Protein 9VMJ (pdb70)

Radius of gyration: 42.69 Å; Cα contacts (8 Å, |Δi|>4): 3957; chains: 2; bounding box: 99×89×119 Å

Secondary structure (DSSP, 8-state):
--TTGGGSEEEETT---SS--EESSTTS----S----EES-TTS--EEE-TTS-EEEE--STT--EE---TTSEEEEEEESSSEEEEESSPPPTT-TTTT--BPPTTSEEEEEETTEEEEEE-SSSSSEEEEEEE----TT-SSGGG--EEEEEEEEE--SSS-EEEEEEEEEE--TT-SS-SSTTPPPEE-TTS-EE------TT--TTEEEEEEE-SSEEEEEEEESS--SS--TT--EEEEEEESSSSEEEEEEEE-TTS--HHHHHHHHHHS----B---PPPPTT---EEEEEEEEEE-TT-EEEEEEEEEEE--EEE-STT-EEEBGGGGGS-SSS--HHHHHHHHHHHHHHHHHHHHHHHHHHHT-TTS-HHHHHHHHHGGGHHHHTT-EEBPP-SSSBTB-EE-BS-SSS--B--HHHHHHHTHHHHHH-HHHHHHHHHHHHHHTT--EEEEEE-GGG--S-TTTS-EEEEE-TTPPPSSS--TTS-TTTS-----SS-GGG-SSHHHHHHHHHHHHHHTTTS--HHHHHHHHHHHHHHHHHHHTT-SSSSS---B-SS--SSSTTS---BSBHHHHHHHHHHHHHHHHHHHHTT-TTHHHHHHHHHHHHHHHHHHHB-SSSB-SBSSS----EETTTTHHHHHHHHTTPPPSS-HHHHHHHHHHHIIIIITTSGGGTS--BSEE-TTS--SSTT-SGGGSEEHHHHHHHHHHHHHTT-HHHHHHHHHHHHHHHHHTT-TTS--SEE-TTSEEESSS-SGGGGHHHHHHHH---/--S-GGGSEEEETT---SS--EESSTTS----S----EES-TTS-EEEE-TTS-EEEEE-STT--EE---TTSEEEEEEESSSEEEEESSPPPTT-TTTT--BPPTTSEEEEEETTEEEEEE-SSSSSEEEEEEE----TT-SSGGG--EEEEEEEEE--SSS-EEEEEEEEEE--TT-SSBSSTT---EE-TTS-EE----B-TT--TTEEEEEEE-SSEEEEEEEESS--SS--TT--EEEEEEESSSSEEEEEEEE-TTS--HHHHHHHHHHS----B---PPPPTT---EEEEEEEEEE-TT-EEEEEEEEEEE--EEE-STT-EEEBGGGGGS-SSS--HHHHHHHHHHHHHHHHHHHHHHHHHHHT-TTS-HHHHHHHHHGGGHHHHTT-EEBPP-SSSTT--EE-BS-SSS--B--HHHHHHHTHHHHHH-HHHHHHHHHHHHHHTT--EEEEEE-GGG--S-GGGS-EEEEE-TTPPPS-S--TTS-TTTS-----SS-GGG-SSHHHHHHHHHHHHHHTTTS--HHHHHHHHHHHHHHHHHHHTT-SSSSS---B-SS--SSSTTS---BSBHHHHHHHHHHHHHHHHHHHHTT-TTHHHHHHHHHHHHHHHHHHHB-SSSB-SBSSS----EETTTTHHHHHHHHTTPPPSS-HHHHHHHHHHHIIIIITTSGGGTS---SEE-TTS--SSTT-SGGGSEEHHHHHHHHHHHHHTT-HHHHHHHHHHHHHHHHHTT-TTS--SEE-TTSEEESSS-SGGGGHHHHHHHHSTT---

InterPro domains:
  IPR006775 Glycosyl-hydrolase family 116, catalytic region [PF04685] (429-796)
  IPR008928 Six-hairpin glycosidase superfamily [SSF48208] (375-790)
  IPR012341 Six-hairpin glycosidase-like superfamily [G3DSA:1.50.10.10] (479-788)
  IPR014551 Beta-glucosidase GBA2-type [PIRSF028944] (12-799)
  IPR024462 Glycosyl-hydrolase family 116, N-terminal [PF12215] (57-380)
  IPR052566 Non-lysosomal glucosylceramidase [PTHR12654] (48-798)

Foldseek 3Di:
DPPPQLLKQKDFAPDFFPFFFAAPDPVDDDPFQFWAFWAAFFQAWIWTAGSNFFRFWGRNQFLDTGGGGLQQQFKKKWKDWPHTFIATRHDDDPVCFLVVGHHDDTRQFMWIDQPPWIKTFGHDPHQKGKMWIKGFLCFFPDLASSQFQKIKTKMKIWHQDQTKMKMKMKGKDWQQQQFRDFPQFLADWDQDPVLWTDGDGDTNPQFQFQKFKFWDDDQFKTWMKIAGPPQDVQHDQRHAMKIKIWTPDAADKAWDGWDARRHNCCQACVVCSPRNHHPHDGDGDRAHGSGITMIMMMGMDMHHNGRMDMIMMMMGIQRQWHAFGVPQTFGGLNCVVPHSRRYCNVVSNVVCNVCVVVSVVSVCVVLVLLSPPPPDDSLLSNCLRLVCSLSHSQSKRFGHADPVLHSGAIWGAQFSRNFFTDQLLQCLLLVLSCLVRPLSNLLNQLLLQLVCQQDFAQDWAAARCQDDPDRPVGHTGGQGDGLQGFRGQGGRSPHGSPRTNNIRNDDQSQALARLLSSLLSLLCSCVSVPVPPVVSLVSNLVSNVSSLVSNQVQVPPPLLAHFFDDQQRHPLRLDGAGTGFLQSLLSSLLSLQSSLVSCVVVVHDCNVVSVVSNVRSLVVQCVQADPPQAGHGHRPDPDQKQFLCSNVSQLSSVVSVTDGSDPLVRVVRSLVQQLCAQQCLQVRNQAAGFRIDHSNNHRPDNPRDRRQWHFLLSQLSSLLSCVLSPVPVSSSSRNVSNSCSCSVNSQRSFCARTDGPPSHGHRTSRSRNVSNSSNCVSPVDD/DPPPLLLKFKDFAQDFFPFFFAAPDPVFDDPFQFWDFWAFAQAQWIWTAGSNGFGFWTRNQFLDTGGGGLQQQFKKKWKDDPDTFIATRHDDDPVCFLVVGHHDDTRQFMWIDQPQKIKTFGHDPHQKTKMWIKGFLCFFPDLASSQFQKIKTKMKIAHQDQFKMKMKMKGKWWQQQQFRDFPQFPADWDQDPVLWTDGDGDTNPPWFFQKFKFWDDDQFKTWMKIAGPPQDVQHEFSHAMKTKIWTPDAADKAKAGWDARRHNNCQACVPCSPRNHHDHHGDGDGAHGNGIIMIMMMGMDMHGNGRMDMIMMMMGIQRQWRDFGVPQTFGGLNCVVPHSRRHCNVVSRVVCNVCVVVSVVSVCVQLVLLVPVPPDRSLLSRVLRQLCSQSHVQSKRFGHADPVQHSGAIWGAQFSRNFFTDFLQQCLLQCLCCLQGVLSNLLSQLLLQLVCQQDFQQDWDAASLQDDDDPVPGDTGGQGHGLQGFRGQGGRSNHGSPRTNPIRNDRQLQALARLLSSLLSQLCSCVSVPVPPVVSLVSNLVSNVSSLVSNVVQVPPPLLAHFFDDQQRHPLRLDGAGAHFLQSLLSSLLSLQSSLVSCVVVVHPCNVVSVVSNVRSLVVQCVQAQPPQAGHGHNPDPDQKLFQCSNVSQLSSVVSVTDGSHPLVRVVRRLVQQLCAQQCLLVRNQAAGFRIDHSNNHRPDNPGDRRQWDFLLSQLSSLLSCVLSVVPVSSSSRNVNNSCSCSVNSQRSFRARTDGPPSHGHRTSRSRNSSNSSSCVSVVPPSGD

Sequence (1567 aa):
VIEFANCAWTRAIGQGWETPYRVRYASNLDDGPWYGMPLGGFGAGCIGRSSAGDFNLWHVDGGEHIFGTLPACQFSLFEQGEQTQAYALGSAPKDGRLSSWQWYPAGKGTYAVRYPRSWFVYEGVFRAQITCEQFSPILPHNYQETSYPVAVFLWTFSNPTDQSLTLSLMLSWQNTVGWFCNTTPSSAIAIRDDGSPVYTYTPRWGQSDGNFNELIQTESFQGWRLRRMPHPNPPQEGDGEWAALIPTGLGEFFGCSRWQPEGDGAHLWQSFSVDGSLPFVNDPTPAAAGEQVAAAFALRFSLAPGERKQIPVVLAWDFPVTEFGKGVIYYRRYTDFCDRHGTNAVTLAAQALAAYATWQEQIRTWQAPILSHPDWPDWFKMALCNELYVLSSGGSLWSAASDRDPVGQFAVLECLDYRWYESLDVRLYGSFALLQLWPELEKSVMRAFARAIPTADPTLRIIGYFYRGDPETAYKAPRKLANAVPHDLGAPNEHPWEKTNYTAYQDCNLWKDLASDFVLLVYRDFLFTGGTDLNFARECWPAVVAALDHLKQFDQDGDGLPENGGAPDQTYDDWKLQGVSAYCGGLWLAALEAAIALGTLLQQPQVEIYRQWLSQARPRYHQLLWNGEYYRLDTGSGSDVIMADQLCGQFYAQLLGLVDIVPPDCCDRALRKIYDTCFLKFHNGQFGAANGLLPNGQPENPHATHPLEVWTGINFGLAAFLWQRGMIDEAWRLAEVVVRQIYENGLQFRTPEAITANGTFRACMYLRPMAIWALALVSGGSVIEFANCAWTRAIGQGWETPYRVRYASNLDDGPWYGMPLGGFGAGCIGRSSAGDFNLWHVDGGEHIFGTLPACQFSLFEQGEQTQAYALGSAPKDGRLSSWQWYPAGKGTYAVRYPRSWFVYEGVFRAQITCEQFSPILPHNYQETSYPVAVFLWTFSNPTDQSLTLSLMLSWQNTVGWFCNTTPSSAIAIRDDGSPVYTYTPRWGQSDGNFNELIQTESFQGWRLRRMPHPNPPQEGDGEWAALIPTGLGEFFGCSRWQPEGDGAHLWQSFSVDGSLPFVNDPTPAAAGEQVVAAAFALRFSLAPGERKQIPVVLAWDFPVTEFGKGVIYYRRYTDFCDRHGTNAVTLAAQALAAYATWQEQIRTWQAPILSHPDWPDWFKMALCNELYVLSSGGSLWSAASDRDPVGQFAVLECLDYRWYESLDVRLYGSFALLQQLWPELEKSVMRAFARAIPTADPTLRIIGYFYRGDPETAYKAPRKLANAVPHDLGAPNEHPWEKTNYTAYQDCNLWKDLASDFVLLVYRDFLFTGGTDLNFARECWPAVVAALDHLKQFDQDGDGLPENGGAPDQTYDDWKLQGVSAYCGGLWLAALEAAIALGTLLQQPQVEIYRQWLSQARPRYHQLLWNGEYYRLDTGSGSDVIMADQLCGQFYAQLLGLVDIVPPDCCDRALRKIYDTCFLKFHNGQFGAANGLLPNGQPENPHATHPLEVWTGINFGLAAFLWQRGMIDEAWRLAEVVVRQIYENGLQFRTPEAITANGTFRACMYLRPMAIWALALVSGGSRLP

Solvent-accessible surface area: 49646 Å² total; per-residue (Å²): 106,35,45,138,46,120,9,10,15,61,44,32,9,22,94,27,36,173,104,8,13,134,25,78,73,107,56,8,42,50,40,20,17,76,4,6,1,3,1,0,0,0,3,0,6,1,0,2,0,1,0,14,0,19,0,6,7,3,7,3,6,3,1,10,27,25,62,21,50,6,12,1,1,3,0,0,0,0,5,75,27,116,133,72,49,10,51,0,4,4,55,62,29,212,94,52,66,1,82,33,6,91,39,17,54,70,43,80,6,36,0,0,0,0,1,0,2,0,0,0,27,7,98,63,24,14,107,5,100,2,6,0,7,0,0,2,0,0,6,20,111,33,34,65,34,0,0,4,0,0,0,0,1,8,0,16,0,24,2,83,28,132,67,65,4,42,0,0,2,0,1,0,0,9,0,0,0,6,4,5,19,26,71,54,42,67,26,94,83,57,41,43,120,39,6,7,7,46,36,72,49,55,38,55,90,30,81,2,65,12,0,28,1,40,24,15,114,54,170,74,36,11,0,0,45,0,60,37,107,104,60,57,110,79,4,90,21,5,18,1,2,0,0,0,0,0,30,41,78,55,42,91,42,35,2,0,0,45,14,70,5,92,30,75,6,17,108,0,14,128,28,0,26,93,62,0,20,8,36,157,31,79,51,68,72,48,7,60,87,79,48,14,1,0,0,0,1,0,1,55,11,63,0,46,68,66,67,148,51,64,0,6,0,0,0,0,0,0,4,0,6,7,36,8,4,149,58,30,68,44,41,3,16,0,5,57,68,39,52,104,89,0,60,15,0,20,59,0,0,25,67,0,20,88,28,36,56,79,5,17,112,69,0,98,90,36,1,48,82,13,29,84,23,124,100,25,41,70,45,0,14,15,0,0,0,0,2,0,1,2,1,4,2,0,3,9,3,4,7,17,38,57,154,129,2,89,30,0,11,0,0,1,0,13,0,7,8,25,47,8,0,4,0,0,6,1,2,1,4,0,4,2,0,5,6,79,14,0,19,72,0,0,7,1,0,0,23,2,0,8,68,6,0,77,70,61,41,109,86,106,38,30,0,6,80,87,61,227,55,65,64,151,114,16,119,71,4,42,23,6,80,59,65,0,3,1,8,0,0,0,0,2,11,40,43,0,9,82,93,8,1,19,8,7,41,4,19,3,3,84,8,10,0,2,1,0,0,0,2,0,0,0,21,0,0,5,62,74,37,60,22,104,39,13,110,4,0,129,96,0,10,89,5,1,27,16,0,0,80,16,0,39,108,28,14,127,99,44,24,0,0,1,29,4,26,53,28,3,2,0,5,0,33,64,18,128,2,94,10,4,0,0,3,0,0,0,0,0,0,0,0,0,10,0,0,24,31,3,0,80,49,15,61,37,6,24,5,33,66,1,88,103,29,18,73,80,0,72,65,106,0,47,127,61,0,54,50,36,72,3,0,80,4,2,57,46,61,73,15,82,1,0,0,2,4,0,1,2,0,0,0,0,0,60,20,4,70,30,97,49,2,6,55,58,119,22,0,27,121,0,0,120,44,0,15,60,1,0,0,53,106,10,98,122,8,105,26,0,1,0,1,1,1,42,32,98,12,104,40,90,74,94,159,30,34,14,18,34,0,0,3,0,0,3,0,0,0,5,0,0,5,0,71,31,46,52,23,64,118,57,0,38,119,0,0,60,17,0,2,113,24,0,11,95,43,0,0,0,2,0,0,0,4,0,0,5,24,123,37,33,0,19,0,0,0,5,4,4,1,4,0,0,12,0,0,5,47,28,9,12,81,148,115,35,47,136,43,124,8,10,14,60,44,34,8,21,93,26,34,169,109,12,14,132,24,79,71,107,52,9,44,51,40,19,20,77,4,5,1,4,0,1,1,0,3,1,6,2,0,3,0,1,0,12,0,17,1,6,5,2,8,3,6,4,2,11,25,25,64,20,51,6,8,1,1,2,0,0,0,0,4,73,33,147,127,68,44,10,50,0,4,5,49,63,29,218,92,50,60,0,80,35,5,97,37,17,49,72,44,77,8,34,0,0,0,1,1,1,2,0,0,1,20,8,101,66,29,14,140,4,104,3,7,0,10,0,0,3,0,0,7,20,82,34,34,66,32,0,1,4,0,0,0,0,0,9,0,16,0,19,1,80,31,122,114,65,7,44,0,0,3,0,1,0,1,6,0,0,0,5,3,3,14,24,51,52,40,67,26,95,89,63,45,44,126,39,8,8,8,40,37,76,46,56,33,104,90,28,89,2,84,12,0,17,1,32,24,17,116,56,166,73,36,14,0,0,53,0,77,47,105,104,58,57,110,80,5,89,19,4,17,1,4,0,0,0,0,1,32,40,78,42,41,89,45,33,1,0,0,46,16,74,3,96,27,76,6,17,111,0,14,129,30,0,28,96,61,0,18,7,34,157,31,80,53,70,74,48,7,61,88,82,48,17,1,0,0,0,3,0,1,56,13,76,0,44,66,67,78,159,47,72,0,6,0,0,0,0,0,0,6,0,6,9,40,8,4,152,60,31,67,42,42,4,17,0,6,57,67,41,52,109,84,1,69,13,0,22,59,1,0,24,68,0,19,88,27,39,55,77,6,17,110,68,0,94,93,28,1,49,28,0,30,70,10,105,103,10,42,66,30,0,16,15,0,0,0,0,2,0,2,1,2,4,2,0,3,8,4,4,6,16,39,59,152,136,1,89,28,0,12,0,0,0,0,12,0,7,8,23,44,8,0,3,0,0,6,2,2,1,5,0,4,2,0,5,7,48,6,0,18,74,0,0,8,1,0,0,28,3,0,7,66,12,0,70,78,63,30,102,81,112,32,26,0,3,17,73,47,144,38,86,74,170,112,16,118,69,3,45,16,6,85,49,67,0,4,0,10,0,0,0,0,2,10,33,44,0,9,87,86,11,1,14,9,6,35,6,16,4,4,88,10,10,0,2,3,0,0,0,0,0,0,0,17,0,0,2,61,73,37,59,26,106,40,64,108,6,0,127,86,0,16,87,5,0,34,20,0,0,72,21,0,43,105,23,14,127,95,56,25,4,0,0,34,8,30,35,20,3,2,0,6,0,36,41,27,56,1,55,16,5,0,0,3,0,0,0,0,0,0,0,0,0,10,0,0,22,24,0,0,75,86,24,160,65,112,38,5,96,72,0,99,126,42,14,61,113,0,68,68,86,0,44,123,58,0,56,66,35,54,12,0,60,4,0,58,45,46,52,9,70,4,0,0,3,3,0,1,2,0,0,0,0,0,58,18,3,71,28,103,45,1,6,60,61,116,22,0,30,97,0,0,113,44,2,16,71,1,0,1,52,110,13,94,125,6,103,25,0,3,0,2,0,0,38,45,99,8,106,37,92,30,78,70,12,27,6,17,37,0,0,3,0,0,2,1,0,0,6,0,0,6,0,70,31,45,55,22,63,116,52,0,36,117,2,0,55,29,0,3,100,25,0,8,98,46,0,0,0,2,0,0,0,4,0,0,8,26,125,36,32,0,21,0,0,0,6,4,4,1,3,0,0,4,0,0,3,50,26,10,8,70,119,91,43,136

Nearest PDB structures (foldseek):
  8i5u-assembly1_A  TM=9.487E-01  e=1.335E-91  Thermoanaerobacterium xylanolyticum LX-11
  8jbo-assembly1_A  TM=9.460E-01  e=1.195E-91  Thermoanaerobacterium xylanolyticum LX-11
  7w2t-assembly2_B  TM=9.471E-01  e=1.689E-90  Thermoanaerobacterium xylanolyticum LX-11
  5ost-assembly1_A  TM=9.474E-01  e=1.043E-89  Thermoanaerobacterium xylanolyticum LX-11
  8i5q-assembly1_A  TM=9.484E-01  e=5.771E-89  Thermoanaerobacterium xylanolyticum LX-11

B-factor: mean 24.24, std 9.88, range [8.7, 105.25]

Organism: Thermosynechococcus vestitus (strain NIES-2133 / IAM M-273 / BP-1) (NCBI:txid197221)

Structure (mmCIF, N/CA/C/O backbone):
data_9VMJ
#
_entry.id   9VMJ
#
_cell.length_a   266.847
_cell.length_b   55.299
_cell.length_c   175.918
_cell.angle_alpha   90.000
_cell.angle_beta   129.724
_cell.angle_gamma   90.000
#
_symmetry.space_group_name_H-M   'C 1 2 1'
#
loop_
_entity.id
_entity.type
_entity.pdbx_description
1 polymer 'Tlr0193 protein'
2 non-polymer GLYCEROL
3 non-polymer 'CALCIUM ION'
4 non-polymer 'L(+)-TARTARIC ACID'
5 water water
#
loop_
_atom_site.group_PDB
_atom_site.id
_atom_site.type_symbol
_atom_site.label_atom_id
_atom_site.label_alt_id
_atom_site.label_comp_id
_atom_site.label_asym_id
_atom_site.label_entity_id
_atom_site.label_seq_id
_atom_site.pdbx_PDB_ins_code
_atom_site.Cartn_x
_atom_site.Cartn_y
_atom_site.Cartn_z
_atom_site.occupancy
_atom_site.B_iso_or_equiv
_atom_site.auth_seq_id
_atom_site.auth_comp_id
_atom_site.auth_asym_id
_atom_site.auth_atom_id
_atom_site.pdbx_PDB_model_num
ATOM 1 N N . VAL A 1 25 ? 10.798 -9.661 44.012 1.000 45.195 26 VAL A N 1
ATOM 2 C CA . VAL A 1 25 ? 10.521 -9.303 45.432 1.000 45.017 26 VAL A CA 1
ATOM 3 C C . VAL A 1 25 ? 9.017 -9.104 45.708 1.000 38.012 26 VAL A C 1
ATOM 4 O O . VAL A 1 25 ? 8.629 -9.268 46.872 1.000 39.408 26 VAL A O 1
ATOM 8 N N . ILE A 1 26 ? 8.156 -8.780 44.711 1.000 37.413 27 ILE A N 1
ATOM 9 C CA . ILE A 1 26 ? 6.697 -8.854 44.928 1.000 35.138 27 ILE A CA 1
ATOM 10 C C . ILE A 1 26 ? 6.344 -10.310 45.220 1.000 35.957 27 ILE A C 1
ATOM 11 O O . ILE A 1 26 ? 6.635 -11.145 44.388 1.000 39.467 27 ILE A O 1
ATOM 16 N N . GLU A 1 27 ? 5.723 -10.613 46.364 1.000 35.117 28 GLU A N 1
ATOM 17 C CA . GLU A 1 27 ? 5.376 -11.981 46.712 1.000 35.166 28 GLU A CA 1
ATOM 18 C C . GLU A 1 27 ? 4.002 -12.332 46.125 1.000 33.602 28 GLU A C 1
ATOM 19 O O . GLU A 1 27 ? 2.994 -11.705 46.483 1.000 26.622 28 GLU A O 1
ATOM 25 N N . PHE A 1 28 ? 3.990 -13.357 45.244 1.000 31.919 29 PHE A N 1
ATOM 26 C CA . PHE A 1 28 ? 2.799 -13.917 44.611 1.000 34.642 29 PHE A CA 1
ATOM 27 C C . PHE A 1 28 ? 2.077 -12.814 43.829 1.000 33.919 29 PHE A C 1
ATOM 28 O O . PHE A 1 28 ? 0.890 -12.498 44.056 1.000 34.287 29 PHE A O 1
ATOM 36 N N . ALA A 1 29 ? 2.814 -12.257 42.863 1.000 29.805 30 ALA A N 1
ATOM 37 C CA . ALA A 1 29 ? 2.295 -11.227 41.975 1.000 30.106 30 ALA A CA 1
ATOM 38 C C . ALA A 1 29 ? 0.959 -11.597 41.358 1.000 25.972 30 ALA A C 1
ATOM 39 O O . ALA A 1 29 ? 0.182 -10.709 40.975 1.000 27.068 30 ALA A O 1
ATOM 41 N N . ASN A 1 30 ? 0.717 -12.895 41.176 1.000 28.052 31 ASN A N 1
ATOM 42 C CA . ASN A 1 30 ? -0.483 -13.340 40.472 1.000 32.076 31 ASN A CA 1
ATOM 43 C C . ASN A 1 30 ? -1.727 -13.248 41.347 1.000 27.050 31 ASN A C 1
ATOM 44 O O . ASN A 1 30 ? -2.816 -13.369 40.817 1.000 26.063 31 ASN A O 1
ATOM 49 N N . CYS A 1 31 ? -1.538 -13.175 42.683 1.000 24.285 32 CYS A N 1
ATOM 50 C CA . CYS A 1 31 ? -2.591 -12.879 43.644 1.000 25.869 32 CYS A CA 1
ATOM 51 C C . CYS A 1 31 ? -2.440 -11.442 44.180 1.000 23.499 32 CYS A C 1
ATOM 52 O O . CYS A 1 31 ? -2.497 -11.201 45.389 1.000 25.827 32 CYS A O 1
ATOM 55 N N . ALA A 1 32 ? -2.199 -10.501 43.269 1.000 18.591 33 ALA A N 1
ATOM 56 C CA . ALA A 1 32 ? -1.971 -9.107 43.583 1.000 20.381 33 ALA A CA 1
ATOM 57 C C . ALA A 1 32 ? -2.535 -8.366 42.394 1.000 25.341 33 ALA A C 1
ATOM 58 O O . ALA A 1 32 ? -2.482 -8.961 41.311 1.000 27.284 33 ALA A O 1
ATOM 60 N N . TRP A 1 33 ? -3.101 -7.160 42.636 1.000 22.541 34 TRP A N 1
ATOM 61 C CA . TRP A 1 33 ? -3.474 -6.254 41.568 1.000 21.929 34 TRP A CA 1
ATOM 62 C C . TRP A 1 33 ? -2.208 -5.513 41.169 1.000 23.159 34 TRP A C 1
ATOM 63 O O . TRP A 1 33 ? -1.573 -4.928 42.048 1.000 21.532 34 TRP A O 1
ATOM 74 N N . THR A 1 34 ? -1.917 -5.533 39.859 1.000 22.358 35 THR A N 1
ATOM 75 C CA . THR A 1 34 ? -0.749 -4.911 39.266 1.000 24.496 35 THR A CA 1
ATOM 76 C C . THR A 1 34 ? -1.182 -3.977 38.135 1.000 25.808 35 THR A C 1
ATOM 77 O O . THR A 1 34 ? -2.162 -4.237 37.422 1.000 21.578 35 THR A O 1
ATOM 81 N N . ARG A 1 35 ? -0.396 -2.900 37.986 1.000 25.759 36 ARG A N 1
ATOM 82 C CA . ARG A 1 35 ? -0.500 -1.946 36.896 1.000 23.886 36 ARG A CA 1
ATOM 83 C C . ARG A 1 35 ? 0.871 -1.288 36.739 1.000 22.686 36 ARG A C 1
ATOM 84 O O . ARG A 1 35 ? 1.595 -1.109 37.703 1.000 24.275 36 ARG A O 1
ATOM 92 N N . ALA A 1 36 ? 1.250 -0.983 35.510 1.000 21.793 37 ALA A N 1
ATOM 93 C CA . ALA A 1 36 ? 2.508 -0.318 35.256 1.000 22.319 37 ALA A CA 1
ATOM 94 C C . ALA A 1 36 ? 2.397 1.010 35.999 1.000 22.889 37 ALA A C 1
ATOM 95 O O . ALA A 1 36 ? 1.337 1.607 35.994 1.000 20.802 37 ALA A O 1
ATOM 97 N N . ILE A 1 37 ? 3.497 1.486 36.591 1.000 26.914 38 ILE A N 1
ATOM 98 C CA . ILE A 1 37 ? 3.527 2.737 37.331 1.000 26.230 38 ILE A CA 1
ATOM 99 C C . ILE A 1 37 ? 3.147 3.888 36.408 1.000 27.825 38 ILE A C 1
ATOM 100 O O . ILE A 1 37 ? 3.723 4.036 35.344 1.000 28.565 38 ILE A O 1
ATOM 105 N N . GLY A 1 38 ? 2.162 4.698 36.813 1.000 30.185 39 GLY A N 1
ATOM 106 C CA . GLY A 1 38 ? 1.800 5.871 36.028 1.000 28.732 39 GLY A CA 1
ATOM 107 C C . GLY A 1 38 ? 1.106 5.532 34.712 1.000 25.809 39 GLY A C 1
ATOM 108 O O . GLY A 1 38 ? 0.940 6.425 33.895 1.000 28.548 39 GLY A O 1
ATOM 109 N N . GLN A 1 39 ? 0.650 4.288 34.516 1.000 27.338 40 GLN A N 1
ATOM 110 C CA . GLN A 1 39 ? -0.240 3.972 33.397 1.000 29.685 40 GLN A CA 1
ATOM 111 C C . GLN A 1 39 ? -1.711 4.171 33.826 1.000 29.321 40 GLN A C 1
ATOM 112 O O . GLN A 1 39 ? -2.167 3.598 34.834 1.000 24.841 40 GLN A O 1
ATOM 118 N N . GLY A 1 40 ? -2.403 5.009 33.044 1.000 26.040 41 GLY A N 1
ATOM 119 C CA . GLY A 1 40 ? -3.744 5.533 33.313 1.000 25.045 41 GLY A CA 1
ATOM 120 C C . GLY A 1 40 ? -4.781 4.657 32.636 1.000 21.112 41 GLY A C 1
ATOM 121 O O . GLY A 1 40 ? -4.471 3.504 32.341 1.000 21.469 41 GLY A O 1
ATOM 122 N N . TRP A 1 41 ? -5.994 5.182 32.470 1.000 21.141 42 TRP A N 1
ATOM 123 C CA . TRP A 1 41 ? -7.128 4.426 31.910 1.000 23.172 42 TRP A CA 1
ATOM 124 C C . TRP A 1 41 ? -7.676 5.176 30.701 1.000 25.185 42 TRP A C 1
ATOM 125 O O . TRP A 1 41 ? -7.928 6.366 30.831 1.000 22.078 42 TRP A O 1
ATOM 136 N N . GLU A 1 42 ? -7.797 4.479 29.559 1.000 27.901 43 GLU A N 1
ATOM 137 C CA . GLU A 1 42 ? -8.479 4.989 28.385 1.000 35.233 43 GLU A CA 1
ATOM 138 C C . GLU A 1 42 ? -9.913 5.383 28.770 1.000 31.138 43 GLU A C 1
ATOM 139 O O . GLU A 1 42 ? -10.291 6.510 28.566 1.000 30.549 43 GLU A O 1
ATOM 145 N N . THR A 1 43 ? -10.722 4.468 29.330 1.000 33.438 44 THR A N 1
ATOM 146 C CA . THR A 1 43 ? -12.146 4.700 29.606 1.000 35.309 44 THR A CA 1
ATOM 147 C C . THR A 1 43 ? -12.544 4.127 30.986 1.000 30.837 44 THR A C 1
ATOM 148 O O . THR A 1 43 ? -13.255 3.130 31.121 1.000 27.603 44 THR A O 1
ATOM 152 N N . PRO A 1 44 ? -12.165 4.768 32.104 1.000 25.657 45 PRO A N 1
ATOM 153 C CA . PRO A 1 44 ? -12.607 4.300 33.409 1.000 22.293 45 PRO A CA 1
ATOM 154 C C . PRO A 1 44 ? -14.130 4.431 33.567 1.000 21.715 45 PRO A C 1
ATOM 155 O O . PRO A 1 44 ? -14.753 5.297 32.965 1.000 19.648 45 PRO A O 1
ATOM 159 N N . TYR A 1 45 ? -14.735 3.626 34.432 1.000 21.630 46 TYR A N 1
ATOM 160 C CA . TYR A 1 45 ? -16.071 3.927 34.902 1.000 23.846 46 TYR A CA 1
ATOM 161 C C . TYR A 1 45 ? -16.095 5.371 35.425 1.000 22.658 46 TYR A C 1
ATOM 162 O O . TYR A 1 45 ? -15.113 5.833 35.998 1.000 20.877 46 TYR A O 1
ATOM 171 N N . ARG A 1 46 ? -17.246 6.036 35.280 1.000 23.990 47 ARG A N 1
ATOM 172 C CA . ARG A 1 46 ? -17.527 7.393 35.738 1.000 27.165 47 ARG A CA 1
ATOM 173 C C . ARG A 1 46 ? -18.858 7.398 36.491 1.000 23.524 47 ARG A C 1
ATOM 174 O O . ARG A 1 46 ? -19.684 6.544 36.223 1.000 19.891 47 ARG A O 1
ATOM 182 N N . VAL A 1 47 ? -19.033 8.354 37.419 1.000 21.128 48 VAL A N 1
ATOM 183 C CA . VAL A 1 47 ? -20.176 8.394 38.305 1.000 21.786 48 VAL A CA 1
ATOM 184 C C . VAL A 1 47 ? -21.426 8.714 37.492 1.000 22.672 48 VAL A C 1
ATOM 185 O O . VAL A 1 47 ? -21.393 9.517 36.576 1.000 26.410 48 VAL A O 1
ATOM 189 N N . ARG A 1 48 ? -22.543 8.072 37.824 1.000 25.312 49 ARG A N 1
ATOM 190 C CA . ARG A 1 48 ? -23.749 8.170 37.007 1.000 26.936 49 ARG A CA 1
ATOM 191 C C . ARG A 1 48 ? -24.473 9.497 37.246 1.000 27.049 49 ARG A C 1
ATOM 192 O O . ARG A 1 48 ? -25.084 9.991 36.316 1.000 31.751 49 ARG A O 1
ATOM 200 N N . TYR A 1 49 ? -24.342 10.125 38.437 1.000 29.244 50 TYR A N 1
ATOM 201 C CA . TYR A 1 49 ? -24.930 11.432 38.696 1.000 29.023 50 TYR A CA 1
ATOM 202 C C . TYR A 1 49 ? -23.845 12.453 39.032 1.000 32.381 50 TYR A C 1
ATOM 203 O O . TYR A 1 49 ? -23.057 12.225 39.932 1.000 32.123 50 TYR A O 1
ATOM 212 N N . ALA A 1 50 ? -23.831 13.590 38.325 1.000 28.048 51 ALA A N 1
ATOM 213 C CA . ALA A 1 50 ? -22.762 14.580 38.418 1.000 30.145 51 ALA A CA 1
ATOM 214 C C . ALA A 1 50 ? -22.587 15.169 39.822 1.000 28.486 51 ALA A C 1
ATOM 215 O O . ALA A 1 50 ? -21.482 15.558 40.183 1.000 30.341 51 ALA A O 1
ATOM 217 N N . SER A 1 51 ? -23.656 15.291 40.603 1.000 24.210 52 SER A N 1
ATOM 218 C CA . SER A 1 51 ? -23.558 15.803 41.961 1.000 25.510 52 SER A CA 1
ATOM 219 C C . SER A 1 51 ? -22.817 14.854 42.911 1.000 24.362 52 SER A C 1
ATOM 220 O O . SER A 1 51 ? -22.486 15.288 43.996 1.000 30.822 52 SER A O 1
ATOM 223 N N . ASN A 1 52 ? -22.702 13.550 42.590 1.000 23.514 53 ASN A N 1
ATOM 224 C CA . ASN A 1 52 ? -22.025 12.527 43.402 1.000 25.577 53 ASN A CA 1
ATOM 225 C C . ASN A 1 52 ? -20.504 12.520 43.132 1.000 22.933 53 ASN A C 1
ATOM 226 O O . ASN A 1 52 ? -20.022 13.157 42.200 1.000 21.133 53 ASN A O 1
ATOM 231 N N . LEU A 1 53 ? -19.751 11.913 44.045 1.000 20.787 54 LEU A N 1
ATOM 232 C CA . LEU A 1 53 ? -18.288 11.975 44.074 1.000 18.875 54 LEU A CA 1
ATOM 233 C C . LEU A 1 53 ? -17.688 11.165 42.920 1.000 19.795 54 LEU A C 1
ATOM 234 O O . LEU A 1 53 ? -18.071 10.025 42.664 1.000 20.763 54 LEU A O 1
ATOM 239 N N . ASP A 1 54 ? -16.713 11.732 42.225 1.000 21.312 55 ASP A N 1
ATOM 240 C CA . ASP A 1 54 ? -15.890 10.995 41.271 1.000 21.212 55 ASP A CA 1
ATOM 241 C C . ASP A 1 54 ? -14.522 11.704 41.213 1.000 20.034 55 ASP A C 1
ATOM 242 O O . ASP A 1 54 ? -14.388 12.732 40.591 1.000 19.610 55 ASP A O 1
ATOM 247 N N . ASP A 1 55 ? -13.520 11.190 41.909 1.000 19.549 56 ASP A N 1
ATOM 248 C CA . ASP A 1 55 ? -12.171 11.752 41.908 1.000 18.032 56 ASP A CA 1
ATOM 249 C C . ASP A 1 55 ? -11.377 11.222 40.721 1.000 16.112 56 ASP A C 1
ATOM 250 O O . ASP A 1 55 ? -10.239 11.586 40.580 1.000 19.918 56 ASP A O 1
ATOM 255 N N . GLY A 1 56 ? -11.973 10.320 39.931 1.000 16.117 57 GLY A N 1
ATOM 256 C CA . GLY A 1 56 ? -11.335 9.586 38.867 1.000 15.147 57 GLY A CA 1
ATOM 257 C C . GLY A 1 56 ? -10.632 8.364 39.443 1.000 16.450 57 GLY A C 1
ATOM 258 O O . GLY A 1 56 ? -10.732 8.020 40.621 1.000 15.310 57 GLY A O 1
ATOM 259 N N . PRO A 1 57 ? -9.973 7.610 38.565 1.000 17.199 58 PRO A N 1
ATOM 260 C CA . PRO A 1 57 ? -9.509 6.268 38.882 1.000 18.814 58 PRO A CA 1
ATOM 261 C C . PRO A 1 57 ? -8.166 6.119 39.608 1.000 20.681 58 PRO A C 1
ATOM 262 O O . PRO A 1 57 ? -7.770 4.988 39.892 1.000 19.362 58 PRO A O 1
ATOM 266 N N . TRP A 1 58 ? -7.473 7.218 39.927 1.000 20.335 59 TRP A N 1
ATOM 267 C CA . TRP A 1 58 ? -6.133 7.108 40.510 1.000 22.044 59 TRP A CA 1
ATOM 268 C C . TRP A 1 58 ? -6.182 6.925 42.028 1.000 20.327 59 TRP A C 1
ATOM 269 O O . TRP A 1 58 ? -5.563 7.694 42.738 1.000 22.314 59 TRP A O 1
ATOM 280 N N . TYR A 1 59 ? -6.943 5.950 42.541 1.000 19.113 60 TYR A N 1
ATOM 281 C CA . TYR A 1 59 ? -6.797 5.535 43.939 1.000 18.776 60 TYR A CA 1
ATOM 282 C C . TYR A 1 59 ? -5.767 4.396 43.985 1.000 21.098 60 TYR A C 1
ATOM 283 O O . TYR A 1 59 ? -5.756 3.501 43.119 1.000 19.855 60 TYR A O 1
ATOM 292 N N . GLY A 1 60 ? -4.857 4.439 44.952 1.000 19.273 61 GLY A N 1
ATOM 293 C CA . GLY A 1 60 ? -4.019 3.293 45.261 1.000 18.641 61 GLY A CA 1
ATOM 294 C C . GLY A 1 60 ? -4.343 2.799 46.669 1.000 17.693 61 GLY A C 1
ATOM 295 O O . GLY A 1 60 ? -5.388 3.175 47.220 1.000 17.059 61 GLY A O 1
ATOM 296 N N . MET A 1 61 ? -3.510 1.877 47.181 1.000 15.582 62 MET A N 1
ATOM 297 C CA . MET A 1 61 ? -3.752 1.269 48.471 1.000 16.995 62 MET A CA 1
ATOM 298 C C . MET A 1 61 ? -3.674 2.344 49.556 1.000 16.459 62 MET A C 1
ATOM 299 O O . MET A 1 61 ? -2.722 3.133 49.595 1.000 19.762 62 MET A O 1
ATOM 304 N N . PRO A 1 62 ? -4.682 2.480 50.420 1.000 16.691 63 PRO A N 1
ATOM 305 C CA . PRO A 1 62 ? -4.563 3.357 51.572 1.000 17.783 63 PRO A CA 1
ATOM 306 C C . PRO A 1 62 ? -3.606 2.795 52.607 1.000 17.071 63 PRO A C 1
ATOM 307 O O . PRO A 1 62 ? -3.576 1.589 52.792 1.000 20.670 63 PRO A O 1
ATOM 311 N N . LEU A 1 63 ? -2.844 3.680 53.256 1.000 17.271 64 LEU A N 1
ATOM 312 C CA . LEU A 1 63 ? -1.953 3.349 54.351 1.000 18.230 64 LEU A CA 1
ATOM 313 C C . LEU A 1 63 ? -2.499 3.931 55.650 1.000 16.590 64 LEU A C 1
ATOM 314 O O . LEU A 1 63 ? -3.080 5.013 55.656 1.000 18.506 64 LEU A O 1
ATOM 319 N N . GLY A 1 64 ? -2.266 3.220 56.746 1.000 16.715 65 GLY A N 1
ATOM 320 C CA . GLY A 1 64 ? -2.700 3.610 58.070 1.000 15.712 65 GLY A CA 1
ATOM 321 C C . GLY A 1 64 ? -3.673 2.556 58.579 1.000 16.036 65 GLY A C 1
ATOM 322 O O . GLY A 1 64 ? -4.306 1.873 57.778 1.000 15.868 65 GLY A O 1
ATOM 323 N N . GLY A 1 65 ? -3.705 2.391 59.887 1.000 14.347 66 GLY A N 1
ATOM 324 C CA . GLY A 1 65 ? -4.617 1.499 60.536 1.000 16.984 66 GLY A CA 1
ATOM 325 C C . GLY A 1 65 ? -6.079 2.002 60.450 1.000 20.244 66 GLY A C 1
ATOM 326 O O . GLY A 1 65 ? -6.356 3.122 60.055 1.000 21.430 66 GLY A O 1
ATOM 327 N N . PHE A 1 66 ? -7.005 1.140 60.853 1.000 16.477 67 PHE A N 1
ATOM 328 C CA . PHE A 1 66 ? -8.405 1.472 60.863 1.000 15.115 67 PHE A CA 1
ATOM 329 C C . PHE A 1 66 ? -8.577 2.531 61.946 1.000 15.086 67 PHE A C 1
ATOM 330 O O . PHE A 1 66 ? -8.168 2.309 63.078 1.000 15.443 67 PHE A O 1
ATOM 338 N N . GLY A 1 67 ? -9.297 3.618 61.661 1.000 16.669 68 GLY A N 1
ATOM 339 C CA . GLY A 1 67 ? -9.591 4.624 62.670 1.000 15.120 68 GLY A CA 1
ATOM 340 C C . GLY A 1 67 ? -8.371 5.409 63.138 1.000 15.396 68 GLY A C 1
ATOM 341 O O . GLY A 1 67 ? -8.441 6.061 64.195 1.000 19.168 68 GLY A O 1
ATOM 342 N N . ALA A 1 68 ? -7.278 5.327 62.370 1.000 15.193 69 ALA A N 1
ATOM 343 C CA . ALA A 1 68 ? -5.987 5.965 62.658 1.000 18.270 69 ALA A CA 1
ATOM 344 C C . ALA A 1 68 ? -5.875 7.314 61.923 1.000 18.571 69 ALA A C 1
ATOM 345 O O . ALA A 1 68 ? -4.999 8.093 62.197 1.000 17.069 69 ALA A O 1
ATOM 347 N N . GLY A 1 69 ? -6.752 7.533 60.954 1.000 20.650 70 GLY A N 1
ATOM 348 C CA . GLY A 1 69 ? -6.541 8.467 59.884 1.000 21.883 70 GLY A CA 1
ATOM 349 C C . GLY A 1 69 ? -5.650 7.806 58.868 1.000 23.207 70 GLY A C 1
ATOM 350 O O . GLY A 1 69 ? -4.761 7.057 59.253 1.000 33.234 70 GLY A O 1
ATOM 351 N N . CYS A 1 70 ? -5.968 7.953 57.601 1.000 21.753 71 CYS A N 1
ATOM 352 C CA . CYS A 1 70 ? -5.236 7.231 56.584 1.000 24.342 71 CYS A CA 1
ATOM 353 C C . CYS A 1 70 ? -4.870 8.163 55.433 1.000 22.976 71 CYS A C 1
ATOM 354 O O . CYS A 1 70 ? -5.480 9.221 55.268 1.000 21.691 71 CYS A O 1
ATOM 357 N N . ILE A 1 71 ? -3.806 7.775 54.731 1.000 21.410 72 ILE A N 1
ATOM 358 C CA . ILE A 1 71 ? -3.352 8.474 53.552 1.000 21.869 72 ILE A CA 1
ATOM 359 C C . ILE A 1 71 ? -3.282 7.430 52.437 1.000 18.249 72 ILE A C 1
ATOM 360 O O . ILE A 1 71 ? -2.958 6.275 52.676 1.000 21.892 72 ILE A O 1
ATOM 365 N N . GLY A 1 72 ? -3.553 7.833 51.224 1.000 16.668 73 GLY A N 1
ATOM 366 C CA . GLY A 1 72 ? -3.481 6.930 50.103 1.000 19.466 73 GLY A CA 1
ATOM 367 C C . GLY A 1 72 ? -2.451 7.454 49.141 1.000 19.046 73 GLY A C 1
ATOM 368 O O . GLY A 1 72 ? -2.242 8.653 49.069 1.000 20.226 73 GLY A O 1
ATOM 369 N N . ARG A 1 73 ? -1.880 6.557 48.370 1.000 16.633 74 ARG A N 1
ATOM 370 C CA . ARG A 1 73 ? -0.957 6.950 47.328 1.000 17.153 74 ARG A CA 1
ATOM 371 C C . ARG A 1 73 ? -1.343 6.176 46.072 1.000 17.187 74 ARG A C 1
ATOM 372 O O . ARG A 1 73 ? -1.458 4.945 46.151 1.000 18.514 74 ARG A O 1
ATOM 380 N N . SER A 1 74 ? -1.487 6.897 44.947 1.000 15.537 75 SER A N 1
ATOM 381 C CA . SER A 1 74 ? -1.889 6.360 43.661 1.000 16.780 75 SER A CA 1
ATOM 382 C C . SER A 1 74 ? -0.855 5.403 43.074 1.000 18.321 75 SER A C 1
ATOM 383 O O . SER A 1 74 ? 0.311 5.413 43.466 1.000 19.095 75 SER A O 1
ATOM 386 N N . SER A 1 75 ? -1.256 4.645 42.043 1.000 20.257 76 SER A N 1
ATOM 387 C CA . SER A 1 75 ? -0.309 3.826 41.278 1.000 20.128 76 SER A CA 1
ATOM 388 C C . SER A 1 75 ? 0.679 4.666 40.452 1.000 21.922 76 SER A C 1
ATOM 389 O O . SER A 1 75 ? 1.521 4.097 39.745 1.000 22.314 76 SER A O 1
ATOM 392 N N . ALA A 1 76 ? 0.559 6.010 40.483 1.000 24.896 77 ALA A N 1
ATOM 393 C CA . ALA A 1 76 ? 1.564 6.907 39.891 1.000 24.390 77 ALA A CA 1
ATOM 394 C C . ALA A 1 76 ? 2.554 7.450 40.931 1.000 23.667 77 ALA A C 1
ATOM 395 O O . ALA A 1 76 ? 3.540 8.103 40.596 1.000 22.467 77 ALA A O 1
ATOM 397 N N . GLY A 1 77 ? 2.273 7.228 42.213 1.000 22.494 78 GLY A N 1
ATOM 398 C CA . GLY A 1 77 ? 3.228 7.586 43.245 1.000 21.357 78 GLY A CA 1
ATOM 399 C C . GLY A 1 77 ? 2.791 8.807 44.060 1.000 21.425 78 GLY A C 1
ATOM 400 O O . GLY A 1 77 ? 3.502 9.182 44.980 1.000 24.302 78 GLY A O 1
ATOM 401 N N . ASP A 1 78 ? 1.621 9.391 43.732 1.000 20.966 79 ASP A N 1
ATOM 402 C CA . ASP A 1 78 ? 1.144 10.618 44.342 1.000 20.772 79 ASP A CA 1
ATOM 403 C C . ASP A 1 78 ? 0.379 10.323 45.620 1.000 19.649 79 ASP A C 1
ATOM 404 O O . ASP A 1 78 ? -0.516 9.520 45.604 1.000 19.798 79 ASP A O 1
ATOM 409 N N . PHE A 1 79 ? 0.715 11.013 46.694 1.000 19.524 80 PHE A N 1
ATOM 410 C CA . PHE A 1 79 ? -0.037 10.978 47.939 1.000 19.827 80 PHE A CA 1
ATOM 411 C C . PHE A 1 79 ? -1.223 11.910 47.775 1.000 21.245 80 PHE A C 1
ATOM 412 O O . PHE A 1 79 ? -1.070 13.114 47.892 1.000 24.055 80 PHE A O 1
ATOM 420 N N . ASN A 1 80 ? -2.375 11.331 47.410 1.000 21.451 81 ASN A N 1
ATOM 421 C CA . ASN A 1 80 ? -3.514 12.086 46.914 1.000 19.395 81 ASN A CA 1
ATOM 422 C C . ASN A 1 80 ? -4.785 11.884 47.742 1.000 18.215 81 ASN A C 1
ATOM 423 O O . ASN A 1 80 ? -5.810 12.496 47.443 1.000 19.039 81 ASN A O 1
ATOM 428 N N . LEU A 1 81 ? -4.750 11.031 48.767 1.000 18.374 82 LEU A N 1
ATOM 429 C CA . LEU A 1 81 ? -5.939 10.810 49.556 1.000 20.163 82 LEU A CA 1
ATOM 430 C C . LEU A 1 81 ? -5.593 11.136 51.001 1.000 18.385 82 LEU A C 1
ATOM 431 O O . LEU A 1 81 ? -4.680 10.531 51.517 1.000 19.962 82 LEU A O 1
ATOM 436 N N . TRP A 1 82 ? -6.314 12.075 51.629 1.000 17.644 83 TRP A N 1
ATOM 437 C CA . TRP A 1 82 ? -6.031 12.560 52.992 1.000 18.428 83 TRP A CA 1
ATOM 438 C C . TRP A 1 82 ? -7.269 12.392 53.881 1.000 16.699 83 TRP A C 1
ATOM 439 O O . TRP A 1 82 ? -8.235 13.149 53.734 1.000 17.910 83 TRP A O 1
ATOM 450 N N . HIS A 1 83 ? -7.248 11.386 54.755 1.000 17.535 84 HIS A N 1
ATOM 451 C CA . HIS A 1 83 ? -8.338 10.995 55.628 1.000 20.042 84 HIS A CA 1
ATOM 452 C C . HIS A 1 83 ? -7.941 11.130 57.101 1.000 22.407 84 HIS A C 1
ATOM 453 O O . HIS A 1 83 ? -8.452 10.427 57.974 1.000 26.697 84 HIS A O 1
ATOM 460 N N . VAL A 1 84 ? -7.100 12.115 57.389 1.000 22.950 85 VAL A N 1
ATOM 461 C CA . VAL A 1 84 ? -6.543 12.312 58.710 1.000 20.504 85 VAL A CA 1
ATOM 462 C C . VAL A 1 84 ? -7.645 12.826 59.627 1.000 20.467 85 VAL A C 1
ATOM 463 O O . VAL A 1 84 ? -7.636 12.503 60.825 1.000 20.799 85 VAL A O 1
ATOM 467 N N . ASP A 1 85 ? -8.568 13.624 59.068 1.000 20.003 86 ASP A N 1
ATOM 468 C CA . ASP A 1 85 ? -9.783 14.041 59.758 1.000 20.945 86 ASP A CA 1
ATOM 469 C C . ASP A 1 85 ? -10.805 12.906 59.637 1.000 19.223 86 ASP A C 1
ATOM 470 O O . ASP A 1 85 ? -11.195 12.531 58.529 1.000 22.371 86 ASP A O 1
ATOM 475 N N . GLY A 1 86 ? -11.087 12.277 60.782 1.000 18.832 87 GLY A N 1
ATOM 476 C CA . GLY A 1 86 ? -11.945 11.112 60.891 1.000 20.417 87 GLY A CA 1
ATOM 477 C C . GLY A 1 86 ? -13.353 11.308 60.294 1.000 20.952 87 GLY A C 1
ATOM 478 O O . GLY A 1 86 ? -14.189 12.037 60.827 1.000 20.360 87 GLY A O 1
ATOM 479 N N . GLY A 1 87 ? -13.606 10.519 59.243 1.000 21.319 88 GLY A N 1
ATOM 480 C CA . GLY A 1 87 ? -14.879 10.503 58.547 1.000 22.739 88 GLY A CA 1
ATOM 481 C C . GLY A 1 87 ? -14.935 11.519 57.411 1.000 19.885 88 GLY A C 1
ATOM 482 O O . GLY A 1 87 ? -15.993 11.637 56.774 1.000 18.507 88 GLY A O 1
ATOM 483 N N . GLU A 1 88 ? -13.863 12.308 57.245 1.000 17.368 89 GLU A N 1
ATOM 484 C CA . GLU A 1 88 ? -13.868 13.303 56.191 1.000 19.188 89 GLU A CA 1
ATOM 485 C C . GLU A 1 88 ? -13.036 12.780 55.024 1.000 20.671 89 GLU A C 1
ATOM 486 O O . GLU A 1 88 ? -12.226 11.885 55.207 1.000 25.784 89 GLU A O 1
ATOM 492 N N . HIS A 1 89 ? -13.231 13.374 53.843 1.000 21.458 90 HIS A N 1
ATOM 493 C CA . HIS A 1 89 ? -12.533 13.008 52.625 1.000 20.318 90 HIS A CA 1
ATOM 494 C C . HIS A 1 89 ? -11.909 14.229 51.969 1.000 21.808 90 HIS A C 1
ATOM 495 O O . HIS A 1 89 ? -12.651 15.163 51.663 1.000 19.995 90 HIS A O 1
ATOM 502 N N . ILE A 1 90 ? -10.578 14.162 51.685 1.000 19.967 91 ILE A N 1
ATOM 503 C CA . ILE A 1 90 ? -9.919 15.090 50.783 1.000 20.142 91 ILE A CA 1
ATOM 504 C C . ILE A 1 90 ? -9.114 14.329 49.745 1.000 22.345 91 ILE A C 1
ATOM 505 O O . ILE A 1 90 ? -8.377 13.403 50.092 1.000 24.093 91 ILE A O 1
ATOM 510 N N . PHE A 1 91 ? -9.277 14.739 48.487 1.000 19.481 92 PHE A N 1
ATOM 511 C CA . PHE A 1 91 ? -8.565 14.156 47.366 1.000 20.092 92 PHE A CA 1
ATOM 512 C C . PHE A 1 91 ? -7.737 15.288 46.774 1.000 18.770 92 PHE A C 1
ATOM 513 O O . PHE A 1 91 ? -8.308 16.291 46.431 1.000 18.815 92 PHE A O 1
ATOM 521 N N . GLY A 1 92 ? -6.414 15.131 46.735 1.000 17.378 93 GLY A N 1
ATOM 522 C CA . GLY A 1 92 ? -5.527 16.116 46.126 1.000 19.736 93 GLY A CA 1
ATOM 523 C C . GLY A 1 92 ? -4.085 15.831 46.525 1.000 21.316 93 GLY A C 1
ATOM 524 O O . GLY A 1 92 ? -3.837 15.361 47.641 1.000 22.889 93 GLY A O 1
ATOM 525 N N . THR A 1 93 ? -3.152 15.992 45.593 1.000 21.281 94 THR A N 1
ATOM 526 C CA . THR A 1 93 ? -1.735 15.744 45.838 1.000 22.104 94 THR A CA 1
ATOM 527 C C . THR A 1 93 ? -1.052 16.926 46.523 1.000 23.962 94 THR A C 1
ATOM 528 O O . THR A 1 93 ? -1.223 18.052 46.157 1.000 24.281 94 THR A O 1
ATOM 532 N N . LEU A 1 94 ? -0.222 16.661 47.527 1.000 26.755 95 LEU A N 1
ATOM 533 C CA . LEU A 1 94 ? 0.807 17.603 47.938 1.000 25.652 95 LEU A CA 1
ATOM 534 C C . LEU A 1 94 ? 2.151 17.134 47.383 1.000 22.963 95 LEU A C 1
ATOM 535 O O . LEU A 1 94 ? 2.776 16.203 47.896 1.000 22.869 95 LEU A O 1
ATOM 540 N N . PRO A 1 95 ? 2.624 17.747 46.291 1.000 25.516 96 PRO A N 1
ATOM 541 C CA . PRO A 1 95 ? 3.756 17.208 45.531 1.000 27.312 96 PRO A CA 1
ATOM 542 C C . PRO A 1 95 ? 5.024 16.997 46.355 1.000 22.448 96 PRO A C 1
ATOM 543 O O . PRO A 1 95 ? 5.807 16.161 46.014 1.000 21.270 96 PRO A O 1
ATOM 547 N N . ALA A 1 96 ? 5.193 17.750 47.435 1.000 21.984 97 ALA A N 1
ATOM 548 C CA . ALA A 1 96 ? 6.393 17.709 48.281 1.000 25.232 97 ALA A CA 1
ATOM 549 C C . ALA A 1 96 ? 6.433 16.526 49.258 1.000 22.536 97 ALA A C 1
ATOM 550 O O . ALA A 1 96 ? 7.524 16.146 49.693 1.000 20.471 97 ALA A O 1
ATOM 552 N N . CYS A 1 97 ? 5.266 15.911 49.506 1.000 19.291 98 CYS A N 1
ATOM 553 C CA . CYS A 1 97 ? 5.148 14.620 50.171 1.000 17.771 98 CYS A CA 1
ATOM 554 C C . CYS A 1 97 ? 5.491 13.469 49.225 1.000 18.490 98 CYS A C 1
ATOM 555 O O . CYS A 1 97 ? 4.615 12.959 48.493 1.000 18.520 98 CYS A O 1
ATOM 558 N N . GLN A 1 98 ? 6.761 13.031 49.230 1.000 15.933 99 GLN A N 1
ATOM 559 C CA . GLN A 1 98 ? 7.242 12.176 48.171 1.000 15.310 99 GLN A CA 1
ATOM 560 C C . GLN A 1 98 ? 8.635 11.635 48.498 1.000 19.300 99 GLN A C 1
ATOM 561 O O . GLN A 1 98 ? 9.368 12.176 49.334 1.000 15.066 99 GLN A O 1
ATOM 567 N N . PHE A 1 99 ? 8.938 10.486 47.876 1.000 20.474 100 PHE A N 1
ATOM 568 C CA . PHE A 1 99 ? 10.243 9.846 47.887 1.000 20.619 100 PHE A CA 1
ATOM 569 C C . PHE A 1 99 ? 10.969 10.223 46.600 1.000 21.422 100 PHE A C 1
ATOM 570 O O . PHE A 1 99 ? 10.321 10.315 45.548 1.000 20.295 100 PHE A O 1
ATOM 578 N N . SER A 1 100 ? 12.283 10.489 46.723 1.000 18.470 101 SER A N 1
ATOM 579 C CA . SER A 1 100 ? 13.087 10.760 45.550 1.000 21.187 101 SER A CA 1
ATOM 580 C C . SER A 1 100 ? 14.328 9.857 45.589 1.000 23.636 101 SER A C 1
ATOM 581 O O . SER A 1 100 ? 14.774 9.457 46.669 1.000 21.338 101 SER A O 1
ATOM 584 N N . LEU A 1 101 ? 14.858 9.505 44.402 1.000 22.958 102 LEU A N 1
ATOM 585 C CA . LEU A 1 101 ? 16.022 8.637 44.293 1.000 25.872 102 LEU A CA 1
ATOM 586 C C . LEU A 1 101 ? 17.123 9.285 43.455 1.000 26.050 102 LEU A C 1
ATOM 587 O O . LEU A 1 101 ? 16.867 9.792 42.362 1.000 27.578 102 LEU A O 1
ATOM 592 N N . PHE A 1 102 ? 18.356 9.130 43.944 1.000 28.684 103 PHE A N 1
ATOM 593 C CA . PHE A 1 102 ? 19.564 9.535 43.247 1.000 26.645 103 PHE A CA 1
ATOM 594 C C . PHE A 1 102 ? 20.427 8.296 43.078 1.000 28.633 103 PHE A C 1
ATOM 595 O O . PHE A 1 102 ? 20.558 7.524 44.021 1.000 27.475 103 PHE A O 1
ATOM 603 N N . GLU A 1 103 ? 20.983 8.118 41.876 1.000 27.006 104 GLU A N 1
ATOM 604 C CA . GLU A 1 103 ? 21.928 7.049 41.616 1.000 30.703 104 GLU A CA 1
ATOM 605 C C . GLU A 1 103 ? 23.079 7.532 40.744 1.000 28.308 104 GLU A C 1
ATOM 606 O O . GLU A 1 103 ? 22.841 8.181 39.729 1.000 27.800 104 GLU A O 1
ATOM 612 N N . GLN A 1 104 ? 24.288 7.107 41.099 1.000 28.600 105 GLN A N 1
ATOM 613 C CA . GLN A 1 104 ? 25.453 7.406 40.296 1.000 34.153 105 GLN A CA 1
ATOM 614 C C . GLN A 1 104 ? 26.317 6.165 40.155 1.000 31.458 105 GLN A C 1
ATOM 615 O O . GLN A 1 104 ? 26.703 5.539 41.146 1.000 26.717 105 GLN A O 1
ATOM 621 N N . GLY A 1 105 ? 26.540 5.816 38.887 1.000 39.687 106 GLY A N 1
ATOM 622 C CA . GLY A 1 105 ? 27.491 4.796 38.466 1.000 49.583 106 GLY A CA 1
ATOM 623 C C . GLY A 1 105 ? 28.201 5.307 37.218 1.000 52.740 106 GLY A C 1
ATOM 624 O O . GLY A 1 105 ? 28.916 6.293 37.312 1.000 50.025 106 GLY A O 1
ATOM 625 N N . GLU A 1 106 ? 27.928 4.680 36.067 1.000 57.433 107 GLU A N 1
ATOM 626 C CA . GLU A 1 106 ? 28.360 5.203 34.788 1.000 64.894 107 GLU A CA 1
ATOM 627 C C . GLU A 1 106 ? 27.816 6.627 34.704 1.000 60.081 107 GLU A C 1
ATOM 628 O O . GLU A 1 106 ? 28.584 7.561 34.547 1.000 60.446 107 GLU A O 1
ATOM 634 N N . GLN A 1 107 ? 26.494 6.777 34.871 1.000 61.067 108 GLN A N 1
ATOM 635 C CA . GLN A 1 107 ? 25.789 8.049 34.727 1.000 51.040 108 GLN A CA 1
ATOM 636 C C . GLN A 1 107 ? 25.291 8.541 36.094 1.000 41.559 108 GLN A C 1
ATOM 637 O O . GLN A 1 107 ? 25.341 7.806 37.081 1.000 40.520 108 GLN A O 1
ATOM 643 N N . THR A 1 108 ? 24.808 9.790 36.132 1.000 39.956 109 THR A N 1
ATOM 644 C CA . THR A 1 108 ? 24.129 10.399 37.281 1.000 38.142 109 THR A CA 1
ATOM 645 C C . THR A 1 108 ? 22.630 10.600 36.981 1.000 32.968 109 THR A C 1
ATOM 646 O O . THR A 1 108 ? 22.300 11.206 35.973 1.000 26.754 109 THR A O 1
ATOM 650 N N . GLN A 1 109 ? 21.726 10.092 37.848 1.000 30.849 110 GLN A N 1
ATOM 651 C CA . GLN A 1 109 ? 20.273 10.209 37.657 1.000 29.301 110 GLN A CA 1
ATOM 652 C C . GLN A 1 109 ? 19.581 10.420 38.999 1.000 25.056 110 GLN A C 1
ATOM 653 O O . GLN A 1 109 ? 20.000 9.888 40.012 1.000 24.065 110 GLN A O 1
ATOM 659 N N . ALA A 1 110 ? 18.508 11.203 38.975 1.000 26.666 111 ALA A N 1
ATOM 660 C CA . ALA A 1 110 ? 17.730 11.548 40.149 1.000 26.539 111 ALA A CA 1
ATOM 661 C C . ALA A 1 110 ? 16.301 11.823 39.700 1.000 25.829 111 ALA A C 1
ATOM 662 O O . ALA A 1 110 ? 16.117 12.585 38.769 1.000 23.754 111 ALA A O 1
ATOM 664 N N . TYR A 1 111 ? 15.326 11.218 40.401 1.000 26.518 112 TYR A N 1
ATOM 665 C CA . TYR A 1 111 ? 13.908 11.369 40.101 1.000 26.277 112 TYR A CA 1
ATOM 666 C C . TYR A 1 111 ? 13.099 11.360 41.403 1.000 24.801 112 TYR A C 1
ATOM 667 O O . TYR A 1 111 ? 13.362 10.550 42.329 1.000 19.506 112 TYR A O 1
ATOM 676 N N . ALA A 1 112 ? 12.126 12.288 41.446 1.000 23.640 113 ALA A N 1
ATOM 677 C CA . ALA A 1 112 ? 11.022 12.244 42.402 1.000 25.374 113 ALA A CA 1
ATOM 678 C C . ALA A 1 112 ? 10.015 11.200 41.900 1.000 21.359 113 ALA A C 1
ATOM 679 O O . ALA A 1 112 ? 9.679 11.182 40.712 1.000 18.712 113 ALA A O 1
ATOM 681 N N . LEU A 1 113 ? 9.577 10.304 42.803 1.000 22.270 114 LEU A N 1
ATOM 682 C CA . LEU A 1 113 ? 8.767 9.144 42.438 1.000 20.969 114 LEU A CA 1
ATOM 683 C C . LEU A 1 113 ? 7.264 9.436 42.497 1.000 21.988 114 LEU A C 1
ATOM 684 O O . LEU A 1 113 ? 6.539 8.626 43.066 1.000 25.350 114 LEU A O 1
ATOM 689 N N . GLY A 1 114 ? 6.819 10.477 41.782 1.000 23.579 115 GLY A N 1
ATOM 690 C CA . GLY A 1 114 ? 5.419 10.863 41.566 1.000 23.106 115 GLY A CA 1
ATOM 691 C C . GLY A 1 114 ? 5.190 11.443 40.152 1.000 22.908 115 GLY A C 1
ATOM 692 O O . GLY A 1 114 ? 6.047 11.337 39.295 1.000 25.140 115 GLY A O 1
ATOM 693 N N . SER A 1 115 ? 4.015 12.029 39.868 1.000 24.585 116 SER A N 1
ATOM 694 C CA . SER A 1 115 ? 3.786 12.720 38.598 1.000 27.538 116 SER A CA 1
ATOM 695 C C . SER A 1 115 ? 4.214 14.177 38.712 1.000 24.946 116 SER A C 1
ATOM 696 O O . SER A 1 115 ? 4.085 14.762 39.787 1.000 19.760 116 SER A O 1
ATOM 699 N N . ALA A 1 116 ? 4.582 14.746 37.564 1.000 25.311 117 ALA A N 1
ATOM 700 C CA . ALA A 1 116 ? 4.944 16.158 37.428 1.000 27.809 117 ALA A CA 1
ATOM 701 C C . ALA A 1 116 ? 3.764 17.018 37.844 1.000 25.643 117 ALA A C 1
ATOM 702 O O . ALA A 1 116 ? 2.676 16.811 37.354 1.000 28.810 117 ALA A O 1
ATOM 704 N N . PRO A 1 117 ? 3.903 17.974 38.769 1.000 26.878 118 PRO A N 1
ATOM 705 C CA . PRO A 1 117 ? 2.790 18.859 39.103 1.000 27.422 118 PRO A CA 1
ATOM 706 C C . PRO A 1 117 ? 2.294 19.638 37.900 1.000 32.431 118 PRO A C 1
ATOM 707 O O . PRO A 1 117 ? 3.111 20.063 37.113 1.000 33.388 118 PRO A O 1
ATOM 711 N N . LYS A 1 118 ? 0.969 19.817 37.777 1.000 46.853 119 LYS A N 1
ATOM 712 C CA . LYS A 1 118 ? 0.350 20.462 36.620 1.000 54.249 119 LYS A CA 1
ATOM 713 C C . LYS A 1 118 ? 0.389 21.986 36.783 1.000 53.020 119 LYS A C 1
ATOM 714 O O . LYS A 1 118 ? 0.286 22.698 35.800 1.000 60.159 119 LYS A O 1
ATOM 720 N N . ASP A 1 119 ? 0.558 22.475 38.019 1.000 47.964 120 ASP A N 1
ATOM 721 C CA . ASP A 1 119 ? 0.445 23.886 38.345 1.000 44.964 120 ASP A CA 1
ATOM 722 C C . ASP A 1 119 ? 1.823 24.517 38.495 1.000 39.621 120 ASP A C 1
ATOM 723 O O . ASP A 1 119 ? 1.925 25.639 38.931 1.000 48.684 120 ASP A O 1
ATOM 728 N N . GLY A 1 120 ? 2.904 23.798 38.200 1.000 41.666 121 GLY A N 1
ATOM 729 C CA . GLY A 1 120 ? 4.205 24.438 38.074 1.000 40.298 121 GLY A CA 1
ATOM 730 C C . GLY A 1 120 ? 5.027 24.528 39.364 1.000 41.914 121 GLY A C 1
ATOM 731 O O . GLY A 1 120 ? 6.138 25.036 39.316 1.000 38.283 121 GLY A O 1
ATOM 732 N N . ARG A 1 121 ? 4.548 23.983 40.493 1.000 39.953 122 ARG A N 1
ATOM 733 C CA . ARG A 1 121 ? 5.360 23.893 41.698 1.000 34.972 122 ARG A CA 1
ATOM 734 C C . ARG A 1 121 ? 6.472 22.841 41.525 1.000 33.425 122 ARG A C 1
ATOM 735 O O . ARG A 1 121 ? 6.364 21.924 40.721 1.000 30.210 122 ARG A O 1
ATOM 743 N N . LEU A 1 122 ? 7.587 23.029 42.251 1.000 31.225 123 LEU A N 1
ATOM 744 C CA . LEU A 1 122 ? 8.764 22.175 42.222 1.000 28.745 123 LEU A CA 1
ATOM 745 C C . LEU A 1 122 ? 9.280 22.000 40.788 1.000 24.649 123 LEU A C 1
ATOM 746 O O . LEU A 1 122 ? 9.653 20.901 40.379 1.000 22.052 123 LEU A O 1
ATOM 751 N N . SER A 1 123 ? 9.364 23.107 40.048 1.000 26.357 124 SER A N 1
ATOM 752 C CA . SER A 1 123 ? 9.763 23.133 38.633 1.000 24.981 124 SER A CA 1
ATOM 753 C C . SER A 1 123 ? 11.188 22.609 38.423 1.000 25.714 124 SER A C 1
ATOM 754 O O . SER A 1 123 ? 11.433 22.001 37.371 1.000 29.579 124 SER A O 1
ATOM 757 N N . SER A 1 124 ? 12.066 22.696 39.448 1.000 23.402 125 SER A N 1
ATOM 758 C CA . SER A 1 124 ? 13.429 22.170 39.316 1.000 27.095 125 SER A CA 1
ATOM 759 C C . SER A 1 124 ? 13.521 20.640 39.431 1.000 29.174 125 SER A C 1
ATOM 760 O O . SER A 1 124 ? 14.533 20.066 39.037 1.000 27.506 125 SER A O 1
ATOM 763 N N . TRP A 1 125 ? 12.496 19.980 40.016 1.000 32.602 126 TRP A N 1
ATOM 764 C CA . TRP A 1 125 ? 12.514 18.533 40.248 1.000 29.257 126 TRP A CA 1
ATOM 765 C C . TRP A 1 125 ? 12.295 17.843 38.920 1.000 25.166 126 TRP A C 1
ATOM 766 O O . TRP A 1 125 ? 11.707 18.455 38.045 1.000 24.861 126 TRP A O 1
ATOM 777 N N . GLN A 1 126 ? 12.831 16.629 38.792 1.000 27.341 127 GLN A N 1
ATOM 778 C CA . GLN A 1 126 ? 12.548 15.740 37.667 1.000 26.446 127 GLN A CA 1
ATOM 779 C C . GLN A 1 126 ? 11.733 14.560 38.207 1.000 25.197 127 GLN A C 1
ATOM 780 O O . GLN A 1 126 ? 11.968 14.095 39.332 1.000 25.483 127 GLN A O 1
ATOM 786 N N . TRP A 1 127 ? 10.781 14.088 37.396 1.000 25.912 128 TRP A N 1
ATOM 787 C CA . TRP A 1 127 ? 9.775 13.120 37.805 1.000 25.282 128 TRP A CA 1
ATOM 788 C C . TRP A 1 127 ? 9.997 11.786 37.080 1.000 24.868 128 TRP A C 1
ATOM 789 O O . TRP A 1 127 ? 10.260 11.753 35.889 1.000 23.082 128 TRP A O 1
ATOM 800 N N . TYR A 1 128 ? 9.906 10.686 37.840 1.000 26.570 129 TYR A N 1
ATOM 801 C CA . TYR A 1 128 ? 10.155 9.337 37.348 1.000 24.882 129 TYR A CA 1
ATOM 802 C C . TYR A 1 128 ? 9.319 9.072 36.096 1.000 27.285 129 TYR A C 1
ATOM 803 O O . TYR A 1 128 ? 8.121 9.373 36.075 1.000 28.535 129 TYR A O 1
ATOM 812 N N . PRO A 1 129 ? 9.935 8.630 34.972 1.000 28.015 130 PRO A N 1
ATOM 813 C CA . PRO A 1 129 ? 9.167 8.429 33.735 1.000 28.653 130 PRO A CA 1
ATOM 814 C C . PRO A 1 129 ? 8.165 7.298 33.906 1.000 24.834 130 PRO A C 1
ATOM 815 O O . PRO A 1 129 ? 8.485 6.263 34.501 1.000 27.180 130 PRO A O 1
ATOM 819 N N . ALA A 1 130 ? 6.938 7.553 33.450 1.000 24.187 131 ALA A N 1
ATOM 820 C CA . ALA A 1 130 ? 5.834 6.612 33.569 1.000 23.148 131 ALA A CA 1
ATOM 821 C C . ALA A 1 130 ? 6.108 5.357 32.749 1.000 26.044 131 ALA A C 1
ATOM 822 O O . ALA A 1 130 ? 6.735 5.440 31.710 1.000 33.284 131 ALA A O 1
ATOM 824 N N . GLY A 1 131 ? 5.634 4.195 33.219 1.000 29.190 132 GLY A N 1
ATOM 825 C CA . GLY A 1 131 ? 5.708 2.919 32.521 1.000 29.475 132 GLY A CA 1
ATOM 826 C C . GLY A 1 131 ? 7.002 2.171 32.828 1.000 32.265 132 GLY A C 1
ATOM 827 O O . GLY A 1 131 ? 7.276 1.163 32.214 1.000 40.595 132 GLY A O 1
ATOM 828 N N . LYS A 1 132 ? 7.793 2.655 33.789 1.000 30.610 133 LYS A N 1
ATOM 829 C CA . LYS A 1 132 ? 9.122 2.124 34.056 1.000 30.538 133 LYS A CA 1
ATOM 830 C C . LYS A 1 132 ? 9.127 1.405 35.403 1.000 28.312 133 LYS A C 1
ATOM 831 O O . LYS A 1 132 ? 9.950 1.696 36.299 1.000 29.425 133 LYS A O 1
ATOM 837 N N . GLY A 1 133 ? 8.226 0.428 35.481 1.000 24.988 134 GLY A N 1
ATOM 838 C CA . GLY A 1 133 ? 8.064 -0.424 36.648 1.000 24.106 134 GLY A CA 1
ATOM 839 C C . GLY A 1 133 ? 6.594 -0.820 36.891 1.000 23.017 134 GLY A C 1
ATOM 840 O O . GLY A 1 133 ? 5.726 -0.453 36.115 1.000 20.671 134 GLY A O 1
ATOM 841 N N . THR A 1 134 ? 6.341 -1.526 38.011 1.000 24.097 135 THR A N 1
ATOM 842 C CA . THR A 1 134 ? 5.058 -2.132 38.330 1.000 25.406 135 THR A CA 1
ATOM 843 C C . THR A 1 134 ? 4.650 -1.711 39.738 1.000 23.701 135 THR A C 1
ATOM 844 O O . THR A 1 134 ? 5.466 -1.771 40.649 1.000 23.143 135 THR A O 1
ATOM 848 N N . TYR A 1 135 ? 3.389 -1.265 39.861 1.000 22.438 136 TYR A N 1
ATOM 849 C CA . TYR A 1 135 ? 2.702 -1.091 41.135 1.000 21.900 136 TYR A CA 1
ATOM 850 C C . TYR A 1 135 ? 1.936 -2.375 41.390 1.000 20.146 136 TYR A C 1
ATOM 851 O O . TYR A 1 135 ? 1.243 -2.793 40.490 1.000 19.611 136 TYR A O 1
ATOM 860 N N . ALA A 1 136 ? 2.004 -2.926 42.616 1.000 19.335 137 ALA A N 1
ATOM 861 C CA . ALA A 1 136 ? 1.277 -4.142 42.969 1.000 18.954 137 ALA A CA 1
ATOM 862 C C . ALA A 1 136 ? 0.655 -3.985 44.346 1.000 19.738 137 ALA A C 1
ATOM 863 O O . ALA A 1 136 ? 1.312 -3.462 45.253 1.000 18.024 137 ALA A O 1
ATOM 865 N N . VAL A 1 137 ? -0.577 -4.535 44.490 1.000 21.665 138 VAL A N 1
ATOM 866 C CA . VAL A 1 137 ? -1.287 -4.537 45.761 1.000 21.983 138 VAL A CA 1
ATOM 867 C C . VAL A 1 137 ? -1.940 -5.888 46.069 1.000 20.175 138 VAL A C 1
ATOM 868 O O . VAL A 1 137 ? -2.768 -6.366 45.307 1.000 20.499 138 VAL A O 1
ATOM 872 N N . ARG A 1 138 ? -1.650 -6.411 47.276 1.000 23.510 139 ARG A N 1
ATOM 873 C CA . ARG A 1 138 ? -2.522 -7.304 48.042 1.000 20.544 139 ARG A CA 1
ATOM 874 C C . ARG A 1 138 ? -2.638 -6.784 49.477 1.000 18.359 139 ARG A C 1
ATOM 875 O O . ARG A 1 138 ? -1.806 -7.088 50.315 1.000 18.830 139 ARG A O 1
ATOM 883 N N . TYR A 1 139 ? -3.734 -6.068 49.765 1.000 17.496 140 TYR A N 1
ATOM 884 C CA . TYR A 1 139 ? -3.849 -5.284 50.982 1.000 17.413 140 TYR A CA 1
ATOM 885 C C . TYR A 1 139 ? -3.542 -6.163 52.162 1.000 19.840 140 TYR A C 1
ATOM 886 O O . TYR A 1 139 ? -4.076 -7.265 52.205 1.000 21.200 140 TYR A O 1
ATOM 895 N N . PRO A 1 140 ? -2.786 -5.737 53.204 1.000 21.393 141 PRO A N 1
ATOM 896 C CA . PRO A 1 140 ? -2.312 -4.378 53.388 1.000 21.778 141 PRO A CA 1
ATOM 897 C C . PRO A 1 140 ? -0.900 -4.066 52.902 1.000 22.453 141 PRO A C 1
ATOM 898 O O . PRO A 1 140 ? -0.307 -3.110 53.369 1.000 19.462 141 PRO A O 1
ATOM 902 N N . ARG A 1 141 ? -0.390 -4.888 51.978 1.000 20.976 142 ARG A N 1
ATOM 903 C CA . ARG A 1 141 ? 0.907 -4.709 51.359 1.000 24.046 142 ARG A CA 1
ATOM 904 C C . ARG A 1 141 ? 0.761 -4.218 49.917 1.000 21.750 142 ARG A C 1
ATOM 905 O O . ARG A 1 141 ? -0.132 -4.644 49.186 1.000 20.029 142 ARG A O 1
ATOM 913 N N . SER A 1 142 ? 1.669 -3.327 49.537 1.000 20.761 143 SER A N 1
ATOM 914 C CA . SER A 1 142 ? 1.826 -2.895 48.163 1.000 21.992 143 SER A CA 1
ATOM 915 C C . SER A 1 142 ? 3.309 -2.683 47.869 1.000 20.988 143 SER A C 1
ATOM 916 O O . SER A 1 142 ? 4.124 -2.671 48.794 1.000 20.150 143 SER A O 1
ATOM 919 N N . TRP A 1 143 ? 3.615 -2.628 46.562 1.000 22.908 144 TRP A N 1
ATOM 920 C CA . TRP A 1 143 ? 4.968 -2.589 46.045 1.000 20.763 144 TRP A CA 1
ATOM 921 C C . TRP A 1 143 ? 4.997 -1.618 44.872 1.000 22.137 144 TRP A C 1
ATOM 922 O O . TRP A 1 143 ? 4.091 -1.658 44.029 1.000 22.874 144 TRP A O 1
ATOM 933 N N . PHE A 1 144 ? 6.066 -0.786 44.853 1.000 23.209 145 PHE A N 1
ATOM 934 C CA . PHE A 1 144 ? 6.572 -0.186 43.626 1.000 22.377 145 PHE A CA 1
ATOM 935 C C . PHE A 1 144 ? 7.867 -0.905 43.252 1.000 25.083 145 PHE A C 1
ATOM 936 O O . PHE A 1 144 ? 8.833 -0.909 44.019 1.000 24.978 145 PHE A O 1
ATOM 944 N N . VAL A 1 145 ? 7.863 -1.548 42.088 1.000 25.931 146 VAL A N 1
ATOM 945 C CA . VAL A 1 145 ? 9.063 -2.148 41.532 1.000 25.935 146 VAL A CA 1
ATOM 946 C C . VAL A 1 145 ? 9.506 -1.233 40.391 1.000 25.090 146 VAL A C 1
ATOM 947 O O . VAL A 1 145 ? 8.871 -1.169 39.353 1.000 26.283 146 VAL A O 1
ATOM 951 N N . TYR A 1 146 ? 10.624 -0.547 40.598 1.000 25.690 147 TYR A N 1
ATOM 952 C CA . TYR A 1 146 ? 11.183 0.368 39.621 1.000 28.107 147 TYR A CA 1
ATOM 953 C C . TYR A 1 146 ? 12.162 -0.408 38.736 1.000 27.040 147 TYR A C 1
ATOM 954 O O . TYR A 1 146 ? 13.079 -1.025 39.270 1.000 26.678 147 TYR A O 1
ATOM 963 N N . GLU A 1 147 ? 11.945 -0.370 37.409 1.000 28.358 148 GLU A N 1
ATOM 964 C CA . GLU A 1 147 ? 12.806 -1.078 36.475 1.000 32.689 148 GLU A CA 1
ATOM 965 C C . GLU A 1 147 ? 12.950 -0.297 35.173 1.000 31.548 148 GLU A C 1
ATOM 966 O O . GLU A 1 147 ? 11.984 0.271 34.678 1.000 30.381 148 GLU A O 1
ATOM 972 N N . GLY A 1 148 ? 14.207 -0.190 34.708 1.000 33.017 149 GLY A N 1
ATOM 973 C CA . GLY A 1 148 ? 14.548 0.260 33.371 1.000 31.738 149 GLY A CA 1
ATOM 974 C C . GLY A 1 148 ? 15.022 1.716 33.309 1.000 34.773 149 GLY A C 1
ATOM 975 O O . GLY A 1 148 ? 15.112 2.271 32.206 1.000 32.941 149 GLY A O 1
ATOM 976 N N . VAL A 1 149 ? 15.251 2.349 34.478 1.000 33.687 150 VAL A N 1
ATOM 977 C CA . VAL A 1 149 ? 15.765 3.723 34.554 1.000 34.250 150 VAL A CA 1
ATOM 978 C C . VAL A 1 149 ? 17.087 3.686 35.332 1.000 32.370 150 VAL A C 1
ATOM 979 O O . VAL A 1 149 ? 18.133 3.981 34.795 1.000 30.358 150 VAL A O 1
ATOM 983 N N . PHE A 1 150 ? 17.020 3.323 36.617 1.000 30.806 151 PHE A N 1
ATOM 984 C CA . PHE A 1 150 ? 18.194 3.159 37.434 1.000 32.120 151 PHE A CA 1
ATOM 985 C C . PHE A 1 150 ? 18.836 1.811 37.084 1.000 32.525 151 PHE A C 1
ATOM 986 O O . PHE A 1 150 ? 18.155 0.877 36.701 1.000 38.465 151 PHE A O 1
ATOM 994 N N . ARG A 1 151 ? 20.157 1.711 37.231 1.000 30.240 152 ARG A N 1
ATOM 995 C CA . ARG A 1 151 ? 20.893 0.467 37.054 1.000 33.155 152 ARG A CA 1
ATOM 996 C C . ARG A 1 151 ? 20.661 -0.492 38.235 1.000 33.642 152 ARG A C 1
ATOM 997 O O . ARG A 1 151 ? 20.768 -1.719 38.081 1.000 35.253 152 ARG A O 1
ATOM 1005 N N . ALA A 1 152 ? 20.393 0.054 39.441 1.000 31.515 153 ALA A N 1
ATOM 1006 C CA . ALA A 1 152 ? 20.007 -0.737 40.604 1.000 26.646 153 ALA A CA 1
ATOM 1007 C C . ALA A 1 152 ? 18.574 -1.249 40.410 1.000 25.613 153 ALA A C 1
ATOM 1008 O O . ALA A 1 152 ? 17.764 -0.623 39.731 1.000 22.117 153 ALA A O 1
ATOM 1010 N N . GLN A 1 153 ? 18.327 -2.455 40.927 1.000 28.095 154 GLN A N 1
ATOM 1011 C CA . GLN A 1 153 ? 16.991 -2.990 41.116 1.000 31.570 154 GLN A CA 1
ATOM 1012 C C . GLN A 1 153 ? 16.505 -2.455 42.463 1.000 29.216 154 GLN A C 1
ATOM 1013 O O . GLN A 1 153 ? 17.141 -2.661 43.476 1.000 26.161 154 GLN A O 1
ATOM 1019 N N . ILE A 1 154 ? 15.386 -1.742 42.424 1.000 31.568 155 ILE A N 1
ATOM 1020 C CA . ILE A 1 154 ? 14.844 -1.007 43.554 1.000 29.963 155 ILE A CA 1
ATOM 1021 C C . ILE A 1 154 ? 13.372 -1.379 43.680 1.000 26.771 155 ILE A C 1
ATOM 1022 O O . ILE A 1 154 ? 12.632 -1.323 42.701 1.000 25.736 155 ILE A O 1
ATOM 1027 N N . THR A 1 155 ? 13.011 -1.784 44.897 1.000 24.165 156 THR A N 1
ATOM 1028 C CA . THR A 1 155 ? 11.643 -2.054 45.284 1.000 25.031 156 THR A CA 1
ATOM 1029 C C . THR A 1 155 ? 11.346 -1.307 46.589 1.000 22.785 156 THR A C 1
ATOM 1030 O O . THR A 1 155 ? 12.186 -1.276 47.505 1.000 21.504 156 THR A O 1
ATOM 1034 N N . CYS A 1 156 ? 10.134 -0.736 46.644 1.000 20.996 157 CYS A N 1
ATOM 1035 C CA . CYS A 1 156 ? 9.523 -0.167 47.832 1.000 21.921 157 CYS A CA 1
ATOM 1036 C C . CYS A 1 156 ? 8.231 -0.923 48.169 1.000 23.079 157 CYS A C 1
ATOM 1037 O O . CYS A 1 156 ? 7.242 -0.847 47.433 1.000 22.076 157 CYS A O 1
ATOM 1040 N N . GLU A 1 157 ? 8.255 -1.604 49.313 1.000 22.543 158 GLU A N 1
ATOM 1041 C CA . GLU A 1 157 ? 7.102 -2.288 49.850 1.000 23.059 158 GLU A CA 1
ATOM 1042 C C . GLU A 1 157 ? 6.473 -1.380 50.905 1.000 21.638 158 GLU A C 1
ATOM 1043 O O . GLU A 1 157 ? 7.114 -1.103 51.907 1.000 18.357 158 GLU A O 1
ATOM 1049 N N . GLN A 1 158 ? 5.192 -1.033 50.712 1.000 20.684 159 GLN A N 1
ATOM 1050 C CA . GLN A 1 158 ? 4.506 -0.109 51.588 1.000 21.308 159 GLN A CA 1
ATOM 1051 C C . GLN A 1 158 ? 3.492 -0.927 52.354 1.000 18.849 159 GLN A C 1
ATOM 1052 O O . GLN A 1 158 ? 2.723 -1.618 51.731 1.000 21.266 159 GLN A O 1
ATOM 1058 N N . PHE A 1 159 ? 3.463 -0.854 53.686 1.000 18.065 160 PHE A N 1
ATOM 1059 C CA . PHE A 1 159 ? 2.402 -1.542 54.397 1.000 18.760 160 PHE A CA 1
ATOM 1060 C C . PHE A 1 159 ? 2.163 -0.929 55.778 1.000 18.615 160 PHE A C 1
ATOM 1061 O O . PHE A 1 159 ? 3.039 -0.301 56.381 1.000 17.709 160 PHE A O 1
ATOM 1069 N N . SER A 1 160 ? 0.981 -1.226 56.314 1.000 16.286 161 SER A N 1
ATOM 1070 C CA . SER A 1 160 ? 0.631 -0.948 57.698 1.000 15.682 161 SER A CA 1
ATOM 1071 C C . SER A 1 160 ? 0.348 -2.274 58.367 1.000 15.188 161 SER A C 1
ATOM 1072 O O . SER A 1 160 ? -0.074 -3.218 57.703 1.000 15.774 161 SER A O 1
ATOM 1075 N N . PRO A 1 161 ? 0.533 -2.380 59.691 1.000 13.603 162 PRO A N 1
ATOM 1076 C CA . PRO A 1 161 ? 0.311 -3.621 60.390 1.000 15.975 162 PRO A CA 1
ATOM 1077 C C . PRO A 1 161 ? -1.170 -3.940 60.625 1.000 16.413 162 PRO A C 1
ATOM 1078 O O . PRO A 1 161 ? -1.648 -3.916 61.769 1.000 14.802 162 PRO A O 1
ATOM 1082 N N . ILE A 1 162 ? -1.852 -4.272 59.531 1.000 16.275 163 ILE A N 1
ATOM 1083 C CA . ILE A 1 162 ? -3.236 -4.716 59.590 1.000 16.477 163 ILE A CA 1
ATOM 1084 C C . ILE A 1 162 ? -3.256 -6.219 59.876 1.000 14.037 163 ILE A C 1
ATOM 1085 O O . ILE A 1 162 ? -2.969 -7.011 58.984 1.000 15.031 163 ILE A O 1
ATOM 1090 N N . LEU A 1 163 ? -3.632 -6.561 61.088 1.000 13.372 164 LEU A N 1
ATOM 1091 C CA . LEU A 1 163 ? -3.527 -7.903 61.636 1.000 16.143 164 LEU A CA 1
ATOM 1092 C C . LEU A 1 163 ? -4.881 -8.384 62.216 1.000 17.174 164 LEU A C 1
ATOM 1093 O O . LEU A 1 163 ? -5.341 -7.915 63.266 1.000 14.949 164 LEU A O 1
ATOM 1098 N N . PRO A 1 164 ? -5.512 -9.407 61.595 1.000 16.445 165 PRO A N 1
ATOM 1099 C CA . PRO A 1 164 ? -6.678 -10.058 62.174 1.000 16.826 165 PRO A CA 1
ATOM 1100 C C . PRO A 1 164 ? -6.468 -10.492 63.600 1.000 18.415 165 PRO A C 1
ATOM 1101 O O . PRO A 1 164 ? -5.426 -11.013 63.948 1.000 20.352 165 PRO A O 1
ATOM 1105 N N . HIS A 1 165 ? -7.501 -10.360 64.423 1.000 19.912 166 HIS A N 1
ATOM 1106 C CA . HIS A 1 165 ? -7.452 -10.862 65.796 1.000 21.845 166 HIS A CA 1
ATOM 1107 C C . HIS A 1 165 ? -6.475 -10.048 66.613 1.000 19.356 166 HIS A C 1
ATOM 1108 O O . HIS A 1 165 ? -6.223 -10.399 67.737 1.000 20.936 166 HIS A O 1
ATOM 1115 N N . ASN A 1 166 ? -6.087 -8.893 66.080 1.000 18.490 167 ASN A N 1
ATOM 1116 C CA . ASN A 1 166 ? -5.207 -7.967 66.747 1.000 16.548 167 ASN A CA 1
ATOM 1117 C C . ASN A 1 166 ? -5.898 -6.619 66.791 1.000 13.473 167 ASN A C 1
ATOM 1118 O O . ASN A 1 166 ? -6.154 -6.069 65.750 1.000 15.754 167 ASN A O 1
ATOM 1123 N N . TYR A 1 167 ? -6.111 -6.106 68.002 1.000 13.882 168 TYR A N 1
ATOM 1124 C CA . TYR A 1 167 ? -6.861 -4.892 68.296 1.000 15.491 168 TYR A CA 1
ATOM 1125 C C . TYR A 1 167 ? -5.919 -3.789 68.804 1.000 15.996 168 TYR A C 1
ATOM 1126 O O . TYR A 1 167 ? -6.332 -2.863 69.552 1.000 15.489 168 TYR A O 1
ATOM 1135 N N . GLN A 1 168 ? -4.645 -3.899 68.383 1.000 15.706 169 GLN A N 1
ATOM 1136 C CA . GLN A 1 168 ? -3.615 -2.950 68.762 1.000 16.283 169 GLN A CA 1
ATOM 1137 C C . GLN A 1 168 ? -2.974 -2.344 67.511 1.000 16.656 169 GLN A C 1
ATOM 1138 O O . GLN A 1 168 ? -3.348 -1.269 67.083 1.000 14.399 169 GLN A O 1
ATOM 1144 N N . GLU A 1 169 ? -2.029 -3.041 66.898 1.000 16.602 170 GLU A N 1
ATOM 1145 C CA . GLU A 1 169 ? -1.332 -2.491 65.760 1.000 18.110 170 GLU A CA 1
ATOM 1146 C C . GLU A 1 169 ? -2.251 -2.121 64.598 1.000 17.808 170 GLU A C 1
ATOM 1147 O O . GLU A 1 169 ? -1.915 -1.232 63.799 1.000 15.166 170 GLU A O 1
ATOM 1153 N N . THR A 1 170 ? -3.381 -2.838 64.462 1.000 16.904 171 THR A N 1
ATOM 1154 C CA . THR A 1 170 ? -4.321 -2.639 63.356 1.000 15.854 171 THR A CA 1
ATOM 1155 C C . THR A 1 170 ? -4.876 -1.211 63.412 1.000 14.344 171 THR A C 1
ATOM 1156 O O . THR A 1 170 ? -5.301 -0.701 62.388 1.000 15.016 171 THR A O 1
ATOM 1160 N N . SER A 1 171 ? -4.870 -0.588 64.594 1.000 14.433 172 SER A N 1
ATOM 1161 C CA . SER A 1 171 ? -5.325 0.794 64.820 1.000 15.842 172 SER A CA 1
ATOM 1162 C C . SER A 1 171 ? -4.253 1.880 64.614 1.000 17.569 172 SER A C 1
ATOM 1163 O O . SER A 1 171 ? -4.519 3.055 64.838 1.000 17.118 172 SER A O 1
ATOM 1166 N N . TYR A 1 172 ? -2.989 1.508 64.336 1.000 18.020 173 TYR A N 1
ATOM 1167 C CA . TYR A 1 172 ? -1.858 2.433 64.397 1.000 15.727 173 TYR A CA 1
ATOM 1168 C C . TYR A 1 172 ? -1.737 3.327 63.173 1.000 14.852 173 TYR A C 1
ATOM 1169 O O . TYR A 1 172 ? -1.817 2.872 62.038 1.000 14.549 173 TYR A O 1
ATOM 1178 N N . PRO A 1 173 ? -1.525 4.641 63.367 1.000 16.225 174 PRO A N 1
ATOM 1179 C CA . PRO A 1 173 ? -1.279 5.549 62.251 1.000 15.326 174 PRO A CA 1
ATOM 1180 C C . PRO A 1 173 ? 0.184 5.542 61.829 1.000 16.565 174 PRO A C 1
ATOM 1181 O O . PRO A 1 173 ? 0.891 6.518 62.075 1.000 17.872 174 PRO A O 1
ATOM 1185 N N . VAL A 1 174 ? 0.631 4.423 61.257 1.000 16.574 175 VAL A N 1
ATOM 1186 C CA . VAL A 1 174 ? 1.995 4.240 60.759 1.000 17.168 175 VAL A CA 1
ATOM 1187 C C . VAL A 1 174 ? 1.884 3.548 59.390 1.000 17.648 175 VAL A C 1
ATOM 1188 O O . VAL A 1 174 ? 0.910 2.789 59.125 1.000 17.307 175 VAL A O 1
ATOM 1192 N N . ALA A 1 175 ? 2.851 3.911 58.532 1.000 14.999 176 ALA A N 1
ATOM 1193 C CA . ALA A 1 175 ? 3.147 3.297 57.244 1.000 16.376 176 ALA A CA 1
ATOM 1194 C C . ALA A 1 175 ? 4.656 2.962 57.231 1.000 19.082 176 ALA A C 1
ATOM 1195 O O . ALA A 1 175 ? 5.492 3.789 57.653 1.000 17.589 176 ALA A O 1
ATOM 1197 N N . VAL A 1 176 ? 4.970 1.702 56.875 1.000 18.368 177 VAL A N 1
ATOM 1198 C CA . VAL A 1 176 ? 6.323 1.236 56.641 1.000 18.159 177 VAL A CA 1
ATOM 1199 C C . VAL A 1 176 ? 6.617 1.232 55.145 1.000 18.970 177 VAL A C 1
ATOM 1200 O O . VAL A 1 176 ? 5.838 0.714 54.355 1.000 16.793 177 VAL A O 1
ATOM 1204 N N . PHE A 1 177 ? 7.725 1.871 54.773 1.000 18.671 178 PHE A N 1
ATOM 1205 C CA . PHE A 1 177 ? 8.249 1.833 53.427 1.000 17.272 178 PHE A CA 1
ATOM 1206 C C . PHE A 1 177 ? 9.582 1.099 53.513 1.000 18.472 178 PHE A C 1
ATOM 1207 O O . PHE A 1 177 ? 10.625 1.663 53.834 1.000 20.837 178 PHE A O 1
ATOM 1215 N N . LEU A 1 178 ? 9.533 -0.170 53.140 1.000 20.800 179 LEU A N 1
ATOM 1216 C CA . LEU A 1 178 ? 10.654 -1.069 53.212 1.000 18.282 179 LEU A CA 1
ATOM 1217 C C . LEU A 1 178 ? 11.234 -1.125 51.809 1.000 21.130 179 LEU A C 1
ATOM 1218 O O . LEU A 1 178 ? 10.637 -1.680 50.875 1.000 21.626 179 LEU A O 1
ATOM 1223 N N . TRP A 1 179 ? 12.410 -0.493 51.687 1.000 20.341 180 TRP A N 1
ATOM 1224 C CA . TRP A 1 179 ? 13.164 -0.449 50.456 1.000 21.498 180 TRP A CA 1
ATOM 1225 C C . TRP A 1 179 ? 14.191 -1.592 50.397 1.000 24.994 180 TRP A C 1
ATOM 1226 O O . TRP A 1 179 ? 14.891 -1.860 51.352 1.000 25.253 180 TRP A O 1
ATOM 1237 N N . THR A 1 180 ? 14.278 -2.249 49.244 1.000 27.629 181 THR A N 1
ATOM 1238 C CA . THR A 1 180 ? 15.307 -3.225 48.932 1.000 28.735 181 THR A CA 1
ATOM 1239 C C . THR A 1 180 ? 16.046 -2.697 47.708 1.000 27.667 181 THR A C 1
ATOM 1240 O O . THR A 1 180 ? 15.378 -2.339 46.743 1.000 24.214 181 THR A O 1
ATOM 1244 N N . PHE A 1 181 ? 17.387 -2.611 47.794 1.000 26.889 182 PHE A N 1
ATOM 1245 C CA . PHE A 1 181 ? 18.230 -2.250 46.675 1.000 27.107 182 PHE A CA 1
ATOM 1246 C C . PHE A 1 181 ? 19.200 -3.406 46.392 1.000 29.612 182 PHE A C 1
ATOM 1247 O O . PHE A 1 181 ? 19.756 -3.959 47.332 1.000 27.559 182 PHE A O 1
ATOM 1255 N N . SER A 1 182 ? 19.407 -3.767 45.118 1.000 26.743 183 SER A N 1
ATOM 1256 C CA . SER A 1 182 ? 20.488 -4.673 44.750 1.000 34.011 183 SER A CA 1
ATOM 1257 C C . SER A 1 182 ? 21.141 -4.206 43.451 1.000 32.963 183 SER A C 1
ATOM 1258 O O . SER A 1 182 ? 20.472 -3.624 42.593 1.000 27.898 183 SER A O 1
ATOM 1261 N N . ASN A 1 183 ? 22.459 -4.453 43.371 1.000 29.942 184 ASN A N 1
ATOM 1262 C CA . ASN A 1 183 ? 23.282 -4.045 42.243 1.000 30.903 184 ASN A CA 1
ATOM 1263 C C . ASN A 1 183 ? 23.558 -5.270 41.372 1.000 32.707 184 ASN A C 1
ATOM 1264 O O . ASN A 1 183 ? 24.301 -6.173 41.766 1.000 32.573 184 ASN A O 1
ATOM 1269 N N . PRO A 1 184 ? 22.937 -5.397 40.194 1.000 34.555 185 PRO A N 1
ATOM 1270 C CA . PRO A 1 184 ? 23.199 -6.525 39.330 1.000 39.917 185 PRO A CA 1
ATOM 1271 C C . PRO A 1 184 ? 24.327 -6.277 38.315 1.000 39.716 185 PRO A C 1
ATOM 1272 O O . PRO A 1 184 ? 24.549 -7.124 37.462 1.000 43.539 185 PRO A O 1
ATOM 1276 N N . THR A 1 185 ? 24.995 -5.122 38.387 1.000 38.018 186 THR A N 1
ATOM 1277 C CA . THR A 1 185 ? 25.985 -4.683 37.402 1.000 41.285 186 THR A CA 1
ATOM 1278 C C . THR A 1 185 ? 27.400 -5.009 37.892 1.000 38.349 186 THR A C 1
ATOM 1279 O O . THR A 1 185 ? 27.580 -5.419 39.050 1.000 40.267 186 THR A O 1
ATOM 1283 N N . ASP A 1 186 ? 28.399 -4.750 37.023 1.000 45.966 187 ASP A N 1
ATOM 1284 C CA . ASP A 1 186 ? 29.815 -4.996 37.325 1.000 56.024 187 ASP A CA 1
ATOM 1285 C C . ASP A 1 186 ? 30.460 -3.819 38.082 1.000 53.749 187 ASP A C 1
ATOM 1286 O O . ASP A 1 186 ? 31.606 -3.908 38.536 1.000 55.142 187 ASP A O 1
ATOM 1291 N N . GLN A 1 187 ? 29.710 -2.721 38.239 1.000 54.101 188 GLN A N 1
ATOM 1292 C CA . GLN A 1 187 ? 30.195 -1.447 38.752 1.000 55.585 188 GLN A CA 1
ATOM 1293 C C . GLN A 1 187 ? 29.479 -1.045 40.042 1.000 52.297 188 GLN A C 1
ATOM 1294 O O . GLN A 1 187 ? 28.250 -1.083 40.117 1.000 57.669 188 GLN A O 1
ATOM 1300 N N . SER A 1 188 ? 30.251 -0.573 41.016 1.000 44.700 189 SER A N 1
ATOM 1301 C CA . SER A 1 188 ? 29.756 -0.012 42.261 1.000 46.484 189 SER A CA 1
ATOM 1302 C C . SER A 1 188 ? 28.874 1.223 42.011 1.000 43.809 189 SER A C 1
ATOM 1303 O O . SER A 1 188 ? 29.111 1.998 41.070 1.000 42.629 189 SER A O 1
ATOM 1306 N N . LEU A 1 189 ? 27.788 1.339 42.802 1.000 37.040 190 LEU A N 1
ATOM 1307 C CA . LEU A 1 189 ? 26.805 2.421 42.652 1.000 36.328 190 LEU A CA 1
ATOM 1308 C C . LEU A 1 189 ? 26.756 3.265 43.928 1.000 30.845 190 LEU A C 1
ATOM 1309 O O . LEU A 1 189 ? 26.978 2.736 45.026 1.000 32.141 190 LEU A O 1
ATOM 1314 N N . THR A 1 190 ? 26.537 4.583 43.762 1.000 32.796 191 THR A N 1
ATOM 1315 C CA . THR A 1 190 ? 26.164 5.457 44.870 1.000 34.428 191 THR A CA 1
ATOM 1316 C C . THR A 1 190 ? 24.672 5.783 44.732 1.000 31.128 191 THR A C 1
ATOM 1317 O O . THR A 1 190 ? 24.263 6.277 43.688 1.000 30.127 191 THR A O 1
ATOM 1321 N N . LEU A 1 191 ? 23.883 5.499 45.787 1.000 29.228 192 LEU A N 1
ATOM 1322 C CA . LEU A 1 191 ? 22.451 5.801 45.827 1.000 26.993 192 LEU A CA 1
ATOM 1323 C C . LEU A 1 191 ? 22.132 6.700 47.002 1.000 29.117 192 LEU A C 1
ATOM 1324 O O . LEU A 1 191 ? 22.800 6.629 48.044 1.000 29.313 192 LEU A O 1
ATOM 1329 N N . SER A 1 192 ? 21.141 7.564 46.787 1.000 23.883 193 SER A N 1
ATOM 1330 C CA . SER A 1 192 ? 20.538 8.317 47.863 1.000 24.157 193 SER A CA 1
ATOM 1331 C C . SER A 1 192 ? 19.017 8.221 47.759 1.000 22.754 193 SER A C 1
ATOM 1332 O O . SER A 1 192 ? 18.459 8.459 46.679 1.000 22.212 193 SER A O 1
ATOM 1335 N N . LEU A 1 193 ? 18.389 7.937 48.905 1.000 24.994 194 LEU A N 1
ATOM 1336 C CA . LEU A 1 193 ? 16.928 7.867 49.058 1.000 25.497 194 LEU A CA 1
ATOM 1337 C C . LEU A 1 193 ? 16.487 9.061 49.897 1.000 22.403 194 LEU A C 1
ATOM 1338 O O . LEU A 1 193 ? 16.937 9.173 51.040 1.000 22.845 194 LEU A O 1
ATOM 1343 N N . MET A 1 194 ? 15.640 9.931 49.341 1.000 21.275 195 MET A N 1
ATOM 1344 C CA . MET A 1 194 ? 15.093 11.073 50.078 1.000 21.564 195 MET A CA 1
ATOM 1345 C C . MET A 1 194 ? 13.597 10.895 50.366 1.000 19.720 195 MET A C 1
ATOM 1346 O O . MET A 1 194 ? 12.861 10.410 49.505 1.000 18.028 195 MET A O 1
ATOM 1351 N N . LEU A 1 195 ? 13.174 11.286 51.587 1.000 18.085 196 LEU A N 1
ATOM 1352 C CA . LEU A 1 195 ? 11.783 11.549 51.891 1.000 17.346 196 LEU A CA 1
ATOM 1353 C C . LEU A 1 195 ? 11.622 13.018 52.290 1.000 18.495 196 LEU A C 1
ATOM 1354 O O . LEU A 1 195 ? 12.148 13.390 53.324 1.000 19.825 196 LEU A O 1
ATOM 1359 N N . SER A 1 196 ? 10.852 13.800 51.495 1.000 17.679 197 SER A N 1
ATOM 1360 C CA . SER A 1 196 ? 10.325 15.120 51.832 1.000 16.988 197 SER A CA 1
ATOM 1361 C C . SER A 1 196 ? 8.849 14.998 52.210 1.000 18.067 197 SER A C 1
ATOM 1362 O O . SER A 1 196 ? 8.198 14.097 51.749 1.000 18.822 197 SER A O 1
ATOM 1365 N N . TRP A 1 197 ? 8.353 15.867 53.101 1.000 19.530 198 TRP A N 1
ATOM 1366 C CA . TRP A 1 197 ? 6.951 15.923 53.491 1.000 20.412 198 TRP A CA 1
ATOM 1367 C C . TRP A 1 197 ? 6.620 17.374 53.864 1.000 20.095 198 TRP A C 1
ATOM 1368 O O . TRP A 1 197 ? 7.439 18.015 54.528 1.000 19.763 198 TRP A O 1
ATOM 1379 N N . GLN A 1 198 ? 5.431 17.862 53.461 1.000 20.248 199 GLN A N 1
ATOM 1380 C CA . GLN A 1 198 ? 4.905 19.173 53.857 1.000 17.187 199 GLN A CA 1
ATOM 1381 C C . GLN A 1 198 ? 4.233 19.050 55.205 1.000 17.768 199 GLN A C 1
ATOM 1382 O O . GLN A 1 198 ? 3.570 18.064 55.475 1.000 20.203 199 GLN A O 1
ATOM 1388 N N . ASN A 1 199 ? 4.520 20.004 56.112 1.000 16.841 200 ASN A N 1
ATOM 1389 C CA . ASN A 1 199 ? 3.900 20.067 57.414 1.000 14.820 200 ASN A CA 1
ATOM 1390 C C . ASN A 1 199 ? 2.440 20.528 57.272 1.000 17.569 200 ASN A C 1
ATOM 1391 O O . ASN A 1 199 ? 2.181 21.699 56.939 1.000 19.342 200 ASN A O 1
ATOM 1396 N N . THR A 1 200 ? 1.490 19.609 57.543 1.000 17.149 201 THR A N 1
ATOM 1397 C CA . THR A 1 200 ? 0.060 19.869 57.456 1.000 17.551 201 THR A CA 1
ATOM 1398 C C . THR A 1 200 ? -0.609 19.897 58.842 1.000 17.548 201 THR A C 1
ATOM 1399 O O . THR A 1 200 ? -1.840 19.758 58.967 1.000 17.984 201 THR A O 1
ATOM 1403 N N . VAL A 1 201 ? 0.167 20.030 59.908 1.000 17.156 202 VAL A N 1
ATOM 1404 C CA . VAL A 1 201 ? -0.456 20.116 61.220 1.000 18.197 202 VAL A CA 1
ATOM 1405 C C . VAL A 1 201 ? -1.454 21.264 61.189 1.000 21.175 202 VAL A C 1
ATOM 1406 O O . VAL A 1 201 ? -1.218 22.239 60.450 1.000 19.248 202 VAL A O 1
ATOM 1410 N N . GLY A 1 202 ? -2.629 21.044 61.821 1.000 20.123 203 GLY A N 1
ATOM 1411 C CA . GLY A 1 202 ? -3.688 22.056 61.899 1.000 18.624 203 GLY A CA 1
ATOM 1412 C C . GLY A 1 202 ? -4.610 22.154 60.681 1.000 18.261 203 GLY A C 1
ATOM 1413 O O . GLY A 1 202 ? -5.640 22.819 60.756 1.000 19.685 203 GLY A O 1
ATOM 1414 N N . TRP A 1 203 ? -4.295 21.466 59.578 1.000 17.349 204 TRP A N 1
ATOM 1415 C CA . TRP A 1 203 ? -5.086 21.516 58.363 1.000 17.319 204 TRP A CA 1
ATOM 1416 C C . TRP A 1 203 ? -6.378 20.700 58.481 1.000 20.629 204 TRP A C 1
ATOM 1417 O O . TRP A 1 203 ? -7.395 21.113 57.889 1.000 21.899 204 TRP A O 1
ATOM 1428 N N . PHE A 1 204 ? -6.328 19.549 59.191 1.000 18.872 205 PHE A N 1
ATOM 1429 C CA . PHE A 1 204 ? -7.369 18.534 59.061 1.000 21.516 205 PHE A CA 1
ATOM 1430 C C . PHE A 1 204 ? -8.398 18.673 60.178 1.000 21.038 205 PHE A C 1
ATOM 1431 O O . PHE A 1 204 ? -8.365 17.931 61.177 1.000 28.627 205 PHE A O 1
ATOM 1439 N N . CYS A 1 205 ? -9.283 19.664 59.999 1.000 21.577 206 CYS A N 1
ATOM 1440 C CA . CYS A 1 205 ? -10.365 19.980 60.926 1.000 23.984 206 CYS A CA 1
ATOM 1441 C C . CYS A 1 205 ? -11.420 20.739 60.128 1.000 24.565 206 CYS A C 1
ATOM 1442 O O . CYS A 1 205 ? -11.075 21.246 59.061 1.000 31.199 206 CYS A O 1
ATOM 1445 N N . ASN A 1 206 ? -12.672 20.809 60.634 1.000 23.486 207 ASN A N 1
ATOM 1446 C CA . ASN A 1 206 ? -13.755 21.527 59.981 1.000 23.176 207 ASN A CA 1
ATOM 1447 C C . ASN A 1 206 ? -13.910 22.915 60.607 1.000 28.548 207 ASN A C 1
ATOM 1448 O O . ASN A 1 206 ? -14.262 23.018 61.786 1.000 27.405 207 ASN A O 1
ATOM 1453 N N . THR A 1 207 ? -13.715 23.968 59.809 1.000 29.004 208 THR A N 1
ATOM 1454 C CA . THR A 1 207 ? -14.037 25.317 60.258 1.000 38.425 208 THR A CA 1
ATOM 1455 C C . THR A 1 207 ? -15.561 25.551 60.248 1.000 42.601 208 THR A C 1
ATOM 1456 O O . THR A 1 207 ? -15.976 26.455 60.954 1.000 41.941 208 THR A O 1
ATOM 1460 N N . THR A 1 208 ? -16.396 24.700 59.586 1.000 41.828 209 THR A N 1
ATOM 1461 C CA . THR A 1 208 ? -17.871 24.790 59.635 1.000 36.249 209 THR A CA 1
ATOM 1462 C C . THR A 1 208 ? -18.524 23.505 60.179 1.000 32.223 209 THR A C 1
ATOM 1463 O O . THR A 1 208 ? -19.191 22.779 59.441 1.000 34.397 209 THR A O 1
ATOM 1467 N N . PRO A 1 209 ? -18.357 23.160 61.478 1.000 35.338 210 PRO A N 1
ATOM 1468 C CA . PRO A 1 209 ? -18.913 21.921 62.023 1.000 37.238 210 PRO A CA 1
ATOM 1469 C C . PRO A 1 209 ? -20.383 22.114 62.358 1.000 43.389 210 PRO A C 1
ATOM 1470 O O . PRO A 1 209 ? -20.763 23.271 62.507 1.000 40.081 210 PRO A O 1
ATOM 1474 N N . SER A 1 210 ? -21.183 21.027 62.485 1.000 45.739 211 SER A N 1
ATOM 1475 C CA . SER A 1 210 ? -22.612 21.104 62.816 1.000 49.074 211 SER A CA 1
ATOM 1476 C C . SER A 1 210 ? -23.360 22.118 61.935 1.000 63.173 211 SER A C 1
ATOM 1477 O O . SER A 1 210 ? -24.343 22.733 62.404 1.000 51.676 211 SER A O 1
ATOM 1480 N N . SER A 1 211 ? -22.907 22.230 60.660 1.000 65.703 212 SER A N 1
ATOM 1481 C CA . SER A 1 211 ? -23.481 23.113 59.643 1.000 65.979 212 SER A CA 1
ATOM 1482 C C . SER A 1 211 ? -24.916 22.674 59.280 1.000 66.080 212 SER A C 1
ATOM 1483 O O . SER A 1 211 ? -25.323 21.529 59.547 1.000 50.431 212 SER A O 1
ATOM 1486 N N . ALA A 1 212 ? -25.683 23.607 58.679 1.000 61.878 213 ALA A N 1
ATOM 1487 C CA . ALA A 1 212 ? -26.986 23.331 58.078 1.000 58.644 213 ALA A CA 1
ATOM 1488 C C . ALA A 1 212 ? -26.878 22.072 57.204 1.000 58.471 213 ALA A C 1
ATOM 1489 O O . ALA A 1 212 ? -25.827 21.856 56.565 1.000 49.013 213 ALA A O 1
ATOM 1491 N N . ILE A 1 213 ? -27.947 21.240 57.250 1.000 54.822 214 ILE A N 1
ATOM 1492 C CA . ILE A 1 213 ? -28.090 20.022 56.449 1.000 52.572 214 ILE A CA 1
ATOM 1493 C C . ILE A 1 213 ? -28.890 20.391 55.204 1.000 49.797 214 ILE A C 1
ATOM 1494 O O . ILE A 1 213 ? -30.032 20.827 55.342 1.000 61.733 214 ILE A O 1
ATOM 1499 N N . ALA A 1 214 ? -28.284 20.226 54.014 1.000 46.746 215 ALA A N 1
ATOM 1500 C CA . ALA A 1 214 ? -28.928 20.405 52.708 1.000 44.852 215 ALA A CA 1
ATOM 1501 C C . ALA A 1 214 ? -29.432 19.049 52.169 1.000 45.669 215 ALA A C 1
ATOM 1502 O O . ALA A 1 214 ? -28.873 17.986 52.446 1.000 43.336 215 ALA A O 1
ATOM 1504 N N . ILE A 1 215 ? -30.503 19.069 51.373 1.000 39.160 216 ILE A N 1
ATOM 1505 C CA . ILE A 1 215 ? -30.934 17.861 50.677 1.000 44.484 216 ILE A CA 1
ATOM 1506 C C . ILE A 1 215 ? -30.352 17.921 49.258 1.000 42.853 216 ILE A C 1
ATOM 1507 O O . ILE A 1 215 ? -30.669 18.825 48.488 1.000 50.904 216 ILE A O 1
ATOM 1512 N N . ARG A 1 216 ? -29.449 16.986 48.936 1.000 43.790 217 ARG A N 1
ATOM 1513 C CA . ARG A 1 216 ? -28.867 16.859 47.604 1.000 45.176 217 ARG A CA 1
ATOM 1514 C C . ARG A 1 216 ? -29.933 16.318 46.626 1.000 44.331 217 ARG A C 1
ATOM 1515 O O . ARG A 1 216 ? -30.996 15.835 47.049 1.000 41.551 217 ARG A O 1
ATOM 1523 N N . ASP A 1 217 ? -29.664 16.440 45.310 1.000 41.420 218 ASP A N 1
ATOM 1524 C CA . ASP A 1 217 ? -30.603 16.147 44.226 1.000 50.162 218 ASP A CA 1
ATOM 1525 C C . ASP A 1 217 ? -31.034 14.666 44.185 1.000 48.208 218 ASP A C 1
ATOM 1526 O O . ASP A 1 217 ? -32.055 14.365 43.584 1.000 45.130 218 ASP A O 1
ATOM 1531 N N . ASP A 1 218 ? -30.245 13.753 44.792 1.000 46.667 219 ASP A N 1
ATOM 1532 C CA . ASP A 1 218 ? -30.523 12.319 44.880 1.000 49.574 219 ASP A CA 1
ATOM 1533 C C . ASP A 1 218 ? -31.332 11.988 46.151 1.000 43.708 219 ASP A C 1
ATOM 1534 O O . ASP A 1 218 ? -31.631 10.815 46.374 1.000 43.366 219 ASP A O 1
ATOM 1539 N N . GLY A 1 219 ? -31.622 13.027 46.978 1.000 36.281 220 GLY A N 1
ATOM 1540 C CA . GLY A 1 219 ? -32.446 12.988 48.197 1.000 36.306 220 GLY A CA 1
ATOM 1541 C C . GLY A 1 219 ? -31.668 12.817 49.522 1.000 38.968 220 GLY A C 1
ATOM 1542 O O . GLY A 1 219 ? -32.248 12.839 50.618 1.000 37.713 220 GLY A O 1
ATOM 1543 N N . SER A 1 220 ? -30.330 12.656 49.451 1.000 40.488 221 SER A N 1
ATOM 1544 C CA . SER A 1 220 ? -29.507 12.418 50.638 1.000 42.604 221 SER A CA 1
ATOM 1545 C C . SER A 1 220 ? -29.215 13.723 51.394 1.000 39.451 221 SER A C 1
ATOM 1546 O O . SER A 1 220 ? -28.936 14.766 50.781 1.000 37.943 221 SER A O 1
ATOM 1549 N N . PRO A 1 221 ? -29.223 13.708 52.757 1.000 43.052 222 PRO A N 1
ATOM 1550 C CA . PRO A 1 221 ? -28.693 14.853 53.503 1.000 38.383 222 PRO A CA 1
ATOM 1551 C C . PRO A 1 221 ? -27.156 14.939 53.356 1.000 41.607 222 PRO A C 1
ATOM 1552 O O . PRO A 1 221 ? -26.492 13.871 53.337 1.000 38.038 222 PRO A O 1
ATOM 1556 N N . VAL A 1 222 ? -26.632 16.181 53.150 1.000 37.137 223 VAL A N 1
ATOM 1557 C CA . VAL A 1 222 ? -25.198 16.527 53.059 1.000 44.064 223 VAL A CA 1
ATOM 1558 C C . VAL A 1 222 ? -24.908 17.715 54.000 1.000 42.971 223 VAL A C 1
ATOM 1559 O O . VAL A 1 222 ? -25.838 18.431 54.367 1.000 39.747 223 VAL A O 1
ATOM 1563 N N . TYR A 1 223 ? -23.648 17.835 54.478 1.000 36.917 224 TYR A N 1
ATOM 1564 C CA . TYR A 1 223 ? -23.166 18.930 55.340 1.000 35.800 224 TYR A CA 1
ATOM 1565 C C . TYR A 1 223 ? -21.995 19.640 54.624 1.000 30.318 224 TYR A C 1
ATOM 1566 O O . TYR A 1 223 ? -21.508 19.195 53.588 1.000 33.345 224 TYR A O 1
ATOM 1575 N N . THR A 1 224 ? -21.514 20.735 55.203 1.000 29.760 225 THR A N 1
ATOM 1576 C CA . THR A 1 224 ? -20.388 21.488 54.649 1.000 33.088 225 THR A CA 1
ATOM 1577 C C . THR A 1 224 ? -19.117 21.162 55.422 1.000 28.772 225 THR A C 1
ATOM 1578 O O . THR A 1 224 ? -19.091 21.262 56.652 1.000 31.014 225 THR A O 1
ATOM 1582 N N . TYR A 1 225 ? -18.088 20.769 54.661 1.000 32.968 226 TYR A N 1
ATOM 1583 C CA . TYR A 1 225 ? -16.750 20.497 55.175 1.000 31.435 226 TYR A CA 1
ATOM 1584 C C . TYR A 1 225 ? -15.796 21.593 54.696 1.000 27.181 226 TYR A C 1
ATOM 1585 O O . TYR A 1 225 ? -15.541 21.712 53.513 1.000 27.195 226 TYR A O 1
ATOM 1594 N N . THR A 1 226 ? -15.245 22.365 55.621 1.000 26.075 227 THR A N 1
ATOM 1595 C CA . THR A 1 226 ? -14.357 23.460 55.240 1.000 32.109 227 THR A CA 1
ATOM 1596 C C . THR A 1 226 ? -13.038 23.272 55.987 1.000 25.182 227 THR A C 1
ATOM 1597 O O . THR A 1 226 ? -12.857 23.780 57.080 1.000 25.426 227 THR A O 1
ATOM 1601 N N . PRO A 1 227 ? -12.109 22.438 55.485 1.000 27.366 228 PRO A N 1
ATOM 1602 C CA . PRO A 1 227 ? -10.873 22.177 56.220 1.000 28.143 228 PRO A CA 1
ATOM 1603 C C . PRO A 1 227 ? -9.962 23.385 56.190 1.000 25.128 228 PRO A C 1
ATOM 1604 O O . PRO A 1 227 ? -10.192 24.252 55.392 1.000 27.544 228 PRO A O 1
ATOM 1608 N N . ARG A 1 228 ? -8.865 23.387 56.933 1.000 26.941 229 ARG A N 1
ATOM 1609 C CA . ARG A 1 228 ? -7.919 24.488 56.931 1.000 27.099 229 ARG A CA 1
ATOM 1610 C C . ARG A 1 228 ? -6.728 24.149 56.045 1.000 25.181 229 ARG A C 1
ATOM 1611 O O . ARG A 1 228 ? -5.573 24.349 56.366 1.000 25.281 229 ARG A O 1
ATOM 1619 N N . TRP A 1 229 ? -7.007 23.601 54.886 1.000 29.450 230 TRP A N 1
ATOM 1620 C CA . TRP A 1 229 ? -5.982 23.246 53.931 1.000 24.893 230 TRP A CA 1
ATOM 1621 C C . TRP A 1 229 ? -5.132 24.463 53.572 1.000 24.662 230 TRP A C 1
ATOM 1622 O O . TRP A 1 229 ? -5.643 25.506 53.234 1.000 22.894 230 TRP A O 1
ATOM 1633 N N . GLY A 1 230 ? -3.807 24.356 53.695 1.000 26.268 231 GLY A N 1
ATOM 1634 C CA . GLY A 1 230 ? -2.912 25.443 53.324 1.000 24.284 231 GLY A CA 1
ATOM 1635 C C . GLY A 1 230 ? -2.768 26.482 54.423 1.000 25.670 231 GLY A C 1
ATOM 1636 O O . GLY A 1 230 ? -2.115 27.441 54.176 1.000 26.599 231 GLY A O 1
ATOM 1637 N N . GLN A 1 231 ? -3.289 26.243 55.624 1.000 24.854 232 GLN A N 1
ATOM 1638 C CA . GLN A 1 231 ? -3.185 27.122 56.775 1.000 30.094 232 GLN A CA 1
ATOM 1639 C C . GLN A 1 231 ? -2.132 26.583 57.755 1.000 25.641 232 GLN A C 1
ATOM 1640 O O . GLN A 1 231 ? -2.480 25.885 58.694 1.000 26.930 232 GLN A O 1
ATOM 1646 N N . SER A 1 232 ? -0.894 27.090 57.626 1.000 23.808 233 SER A N 1
ATOM 1647 C CA . SER A 1 232 ? 0.300 26.534 58.221 1.000 22.484 233 SER A CA 1
ATOM 1648 C C . SER A 1 232 ? 0.960 27.438 59.270 1.000 23.601 233 SER A C 1
ATOM 1649 O O . SER A 1 232 ? 2.118 27.187 59.653 1.000 28.256 233 SER A O 1
ATOM 1652 N N . ASP A 1 233 ? 0.259 28.489 59.717 1.000 23.287 234 ASP A N 1
ATOM 1653 C CA . ASP A 1 233 ? 0.769 29.503 60.643 1.000 23.771 234 ASP A CA 1
ATOM 1654 C C . ASP A 1 233 ? 1.181 28.825 61.946 1.000 22.169 234 ASP A C 1
ATOM 1655 O O . ASP A 1 233 ? 0.351 28.172 62.546 1.000 19.861 234 ASP A O 1
ATOM 1660 N N . GLY A 1 234 ? 2.464 28.933 62.343 1.000 18.209 235 GLY A N 1
ATOM 1661 C CA . GLY A 1 234 ? 2.942 28.334 63.577 1.000 19.086 235 GLY A CA 1
ATOM 1662 C C . GLY A 1 234 ? 3.576 26.959 63.367 1.000 17.786 235 GLY A C 1
ATOM 1663 O O . GLY A 1 234 ? 4.032 26.340 64.330 1.000 18.661 235 GLY A O 1
ATOM 1664 N N . ASN A 1 235 ? 3.494 26.429 62.151 1.000 17.372 236 ASN A N 1
ATOM 1665 C CA . ASN A 1 235 ? 4.011 25.100 61.871 1.000 16.320 236 ASN A CA 1
ATOM 1666 C C . ASN A 1 235 ? 5.533 25.162 61.769 1.000 18.195 236 ASN A C 1
ATOM 1667 O O . ASN A 1 235 ? 6.073 26.047 61.137 1.000 17.702 236 ASN A O 1
ATOM 1672 N N . PHE A 1 236 ? 6.222 24.193 62.384 1.000 19.331 237 PHE A N 1
ATOM 1673 C CA . PHE A 1 236 ? 7.673 24.086 62.327 1.000 19.688 237 PHE A CA 1
ATOM 1674 C C . PHE A 1 236 ? 8.082 22.610 62.305 1.000 18.654 237 PHE A C 1
ATOM 1675 O O . PHE A 1 236 ? 7.336 21.743 62.734 1.000 18.154 237 PHE A O 1
ATOM 1683 N N . ASN A 1 237 ? 9.291 22.383 61.813 1.000 17.727 238 ASN A N 1
ATOM 1684 C CA . ASN A 1 237 ? 9.910 21.083 61.678 1.000 17.857 238 ASN A CA 1
ATOM 1685 C C . ASN A 1 237 ? 11.283 21.085 62.354 1.000 21.453 238 ASN A C 1
ATOM 1686 O O . ASN A 1 237 ? 12.023 22.083 62.252 1.000 23.607 238 ASN A O 1
ATOM 1691 N N . GLU A 1 238 ? 11.626 19.927 62.937 1.000 22.159 239 GLU A N 1
ATOM 1692 C CA . GLU A 1 238 ? 12.925 19.650 63.542 1.000 23.671 239 GLU A CA 1
ATOM 1693 C C . GLU A 1 238 ? 13.446 18.318 63.034 1.000 21.375 239 GLU A C 1
ATOM 1694 O O . GLU A 1 238 ? 12.656 17.414 62.705 1.000 19.781 239 GLU A O 1
ATOM 1700 N N . LEU A 1 239 ? 14.781 18.230 62.914 1.000 21.705 240 LEU A N 1
ATOM 1701 C CA . LEU A 1 239 ? 15.503 16.969 62.745 1.000 19.012 240 LEU A CA 1
ATOM 1702 C C . LEU A 1 239 ? 15.468 16.152 64.024 1.000 18.471 240 LEU A C 1
ATOM 1703 O O . LEU A 1 239 ? 15.382 16.696 65.093 1.000 14.077 240 LEU A O 1
ATOM 1708 N N . ILE A 1 240 ? 15.448 14.822 63.897 1.000 20.165 241 ILE A N 1
ATOM 1709 C CA . ILE A 1 240 ? 15.494 13.905 65.028 1.000 18.981 241 ILE A CA 1
ATOM 1710 C C . ILE A 1 240 ? 16.796 13.112 64.851 1.000 20.493 241 ILE A C 1
ATOM 1711 O O . ILE A 1 240 ? 17.068 12.643 63.736 1.000 20.734 241 ILE A O 1
ATOM 1716 N N . GLN A 1 241 ? 17.547 12.938 65.925 1.000 22.657 242 GLN A N 1
ATOM 1717 C CA . GLN A 1 241 ? 18.822 12.218 65.917 1.000 30.074 242 GLN A CA 1
ATOM 1718 C C . GLN A 1 241 ? 18.985 11.558 67.279 1.000 26.821 242 GLN A C 1
ATOM 1719 O O . GLN A 1 241 ? 18.988 12.277 68.265 1.000 28.987 242 GLN A O 1
ATOM 1725 N N . THR A 1 242 ? 18.946 10.215 67.317 1.000 26.081 243 THR A N 1
ATOM 1726 C CA . THR A 1 242 ? 19.352 9.444 68.483 1.000 29.840 243 THR A CA 1
ATOM 1727 C C . THR A 1 242 ? 20.408 8.402 68.046 1.000 27.647 243 THR A C 1
ATOM 1728 O O . THR A 1 242 ? 20.737 8.306 66.863 1.000 23.025 243 THR A O 1
ATOM 1732 N N . GLU A 1 243 ? 20.897 7.571 68.990 1.000 29.127 244 GLU A N 1
ATOM 1733 C CA . GLU A 1 243 ? 21.810 6.480 68.634 1.000 33.614 244 GLU A CA 1
ATOM 1734 C C . GLU A 1 243 ? 21.136 5.451 67.722 1.000 30.270 244 GLU A C 1
ATOM 1735 O O . GLU A 1 243 ? 21.807 4.924 66.848 1.000 26.138 244 GLU A O 1
ATOM 1741 N N . SER A 1 244 ? 19.807 5.242 67.903 1.000 25.326 245 SER A N 1
ATOM 1742 C CA . SER A 1 244 ? 19.046 4.215 67.217 1.000 23.411 245 SER A CA 1
ATOM 1743 C C . SER A 1 244 ? 18.430 4.679 65.903 1.000 24.213 245 SER A C 1
ATOM 1744 O O . SER A 1 244 ? 18.349 3.862 64.993 1.000 24.370 245 SER A O 1
ATOM 1747 N N . PHE A 1 245 ? 17.986 5.954 65.788 1.000 21.422 246 PHE A N 1
ATOM 1748 C CA . PHE A 1 245 ? 17.168 6.357 64.634 1.000 22.152 246 PHE A CA 1
ATOM 1749 C C . PHE A 1 245 ? 17.393 7.850 64.352 1.000 20.954 246 PHE A C 1
ATOM 1750 O O . PHE A 1 245 ? 17.788 8.616 65.245 1.000 22.200 246 PHE A O 1
ATOM 1758 N N . GLN A 1 246 ? 17.101 8.251 63.107 1.000 20.452 247 GLN A N 1
ATOM 1759 C CA . GLN A 1 246 ? 17.165 9.645 62.703 1.000 23.263 247 GLN A CA 1
ATOM 1760 C C . GLN A 1 246 ? 16.082 9.952 61.665 1.000 22.115 247 GLN A C 1
ATOM 1761 O O . GLN A 1 246 ? 15.618 9.060 60.967 1.000 21.010 247 GLN A O 1
ATOM 1767 N N . GLY A 1 247 ? 15.604 11.205 61.675 1.000 21.947 248 GLY A N 1
ATOM 1768 C CA . GLY A 1 247 ? 14.751 11.745 60.632 1.000 21.533 248 GLY A CA 1
ATOM 1769 C C . GLY A 1 247 ? 14.278 13.149 60.965 1.000 20.226 248 GLY A C 1
ATOM 1770 O O . GLY A 1 247 ? 15.111 14.051 61.196 1.000 20.286 248 GLY A O 1
ATOM 1771 N N . TRP A 1 248 ? 12.942 13.322 60.930 1.000 19.821 249 TRP A N 1
ATOM 1772 C CA . TRP A 1 248 ? 12.294 14.613 61.167 1.000 18.122 249 TRP A CA 1
ATOM 1773 C C . TRP A 1 248 ? 10.923 14.437 61.828 1.000 18.308 249 TRP A C 1
ATOM 1774 O O . TRP A 1 248 ? 10.421 13.320 61.900 1.000 18.679 249 TRP A O 1
ATOM 1785 N N . ARG A 1 249 ? 10.454 15.531 62.447 1.000 17.966 250 ARG A N 1
ATOM 1786 C CA . ARG A 1 249 ? 9.210 15.658 63.160 1.000 17.094 250 ARG A CA 1
ATOM 1787 C C . ARG A 1 249 ? 8.623 17.021 62.774 1.000 16.527 250 ARG A C 1
ATOM 1788 O O . ARG A 1 249 ? 9.368 18.011 62.790 1.000 17.906 250 ARG A O 1
ATOM 1796 N N . LEU A 1 250 ? 7.306 17.052 62.510 1.000 15.208 251 LEU A N 1
ATOM 1797 C CA . LEU A 1 250 ? 6.572 18.190 62.015 1.000 16.775 251 LEU A CA 1
ATOM 1798 C C . LEU A 1 250 ? 5.540 18.518 63.070 1.000 18.047 251 LEU A C 1
ATOM 1799 O O . LEU A 1 250 ? 4.717 17.660 63.363 1.000 19.346 251 LEU A O 1
ATOM 1804 N N . ARG A 1 251 ? 5.603 19.743 63.602 1.000 17.446 252 ARG A N 1
ATOM 1805 C CA . ARG A 1 251 ? 4.789 20.169 64.724 1.000 19.062 252 ARG A CA 1
ATOM 1806 C C . ARG A 1 251 ? 4.183 21.546 64.421 1.000 18.230 252 ARG A C 1
ATOM 1807 O O . ARG A 1 251 ? 4.366 22.101 63.331 1.000 16.325 252 ARG A O 1
ATOM 1815 N N . ARG A 1 252 ? 3.516 22.082 65.430 1.000 18.487 253 ARG A N 1
ATOM 1816 C CA . ARG A 1 252 ? 2.921 23.400 65.400 1.000 24.244 253 ARG A CA 1
ATOM 1817 C C . ARG A 1 252 ? 3.137 24.036 66.770 1.000 23.876 253 ARG A C 1
ATOM 1818 O O . ARG A 1 252 ? 3.027 23.362 67.786 1.000 21.163 253 ARG A O 1
ATOM 1826 N N . MET A 1 253 ? 3.436 25.335 66.757 1.000 23.105 254 MET A N 1
ATOM 1827 C CA . MET A 1 253 ? 3.528 26.109 67.988 1.000 26.843 254 MET A CA 1
ATOM 1828 C C . MET A 1 253 ? 2.377 27.106 68.033 1.000 28.949 254 MET A C 1
ATOM 1829 O O . MET A 1 253 ? 2.096 27.763 67.031 1.000 30.914 254 MET A O 1
ATOM 1834 N N . PRO A 1 254 ? 1.634 27.231 69.155 1.000 29.088 255 PRO A N 1
ATOM 1835 C CA . PRO A 1 254 ? 1.755 26.312 70.287 1.000 28.389 255 PRO A CA 1
ATOM 1836 C C . PRO A 1 254 ? 0.950 25.038 70.026 1.000 26.775 255 PRO A C 1
ATOM 1837 O O . PRO A 1 254 ? 0.214 24.995 69.085 1.000 25.117 255 PRO A O 1
ATOM 1841 N N . HIS A 1 255 ? 1.201 23.985 70.774 1.000 31.454 256 HIS A N 1
ATOM 1842 C CA . HIS A 1 255 ? 0.431 22.759 70.759 1.000 29.679 256 HIS A CA 1
ATOM 1843 C C . HIS A 1 255 ? -0.412 22.791 72.024 1.000 27.578 256 HIS A C 1
ATOM 1844 O O . HIS A 1 255 ? 0.153 22.632 73.092 1.000 27.560 256 HIS A O 1
ATOM 1851 N N . PRO A 1 256 ? -1.754 22.970 71.966 1.000 26.280 257 PRO A N 1
ATOM 1852 C CA . PRO A 1 256 ? -2.540 23.043 73.189 1.000 25.978 257 PRO A CA 1
ATOM 1853 C C . PRO A 1 256 ? -2.670 21.699 73.878 1.000 29.538 257 PRO A C 1
ATOM 1854 O O . PRO A 1 256 ? -2.506 20.648 73.232 1.000 24.529 257 PRO A O 1
ATOM 1858 N N . ASN A 1 257 ? -2.977 21.797 75.170 1.000 26.906 258 ASN A N 1
ATOM 1859 C CA . ASN A 1 257 ? -3.308 20.672 75.999 1.000 32.334 258 ASN A CA 1
ATOM 1860 C C . ASN A 1 257 ? -4.665 20.901 76.671 1.000 33.213 258 ASN A C 1
ATOM 1861 O O . ASN A 1 257 ? -4.802 21.832 77.426 1.000 38.613 258 ASN A O 1
ATOM 1866 N N . PRO A 1 258 ? -5.748 20.133 76.427 1.000 31.153 259 PRO A N 1
ATOM 1867 C CA . PRO A 1 258 ? -5.744 18.977 75.548 1.000 27.668 259 PRO A CA 1
ATOM 1868 C C . PRO A 1 258 ? -5.618 19.402 74.090 1.000 24.852 259 PRO A C 1
ATOM 1869 O O . PRO A 1 258 ? -5.936 20.524 73.744 1.000 21.494 259 PRO A O 1
ATOM 1873 N N . PRO A 1 259 ? -5.170 18.527 73.172 1.000 24.236 260 PRO A N 1
ATOM 1874 C CA . PRO A 1 259 ? -5.193 18.868 71.753 1.000 23.280 260 PRO A CA 1
ATOM 1875 C C . PRO A 1 259 ? -6.625 18.959 71.232 1.000 22.656 260 PRO A C 1
ATOM 1876 O O . PRO A 1 259 ? -7.506 18.336 71.784 1.000 19.798 260 PRO A O 1
ATOM 1880 N N . GLN A 1 260 ? -6.839 19.766 70.194 1.000 23.332 261 GLN A N 1
ATOM 1881 C CA . GLN A 1 260 ? -8.106 19.848 69.503 1.000 26.434 261 GLN A CA 1
ATOM 1882 C C . GLN A 1 260 ? -7.955 19.094 68.184 1.000 23.899 261 GLN A C 1
ATOM 1883 O O . GLN A 1 260 ? -6.852 18.720 67.786 1.000 19.794 261 GLN A O 1
ATOM 1889 N N . GLU A 1 261 ? -9.074 18.850 67.524 1.000 20.645 262 GLU A N 1
ATOM 1890 C CA . GLU A 1 261 ? -9.007 18.250 66.205 1.000 19.840 262 GLU A CA 1
ATOM 1891 C C . GLU A 1 261 ? -8.051 19.064 65.345 1.000 18.940 262 GLU A C 1
ATOM 1892 O O . GLU A 1 261 ? -8.222 20.275 65.207 1.000 20.848 262 GLU A O 1
ATOM 1898 N N . GLY A 1 262 ? -7.104 18.378 64.723 1.000 16.932 263 GLY A N 1
ATOM 1899 C CA . GLY A 1 262 ? -6.188 19.006 63.799 1.000 17.399 263 GLY A CA 1
ATOM 1900 C C . GLY A 1 262 ? -4.802 19.136 64.414 1.000 16.410 263 GLY A C 1
ATOM 1901 O O . GLY A 1 262 ? -3.826 19.311 63.699 1.000 18.573 263 GLY A O 1
ATOM 1902 N N . ASP A 1 263 ? -4.752 19.075 65.749 1.000 18.666 264 ASP A N 1
ATOM 1903 C CA . ASP A 1 263 ? -3.523 19.223 66.529 1.000 19.378 264 ASP A CA 1
ATOM 1904 C C . ASP A 1 263 ? -2.812 17.878 66.637 1.000 21.367 264 ASP A C 1
ATOM 1905 O O . ASP A 1 263 ? -3.442 16.867 66.991 1.000 22.935 264 ASP A O 1
ATOM 1910 N N . GLY A 1 264 ? -1.495 17.898 66.393 1.000 19.561 265 GLY A N 1
ATOM 1911 C CA . GLY A 1 264 ? -0.670 16.720 66.485 1.000 19.470 265 GLY A CA 1
ATOM 1912 C C . GLY A 1 264 ? 0.631 16.945 65.737 1.000 20.698 265 GLY A C 1
ATOM 1913 O O . GLY A 1 264 ? 1.069 18.110 65.616 1.000 17.595 265 GLY A O 1
ATOM 1914 N N . GLU A 1 265 ? 1.217 15.814 65.263 1.000 20.091 266 GLU A N 1
ATOM 1915 C CA . GLU A 1 265 ? 2.527 15.824 64.650 1.000 20.163 266 GLU A CA 1
ATOM 1916 C C . GLU A 1 265 ? 2.735 14.649 63.713 1.000 19.494 266 GLU A C 1
ATOM 1917 O O . GLU A 1 265 ? 2.079 13.626 63.823 1.000 19.692 266 GLU A O 1
ATOM 1923 N N . TRP A 1 266 ? 3.641 14.861 62.772 1.000 18.369 267 TRP A N 1
ATOM 1924 C CA . TRP A 1 266 ? 4.144 13.841 61.865 1.000 20.989 267 TRP A CA 1
ATOM 1925 C C . TRP A 1 266 ? 5.548 13.519 62.341 1.000 19.190 267 TRP A C 1
ATOM 1926 O O . TRP A 1 266 ? 6.216 14.432 62.823 1.000 18.267 267 TRP A O 1
ATOM 1937 N N . ALA A 1 267 ? 6.023 12.289 62.049 1.000 18.336 268 ALA A N 1
ATOM 1938 C CA . ALA A 1 267 ? 7.462 11.993 62.089 1.000 15.536 268 ALA A CA 1
ATOM 1939 C C . ALA A 1 267 ? 7.783 10.942 61.059 1.000 16.648 268 ALA A C 1
ATOM 1940 O O . ALA A 1 267 ? 6.943 10.117 60.732 1.000 17.995 268 ALA A O 1
ATOM 1942 N N . ALA A 1 268 ? 9.036 10.916 60.657 1.000 17.793 269 ALA A N 1
ATOM 1943 C CA . ALA A 1 268 ? 9.565 9.902 59.784 1.000 18.932 269 ALA A CA 1
ATOM 1944 C C . ALA A 1 268 ? 10.973 9.589 60.269 1.000 22.368 269 ALA A C 1
ATOM 1945 O O . ALA A 1 268 ? 11.715 10.484 60.685 1.000 23.446 269 ALA A O 1
ATOM 1947 N N . LEU A 1 269 ? 11.334 8.315 60.192 1.000 19.645 270 LEU A N 1
ATOM 1948 C CA . LEU A 1 269 ? 12.539 7.818 60.805 1.000 19.464 270 LEU A CA 1
ATOM 1949 C C . LEU A 1 269 ? 13.102 6.735 59.896 1.000 20.116 270 LEU A C 1
ATOM 1950 O O . LEU A 1 269 ? 12.322 6.028 59.255 1.000 19.676 270 LEU A O 1
ATOM 1955 N N . ILE A 1 270 ? 14.445 6.632 59.927 1.000 21.472 271 ILE A N 1
ATOM 1956 C CA . ILE A 1 270 ? 15.233 5.477 59.525 1.000 20.756 271 ILE A CA 1
ATOM 1957 C C . ILE A 1 270 ? 16.115 5.030 60.682 1.000 20.882 271 ILE A C 1
ATOM 1958 O O . ILE A 1 270 ? 16.332 5.772 61.640 1.000 22.572 271 ILE A O 1
ATOM 1963 N N . PRO A 1 271 ? 16.593 3.759 60.686 1.000 20.279 272 PRO A N 1
ATOM 1964 C CA . PRO A 1 271 ? 17.571 3.349 61.682 1.000 20.716 272 PRO A CA 1
ATOM 1965 C C . PRO A 1 271 ? 18.886 4.058 61.403 1.000 18.151 272 PRO A C 1
ATOM 1966 O O . PRO A 1 271 ? 19.110 4.457 60.244 1.000 18.252 272 PRO A O 1
ATOM 1970 N N . THR A 1 272 ? 19.725 4.223 62.439 1.000 20.500 273 THR A N 1
ATOM 1971 C CA . THR A 1 272 ? 21.142 4.629 62.237 1.000 19.924 273 THR A CA 1
ATOM 1972 C C . THR A 1 272 ? 21.953 3.467 61.671 1.000 22.478 273 THR A C 1
ATOM 1973 O O . THR A 1 272 ? 21.485 2.333 61.685 1.000 23.324 273 THR A O 1
ATOM 1977 N N . GLY A 1 273 ? 23.162 3.767 61.171 1.000 23.942 274 GLY A N 1
ATOM 1978 C CA . GLY A 1 273 ? 24.155 2.783 60.811 1.000 22.357 274 GLY A CA 1
ATOM 1979 C C . GLY A 1 273 ? 24.050 2.371 59.338 1.000 27.005 274 GLY A C 1
ATOM 1980 O O . GLY A 1 273 ? 24.693 1.432 58.951 1.000 29.662 274 GLY A O 1
ATOM 1981 N N . LEU A 1 274 ? 23.259 3.035 58.487 1.000 30.345 275 LEU A N 1
ATOM 1982 C CA . LEU A 1 274 ? 22.972 2.491 57.164 1.000 27.118 275 LEU A CA 1
ATOM 1983 C C . LEU A 1 274 ? 23.579 3.348 56.077 1.000 26.903 275 LEU A C 1
ATOM 1984 O O . LEU A 1 274 ? 23.565 2.948 54.933 1.000 28.007 275 LEU A O 1
ATOM 1989 N N . GLY A 1 275 ? 24.134 4.521 56.410 1.000 28.271 276 GLY A N 1
ATOM 1990 C CA . GLY A 1 275 ? 24.846 5.304 55.421 1.000 24.033 276 GLY A CA 1
ATOM 1991 C C . GLY A 1 275 ? 24.971 6.718 55.916 1.000 23.819 276 GLY A C 1
ATOM 1992 O O . GLY A 1 275 ? 24.916 6.897 57.094 1.000 25.524 276 GLY A O 1
ATOM 1993 N N . GLU A 1 276 ? 25.051 7.705 55.023 1.000 28.647 277 GLU A N 1
ATOM 1994 C CA . GLU A 1 276 ? 25.231 9.085 55.454 1.000 31.698 277 GLU A CA 1
ATOM 1995 C C . GLU A 1 276 ? 23.882 9.803 55.427 1.000 24.813 277 GLU A C 1
ATOM 1996 O O . GLU A 1 276 ? 23.278 9.912 54.379 1.000 22.507 277 GLU A O 1
ATOM 2002 N N . PHE A 1 277 ? 23.478 10.306 56.591 1.000 25.009 278 PHE A N 1
ATOM 2003 C CA . PHE A 1 277 ? 22.236 11.028 56.818 1.000 24.264 278 PHE A CA 1
ATOM 2004 C C . PHE A 1 277 ? 22.371 12.542 56.545 1.000 26.200 278 PHE A C 1
ATOM 2005 O O . PHE A 1 277 ? 23.180 13.240 57.140 1.000 30.216 278 PHE A O 1
ATOM 2013 N N . PHE A 1 278 ? 21.580 13.056 55.603 1.000 26.170 279 PHE A N 1
ATOM 2014 C CA . PHE A 1 278 ? 21.463 14.473 55.312 1.000 25.763 279 PHE A CA 1
ATOM 2015 C C . PHE A 1 278 ? 20.067 14.936 55.746 1.000 26.774 279 PHE A C 1
ATOM 2016 O O . PHE A 1 278 ? 19.079 14.437 55.239 1.000 26.038 279 PHE A O 1
ATOM 2024 N N . GLY A 1 279 ? 19.997 15.893 56.683 1.000 28.941 280 GLY A N 1
ATOM 2025 C CA . GLY A 1 279 ? 18.744 16.479 57.141 1.000 31.191 280 GLY A CA 1
ATOM 2026 C C . GLY A 1 279 ? 18.578 17.954 56.756 1.000 28.880 280 GLY A C 1
ATOM 2027 O O . GLY A 1 279 ? 19.469 18.756 56.958 1.000 27.990 280 GLY A O 1
ATOM 2028 N N . CYS A 1 280 ? 17.386 18.298 56.253 1.000 28.273 281 CYS A N 1
ATOM 2029 C CA . CYS A 1 280 ? 16.943 19.649 55.959 1.000 25.686 281 CYS A CA 1
ATOM 2030 C C . CYS A 1 280 ? 15.501 19.859 56.472 1.000 24.120 281 CYS A C 1
ATOM 2031 O O . CYS A 1 280 ? 14.555 19.498 55.810 1.000 23.841 281 CYS A O 1
ATOM 2034 N N . SER A 1 281 ? 15.352 20.495 57.638 1.000 21.833 282 SER A N 1
ATOM 2035 C CA . SER A 1 281 ? 14.110 20.524 58.358 1.000 23.328 282 SER A CA 1
ATOM 2036 C C . SER A 1 281 ? 13.148 21.557 57.809 1.000 22.195 282 SER A C 1
ATOM 2037 O O . SER A 1 281 ? 11.987 21.505 58.203 1.000 24.302 282 SER A O 1
ATOM 2040 N N . ARG A 1 282 ? 13.626 22.532 57.025 1.000 22.397 283 ARG A N 1
ATOM 2041 C CA . ARG A 1 282 ? 12.796 23.673 56.648 1.000 23.665 283 ARG A CA 1
ATOM 2042 C C . ARG A 1 282 ? 13.125 24.141 55.230 1.000 22.886 283 ARG A C 1
ATOM 2043 O O . ARG A 1 282 ? 14.188 24.646 54.970 1.000 26.432 283 ARG A O 1
ATOM 2051 N N . TRP A 1 283 ? 12.246 23.855 54.302 1.000 22.728 284 TRP A N 1
ATOM 2052 C CA . TRP A 1 283 ? 12.338 24.250 52.911 1.000 21.039 284 TRP A CA 1
ATOM 2053 C C . TRP A 1 283 ? 10.920 24.612 52.464 1.000 21.784 284 TRP A C 1
ATOM 2054 O O . TRP A 1 283 ? 9.966 24.380 53.223 1.000 22.040 284 TRP A O 1
ATOM 2065 N N . GLN A 1 284 ? 10.819 25.308 51.324 1.000 26.356 285 GLN A N 1
ATOM 2066 C CA . GLN A 1 284 ? 9.599 25.911 50.812 1.000 25.168 285 GLN A CA 1
ATOM 2067 C C . GLN A 1 284 ? 8.942 25.041 49.729 1.000 26.775 285 GLN A C 1
ATOM 2068 O O . GLN A 1 284 ? 9.369 25.078 48.564 1.000 26.507 285 GLN A O 1
ATOM 2074 N N . PRO A 1 285 ? 7.851 24.283 50.073 1.000 23.571 286 PRO A N 1
ATOM 2075 C CA . PRO A 1 285 ? 7.192 23.394 49.129 1.000 27.450 286 PRO A CA 1
ATOM 2076 C C . PRO A 1 285 ? 6.475 24.106 47.984 1.000 27.383 286 PRO A C 1
ATOM 2077 O O . PRO A 1 285 ? 6.168 23.449 47.022 1.000 24.540 286 PRO A O 1
ATOM 2081 N N . GLU A 1 286 ? 6.225 25.426 48.094 1.000 30.347 287 GLU A N 1
ATOM 2082 C CA . GLU A 1 286 ? 5.536 26.169 47.042 1.000 33.966 287 GLU A CA 1
ATOM 2083 C C . GLU A 1 286 ? 6.540 26.709 46.021 1.000 28.959 287 GLU A C 1
ATOM 2084 O O . GLU A 1 286 ? 6.179 27.036 44.926 1.000 33.980 287 GLU A O 1
ATOM 2090 N N . GLY A 1 287 ? 7.825 26.769 46.360 1.000 31.423 288 GLY A N 1
ATOM 2091 C CA . GLY A 1 287 ? 8.841 27.249 45.446 1.000 26.342 288 GLY A CA 1
ATOM 2092 C C . GLY A 1 287 ? 9.230 26.184 44.421 1.000 28.513 288 GLY A C 1
ATOM 2093 O O . GLY A 1 287 ? 8.528 25.169 44.251 1.000 27.495 288 GLY A O 1
ATOM 2094 N N . ASP A 1 288 ? 10.411 26.405 43.813 1.000 26.085 289 ASP A N 1
ATOM 2095 C CA . ASP A 1 288 ? 10.926 25.585 42.724 1.000 28.743 289 ASP A CA 1
ATOM 2096 C C . ASP A 1 288 ? 11.619 24.326 43.271 1.000 25.892 289 ASP A C 1
ATOM 2097 O O . ASP A 1 288 ? 12.031 23.461 42.511 1.000 26.340 289 ASP A O 1
ATOM 2102 N N . GLY A 1 289 ? 11.812 24.245 44.594 1.000 27.009 290 GLY A N 1
ATOM 2103 C CA . GLY A 1 289 ? 12.484 23.117 45.218 1.000 29.123 290 GLY A CA 1
ATOM 2104 C C . GLY A 1 289 ? 13.981 22.957 44.886 1.000 29.753 290 GLY A C 1
ATOM 2105 O O . GLY A 1 289 ? 14.523 21.856 45.081 1.000 26.892 290 GLY A O 1
ATOM 2106 N N . ALA A 1 290 ? 14.650 24.033 44.444 1.000 28.475 291 ALA A N 1
ATOM 2107 C CA . ALA A 1 290 ? 16.031 24.001 43.949 1.000 28.434 291 ALA A CA 1
ATOM 2108 C C . ALA A 1 290 ? 17.042 23.895 45.084 1.000 26.570 291 ALA A C 1
ATOM 2109 O O . ALA A 1 290 ? 18.099 23.339 44.891 1.000 28.610 291 ALA A O 1
ATOM 2111 N N . HIS A 1 291 ? 16.697 24.377 46.278 1.000 30.103 292 HIS A N 1
ATOM 2112 C CA . HIS A 1 291 ? 17.544 24.336 47.457 1.000 29.347 292 HIS A CA 1
ATOM 2113 C C . HIS A 1 291 ? 17.898 22.890 47.755 1.000 28.381 292 HIS A C 1
ATOM 2114 O O . HIS A 1 291 ? 19.048 22.581 48.038 1.000 31.799 292 HIS A O 1
ATOM 2121 N N . LEU A 1 292 ? 16.901 22.021 47.682 1.000 25.560 293 LEU A N 1
ATOM 2122 C CA . LEU A 1 292 ? 17.033 20.572 47.775 1.000 26.292 293 LEU A CA 1
ATOM 2123 C C . LEU A 1 292 ? 17.671 19.949 46.524 1.000 24.179 293 LEU A C 1
ATOM 2124 O O . LEU A 1 292 ? 18.678 19.222 46.636 1.000 23.059 293 LEU A O 1
ATOM 2129 N N . TRP A 1 293 ? 17.098 20.211 45.343 1.000 24.370 294 TRP A N 1
ATOM 2130 C CA . TRP A 1 293 ? 17.451 19.455 44.132 1.000 24.918 294 TRP A CA 1
ATOM 2131 C C . TRP A 1 293 ? 18.880 19.707 43.633 1.000 27.177 294 TRP A C 1
ATOM 2132 O O . TRP A 1 293 ? 19.497 18.822 43.066 1.000 30.637 294 TRP A O 1
ATOM 2143 N N . GLN A 1 294 ? 19.436 20.889 43.891 1.000 27.646 295 GLN A N 1
ATOM 2144 C CA . GLN A 1 294 ? 20.769 21.256 43.427 1.000 31.694 295 GLN A CA 1
ATOM 2145 C C . GLN A 1 294 ? 21.855 20.452 44.103 1.000 29.016 295 GLN A C 1
ATOM 2146 O O . GLN A 1 294 ? 22.866 20.216 43.471 1.000 33.491 295 GLN A O 1
ATOM 2152 N N . SER A 1 295 ? 21.622 20.046 45.364 1.000 32.856 296 SER A N 1
ATOM 2153 C CA . SER A 1 295 ? 22.461 19.072 46.068 1.000 31.870 296 SER A CA 1
ATOM 2154 C C . SER A 1 295 ? 22.137 17.620 45.683 1.000 32.742 296 SER A C 1
ATOM 2155 O O . SER A 1 295 ? 23.034 16.842 45.316 1.000 31.161 296 SER A O 1
ATOM 2158 N N . PHE A 1 296 ? 20.849 17.262 45.832 1.000 29.369 297 PHE A N 1
ATOM 2159 C CA . PHE A 1 296 ? 20.366 15.881 45.751 1.000 27.530 297 PHE A CA 1
ATOM 2160 C C . PHE A 1 296 ? 20.633 15.273 44.367 1.000 22.559 297 PHE A C 1
ATOM 2161 O O . PHE A 1 296 ? 21.109 14.147 44.289 1.000 21.846 297 PHE A O 1
ATOM 2169 N N . SER A 1 297 ? 20.304 16.019 43.297 1.000 22.851 298 SER A N 1
ATOM 2170 C CA . SER A 1 297 ? 20.461 15.526 41.931 1.000 26.917 298 SER A CA 1
ATOM 2171 C C . SER A 1 297 ? 21.927 15.461 41.512 1.000 28.590 298 SER A C 1
ATOM 2172 O O . SER A 1 297 ? 22.223 14.743 40.578 1.000 37.539 298 SER A O 1
ATOM 2175 N N . VAL A 1 298 ? 22.835 16.154 42.218 1.000 28.197 299 VAL A N 1
ATOM 2176 C CA . VAL A 1 298 ? 24.241 16.147 41.867 1.000 28.047 299 VAL A CA 1
ATOM 2177 C C . VAL A 1 298 ? 25.009 15.037 42.588 1.000 29.777 299 VAL A C 1
ATOM 2178 O O . VAL A 1 298 ? 25.697 14.297 41.893 1.000 29.819 299 VAL A O 1
ATOM 2182 N N . ASP A 1 299 ? 24.914 14.912 43.936 1.000 26.908 300 ASP A N 1
ATOM 2183 C CA . ASP A 1 299 ? 25.710 13.934 44.694 1.000 26.678 300 ASP A CA 1
ATOM 2184 C C . ASP A 1 299 ? 24.903 13.221 45.789 1.000 25.358 300 ASP A C 1
ATOM 2185 O O . ASP A 1 299 ? 25.498 12.563 46.652 1.000 26.406 300 ASP A O 1
ATOM 2190 N N . GLY A 1 300 ? 23.569 13.432 45.822 1.000 25.844 301 GLY A N 1
ATOM 2191 C CA . GLY A 1 300 ? 22.681 12.710 46.737 1.000 23.610 301 GLY A CA 1
ATOM 2192 C C . GLY A 1 300 ? 22.658 13.254 48.159 1.000 24.417 301 GLY A C 1
ATOM 2193 O O . GLY A 1 300 ? 22.070 12.621 49.027 1.000 23.324 301 GLY A O 1
ATOM 2194 N N . SER A 1 301 ? 23.244 14.452 48.365 1.000 23.116 302 SER A N 1
ATOM 2195 C CA . SER A 1 301 ? 23.186 15.153 49.639 1.000 22.438 302 SER A CA 1
ATOM 2196 C C . SER A 1 301 ? 22.019 16.159 49.696 1.000 20.345 302 SER A C 1
ATOM 2197 O O . SER A 1 301 ? 21.373 16.458 48.702 1.000 19.664 302 SER A O 1
ATOM 2200 N N . LEU A 1 302 ? 21.827 16.718 50.888 1.000 21.301 303 LEU A N 1
ATOM 2201 C CA . LEU A 1 302 ? 21.033 17.895 51.110 1.000 23.807 303 LEU A CA 1
ATOM 2202 C C . LEU A 1 302 ? 21.821 18.936 51.909 1.000 24.712 303 LEU A C 1
ATOM 2203 O O . LEU A 1 302 ? 22.534 18.568 52.822 1.000 23.462 303 LEU A O 1
ATOM 2208 N N . PRO A 1 303 ? 21.574 20.267 51.735 1.000 26.064 304 PRO A N 1
ATOM 2209 C CA . PRO A 1 303 ? 22.117 21.274 52.646 1.000 26.519 304 PRO A CA 1
ATOM 2210 C C . PRO A 1 303 ? 21.567 21.092 54.067 1.000 26.559 304 PRO A C 1
ATOM 2211 O O . PRO A 1 303 ? 20.370 20.795 54.251 1.000 26.137 304 PRO A O 1
ATOM 2215 N N . PHE A 1 304 ? 22.473 21.124 55.047 1.000 22.906 305 PHE A N 1
ATOM 2216 C CA . PHE A 1 304 ? 22.126 20.911 56.450 1.000 25.809 305 PHE A CA 1
ATOM 2217 C C . PHE A 1 304 ? 21.262 22.054 57.010 1.000 26.563 305 PHE A C 1
ATOM 2218 O O . PHE A 1 304 ? 21.715 23.197 57.062 1.000 32.433 305 PHE A O 1
ATOM 2226 N N . VAL A 1 305 ? 20.023 21.761 57.434 1.000 25.907 306 VAL A N 1
ATOM 2227 C CA . VAL A 1 305 ? 19.156 22.743 58.089 1.000 22.852 306 VAL A CA 1
ATOM 2228 C C . VAL A 1 305 ? 18.411 22.088 59.252 1.000 21.657 306 VAL A C 1
ATOM 2229 O O . VAL A 1 305 ? 17.686 21.088 59.080 1.000 19.502 306 VAL A O 1
ATOM 2233 N N . ASN A 1 306 ? 18.630 22.654 60.445 1.000 18.584 307 ASN A N 1
ATOM 2234 C CA . ASN A 1 306 ? 17.862 22.317 61.609 1.000 18.481 307 ASN A CA 1
ATOM 2235 C C . ASN A 1 306 ? 17.329 23.644 62.116 1.000 21.370 307 ASN A C 1
ATOM 2236 O O . ASN A 1 306 ? 17.913 24.204 63.019 1.000 24.623 307 ASN A O 1
ATOM 2241 N N . ASP A 1 307 ? 16.135 24.042 61.609 1.000 21.917 308 ASP A N 1
ATOM 2242 C CA . ASP A 1 307 ? 15.547 25.353 61.841 1.000 20.891 308 ASP A CA 1
ATOM 2243 C C . ASP A 1 307 ? 14.065 25.210 62.179 1.000 20.322 308 ASP A C 1
ATOM 2244 O O . ASP A 1 307 ? 13.257 25.096 61.277 1.000 17.526 308 ASP A O 1
ATOM 2249 N N . PRO A 1 308 ? 13.705 25.261 63.485 1.000 18.296 309 PRO A N 1
ATOM 2250 C CA . PRO A 1 308 ? 12.332 25.148 63.916 1.000 18.761 309 PRO A CA 1
ATOM 2251 C C . PRO A 1 308 ? 11.556 26.460 63.967 1.000 20.313 309 PRO A C 1
ATOM 2252 O O . PRO A 1 308 ? 10.691 26.615 64.803 1.000 20.696 309 PRO A O 1
ATOM 2256 N N . THR A 1 309 ? 11.888 27.432 63.117 1.000 23.745 310 THR A N 1
ATOM 2257 C CA . THR A 1 309 ? 11.187 28.709 63.091 1.000 21.729 310 THR A CA 1
ATOM 2258 C C . THR A 1 309 ? 9.730 28.434 62.704 1.000 20.904 310 THR A C 1
ATOM 2259 O O . THR A 1 309 ? 9.495 27.926 61.630 1.000 23.427 310 THR A O 1
ATOM 2263 N N . PRO A 1 310 ? 8.716 28.826 63.522 1.000 24.069 311 PRO A N 1
ATOM 2264 C CA . PRO A 1 310 ? 7.327 28.656 63.149 1.000 23.988 311 PRO A CA 1
ATOM 2265 C C . PRO A 1 310 ? 7.025 29.370 61.849 1.000 27.081 311 PRO A C 1
ATOM 2266 O O . PRO A 1 310 ? 7.604 30.409 61.612 1.000 26.484 311 PRO A O 1
ATOM 2270 N N . ALA A 1 311 ? 6.165 28.818 60.999 1.000 24.804 312 ALA A N 1
ATOM 2271 C CA . ALA A 1 311 ? 5.943 29.421 59.697 1.000 25.464 312 ALA A CA 1
ATOM 2272 C C . ALA A 1 311 ? 5.167 30.742 59.883 1.000 25.594 312 ALA A C 1
ATOM 2273 O O . ALA A 1 311 ? 4.317 30.874 60.769 1.000 19.625 312 ALA A O 1
ATOM 2275 N N . ALA A 1 312 ? 5.491 31.732 59.034 1.000 28.169 313 ALA A N 1
ATOM 2276 C CA . ALA A 1 312 ? 4.832 33.037 59.058 1.000 26.684 313 ALA A CA 1
ATOM 2277 C C . ALA A 1 312 ? 3.485 32.915 58.361 1.000 27.227 313 ALA A C 1
ATOM 2278 O O . ALA A 1 312 ? 3.193 31.892 57.719 1.000 30.797 313 ALA A O 1
ATOM 2280 N N . ALA A 1 313 ? 2.665 33.942 58.580 1.000 24.484 314 ALA A N 1
ATOM 2281 C CA . ALA A 1 313 ? 1.401 34.144 57.907 1.000 25.398 314 ALA A CA 1
ATOM 2282 C C . ALA A 1 313 ? 1.671 33.987 56.398 1.000 25.556 314 ALA A C 1
ATOM 2283 O O . ALA A 1 313 ? 2.651 34.534 55.905 1.000 24.268 314 ALA A O 1
ATOM 2285 N N . GLY A 1 314 ? 0.879 33.120 55.724 1.000 26.175 315 GLY A N 1
ATOM 2286 C CA . GLY A 1 314 ? 1.002 32.888 54.291 1.000 28.714 315 GLY A CA 1
ATOM 2287 C C . GLY A 1 314 ? 2.099 31.898 53.873 1.000 27.148 315 GLY A C 1
ATOM 2288 O O . GLY A 1 314 ? 2.296 31.685 52.680 1.000 29.669 315 GLY A O 1
ATOM 2289 N N . GLU A 1 315 ? 2.899 31.394 54.811 1.000 24.299 316 GLU A N 1
ATOM 2290 C CA . GLU A 1 315 ? 4.092 30.616 54.494 1.000 24.767 316 GLU A CA 1
ATOM 2291 C C . GLU A 1 315 ? 3.795 29.117 54.746 1.000 25.500 316 GLU A C 1
ATOM 2292 O O . GLU A 1 315 ? 3.218 28.728 55.764 1.000 23.084 316 GLU A O 1
ATOM 2298 N N . GLN A 1 316 ? 4.141 28.273 53.767 1.000 23.820 317 GLN A N 1
ATOM 2299 C CA . GLN A 1 316 ? 4.157 26.831 53.881 1.000 20.337 317 GLN A CA 1
ATOM 2300 C C . GLN A 1 316 ? 5.591 26.397 54.241 1.000 23.643 317 GLN A C 1
ATOM 2301 O O . GLN A 1 316 ? 6.537 27.081 53.870 1.000 21.523 317 GLN A O 1
ATOM 2307 N N . VAL A 1 317 ? 5.735 25.245 54.957 1.000 23.176 318 VAL A N 1
ATOM 2308 C CA . VAL A 1 317 ? 7.006 24.635 55.288 1.000 21.880 318 VAL A CA 1
ATOM 2309 C C . VAL A 1 317 ? 6.927 23.110 55.126 1.000 20.762 318 VAL A C 1
ATOM 2310 O O . VAL A 1 317 ? 5.883 22.477 55.325 1.000 20.541 318 VAL A O 1
ATOM 2314 N N . ALA A 1 318 ? 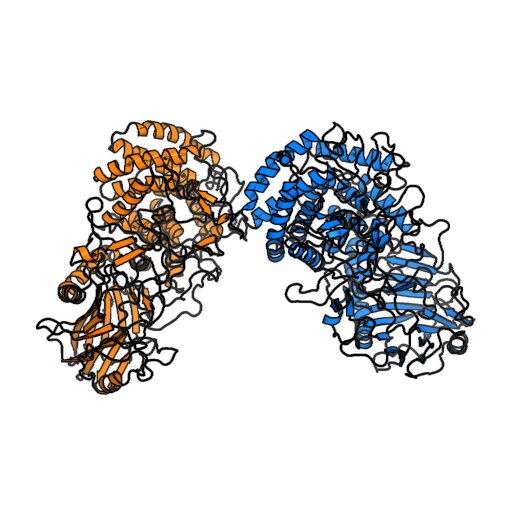8.099 22.526 54.892 1.000 17.130 319 ALA A N 1
ATOM 2315 C CA . ALA A 1 318 ? 8.295 21.112 54.653 1.000 17.052 319 ALA A CA 1
ATOM 2316 C C . ALA A 1 318 ? 9.674 20.744 55.179 1.000 18.866 319 ALA A C 1
ATOM 2317 O O . ALA A 1 318 ? 10.511 21.635 55.386 1.000 20.933 319 ALA A O 1
ATOM 2319 N N . ALA A 1 319 ? 9.903 19.447 55.359 1.000 16.245 320 ALA A N 1
ATOM 2320 C CA . ALA A 1 319 ? 11.171 18.891 55.770 1.000 14.163 320 ALA A CA 1
ATOM 2321 C C . ALA A 1 319 ? 11.578 17.803 54.772 1.000 17.408 320 ALA A C 1
ATOM 2322 O O . ALA A 1 319 ? 10.766 17.412 53.916 1.000 19.164 320 ALA A O 1
ATOM 2324 N N . ALA A 1 320 ? 12.843 17.346 54.869 1.000 17.183 321 ALA A N 1
ATOM 2325 C CA . ALA A 1 320 ? 13.403 16.281 54.074 1.000 19.252 321 ALA A CA 1
ATOM 2326 C C . ALA A 1 320 ? 14.593 15.700 54.817 1.000 20.119 321 ALA A C 1
ATOM 2327 O O . ALA A 1 320 ? 15.212 16.404 55.614 1.000 21.039 321 ALA A O 1
ATOM 2329 N N . PHE A 1 321 ? 14.859 14.417 54.567 1.000 20.975 322 PHE A N 1
ATOM 2330 C CA . PHE A 1 321 ? 16.126 13.765 54.862 1.000 21.076 322 PHE A CA 1
ATOM 2331 C C . PHE A 1 321 ? 16.445 12.899 53.639 1.000 19.314 322 PHE A C 1
ATOM 2332 O O . PHE A 1 321 ? 15.570 12.599 52.860 1.000 18.773 322 PHE A O 1
ATOM 2340 N N . ALA A 1 322 ? 17.746 12.637 53.435 1.000 22.470 323 ALA A N 1
ATOM 2341 C CA . ALA A 1 322 ? 18.281 11.710 52.457 1.000 23.571 323 ALA A CA 1
ATOM 2342 C C . ALA A 1 322 ? 19.293 10.807 53.148 1.000 23.798 323 ALA A C 1
ATOM 2343 O O . ALA A 1 322 ? 19.961 11.194 54.097 1.000 23.804 323 ALA A O 1
ATOM 2345 N N . LEU A 1 323 ? 19.299 9.550 52.732 1.000 27.455 324 LEU A N 1
ATOM 2346 C CA . LEU A 1 323 ? 20.279 8.597 53.185 1.000 28.129 324 LEU A CA 1
ATOM 2347 C C . LEU A 1 323 ? 21.092 8.154 51.971 1.000 25.011 324 LEU A C 1
ATOM 2348 O O . LEU A 1 323 ? 20.523 7.539 51.080 1.000 25.650 324 LEU A O 1
ATOM 2353 N N . ARG A 1 324 ? 22.407 8.446 51.999 1.000 25.635 325 ARG A N 1
ATOM 2354 C CA . ARG A 1 324 ? 23.364 8.073 50.958 1.000 26.934 325 ARG A CA 1
ATOM 2355 C C . ARG A 1 324 ? 24.223 6.891 51.404 1.000 25.204 325 ARG A C 1
ATOM 2356 O O . ARG A 1 324 ? 24.687 6.839 52.556 1.000 21.848 325 ARG A O 1
ATOM 2364 N N . PHE A 1 325 ? 24.381 5.942 50.463 1.000 26.930 326 PHE A N 1
ATOM 2365 C CA . PHE A 1 325 ? 25.007 4.632 50.665 1.000 25.993 326 PHE A CA 1
ATOM 2366 C C . PHE A 1 325 ? 25.616 4.193 49.324 1.000 27.701 326 PHE A C 1
ATOM 2367 O O . PHE A 1 325 ? 25.284 4.701 48.218 1.000 25.285 326 PHE A O 1
ATOM 2375 N N . SER A 1 326 ? 26.584 3.279 49.395 1.000 32.810 327 SER A N 1
ATOM 2376 C CA . SER A 1 326 ? 27.062 2.681 48.153 1.000 35.511 327 SER A CA 1
ATOM 2377 C C . SER A 1 326 ? 26.649 1.219 48.159 1.000 30.218 327 SER A C 1
ATOM 2378 O O . SER A 1 326 ? 26.406 0.637 49.201 1.000 34.719 327 SER A O 1
ATOM 2381 N N . LEU A 1 327 ? 26.508 0.680 46.963 1.000 32.825 328 LEU A N 1
ATOM 2382 C CA . LEU A 1 327 ? 26.090 -0.687 46.739 1.000 34.565 328 LEU A CA 1
ATOM 2383 C C . LEU A 1 327 ? 27.107 -1.315 45.793 1.000 34.959 328 LEU A C 1
ATOM 2384 O O . LEU A 1 327 ? 27.141 -0.914 44.622 1.000 35.694 328 LEU A O 1
ATOM 2389 N N . ALA A 1 328 ? 27.957 -2.218 46.341 1.000 38.060 329 ALA A N 1
ATOM 2390 C CA . ALA A 1 328 ? 29.008 -2.910 45.592 1.000 43.819 329 ALA A CA 1
ATOM 2391 C C . ALA A 1 328 ? 28.339 -3.899 44.617 1.000 42.384 329 ALA A C 1
ATOM 2392 O O . ALA A 1 328 ? 27.162 -4.216 44.780 1.000 38.122 329 ALA A O 1
ATOM 2394 N N . PRO A 1 329 ? 29.015 -4.329 43.522 1.000 43.629 330 PRO A N 1
ATOM 2395 C CA . PRO A 1 329 ? 28.402 -5.229 42.538 1.000 39.662 330 PRO A CA 1
ATOM 2396 C C . PRO A 1 329 ? 27.858 -6.488 43.174 1.000 36.966 330 PRO A C 1
ATOM 2397 O O . PRO A 1 329 ? 28.558 -7.074 43.980 1.000 36.930 330 PRO A O 1
ATOM 2401 N N . GLY A 1 330 ? 26.586 -6.826 42.935 1.000 35.883 331 GLY A N 1
ATOM 2402 C CA . GLY A 1 330 ? 25.989 -7.980 43.595 1.000 34.623 331 GLY A CA 1
ATOM 2403 C C . GLY A 1 330 ? 25.578 -7.780 45.066 1.000 39.645 331 GLY A C 1
ATOM 2404 O O . GLY A 1 330 ? 25.029 -8.694 45.677 1.000 40.416 331 GLY A O 1
ATOM 2405 N N . GLU A 1 331 ? 25.730 -6.593 45.660 1.000 38.419 332 GLU A N 1
ATOM 2406 C CA . GLU A 1 331 ? 25.262 -6.379 47.034 1.000 37.363 332 GLU A CA 1
ATOM 2407 C C . GLU A 1 331 ? 23.758 -6.012 47.046 1.000 36.848 332 GLU A C 1
ATOM 2408 O O . GLU A 1 331 ? 23.238 -5.437 46.087 1.000 33.799 332 GLU A O 1
ATOM 2414 N N . ARG A 1 332 ? 23.060 -6.392 48.130 1.000 37.697 333 ARG A N 1
ATOM 2415 C CA . ARG A 1 332 ? 21.657 -6.087 48.375 1.000 38.510 333 ARG A CA 1
ATOM 2416 C C . ARG A 1 332 ? 21.540 -5.389 49.730 1.000 36.752 333 ARG A C 1
ATOM 2417 O O . ARG A 1 332 ? 22.003 -5.915 50.721 1.000 35.717 333 ARG A O 1
ATOM 2425 N N . LYS A 1 333 ? 20.909 -4.211 49.784 1.000 37.089 334 LYS A N 1
ATOM 2426 C CA . LYS A 1 333 ? 20.678 -3.485 51.034 1.000 36.359 334 LYS A CA 1
ATOM 2427 C C . LYS A 1 333 ? 19.175 -3.244 51.218 1.000 33.955 334 LYS A C 1
ATOM 2428 O O . LYS A 1 333 ? 18.460 -3.033 50.239 1.000 31.271 334 LYS A O 1
ATOM 2434 N N . GLN A 1 334 ? 18.733 -3.202 52.478 1.000 31.639 335 GLN A N 1
ATOM 2435 C CA . GLN A 1 334 ? 17.360 -2.888 52.813 1.000 33.335 335 GLN A CA 1
ATOM 2436 C C . GLN A 1 334 ? 17.370 -1.655 53.696 1.000 32.180 335 GLN A C 1
ATOM 2437 O O . GLN A 1 334 ? 18.161 -1.611 54.626 1.000 30.209 335 GLN A O 1
ATOM 2443 N N . ILE A 1 335 ? 16.451 -0.701 53.416 1.000 30.396 336 ILE A N 1
ATOM 2444 C CA . ILE A 1 335 ? 16.234 0.448 54.275 1.000 25.270 336 ILE A CA 1
ATOM 2445 C C . ILE A 1 335 ? 14.769 0.564 54.641 1.000 23.003 336 ILE A C 1
ATOM 2446 O O . ILE A 1 335 ? 13.929 0.833 53.785 1.000 21.645 336 ILE A O 1
ATOM 2451 N N . PRO A 1 336 ? 14.436 0.400 55.945 1.000 20.001 337 PRO A N 1
ATOM 2452 C CA . PRO A 1 336 ? 13.102 0.685 56.405 1.000 20.037 337 PRO A CA 1
ATOM 2453 C C . PRO A 1 336 ? 12.926 2.180 56.686 1.000 21.192 337 PRO A C 1
ATOM 2454 O O . PRO A 1 336 ? 13.643 2.741 57.497 1.000 22.418 337 PRO A O 1
ATOM 2458 N N . VAL A 1 337 ? 11.923 2.795 56.065 1.000 19.376 338 VAL A N 1
ATOM 2459 C CA . VAL A 1 337 ? 11.484 4.128 56.391 1.000 19.741 338 VAL A CA 1
ATOM 2460 C C . VAL A 1 337 ? 10.080 4.056 56.992 1.000 20.588 338 VAL A C 1
ATOM 2461 O O . VAL A 1 337 ? 9.204 3.443 56.411 1.000 19.030 338 VAL A O 1
ATOM 2465 N N . VAL A 1 338 ? 9.864 4.735 58.136 1.000 18.421 339 VAL A N 1
ATOM 2466 C CA . VAL A 1 338 ? 8.558 4.736 58.750 1.000 19.376 339 VAL A CA 1
ATOM 2467 C C . VAL A 1 338 ? 8.086 6.179 58.892 1.000 19.465 339 VAL A C 1
ATOM 2468 O O . VAL A 1 338 ? 8.880 7.062 59.175 1.000 18.224 339 VAL A O 1
ATOM 2472 N N . LEU A 1 339 ? 6.822 6.389 58.523 1.000 18.322 340 LEU A N 1
ATOM 2473 C CA . LEU A 1 339 ? 6.022 7.600 58.736 1.000 18.165 340 LEU A CA 1
ATOM 2474 C C . LEU A 1 339 ? 4.926 7.290 59.760 1.000 17.638 340 LEU A C 1
ATOM 2475 O O . LEU A 1 339 ? 4.286 6.249 59.645 1.000 17.329 340 LEU A O 1
ATOM 2480 N N . ALA A 1 340 ? 4.766 8.174 60.736 1.000 16.889 341 ALA A N 1
ATOM 2481 C CA . ALA A 1 340 ? 3.780 8.128 61.773 1.000 16.509 341 ALA A CA 1
ATOM 2482 C C . ALA A 1 340 ? 3.156 9.525 61.925 1.000 17.668 341 ALA A C 1
ATOM 2483 O O . ALA A 1 340 ? 3.797 10.541 61.672 1.000 16.549 341 ALA A O 1
ATOM 2485 N N . TRP A 1 341 ? 1.868 9.546 62.297 1.000 17.042 342 TRP A N 1
ATOM 2486 C CA . TRP A 1 341 ? 1.101 10.770 62.434 1.000 17.606 342 TRP A CA 1
ATOM 2487 C C . TRP A 1 341 ? 0.208 10.620 63.648 1.000 18.601 342 TRP A C 1
ATOM 2488 O O . TRP A 1 341 ? -0.526 9.645 63.719 1.000 22.123 342 TRP A O 1
ATOM 2499 N N . ASP A 1 342 ? 0.325 11.538 64.599 1.000 16.993 343 ASP A N 1
ATOM 2500 C CA . ASP A 1 342 ? -0.344 11.442 65.889 1.000 15.794 343 ASP A CA 1
ATOM 2501 C C . ASP A 1 342 ? -1.375 12.566 65.873 1.000 16.588 343 ASP A C 1
ATOM 2502 O O . ASP A 1 342 ? -1.043 13.698 66.232 1.000 16.240 343 ASP A O 1
ATOM 2507 N N . PHE A 1 343 ? -2.595 12.273 65.382 1.000 16.201 344 PHE A N 1
ATOM 2508 C CA . PHE A 1 343 ? -3.739 13.191 65.455 1.000 14.384 344 PHE A CA 1
ATOM 2509 C C . PHE A 1 343 ? -4.793 12.537 66.310 1.000 13.865 344 PHE A C 1
ATOM 2510 O O . PHE A 1 343 ? -5.677 11.895 65.794 1.000 13.693 344 PHE A O 1
ATOM 2518 N N . PRO A 1 344 ? -4.719 12.657 67.653 1.000 13.366 345 PRO A N 1
ATOM 2519 C CA . PRO A 1 344 ? -5.516 11.852 68.543 1.000 13.318 345 PRO A CA 1
ATOM 2520 C C . PRO A 1 344 ? -7.017 12.152 68.571 1.000 15.824 345 PRO A C 1
ATOM 2521 O O . PRO A 1 344 ? -7.808 11.314 69.020 1.000 18.649 345 PRO A O 1
ATOM 2525 N N . VAL A 1 345 ? -7.449 13.349 68.182 1.000 16.643 346 VAL A N 1
ATOM 2526 C CA . VAL A 1 345 ? -8.841 13.743 68.367 1.000 15.973 346 VAL A CA 1
ATOM 2527 C C . VAL A 1 345 ? -9.602 13.543 67.073 1.000 16.995 346 VAL A C 1
ATOM 2528 O O . VAL A 1 345 ? -9.174 14.041 66.029 1.000 13.878 346 VAL A O 1
ATOM 2532 N N . THR A 1 346 ? -10.743 12.850 67.199 1.000 17.039 347 THR A N 1
ATOM 2533 C CA . THR A 1 346 ? -11.802 12.887 66.201 1.000 21.176 347 THR A CA 1
ATOM 2534 C C . THR A 1 346 ? -12.966 13.678 66.798 1.000 19.391 347 THR A C 1
ATOM 2535 O O . THR A 1 346 ? -13.632 13.190 67.709 1.000 17.606 347 THR A O 1
ATOM 2539 N N . GLU A 1 347 ? -13.217 14.862 66.226 1.000 18.381 348 GLU A N 1
ATOM 2540 C CA . GLU A 1 347 ? -14.363 15.654 66.622 1.000 18.920 348 GLU A CA 1
ATOM 2541 C C . GLU A 1 347 ? -15.390 15.427 65.537 1.000 17.245 348 GLU A C 1
ATOM 2542 O O . GLU A 1 347 ? -15.032 15.510 64.382 1.000 17.450 348 GLU A O 1
ATOM 2548 N N . PHE A 1 348 ? -16.648 15.278 65.941 1.000 15.385 349 PHE A N 1
ATOM 2549 C CA . PHE A 1 348 ? -17.725 15.005 65.014 1.000 17.305 349 PHE A CA 1
ATOM 2550 C C . PHE A 1 348 ? -18.558 16.263 64.968 1.000 16.081 349 PHE A C 1
ATOM 2551 O O . PHE A 1 348 ? -18.089 17.223 64.427 1.000 17.787 349 PHE A O 1
ATOM 2559 N N . GLY A 1 349 ? -19.779 16.253 65.484 1.000 18.982 350 GLY A N 1
ATOM 2560 C CA . GLY A 1 349 ? -20.487 17.515 65.719 1.000 21.868 350 GLY A CA 1
ATOM 2561 C C . GLY A 1 349 ? -19.699 18.372 66.712 1.000 21.439 350 GLY A C 1
ATOM 2562 O O . GLY A 1 349 ? -18.750 17.893 67.358 1.000 20.493 350 GLY A O 1
ATOM 2563 N N . LYS A 1 350 ? -19.991 19.669 66.731 1.000 21.712 351 LYS A N 1
ATOM 2564 C CA . LYS A 1 350 ? -19.280 20.628 67.568 1.000 22.692 351 LYS A CA 1
ATOM 2565 C C . LYS A 1 350 ? -19.324 20.159 69.014 1.000 18.250 351 LYS A C 1
ATOM 2566 O O . LYS A 1 350 ? -20.377 19.844 69.535 1.000 15.028 351 LYS A O 1
ATOM 2572 N N . GLY A 1 351 ? -18.152 20.020 69.618 1.000 18.209 352 GLY A N 1
ATOM 2573 C CA . GLY A 1 351 ? -18.050 19.604 71.012 1.000 20.192 352 GLY A CA 1
ATOM 2574 C C . GLY A 1 351 ? -18.232 18.093 71.201 1.000 19.598 352 GLY A C 1
ATOM 2575 O O . GLY A 1 351 ? -18.191 17.631 72.334 1.000 15.767 352 GLY A O 1
ATOM 2576 N N . VAL A 1 352 ? -18.380 17.312 70.099 1.000 19.231 353 VAL A N 1
ATOM 2577 C CA . VAL A 1 352 ? -18.443 15.858 70.249 1.000 19.890 353 VAL A CA 1
ATOM 2578 C C . VAL A 1 352 ? -17.040 15.302 69.989 1.000 16.404 353 VAL A C 1
ATOM 2579 O O . VAL A 1 352 ? -16.634 15.230 68.849 1.000 16.447 353 VAL A O 1
ATOM 2583 N N . ILE A 1 353 ? -16.360 14.864 71.046 1.000 18.276 354 ILE A N 1
ATOM 2584 C CA . ILE A 1 353 ? -14.913 14.607 71.099 1.000 21.473 354 ILE A CA 1
ATOM 2585 C C . ILE A 1 353 ? -14.659 13.149 71.467 1.000 18.828 354 ILE A C 1
ATOM 2586 O O . ILE A 1 353 ? -15.043 12.751 72.552 1.000 17.460 354 ILE A O 1
ATOM 2591 N N . TYR A 1 354 ? -14.062 12.375 70.539 1.000 16.483 355 TYR A N 1
ATOM 2592 C CA . TYR A 1 354 ? -13.566 11.043 70.869 1.000 16.860 355 TYR A CA 1
ATOM 2593 C C . TYR A 1 354 ? -12.039 11.003 70.644 1.000 17.490 355 TYR A C 1
ATOM 2594 O O . TYR A 1 354 ? -11.489 11.791 69.879 1.000 14.929 355 TYR A O 1
ATOM 2603 N N . TYR A 1 355 ? -11.350 10.083 71.323 1.000 17.377 356 TYR A N 1
ATOM 2604 C CA . TYR A 1 355 ? -9.946 9.814 71.025 1.000 18.262 356 TYR A CA 1
ATOM 2605 C C . TYR A 1 355 ? -9.839 8.543 70.177 1.000 18.749 356 TYR A C 1
ATOM 2606 O O . TYR A 1 355 ? -10.716 7.673 70.207 1.000 16.653 356 TYR A O 1
ATOM 2615 N N . ARG A 1 356 ? -8.771 8.488 69.380 1.000 16.709 357 ARG A N 1
ATOM 2616 C CA . ARG A 1 356 ? -8.516 7.361 68.498 1.000 16.379 357 ARG A CA 1
ATOM 2617 C C . ARG A 1 356 ? -7.949 6.245 69.348 1.000 15.360 357 ARG A C 1
ATOM 2618 O O . ARG A 1 356 ? -7.245 6.540 70.320 1.000 15.915 357 ARG A O 1
ATOM 2626 N N . ARG A 1 357 ? -8.248 5.010 68.935 1.000 13.431 358 ARG A N 1
ATOM 2627 C CA . ARG A 1 357 ? -7.877 3.797 69.635 1.000 12.992 358 ARG A CA 1
ATOM 2628 C C . ARG A 1 357 ? -6.356 3.695 69.847 1.000 12.137 358 ARG A C 1
ATOM 2629 O O . ARG A 1 357 ? -5.909 3.166 70.860 1.000 12.785 358 ARG A O 1
ATOM 2637 N N . TYR A 1 358 ? -5.563 4.116 68.891 1.000 12.893 359 TYR A N 1
ATOM 2638 C CA . TYR A 1 358 ? -4.113 3.939 69.035 1.000 15.781 359 TYR A CA 1
ATOM 2639 C C . TYR A 1 358 ? -3.597 4.636 70.278 1.000 16.632 359 TYR A C 1
ATOM 2640 O O . TYR A 1 358 ? -2.600 4.178 70.774 1.000 19.719 359 TYR A O 1
ATOM 2649 N N . THR A 1 359 ? -4.259 5.727 70.745 1.000 17.648 360 THR A N 1
ATOM 2650 C CA . THR A 1 359 ? -3.882 6.498 71.935 1.000 15.797 360 THR A CA 1
ATOM 2651 C C . THR A 1 359 ? -3.847 5.613 73.157 1.000 16.711 360 THR A C 1
ATOM 2652 O O . THR A 1 359 ? -3.287 6.032 74.154 1.000 18.124 360 THR A O 1
ATOM 2656 N N . ASP A 1 360 ? -4.532 4.475 73.156 1.000 17.988 361 ASP A N 1
ATOM 2657 C CA . ASP A 1 360 ? -4.471 3.591 74.317 1.000 18.592 361 ASP A CA 1
ATOM 2658 C C . ASP A 1 360 ? -3.062 2.962 74.439 1.000 17.802 361 ASP A C 1
ATOM 2659 O O . ASP A 1 360 ? -2.694 2.440 75.470 1.000 18.133 361 ASP A O 1
ATOM 2664 N N . PHE A 1 361 ? -2.278 2.937 73.382 1.000 18.015 362 PHE A N 1
ATOM 2665 C CA . PHE A 1 361 ? -0.952 2.315 73.400 1.000 20.549 362 PHE A CA 1
ATOM 2666 C C . PHE A 1 361 ? 0.129 3.396 73.496 1.000 21.440 362 PHE A C 1
ATOM 2667 O O . PHE A 1 361 ? 1.281 3.045 73.420 1.000 23.607 362 PHE A O 1
ATOM 2675 N N . CYS A 1 362 ? -0.240 4.695 73.615 1.000 23.210 363 CYS A N 1
ATOM 2676 C CA . CYS A 1 362 ? 0.690 5.796 73.855 1.000 21.663 363 CYS A CA 1
ATOM 2677 C C . CYS A 1 362 ? 0.008 6.761 74.823 1.000 20.856 363 CYS A C 1
ATOM 2678 O O . CYS A 1 362 ? -0.108 6.451 76.000 1.000 23.457 363 CYS A O 1
ATOM 2681 N N . ASP A 1 363 ? -0.436 7.938 74.391 1.000 21.882 364 ASP A N 1
ATOM 2682 C CA . ASP A 1 363 ? -1.302 8.763 75.226 1.000 22.697 364 ASP A CA 1
ATOM 2683 C C . ASP A 1 363 ? -2.118 9.689 74.308 1.000 20.590 364 ASP A C 1
ATOM 2684 O O . ASP A 1 363 ? -1.965 9.657 73.067 1.000 17.873 364 ASP A O 1
ATOM 2689 N N . ARG A 1 364 ? -2.892 10.574 74.938 1.000 17.894 365 ARG A N 1
ATOM 2690 C CA . ARG A 1 364 ? -3.819 11.436 74.223 1.000 19.318 365 ARG A CA 1
ATOM 2691 C C . ARG A 1 364 ? -3.283 12.845 73.995 1.000 18.877 365 ARG A C 1
ATOM 2692 O O . ARG A 1 364 ? -4.054 13.714 73.581 1.000 19.554 365 ARG A O 1
ATOM 2700 N N . HIS A 1 365 ? -1.968 13.059 74.146 1.000 17.907 366 HIS A N 1
ATOM 2701 C CA . HIS A 1 365 ? -1.438 14.424 74.141 1.000 20.321 366 HIS A CA 1
ATOM 2702 C C . HIS A 1 365 ? -1.111 14.892 72.738 1.000 16.344 366 HIS A C 1
ATOM 2703 O O . HIS A 1 365 ? -0.926 16.078 72.557 1.000 19.956 366 HIS A O 1
ATOM 2710 N N . GLY A 1 366 ? -0.938 13.977 71.788 1.000 14.114 367 GLY A N 1
ATOM 2711 C CA . GLY A 1 366 ? -0.596 14.332 70.426 1.000 14.655 367 GLY A CA 1
ATOM 2712 C C . GLY A 1 366 ? 0.883 14.714 70.267 1.000 15.879 367 GLY A C 1
ATOM 2713 O O . GLY A 1 366 ? 1.191 15.515 69.359 1.000 16.423 367 GLY A O 1
ATOM 2714 N N . THR A 1 367 ? 1.768 14.082 71.080 1.000 16.960 368 THR A N 1
ATOM 2715 C CA . THR A 1 367 ? 3.219 14.373 71.065 1.000 19.967 368 THR A CA 1
ATOM 2716 C C . THR A 1 367 ? 4.049 13.092 70.911 1.000 23.057 368 THR A C 1
ATOM 2717 O O . THR A 1 367 ? 5.188 13.070 71.369 1.000 25.765 368 THR A O 1
ATOM 2721 N N . ASN A 1 368 ? 3.494 12.077 70.210 1.000 20.899 369 ASN A N 1
ATOM 2722 C CA . ASN A 1 368 ? 3.991 10.716 70.217 1.000 20.062 369 ASN A CA 1
ATOM 2723 C C . ASN A 1 368 ? 4.429 10.236 68.842 1.000 18.778 369 ASN A C 1
ATOM 2724 O O . ASN A 1 368 ? 4.693 9.042 68.701 1.000 19.319 369 ASN A O 1
ATOM 2729 N N . ALA A 1 369 ? 4.513 11.080 67.815 1.000 14.266 370 ALA A N 1
ATOM 2730 C CA . ALA A 1 369 ? 4.797 10.533 66.497 1.000 15.191 370 ALA A CA 1
ATOM 2731 C C . ALA A 1 369 ? 6.154 9.790 66.440 1.000 18.938 370 ALA A C 1
ATOM 2732 O O . ALA A 1 369 ? 6.249 8.751 65.754 1.000 16.926 370 ALA A O 1
ATOM 2734 N N . VAL A 1 370 ? 7.203 10.327 67.113 1.000 16.850 371 VAL A N 1
ATOM 2735 C CA . VAL A 1 370 ? 8.528 9.722 67.081 1.000 19.483 371 VAL A CA 1
ATOM 2736 C C . VAL A 1 370 ? 8.491 8.355 67.766 1.000 22.519 371 VAL A C 1
ATOM 2737 O O . VAL A 1 370 ? 8.997 7.387 67.195 1.000 20.694 371 VAL A O 1
ATOM 2741 N N . THR A 1 371 ? 7.863 8.263 68.948 1.000 22.210 372 THR A N 1
ATOM 2742 C CA . THR A 1 371 ? 7.795 6.998 69.672 1.000 24.392 372 THR A CA 1
ATOM 2743 C C . THR A 1 371 ? 7.002 5.944 68.867 1.000 23.409 372 THR A C 1
ATOM 2744 O O . THR A 1 371 ? 7.432 4.803 68.776 1.000 22.246 372 THR A O 1
ATOM 2748 N N . LEU A 1 372 ? 5.949 6.327 68.144 1.000 22.187 373 LEU A N 1
ATOM 2749 C CA . LEU A 1 372 ? 5.235 5.417 67.271 1.000 20.752 373 LEU A CA 1
ATOM 2750 C C . LEU A 1 372 ? 6.127 4.985 66.105 1.000 17.878 373 LEU A C 1
ATOM 2751 O O . LEU A 1 372 ? 6.115 3.837 65.712 1.000 18.012 373 LEU A O 1
ATOM 2756 N N . ALA A 1 373 ? 6.789 5.923 65.461 1.000 18.299 374 ALA A N 1
ATOM 2757 C CA . ALA A 1 373 ? 7.731 5.607 64.384 1.000 22.157 374 ALA A CA 1
ATOM 2758 C C . ALA A 1 373 ? 8.847 4.656 64.862 1.000 20.531 374 ALA A C 1
ATOM 2759 O O . ALA A 1 373 ? 9.252 3.754 64.151 1.000 18.547 374 ALA A O 1
ATOM 2761 N N . ALA A 1 374 ? 9.327 4.880 66.075 1.000 20.117 375 ALA A N 1
ATOM 2762 C CA . ALA A 1 374 ? 10.398 4.103 66.679 1.000 23.305 375 ALA A CA 1
ATOM 2763 C C . ALA A 1 374 ? 9.959 2.654 66.896 1.000 21.003 375 ALA A C 1
ATOM 2764 O O . ALA A 1 374 ? 10.742 1.722 66.632 1.000 22.424 375 ALA A O 1
ATOM 2766 N N . GLN A 1 375 ? 8.734 2.490 67.404 1.000 18.739 376 GLN A N 1
ATOM 2767 C CA . GLN A 1 375 ? 8.104 1.185 67.552 1.000 17.016 376 GLN A CA 1
ATOM 2768 C C . GLN A 1 375 ? 7.981 0.442 66.241 1.000 16.918 376 GLN A C 1
ATOM 2769 O O . GLN A 1 375 ? 8.264 -0.766 66.184 1.000 19.847 376 GLN A O 1
ATOM 2775 N N . ALA A 1 376 ? 7.616 1.169 65.185 1.000 16.256 377 ALA A N 1
ATOM 2776 C CA . ALA A 1 376 ? 7.536 0.603 63.852 1.000 14.701 377 ALA A CA 1
ATOM 2777 C C . ALA A 1 376 ? 8.902 0.121 63.393 1.000 18.152 377 ALA A C 1
ATOM 2778 O O . ALA A 1 376 ? 8.991 -0.956 62.793 1.000 22.128 377 ALA A O 1
ATOM 2780 N N . LEU A 1 377 ? 9.963 0.938 63.575 1.000 18.395 378 LEU A N 1
ATOM 2781 C CA . LEU A 1 377 ? 11.310 0.539 63.146 1.000 19.057 378 LEU A CA 1
ATOM 2782 C C . LEU A 1 377 ? 11.770 -0.737 63.826 1.000 19.458 378 LEU A C 1
ATOM 2783 O O . LEU A 1 377 ? 12.385 -1.566 63.180 1.000 24.169 378 LEU A O 1
ATOM 2788 N N . ALA A 1 378 ? 11.453 -0.842 65.121 1.000 18.249 379 ALA A N 1
ATOM 2789 C CA . ALA A 1 378 ? 11.692 -2.028 65.923 1.000 18.224 379 ALA A CA 1
ATOM 2790 C C . ALA A 1 378 ? 10.906 -3.215 65.430 1.000 18.410 379 ALA A C 1
ATOM 2791 O O . ALA A 1 378 ? 11.507 -4.250 65.225 1.000 17.890 379 ALA A O 1
ATOM 2793 N N . ALA A 1 379 ? 9.592 -3.049 65.166 1.000 20.489 380 ALA A N 1
ATOM 2794 C CA . ALA A 1 379 ? 8.696 -4.180 64.919 1.000 17.402 380 ALA A CA 1
ATOM 2795 C C . ALA A 1 379 ? 8.391 -4.426 63.449 1.000 15.109 380 ALA A C 1
ATOM 2796 O O . ALA A 1 379 ? 7.699 -5.386 63.156 1.000 19.372 380 ALA A O 1
ATOM 2798 N N . TYR A 1 380 ? 8.867 -3.648 62.492 1.000 15.413 381 TYR A N 1
ATOM 2799 C CA . TYR A 1 380 ? 8.304 -3.761 61.137 1.000 16.814 381 TYR A CA 1
ATOM 2800 C C . TYR A 1 380 ? 8.417 -5.183 60.574 1.000 18.619 381 TYR A C 1
ATOM 2801 O O . TYR A 1 380 ? 7.545 -5.643 59.824 1.000 18.727 381 TYR A O 1
ATOM 2810 N N . ALA A 1 381 ? 9.564 -5.846 60.817 1.000 18.496 382 ALA A N 1
ATOM 2811 C CA . ALA A 1 381 ? 9.835 -7.153 60.259 1.000 17.873 382 ALA A CA 1
ATOM 2812 C C . ALA A 1 381 ? 8.917 -8.225 60.860 1.000 14.749 382 ALA A C 1
ATOM 2813 O O . ALA A 1 381 ? 8.564 -9.158 60.155 1.000 16.040 382 ALA A O 1
ATOM 2815 N N . THR A 1 382 ? 8.602 -8.124 62.151 1.000 14.769 383 THR A N 1
ATOM 2816 C CA . THR A 1 382 ? 7.626 -8.949 62.835 1.000 17.454 383 THR A CA 1
ATOM 2817 C C . THR A 1 382 ? 6.255 -8.757 62.174 1.000 18.936 383 THR A C 1
ATOM 2818 O O . THR A 1 382 ? 5.613 -9.736 61.764 1.000 19.985 383 THR A O 1
ATOM 2822 N N . TRP A 1 383 ? 5.888 -7.491 61.972 1.000 18.790 384 TRP A N 1
ATOM 2823 C CA . TRP A 1 383 ? 4.594 -7.164 61.376 1.000 17.200 384 TRP A CA 1
ATOM 2824 C C . TRP A 1 383 ? 4.548 -7.772 60.001 1.000 18.428 384 TRP A C 1
ATOM 2825 O O . TRP A 1 383 ? 3.518 -8.307 59.615 1.000 18.436 384 TRP A O 1
ATOM 2836 N N . GLN A 1 384 ? 5.667 -7.684 59.273 1.000 20.085 385 GLN A N 1
ATOM 2837 C CA . GLN A 1 384 ? 5.691 -8.220 57.919 1.000 22.245 385 GLN A CA 1
ATOM 2838 C C . GLN A 1 384 ? 5.473 -9.742 57.962 1.000 20.463 385 GLN A C 1
ATOM 2839 O O . GLN A 1 384 ? 4.702 -10.255 57.151 1.000 19.210 385 GLN A O 1
ATOM 2845 N N . GLU A 1 385 ? 6.116 -10.426 58.917 1.000 21.186 386 GLU A N 1
ATOM 2846 C CA . GLU A 1 385 ? 5.952 -11.877 59.088 1.000 24.140 386 GLU A CA 1
ATOM 2847 C C . GLU A 1 385 ? 4.482 -12.240 59.368 1.000 20.916 386 GLU A C 1
ATOM 2848 O O . GLU A 1 385 ? 3.942 -13.150 58.737 1.000 18.888 386 GLU A O 1
ATOM 2854 N N . GLN A 1 386 ? 3.845 -11.479 60.272 1.000 20.655 387 GLN A N 1
ATOM 2855 C CA . GLN A 1 386 ? 2.461 -11.691 60.715 1.000 23.297 387 GLN A CA 1
ATOM 2856 C C . GLN A 1 386 ? 1.500 -11.518 59.543 1.000 19.961 387 GLN A C 1
ATOM 2857 O O . GLN A 1 386 ? 0.546 -12.253 59.415 1.000 16.748 387 GLN A O 1
ATOM 2863 N N . ILE A 1 387 ? 1.775 -10.543 58.662 1.000 18.549 388 ILE A N 1
ATOM 2864 C CA . ILE A 1 387 ? 0.929 -10.364 57.501 1.000 19.056 388 ILE A CA 1
ATOM 2865 C C . ILE A 1 387 ? 1.051 -11.597 56.588 1.000 18.846 388 ILE A C 1
ATOM 2866 O O . ILE A 1 387 ? 0.026 -12.089 56.108 1.000 16.428 388 ILE A O 1
ATOM 2871 N N . ARG A 1 388 ? 2.280 -12.064 56.323 1.000 19.937 389 ARG A N 1
ATOM 2872 C CA . ARG A 1 388 ? 2.489 -13.256 55.499 1.000 21.226 389 ARG A CA 1
ATOM 2873 C C . ARG A 1 388 ? 1.791 -14.487 56.093 1.000 20.280 389 ARG A C 1
ATOM 2874 O O . ARG A 1 388 ? 1.215 -15.265 55.339 1.000 18.394 389 ARG A O 1
ATOM 2882 N N . THR A 1 389 ? 1.790 -14.590 57.429 1.000 19.467 390 THR A N 1
ATOM 2883 C CA . THR A 1 389 ? 1.206 -15.702 58.164 1.000 19.916 390 THR A CA 1
ATOM 2884 C C . THR A 1 389 ? -0.318 -15.710 58.027 1.000 23.885 390 THR A C 1
ATOM 2885 O O . THR A 1 389 ? -0.895 -16.766 57.749 1.000 24.631 390 THR A O 1
ATOM 2889 N N . TRP A 1 390 ? -1.007 -14.564 58.236 1.000 22.540 391 TRP A N 1
ATOM 2890 C CA . TRP A 1 390 ? -2.460 -14.582 58.118 1.000 20.094 391 TRP A CA 1
ATOM 2891 C C . TRP A 1 390 ? -2.894 -14.692 56.666 1.000 16.993 391 TRP A C 1
ATOM 2892 O O . TRP A 1 390 ? -3.908 -15.301 56.427 1.000 16.495 391 TRP A O 1
ATOM 2903 N N . GLN A 1 391 ? -2.112 -14.215 55.692 1.000 16.579 392 GLN A N 1
ATOM 2904 C CA . GLN A 1 391 ? -2.513 -14.348 54.302 1.000 18.080 392 GLN A CA 1
ATOM 2905 C C . GLN A 1 391 ? -2.202 -15.731 53.708 1.000 20.438 392 GLN A C 1
ATOM 2906 O O . GLN A 1 391 ? -2.710 -16.072 52.641 1.000 23.146 392 GLN A O 1
ATOM 2912 N N . ALA A 1 392 ? -1.329 -16.504 54.356 1.000 21.583 393 ALA A N 1
ATOM 2913 C CA . ALA A 1 392 ? -0.793 -17.760 53.811 1.000 22.966 393 ALA A CA 1
ATOM 2914 C C . ALA A 1 392 ? -1.913 -18.787 53.574 1.000 21.665 393 ALA A C 1
ATOM 2915 O O . ALA A 1 392 ? -2.065 -19.313 52.463 1.000 20.783 393 ALA A O 1
ATOM 2917 N N . PRO A 1 393 ? -2.839 -18.994 54.525 1.000 21.969 394 PRO A N 1
ATOM 2918 C CA . PRO A 1 393 ? -3.998 -19.847 54.262 1.000 22.028 394 PRO A CA 1
ATOM 2919 C C . PRO A 1 393 ? -4.794 -19.443 53.040 1.000 21.873 394 PRO A C 1
ATOM 2920 O O . PRO A 1 393 ? -5.318 -20.299 52.378 1.000 22.441 394 PRO A O 1
ATOM 2924 N N . ILE A 1 394 ? -4.893 -18.137 52.734 1.000 22.417 395 ILE A N 1
ATOM 2925 C CA . ILE A 1 394 ? -5.670 -17.682 51.594 1.000 22.006 395 ILE A CA 1
ATOM 2926 C C . ILE A 1 394 ? -4.935 -18.033 50.305 1.000 22.514 395 ILE A C 1
ATOM 2927 O O . ILE A 1 394 ? -5.531 -18.464 49.323 1.000 23.343 395 ILE A O 1
ATOM 2932 N N . LEU A 1 395 ? -3.642 -17.692 50.269 1.000 25.324 396 LEU A N 1
ATOM 2933 C CA . LEU A 1 395 ? -2.811 -17.829 49.078 1.000 24.325 396 LEU A CA 1
ATOM 2934 C C . LEU A 1 395 ? -2.556 -19.285 48.708 1.000 21.256 396 LEU A C 1
ATOM 2935 O O . LEU A 1 395 ? -2.489 -19.596 47.527 1.000 21.263 396 LEU A O 1
ATOM 2940 N N . SER A 1 396 ? -2.502 -20.165 49.701 1.000 21.977 397 SER A N 1
ATOM 2941 C CA . SER A 1 396 ? -2.280 -21.583 49.471 1.000 26.504 397 SER A CA 1
ATOM 2942 C C . SER A 1 396 ? -3.582 -22.367 49.328 1.000 28.566 397 SER A C 1
ATOM 2943 O O . SER A 1 396 ? -3.510 -23.581 49.216 1.000 30.401 397 SER A O 1
ATOM 2946 N N . HIS A 1 397 ? -4.765 -21.721 49.361 1.000 26.545 398 HIS A N 1
ATOM 2947 C CA . HIS A 1 397 ? -6.014 -22.465 49.245 1.000 23.849 398 HIS A CA 1
ATOM 2948 C C . HIS A 1 397 ? -6.032 -23.200 47.894 1.000 26.533 398 HIS A C 1
ATOM 2949 O O . HIS A 1 397 ? -5.997 -22.588 46.838 1.000 21.450 398 HIS A O 1
ATOM 2956 N N . PRO A 1 398 ? -6.169 -24.542 47.852 1.000 27.495 399 PRO A N 1
ATOM 2957 C CA . PRO A 1 398 ? -6.185 -25.238 46.560 1.000 30.940 399 PRO A CA 1
ATOM 2958 C C . PRO A 1 398 ? -7.411 -24.978 45.667 1.000 30.482 399 PRO A C 1
ATOM 2959 O O . PRO A 1 398 ? -7.275 -25.187 44.488 1.000 29.633 399 PRO A O 1
ATOM 2963 N N . ASP A 1 399 ? -8.588 -24.561 46.181 1.000 31.941 400 ASP A N 1
ATOM 2964 C CA . ASP A 1 399 ? -9.808 -24.412 45.376 1.000 33.773 400 ASP A CA 1
ATOM 2965 C C . ASP A 1 399 ? -10.236 -22.950 45.153 1.000 36.431 400 ASP A C 1
ATOM 2966 O O . ASP A 1 399 ? -11.390 -22.665 44.847 1.000 36.266 400 ASP A O 1
ATOM 2971 N N . TRP A 1 400 ? -9.324 -21.994 45.339 1.000 29.367 401 TRP A N 1
ATOM 2972 C CA . TRP A 1 400 ? -9.655 -20.595 45.158 1.000 24.429 401 TRP A CA 1
ATOM 2973 C C . TRP A 1 400 ? -8.841 -20.122 43.969 1.000 22.283 401 TRP A C 1
ATOM 2974 O O . TRP A 1 400 ? -7.625 -20.359 43.871 1.000 23.501 401 TRP A O 1
ATOM 2985 N N . PRO A 1 401 ? -9.494 -19.466 43.010 1.000 20.821 402 PRO A N 1
ATOM 2986 C CA . PRO A 1 401 ? -8.772 -18.870 41.899 1.000 22.650 402 PRO A CA 1
ATOM 2987 C C . PRO A 1 401 ? -7.882 -17.711 42.327 1.000 24.826 402 PRO A C 1
ATOM 2988 O O . PRO A 1 401 ? -8.139 -17.099 43.359 1.000 23.532 402 PRO A O 1
ATOM 2992 N N . ASP A 1 402 ? -6.893 -17.366 41.486 1.000 27.686 403 ASP A N 1
ATOM 2993 C CA . ASP A 1 402 ? -5.947 -16.270 41.758 1.000 28.126 403 ASP A CA 1
ATOM 2994 C C . ASP A 1 402 ? -6.648 -14.912 41.988 1.000 23.410 403 ASP A C 1
ATOM 2995 O O . ASP A 1 402 ? -6.361 -14.193 42.955 1.000 21.884 403 ASP A O 1
ATOM 3000 N N . TRP A 1 403 ? -7.592 -14.572 41.110 1.000 23.150 404 TRP A N 1
ATOM 3001 C CA . TRP A 1 403 ? -8.335 -13.320 41.185 1.000 23.647 404 TRP A CA 1
ATOM 3002 C C . TRP A 1 403 ? -9.076 -13.161 42.523 1.000 21.639 404 TRP A C 1
ATOM 3003 O O . TRP A 1 403 ? -9.243 -12.053 43.008 1.000 22.388 404 TRP A O 1
ATOM 3014 N N . PHE A 1 404 ? -9.450 -14.270 43.134 1.000 20.476 405 PHE A N 1
ATOM 3015 C CA . PHE A 1 404 ? -10.262 -14.285 44.340 1.000 21.564 405 PHE A CA 1
ATOM 3016 C C . PHE A 1 404 ? -9.418 -14.049 45.583 1.000 20.113 405 PHE A C 1
ATOM 3017 O O . PHE A 1 404 ? -9.750 -13.256 46.465 1.000 19.441 405 PHE A O 1
ATOM 3025 N N . LYS A 1 405 ? -8.293 -14.740 45.619 1.000 19.932 406 LYS A N 1
ATOM 3026 C CA . LYS A 1 405 ? -7.272 -14.470 46.609 1.000 20.456 406 LYS A CA 1
ATOM 3027 C C . LYS A 1 405 ? -6.900 -12.977 46.654 1.000 20.371 406 LYS A C 1
ATOM 3028 O O . LYS A 1 405 ? -6.847 -12.364 47.724 1.000 20.512 406 LYS A O 1
ATOM 3034 N N . MET A 1 406 ? -6.680 -12.401 45.487 1.000 18.936 407 MET A N 1
ATOM 3035 C CA . MET A 1 406 ? -6.409 -10.987 45.315 1.000 22.574 407 MET A CA 1
ATOM 3036 C C . MET A 1 406 ? -7.564 -10.161 45.904 1.000 22.164 407 MET A C 1
ATOM 3037 O O . MET A 1 406 ? -7.309 -9.284 46.701 1.000 21.846 407 MET A O 1
ATOM 3042 N N . ALA A 1 407 ? -8.822 -10.414 45.501 1.000 22.525 408 ALA A N 1
ATOM 3043 C CA . ALA A 1 407 ? -9.939 -9.512 45.782 1.000 20.719 408 ALA A CA 1
ATOM 3044 C C . ALA A 1 407 ? -10.327 -9.592 47.248 1.000 20.103 408 ALA A C 1
ATOM 3045 O O . ALA A 1 407 ? -10.662 -8.608 47.864 1.000 21.434 408 ALA A O 1
ATOM 3047 N N . LEU A 1 408 ? -10.166 -10.761 47.824 1.000 19.920 409 LEU A N 1
ATOM 3048 C CA . LEU A 1 408 ? -10.469 -11.032 49.203 1.000 20.742 409 LEU A CA 1
ATOM 3049 C C . LEU A 1 408 ? -9.642 -10.114 50.077 1.000 21.857 409 LEU A C 1
ATOM 3050 O O . LEU A 1 408 ? -10.145 -9.578 51.047 1.000 22.295 409 LEU A O 1
ATOM 3055 N N . CYS A 1 409 ? -8.348 -9.993 49.772 1.000 20.197 410 CYS A N 1
ATOM 3056 C CA . CYS A 1 409 ? -7.507 -9.073 50.517 1.000 20.966 410 CYS A CA 1
ATOM 3057 C C . CYS A 1 409 ? -7.802 -7.610 50.148 1.000 18.099 410 CYS A C 1
ATOM 3058 O O . CYS A 1 409 ? -7.884 -6.760 51.039 1.000 15.045 410 CYS A O 1
ATOM 3061 N N . ASN A 1 410 ? -7.888 -7.323 48.835 1.000 15.167 411 ASN A N 1
ATOM 3062 C CA . ASN A 1 410 ? -7.962 -5.961 48.356 1.000 16.480 411 ASN A CA 1
ATOM 3063 C C . ASN A 1 410 ? -9.243 -5.299 48.838 1.000 16.704 411 ASN A C 1
ATOM 3064 O O . ASN A 1 410 ? -9.194 -4.117 49.171 1.000 19.945 411 ASN A O 1
ATOM 3069 N N . GLU A 1 411 ? -10.340 -6.040 48.974 1.000 16.472 412 GLU A N 1
ATOM 3070 C CA . GLU A 1 411 ? -11.606 -5.455 49.434 1.000 18.471 412 GLU A CA 1
ATOM 3071 C C . GLU A 1 411 ? -11.552 -5.020 50.912 1.000 18.848 412 GLU A C 1
ATOM 3072 O O . GLU A 1 411 ? -12.404 -4.241 51.349 1.000 17.423 412 GLU A O 1
ATOM 3078 N N . LEU A 1 412 ? -10.511 -5.433 51.664 1.000 17.220 413 LEU A N 1
ATOM 3079 C CA . LEU A 1 412 ? -10.379 -4.994 53.041 1.000 16.409 413 LEU A CA 1
ATOM 3080 C C . LEU A 1 412 ? -9.985 -3.521 53.135 1.000 14.629 413 LEU A C 1
ATOM 3081 O O . LEU A 1 412 ? -10.106 -2.941 54.236 1.000 14.136 413 LEU A O 1
ATOM 3086 N N . TYR A 1 413 ? -9.584 -2.916 51.990 1.000 13.797 414 TYR A N 1
ATOM 3087 C CA . TYR A 1 413 ? -9.032 -1.554 51.961 1.000 15.442 414 TYR A CA 1
ATOM 3088 C C . TYR A 1 413 ? -10.023 -0.558 52.618 1.000 17.277 414 TYR A C 1
ATOM 3089 O O . TYR A 1 413 ? -9.593 0.411 53.270 1.000 16.466 414 TYR A O 1
ATOM 3098 N N . VAL A 1 414 ? -11.348 -0.788 52.466 1.000 15.341 415 VAL A N 1
ATOM 3099 C CA . VAL A 1 414 ? -12.363 0.166 52.913 1.000 16.164 415 VAL A CA 1
ATOM 3100 C C . VAL A 1 414 ? -12.394 0.313 54.441 1.000 17.049 415 VAL A C 1
ATOM 3101 O O . VAL A 1 414 ? -12.898 1.331 54.976 1.000 15.677 415 VAL A O 1
ATOM 3105 N N . LEU A 1 415 ? -11.891 -0.703 55.156 1.000 15.647 416 LEU A N 1
ATOM 3106 C CA . LEU A 1 415 ? -11.856 -0.716 56.618 1.000 16.161 416 LEU A CA 1
ATOM 3107 C C . LEU A 1 415 ? -10.892 0.352 57.097 1.000 17.418 416 LEU A C 1
ATOM 3108 O O . LEU A 1 415 ? -11.025 0.821 58.237 1.000 15.278 416 LEU A O 1
ATOM 3113 N N . SER A 1 416 ? -9.965 0.730 56.201 1.000 15.914 417 SER A N 1
ATOM 3114 C CA . SER A 1 416 ? -9.096 1.857 56.449 1.000 19.581 417 SER A CA 1
ATOM 3115 C C . SER A 1 416 ? -9.675 3.162 55.867 1.000 17.156 417 SER A C 1
ATOM 3116 O O . SER A 1 416 ? -9.900 4.111 56.624 1.000 18.632 417 SER A O 1
ATOM 3119 N N . SER A 1 417 ? -9.957 3.207 54.560 1.000 14.168 418 SER A N 1
ATOM 3120 C CA . SER A 1 417 ? -10.264 4.456 53.884 1.000 16.529 418 SER A CA 1
ATOM 3121 C C . SER A 1 417 ? -11.773 4.820 53.930 1.000 16.493 418 SER A C 1
ATOM 3122 O O . SER A 1 417 ? -12.155 5.939 53.580 1.000 18.323 418 SER A O 1
ATOM 3125 N N . GLY A 1 418 ? -12.655 3.951 54.421 1.000 16.094 419 GLY A N 1
ATOM 3126 C CA . GLY A 1 418 ? -14.084 4.269 54.434 1.000 15.738 419 GLY A CA 1
ATOM 3127 C C . GLY A 1 418 ? -14.436 5.177 55.628 1.000 17.259 419 GLY A C 1
ATOM 3128 O O . GLY A 1 418 ? -15.379 4.897 56.356 1.000 18.796 419 GLY A O 1
ATOM 3129 N N . GLY A 1 419 ? -13.683 6.255 55.878 1.000 16.229 420 GLY A N 1
ATOM 3130 C CA . GLY A 1 419 ? -14.064 7.154 56.963 1.000 15.853 420 GLY A CA 1
ATOM 3131 C C . GLY A 1 419 ? -14.087 6.428 58.304 1.000 14.235 420 GLY A C 1
ATOM 3132 O O . GLY A 1 419 ? -14.820 6.798 59.209 1.000 14.291 420 GLY A O 1
ATOM 3133 N N . SER A 1 420 ? -13.186 5.458 58.458 1.000 14.292 421 SER A N 1
ATOM 3134 C CA . SER A 1 420 ? -13.244 4.501 59.539 1.000 13.942 421 SER A CA 1
ATOM 3135 C C . SER A 1 420 ? -12.935 5.222 60.857 1.000 14.580 421 SER A C 1
ATOM 3136 O O . SER A 1 420 ? -12.068 6.117 60.883 1.000 14.751 421 SER A O 1
ATOM 3139 N N . LEU A 1 421 ? -13.658 4.804 61.916 1.000 13.078 422 LEU A N 1
ATOM 3140 C CA . LEU A 1 421 ? -13.559 5.263 63.292 1.000 12.507 422 LEU A CA 1
ATOM 3141 C C . LEU A 1 421 ? -13.247 4.078 64.167 1.000 13.492 422 LEU A C 1
ATOM 3142 O O . LEU A 1 421 ? -13.814 2.989 64.027 1.000 15.408 422 LEU A O 1
ATOM 3147 N N . TRP A 1 422 ? -12.269 4.283 65.042 1.000 14.910 423 TRP A N 1
ATOM 3148 C CA . TRP A 1 422 ? -11.954 3.318 66.069 1.000 14.051 423 TRP A CA 1
ATOM 3149 C C . TRP A 1 422 ? -11.525 4.124 67.309 1.000 14.358 423 TRP A C 1
ATOM 3150 O O . TRP A 1 422 ? -10.480 4.732 67.332 1.000 14.304 423 TRP A O 1
ATOM 3161 N N . SER A 1 423 ? -12.405 4.172 68.295 1.000 14.961 424 SER A N 1
ATOM 3162 C CA . SER A 1 423 ? -12.252 4.960 69.504 1.000 16.599 424 SER A CA 1
ATOM 3163 C C . SER A 1 423 ? -11.489 4.218 70.609 1.000 16.292 424 SER A C 1
ATOM 3164 O O . SER A 1 423 ? -11.309 3.011 70.559 1.000 17.258 424 SER A O 1
ATOM 3167 N N . ALA A 1 424 ? -11.075 4.974 71.633 1.000 17.762 425 ALA A N 1
ATOM 3168 C CA . ALA A 1 424 ? -10.404 4.531 72.834 1.000 19.081 425 ALA A CA 1
ATOM 3169 C C . ALA A 1 424 ? -11.318 3.627 73.661 1.000 19.001 425 ALA A C 1
ATOM 3170 O O . ALA A 1 424 ? -12.533 3.828 73.710 1.000 17.389 425 ALA A O 1
ATOM 3172 N N . ALA A 1 425 ? -10.695 2.664 74.359 1.000 18.381 426 ALA A N 1
ATOM 3173 C CA . ALA A 1 425 ? -11.411 1.663 75.122 1.000 18.606 426 ALA A CA 1
ATOM 3174 C C . ALA A 1 425 ? -12.157 2.350 76.251 1.000 19.463 426 ALA A C 1
ATOM 3175 O O . ALA A 1 425 ? -11.736 3.410 76.689 1.000 17.867 426 ALA A O 1
ATOM 3177 N N . SER A 1 426 ? -13.237 1.693 76.688 1.000 20.526 427 SER A N 1
ATOM 3178 C CA . SER A 1 426 ? -14.032 2.068 77.840 1.000 21.354 427 SER A CA 1
ATOM 3179 C C . SER A 1 426 ? -14.397 0.747 78.504 1.000 21.292 427 SER A C 1
ATOM 3180 O O . SER A 1 426 ? -14.200 -0.308 77.892 1.000 22.705 427 SER A O 1
ATOM 3183 N N . ASP A 1 427 ? -14.958 0.793 79.700 1.000 23.250 428 ASP A N 1
ATOM 3184 C CA . ASP A 1 427 ? -15.429 -0.412 80.389 1.000 28.063 428 ASP A CA 1
ATOM 3185 C C . ASP A 1 427 ? -16.393 -1.237 79.539 1.000 27.277 428 ASP A C 1
ATOM 3186 O O . ASP A 1 427 ? -16.228 -2.442 79.472 1.000 31.142 428 ASP A O 1
ATOM 3191 N N . ARG A 1 428 ? -17.392 -0.622 78.904 1.000 25.972 429 ARG A N 1
ATOM 3192 C CA . ARG A 1 428 ? -18.419 -1.373 78.197 1.000 28.523 429 ARG A CA 1
ATOM 3193 C C . ARG A 1 428 ? -17.959 -1.723 76.764 1.000 26.875 429 ARG A C 1
ATOM 3194 O O . ARG A 1 428 ? -18.524 -2.648 76.168 1.000 28.107 429 ARG A O 1
ATOM 3202 N N . ASP A 1 429 ? -16.889 -1.053 76.251 1.000 26.281 430 ASP A N 1
ATOM 3203 C CA . ASP A 1 429 ? -16.269 -1.341 74.945 1.000 21.769 430 ASP A CA 1
ATOM 3204 C C . ASP A 1 429 ? -14.762 -1.526 75.119 1.000 21.854 430 ASP A C 1
ATOM 3205 O O . ASP A 1 429 ? -13.963 -0.610 74.884 1.000 19.207 430 ASP A O 1
ATOM 3210 N N . PRO A 1 430 ? -14.333 -2.730 75.544 1.000 20.511 431 PRO A N 1
ATOM 3211 C CA . PRO A 1 430 ? -12.950 -2.925 75.953 1.000 18.558 431 PRO A CA 1
ATOM 3212 C C . PRO A 1 430 ? -11.894 -2.805 74.887 1.000 17.556 431 PRO A C 1
ATOM 3213 O O . PRO A 1 430 ? -10.767 -2.671 75.299 1.000 17.894 431 PRO A O 1
ATOM 3217 N N . VAL A 1 431 ? -12.216 -2.902 73.573 1.000 19.049 432 VAL A N 1
ATOM 3218 C CA . VAL A 1 431 ? -11.240 -2.657 72.517 1.000 16.184 432 VAL A CA 1
ATOM 3219 C C . VAL A 1 431 ? -11.622 -1.427 71.714 1.000 17.574 432 VAL A C 1
ATOM 3220 O O . VAL A 1 431 ? -11.104 -1.215 70.617 1.000 15.577 432 VAL A O 1
ATOM 3224 N N . GLY A 1 432 ? -12.518 -0.599 72.276 1.000 15.181 433 GLY A N 1
ATOM 3225 C CA . GLY A 1 432 ? -13.021 0.535 71.531 1.000 16.005 433 GLY A CA 1
ATOM 3226 C C . GLY A 1 432 ? -14.303 0.192 70.758 1.000 17.620 433 GLY A C 1
ATOM 3227 O O . GLY A 1 432 ? -14.717 -0.991 70.758 1.000 16.662 433 GLY A O 1
ATOM 3228 N N . GLN A 1 433 ? -14.964 1.269 70.273 1.000 16.506 434 GLN A N 1
ATOM 3229 C CA . GLN A 1 433 ? -16.087 1.203 69.346 1.000 17.270 434 GLN A CA 1
ATOM 3230 C C . GLN A 1 433 ? -15.517 1.454 67.962 1.000 17.106 434 GLN A C 1
ATOM 3231 O O . GLN A 1 433 ? -14.444 2.027 67.815 1.000 17.994 434 GLN A O 1
ATOM 3237 N N . PHE A 1 434 ? -16.206 0.941 66.971 1.000 16.984 435 PHE A N 1
ATOM 3238 C CA . PHE A 1 434 ? -15.704 0.844 65.604 1.000 16.194 435 PHE A CA 1
ATOM 3239 C C . PHE A 1 434 ? -16.849 1.257 64.686 1.000 15.255 435 PHE A C 1
ATOM 3240 O O . PHE A 1 434 ? -18.011 0.959 64.976 1.000 15.272 435 PHE A O 1
ATOM 3248 N N . ALA A 1 435 ? -16.520 1.876 63.558 1.000 14.522 436 ALA A N 1
ATOM 3249 C CA . ALA A 1 435 ? -17.522 2.103 62.543 1.000 15.530 436 ALA A CA 1
ATOM 3250 C C . ALA A 1 435 ? -16.834 2.392 61.214 1.000 14.601 436 ALA A C 1
ATOM 3251 O O . ALA A 1 435 ? -15.899 3.173 61.226 1.000 15.482 436 ALA A O 1
ATOM 3253 N N . VAL A 1 436 ? -17.342 1.850 60.102 1.000 13.496 437 VAL A N 1
ATOM 3254 C CA . VAL A 1 436 ? -16.997 2.275 58.746 1.000 13.644 437 VAL A CA 1
ATOM 3255 C C . VAL A 1 436 ? -18.213 2.929 58.098 1.000 15.354 437 VAL A C 1
ATOM 3256 O O . VAL A 1 436 ? -19.343 2.519 58.373 1.000 13.800 437 VAL A O 1
ATOM 3260 N N . LEU A 1 437 ? -17.988 3.969 57.258 1.000 17.064 438 LEU A N 1
ATOM 3261 C CA . LEU A 1 437 ? -19.062 4.607 56.509 1.000 17.464 438 LEU A CA 1
ATOM 3262 C C . LEU A 1 437 ? -19.698 3.625 55.532 1.000 18.766 438 LEU A C 1
ATOM 3263 O O . LEU A 1 437 ? -18.998 2.820 54.919 1.000 17.099 438 LEU A O 1
ATOM 3268 N N . GLU A 1 438 ? -21.004 3.805 55.282 1.000 17.913 439 GLU A N 1
ATOM 3269 C CA . GLU A 1 438 ? -21.650 3.187 54.137 1.000 16.807 439 GLU A CA 1
ATOM 3270 C C . GLU A 1 438 ? -20.894 3.588 52.872 1.000 16.794 439 GLU A C 1
ATOM 3271 O O . GLU A 1 438 ? -20.585 2.749 52.050 1.000 16.549 439 GLU A O 1
ATOM 3277 N N . CYS A 1 439 ? -20.656 4.883 52.694 1.000 16.594 440 CYS A N 1
ATOM 3278 C CA . CYS A 1 439 ? -19.723 5.369 51.690 1.000 19.257 440 CYS A CA 1
ATOM 3279 C C . CYS A 1 439 ? -19.527 6.867 51.853 1.000 18.976 440 CYS A C 1
ATOM 3280 O O . CYS A 1 439 ? -19.939 7.424 52.872 1.000 17.935 440 CYS A O 1
ATOM 3283 N N . LEU A 1 440 ? -18.843 7.491 50.877 1.000 20.165 441 LEU A N 1
ATOM 3284 C CA . LEU A 1 440 ? -18.505 8.904 50.997 1.000 22.044 441 LEU A CA 1
ATOM 3285 C C . LEU A 1 440 ? -19.710 9.748 50.599 1.000 22.232 441 LEU A C 1
ATOM 3286 O O . LEU A 1 440 ? -19.946 10.765 51.247 1.000 25.162 441 LEU A O 1
ATOM 3291 N N . ASP A 1 441 ? -20.507 9.301 49.617 1.000 19.903 442 ASP A N 1
ATOM 3292 C CA . ASP A 1 441 ? -21.702 10.052 49.200 1.000 20.974 442 ASP A CA 1
ATOM 3293 C C . ASP A 1 441 ? -22.770 9.995 50.277 1.000 16.649 442 ASP A C 1
ATOM 3294 O O . ASP A 1 441 ? -23.556 10.937 50.349 1.000 16.644 442 ASP A O 1
ATOM 3299 N N . TYR A 1 442 ? -22.831 8.840 50.996 1.000 17.076 443 TYR A N 1
ATOM 3300 C CA . TYR A 1 442 ? -23.901 8.483 51.920 1.000 17.206 443 TYR A CA 1
ATOM 3301 C C . TYR A 1 442 ? -23.238 8.383 53.291 1.000 17.435 443 TYR A C 1
ATOM 3302 O O . TYR A 1 442 ? -22.912 7.301 53.779 1.000 17.239 443 TYR A O 1
ATOM 3311 N N . ARG A 1 443 ? -23.032 9.538 53.886 1.000 16.000 444 ARG A N 1
ATOM 3312 C CA . ARG A 1 443 ? -22.057 9.725 54.935 1.000 18.832 444 ARG A CA 1
ATOM 3313 C C . ARG A 1 443 ? -22.669 9.447 56.314 1.000 17.784 444 ARG A C 1
ATOM 3314 O O . ARG A 1 443 ? -22.811 10.362 57.172 1.000 19.131 444 ARG A O 1
ATOM 3322 N N . TRP A 1 444 ? -22.886 8.149 56.564 1.000 14.831 445 TRP A N 1
ATOM 3323 C CA . TRP A 1 444 ? -23.263 7.659 57.880 1.000 16.279 445 TRP A CA 1
ATOM 3324 C C . TRP A 1 444 ? -22.746 6.227 58.018 1.000 16.167 445 TRP A C 1
ATOM 3325 O O . TRP A 1 444 ? -22.382 5.607 57.011 1.000 15.619 445 TRP A O 1
ATOM 3336 N N . TYR A 1 445 ? -22.827 5.688 59.244 1.000 14.015 446 TYR A N 1
ATOM 3337 C CA . TYR A 1 445 ? -21.983 4.585 59.672 1.000 14.539 446 TYR A CA 1
ATOM 3338 C C . TYR A 1 445 ? -22.737 3.259 59.780 1.000 14.090 446 TYR A C 1
ATOM 3339 O O . TYR A 1 445 ? -23.841 3.270 60.261 1.000 12.818 446 TYR A O 1
ATOM 3348 N N . GLU A 1 446 ? -22.134 2.165 59.252 1.000 15.466 447 GLU A N 1
ATOM 3349 C CA . GLU A 1 446 ? -22.520 0.778 59.524 1.000 16.709 447 GLU A CA 1
ATOM 3350 C C . GLU A 1 446 ? -24.007 0.510 59.202 1.000 17.611 447 GLU A C 1
ATOM 3351 O O . GLU A 1 446 ? -24.684 -0.228 59.900 1.000 18.058 447 GLU A O 1
ATOM 3357 N N . SER A 1 447 ? -24.548 1.172 58.181 1.000 17.715 448 SER A N 1
ATOM 3358 C CA . SER A 1 447 ? -25.854 0.876 57.658 1.000 18.453 448 SER A CA 1
ATOM 3359 C C . SER A 1 447 ? -26.146 -0.633 57.751 1.000 17.849 448 SER A C 1
ATOM 3360 O O . SER A 1 447 ? -25.417 -1.422 57.189 1.000 19.063 448 SER A O 1
ATOM 3363 N N . LEU A 1 448 ? -27.238 -0.988 58.430 1.000 19.028 449 LEU A N 1
ATOM 3364 C CA . LEU A 1 448 ? -27.577 -2.330 58.894 1.000 18.169 449 LEU A CA 1
ATOM 3365 C C . LEU A 1 448 ? -27.923 -3.244 57.717 1.000 17.921 449 LEU A C 1
ATOM 3366 O O . LEU A 1 448 ? -27.425 -4.379 57.645 1.000 16.957 449 LEU A O 1
ATOM 3371 N N . ASP A 1 449 ? -28.787 -2.756 56.836 1.000 18.500 450 ASP A N 1
ATOM 3372 C CA . ASP A 1 449 ? -29.087 -3.440 55.575 1.000 19.163 450 ASP A CA 1
ATOM 3373 C C . ASP A 1 449 ? -27.798 -3.703 54.791 1.000 18.654 450 ASP A C 1
ATOM 3374 O O . ASP A 1 449 ? -27.617 -4.760 54.183 1.000 15.626 450 ASP A O 1
ATOM 3379 N N . VAL A 1 450 ? -26.858 -2.766 54.844 1.000 18.479 451 VAL A N 1
ATOM 3380 C CA . VAL A 1 450 ? -25.673 -2.847 53.984 1.000 19.856 451 VAL A CA 1
ATOM 3381 C C . VAL A 1 450 ? -24.687 -3.871 54.550 1.000 18.368 451 VAL A C 1
ATOM 3382 O O . VAL A 1 450 ? -24.075 -4.622 53.795 1.000 18.541 451 VAL A O 1
ATOM 3386 N N . ARG A 1 451 ? -24.603 -3.914 55.897 1.000 18.329 452 ARG A N 1
ATOM 3387 C CA . ARG A 1 451 ? -23.658 -4.714 56.640 1.000 16.920 452 ARG A CA 1
ATOM 3388 C C . ARG A 1 451 ? -24.122 -6.160 56.731 1.000 16.602 452 ARG A C 1
ATOM 3389 O O . ARG A 1 451 ? -23.302 -7.038 57.019 1.000 15.165 452 ARG A O 1
ATOM 3397 N N . LEU A 1 452 ? -25.411 -6.395 56.450 1.000 15.899 453 LEU A N 1
ATOM 3398 C CA . LEU A 1 452 ? -25.931 -7.754 56.372 1.000 18.858 453 LEU A CA 1
ATOM 3399 C C . LEU A 1 452 ? -25.004 -8.645 55.527 1.000 18.098 453 LEU A C 1
ATOM 3400 O O . LEU A 1 452 ? -24.692 -9.759 55.931 1.000 17.571 453 LEU A O 1
ATOM 3405 N N . TYR A 1 453 ? -24.683 -8.155 54.329 1.000 15.658 454 TYR A N 1
ATOM 3406 C CA . TYR A 1 453 ? -23.688 -8.713 53.430 1.000 21.130 454 TYR A CA 1
ATOM 3407 C C . TYR A 1 453 ? -22.280 -8.141 53.702 1.000 18.086 454 TYR A C 1
ATOM 3408 O O . TYR A 1 453 ? -21.309 -8.875 53.701 1.000 16.642 454 TYR A O 1
ATOM 3417 N N . GLY A 1 454 ? -22.149 -6.843 53.940 1.000 18.402 455 GLY A N 1
ATOM 3418 C CA . GLY A 1 454 ? -20.827 -6.263 53.983 1.000 21.271 455 GLY A CA 1
ATOM 3419 C C . GLY A 1 454 ? -19.982 -6.583 55.227 1.000 20.239 455 GLY A C 1
ATOM 3420 O O . GLY A 1 454 ? -18.804 -6.242 55.252 1.000 23.783 455 GLY A O 1
ATOM 3421 N N . SER A 1 455 ? -20.534 -7.211 56.265 1.000 18.784 456 SER A N 1
ATOM 3422 C CA . SER A 1 455 ? -19.825 -7.348 57.537 1.000 17.141 456 SER A CA 1
ATOM 3423 C C . SER A 1 455 ? -19.129 -8.699 57.665 1.000 17.912 456 SER A C 1
ATOM 3424 O O . SER A 1 455 ? -18.547 -8.936 58.725 1.000 14.896 456 SER A O 1
ATOM 3427 N N . PHE A 1 456 ? -19.062 -9.505 56.579 1.000 15.256 457 PHE A N 1
ATOM 3428 C CA . PHE A 1 456 ? -18.468 -10.844 56.656 1.000 15.420 457 PHE A CA 1
ATOM 3429 C C . PHE A 1 456 ? -16.945 -10.816 56.892 1.000 16.924 457 PHE A C 1
ATOM 3430 O O . PHE A 1 456 ? -16.417 -11.677 57.610 1.000 17.610 457 PHE A O 1
ATOM 3438 N N . ALA A 1 457 ? -16.223 -9.829 56.345 1.000 15.721 458 ALA A N 1
ATOM 3439 C CA . ALA A 1 457 ? -14.788 -9.693 56.622 1.000 17.745 458 ALA A CA 1
ATOM 3440 C C . ALA A 1 457 ? -14.566 -9.331 58.095 1.000 17.262 458 ALA A C 1
ATOM 3441 O O . ALA A 1 457 ? -13.766 -9.944 58.770 1.000 17.828 458 ALA A O 1
ATOM 3443 N N . LEU A 1 458 ? -15.316 -8.365 58.625 1.000 16.432 459 LEU A N 1
ATOM 3444 C CA . LEU A 1 458 ? -15.106 -7.939 60.001 1.000 16.826 459 LEU A CA 1
ATOM 3445 C C . LEU A 1 458 ? -15.397 -9.089 60.965 1.000 17.064 459 LEU A C 1
ATOM 3446 O O . LEU A 1 458 ? -14.709 -9.260 61.960 1.000 19.061 459 LEU A O 1
ATOM 3451 N N . LEU A 1 459 ? -16.454 -9.864 60.702 1.000 19.505 460 LEU A N 1
ATOM 3452 C CA . LEU A 1 459 ? -16.821 -11.007 61.526 1.000 18.914 460 LEU A CA 1
ATOM 3453 C C . LEU A 1 459 ? -15.664 -12.005 61.609 1.000 18.662 460 LEU A C 1
ATOM 3454 O O . LEU A 1 459 ? -15.361 -12.523 62.679 1.000 15.806 460 LEU A O 1
ATOM 3459 N N . GLN A 1 460 ? -15.054 -12.302 60.470 1.000 17.860 461 GLN A N 1
ATOM 3460 C CA . GLN A 1 460 ? -14.055 -13.361 60.371 1.000 20.627 461 GLN A CA 1
ATOM 3461 C C . GLN A 1 460 ? -12.680 -12.912 60.930 1.000 20.619 461 GLN A C 1
ATOM 3462 O O . GLN A 1 460 ? -12.032 -13.698 61.598 1.000 20.212 461 GLN A O 1
ATOM 3468 N N . LEU A 1 461 ? -12.283 -11.636 60.752 1.000 18.382 462 LEU A N 1
ATOM 3469 C CA . LEU A 1 461 ? -10.929 -11.174 61.020 1.000 18.131 462 LEU A CA 1
ATOM 3470 C C . LEU A 1 461 ? -10.866 -10.286 62.259 1.000 19.189 462 LEU A C 1
ATOM 3471 O O . LEU A 1 461 ? -9.806 -10.287 62.879 1.000 17.594 462 LEU A O 1
ATOM 3476 N N . TRP A 1 462 ? -11.939 -9.511 62.586 1.000 15.578 463 TRP A N 1
ATOM 3477 C CA . TRP A 1 462 ? -11.943 -8.677 63.792 1.000 15.844 463 TRP A CA 1
ATOM 3478 C C . TRP A 1 462 ? -13.291 -8.797 64.523 1.000 16.934 463 TRP A C 1
ATOM 3479 O O . TRP A 1 462 ? -14.049 -7.828 64.631 1.000 14.871 463 TRP A O 1
ATOM 3490 N N . PRO A 1 463 ? -13.618 -9.996 65.054 1.000 18.061 464 PRO A N 1
ATOM 3491 C CA . PRO A 1 463 ? -14.924 -10.257 65.624 1.000 17.691 464 PRO A CA 1
ATOM 3492 C C . PRO A 1 463 ? -15.223 -9.401 66.836 1.000 18.799 464 PRO A C 1
ATOM 3493 O O . PRO A 1 463 ? -16.412 -9.141 67.092 1.000 19.421 464 PRO A O 1
ATOM 3497 N N . GLU A 1 464 ? -14.186 -8.900 67.536 1.000 18.133 465 GLU A N 1
ATOM 3498 C CA . GLU A 1 464 ? -14.447 -7.983 68.664 1.000 18.606 465 GLU A CA 1
ATOM 3499 C C . GLU A 1 464 ? -14.954 -6.611 68.196 1.000 16.146 465 GLU A C 1
ATOM 3500 O O . GLU A 1 464 ? -15.723 -5.947 68.880 1.000 16.446 465 GLU A O 1
ATOM 3506 N N . LEU A 1 465 ? -14.565 -6.207 66.995 1.000 14.656 466 LEU A N 1
ATOM 3507 C CA . LEU A 1 465 ? -15.056 -4.958 66.432 1.000 14.278 466 LEU A CA 1
ATOM 3508 C C . LEU A 1 465 ? -16.472 -5.167 65.892 1.000 17.280 466 LEU A C 1
ATOM 3509 O O . LEU A 1 465 ? -17.354 -4.330 66.168 1.000 17.974 466 LEU A O 1
ATOM 3514 N N . GLU A 1 466 ? -16.668 -6.332 65.237 1.000 18.751 467 GLU A N 1
ATOM 3515 C CA . GLU A 1 466 ? -17.967 -6.763 64.781 1.000 18.917 467 GLU A CA 1
ATOM 3516 C C . GLU A 1 466 ? -18.939 -6.721 65.944 1.000 17.206 467 GLU A C 1
ATOM 3517 O O . GLU A 1 466 ? -20.001 -6.163 65.799 1.000 15.437 467 GLU A O 1
ATOM 3523 N N . LYS A 1 467 ? -18.561 -7.285 67.101 1.000 17.005 468 LYS A N 1
ATOM 3524 C CA . LYS A 1 467 ? -19.468 -7.311 68.223 1.000 17.187 468 LYS A CA 1
ATOM 3525 C C . LYS A 1 467 ? -19.738 -5.909 68.762 1.000 17.226 468 LYS A C 1
ATOM 3526 O O . LYS A 1 467 ? -20.853 -5.661 69.235 1.000 18.422 468 LYS A O 1
ATOM 3532 N N . SER A 1 468 ? -18.734 -5.021 68.767 1.000 16.635 469 SER A N 1
ATOM 3533 C CA . SER A 1 468 ? -18.994 -3.692 69.308 1.000 17.776 469 SER A CA 1
ATOM 3534 C C . SER A 1 468 ? -20.041 -2.963 68.458 1.000 16.011 469 SER A C 1
ATOM 3535 O O . SER A 1 468 ? -20.783 -2.159 69.011 1.000 15.417 469 SER A O 1
ATOM 3538 N N . VAL A 1 469 ? -19.987 -3.129 67.103 1.000 15.827 470 VAL A N 1
ATOM 3539 C CA . VAL A 1 469 ? -20.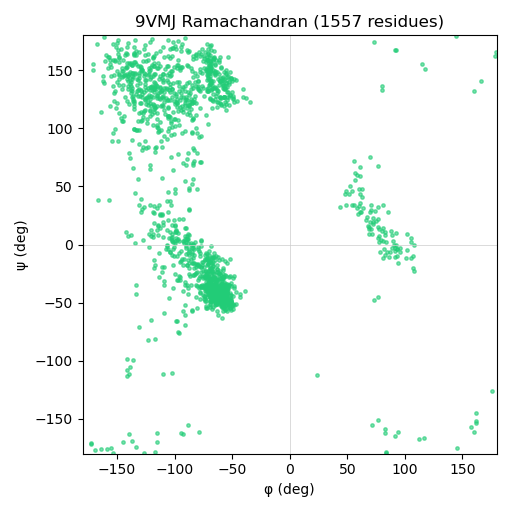931 -2.471 66.214 1.000 15.351 470 VAL A CA 1
ATOM 3540 C C . VAL A 1 469 ? -22.348 -2.982 66.551 1.000 13.319 470 VAL A C 1
ATOM 3541 O O . VAL A 1 469 ? -23.255 -2.191 66.731 1.000 13.821 470 VAL A O 1
ATOM 3545 N N . MET A 1 470 ? -22.512 -4.294 66.699 1.000 12.630 471 MET A N 1
ATOM 3546 C CA . MET A 1 470 ? -23.815 -4.883 66.963 1.000 14.842 471 MET A CA 1
ATOM 3547 C C . MET A 1 470 ? -24.312 -4.501 68.365 1.000 16.457 471 MET A C 1
ATOM 3548 O O . MET A 1 470 ? -25.527 -4.293 68.550 1.000 15.589 471 MET A O 1
ATOM 3553 N N . ARG A 1 471 ? -23.389 -4.407 69.335 1.000 15.975 472 ARG A N 1
ATOM 3554 C CA . ARG A 1 471 ? -23.747 -3.857 70.653 1.000 18.128 472 ARG A CA 1
ATOM 3555 C C . ARG A 1 471 ? -24.252 -2.407 70.533 1.000 18.987 472 ARG A C 1
ATOM 3556 O O . ARG A 1 471 ? -25.175 -2.060 71.259 1.000 17.703 472 ARG A O 1
ATOM 3564 N N . ALA A 1 472 ? -23.685 -1.597 69.589 1.000 16.811 473 ALA A N 1
ATOM 3565 C CA . ALA A 1 472 ? -24.110 -0.219 69.420 1.000 16.169 473 ALA A CA 1
ATOM 3566 C C . ALA A 1 472 ? -25.545 -0.205 68.889 1.000 13.990 473 ALA A C 1
ATOM 3567 O O . ALA A 1 472 ? -26.343 0.609 69.317 1.000 12.370 473 ALA A O 1
ATOM 3569 N N . PHE A 1 473 ? -25.833 -1.112 67.973 1.000 13.189 474 PHE A N 1
ATOM 3570 C CA . PHE A 1 473 ? -27.190 -1.277 67.456 1.000 14.846 474 PHE A CA 1
ATOM 3571 C C . PHE A 1 473 ? -28.134 -1.646 68.596 1.000 14.472 474 PHE A C 1
ATOM 3572 O O . PHE A 1 473 ? -29.209 -1.066 68.735 1.000 15.255 474 PHE A O 1
ATOM 3580 N N . ALA A 1 474 ? -27.776 -2.669 69.360 1.000 14.826 475 ALA A N 1
ATOM 3581 C CA . ALA A 1 474 ? -28.571 -3.167 70.491 1.000 16.301 475 ALA A CA 1
ATOM 3582 C C . ALA A 1 474 ? -28.965 -2.061 71.492 1.000 16.754 475 ALA A C 1
ATOM 3583 O O . ALA A 1 474 ? -30.167 -1.920 71.821 1.000 16.552 475 ALA A O 1
ATOM 3585 N N . ARG A 1 475 ? -28.017 -1.175 71.828 1.000 14.783 476 ARG A N 1
ATOM 3586 C CA . ARG A 1 475 ? -28.264 -0.086 72.771 1.000 16.369 476 ARG A CA 1
ATOM 3587 C C . ARG A 1 475 ? -29.205 0.984 72.217 1.000 16.225 476 ARG A C 1
ATOM 3588 O O . ARG A 1 475 ? -29.903 1.631 72.989 1.000 16.748 476 ARG A O 1
ATOM 3596 N N . ALA A 1 476 ? -29.181 1.190 70.887 1.000 15.485 477 ALA A N 1
ATOM 3597 C CA . ALA A 1 476 ? -29.915 2.237 70.207 1.000 14.393 477 ALA A CA 1
ATOM 3598 C C . ALA A 1 476 ? -31.363 1.821 69.922 1.000 16.045 477 ALA A C 1
ATOM 3599 O O . ALA A 1 476 ? -32.234 2.655 69.764 1.000 16.675 477 ALA A O 1
ATOM 3601 N N . ILE A 1 477 ? -31.625 0.523 69.809 1.000 14.680 478 ILE A N 1
ATOM 3602 C CA . ILE A 1 477 ? -32.953 0.046 69.501 1.000 15.145 478 ILE A CA 1
ATOM 3603 C C . ILE A 1 477 ? -33.989 0.627 70.464 1.000 15.167 478 ILE A C 1
ATOM 3604 O O . ILE A 1 477 ? -34.973 1.158 69.986 1.000 14.425 478 ILE A O 1
ATOM 3609 N N . PRO A 1 478 ? -33.825 0.591 71.806 1.000 17.249 479 PRO A N 1
ATOM 3610 C CA . PRO A 1 478 ? -34.788 1.205 72.721 1.000 18.500 479 PRO A CA 1
ATOM 3611 C C . PRO A 1 478 ? -34.871 2.730 72.758 1.000 19.962 479 PRO A C 1
ATOM 3612 O O . PRO A 1 478 ? -35.864 3.238 73.240 1.000 23.068 479 PRO A O 1
ATOM 3616 N N . THR A 1 479 ? -33.902 3.465 72.212 1.000 20.444 480 THR A N 1
ATOM 3617 C CA . THR A 1 479 ? -33.899 4.926 72.277 1.000 19.947 480 THR A CA 1
ATOM 3618 C C . THR A 1 479 ? -34.896 5.521 71.279 1.000 20.740 480 THR A C 1
ATOM 3619 O O . THR A 1 479 ? -35.344 4.855 70.359 1.000 18.790 480 THR A O 1
ATOM 3623 N N . ALA A 1 480 ? -35.142 6.830 71.423 1.000 17.428 481 ALA A N 1
ATOM 3624 C CA . ALA A 1 480 ? -36.076 7.567 70.610 1.000 16.789 481 ALA A CA 1
ATOM 3625 C C . ALA A 1 480 ? -35.555 8.986 70.485 1.000 16.642 481 ALA A C 1
ATOM 3626 O O . ALA A 1 480 ? -35.034 9.517 71.444 1.000 14.987 481 ALA A O 1
ATOM 3628 N N . ASP A 1 481 ? -35.801 9.575 69.317 1.000 18.780 482 ASP A N 1
ATOM 3629 C CA . ASP A 1 481 ? -35.730 11.001 69.071 1.000 20.277 482 ASP A CA 1
ATOM 3630 C C . ASP A 1 481 ? -37.001 11.444 68.328 1.000 19.465 482 ASP A C 1
ATOM 3631 O O . ASP A 1 481 ? -37.139 11.208 67.119 1.000 18.204 482 ASP A O 1
ATOM 3636 N N . PRO A 1 482 ? -37.938 12.138 69.014 1.000 21.692 483 PRO A N 1
ATOM 3637 C CA . PRO A 1 482 ? -39.226 12.509 68.424 1.000 21.821 483 PRO A CA 1
ATOM 3638 C C . PRO A 1 482 ? -39.148 13.705 67.477 1.000 22.704 483 PRO A C 1
ATOM 3639 O O . PRO A 1 482 ? -40.145 14.061 66.866 1.000 23.975 483 PRO A O 1
ATOM 3643 N N . THR A 1 483 ? -37.981 14.358 67.415 1.000 22.203 484 THR A N 1
ATOM 3644 C CA . THR A 1 483 ? -37.741 15.502 66.559 1.000 23.626 484 THR A CA 1
ATOM 3645 C C . THR A 1 483 ? -38.065 15.180 65.101 1.000 21.930 484 THR A C 1
ATOM 3646 O O . THR A 1 483 ? -37.564 14.206 64.534 1.000 20.181 484 THR A O 1
ATOM 3650 N N . LEU A 1 484 ? -38.749 16.120 64.465 1.000 21.490 485 LEU A N 1
ATOM 3651 C CA . LEU A 1 484 ? -39.330 15.931 63.151 1.000 23.390 485 LEU A CA 1
ATOM 3652 C C . LEU A 1 484 ? -38.221 16.332 62.209 1.000 22.091 485 LEU A C 1
ATOM 3653 O O . LEU A 1 484 ? -37.578 17.312 62.505 1.000 22.281 485 LEU A O 1
ATOM 3658 N N . ARG A 1 485 ? -37.924 15.516 61.196 1.000 17.794 486 ARG A N 1
ATOM 3659 C CA . ARG A 1 485 ? -36.898 15.894 60.240 1.000 15.866 486 ARG A CA 1
ATOM 3660 C C . ARG A 1 485 ? -37.400 15.550 58.854 1.000 16.910 486 ARG A C 1
ATOM 3661 O O . ARG A 1 485 ? -38.203 14.641 58.674 1.000 17.984 486 ARG A O 1
ATOM 3669 N N . ILE A 1 486 ? -36.864 16.271 57.870 1.000 18.853 487 ILE A N 1
ATOM 3670 C CA . ILE A 1 486 ? -37.263 16.152 56.486 1.000 20.128 487 ILE A CA 1
ATOM 3671 C C . ILE A 1 486 ? -36.933 14.772 55.920 1.000 20.744 487 ILE A C 1
ATOM 3672 O O . ILE A 1 486 ? -35.818 14.256 56.104 1.000 18.465 487 ILE A O 1
ATOM 3677 N N . ILE A 1 487 ? -37.909 14.208 55.194 1.000 17.240 488 ILE A N 1
ATOM 3678 C CA . ILE A 1 487 ? -37.672 12.962 54.486 1.000 18.487 488 ILE A CA 1
ATOM 3679 C C . ILE A 1 487 ? -37.422 13.271 52.996 1.000 17.314 488 ILE A C 1
ATOM 3680 O O . ILE A 1 487 ? -38.265 13.821 52.321 1.000 17.471 488 ILE A O 1
ATOM 3685 N N . GLY A 1 488 ? -36.191 13.008 52.534 1.000 16.265 489 GLY A N 1
ATOM 3686 C CA . GLY A 1 488 ? -35.716 13.415 51.223 1.000 18.108 489 GLY A CA 1
ATOM 3687 C C . GLY A 1 488 ? -36.544 12.884 50.054 1.000 18.298 489 GLY A C 1
ATOM 3688 O O . GLY A 1 488 ? -36.819 13.641 49.161 1.000 19.821 489 GLY A O 1
ATOM 3689 N N . TYR A 1 489 ? -36.969 11.629 50.053 1.000 19.637 490 TYR A N 1
ATOM 3690 C CA . TYR A 1 489 ? -37.816 11.065 49.006 1.000 20.352 490 TYR A CA 1
ATOM 3691 C C . TYR A 1 489 ? -38.926 12.055 48.645 1.000 20.888 490 TYR A C 1
ATOM 3692 O O . TYR A 1 489 ? -39.249 12.169 47.480 1.000 22.510 490 TYR A O 1
ATOM 3701 N N . PHE A 1 490 ? -39.531 12.691 49.657 1.000 20.121 491 PHE A N 1
ATOM 3702 C CA . PHE A 1 490 ? -40.688 13.571 49.503 1.000 21.600 491 PHE A CA 1
ATOM 3703 C C . PHE A 1 490 ? -40.356 15.074 49.376 1.000 22.115 491 PHE A C 1
ATOM 3704 O O . PHE A 1 490 ? -41.293 15.863 49.189 1.000 21.693 491 PHE A O 1
ATOM 3712 N N . TYR A 1 491 ? -39.080 15.488 49.527 1.000 20.686 492 TYR A N 1
ATOM 3713 C CA . TYR A 1 491 ? -38.701 16.902 49.595 1.000 25.159 492 TYR A CA 1
ATOM 3714 C C . TYR A 1 491 ? -38.949 17.569 48.239 1.000 25.007 492 TYR A C 1
ATOM 3715 O O . TYR A 1 491 ? -38.672 16.984 47.191 1.000 26.105 492 TYR A O 1
ATOM 3724 N N . ARG A 1 492 ? -39.505 18.784 48.266 1.000 29.613 493 ARG A N 1
ATOM 3725 C CA . ARG A 1 492 ? -39.893 19.525 47.063 1.000 32.672 493 ARG A CA 1
ATOM 3726 C C . ARG A 1 492 ? -39.290 20.926 47.169 1.000 31.920 493 ARG A C 1
ATOM 3727 O O . ARG A 1 492 ? -39.842 21.877 46.658 1.000 35.376 493 ARG A O 1
ATOM 3735 N N . GLY A 1 493 ? -38.165 21.062 47.877 1.000 35.518 494 GLY A N 1
ATOM 3736 C CA . GLY A 1 493 ? -37.356 22.278 47.822 1.000 37.487 494 GLY A CA 1
ATOM 3737 C C . GLY A 1 493 ? -37.691 23.344 48.874 1.000 36.904 494 GLY A C 1
ATOM 3738 O O . GLY A 1 493 ? -37.028 24.378 48.878 1.000 39.536 494 GLY A O 1
ATOM 3739 N N . ASP A 1 494 ? -38.750 23.165 49.688 1.000 36.340 495 ASP A N 1
ATOM 3740 C CA . ASP A 1 494 ? -39.074 24.101 50.762 1.000 36.385 495 ASP A CA 1
ATOM 3741 C C . ASP A 1 494 ? -38.938 23.426 52.143 1.000 35.759 495 ASP A C 1
ATOM 3742 O O . ASP A 1 494 ? -39.809 22.675 52.555 1.000 37.187 495 ASP A O 1
ATOM 3747 N N . PRO A 1 495 ? -37.926 23.734 52.973 1.000 37.244 496 PRO A N 1
ATOM 3748 C CA . PRO A 1 495 ? -37.826 23.130 54.299 1.000 39.602 496 PRO A CA 1
ATOM 3749 C C . PRO A 1 495 ? -39.059 23.243 55.189 1.000 37.642 496 PRO A C 1
ATOM 3750 O O . PRO A 1 495 ? -39.360 22.310 55.926 1.000 38.642 496 PRO A O 1
ATOM 3754 N N . GLU A 1 496 ? -39.806 24.334 55.113 1.000 42.517 497 GLU A N 1
ATOM 3755 C CA . GLU A 1 496 ? -40.838 24.585 56.114 1.000 47.790 497 GLU A CA 1
ATOM 3756 C C . GLU A 1 496 ? -42.108 23.785 55.837 1.000 37.360 497 GLU A C 1
ATOM 3757 O O . GLU A 1 496 ? -42.829 23.458 56.766 1.000 40.773 497 GLU A O 1
ATOM 3763 N N . THR A 1 497 ? -42.418 23.507 54.572 1.000 31.965 498 THR A N 1
ATOM 3764 C CA . THR A 1 497 ? -43.673 22.857 54.194 1.000 31.758 498 THR A CA 1
ATOM 3765 C C . THR A 1 497 ? -43.447 21.369 53.930 1.000 27.366 498 THR A C 1
ATOM 3766 O O . THR A 1 497 ? -44.392 20.618 53.773 1.000 29.740 498 THR A O 1
ATOM 3770 N N . ALA A 1 498 ? -42.185 20.977 53.875 1.000 24.399 499 ALA A N 1
ATOM 3771 C CA . ALA A 1 498 ? -41.728 19.624 53.618 1.000 23.273 499 ALA A CA 1
ATOM 3772 C C . ALA A 1 498 ? -42.289 18.593 54.618 1.000 22.908 499 ALA A C 1
ATOM 3773 O O . ALA A 1 498 ? -42.362 18.844 55.840 1.000 20.559 499 ALA A O 1
ATOM 3775 N N . TYR A 1 499 ? -42.590 17.405 54.084 1.000 20.290 500 TYR A N 1
ATOM 3776 C CA . TYR A 1 499 ? -42.974 16.274 54.892 1.000 20.436 500 TYR A CA 1
ATOM 3777 C C . TYR A 1 499 ? -41.806 15.888 55.807 1.000 18.762 500 TYR A C 1
ATOM 3778 O O . TYR A 1 499 ? -40.661 15.758 55.387 1.000 18.388 500 TYR A O 1
ATOM 3787 N N . LYS A 1 500 ? -42.122 15.738 57.081 1.000 20.128 501 LYS A N 1
ATOM 3788 C CA . LYS A 1 500 ? -41.165 15.408 58.125 1.000 21.892 501 LYS A CA 1
ATOM 3789 C C . LYS A 1 500 ? -41.693 14.225 58.939 1.000 21.127 501 LYS A C 1
ATOM 3790 O O . LYS A 1 500 ? -42.917 14.052 59.064 1.000 21.601 501 LYS A O 1
ATOM 3796 N N . ALA A 1 501 ? -40.763 13.408 59.458 1.000 18.970 502 ALA A N 1
ATOM 3797 C CA . ALA A 1 501 ? -41.106 12.261 60.304 1.000 19.124 502 ALA A CA 1
ATOM 3798 C C . ALA A 1 501 ? -40.167 12.234 61.500 1.000 16.283 502 ALA A C 1
ATOM 3799 O O . ALA A 1 501 ? -39.108 12.843 61.476 1.000 16.442 502 ALA A O 1
ATOM 3801 N N . PRO A 1 502 ? -40.566 11.597 62.608 1.000 16.760 503 PRO A N 1
ATOM 3802 C CA . PRO A 1 502 ? -39.700 11.503 63.790 1.000 16.122 503 PRO A CA 1
ATOM 3803 C C . PRO A 1 502 ? -38.367 10.828 63.497 1.000 15.996 503 PRO A C 1
ATOM 3804 O O . PRO A 1 502 ? -38.341 9.849 62.737 1.000 17.461 503 PRO A O 1
ATOM 3808 N N . ARG A 1 503 ? -37.272 11.390 64.011 1.000 15.297 504 ARG A N 1
ATOM 3809 C CA . ARG A 1 503 ? -35.924 10.895 63.753 1.000 16.011 504 ARG A CA 1
ATOM 3810 C C . ARG A 1 503 ? -35.870 9.419 64.132 1.000 16.676 504 ARG A C 1
ATOM 3811 O O . ARG A 1 503 ? -35.453 8.591 63.333 1.000 16.765 504 ARG A O 1
ATOM 3819 N N . LYS A 1 504 ? -36.328 9.075 65.338 1.000 17.007 505 LYS A N 1
ATOM 3820 C CA . LYS A 1 504 ? -36.323 7.672 65.712 1.000 17.619 505 LYS A CA 1
ATOM 3821 C C . LYS A 1 504 ? -37.418 7.351 66.726 1.000 17.604 505 LYS A C 1
ATOM 3822 O O . LYS A 1 504 ? -37.496 8.037 67.753 1.000 16.126 505 LYS A O 1
ATOM 3828 N N . LEU A 1 505 ? -38.190 6.292 66.418 1.000 17.118 506 LEU A N 1
ATOM 3829 C CA . LEU A 1 505 ? -39.207 5.717 67.279 1.000 20.181 506 LEU A CA 1
ATOM 3830 C C . LEU A 1 505 ? -38.580 4.719 68.249 1.000 20.786 506 LEU A C 1
ATOM 3831 O O . LEU A 1 505 ? -37.721 3.963 67.851 1.000 16.706 506 LEU A O 1
ATOM 3836 N N . ALA A 1 506 ? -38.990 4.751 69.527 1.000 20.036 507 ALA A N 1
ATOM 3837 C CA . ALA A 1 506 ? -38.521 3.775 70.511 1.000 19.014 507 ALA A CA 1
ATOM 3838 C C . ALA A 1 506 ? -38.810 2.387 69.972 1.000 18.482 507 ALA A C 1
ATOM 3839 O O . ALA A 1 506 ? -39.900 2.186 69.473 1.000 19.616 507 ALA A O 1
ATOM 3841 N N . ASN A 1 507 ? -37.798 1.502 70.020 1.000 16.858 508 ASN A N 1
ATOM 3842 C CA . ASN A 1 507 ? -37.859 0.109 69.640 1.000 15.866 508 ASN A CA 1
ATOM 3843 C C . ASN A 1 507 ? -37.806 -0.131 68.132 1.000 15.196 508 ASN A C 1
ATOM 3844 O O . ASN A 1 507 ? -37.813 -1.274 67.704 1.000 18.364 508 ASN A O 1
ATOM 3849 N N . ALA A 1 508 ? -37.841 0.891 67.307 1.000 14.040 509 ALA A N 1
ATOM 3850 C CA . ALA A 1 508 ? -37.491 0.723 65.898 1.000 16.530 509 ALA A CA 1
ATOM 3851 C C . ALA A 1 508 ? -35.988 0.434 65.813 1.000 18.100 509 ALA A C 1
ATOM 3852 O O . ALA A 1 508 ? -35.209 0.801 66.706 1.000 14.583 509 ALA A O 1
ATOM 3854 N N . VAL A 1 509 ? -35.590 -0.219 64.716 1.000 17.232 510 VAL A N 1
ATOM 3855 C CA . VAL A 1 509 ? -34.209 -0.566 64.515 1.000 16.951 510 VAL A CA 1
ATOM 3856 C C . VAL A 1 509 ? -33.627 0.538 63.670 1.000 15.716 510 VAL A C 1
ATOM 3857 O O . VAL A 1 509 ? -34.165 0.764 62.595 1.000 16.374 510 VAL A O 1
ATOM 3861 N N . PRO A 1 510 ? -32.535 1.212 64.115 1.000 15.884 511 PRO A N 1
ATOM 3862 C CA . PRO A 1 510 ? -31.962 2.315 63.367 1.000 14.824 511 PRO A CA 1
ATOM 3863 C C . PRO A 1 510 ? -31.320 1.783 62.104 1.000 14.610 511 PRO A C 1
ATOM 3864 O O . PRO A 1 510 ? -30.885 0.653 62.134 1.000 14.704 511 PRO A O 1
ATOM 3868 N N . HIS A 1 511 ? -31.314 2.591 61.034 1.000 12.478 512 HIS A N 1
ATOM 3869 C CA . HIS A 1 511 ? -30.674 2.251 59.788 1.000 14.595 512 HIS A CA 1
ATOM 3870 C C . HIS A 1 511 ? -29.144 2.251 59.939 1.000 14.975 512 HIS A C 1
ATOM 3871 O O . HIS A 1 511 ? -28.467 1.456 59.293 1.000 15.112 512 HIS A O 1
ATOM 3878 N N . ASP A 1 512 ? -28.615 3.124 60.802 1.000 14.459 513 ASP A N 1
ATOM 3879 C CA . ASP A 1 512 ? -27.179 3.408 60.855 1.000 14.657 513 ASP A CA 1
ATOM 3880 C C . ASP A 1 512 ? -26.807 3.873 62.256 1.000 14.059 513 ASP A C 1
ATOM 3881 O O . ASP A 1 512 ? -27.708 4.140 63.052 1.000 14.151 513 ASP A O 1
ATOM 3886 N N . LEU A 1 513 ? -25.493 4.025 62.514 1.000 15.432 514 LEU A N 1
ATOM 3887 C CA . LEU A 1 513 ? -24.975 4.479 63.803 1.000 16.225 514 LEU A CA 1
ATOM 3888 C C . LEU A 1 513 ? -24.458 5.915 63.711 1.000 16.154 514 LEU A C 1
ATOM 3889 O O . LEU A 1 513 ? -23.418 6.224 64.282 1.000 19.657 514 LEU A O 1
ATOM 3894 N N . GLY A 1 514 ? -25.144 6.753 62.938 1.000 17.219 515 GLY A N 1
ATOM 3895 C CA . GLY A 1 514 ? -24.923 8.183 62.963 1.000 15.359 515 GLY A CA 1
ATOM 3896 C C . GLY A 1 514 ? -23.897 8.602 61.934 1.000 15.846 515 GLY A C 1
ATOM 3897 O O . GLY A 1 514 ? -23.619 7.818 61.024 1.000 15.925 515 GLY A O 1
ATOM 3898 N N . ALA A 1 515 ? -23.400 9.847 62.100 1.000 13.168 516 ALA A N 1
ATOM 3899 C CA . ALA A 1 515 ? -22.662 10.518 61.044 1.000 14.900 516 ALA A CA 1
ATOM 3900 C C . ALA A 1 515 ? -21.483 11.309 61.634 1.000 13.944 516 ALA A C 1
ATOM 3901 O O . ALA A 1 515 ? -21.522 11.739 62.789 1.000 14.184 516 ALA A O 1
ATOM 3903 N N . PRO A 1 516 ? -20.407 11.513 60.859 1.000 15.150 517 PRO A N 1
ATOM 3904 C CA . PRO A 1 516 ? -19.192 12.224 61.344 1.000 16.917 517 PRO A CA 1
ATOM 3905 C C . PRO A 1 516 ? -19.365 13.730 61.567 1.000 16.693 517 PRO A C 1
ATOM 3906 O O . PRO A 1 516 ? -18.509 14.377 62.137 1.000 20.379 517 PRO A O 1
ATOM 3910 N N . ASN A 1 517 ? -20.535 14.263 61.193 1.000 17.724 518 ASN A N 1
ATOM 3911 C CA . ASN A 1 517 ? -20.891 15.649 61.432 1.000 17.291 518 ASN A CA 1
ATOM 3912 C C . ASN A 1 517 ? -21.843 15.766 62.620 1.000 15.873 518 ASN A C 1
ATOM 3913 O O . ASN A 1 517 ? -22.266 16.879 62.911 1.000 17.657 518 ASN A O 1
ATOM 3918 N N . GLU A 1 518 ? -22.078 14.682 63.383 1.000 15.636 519 GLU A N 1
ATOM 3919 C CA . GLU A 1 518 ? -23.029 14.669 64.489 1.000 16.646 519 GLU A CA 1
ATOM 3920 C C . GLU A 1 518 ? -22.450 13.888 65.671 1.000 16.918 519 GLU A C 1
ATOM 3921 O O . GLU A 1 518 ? -21.555 14.393 66.319 1.000 16.282 519 GLU A O 1
ATOM 3927 N N . HIS A 1 519 ? -22.931 12.668 65.923 1.000 16.240 520 HIS A N 1
ATOM 3928 C CA . HIS A 1 519 ? -22.479 11.857 67.038 1.000 17.387 520 HIS A CA 1
ATOM 3929 C C . HIS A 1 519 ? -22.571 10.360 66.694 1.000 17.746 520 HIS A C 1
ATOM 3930 O O . HIS A 1 519 ? -23.573 9.716 66.974 1.000 16.682 520 HIS A O 1
ATOM 3937 N N . PRO A 1 520 ? -21.506 9.749 66.105 1.000 18.609 521 PRO A N 1
ATOM 3938 C CA . PRO A 1 520 ? -21.484 8.319 65.815 1.000 17.566 521 PRO A CA 1
ATOM 3939 C C . PRO A 1 520 ? -21.751 7.476 67.052 1.000 16.045 521 PRO A C 1
ATOM 3940 O O . PRO A 1 520 ? -21.409 7.884 68.175 1.000 14.108 521 PRO A O 1
ATOM 3944 N N . TRP A 1 521 ? -22.403 6.317 66.842 1.000 16.456 522 TRP A N 1
ATOM 3945 C CA . TRP A 1 521 ? -22.745 5.368 67.915 1.000 16.433 522 TRP A CA 1
ATOM 3946 C C . TRP A 1 521 ? -23.945 5.797 68.774 1.000 17.048 522 TRP A C 1
ATOM 3947 O O . TRP A 1 521 ? -24.788 4.946 69.082 1.000 14.461 522 TRP A O 1
ATOM 3958 N N . GLU A 1 522 ? -23.977 7.074 69.176 1.000 16.431 523 GLU A N 1
ATOM 3959 C CA . GLU A 1 522 ? -24.904 7.557 70.196 1.000 18.699 523 GLU A CA 1
ATOM 3960 C C . GLU A 1 522 ? -26.155 8.198 69.576 1.000 18.309 523 GLU A C 1
ATOM 3961 O O . GLU A 1 522 ? -27.192 8.132 70.197 1.000 18.129 523 GLU A O 1
ATOM 3967 N N . LYS A 1 523 ? -26.041 8.816 68.378 1.000 18.431 524 LYS A N 1
ATOM 3968 C CA . LYS A 1 523 ? -27.140 9.401 67.672 1.000 17.394 524 LYS A CA 1
ATOM 3969 C C . LYS A 1 523 ? -27.322 8.610 66.373 1.000 17.623 524 LYS A C 1
ATOM 3970 O O . LYS A 1 523 ? -26.680 8.912 65.367 1.000 18.263 524 LYS A O 1
ATOM 3976 N N . THR A 1 524 ? -28.318 7.703 66.369 1.000 18.951 525 THR A N 1
ATOM 3977 C CA . THR A 1 524 ? -28.489 6.714 65.318 1.000 17.807 525 THR A CA 1
ATOM 3978 C C . THR A 1 524 ? -29.602 7.131 64.355 1.000 18.241 525 THR A C 1
ATOM 3979 O O . THR A 1 524 ? -30.285 8.126 64.557 1.000 18.384 525 THR A O 1
ATOM 3983 N N . ASN A 1 525 ? -29.689 6.401 63.226 1.000 19.310 526 ASN A N 1
ATOM 3984 C CA . ASN A 1 525 ? -30.731 6.653 62.228 1.000 19.389 526 ASN A CA 1
ATOM 3985 C C . ASN A 1 525 ? -30.596 8.057 61.637 1.000 16.309 526 ASN A C 1
ATOM 3986 O O . ASN A 1 525 ? -31.559 8.756 61.457 1.000 16.004 526 ASN A O 1
ATOM 3991 N N . TYR A 1 526 ? -29.390 8.415 61.245 1.000 15.150 527 TYR A N 1
ATOM 3992 C CA . TYR A 1 526 ? -29.124 9.739 60.700 1.000 15.690 527 TYR A CA 1
ATOM 3993 C C . TYR A 1 526 ? -29.698 9.840 59.291 1.000 14.556 527 TYR A C 1
ATOM 3994 O O . TYR A 1 526 ? -30.156 10.903 58.906 1.000 14.567 527 TYR A O 1
ATOM 4003 N N . THR A 1 527 ? -29.629 8.765 58.503 1.000 16.075 528 THR A N 1
ATOM 4004 C CA . THR A 1 527 ? -30.094 8.803 57.119 1.000 18.008 528 THR A CA 1
ATOM 4005 C C . THR A 1 527 ? -31.543 9.328 57.108 1.000 22.850 528 THR A C 1
ATOM 4006 O O . THR A 1 527 ? -32.335 9.053 58.022 1.000 17.405 528 THR A O 1
ATOM 4010 N N . ALA A 1 528 ? -31.864 10.094 56.052 1.000 24.235 529 ALA A N 1
ATOM 4011 C CA . ALA A 1 528 ? -33.147 10.752 55.961 1.000 20.832 529 ALA A CA 1
ATOM 4012 C C . ALA A 1 528 ? -33.791 10.602 54.580 1.000 16.548 529 ALA A C 1
ATOM 4013 O O . ALA A 1 528 ? -34.882 11.137 54.422 1.000 19.810 529 ALA A O 1
ATOM 4015 N N . TYR A 1 529 ? -33.182 9.899 53.605 1.000 17.418 530 TYR A N 1
ATOM 4016 C CA . TYR A 1 529 ? -33.783 9.768 52.280 1.000 16.956 530 TYR A CA 1
ATOM 4017 C C . TYR A 1 529 ? -35.153 9.080 52.399 1.000 16.938 530 TYR A C 1
ATOM 4018 O O . TYR A 1 529 ? -36.160 9.574 51.903 1.000 18.077 530 TYR A O 1
ATOM 4027 N N . GLN A 1 530 ? -35.230 7.981 53.148 1.000 16.855 531 GLN A N 1
ATOM 4028 C CA . GLN A 1 530 ? -36.477 7.381 53.605 1.000 17.062 531 GLN A CA 1
ATOM 4029 C C . GLN A 1 530 ? -36.530 7.444 55.125 1.000 19.035 531 GLN A C 1
ATOM 4030 O O . GLN A 1 530 ? -35.482 7.697 55.766 1.000 16.187 531 GLN A O 1
ATOM 4036 N N . ASP A 1 531 ? -37.746 7.227 55.644 1.000 17.921 532 ASP A N 1
ATOM 4037 C CA . ASP A 1 531 ? -38.022 7.038 57.060 1.000 19.402 532 ASP A CA 1
ATOM 4038 C C . ASP A 1 531 ? -37.817 5.560 57.445 1.000 19.209 532 ASP A C 1
ATOM 4039 O O . ASP A 1 531 ? -38.710 4.731 57.274 1.000 16.484 532 ASP A O 1
ATOM 4044 N N . CYS A 1 532 ? -36.622 5.251 57.956 1.000 18.216 533 CYS A N 1
ATOM 4045 C CA . CYS A 1 532 ? -36.187 3.894 58.197 1.000 19.350 533 CYS A CA 1
ATOM 4046 C C . CYS A 1 532 ? -36.929 3.288 59.396 1.000 17.593 533 CYS A C 1
ATOM 4047 O O . CYS A 1 532 ? -36.806 2.092 59.682 1.000 17.503 533 CYS A O 1
ATOM 4050 N N . ASN A 1 533 ? -37.701 4.105 60.113 1.000 18.682 534 ASN A N 1
ATOM 4051 C CA . ASN A 1 533 ? -38.574 3.593 61.158 1.000 19.341 534 ASN A CA 1
ATOM 4052 C C . ASN A 1 533 ? -39.659 2.701 60.546 1.000 18.267 534 ASN A C 1
ATOM 4053 O O . ASN A 1 533 ? -40.248 1.931 61.292 1.000 17.951 534 ASN A O 1
ATOM 4058 N N . LEU A 1 534 ? -39.831 2.748 59.202 1.000 19.419 535 LEU A N 1
ATOM 4059 C CA . LEU A 1 534 ? -40.883 2.007 58.504 1.000 18.296 535 LEU A CA 1
ATOM 4060 C C . LEU A 1 534 ? -40.316 0.811 57.759 1.000 17.878 535 LEU A C 1
ATOM 4061 O O . LEU A 1 534 ? -41.083 0.061 57.168 1.000 19.242 535 LEU A O 1
ATOM 4066 N N . TRP A 1 535 ? -38.989 0.621 57.752 1.000 15.755 536 TRP A N 1
ATOM 4067 C CA . TRP A 1 535 ? -38.373 -0.412 56.945 1.000 14.920 536 TRP A CA 1
ATOM 4068 C C . TRP A 1 535 ? -38.686 -1.795 57.505 1.000 16.105 536 TRP A C 1
ATOM 4069 O O . TRP A 1 535 ? -38.849 -1.968 58.735 1.000 14.130 536 TRP A O 1
ATOM 4080 N N . LYS A 1 536 ? -38.807 -2.756 56.560 1.000 15.875 537 LYS A N 1
ATOM 4081 C CA . LYS A 1 536 ? -39.293 -4.103 56.850 1.000 16.437 537 LYS A CA 1
ATOM 4082 C C . LYS A 1 536 ? -38.164 -5.109 56.885 1.000 16.830 537 LYS A C 1
ATOM 4083 O O . LYS A 1 536 ? -38.402 -6.234 57.322 1.000 22.947 537 LYS A O 1
ATOM 4089 N N . ASP A 1 537 ? -36.945 -4.701 56.533 1.000 17.457 538 ASP A N 1
ATOM 4090 C CA . ASP A 1 537 ? -35.785 -5.605 56.507 1.000 18.710 538 ASP A CA 1
ATOM 4091 C C . ASP A 1 537 ? -34.899 -5.423 57.729 1.000 18.989 538 ASP A C 1
ATOM 4092 O O . ASP A 1 537 ? -34.355 -6.414 58.222 1.000 19.564 538 ASP A O 1
ATOM 4097 N N . LEU A 1 538 ? -34.742 -4.165 58.203 1.000 18.074 539 LEU A N 1
ATOM 4098 C CA . LEU A 1 538 ? -33.767 -3.827 59.250 1.000 18.602 539 LEU A CA 1
ATOM 4099 C C . LEU A 1 538 ? -33.858 -4.699 60.523 1.000 19.733 539 LEU A C 1
ATOM 4100 O O . LEU A 1 538 ? -32.800 -5.164 61.019 1.000 16.062 539 LEU A O 1
ATOM 4105 N N . ALA A 1 539 ? -35.077 -4.901 61.062 1.000 17.670 540 ALA A N 1
ATOM 4106 C CA . ALA A 1 539 ? -35.263 -5.702 62.269 1.000 18.873 540 ALA A CA 1
ATOM 4107 C C . ALA A 1 539 ? -34.774 -7.135 62.109 1.000 18.399 540 ALA A C 1
ATOM 4108 O O . ALA A 1 539 ? -34.066 -7.687 62.961 1.000 18.585 540 ALA A O 1
ATOM 4110 N N . SER A 1 540 ? -35.104 -7.738 60.966 1.000 19.628 541 SER A N 1
ATOM 4111 C CA . SER A 1 540 ? -34.642 -9.079 60.657 1.000 14.936 541 SER A CA 1
ATOM 4112 C C . SER A 1 540 ? -33.108 -9.056 60.535 1.000 14.889 541 SER A C 1
ATOM 4113 O O . SER A 1 540 ? -32.439 -9.953 61.062 1.000 15.146 541 SER A O 1
ATOM 4116 N N . ASP A 1 541 ? -32.561 -8.057 59.831 1.000 14.755 542 ASP A N 1
ATOM 4117 C CA . ASP A 1 541 ? -31.122 -7.922 59.633 1.000 15.783 542 ASP A CA 1
ATOM 4118 C C . ASP A 1 541 ? -30.437 -7.955 60.992 1.000 15.295 542 ASP A C 1
ATOM 4119 O O . ASP A 1 541 ? -29.466 -8.706 61.186 1.000 15.480 542 ASP A O 1
ATOM 4124 N N . PHE A 1 542 ? -30.955 -7.144 61.915 1.000 12.601 543 PHE A N 1
ATOM 4125 C CA . PHE A 1 542 ? -30.387 -7.057 63.245 1.000 13.537 543 PHE A CA 1
ATOM 4126 C C . PHE A 1 542 ? -30.301 -8.430 63.928 1.000 14.907 543 PHE A C 1
ATOM 4127 O O . PHE A 1 542 ? -29.216 -8.830 64.376 1.000 12.945 543 PHE A O 1
ATOM 4135 N N . VAL A 1 543 ? -31.437 -9.155 63.965 1.000 16.399 544 VAL A N 1
ATOM 4136 C CA . VAL A 1 543 ? -31.498 -10.469 64.592 1.000 14.937 544 VAL A CA 1
ATOM 4137 C C . VAL A 1 543 ? -30.521 -11.434 63.930 1.000 15.059 544 VAL A C 1
ATOM 4138 O O . VAL A 1 543 ? -29.833 -12.190 64.662 1.000 13.816 544 VAL A O 1
ATOM 4142 N N . LEU A 1 544 ? -30.495 -11.444 62.565 1.000 13.289 545 LEU A N 1
ATOM 4143 C CA . LEU A 1 544 ? -29.675 -12.405 61.829 1.000 14.386 545 LEU A CA 1
ATOM 4144 C C . LEU A 1 544 ? -28.194 -12.159 62.113 1.000 14.005 545 LEU A C 1
ATOM 4145 O O . LEU A 1 544 ? -27.420 -13.089 62.251 1.000 16.761 545 LEU A O 1
ATOM 4150 N N . LEU A 1 545 ? -27.810 -10.893 62.166 1.000 13.297 546 LEU A N 1
ATOM 4151 C CA . LEU A 1 545 ? -26.445 -10.490 62.453 1.000 15.787 546 LEU A CA 1
ATOM 4152 C C . LEU A 1 545 ? -26.060 -10.883 63.871 1.000 15.395 546 LEU A C 1
ATOM 4153 O O . LEU A 1 545 ? -24.948 -11.396 64.054 1.000 15.708 546 LEU A O 1
ATOM 4158 N N . VAL A 1 546 ? -26.947 -10.642 64.839 1.000 14.047 547 VAL A N 1
ATOM 4159 C CA . VAL A 1 546 ? -26.650 -11.021 66.238 1.000 14.622 547 VAL A CA 1
ATOM 4160 C C . VAL A 1 546 ? -26.395 -12.534 66.338 1.000 15.489 547 VAL A C 1
ATOM 4161 O O . VAL A 1 546 ? -25.310 -12.966 66.709 1.000 14.845 547 VAL A O 1
ATOM 4165 N N . TYR A 1 547 ? -27.327 -13.324 65.852 1.000 13.332 548 TYR A N 1
ATOM 4166 C CA . TYR A 1 547 ? -27.150 -14.756 65.834 1.000 15.315 548 TYR A CA 1
ATOM 4167 C C . TYR A 1 547 ? -25.879 -15.197 65.082 1.000 16.607 548 TYR A C 1
ATOM 4168 O O . TYR A 1 547 ? -25.173 -16.060 65.563 1.000 15.373 548 TYR A O 1
ATOM 4177 N N . ARG A 1 548 ? -25.594 -14.652 63.902 1.000 17.277 549 ARG A N 1
ATOM 4178 C CA . ARG A 1 548 ? -24.443 -15.036 63.109 1.000 17.666 549 ARG A CA 1
ATOM 4179 C C . ARG A 1 548 ? -23.155 -14.754 63.885 1.000 17.976 549 ARG A C 1
ATOM 4180 O O . ARG A 1 548 ? -22.249 -15.579 63.930 1.000 14.824 549 ARG A O 1
ATOM 4188 N N . ASP A 1 549 ? -23.108 -13.581 64.518 1.000 17.398 550 ASP A N 1
ATOM 4189 C CA . ASP A 1 549 ? -21.940 -13.144 65.264 1.000 17.744 550 ASP A CA 1
ATOM 4190 C C . ASP A 1 549 ? -21.725 -14.062 66.475 1.000 19.273 550 ASP A C 1
ATOM 4191 O O . ASP A 1 549 ? -20.554 -14.369 66.831 1.000 16.859 550 ASP A O 1
ATOM 4196 N N . PHE A 1 550 ? -22.835 -14.516 67.083 1.000 16.255 551 PHE A N 1
ATOM 4197 C CA . PHE A 1 550 ? -22.727 -15.418 68.227 1.000 18.115 551 PHE A CA 1
ATOM 4198 C C . PHE A 1 550 ? -22.263 -16.807 67.788 1.000 20.741 551 PHE A C 1
ATOM 4199 O O . PHE A 1 550 ? -21.338 -17.391 68.369 1.000 20.443 551 PHE A O 1
ATOM 4207 N N . LEU A 1 551 ? -22.869 -17.298 66.712 1.000 20.199 552 LEU A N 1
ATOM 4208 C CA . LEU A 1 551 ? -22.593 -18.629 66.215 1.000 23.195 552 LEU A CA 1
ATOM 4209 C C . LEU A 1 551 ? -21.184 -18.750 65.627 1.000 22.015 552 LEU A C 1
ATOM 4210 O O . LEU A 1 551 ? -20.494 -19.714 65.934 1.000 20.398 552 LEU A O 1
ATOM 4215 N N . PHE A 1 552 ? -20.786 -17.823 64.758 1.000 22.226 553 PHE A N 1
ATOM 4216 C CA . PHE A 1 552 ? -19.507 -17.879 64.059 1.000 22.998 553 PHE A CA 1
ATOM 4217 C C . PHE A 1 552 ? -18.348 -17.456 64.970 1.000 21.359 553 PHE A C 1
ATOM 4218 O O . PHE A 1 552 ? -17.232 -17.491 64.530 1.000 23.778 553 PHE A O 1
ATOM 4226 N N . THR A 1 553 ? -18.569 -17.150 66.260 1.000 24.455 554 THR A N 1
ATOM 4227 C CA . THR A 1 553 ? -17.466 -16.960 67.207 1.000 21.580 554 THR A CA 1
ATOM 4228 C C . THR A 1 553 ? -17.462 -18.067 68.254 1.000 22.510 554 THR A C 1
ATOM 4229 O O . THR A 1 553 ? -16.945 -17.870 69.336 1.000 24.934 554 THR A O 1
ATOM 4233 N N . GLY A 1 554 ? -18.011 -19.243 67.912 1.000 25.595 555 GLY A N 1
ATOM 4234 C CA . GLY A 1 554 ? -17.898 -20.460 68.708 1.000 23.939 555 GLY A CA 1
ATOM 4235 C C . GLY A 1 554 ? -19.154 -20.769 69.526 1.000 29.189 555 GLY A C 1
ATOM 4236 O O . GLY A 1 554 ? -19.231 -21.764 70.223 1.000 34.550 555 GLY A O 1
ATOM 4237 N N . GLY A 1 555 ? -20.146 -19.890 69.503 1.000 30.473 556 GLY A N 1
ATOM 4238 C CA . GLY A 1 555 ? -21.367 -20.099 70.270 1.000 30.858 556 GLY A CA 1
ATOM 4239 C C . GLY A 1 555 ? -21.120 -20.119 71.781 1.000 29.517 556 GLY A C 1
ATOM 4240 O O . GLY A 1 555 ? -21.862 -20.784 72.482 1.000 27.930 556 GLY A O 1
ATOM 4241 N N . THR A 1 556 ? -20.119 -19.365 72.258 1.000 27.634 557 THR A N 1
ATOM 4242 C CA . THR A 1 556 ? -19.714 -19.335 73.662 1.000 29.199 557 THR A CA 1
ATOM 4243 C C . THR A 1 556 ? -19.914 -17.944 74.304 1.000 33.154 557 THR A C 1
ATOM 4244 O O . THR A 1 556 ? -19.893 -17.836 75.548 1.000 32.187 557 THR A O 1
ATOM 4248 N N . ASP A 1 557 ? -20.073 -16.865 73.496 1.000 25.284 558 ASP A N 1
ATOM 4249 C CA . ASP A 1 557 ? -20.124 -15.525 74.056 1.000 23.999 558 ASP A CA 1
ATOM 4250 C C . ASP A 1 557 ? -21.541 -15.219 74.523 1.000 23.605 558 ASP A C 1
ATOM 4251 O O . ASP A 1 557 ? -22.283 -14.564 73.810 1.000 22.787 558 ASP A O 1
ATOM 4256 N N . LEU A 1 558 ? -21.882 -15.675 75.736 1.000 26.501 559 LEU A N 1
ATOM 4257 C CA . LEU A 1 558 ? -23.192 -15.484 76.337 1.000 28.065 559 LEU A CA 1
ATOM 4258 C C . LEU A 1 558 ? -23.419 -14.041 76.749 1.000 27.558 559 LEU A C 1
ATOM 4259 O O . LEU A 1 558 ? -24.578 -13.591 76.824 1.000 26.969 559 LEU A O 1
ATOM 4264 N N . ASN A 1 559 ? -22.323 -13.309 77.041 1.000 28.400 560 ASN A N 1
ATOM 4265 C CA . ASN A 1 559 ? -22.440 -11.894 77.394 1.000 25.109 560 ASN A CA 1
ATOM 4266 C C . ASN A 1 559 ? -23.004 -11.118 76.192 1.000 23.707 560 ASN A C 1
ATOM 4267 O O . ASN A 1 559 ? -23.963 -10.352 76.314 1.000 23.025 560 ASN A O 1
ATOM 4272 N N . PHE A 1 560 ? -22.444 -11.374 75.002 1.000 20.288 561 PHE A N 1
ATOM 4273 C CA . PHE A 1 560 ? -22.914 -10.715 73.784 1.000 18.321 561 PHE A CA 1
ATOM 4274 C C . PHE A 1 560 ? -24.383 -11.073 73.557 1.000 19.894 561 PHE A C 1
ATOM 4275 O O . PHE A 1 560 ? -25.200 -10.200 73.290 1.000 19.055 561 PHE A O 1
ATOM 4283 N N . ALA A 1 561 ? -24.746 -12.362 73.732 1.000 20.160 562 ALA A N 1
ATOM 4284 C CA . ALA A 1 561 ? -26.096 -12.810 73.406 1.000 21.835 562 ALA A CA 1
ATOM 4285 C C . ALA A 1 561 ? -27.115 -12.233 74.367 1.000 21.784 562 ALA A C 1
ATOM 4286 O O . ALA A 1 561 ? -28.096 -11.669 73.928 1.000 22.325 562 ALA A O 1
ATOM 4288 N N . ARG A 1 562 ? -26.797 -12.271 75.668 1.000 23.038 563 ARG A N 1
ATOM 4289 C CA . ARG A 1 562 ? -27.657 -11.701 76.687 1.000 22.848 563 ARG A CA 1
ATOM 4290 C C . ARG A 1 562 ? -27.835 -10.195 76.525 1.000 22.927 563 ARG A C 1
ATOM 4291 O O . ARG A 1 562 ? -28.948 -9.677 76.684 1.000 26.197 563 ARG A O 1
ATOM 4299 N N . GLU A 1 563 ? -26.738 -9.480 76.256 1.000 22.422 564 GLU A N 1
ATOM 4300 C CA . GLU A 1 563 ? -26.798 -8.051 75.976 1.000 24.958 564 GLU A CA 1
ATOM 4301 C C . GLU A 1 563 ? -27.709 -7.718 74.783 1.000 20.428 564 GLU A C 1
ATOM 4302 O O . GLU A 1 563 ? -28.288 -6.648 74.769 1.000 24.434 564 GLU A O 1
ATOM 4308 N N . CYS A 1 564 ? -27.677 -8.519 73.703 1.000 17.087 565 CYS A N 1
ATOM 4309 C CA . CYS A 1 564 ? -28.447 -8.244 72.491 1.000 18.161 565 CYS A CA 1
ATOM 4310 C C . CYS A 1 564 ? -29.889 -8.788 72.551 1.000 17.237 565 CYS A C 1
ATOM 4311 O O . CYS A 1 564 ? -30.696 -8.353 71.744 1.000 14.898 565 CYS A O 1
ATOM 4314 N N . TRP A 1 565 ? -30.229 -9.649 73.536 1.000 17.083 566 TRP A N 1
ATOM 4315 C CA . TRP A 1 565 ? -31.483 -10.375 73.513 1.000 17.557 566 TRP A CA 1
ATOM 4316 C C . TRP A 1 565 ? -32.658 -9.400 73.681 1.000 20.256 566 TRP A C 1
ATOM 4317 O O . TRP A 1 565 ? -33.607 -9.450 72.894 1.000 19.317 566 TRP A O 1
ATOM 4328 N N . PRO A 1 566 ? -32.646 -8.455 74.662 1.000 20.586 567 PRO A N 1
ATOM 4329 C CA . PRO A 1 566 ? -33.753 -7.494 74.770 1.000 20.183 567 PRO A CA 1
ATOM 4330 C C . PRO A 1 566 ? -34.021 -6.754 73.456 1.000 16.790 567 PRO A C 1
ATOM 4331 O O . PRO A 1 566 ? -35.166 -6.529 73.078 1.000 18.785 567 PRO A O 1
ATOM 4335 N N . ALA A 1 567 ? -32.960 -6.419 72.757 1.000 15.730 568 ALA A N 1
ATOM 4336 C CA . ALA A 1 567 ? -33.065 -5.725 71.462 1.000 17.770 568 ALA A CA 1
ATOM 4337 C C . ALA A 1 567 ? -33.621 -6.640 70.371 1.000 14.513 568 ALA A C 1
ATOM 4338 O O . ALA A 1 567 ? -34.312 -6.157 69.484 1.000 14.280 568 ALA A O 1
ATOM 4340 N N . VAL A 1 568 ? -33.334 -7.946 70.442 1.000 14.847 569 VAL A N 1
ATOM 4341 C CA . VAL A 1 568 ? -33.901 -8.905 69.510 1.000 14.973 569 VAL A CA 1
ATOM 4342 C C . VAL A 1 568 ? -35.431 -8.926 69.687 1.000 16.984 569 VAL A C 1
ATOM 4343 O O . VAL A 1 568 ? -36.171 -8.859 68.709 1.000 16.680 569 VAL A O 1
ATOM 4347 N N . VAL A 1 569 ? -35.891 -8.945 70.942 1.000 15.822 570 VAL A N 1
ATOM 4348 C CA . VAL A 1 569 ? -37.307 -8.974 71.281 1.000 19.917 570 VAL A CA 1
ATOM 4349 C C . VAL A 1 569 ? -38.000 -7.707 70.776 1.000 19.300 570 VAL A C 1
ATOM 4350 O O . VAL A 1 569 ? -39.100 -7.787 70.235 1.000 20.327 570 VAL A O 1
ATOM 4354 N N . ALA A 1 570 ? -37.367 -6.553 71.020 1.000 16.770 571 ALA A N 1
ATOM 4355 C CA . ALA A 1 570 ? -37.933 -5.275 70.628 1.000 15.920 571 ALA A CA 1
ATOM 4356 C C . ALA A 1 570 ? -37.984 -5.184 69.114 1.000 16.710 571 ALA A C 1
ATOM 4357 O O . ALA A 1 570 ? -39.009 -4.802 68.555 1.000 20.415 571 ALA A O 1
ATOM 4359 N N . ALA A 1 571 ? -36.923 -5.615 68.426 1.000 17.025 572 ALA A N 1
ATOM 4360 C CA . ALA A 1 571 ? -36.878 -5.618 66.960 1.000 17.996 572 ALA A CA 1
ATOM 4361 C C . ALA A 1 571 ? -38.035 -6.411 66.345 1.000 18.287 572 ALA A C 1
ATOM 4362 O O . ALA A 1 571 ? -38.642 -5.960 65.394 1.000 21.546 572 ALA A O 1
ATOM 4364 N N . LEU A 1 572 ? -38.257 -7.630 66.793 1.000 16.181 573 LEU A N 1
ATOM 4365 C CA . LEU A 1 572 ? -39.236 -8.511 66.199 1.000 16.958 573 LEU A CA 1
ATOM 4366 C C . LEU A 1 572 ? -40.671 -8.006 66.463 1.000 16.735 573 LEU A C 1
ATOM 4367 O O . LEU A 1 572 ? -41.491 -8.026 65.570 1.000 18.163 573 LEU A O 1
ATOM 4372 N N . ASP A 1 573 ? -40.949 -7.496 67.655 1.000 17.533 574 ASP A N 1
ATOM 4373 C CA . ASP A 1 573 ? -42.201 -6.854 67.997 1.000 21.551 574 ASP A CA 1
ATOM 4374 C C . ASP A 1 573 ? -42.475 -5.633 67.116 1.000 21.245 574 ASP A C 1
ATOM 4375 O O . ASP A 1 573 ? -43.607 -5.374 66.767 1.000 21.636 574 ASP A O 1
ATOM 4380 N N . HIS A 1 574 ? -41.431 -4.880 66.786 1.000 20.743 575 HIS A N 1
ATOM 4381 C CA . HIS A 1 574 ? -41.524 -3.711 65.936 1.000 21.769 575 HIS A CA 1
ATOM 4382 C C . HIS A 1 574 ? -41.910 -4.106 64.515 1.000 19.942 575 HIS A C 1
ATOM 4383 O O . HIS A 1 574 ? -42.718 -3.411 63.861 1.000 21.836 575 HIS A O 1
ATOM 4390 N N . LEU A 1 575 ? -41.298 -5.186 64.020 1.000 18.205 576 LEU A N 1
ATOM 4391 C CA . LEU A 1 575 ? -41.581 -5.633 62.659 1.000 18.211 576 LEU A CA 1
ATOM 4392 C C . LEU A 1 575 ? -42.943 -6.372 62.572 1.000 19.109 576 LEU A C 1
ATOM 4393 O O . LEU A 1 575 ? -43.608 -6.346 61.545 1.000 19.505 576 LEU A O 1
ATOM 4398 N N . LYS A 1 576 ? -43.426 -6.934 63.670 1.000 18.279 577 LYS A N 1
ATOM 4399 C CA . LYS A 1 576 ? -44.658 -7.707 63.698 1.000 19.617 577 LYS A CA 1
ATOM 4400 C C . LYS A 1 576 ? -45.903 -6.807 63.567 1.000 20.610 577 LYS A C 1
ATOM 4401 O O . LYS A 1 576 ? -46.952 -7.289 63.124 1.000 21.750 577 LYS A O 1
ATOM 4407 N N . GLN A 1 577 ? -45.789 -5.534 63.973 1.000 20.604 578 GLN A N 1
ATOM 4408 C CA . GLN A 1 577 ? -46.851 -4.558 63.814 1.000 21.961 578 GLN A CA 1
ATOM 4409 C C . GLN A 1 577 ? -47.188 -4.368 62.330 1.000 21.494 578 GLN A C 1
ATOM 4410 O O . GLN A 1 577 ? -48.269 -3.940 62.011 1.000 22.927 578 GLN A O 1
ATOM 4416 N N . PHE A 1 578 ? -46.273 -4.673 61.408 1.000 20.725 579 PHE A N 1
ATOM 4417 C CA . PHE A 1 578 ? -46.515 -4.465 59.990 1.000 19.898 579 PHE A CA 1
ATOM 4418 C C . PHE A 1 578 ? -47.158 -5.692 59.347 1.000 21.887 579 PHE A C 1
ATOM 4419 O O . PHE A 1 578 ? -47.352 -5.681 58.120 1.000 21.576 579 PHE A O 1
ATOM 4427 N N . ASP A 1 579 ? -47.496 -6.704 60.167 1.000 21.145 580 ASP A N 1
ATOM 4428 C CA . ASP A 1 579 ? -48.388 -7.772 59.733 1.000 24.429 580 ASP A CA 1
ATOM 4429 C C . ASP A 1 579 ? -49.844 -7.303 59.956 1.000 26.815 580 ASP A C 1
ATOM 4430 O O . ASP A 1 579 ? -50.361 -7.393 61.067 1.000 26.563 580 ASP A O 1
ATOM 4435 N N . GLN A 1 580 ? -50.478 -6.790 58.906 1.000 27.160 581 GLN A N 1
ATOM 4436 C CA . GLN A 1 580 ? -51.772 -6.103 58.987 1.000 36.956 581 GLN A CA 1
ATOM 4437 C C . GLN A 1 580 ? -52.917 -7.115 59.122 1.000 33.488 581 GLN A C 1
ATOM 4438 O O . GLN A 1 580 ? -53.786 -6.955 59.959 1.000 36.406 581 GLN A O 1
ATOM 4444 N N . ASP A 1 581 ? -52.815 -8.200 58.348 1.000 32.973 582 ASP A N 1
ATOM 4445 C CA . ASP A 1 581 ? -53.837 -9.214 58.229 1.000 33.816 582 ASP A CA 1
ATOM 4446 C C . ASP A 1 581 ? -53.662 -10.325 59.251 1.000 30.301 582 ASP A C 1
ATOM 4447 O O . ASP A 1 581 ? -54.560 -11.138 59.313 1.000 31.109 582 ASP A O 1
ATOM 4452 N N . GLY A 1 582 ? -52.563 -10.388 60.028 1.000 26.312 583 GLY A N 1
ATOM 4453 C CA . GLY A 1 582 ? -52.441 -11.434 61.055 1.000 21.530 583 GLY A CA 1
ATOM 4454 C C . GLY A 1 582 ? -52.070 -12.852 60.571 1.000 22.837 583 GLY A C 1
ATOM 4455 O O . GLY A 1 582 ? -52.082 -13.790 61.357 1.000 26.189 583 GLY A O 1
ATOM 4456 N N . ASP A 1 583 ? -51.613 -13.022 59.327 1.000 22.984 584 ASP A N 1
ATOM 4457 C CA . ASP A 1 583 ? -51.149 -14.301 58.791 1.000 23.624 584 ASP A CA 1
ATOM 4458 C C . ASP A 1 583 ? -49.724 -14.709 59.267 1.000 25.870 584 ASP A C 1
ATOM 4459 O O . ASP A 1 583 ? -49.188 -15.755 58.838 1.000 25.127 584 ASP A O 1
ATOM 4464 N N . GLY A 1 584 ? -49.060 -13.858 60.076 1.000 20.184 585 GLY A N 1
ATOM 4465 C CA . GLY A 1 584 ? -47.710 -14.123 60.536 1.000 19.496 585 GLY A CA 1
ATOM 4466 C C . GLY A 1 584 ? -46.579 -13.402 59.816 1.000 20.119 585 GLY A C 1
ATOM 4467 O O . GLY A 1 584 ? -45.437 -13.464 60.302 1.000 19.679 585 GLY A O 1
ATOM 4468 N N . LEU A 1 585 ? -46.904 -12.778 58.661 1.000 18.771 586 LEU A N 1
ATOM 4469 C CA . LEU A 1 585 ? -45.955 -12.190 57.747 1.000 18.881 586 LEU A CA 1
ATOM 4470 C C . LEU A 1 585 ? -46.127 -10.669 57.700 1.000 18.681 586 LEU A C 1
ATOM 4471 O O . LEU A 1 585 ? -47.215 -10.169 57.415 1.000 19.866 586 LEU A O 1
ATOM 4476 N N . PRO A 1 586 ? -45.046 -9.879 57.927 1.000 21.890 587 PRO A N 1
ATOM 4477 C CA . PRO A 1 586 ? -45.087 -8.419 57.748 1.000 20.694 587 PRO A CA 1
ATOM 4478 C C . PRO A 1 586 ? -45.234 -8.030 56.287 1.000 19.910 587 PRO A C 1
ATOM 4479 O O . PRO A 1 586 ? -44.761 -8.739 55.391 1.000 18.448 587 PRO A O 1
ATOM 4483 N N . GLU A 1 587 ? -45.912 -6.911 56.042 1.000 22.137 588 GLU A N 1
ATOM 4484 C CA . GLU A 1 587 ? -46.246 -6.515 54.682 1.000 22.710 588 GLU A CA 1
ATOM 4485 C C . GLU A 1 587 ? -45.558 -5.187 54.396 1.000 20.228 588 GLU A C 1
ATOM 4486 O O . GLU A 1 587 ? -45.617 -4.307 55.250 1.000 22.687 588 GLU A O 1
ATOM 4492 N N . ASN A 1 588 ? -44.914 -5.091 53.215 1.000 17.750 589 ASN A N 1
ATOM 4493 C CA . ASN A 1 588 ? -44.352 -3.856 52.682 1.000 20.102 589 ASN A CA 1
ATOM 4494 C C . ASN A 1 588 ? -45.493 -2.931 52.223 1.000 20.937 589 ASN A C 1
ATOM 4495 O O . ASN A 1 588 ? -46.588 -3.378 51.913 1.000 19.917 589 ASN A O 1
ATOM 4500 N N . GLY A 1 589 ? -45.213 -1.629 52.127 1.000 23.022 590 GLY A N 1
ATOM 4501 C CA . GLY A 1 589 ? -46.186 -0.613 51.733 1.000 20.894 590 GLY A CA 1
ATOM 4502 C C . GLY A 1 589 ? -45.546 0.763 51.778 1.000 21.362 590 GLY A C 1
ATOM 4503 O O . GLY A 1 589 ? -44.506 0.928 52.406 1.000 19.809 590 GLY A O 1
ATOM 4504 N N . GLY A 1 590 ? -46.181 1.733 51.107 1.000 22.293 591 GLY A N 1
ATOM 4505 C CA . GLY A 1 590 ? -45.812 3.123 51.223 1.000 22.169 591 GLY A CA 1
ATOM 4506 C C . GLY A 1 590 ? -44.557 3.378 50.410 1.000 21.139 591 GLY A C 1
ATOM 4507 O O . GLY A 1 590 ? -44.364 2.672 49.422 1.000 18.014 591 GLY A O 1
ATOM 4508 N N . ALA A 1 591 ? -43.755 4.369 50.850 1.000 18.817 592 ALA A N 1
ATOM 4509 C CA . ALA A 1 591 ? -42.470 4.631 50.245 1.000 20.590 592 ALA A CA 1
ATOM 4510 C C . ALA A 1 591 ? -41.565 3.406 50.359 1.000 20.283 592 ALA A C 1
ATOM 4511 O O . ALA A 1 591 ? -41.654 2.661 51.333 1.000 19.061 592 ALA A O 1
ATOM 4513 N N . PRO A 1 592 ? -40.593 3.216 49.429 1.000 20.926 593 PRO A N 1
ATOM 4514 C CA . PRO A 1 592 ? -39.633 2.127 49.541 1.000 19.368 593 PRO A CA 1
ATOM 4515 C C . PRO A 1 592 ? -39.151 1.924 50.983 1.000 18.520 593 PRO A C 1
ATOM 4516 O O . PRO A 1 592 ? -38.780 2.892 51.626 1.000 17.587 593 PRO A O 1
ATOM 4520 N N . ASP A 1 593 ? -39.258 0.678 51.482 1.000 17.559 594 ASP A N 1
ATOM 4521 C CA . ASP A 1 593 ? -39.168 0.340 52.890 1.000 16.346 594 ASP A CA 1
ATOM 4522 C C . ASP A 1 593 ? -38.199 -0.813 53.119 1.000 16.768 594 ASP A C 1
ATOM 4523 O O . ASP A 1 593 ? -38.408 -1.636 53.986 1.000 15.889 594 ASP A O 1
ATOM 4528 N N . GLN A 1 594 ? -37.136 -0.872 52.318 1.000 17.294 595 GLN A N 1
ATOM 4529 C CA . GLN A 1 594 ? -36.044 -1.808 52.522 1.000 15.680 595 GLN A CA 1
ATOM 4530 C C . GLN A 1 594 ? -34.856 -1.340 51.706 1.000 15.155 595 GLN A C 1
ATOM 4531 O O . GLN A 1 594 ? -34.971 -0.282 51.052 1.000 15.284 595 GLN A O 1
ATOM 4537 N N . THR A 1 595 ? -33.776 -2.147 51.715 1.000 14.158 596 THR A N 1
ATOM 4538 C CA . THR A 1 595 ? -32.464 -1.771 51.203 1.000 14.791 596 THR A CA 1
ATOM 4539 C C . THR A 1 595 ? -32.522 -1.349 49.721 1.000 17.177 596 THR A C 1
ATOM 4540 O O . THR A 1 595 ? -31.686 -0.551 49.325 1.000 18.756 596 THR A O 1
ATOM 4544 N N . TYR A 1 596 ? -33.466 -1.847 48.893 1.000 16.308 597 TYR A N 1
ATOM 4545 C CA . TYR A 1 596 ? -33.617 -1.384 47.512 1.000 16.206 597 TYR A CA 1
ATOM 4546 C C . TYR A 1 596 ? -34.559 -0.196 47.573 1.000 15.231 597 TYR A C 1
ATOM 4547 O O . TYR A 1 596 ? -35.779 -0.325 47.342 1.000 19.423 597 TYR A O 1
ATOM 4556 N N . ASP A 1 597 ? -34.023 0.954 47.972 1.000 18.354 598 ASP A N 1
ATOM 4557 C CA . ASP A 1 597 ? -34.830 2.054 48.515 1.000 21.827 598 ASP A CA 1
ATOM 4558 C C . ASP A 1 597 ? -35.277 3.031 47.424 1.000 20.375 598 ASP A C 1
ATOM 4559 O O . ASP A 1 597 ? -35.761 4.100 47.791 1.000 18.670 598 ASP A O 1
ATOM 4564 N N . ASP A 1 598 ? -35.147 2.637 46.131 1.000 21.964 599 ASP A N 1
ATOM 4565 C CA . ASP A 1 598 ? -35.903 3.265 45.064 1.000 25.464 599 ASP A CA 1
ATOM 4566 C C . ASP A 1 598 ? -36.930 2.296 44.455 1.000 28.034 599 ASP A C 1
ATOM 4567 O O . ASP A 1 598 ? -37.496 2.595 43.402 1.000 29.471 599 ASP A O 1
ATOM 4572 N N . TRP A 1 599 ? -37.196 1.171 45.127 1.000 18.948 600 TRP A N 1
ATOM 4573 C CA . TRP A 1 599 ? -38.049 0.108 44.625 1.000 22.831 600 TRP A CA 1
ATOM 4574 C C . TRP A 1 599 ? -39.188 -0.095 45.614 1.000 22.369 600 TRP A C 1
ATOM 4575 O O . TRP A 1 599 ? -38.940 -0.614 46.710 1.000 24.174 600 TRP A O 1
ATOM 4586 N N . LYS A 1 600 ? -40.407 0.279 45.207 1.000 23.142 601 LYS A N 1
ATOM 4587 C CA . LYS A 1 600 ? -41.613 0.097 46.028 1.000 26.211 601 LYS A CA 1
ATOM 4588 C C . LYS A 1 600 ? -42.078 -1.363 46.042 1.000 24.467 601 LYS A C 1
ATOM 4589 O O . LYS A 1 600 ? -42.126 -1.986 44.992 1.000 20.848 601 LYS A O 1
ATOM 4595 N N . LEU A 1 601 ? -42.412 -1.874 47.242 1.000 24.029 602 LEU A N 1
ATOM 4596 C CA . LEU A 1 601 ? -42.932 -3.223 47.449 1.000 21.414 602 LEU A CA 1
ATOM 4597 C C . LEU A 1 601 ? -44.300 -3.103 48.104 1.000 21.583 602 LEU A C 1
ATOM 4598 O O . LEU A 1 601 ? -44.495 -2.185 48.911 1.000 24.943 602 LEU A O 1
ATOM 4603 N N . GLN A 1 602 ? -45.244 -3.984 47.755 1.000 21.780 603 GLN A N 1
ATOM 4604 C CA . GLN A 1 602 ? -46.624 -3.925 48.252 1.000 24.148 603 GLN A CA 1
ATOM 4605 C C . GLN A 1 602 ? -47.056 -5.327 48.666 1.000 21.580 603 GLN A C 1
ATOM 4606 O O . GLN A 1 602 ? -46.987 -6.270 47.856 1.000 23.945 603 GLN A O 1
ATOM 4612 N N . GLY A 1 603 ? -47.390 -5.473 49.959 1.000 17.895 604 GLY A N 1
ATOM 4613 C CA . GLY A 1 603 ? -47.715 -6.752 50.591 1.000 17.072 604 GLY A CA 1
ATOM 4614 C C . GLY A 1 603 ? -46.458 -7.523 51.024 1.000 17.816 604 GLY A C 1
ATOM 4615 O O . GLY A 1 603 ? -45.359 -6.976 51.116 1.000 15.968 604 GLY A O 1
ATOM 4616 N N . VAL A 1 604 ? -46.611 -8.821 51.270 1.000 18.739 605 VAL A N 1
ATOM 4617 C CA . VAL A 1 604 ? -45.487 -9.642 51.658 1.000 17.569 605 VAL A CA 1
ATOM 4618 C C . VAL A 1 604 ? -44.518 -9.670 50.477 1.000 19.270 605 VAL A C 1
ATOM 4619 O O . VAL A 1 604 ? -44.956 -10.024 49.370 1.000 18.807 605 VAL A O 1
ATOM 4623 N N . SER A 1 605 ? -43.233 -9.301 50.706 1.000 16.188 606 SER A N 1
ATOM 4624 C CA . SER A 1 605 ? -42.215 -9.489 49.671 1.000 18.194 606 SER A CA 1
ATOM 4625 C C . SER A 1 605 ? -41.404 -10.775 49.898 1.000 16.513 606 SER A C 1
ATOM 4626 O O . SER A 1 605 ? -41.253 -11.260 51.009 1.000 16.379 606 SER A O 1
ATOM 4629 N N . ALA A 1 606 ? -40.901 -11.344 48.827 1.000 16.730 607 ALA A N 1
ATOM 4630 C CA . ALA A 1 606 ? -39.927 -12.412 48.930 1.000 18.713 607 ALA A CA 1
ATOM 4631 C C . ALA A 1 606 ? -38.756 -11.979 49.815 1.000 16.777 607 ALA A C 1
ATOM 4632 O O . ALA A 1 606 ? -38.371 -12.710 50.772 1.000 14.890 607 ALA A O 1
ATOM 4634 N N . TYR A 1 607 ? -38.214 -10.785 49.517 1.000 16.833 608 TYR A N 1
ATOM 4635 C CA . TYR A 1 607 ? -37.003 -10.282 50.184 1.000 17.724 608 TYR A CA 1
ATOM 4636 C C . TYR A 1 607 ? -37.202 -10.177 51.710 1.000 17.754 608 TYR A C 1
ATOM 4637 O O . TYR A 1 607 ? -36.550 -10.884 52.456 1.000 14.472 608 TYR A O 1
ATOM 4646 N N . CYS A 1 608 ? -38.120 -9.328 52.168 1.000 18.255 609 CYS A N 1
ATOM 4647 C CA . CYS A 1 608 ? -38.344 -9.062 53.579 1.000 17.827 609 CYS A CA 1
ATOM 4648 C C . CYS A 1 608 ? -39.020 -10.244 54.283 1.000 20.048 609 CYS A C 1
ATOM 4649 O O . CYS A 1 608 ? -38.630 -10.566 55.421 1.000 17.261 609 CYS A O 1
ATOM 4652 N N . GLY A 1 609 ? -40.007 -10.897 53.604 1.000 19.225 610 GLY A N 1
ATOM 4653 C CA . GLY A 1 609 ? -40.653 -12.114 54.106 1.000 16.889 610 GLY A CA 1
ATOM 4654 C C . GLY A 1 609 ? -39.632 -13.193 54.442 1.000 16.110 610 GLY A C 1
ATOM 4655 O O . GLY A 1 609 ? -39.668 -13.837 55.480 1.000 15.441 610 GLY A O 1
ATOM 4656 N N . GLY A 1 610 ? -38.682 -13.355 53.531 1.000 16.586 611 GLY A N 1
ATOM 4657 C CA . GLY A 1 610 ? -37.637 -14.347 53.684 1.000 16.647 611 GLY A CA 1
ATOM 4658 C C . GLY A 1 610 ? -36.749 -14.049 54.892 1.000 16.870 611 GLY A C 1
ATOM 4659 O O . GLY A 1 610 ? -36.403 -14.980 55.660 1.000 14.829 611 GLY A O 1
ATOM 4660 N N . LEU A 1 611 ? -36.267 -12.790 54.947 1.000 14.706 612 LEU A N 1
ATOM 4661 C CA . LEU A 1 611 ? -35.447 -12.363 56.061 1.000 14.819 612 LEU A CA 1
ATOM 4662 C C . LEU A 1 611 ? -36.176 -12.580 57.392 1.000 14.211 612 LEU A C 1
ATOM 4663 O O . LEU A 1 611 ? -35.566 -12.988 58.377 1.000 12.677 612 LEU A O 1
ATOM 4668 N N . TRP A 1 612 ? -37.488 -12.281 57.398 1.000 14.002 613 TRP A N 1
ATOM 4669 C CA . TRP A 1 612 ? -38.317 -12.420 58.585 1.000 15.674 613 TRP A CA 1
ATOM 4670 C C . TRP A 1 612 ? -38.354 -13.882 59.072 1.000 16.012 613 TRP A C 1
ATOM 4671 O O . TRP A 1 612 ? -38.259 -14.134 60.276 1.000 14.896 613 TRP A O 1
ATOM 4682 N N . LEU A 1 613 ? -38.504 -14.835 58.134 1.000 15.430 614 LEU A N 1
ATOM 4683 C CA . LEU A 1 613 ? -38.612 -16.239 58.494 1.000 16.163 614 LEU A CA 1
ATOM 4684 C C . LEU A 1 613 ? -37.273 -16.701 59.054 1.000 15.090 614 LEU A C 1
ATOM 4685 O O . LEU A 1 613 ? -37.234 -17.336 60.131 1.000 16.018 614 LEU A O 1
ATOM 4690 N N . ALA A 1 614 ? -36.183 -16.286 58.378 1.000 13.712 615 ALA A N 1
ATOM 4691 C CA . ALA A 1 614 ? -34.817 -16.618 58.841 1.000 14.082 615 ALA A CA 1
ATOM 4692 C C . ALA A 1 614 ? -34.538 -15.984 60.206 1.000 14.635 615 ALA A C 1
ATOM 4693 O O . ALA A 1 614 ? -34.075 -16.663 61.092 1.000 14.119 615 ALA A O 1
ATOM 4695 N N . ALA A 1 615 ? -34.992 -14.723 60.422 1.000 14.281 616 ALA A N 1
ATOM 4696 C CA . ALA A 1 615 ? -34.887 -14.066 61.705 1.000 13.349 616 ALA A CA 1
ATOM 4697 C C . ALA A 1 615 ? -35.612 -14.817 62.814 1.000 15.021 616 ALA A C 1
ATOM 4698 O O . ALA A 1 615 ? -35.108 -14.898 63.941 1.000 14.898 616 ALA A O 1
ATOM 4700 N N . LEU A 1 616 ? -36.849 -15.288 62.536 1.000 15.903 617 LEU A N 1
ATOM 4701 C CA . LEU A 1 616 ? -37.644 -15.946 63.555 1.000 14.975 617 LEU A CA 1
ATOM 4702 C C . LEU A 1 616 ? -36.904 -17.223 63.945 1.000 15.422 617 LEU A C 1
ATOM 4703 O O . LEU A 1 616 ? -36.780 -17.524 65.099 1.000 15.407 617 LEU A O 1
ATOM 4708 N N . GLU A 1 617 ? -36.437 -17.975 62.962 1.000 17.232 618 GLU A N 1
ATOM 4709 C CA . GLU A 1 617 ? -35.668 -19.187 63.203 1.000 18.178 618 GLU A CA 1
ATOM 4710 C C . GLU A 1 617 ? -34.447 -18.930 64.089 1.000 17.793 618 GLU A C 1
ATOM 4711 O O . GLU A 1 617 ? -34.179 -19.734 64.994 1.000 17.421 618 GLU A O 1
ATOM 4717 N N . ALA A 1 618 ? -33.721 -17.835 63.791 1.000 16.691 619 ALA A N 1
ATOM 4718 C CA . ALA A 1 618 ? -32.528 -17.432 64.516 1.000 16.873 619 ALA A CA 1
ATOM 4719 C C . ALA A 1 618 ? -32.877 -17.101 65.980 1.000 17.527 619 ALA A C 1
ATOM 4720 O O . ALA A 1 618 ? -32.203 -17.576 66.897 1.000 14.698 619 ALA A O 1
ATOM 4722 N N . ALA A 1 619 ? -34.002 -16.394 66.187 1.000 15.682 620 ALA A N 1
ATOM 4723 C CA . ALA A 1 619 ? -34.387 -15.958 67.517 1.000 17.208 620 ALA A CA 1
ATOM 4724 C C . ALA A 1 619 ? -34.864 -17.144 68.334 1.000 19.298 620 ALA A C 1
ATOM 4725 O O . ALA A 1 619 ? -34.621 -17.176 69.521 1.000 20.769 620 ALA A O 1
ATOM 4727 N N . ILE A 1 620 ? -35.541 -18.106 67.689 1.000 18.538 621 ILE A N 1
ATOM 4728 C CA . ILE A 1 620 ? -35.912 -19.359 68.314 1.000 18.212 621 ILE A CA 1
ATOM 4729 C C . ILE A 1 620 ? -34.667 -20.126 68.783 1.000 18.864 621 ILE A C 1
ATOM 4730 O O . ILE A 1 620 ? -34.599 -20.517 69.956 1.000 21.100 621 ILE A O 1
ATOM 4735 N N . ALA A 1 621 ? -33.673 -20.302 67.911 1.000 20.328 622 ALA A N 1
ATOM 4736 C CA . ALA A 1 621 ? -32.410 -20.971 68.270 1.000 20.487 622 ALA A CA 1
ATOM 4737 C C . ALA A 1 621 ? -31.760 -20.255 69.448 1.000 18.432 622 ALA A C 1
ATOM 4738 O O . ALA A 1 621 ? -31.380 -20.882 70.419 1.000 18.191 622 ALA A O 1
ATOM 4740 N N . LEU A 1 622 ? -31.625 -18.936 69.375 1.000 18.472 623 LEU A N 1
ATOM 4741 C CA . LEU A 1 622 ? -30.819 -18.248 70.381 1.000 19.363 623 LEU A CA 1
ATOM 4742 C C . LEU A 1 622 ? -31.584 -18.195 71.700 1.000 19.787 623 LEU A C 1
ATOM 4743 O O . LEU A 1 622 ? -30.993 -18.358 72.750 1.000 19.508 623 LEU A O 1
ATOM 4748 N N . GLY A 1 623 ? -32.903 -17.956 71.597 1.000 19.032 624 GLY A N 1
ATOM 4749 C CA . GLY A 1 623 ? -33.813 -17.848 72.719 1.000 17.776 624 GLY A CA 1
ATOM 4750 C C . GLY A 1 623 ? -33.926 -19.145 73.508 1.000 16.727 624 GLY A C 1
ATOM 4751 O O . GLY A 1 623 ? -34.037 -19.105 74.740 1.000 18.978 624 GLY A O 1
ATOM 4752 N N . THR A 1 624 ? -33.947 -20.279 72.815 1.000 17.237 625 THR A N 1
ATOM 4753 C CA . THR A 1 624 ? -33.873 -21.608 73.435 1.000 19.317 625 THR A CA 1
ATOM 4754 C C . THR A 1 624 ? -32.550 -21.772 74.198 1.000 21.438 625 THR A C 1
ATOM 4755 O O . THR A 1 624 ? -32.588 -22.150 75.355 1.000 23.383 625 THR A O 1
ATOM 4759 N N . LEU A 1 625 ? -31.394 -21.426 73.599 1.000 20.609 626 LEU A N 1
ATOM 4760 C CA . LEU A 1 625 ? -30.128 -21.514 74.285 1.000 22.450 626 LEU A CA 1
ATOM 4761 C C . LEU A 1 625 ? -30.213 -20.670 75.559 1.000 25.787 626 LEU A C 1
ATOM 4762 O O . LEU A 1 625 ? -29.852 -21.131 76.653 1.000 22.032 626 LEU A O 1
ATOM 4767 N N . LEU A 1 626 ? -30.744 -19.442 75.432 1.000 25.466 627 LEU A N 1
ATOM 4768 C CA . LEU A 1 626 ? -30.810 -18.531 76.575 1.000 24.586 627 LEU A CA 1
ATOM 4769 C C . LEU A 1 626 ? -31.961 -18.844 77.521 1.000 22.086 627 LEU A C 1
ATOM 4770 O O . LEU A 1 626 ? -32.101 -18.190 78.542 1.000 21.661 627 LEU A O 1
ATOM 4775 N N . GLN A 1 627 ? -32.838 -19.793 77.174 1.000 27.370 628 GLN A N 1
ATOM 4776 C CA . GLN A 1 627 ? -33.998 -20.101 78.009 1.000 29.869 628 GLN A CA 1
ATOM 4777 C C . GLN A 1 627 ? -34.951 -18.911 78.177 1.000 26.157 628 GLN A C 1
ATOM 4778 O O . GLN A 1 627 ? -35.513 -18.716 79.256 1.000 24.124 628 GLN A O 1
ATOM 4784 N N . GLN A 1 628 ? -35.242 -18.184 77.089 1.000 22.524 629 GLN A N 1
ATOM 4785 C CA . GLN A 1 628 ? -36.096 -17.008 77.193 1.000 22.467 629 GLN A CA 1
ATOM 4786 C C . GLN A 1 628 ? -37.569 -17.338 76.892 1.000 21.570 629 GLN A C 1
ATOM 4787 O O . GLN A 1 628 ? -37.892 -18.241 76.109 1.000 22.928 629 GLN A O 1
ATOM 4793 N N . PRO A 1 629 ? -38.523 -16.565 77.474 1.000 22.423 630 PRO A N 1
ATOM 4794 C CA . PRO A 1 629 ? -39.961 -16.852 77.361 1.000 22.428 630 PRO A CA 1
ATOM 4795 C C . PRO A 1 629 ? -40.681 -16.562 76.042 1.000 23.071 630 PRO A C 1
ATOM 4796 O O . PRO A 1 629 ? -41.772 -17.082 75.822 1.000 26.419 630 PRO A O 1
ATOM 4800 N N . GLN A 1 630 ? -40.078 -15.717 75.199 1.000 21.688 631 GLN A N 1
ATOM 4801 C CA . GLN A 1 630 ? -40.609 -15.292 73.911 1.000 21.449 631 GLN A CA 1
ATOM 4802 C C . GLN A 1 630 ? -40.517 -16.406 72.876 1.000 20.798 631 GLN A C 1
ATOM 4803 O O . GLN A 1 630 ? -41.154 -16.313 71.839 1.000 22.815 631 GLN A O 1
ATOM 4809 N N . VAL A 1 631 ? -39.753 -17.459 73.168 1.000 23.133 632 VAL A N 1
ATOM 4810 C CA . VAL A 1 631 ? -39.552 -18.515 72.196 1.000 24.994 632 VAL A CA 1
ATOM 4811 C C . VAL A 1 631 ? -40.895 -19.090 71.742 1.000 27.029 632 VAL A C 1
ATOM 4812 O O . VAL A 1 631 ? -41.030 -19.362 70.544 1.000 23.302 632 VAL A O 1
ATOM 4816 N N . GLU A 1 632 ? -41.857 -19.300 72.675 1.000 28.136 633 GLU A N 1
ATOM 4817 C CA . GLU A 1 632 ? -43.138 -19.915 72.311 1.000 30.081 633 GLU A CA 1
ATOM 4818 C C . GLU A 1 632 ? -43.899 -19.091 71.279 1.000 22.448 633 GLU A C 1
ATOM 4819 O O . GLU A 1 632 ? -44.434 -19.686 70.329 1.000 20.466 633 GLU A O 1
ATOM 4825 N N . ILE A 1 633 ? -43.945 -17.768 71.459 1.000 19.808 634 ILE A N 1
ATOM 4826 C CA . ILE A 1 633 ? -44.691 -16.937 70.516 1.000 25.316 634 ILE A CA 1
ATOM 4827 C C . ILE A 1 633 ? -43.994 -16.914 69.135 1.000 23.707 634 ILE A C 1
ATOM 4828 O O . ILE A 1 633 ? -44.690 -16.994 68.129 1.000 25.300 634 ILE A O 1
ATOM 4833 N N . TYR A 1 634 ? -42.641 -16.994 69.064 1.000 19.891 635 TYR A N 1
ATOM 4834 C CA . TYR A 1 634 ? -41.913 -16.979 67.808 1.000 19.385 635 TYR A CA 1
ATOM 4835 C C . TYR A 1 634 ? -42.163 -18.274 67.048 1.000 21.386 635 TYR A C 1
ATOM 4836 O O . TYR A 1 634 ? -42.392 -18.232 65.839 1.000 21.653 635 TYR A O 1
ATOM 4845 N N . ARG A 1 635 ? -42.196 -19.410 67.757 1.000 19.299 636 ARG A N 1
ATOM 4846 C CA . ARG A 1 635 ? -42.593 -20.667 67.137 1.000 21.648 636 ARG A CA 1
ATOM 4847 C C . ARG A 1 635 ? -44.029 -20.656 66.570 1.000 18.821 636 ARG A C 1
ATOM 4848 O O . ARG A 1 635 ? -44.261 -21.160 65.468 1.000 19.901 636 ARG A O 1
ATOM 4856 N N . GLN A 1 636 ? -44.986 -20.070 67.279 1.000 20.078 637 GLN A N 1
ATOM 4857 C CA . GLN A 1 636 ? -46.351 -19.887 66.761 1.000 24.049 637 GLN A CA 1
ATOM 4858 C C . GLN A 1 636 ? -46.332 -19.029 65.493 1.000 21.683 637 GLN A C 1
ATOM 4859 O O . GLN A 1 636 ? -46.907 -19.419 64.479 1.000 20.993 637 GLN A O 1
ATOM 4865 N N . TRP A 1 637 ? -45.564 -17.926 65.497 1.000 20.814 638 TRP A N 1
ATOM 4866 C CA . TRP A 1 637 ? -45.544 -17.045 64.329 1.000 19.473 638 TRP A CA 1
ATOM 4867 C C . TRP A 1 637 ? -44.989 -17.764 63.119 1.000 17.873 638 TRP A C 1
ATOM 4868 O O . TRP A 1 637 ? -45.564 -17.699 62.040 1.000 16.954 638 TRP A O 1
ATOM 4879 N N . LEU A 1 638 ? -43.893 -18.501 63.350 1.000 18.518 639 LEU A N 1
ATOM 4880 C CA . LEU A 1 638 ? -43.148 -19.180 62.305 1.000 18.305 639 LEU A CA 1
ATOM 4881 C C . LEU A 1 638 ? -44.006 -20.325 61.750 1.000 19.040 639 LEU A C 1
ATOM 4882 O O . LEU A 1 638 ? -44.085 -20.517 60.544 1.000 16.812 639 LEU A O 1
ATOM 4887 N N . SER A 1 639 ? -44.693 -21.051 62.641 1.000 19.308 640 SER A N 1
ATOM 4888 C CA . SER A 1 639 ? -45.582 -22.118 62.180 1.000 24.791 640 SER A CA 1
ATOM 4889 C C . SER A 1 639 ? -46.654 -21.568 61.249 1.000 22.939 640 SER A C 1
ATOM 4890 O O . SER A 1 639 ? -47.018 -22.302 60.357 1.000 25.162 640 SER A O 1
ATOM 4893 N N . GLN A 1 640 ? -47.150 -20.333 61.462 1.000 19.426 641 GLN A N 1
ATOM 4894 C CA . GLN A 1 640 ? -48.117 -19.774 60.549 1.000 22.642 641 GLN A CA 1
ATOM 4895 C C . GLN A 1 640 ? -47.390 -19.271 59.302 1.000 20.593 641 GLN A C 1
ATOM 4896 O O . GLN A 1 640 ? -47.804 -19.526 58.201 1.000 20.270 641 GLN A O 1
ATOM 4902 N N . ALA A 1 641 ? -46.283 -18.531 59.501 1.000 19.442 642 ALA A N 1
ATOM 4903 C CA . ALA A 1 641 ? -45.697 -17.676 58.490 1.000 19.672 642 ALA A CA 1
ATOM 4904 C C . ALA A 1 641 ? -44.962 -18.463 57.419 1.000 19.598 642 ALA A C 1
ATOM 4905 O O . ALA A 1 641 ? -44.978 -18.084 56.230 1.000 17.633 642 ALA A O 1
ATOM 4907 N N . ARG A 1 642 ? -44.289 -19.536 57.841 1.000 17.755 643 ARG A N 1
ATOM 4908 C CA . ARG A 1 642 ? -43.364 -20.200 56.930 1.000 19.882 643 ARG A CA 1
ATOM 4909 C C . ARG A 1 642 ? -44.138 -20.894 55.800 1.000 17.770 643 ARG A C 1
ATOM 4910 O O . ARG A 1 642 ? -43.877 -20.683 54.614 1.000 17.030 643 ARG A O 1
ATOM 4918 N N . PRO A 1 643 ? -45.121 -21.760 56.090 1.000 20.552 644 PRO A N 1
ATOM 4919 C CA . PRO A 1 643 ? -45.893 -22.321 54.987 1.000 22.169 644 PRO A CA 1
ATOM 4920 C C . PRO A 1 643 ? -46.554 -21.241 54.152 1.000 17.545 644 PRO A C 1
ATOM 4921 O O . PRO A 1 643 ? -46.538 -21.310 52.929 1.000 17.635 644 PRO A O 1
ATOM 4925 N N . ARG A 1 644 ? -47.041 -20.194 54.814 1.000 18.614 645 ARG A N 1
ATOM 4926 C CA . ARG A 1 644 ? -47.777 -19.138 54.146 1.000 19.552 645 ARG A CA 1
ATOM 4927 C C . ARG A 1 644 ? -46.958 -18.440 53.052 1.000 20.700 645 ARG A C 1
ATOM 4928 O O . ARG A 1 644 ? -47.484 -18.205 51.963 1.000 19.576 645 ARG A O 1
ATOM 4936 N N . TYR A 1 645 ? -45.654 -18.181 53.318 1.000 16.909 646 TYR A N 1
ATOM 4937 C CA . TYR A 1 645 ? -44.804 -17.474 52.390 1.000 16.096 646 TYR A CA 1
ATOM 4938 C C . TYR A 1 645 ? -44.719 -18.210 51.060 1.000 16.708 646 TYR A C 1
ATOM 4939 O O . TYR A 1 645 ? -44.810 -17.591 50.016 1.000 18.428 646 TYR A O 1
ATOM 4948 N N . HIS A 1 646 ? -44.482 -19.521 51.084 1.000 18.653 647 HIS A N 1
ATOM 4949 C CA . HIS A 1 646 ? -44.482 -20.353 49.876 1.000 20.002 647 HIS A CA 1
ATOM 4950 C C . HIS A 1 646 ? -45.861 -20.308 49.204 1.000 18.607 647 HIS A C 1
ATOM 4951 O O . HIS A 1 646 ? -45.994 -20.147 47.978 1.000 17.351 647 HIS A O 1
ATOM 4958 N N . GLN A 1 647 ? -46.880 -20.399 50.043 1.000 18.305 648 GLN A N 1
ATOM 4959 C CA . GLN A 1 647 ? -48.234 -20.496 49.531 1.000 19.517 648 GLN A CA 1
ATOM 4960 C C . GLN A 1 647 ? -48.629 -19.254 48.776 1.000 21.104 648 GLN A C 1
ATOM 4961 O O . GLN A 1 647 ? -49.464 -19.355 47.886 1.000 19.080 648 GLN A O 1
ATOM 4967 N N . LEU A 1 648 ? -48.058 -18.107 49.193 1.000 19.815 649 LEU A N 1
ATOM 4968 C CA . LEU A 1 648 ? -48.412 -16.819 48.630 1.000 18.200 649 LEU A CA 1
ATOM 4969 C C . LEU A 1 648 ? -47.562 -16.474 47.406 1.000 15.706 649 LEU A C 1
ATOM 4970 O O . LEU A 1 648 ? -48.063 -15.777 46.525 1.000 16.673 649 LEU A O 1
ATOM 4975 N N . LEU A 1 649 ? -46.263 -16.827 47.413 1.000 17.393 650 LEU A N 1
ATOM 4976 C CA . LEU A 1 649 ? -45.271 -16.216 46.526 1.000 16.996 650 LEU A CA 1
ATOM 4977 C C . LEU A 1 649 ? -44.760 -17.178 45.461 1.000 18.133 650 LEU A C 1
ATOM 4978 O O . LEU A 1 649 ? -44.250 -16.703 44.466 1.000 17.498 650 LEU A O 1
ATOM 4983 N N . TRP A 1 650 ? -44.898 -18.506 45.616 1.000 18.161 651 TRP A N 1
ATOM 4984 C CA . TRP A 1 650 ? -44.385 -19.384 44.571 1.000 19.307 651 TRP A CA 1
ATOM 4985 C C . TRP A 1 650 ? -45.169 -19.213 43.283 1.000 19.435 651 TRP A C 1
ATOM 4986 O O . TRP A 1 650 ? -46.384 -19.355 43.303 1.000 24.579 651 TRP A O 1
ATOM 4997 N N . ASN A 1 651 ? -44.521 -18.882 42.152 1.000 22.986 652 ASN A N 1
ATOM 4998 C CA . ASN A 1 651 ? -45.232 -18.821 40.862 1.000 23.408 652 ASN A CA 1
ATOM 4999 C C . ASN A 1 651 ? -44.999 -20.029 39.955 1.000 22.256 652 ASN A C 1
ATOM 5000 O O . ASN A 1 651 ? -45.440 -20.017 38.825 1.000 22.648 652 ASN A O 1
ATOM 5005 N N . GLY A 1 652 ? -44.269 -21.051 40.394 1.000 25.946 653 GLY A N 1
ATOM 5006 C CA . GLY A 1 652 ? -43.964 -22.182 39.534 1.000 23.285 653 GLY A CA 1
ATOM 5007 C C . GLY A 1 652 ? -42.506 -22.227 39.068 1.000 27.087 653 GLY A C 1
ATOM 5008 O O . GLY A 1 652 ? -42.001 -23.313 38.759 1.000 22.769 653 GLY A O 1
ATOM 5009 N N . GLU A 1 653 ? -41.816 -21.065 39.072 1.000 27.192 654 GLU A N 1
ATOM 5010 C CA . GLU A 1 653 ? -40.444 -20.976 38.600 1.000 30.651 654 GLU A CA 1
ATOM 5011 C C . GLU A 1 653 ? -39.560 -20.187 39.577 1.000 28.356 654 GLU A C 1
ATOM 5012 O O . GLU A 1 653 ? -38.374 -20.463 39.693 1.000 30.926 654 GLU A O 1
ATOM 5018 N N . TYR A 1 654 ? -40.106 -19.157 40.229 1.000 24.125 655 TYR A N 1
ATOM 5019 C CA . TYR A 1 654 ? -39.396 -18.382 41.251 1.000 23.065 655 TYR A CA 1
ATOM 5020 C C . TYR A 1 654 ? -40.389 -17.760 42.222 1.000 21.080 655 TYR A C 1
ATOM 5021 O O . TYR A 1 654 ? -41.602 -17.962 42.113 1.000 20.385 655 TYR A O 1
ATOM 5030 N N . TYR A 1 655 ? -39.871 -17.017 43.204 1.000 21.676 656 TYR A N 1
ATOM 5031 C CA . TYR A 1 655 ? -40.712 -16.317 44.154 1.000 18.597 656 TYR A CA 1
ATOM 5032 C C . TYR A 1 655 ? -40.994 -14.941 43.599 1.000 19.926 656 TYR A C 1
ATOM 5033 O O . TYR A 1 655 ? -40.112 -14.239 43.151 1.000 20.656 656 TYR A O 1
ATOM 5042 N N . ARG A 1 656 ? -42.285 -14.679 43.512 1.000 18.380 657 ARG A N 1
ATOM 5043 C CA . ARG A 1 656 ? -42.883 -13.411 43.160 1.000 24.713 657 ARG A CA 1
ATOM 5044 C C . ARG A 1 656 ? -42.250 -12.289 43.983 1.000 23.889 657 ARG A C 1
ATOM 5045 O O . ARG A 1 656 ? -42.056 -12.463 45.187 1.000 19.332 657 ARG A O 1
ATOM 5053 N N . LEU A 1 657 ? -42.050 -11.107 43.363 1.000 23.281 658 LEU A N 1
ATOM 5054 C CA . LEU A 1 657 ? -41.492 -9.959 44.073 1.000 21.499 658 LEU A CA 1
ATOM 5055 C C . LEU A 1 657 ? -42.223 -9.701 45.401 1.000 20.855 658 LEU A C 1
ATOM 5056 O O . LEU A 1 657 ? -41.572 -9.459 46.432 1.000 17.456 658 LEU A O 1
ATOM 5061 N N . ASP A 1 658 ? -43.572 -9.628 45.313 1.000 17.971 659 ASP A N 1
ATOM 5062 C CA . ASP A 1 658 ? -44.454 -9.330 46.427 1.000 20.110 659 ASP A CA 1
ATOM 5063 C C . ASP A 1 658 ? -45.897 -9.767 46.110 1.000 18.484 659 ASP A C 1
ATOM 5064 O O . ASP A 1 658 ? -46.169 -10.230 45.014 1.000 18.313 659 ASP A O 1
ATOM 5069 N N . THR A 1 659 ? -46.828 -9.592 47.049 1.000 18.418 660 THR A N 1
ATOM 5070 C CA . THR A 1 659 ? -48.160 -10.136 46.885 1.000 20.912 660 THR A CA 1
ATOM 5071 C C . THR A 1 659 ? -49.094 -9.116 46.299 1.000 22.648 660 THR A C 1
ATOM 5072 O O . THR A 1 659 ? -50.171 -9.516 45.897 1.000 25.908 660 THR A O 1
ATOM 5076 N N . GLY A 1 660 ? -48.713 -7.835 46.288 1.000 23.692 661 GLY A N 1
ATOM 5077 C CA . GLY A 1 660 ? -49.664 -6.765 46.034 1.000 22.548 661 GLY A CA 1
ATOM 5078 C C . GLY A 1 660 ? -49.473 -6.086 44.674 1.000 24.512 661 GLY A C 1
ATOM 5079 O O . GLY A 1 660 ? -50.395 -5.453 44.213 1.000 28.493 661 GLY A O 1
ATOM 5080 N N . SER A 1 661 ? -48.326 -6.186 44.008 1.000 23.149 662 SER A N 1
ATOM 5081 C CA . SER A 1 661 ? -48.050 -5.278 42.894 1.000 25.306 662 SER A CA 1
ATOM 5082 C C . SER A 1 661 ? -48.407 -5.887 41.554 1.000 27.277 662 SER A C 1
ATOM 5083 O O . SER A 1 661 ? -48.552 -5.158 40.581 1.000 27.578 662 SER A O 1
ATOM 5086 N N . GLY A 1 662 ? -48.366 -7.217 41.494 1.000 26.513 663 GLY A N 1
ATOM 5087 C CA . GLY A 1 662 ? -48.610 -7.929 40.268 1.000 24.293 663 GLY A CA 1
ATOM 5088 C C . GLY A 1 662 ? -47.426 -7.889 39.327 1.000 24.130 663 GLY A C 1
ATOM 5089 O O . GLY A 1 662 ? -47.574 -8.276 38.188 1.000 26.004 663 GLY A O 1
ATOM 5090 N N . SER A 1 663 ? -46.247 -7.498 39.820 1.000 25.222 664 SER A N 1
ATOM 5091 C CA . SER A 1 663 ? -45.035 -7.453 39.026 1.000 22.391 664 SER A CA 1
ATOM 5092 C C . SER A 1 663 ? -44.603 -8.860 38.685 1.000 22.559 664 SER A C 1
ATOM 5093 O O . SER A 1 663 ? -44.586 -9.702 39.584 1.000 21.635 664 SER A O 1
ATOM 5096 N N . ASP A 1 664 ? -44.162 -9.094 37.440 1.000 20.819 665 ASP A N 1
ATOM 5097 C CA . ASP A 1 664 ? -43.585 -10.391 37.098 1.000 26.834 665 ASP A CA 1
ATOM 5098 C C . ASP A 1 664 ? -42.053 -10.421 37.266 1.000 23.353 665 ASP A C 1
ATOM 5099 O O . ASP A 1 664 ? -41.401 -11.427 36.943 1.000 24.598 665 ASP A O 1
ATOM 5104 N N . VAL A 1 665 ? -41.441 -9.330 37.747 1.000 23.075 666 VAL A N 1
ATOM 5105 C CA . VAL A 1 665 ? -39.972 -9.213 37.815 1.000 23.728 666 VAL A CA 1
ATOM 5106 C C . VAL A 1 665 ? -39.367 -10.306 38.712 1.000 20.608 666 VAL A C 1
ATOM 5107 O O . VAL A 1 665 ? -39.908 -10.665 39.748 1.000 17.727 666 VAL A O 1
ATOM 5111 N N . ILE A 1 666 ? -38.230 -10.840 38.294 1.000 22.250 667 ILE A N 1
ATOM 5112 C CA . ILE A 1 666 ? -37.364 -11.708 39.080 1.000 25.094 667 ILE A CA 1
ATOM 5113 C C . ILE A 1 666 ? -36.408 -10.823 39.889 1.000 23.975 667 ILE A C 1
ATOM 5114 O O . ILE A 1 666 ? -35.504 -10.214 39.281 1.000 27.042 667 ILE A O 1
ATOM 5119 N N . MET A 1 667 ? -36.568 -10.784 41.226 1.000 20.551 668 MET A N 1
ATOM 5120 C CA . MET A 1 667 ? -35.605 -10.104 42.088 1.000 20.594 668 MET A CA 1
ATOM 5121 C C . MET A 1 667 ? -34.442 -11.047 42.411 1.000 18.777 668 MET A C 1
ATOM 5122 O O . MET A 1 667 ? -34.656 -12.132 42.949 1.000 20.316 668 MET A O 1
ATOM 5127 N N . ALA A 1 668 ? -33.198 -10.658 42.072 1.000 18.627 669 ALA A N 1
ATOM 5128 C CA . ALA A 1 668 ? -32.052 -11.548 42.203 1.000 19.462 669 ALA A CA 1
ATOM 5129 C C . ALA A 1 668 ? -31.887 -11.967 43.655 1.000 20.161 669 ALA A C 1
ATOM 5130 O O . ALA A 1 668 ? -31.460 -13.100 43.926 1.000 18.472 669 ALA A O 1
ATOM 5132 N N . ASP A 1 669 ? -32.231 -11.044 44.596 1.000 21.208 670 ASP A N 1
ATOM 5133 C CA . ASP A 1 669 ? -31.901 -11.253 46.004 1.000 20.759 670 ASP A CA 1
ATOM 5134 C C . ASP A 1 669 ? -33.112 -11.742 46.779 1.000 18.700 670 ASP A C 1
ATOM 5135 O O . ASP A 1 669 ? -33.141 -11.677 48.011 1.000 19.928 670 ASP A O 1
ATOM 5140 N N . GLN A 1 670 ? -34.094 -12.305 46.066 1.000 19.653 671 GLN A N 1
ATOM 5141 C CA . GLN A 1 670 ? -35.357 -12.738 46.659 1.000 18.141 671 GLN A CA 1
ATOM 5142 C C . GLN A 1 670 ? -35.157 -13.714 47.840 1.000 19.527 671 GLN A C 1
ATOM 5143 O O . GLN A 1 670 ? -35.916 -13.658 48.804 1.000 18.953 671 GLN A O 1
ATOM 5149 N N . LEU A 1 671 ? -34.178 -14.638 47.752 1.000 20.585 672 LEU A N 1
ATOM 5150 C CA . LEU A 1 671 ? -34.047 -15.700 48.734 1.000 21.973 672 LEU A CA 1
ATOM 5151 C C . LEU A 1 671 ? -32.873 -15.479 49.687 1.000 20.173 672 LEU A C 1
ATOM 5152 O O . LEU A 1 671 ? -32.376 -16.434 50.263 1.000 20.363 672 LEU A O 1
ATOM 5157 N N . CYS A 1 672 ? -32.509 -14.209 49.913 1.000 20.149 673 CYS A N 1
ATOM 5158 C CA . CYS A 1 672 ? -31.541 -13.811 50.923 1.000 19.117 673 CYS A CA 1
ATOM 5159 C C . CYS A 1 672 ? -31.771 -14.480 52.277 1.000 16.244 673 CYS A C 1
ATOM 5160 O O . CYS A 1 672 ? -30.814 -14.908 52.918 1.000 15.108 673 CYS A O 1
ATOM 5163 N N . GLY A 1 673 ? -33.034 -14.599 52.694 1.000 14.586 674 GLY A N 1
ATOM 5164 C CA . GLY A 1 673 ? -33.396 -15.291 53.909 1.000 14.400 674 GLY A CA 1
ATOM 5165 C C . GLY A 1 673 ? -32.974 -16.760 53.916 1.000 16.140 674 GLY A C 1
ATOM 5166 O O . GLY A 1 673 ? -32.624 -17.318 54.986 1.000 15.225 674 GLY A O 1
ATOM 5167 N N . GLN A 1 674 ? -33.029 -17.421 52.730 1.000 15.893 675 GLN A N 1
ATOM 5168 C CA . GLN A 1 674 ? -32.730 -18.852 52.649 1.000 14.554 675 GLN A CA 1
ATOM 5169 C C . GLN A 1 674 ? -31.207 -18.997 52.681 1.000 15.802 675 GLN A C 1
ATOM 5170 O O . GLN A 1 674 ? -30.639 -19.900 53.314 1.000 17.886 675 GLN A O 1
ATOM 5176 N N . PHE A 1 675 ? -30.501 -18.084 52.038 1.000 15.947 676 PHE A N 1
ATOM 5177 C CA . PHE A 1 675 ? -29.031 -18.045 52.162 1.000 17.450 676 PHE A CA 1
ATOM 5178 C C . PHE A 1 675 ? -28.633 -18.023 53.647 1.000 17.106 676 PHE A C 1
ATOM 5179 O O . PHE A 1 675 ? -27.833 -18.836 54.153 1.000 16.149 676 PHE A O 1
ATOM 5187 N N . TYR A 1 676 ? -29.196 -17.045 54.353 1.000 16.916 677 TYR A N 1
ATOM 5188 C CA . TYR A 1 676 ? -28.870 -16.805 55.751 1.000 18.240 677 TYR A CA 1
ATOM 5189 C C . TYR A 1 676 ? -29.316 -17.969 56.630 1.000 16.619 677 TYR A C 1
ATOM 5190 O O . TYR A 1 676 ? -28.539 -18.406 57.479 1.000 17.503 677 TYR A O 1
ATOM 5199 N N . ALA A 1 677 ? -30.555 -18.469 56.462 1.000 18.424 678 ALA A N 1
ATOM 5200 C CA . ALA A 1 677 ? -31.008 -19.566 57.292 1.000 15.318 678 ALA A CA 1
ATOM 5201 C C . ALA A 1 677 ? -30.012 -20.712 57.221 1.000 15.183 678 ALA A C 1
ATOM 5202 O O . ALA A 1 677 ? -29.645 -21.275 58.248 1.000 15.460 678 ALA A O 1
ATOM 5204 N N . GLN A 1 678 ? -29.657 -21.124 56.018 1.000 14.197 679 GLN A N 1
ATOM 5205 C CA . GLN A 1 678 ? -28.797 -22.265 55.855 1.000 18.516 679 GLN A CA 1
ATOM 5206 C C . GLN A 1 678 ? -27.383 -21.928 56.369 1.000 20.553 679 GLN A C 1
ATOM 5207 O O . GLN A 1 678 ? -26.780 -22.686 57.119 1.000 19.976 679 GLN A O 1
ATOM 5213 N N . LEU A 1 679 ? -26.904 -20.722 56.092 1.000 19.792 680 LEU A N 1
ATOM 5214 C CA . LEU A 1 679 ? -25.587 -20.325 56.564 1.000 19.117 680 LEU A CA 1
ATOM 5215 C C . LEU A 1 679 ? -25.528 -20.521 58.071 1.000 20.016 680 LEU A C 1
ATOM 5216 O O . LEU A 1 679 ? -24.495 -20.998 58.552 1.000 19.093 680 LEU A O 1
ATOM 5221 N N . LEU A 1 680 ? -26.662 -20.240 58.753 1.000 17.175 681 LEU A N 1
ATOM 5222 C CA . LEU A 1 680 ? -26.758 -20.254 60.214 1.000 17.101 681 LEU A CA 1
ATOM 5223 C C . LEU A 1 680 ? -27.135 -21.627 60.777 1.000 16.909 681 LEU A C 1
ATOM 5224 O O . LEU A 1 680 ? -27.411 -21.745 61.969 1.000 16.353 681 LEU A O 1
ATOM 5229 N N . GLY A 1 681 ? -27.229 -22.643 59.915 1.000 16.649 682 GLY A N 1
ATOM 5230 C CA . GLY A 1 681 ? -27.539 -23.984 60.364 1.000 17.834 682 GLY A CA 1
ATOM 5231 C C . GLY A 1 681 ? -29.008 -24.165 60.731 1.000 20.323 682 GLY A C 1
ATOM 5232 O O . GLY A 1 681 ? -29.303 -25.047 61.493 1.000 22.906 682 GLY A O 1
ATOM 5233 N N . LEU A 1 682 ? -29.918 -23.300 60.257 1.000 20.834 683 LEU A N 1
ATOM 5234 C CA . LEU A 1 682 ? -31.336 -23.321 60.631 1.000 18.932 683 LEU A CA 1
ATOM 5235 C C . LEU A 1 682 ? -32.117 -24.025 59.531 1.000 21.608 683 LEU A C 1
ATOM 5236 O O . LEU A 1 682 ? -31.591 -24.229 58.441 1.000 19.493 683 LEU A O 1
ATOM 5241 N N . VAL A 1 683 ? -33.405 -24.304 59.783 1.000 22.613 684 VAL A N 1
ATOM 5242 C CA . VAL A 1 683 ? -34.217 -25.052 58.830 1.000 21.710 684 VAL A CA 1
ATOM 5243 C C . VAL A 1 683 ? -34.462 -24.201 57.590 1.000 19.965 684 VAL A C 1
ATOM 5244 O O . VAL A 1 683 ? -34.551 -22.971 57.700 1.000 17.799 684 VAL A O 1
ATOM 5248 N N . ASP A 1 684 ? -34.611 -24.851 56.434 1.000 17.666 685 ASP A N 1
ATOM 5249 C CA . ASP A 1 684 ? -34.950 -24.148 55.203 1.000 19.978 685 ASP A CA 1
ATOM 5250 C C . ASP A 1 684 ? -36.271 -23.379 55.392 1.000 22.970 685 ASP A C 1
ATOM 5251 O O . ASP A 1 684 ? -37.149 -23.825 56.150 1.000 23.544 685 ASP A O 1
ATOM 5256 N N . ILE A 1 685 ? -36.333 -22.152 54.809 1.000 24.361 686 ILE A N 1
ATOM 5257 C CA . ILE A 1 685 ? -37.475 -21.256 54.933 1.000 21.434 686 ILE A CA 1
ATOM 5258 C C . ILE A 1 685 ? -38.411 -21.502 53.760 1.000 18.365 686 ILE A C 1
ATOM 5259 O O . ILE A 1 685 ? -39.540 -21.025 53.782 1.000 15.898 686 ILE A O 1
ATOM 5264 N N . VAL A 1 686 ? -37.857 -22.158 52.720 1.000 17.718 687 VAL A N 1
ATOM 5265 C CA . VAL A 1 686 ? -38.626 -22.580 51.560 1.000 18.761 687 VAL A CA 1
ATOM 5266 C C . VAL A 1 686 ? -38.244 -24.017 51.200 1.000 17.946 687 VAL A C 1
ATOM 5267 O O . VAL A 1 686 ? -37.198 -24.457 51.657 1.000 19.720 687 VAL A O 1
ATOM 5271 N N . PRO A 1 687 ? -39.026 -24.752 50.361 1.000 17.791 688 PRO A N 1
ATOM 5272 C CA . PRO A 1 687 ? -38.629 -26.071 49.878 1.000 17.186 688 PRO A CA 1
ATOM 5273 C C . PRO A 1 687 ? -37.348 -25.950 49.102 1.000 17.027 688 PRO A C 1
ATOM 5274 O O . PRO A 1 687 ? -37.252 -25.132 48.185 1.000 19.343 688 PRO A O 1
ATOM 5278 N N . PRO A 1 688 ? -36.325 -26.749 49.466 1.000 19.040 689 PRO A N 1
ATOM 5279 C CA . PRO A 1 688 ? -35.018 -26.661 48.817 1.000 19.611 689 PRO A CA 1
ATOM 5280 C C . PRO A 1 688 ? -35.033 -26.875 47.306 1.000 24.008 689 PRO A C 1
ATOM 5281 O O . PRO A 1 688 ? -34.190 -26.332 46.597 1.000 28.540 689 PRO A O 1
ATOM 5285 N N . ASP A 1 689 ? -35.992 -27.631 46.793 1.000 22.264 690 ASP A N 1
ATOM 5286 C CA . ASP A 1 689 ? -36.142 -27.809 45.360 1.000 25.548 690 ASP A CA 1
ATOM 5287 C C . ASP A 1 689 ? -36.607 -26.510 44.726 1.000 25.658 690 ASP A C 1
ATOM 5288 O O . ASP A 1 689 ? -36.122 -26.147 43.655 1.000 26.423 690 ASP A O 1
ATOM 5293 N N . CYS A 1 690 ? -37.542 -25.809 45.401 1.000 24.802 691 CYS A N 1
ATOM 5294 C CA . CYS A 1 690 ? -38.009 -24.500 44.939 1.000 23.595 691 CYS A CA 1
ATOM 5295 C C . CYS A 1 690 ? -36.894 -23.452 45.008 1.000 20.313 691 CYS A C 1
ATOM 5296 O O . CYS A 1 690 ? -36.744 -22.608 44.094 1.000 20.336 691 CYS A O 1
ATOM 5299 N N . CYS A 1 691 ? -36.128 -23.513 46.077 1.000 20.707 692 CYS A N 1
ATOM 5300 C CA . CYS A 1 691 ? -34.968 -22.640 46.250 1.000 22.636 692 CYS A CA 1
ATOM 5301 C C . CYS A 1 691 ? -34.049 -22.758 45.032 1.000 22.138 692 CYS A C 1
ATOM 5302 O O . CYS A 1 691 ? -33.776 -21.760 44.347 1.000 24.262 692 CYS A O 1
ATOM 5305 N N . ASP A 1 692 ? -33.685 -24.004 44.730 1.000 21.225 693 ASP A N 1
ATOM 5306 C CA . ASP A 1 692 ? -32.747 -24.366 43.681 1.000 24.069 693 ASP A CA 1
ATOM 5307 C C . ASP A 1 692 ? -33.248 -23.954 42.308 1.000 23.804 693 ASP A C 1
ATOM 5308 O O . ASP A 1 692 ? -32.445 -23.440 41.508 1.000 23.586 693 ASP A O 1
ATOM 5313 N N . ARG A 1 693 ? -34.552 -24.110 42.081 1.000 20.682 694 ARG A N 1
ATOM 5314 C CA . ARG A 1 693 ? -35.146 -23.724 40.819 1.000 24.662 694 ARG A CA 1
ATOM 5315 C C . ARG A 1 693 ? -35.189 -22.196 40.660 1.000 21.672 694 ARG A C 1
ATOM 5316 O O . ARG A 1 693 ? -34.896 -21.626 39.608 1.000 19.239 694 ARG A O 1
ATOM 5324 N N . ALA A 1 694 ? -35.565 -21.523 41.745 1.000 20.437 695 ALA A N 1
ATOM 5325 C CA . ALA A 1 694 ? -35.531 -20.070 41.780 1.000 20.911 695 ALA A CA 1
ATOM 5326 C C . ALA A 1 694 ? -34.123 -19.580 41.488 1.000 20.955 695 ALA A C 1
ATOM 5327 O O . ALA A 1 694 ? -33.945 -18.695 40.646 1.000 25.118 695 ALA A O 1
ATOM 5329 N N . LEU A 1 695 ? -33.143 -20.138 42.204 1.000 20.794 696 LEU A N 1
ATOM 5330 C CA . LEU A 1 695 ? -31.767 -19.677 42.069 1.000 22.727 696 LEU A CA 1
ATOM 5331 C C . LEU A 1 695 ? -31.256 -19.894 40.636 1.000 25.883 696 LEU A C 1
ATOM 5332 O O . LEU A 1 695 ? -30.552 -19.007 40.113 1.000 22.712 696 LEU A O 1
ATOM 5337 N N . ARG A 1 696 ? -31.583 -21.073 40.031 1.000 26.648 697 ARG A N 1
ATOM 5338 C CA . ARG A 1 696 ? -31.182 -21.375 38.650 1.000 27.607 697 ARG A CA 1
ATOM 5339 C C . ARG A 1 696 ? -31.735 -20.291 37.719 1.000 24.490 697 ARG A C 1
ATOM 5340 O O . ARG A 1 696 ? -31.036 -19.770 36.857 1.000 25.595 697 ARG A O 1
ATOM 5348 N N . LYS A 1 697 ? -32.997 -19.906 37.932 1.000 21.820 698 LYS A N 1
ATOM 5349 C CA . LYS A 1 697 ? -33.646 -18.921 37.100 1.000 20.963 698 LYS A CA 1
ATOM 5350 C C . LYS A 1 697 ? -33.018 -17.545 37.278 1.000 21.245 698 LYS A C 1
ATOM 5351 O O . LYS A 1 697 ? -32.816 -16.827 36.280 1.000 20.674 698 LYS A O 1
ATOM 5357 N N . ILE A 1 698 ? -32.774 -17.143 38.555 1.000 20.438 699 ILE A N 1
ATOM 5358 C CA . ILE A 1 698 ? -32.096 -15.871 38.836 1.000 20.800 699 ILE A CA 1
ATOM 5359 C C . ILE A 1 698 ? -30.761 -15.797 38.077 1.000 16.958 699 ILE A C 1
ATOM 5360 O O . ILE A 1 698 ? -30.476 -14.812 37.426 1.000 18.641 699 ILE A O 1
ATOM 5365 N N . TYR A 1 699 ? -29.946 -16.840 38.188 1.000 18.432 700 TYR A N 1
ATOM 5366 C CA . TYR A 1 699 ? -28.659 -16.924 37.504 1.000 22.305 700 TYR A CA 1
ATOM 5367 C C . TYR A 1 699 ? -28.828 -16.847 35.972 1.000 23.066 700 TYR A C 1
ATOM 5368 O O . TYR A 1 699 ? -28.130 -16.079 35.296 1.000 23.938 700 TYR A O 1
ATOM 5377 N N . ASP A 1 700 ? -29.796 -17.587 35.429 1.000 25.355 701 ASP A N 1
ATOM 5378 C CA . ASP A 1 700 ? -29.972 -17.723 33.988 1.000 27.803 701 ASP A CA 1
ATOM 5379 C C . ASP A 1 700 ? -30.535 -16.414 33.436 1.000 26.778 701 ASP A C 1
ATOM 5380 O O . ASP A 1 700 ? -30.375 -16.160 32.257 1.000 30.038 701 ASP A O 1
ATOM 5385 N N . THR A 1 701 ? -31.199 -15.588 34.256 1.000 24.092 702 THR A N 1
ATOM 5386 C CA . THR A 1 701 ? -31.863 -14.398 33.744 1.000 27.052 702 THR A CA 1
ATOM 5387 C C . THR A 1 701 ? -31.150 -13.109 34.173 1.000 25.699 702 THR A C 1
ATOM 5388 O O . THR A 1 701 ? -30.870 -12.258 33.319 1.000 22.340 702 THR A O 1
ATOM 5392 N N . CYS A 1 702 ? -31.035 -12.909 35.506 1.000 23.962 703 CYS A N 1
ATOM 5393 C CA . CYS A 1 702 ? -30.506 -11.679 36.092 1.000 26.373 703 CYS A CA 1
ATOM 5394 C C . CYS A 1 702 ? -29.034 -11.491 35.706 1.000 22.831 703 CYS A C 1
ATOM 5395 O O . CYS A 1 702 ? -28.603 -10.356 35.523 1.000 20.945 703 CYS A O 1
ATOM 5398 N N . PHE A 1 703 ? -28.280 -12.608 35.631 1.000 20.920 704 PHE A N 1
ATOM 5399 C CA . PHE A 1 703 ? -26.898 -12.626 35.147 1.000 20.305 704 PHE A CA 1
ATOM 5400 C C . PHE A 1 703 ? -26.837 -12.894 33.622 1.000 21.865 704 PHE A C 1
ATOM 5401 O O . PHE A 1 703 ? -26.617 -11.950 32.834 1.000 21.686 704 PHE A O 1
ATOM 5409 N N . LEU A 1 704 ? -27.178 -14.130 33.191 1.000 24.596 705 LEU A N 1
ATOM 5410 C CA . LEU A 1 704 ? -26.882 -14.618 31.847 1.000 25.269 705 LEU A CA 1
ATOM 5411 C C . LEU A 1 704 ? -27.644 -13.892 30.728 1.000 25.608 705 LEU A C 1
ATOM 5412 O O . LEU A 1 704 ? -27.060 -13.684 29.682 1.000 33.713 705 LEU A O 1
ATOM 5417 N N . LYS A 1 705 ? -28.803 -13.288 30.991 1.000 28.554 706 LYS A N 1
ATOM 5418 C CA . LYS A 1 705 ? -29.553 -12.534 29.989 1.000 25.172 706 LYS A CA 1
ATOM 5419 C C . LYS A 1 705 ? -29.491 -11.030 30.188 1.000 27.005 706 LYS A C 1
ATOM 5420 O O . LYS A 1 705 ? -30.333 -10.307 29.664 1.000 27.156 706 LYS A O 1
ATOM 5426 N N . PHE A 1 706 ? -28.572 -10.578 31.061 1.000 28.721 707 PHE A N 1
ATOM 5427 C CA . PHE A 1 706 ? -28.264 -9.173 31.230 1.000 25.510 707 PHE A CA 1
ATOM 5428 C C . PHE A 1 706 ? -26.981 -8.923 30.449 1.000 24.298 707 PHE A C 1
ATOM 5429 O O . PHE A 1 706 ? -25.891 -9.259 30.917 1.000 22.270 707 PHE A O 1
ATOM 5437 N N . HIS A 1 707 ? -27.143 -8.466 29.206 1.000 24.067 708 HIS A N 1
ATOM 5438 C CA . HIS A 1 707 ? -26.041 -8.189 28.310 1.000 22.758 708 HIS A CA 1
ATOM 5439 C C . HIS A 1 707 ? -25.059 -9.344 28.280 1.000 23.937 708 HIS A C 1
ATOM 5440 O O . HIS A 1 707 ? -23.838 -9.098 28.322 1.000 27.337 708 HIS A O 1
ATOM 5447 N N . ASN A 1 708 ? -25.586 -10.586 28.212 1.000 29.400 709 ASN A N 1
ATOM 5448 C CA . ASN A 1 708 ? -24.807 -11.830 28.145 1.000 31.777 709 ASN A CA 1
ATOM 5449 C C . ASN A 1 708 ? -23.836 -12.095 29.291 1.000 30.142 709 ASN A C 1
ATOM 5450 O O . ASN A 1 708 ? -22.820 -12.763 29.074 1.000 28.012 709 ASN A O 1
ATOM 5455 N N . GLY A 1 709 ? -24.136 -11.649 30.515 1.000 28.344 710 GLY A N 1
ATOM 5456 C CA . GLY A 1 709 ? -23.292 -12.027 31.635 1.000 24.835 710 GLY A CA 1
ATOM 5457 C C . GLY A 1 709 ? -21.976 -11.264 31.584 1.000 23.746 710 GLY A C 1
ATOM 5458 O O . GLY A 1 709 ? -20.984 -11.762 32.047 1.000 26.426 710 GLY A O 1
ATOM 5459 N N . GLN A 1 710 ? -21.987 -10.057 31.006 1.000 25.870 711 GLN A N 1
ATOM 5460 C CA . GLN A 1 710 ? -20.802 -9.215 30.944 1.000 28.751 711 GLN A CA 1
ATOM 5461 C C . GLN A 1 710 ? -20.545 -8.380 32.207 1.000 25.933 711 GLN A C 1
ATOM 5462 O O . GLN A 1 710 ? -19.390 -8.009 32.417 1.000 19.593 711 GLN A O 1
ATOM 5468 N N . PHE A 1 711 ? -21.617 -8.056 32.974 1.000 21.593 712 PHE A N 1
ATOM 5469 C CA . PHE A 1 711 ? -21.555 -7.117 34.096 1.000 23.245 712 PHE A CA 1
ATOM 5470 C C . PHE A 1 711 ? -21.748 -7.813 35.459 1.000 25.255 712 PHE A C 1
ATOM 5471 O O . PHE A 1 711 ? -21.361 -7.262 36.508 1.000 25.937 712 PHE A O 1
ATOM 5479 N N . GLY A 1 712 ? -22.405 -8.977 35.472 1.000 20.373 713 GLY A N 1
ATOM 5480 C CA . GLY A 1 712 ? -22.940 -9.516 36.700 1.000 21.698 713 GLY A CA 1
ATOM 5481 C C . GLY A 1 712 ? -24.463 -9.526 36.708 1.000 21.996 713 GLY A C 1
ATOM 5482 O O . GLY A 1 712 ? -25.116 -9.435 35.660 1.000 19.809 713 GLY A O 1
ATOM 5483 N N . ALA A 1 713 ? -25.016 -9.765 37.913 1.000 20.204 714 ALA A N 1
ATOM 5484 C CA . ALA A 1 713 ? -26.432 -9.947 38.113 1.000 18.561 714 ALA A CA 1
ATOM 5485 C C . ALA A 1 713 ? -27.094 -8.602 38.384 1.000 20.092 714 ALA A C 1
ATOM 5486 O O . ALA A 1 713 ? -26.796 -7.893 39.348 1.000 21.246 714 ALA A O 1
ATOM 5488 N N . ALA A 1 714 ? -28.000 -8.233 37.489 1.000 21.526 715 ALA A N 1
ATOM 5489 C CA . ALA A 1 714 ? -28.925 -7.129 37.678 1.000 22.724 715 ALA A CA 1
ATOM 5490 C C . ALA A 1 714 ? -29.869 -7.454 38.827 1.000 20.899 715 ALA A C 1
ATOM 5491 O O . ALA A 1 714 ? -30.209 -8.597 39.013 1.000 23.502 715 ALA A O 1
ATOM 5493 N N . ASN A 1 715 ? -30.336 -6.446 39.571 1.000 20.749 716 ASN A N 1
ATOM 5494 C CA . ASN A 1 715 ? -31.152 -6.717 40.740 1.000 21.587 716 ASN A CA 1
ATOM 5495 C C . ASN A 1 715 ? -32.552 -7.254 40.377 1.000 23.446 716 ASN A C 1
ATOM 5496 O O . ASN A 1 715 ? -33.128 -8.027 41.148 1.000 27.435 716 ASN A O 1
ATOM 5501 N N . GLY A 1 716 ? -33.100 -6.879 39.227 1.000 20.727 717 GLY A N 1
ATOM 5502 C CA . GLY A 1 716 ? -34.434 -7.320 38.799 1.000 24.433 717 GLY A CA 1
ATOM 5503 C C . GLY A 1 716 ? -34.597 -7.254 37.266 1.000 24.049 717 GLY A C 1
ATOM 5504 O O . GLY A 1 716 ? -34.453 -6.199 36.670 1.000 24.597 717 GLY A O 1
ATOM 5505 N N . LEU A 1 717 ? -34.862 -8.396 36.630 1.000 25.185 718 LEU A N 1
ATOM 5506 C CA . LEU A 1 717 ? -35.302 -8.450 35.233 1.000 27.281 718 LEU A CA 1
ATOM 5507 C C . LEU A 1 717 ? -36.612 -9.241 35.089 1.000 29.066 718 LEU A C 1
ATOM 5508 O O . LEU A 1 717 ? -36.979 -9.997 35.993 1.000 29.412 718 LEU A O 1
ATOM 5513 N N . LEU A 1 718 ? -37.301 -9.068 33.948 1.000 29.156 719 LEU A N 1
ATOM 5514 C CA . LEU A 1 718 ? -38.389 -9.944 33.541 1.000 26.500 719 LEU A CA 1
ATOM 5515 C C . LEU A 1 718 ? -37.761 -11.276 33.163 1.000 26.829 719 LEU A C 1
ATOM 5516 O O . LEU A 1 718 ? -36.540 -11.347 32.918 1.000 22.720 719 LEU A O 1
ATOM 5521 N N . PRO A 1 719 ? -38.561 -12.375 33.235 1.000 25.973 720 PRO A N 1
ATOM 5522 C CA . PRO A 1 719 ? -38.115 -13.706 32.820 1.000 28.021 720 PRO A CA 1
ATOM 5523 C C . PRO A 1 719 ? -37.442 -13.800 31.452 1.000 28.996 720 PRO A C 1
ATOM 5524 O O . PRO A 1 719 ? -36.587 -14.661 31.330 1.000 33.030 720 PRO A O 1
ATOM 5528 N N . ASN A 1 720 ? -37.771 -12.892 30.503 1.000 31.161 721 ASN A N 1
ATOM 5529 C CA . ASN A 1 720 ? -37.216 -12.827 29.148 1.000 36.452 721 ASN A CA 1
ATOM 5530 C C . ASN A 1 720 ? -35.941 -11.976 29.065 1.000 36.158 721 ASN A C 1
ATOM 5531 O O . ASN A 1 720 ? -35.439 -11.721 27.969 1.000 34.592 721 ASN A O 1
ATOM 5536 N N . GLY A 1 721 ? -35.465 -11.423 30.188 1.000 34.379 722 GLY A N 1
ATOM 5537 C CA . GLY A 1 721 ? -34.201 -10.699 30.190 1.000 33.026 722 GLY A CA 1
ATOM 5538 C C . GLY A 1 721 ? -34.380 -9.203 29.921 1.000 33.509 722 GLY A C 1
ATOM 5539 O O . GLY A 1 721 ? -33.416 -8.442 29.958 1.000 39.057 722 GLY A O 1
ATOM 5540 N N . GLN A 1 722 ? -35.616 -8.767 29.672 1.000 36.180 723 GLN A N 1
ATOM 5541 C CA . GLN A 1 722 ? -35.945 -7.357 29.478 1.000 34.592 723 GLN A CA 1
ATOM 5542 C C . GLN A 1 722 ? -36.195 -6.681 30.821 1.000 33.831 723 GLN A C 1
ATOM 5543 O O . GLN A 1 722 ? -36.688 -7.329 31.733 1.000 28.881 723 GLN A O 1
ATOM 5549 N N . PRO A 1 723 ? -35.955 -5.353 30.953 1.000 33.516 724 PRO A N 1
ATOM 5550 C CA . PRO A 1 723 ? -36.455 -4.601 32.089 1.000 34.171 724 PRO A CA 1
ATOM 5551 C C . PRO A 1 723 ? -37.983 -4.517 32.155 1.000 34.201 724 PRO A C 1
ATOM 5552 O O . PRO A 1 723 ? -38.654 -4.374 31.140 1.000 35.049 724 PRO A O 1
ATOM 5556 N N . GLU A 1 724 ? -38.512 -4.519 33.377 1.000 31.597 725 GLU A N 1
ATOM 5557 C CA . GLU A 1 724 ? -39.912 -4.259 33.588 1.000 36.243 725 GLU A CA 1
ATOM 5558 C C . GLU A 1 724 ? -40.190 -2.837 33.140 1.000 38.890 725 GLU A C 1
ATOM 5559 O O . GLU A 1 724 ? -41.196 -2.596 32.540 1.000 38.060 725 GLU A O 1
ATOM 5565 N N . ASN A 1 725 ? -39.321 -1.896 33.512 1.000 47.475 726 ASN A N 1
ATOM 5566 C CA . ASN A 1 725 ? -39.441 -0.473 33.203 1.000 47.723 726 ASN A CA 1
ATOM 5567 C C . ASN A 1 725 ? -38.059 0.013 32.748 1.000 55.129 726 ASN A C 1
ATOM 5568 O O . ASN A 1 725 ? -37.111 -0.036 33.549 1.000 51.637 726 ASN A O 1
ATOM 5573 N N . PRO A 1 726 ? -37.870 0.475 31.474 1.000 57.985 727 PRO A N 1
ATOM 5574 C CA . PRO A 1 726 ? -36.512 0.672 30.929 1.000 56.044 727 PRO A CA 1
ATOM 5575 C C . PRO A 1 726 ? -35.720 1.789 31.620 1.000 47.870 727 PRO A C 1
ATOM 5576 O O . PRO A 1 726 ? -34.501 1.851 31.431 1.000 38.168 727 PRO A O 1
ATOM 5580 N N . HIS A 1 727 ? -36.440 2.580 32.454 1.000 46.404 728 HIS A N 1
ATOM 5581 C CA . HIS A 1 727 ? -35.952 3.783 33.125 1.000 60.694 728 HIS A CA 1
ATOM 5582 C C . HIS A 1 727 ? -35.755 3.536 34.638 1.000 52.541 728 HIS A C 1
ATOM 5583 O O . HIS A 1 727 ? -35.332 4.422 35.381 1.000 50.028 728 HIS A O 1
ATOM 5590 N N . ALA A 1 728 ? -36.111 2.358 35.148 1.000 41.671 729 ALA A N 1
ATOM 5591 C CA . ALA A 1 728 ? -35.973 2.116 36.580 1.000 38.126 729 ALA A CA 1
ATOM 5592 C C . ALA A 1 728 ? -34.488 2.246 36.953 1.000 30.480 729 ALA A C 1
ATOM 5593 O O . ALA A 1 728 ? -33.621 2.130 36.103 1.000 27.459 729 ALA A O 1
ATOM 5595 N N . THR A 1 729 ? -34.177 2.488 38.226 1.000 26.860 730 THR A N 1
ATOM 5596 C CA . THR A 1 729 ? -32.791 2.626 38.644 1.000 27.144 730 THR A CA 1
ATOM 5597 C C . THR A 1 729 ? -32.280 1.291 39.182 1.000 25.141 730 THR A C 1
ATOM 5598 O O . THR A 1 729 ? -31.509 0.604 38.508 1.000 26.396 730 THR A O 1
ATOM 5602 N N . HIS A 1 730 ? -32.682 0.944 40.414 1.000 23.434 731 HIS A N 1
ATOM 5603 C CA . HIS A 1 730 ? -32.162 -0.184 41.168 1.000 23.368 731 HIS A CA 1
ATOM 5604 C C . HIS A 1 730 ? -32.222 -1.509 40.387 1.000 20.178 731 HIS A C 1
ATOM 5605 O O . HIS A 1 730 ? -31.219 -2.243 40.362 1.000 20.284 731 HIS A O 1
ATOM 5612 N N . PRO A 1 731 ? -33.388 -1.897 39.810 1.000 19.294 732 PRO A N 1
ATOM 5613 C CA . PRO A 1 731 ? -33.472 -3.133 39.034 1.000 20.886 732 PRO A CA 1
ATOM 5614 C C . PRO A 1 731 ? -32.361 -3.322 37.994 1.000 20.313 732 PRO A C 1
ATOM 5615 O O . PRO A 1 731 ? -31.886 -4.454 37.837 1.000 21.809 732 PRO A O 1
ATOM 5619 N N . LEU A 1 732 ? -31.896 -2.226 37.351 1.000 22.466 733 LEU A N 1
ATOM 5620 C CA . LEU A 1 732 ? -30.987 -2.280 36.192 1.000 25.613 733 LEU A CA 1
ATOM 5621 C C . LEU A 1 732 ? -29.512 -2.026 36.542 1.000 26.200 733 LEU A C 1
ATOM 5622 O O . LEU A 1 732 ? -28.693 -1.848 35.630 1.000 25.590 733 LEU A O 1
ATOM 5627 N N . GLU A 1 733 ? -29.218 -2.016 37.856 1.000 22.378 734 GLU A N 1
ATOM 5628 C CA . GLU A 1 733 ? -27.887 -1.814 38.394 1.000 19.514 734 GLU A CA 1
ATOM 5629 C C . GLU A 1 733 ? -27.413 -3.189 38.810 1.000 18.505 734 GLU A C 1
ATOM 5630 O O . GLU A 1 733 ? -28.272 -4.022 39.181 1.000 20.996 734 GLU A O 1
ATOM 5636 N N . VAL A 1 734 ? -26.107 -3.436 38.671 1.000 16.542 735 VAL A N 1
ATOM 5637 C CA . VAL A 1 734 ? -25.446 -4.566 39.310 1.000 18.906 735 VAL A CA 1
ATOM 5638 C C . VAL A 1 734 ? -24.850 -4.082 40.649 1.000 21.073 735 VAL A C 1
ATOM 5639 O O . VAL A 1 734 ? -23.903 -3.259 40.609 1.000 21.415 735 VAL A O 1
ATOM 5643 N N . TRP A 1 735 ? -25.350 -4.617 41.800 1.000 19.132 736 TRP A N 1
ATOM 5644 C CA . TRP A 1 735 ? -24.787 -4.318 43.119 1.000 18.298 736 TRP A CA 1
ATOM 5645 C C . TRP A 1 735 ? -23.684 -5.300 43.475 1.000 18.528 736 TRP A C 1
ATOM 5646 O O . TRP A 1 735 ? -23.936 -6.509 43.606 1.000 17.236 736 TRP A O 1
ATOM 5657 N N . THR A 1 736 ? -22.451 -4.759 43.531 1.000 15.957 737 THR A N 1
ATOM 5658 C CA . THR A 1 736 ? -21.279 -5.585 43.715 1.000 16.659 737 THR A CA 1
ATOM 5659 C C . THR A 1 736 ? -21.465 -6.496 44.930 1.000 16.592 737 THR A C 1
ATOM 5660 O O . THR A 1 736 ? -21.242 -7.699 44.873 1.000 16.410 737 THR A O 1
ATOM 5664 N N . GLY A 1 737 ? -21.944 -5.938 46.050 1.000 17.627 738 GLY A N 1
ATOM 5665 C CA . GLY A 1 737 ? -22.037 -6.723 47.267 1.000 16.786 738 GLY A CA 1
ATOM 5666 C C . GLY A 1 737 ? -23.174 -7.739 47.224 1.000 17.326 738 GLY A C 1
ATOM 5667 O O . GLY A 1 737 ? -23.036 -8.789 47.832 1.000 14.937 738 GLY A O 1
ATOM 5668 N N . ILE A 1 738 ? -24.295 -7.363 46.583 1.000 16.263 739 ILE A N 1
ATOM 5669 C CA . ILE A 1 738 ? -25.379 -8.298 46.336 1.000 19.311 739 ILE A CA 1
ATOM 5670 C C . ILE A 1 738 ? -24.895 -9.479 45.485 1.000 17.879 739 ILE A C 1
ATOM 5671 O O . ILE A 1 738 ? -25.158 -10.651 45.805 1.000 17.941 739 ILE A O 1
ATOM 5676 N N . ASN A 1 739 ? -24.048 -9.183 44.513 1.000 19.553 740 ASN A N 1
ATOM 5677 C CA . ASN A 1 739 ? -23.501 -10.231 43.644 1.000 20.469 740 ASN A CA 1
ATOM 5678 C C . ASN A 1 739 ? -22.602 -11.190 44.426 1.000 19.655 740 ASN A C 1
ATOM 5679 O O . ASN A 1 739 ? -22.584 -12.407 44.164 1.000 19.924 740 ASN A O 1
ATOM 5684 N N . PHE A 1 740 ? -21.832 -10.654 45.374 1.000 19.771 741 PHE A N 1
ATOM 5685 C CA . PHE A 1 740 ? -20.987 -11.531 46.183 1.000 21.986 741 PHE A CA 1
ATOM 5686 C C . PHE A 1 740 ? -21.817 -12.414 47.115 1.000 20.196 741 PHE A C 1
ATOM 5687 O O . PHE A 1 740 ? -21.507 -13.612 47.292 1.000 18.197 741 PHE A O 1
ATOM 5695 N N . GLY A 1 741 ? -22.849 -11.825 47.726 1.000 20.314 742 GLY A N 1
ATOM 5696 C CA . GLY A 1 741 ? -23.814 -12.615 48.484 1.000 20.190 742 GLY A CA 1
ATOM 5697 C C . GLY A 1 741 ? -24.433 -13.730 47.633 1.000 18.715 742 GLY A C 1
ATOM 5698 O O . GLY A 1 741 ? -24.607 -14.836 48.093 1.000 18.088 742 GLY A O 1
ATOM 5699 N N . LEU A 1 742 ? -24.755 -13.425 46.380 1.000 20.215 743 LEU A N 1
ATOM 5700 C CA . LEU A 1 742 ? -25.415 -14.358 45.491 1.000 21.492 743 LEU A CA 1
ATOM 5701 C C . LEU A 1 742 ? -24.455 -15.499 45.150 1.000 21.657 743 LEU A C 1
ATOM 5702 O O . LEU A 1 742 ? -24.838 -16.675 45.132 1.000 21.476 743 LEU A O 1
ATOM 5707 N N . ALA A 1 743 ? -23.184 -15.151 44.913 1.000 18.946 744 ALA A N 1
ATOM 5708 C CA . ALA A 1 743 ? -22.147 -16.136 44.639 1.000 16.641 744 ALA A CA 1
ATOM 5709 C C . ALA A 1 743 ? -22.030 -17.106 45.789 1.000 15.152 744 ALA A C 1
ATOM 5710 O O . ALA A 1 743 ? -21.954 -18.317 45.599 1.000 18.684 744 ALA A O 1
ATOM 5712 N N . ALA A 1 744 ? -21.963 -16.562 46.997 1.000 14.409 745 ALA A N 1
ATOM 5713 C CA . ALA A 1 744 ? -21.916 -17.377 48.197 1.000 14.295 745 ALA A CA 1
ATOM 5714 C C . ALA A 1 744 ? -23.135 -18.292 48.283 1.000 13.831 745 ALA A C 1
ATOM 5715 O O . ALA A 1 744 ? -22.996 -19.450 48.675 1.000 14.629 745 ALA A O 1
ATOM 5717 N N . PHE A 1 745 ? -24.329 -17.762 47.983 1.000 16.331 746 PHE A N 1
ATOM 5718 C CA . PHE A 1 745 ? -25.568 -18.557 47.943 1.000 15.336 746 PHE A CA 1
ATOM 5719 C C . PHE A 1 745 ? -25.467 -19.705 46.914 1.000 16.305 746 PHE A C 1
ATOM 5720 O O . PHE A 1 745 ? -25.651 -20.906 47.228 1.000 16.125 746 PHE A O 1
ATOM 5728 N N . LEU A 1 746 ? -25.121 -19.353 45.676 1.000 17.389 747 LEU A N 1
ATOM 5729 C CA . LEU A 1 746 ? -24.887 -20.345 44.643 1.000 19.363 747 LEU A CA 1
ATOM 5730 C C . LEU A 1 746 ? -23.969 -21.472 45.128 1.000 22.085 747 LEU A C 1
ATOM 5731 O O . LEU A 1 746 ? -24.293 -22.648 44.942 1.000 21.744 747 LEU A O 1
ATOM 5736 N N . TRP A 1 747 ? -22.799 -21.114 45.691 1.000 21.664 748 TRP A N 1
ATOM 5737 C CA . TRP A 1 747 ? -21.825 -22.088 46.167 1.000 19.951 748 TRP A CA 1
ATOM 5738 C C . TRP A 1 747 ? -22.419 -22.969 47.253 1.000 20.504 748 TRP A C 1
ATOM 5739 O O . TRP A 1 747 ? -22.240 -24.186 47.274 1.000 19.235 748 TRP A O 1
ATOM 5750 N N . GLN A 1 748 ? -23.121 -22.353 48.186 1.000 22.945 749 GLN A N 1
ATOM 5751 C CA . GLN A 1 748 ? -23.729 -23.106 49.279 1.000 24.214 749 GLN A CA 1
ATOM 5752 C C . GLN A 1 748 ? -24.770 -24.083 48.745 1.000 21.289 749 GLN A C 1
ATOM 5753 O O . GLN A 1 748 ? -25.007 -25.078 49.354 1.000 17.789 749 GLN A O 1
ATOM 5759 N N . ARG A 1 749 ? -25.427 -23.778 47.637 1.000 19.822 750 ARG A N 1
ATOM 5760 C CA . ARG A 1 749 ? -26.437 -24.672 47.095 1.000 22.277 750 ARG A CA 1
ATOM 5761 C C . ARG A 1 749 ? -25.808 -25.646 46.089 1.000 25.186 750 ARG A C 1
ATOM 5762 O O . ARG A 1 749 ? -26.537 -26.299 45.349 1.000 24.516 750 ARG A O 1
ATOM 5770 N N . GLY A 1 750 ? -24.472 -25.657 45.956 1.000 20.276 751 GLY A N 1
ATOM 5771 C CA . GLY A 1 750 ? -23.823 -26.665 45.154 1.000 20.383 751 GLY A CA 1
ATOM 5772 C C . GLY A 1 750 ? -23.601 -26.212 43.718 1.000 23.563 751 GLY A C 1
ATOM 5773 O O . GLY A 1 750 ? -22.973 -26.936 42.964 1.000 27.598 751 GLY A O 1
ATOM 5774 N N . MET A 1 751 ? -24.076 -25.020 43.345 1.000 22.019 752 MET A N 1
ATOM 5775 C CA . MET A 1 751 ? -23.776 -24.480 42.035 1.000 21.168 752 MET A CA 1
ATOM 5776 C C . MET A 1 751 ? -22.413 -23.769 42.081 1.000 20.198 752 MET A C 1
ATOM 5777 O O . MET A 1 751 ? -22.310 -22.560 41.996 1.000 20.853 752 MET A O 1
ATOM 5782 N N . ILE A 1 752 ? -21.357 -24.562 42.207 1.000 24.401 753 ILE A N 1
ATOM 5783 C CA . ILE A 1 752 ? -19.970 -24.144 42.372 1.000 23.780 753 ILE A CA 1
ATOM 5784 C C . ILE A 1 752 ? -19.453 -23.366 41.179 1.000 21.891 753 ILE A C 1
ATOM 5785 O O . ILE A 1 752 ? -19.002 -22.239 41.363 1.000 23.785 753 ILE A O 1
ATOM 5790 N N . ASP A 1 753 ? -19.493 -23.949 39.976 1.000 20.699 754 ASP A N 1
ATOM 5791 C CA . ASP A 1 753 ? -18.977 -23.308 38.782 1.000 22.555 754 ASP A CA 1
ATOM 5792 C C . ASP A 1 753 ? -19.623 -21.937 38.628 1.000 24.350 754 ASP A C 1
ATOM 5793 O O . ASP A 1 753 ? -18.963 -20.980 38.183 1.000 21.993 754 ASP A O 1
ATOM 5798 N N . GLU A 1 754 ? -20.928 -21.900 38.935 1.000 22.777 755 GLU A N 1
ATOM 5799 C CA . GLU A 1 754 ? -21.749 -20.719 38.736 1.000 23.131 755 GLU A CA 1
ATOM 5800 C C . GLU A 1 754 ? -21.286 -19.596 39.675 1.000 19.274 755 GLU A C 1
ATOM 5801 O O . GLU A 1 754 ? -21.141 -18.471 39.245 1.000 20.623 755 GLU A O 1
ATOM 5807 N N . ALA A 1 755 ? -21.095 -19.928 40.946 1.000 18.047 756 ALA A N 1
ATOM 5808 C CA . ALA A 1 755 ? -20.582 -18.980 41.919 1.000 23.182 756 ALA A CA 1
ATOM 5809 C C . ALA A 1 755 ? -19.288 -18.352 41.383 1.000 23.764 756 ALA A C 1
ATOM 5810 O O . ALA A 1 755 ? -19.182 -17.117 41.427 1.000 23.739 756 ALA A O 1
ATOM 5812 N N . TRP A 1 756 ? -18.316 -19.176 40.928 1.000 21.657 757 TRP A N 1
ATOM 5813 C CA . TRP A 1 756 ? -16.993 -18.664 40.556 1.000 21.594 757 TRP A CA 1
ATOM 5814 C C . TRP A 1 756 ? -17.129 -17.775 39.332 1.000 25.218 757 TRP A C 1
ATOM 5815 O O . TRP A 1 756 ? -16.437 -16.767 39.235 1.000 22.642 757 TRP A O 1
ATOM 5826 N N . ARG A 1 757 ? -18.088 -18.079 38.441 1.000 27.202 758 ARG A N 1
ATOM 5827 C CA . ARG A 1 757 ? -18.173 -17.334 37.199 1.000 25.477 758 ARG A CA 1
ATOM 5828 C C . ARG A 1 757 ? -18.760 -15.948 37.503 1.000 25.284 758 ARG A C 1
ATOM 5829 O O . ARG A 1 757 ? -18.319 -14.920 36.962 1.000 23.393 758 ARG A O 1
ATOM 5837 N N . LEU A 1 758 ? -19.848 -15.926 38.284 1.000 24.402 759 LEU A N 1
ATOM 5838 C CA . LEU A 1 758 ? -20.483 -14.663 38.656 1.000 22.557 759 LEU A CA 1
ATOM 5839 C C . LEU A 1 758 ? -19.500 -13.772 39.428 1.000 20.871 759 LEU A C 1
ATOM 5840 O O . LEU A 1 758 ? -19.353 -12.607 39.090 1.000 20.457 759 LEU A O 1
ATOM 5845 N N . ALA A 1 759 ? -18.804 -14.333 40.430 1.000 23.493 760 ALA A N 1
ATOM 5846 C CA . ALA A 1 759 ? -17.921 -13.537 41.278 1.000 26.068 760 ALA A CA 1
ATOM 5847 C C . ALA A 1 759 ? -16.757 -12.964 40.454 1.000 26.249 760 ALA A C 1
ATOM 5848 O O . ALA A 1 759 ? -16.402 -11.791 40.643 1.000 22.988 760 ALA A O 1
ATOM 5850 N N . GLU A 1 760 ? -16.249 -13.758 39.488 1.000 26.892 761 GLU A N 1
ATOM 5851 C CA . GLU A 1 760 ? -15.155 -13.360 38.610 1.000 28.430 761 GLU A CA 1
ATOM 5852 C C . GLU A 1 760 ? -15.542 -12.127 37.788 1.000 23.892 761 GLU A C 1
ATOM 5853 O O . GLU A 1 760 ? -14.746 -11.188 37.645 1.000 21.507 761 GLU A O 1
ATOM 5859 N N . VAL A 1 761 ? -16.722 -12.165 37.175 1.000 22.105 762 VAL A N 1
ATOM 5860 C CA . VAL A 1 761 ? -17.172 -11.056 36.352 1.000 23.101 762 VAL A CA 1
ATOM 5861 C C . VAL A 1 761 ? -17.149 -9.758 37.169 1.000 21.997 762 VAL A C 1
ATOM 5862 O O . VAL A 1 761 ? -16.700 -8.723 36.668 1.000 20.297 762 VAL A O 1
ATOM 5866 N N . VAL A 1 762 ? -17.631 -9.805 38.424 1.000 22.278 763 VAL A N 1
ATOM 5867 C CA . VAL A 1 762 ? -17.739 -8.580 39.227 1.000 21.800 763 VAL A CA 1
ATOM 5868 C C . VAL A 1 762 ? -16.338 -8.062 39.589 1.000 18.615 763 VAL A C 1
ATOM 5869 O O . VAL A 1 762 ? -16.026 -6.879 39.408 1.000 19.105 763 VAL A O 1
ATOM 5873 N N . VAL A 1 763 ? -15.479 -8.946 40.073 1.000 19.622 764 VAL A N 1
ATOM 5874 C CA . VAL A 1 763 ? -14.087 -8.587 40.332 1.000 20.274 764 VAL A CA 1
ATOM 5875 C C . VAL A 1 763 ? -13.436 -7.970 39.099 1.000 19.471 764 VAL A C 1
ATOM 5876 O O . VAL A 1 763 ? -12.884 -6.880 39.181 1.000 19.870 764 VAL A O 1
ATOM 5880 N N . ARG A 1 764 ? -13.566 -8.599 37.929 1.000 22.826 765 ARG A N 1
ATOM 5881 C CA . ARG A 1 764 ? -12.967 -8.040 36.716 1.000 25.787 765 ARG A CA 1
ATOM 5882 C C . ARG A 1 764 ? -13.481 -6.638 36.417 1.000 21.833 765 ARG A C 1
ATOM 5883 O O . ARG A 1 764 ? -12.667 -5.790 36.123 1.000 20.384 765 ARG A O 1
ATOM 5891 N N . GLN A 1 765 ? -14.794 -6.395 36.490 1.000 19.889 766 GLN A N 1
ATOM 5892 C CA . GLN A 1 765 ? -15.367 -5.077 36.275 1.000 22.186 766 GLN A CA 1
ATOM 5893 C C . GLN A 1 765 ? -14.720 -4.018 37.187 1.000 22.471 766 GLN A C 1
ATOM 5894 O O . GLN A 1 765 ? -14.457 -2.913 36.746 1.000 21.193 766 GLN A O 1
ATOM 5900 N N . ILE A 1 766 ? -14.482 -4.363 38.458 1.000 22.548 767 ILE A N 1
ATOM 5901 C CA . ILE A 1 766 ? -13.916 -3.431 39.425 1.000 23.687 767 ILE A CA 1
ATOM 5902 C C . ILE A 1 766 ? -12.440 -3.189 39.115 1.000 20.845 767 ILE A C 1
ATOM 5903 O O . ILE A 1 766 ? -12.032 -2.048 38.941 1.000 22.083 767 ILE A O 1
ATOM 5908 N N . TYR A 1 767 ? -11.657 -4.257 39.038 1.000 18.629 768 TYR A N 1
ATOM 5909 C CA . TYR A 1 767 ? -10.222 -4.125 39.026 1.000 19.175 768 TYR A CA 1
ATOM 5910 C C . TYR A 1 767 ? -9.637 -3.857 37.654 1.000 22.045 768 TYR A C 1
ATOM 5911 O O . TYR A 1 767 ? -8.471 -3.469 37.646 1.000 22.839 768 TYR A O 1
ATOM 5920 N N . GLU A 1 768 ? -10.445 -3.923 36.575 1.000 23.626 769 GLU A N 1
ATOM 5921 C CA . GLU A 1 768 ? -9.962 -3.581 35.245 1.000 25.629 769 GLU A CA 1
ATOM 5922 C C . GLU A 1 768 ? -10.353 -2.179 34.839 1.000 23.047 769 GLU A C 1
ATOM 5923 O O . GLU A 1 768 ? -9.660 -1.614 34.008 1.000 23.724 769 GLU A O 1
ATOM 5929 N N . ASN A 1 769 ? -11.437 -1.639 35.395 1.000 22.798 770 ASN A N 1
ATOM 5930 C CA . ASN A 1 769 ? -12.054 -0.441 34.838 1.000 21.983 770 ASN A CA 1
ATOM 5931 C C . ASN A 1 769 ? -11.943 0.810 35.730 1.000 22.229 770 ASN A C 1
ATOM 5932 O O . ASN A 1 769 ? -12.754 1.720 35.641 1.000 25.374 770 ASN A O 1
ATOM 5937 N N . GLY A 1 770 ? -10.947 0.868 36.591 1.000 21.228 771 GLY A N 1
ATOM 5938 C CA . GLY A 1 770 ? -10.663 2.083 37.333 1.000 25.703 771 GLY A CA 1
ATOM 5939 C C . GLY A 1 770 ? -11.461 2.272 38.635 1.000 21.991 771 GLY A C 1
ATOM 5940 O O . GLY A 1 770 ? -11.585 3.407 39.083 1.000 22.027 771 GLY A O 1
ATOM 5941 N N . LEU A 1 771 ? -11.891 1.184 39.296 1.000 21.136 772 LEU A N 1
ATOM 5942 C CA . LEU A 1 771 ? -12.609 1.274 40.556 1.000 19.180 772 LEU A CA 1
ATOM 5943 C C . LEU A 1 771 ? -11.849 0.685 41.741 1.000 20.412 772 LEU A C 1
ATOM 5944 O O . LEU A 1 771 ? -12.414 0.638 42.837 1.000 19.045 772 LEU A O 1
ATOM 5949 N N . GLN A 1 772 ? -10.565 0.301 41.551 1.000 19.329 773 GLN A N 1
ATOM 5950 C CA . GLN A 1 772 ? -9.768 -0.294 42.587 1.000 16.762 773 GLN A CA 1
ATOM 5951 C C . GLN A 1 772 ? -9.585 0.723 43.699 1.000 17.324 773 GLN A C 1
ATOM 5952 O O . GLN A 1 772 ? -9.399 1.890 43.394 1.000 20.089 773 GLN A O 1
ATOM 5958 N N . PHE A 1 773 ? -9.755 0.263 44.938 1.000 15.647 774 PHE A N 1
ATOM 5959 C CA . PHE A 1 773 ? -9.687 1.032 46.178 1.000 17.514 774 PHE A CA 1
ATOM 5960 C C . PHE A 1 773 ? -10.735 2.125 46.240 1.000 16.727 774 PHE A C 1
ATOM 5961 O O . PHE A 1 773 ? -10.583 3.061 46.997 1.000 18.568 774 PHE A O 1
ATOM 5969 N N . ARG A 1 774 ? -11.866 1.921 45.554 1.000 18.862 775 ARG A N 1
ATOM 5970 C CA . ARG A 1 774 ? -13.055 2.752 45.723 1.000 17.413 775 ARG A CA 1
ATOM 5971 C C . ARG A 1 774 ? -14.257 1.936 45.268 1.000 15.787 775 ARG A C 1
ATOM 5972 O O . ARG A 1 774 ? -15.181 2.503 44.704 1.000 15.488 775 ARG A O 1
ATOM 5980 N N . THR A 1 775 ? -14.256 0.620 45.571 1.000 15.672 776 THR A N 1
ATOM 5981 C CA . THR A 1 775 ? -15.280 -0.269 45.053 1.000 16.898 776 THR A CA 1
ATOM 5982 C C . THR A 1 775 ? -16.699 0.317 45.274 1.000 16.866 776 THR A C 1
ATOM 5983 O O . THR A 1 775 ? -17.091 0.680 46.379 1.000 14.541 776 THR A O 1
ATOM 5987 N N . PRO A 1 776 ? -17.549 0.450 44.241 1.000 17.184 777 PRO A N 1
ATOM 5988 C CA . PRO A 1 776 ? -18.848 1.084 44.451 1.000 18.765 777 PRO A CA 1
ATOM 5989 C C . PRO A 1 776 ? -19.964 0.128 44.863 1.000 15.651 777 PRO A C 1
ATOM 5990 O O . PRO A 1 776 ? -19.855 -1.077 44.684 1.000 19.831 777 PRO A O 1
ATOM 5994 N N . GLU A 1 777 ? -21.089 0.666 45.318 1.000 15.099 778 GLU A N 1
ATOM 5995 C CA . GLU A 1 777 ? -22.336 -0.087 45.400 1.000 15.306 778 GLU A CA 1
ATOM 5996 C C . GLU A 1 777 ? -22.667 -0.766 44.065 1.000 17.594 778 GLU A C 1
ATOM 5997 O O . GLU A 1 777 ? -22.858 -1.978 44.017 1.000 15.901 778 GLU A O 1
ATOM 6003 N N . ALA A 1 778 ? -22.710 0.049 42.992 1.000 19.417 779 ALA A N 1
ATOM 6004 C CA . ALA A 1 778 ? -23.459 -0.228 41.772 1.000 19.939 779 ALA A CA 1
ATOM 6005 C C . ALA A 1 778 ? -22.587 0.027 40.548 1.000 20.172 779 ALA A C 1
ATOM 6006 O O . ALA A 1 778 ? -21.890 1.056 40.502 1.000 17.143 779 ALA A O 1
ATOM 6008 N N . ILE A 1 779 ? -22.668 -0.896 39.559 1.000 21.400 780 ILE A N 1
ATOM 6009 C CA . ILE A 1 779 ? -22.322 -0.546 38.178 1.000 21.029 780 ILE A CA 1
ATOM 6010 C C . ILE A 1 779 ? -23.541 -0.712 37.263 1.000 22.642 780 ILE A C 1
ATOM 6011 O O . ILE A 1 779 ? -24.456 -1.483 37.590 1.000 19.004 780 ILE A O 1
ATOM 6016 N N . THR A 1 780 ? -23.546 0.067 36.157 1.000 22.068 781 THR A N 1
ATOM 6017 C CA . THR A 1 780 ? -24.561 -0.010 35.123 1.000 24.920 781 THR A CA 1
ATOM 6018 C C . THR A 1 780 ? -23.923 -0.708 33.923 1.000 27.012 781 THR A C 1
ATOM 6019 O O . THR A 1 780 ? -22.722 -0.930 33.907 1.000 31.512 781 THR A O 1
ATOM 6023 N N . ALA A 1 781 ? -24.715 -0.943 32.891 1.000 26.327 782 ALA A N 1
ATOM 6024 C CA . ALA A 1 781 ? -24.222 -1.485 31.633 1.000 29.861 782 ALA A CA 1
ATOM 6025 C C . ALA A 1 781 ? -23.623 -0.406 30.734 1.000 24.927 782 ALA A C 1
ATOM 6026 O O . ALA A 1 781 ? -23.199 -0.708 29.614 1.000 26.684 782 ALA A O 1
ATOM 6028 N N . ASN A 1 782 ? -23.583 0.828 31.202 1.000 24.689 783 ASN A N 1
ATOM 6029 C CA . ASN A 1 782 ? -23.180 1.968 30.376 1.000 26.476 783 ASN A CA 1
ATOM 6030 C C . ASN A 1 782 ? -21.885 2.645 30.852 1.000 26.940 783 ASN A C 1
ATOM 6031 O O . ASN A 1 782 ? -21.733 3.842 30.681 1.000 28.666 783 ASN A O 1
ATOM 6036 N N . GLY A 1 783 ? -20.937 1.913 31.445 1.000 28.710 784 GLY A N 1
ATOM 6037 C CA . GLY A 1 783 ? -19.683 2.522 31.884 1.000 25.102 784 GLY A CA 1
ATOM 6038 C C . GLY A 1 783 ? -19.840 3.484 33.081 1.000 24.685 784 GLY A C 1
ATOM 6039 O O . GLY A 1 783 ? -18.950 4.312 33.320 1.000 24.091 784 GLY A O 1
ATOM 6040 N N . THR A 1 784 ? -20.941 3.402 33.851 1.000 21.570 785 THR A N 1
ATOM 6041 C CA . THR A 1 784 ? -21.145 4.308 34.981 1.000 21.006 785 THR A CA 1
ATOM 6042 C C . THR A 1 784 ? -21.224 3.506 36.289 1.000 21.291 785 THR A C 1
ATOM 6043 O O . THR A 1 784 ? -21.468 2.293 36.282 1.000 21.264 785 THR A O 1
ATOM 6047 N N . PHE A 1 785 ? -21.023 4.202 37.411 1.000 19.956 786 PHE A N 1
ATOM 6048 C CA . PHE A 1 785 ? -21.059 3.609 38.752 1.000 19.552 786 PHE A CA 1
ATOM 6049 C C . PHE A 1 785 ? -21.868 4.519 39.659 1.000 17.252 786 PHE A C 1
ATOM 6050 O O . PHE A 1 785 ? -22.089 5.668 39.337 1.000 16.878 786 PHE A O 1
ATOM 6058 N N . ARG A 1 786 ? -22.288 4.004 40.814 1.000 18.813 787 ARG A N 1
ATOM 6059 C CA . ARG A 1 786 ? -22.895 4.833 41.847 1.000 17.444 787 ARG A CA 1
ATOM 6060 C C . ARG A 1 786 ? -22.320 4.407 43.187 1.000 18.907 787 ARG A C 1
ATOM 6061 O O . ARG A 1 786 ? -22.289 3.226 43.475 1.000 17.084 787 ARG A O 1
ATOM 6069 N N . ALA A 1 787 ? -21.896 5.411 43.979 1.000 21.418 788 ALA A N 1
ATOM 6070 C CA . ALA A 1 787 ? -21.591 5.316 45.390 1.000 19.038 788 ALA A CA 1
ATOM 6071 C C . ALA A 1 787 ? -20.241 4.638 45.557 1.000 17.892 788 ALA A C 1
ATOM 6072 O O . ALA A 1 787 ? -20.153 3.501 46.064 1.000 18.107 788 ALA A O 1
ATOM 6074 N N . CYS A 1 788 ? -19.191 5.333 45.130 1.000 16.260 789 CYS A N 1
ATOM 6075 C CA . CYS A 1 788 ? -17.842 4.780 45.280 1.000 19.900 789 CYS A CA 1
ATOM 6076 C C . CYS A 1 788 ? -17.458 4.616 46.760 1.000 18.583 789 CYS A C 1
ATOM 6077 O O . CYS A 1 788 ? -18.035 5.231 47.664 1.000 19.767 789 CYS A O 1
ATOM 6080 N N . MET A 1 789 ? -16.479 3.755 47.007 1.000 21.086 790 MET A N 1
ATOM 6081 C CA . MET A 1 789 ? -15.936 3.472 48.335 1.000 22.317 790 MET A CA 1
ATOM 6082 C C . MET A 1 789 ? -16.992 2.907 49.298 1.000 17.929 790 MET A C 1
ATOM 6083 O O . MET A 1 789 ? -17.263 3.500 50.338 1.000 15.718 790 MET A O 1
ATOM 6088 N N . TYR A 1 790 ? -17.581 1.758 48.911 1.000 16.011 791 TYR A N 1
ATOM 6089 C CA . TYR A 1 790 ? -18.845 1.307 49.471 1.000 15.667 791 TYR A CA 1
ATOM 6090 C C . TYR A 1 790 ? -18.554 0.142 50.410 1.000 15.323 791 TYR A C 1
ATOM 6091 O O . TYR A 1 790 ? -17.631 -0.590 50.137 1.000 15.722 791 TYR A O 1
ATOM 6100 N N . LEU A 1 791 ? -19.320 0.030 51.493 1.000 17.500 792 LEU A N 1
ATOM 6101 C CA . LEU A 1 791 ? -19.276 -1.002 52.520 1.000 18.104 792 LEU A CA 1
ATOM 6102 C C . LEU A 1 791 ? -19.717 -2.387 52.043 1.000 19.360 792 LEU A C 1
ATOM 6103 O O . LEU A 1 791 ? -19.104 -3.369 52.444 1.000 23.525 792 LEU A O 1
ATOM 6108 N N . ARG A 1 792 ? -20.756 -2.506 51.215 1.000 19.586 793 ARG A N 1
ATOM 6109 C CA . ARG A 1 792 ? -21.335 -3.806 50.833 1.000 21.631 793 ARG A CA 1
ATOM 6110 C C . ARG A 1 792 ? -20.308 -4.788 50.217 1.000 21.567 793 ARG A C 1
ATOM 6111 O O . ARG A 1 792 ? -20.378 -5.977 50.486 1.000 20.083 793 ARG A O 1
ATOM 6119 N N . PRO A 1 793 ? -19.417 -4.350 49.299 1.000 21.684 794 PRO A N 1
ATOM 6120 C CA . PRO A 1 793 ? -18.518 -5.240 48.571 1.000 23.787 794 PRO A CA 1
ATOM 6121 C C . PRO A 1 793 ? -17.629 -6.161 49.396 1.000 19.410 794 PRO A C 1
ATOM 6122 O O . PRO A 1 793 ? -17.107 -7.139 48.876 1.000 18.839 794 PRO A O 1
ATOM 6126 N N . MET A 1 794 ? -17.483 -5.886 50.670 1.000 17.409 795 MET A N 1
ATOM 6127 C CA . MET A 1 794 ? -16.792 -6.824 51.563 1.000 17.388 795 MET A CA 1
ATOM 6128 C C . MET A 1 794 ? -17.535 -8.149 51.675 1.000 17.543 795 MET A C 1
ATOM 6129 O O . MET A 1 794 ? -16.961 -9.124 52.178 1.000 20.614 795 MET A O 1
ATOM 6134 N N . ALA A 1 795 ? -18.771 -8.195 51.144 1.000 17.693 796 ALA A N 1
ATOM 6135 C CA . ALA A 1 795 ? -19.541 -9.427 50.946 1.000 18.386 796 ALA A CA 1
ATOM 6136 C C . ALA A 1 795 ? -18.774 -10.517 50.191 1.000 19.529 796 ALA A C 1
ATOM 6137 O O . ALA A 1 795 ? -19.148 -11.696 50.240 1.000 18.686 796 ALA A O 1
ATOM 6139 N N . ILE A 1 796 ? -17.619 -10.179 49.578 1.000 21.056 797 ILE A N 1
ATOM 6140 C CA . ILE A 1 796 ? -16.795 -11.216 48.966 1.000 19.379 797 ILE A CA 1
ATOM 6141 C C . ILE A 1 796 ? -16.370 -12.247 50.020 1.000 16.990 797 ILE A C 1
ATOM 6142 O O . ILE A 1 796 ? -16.216 -13.425 49.722 1.000 15.018 797 ILE A O 1
ATOM 6147 N N . TRP A 1 797 ? -16.262 -11.809 51.286 1.000 15.844 798 TRP A N 1
ATOM 6148 C CA . TRP A 1 797 ? -15.925 -12.677 52.401 1.000 14.610 798 TRP A CA 1
ATOM 6149 C C . TRP A 1 797 ? -17.001 -13.729 52.685 1.000 15.828 798 TRP A C 1
ATOM 6150 O O . TRP A 1 797 ? -16.678 -14.749 53.287 1.000 17.546 798 TRP A O 1
ATOM 6161 N N . ALA A 1 798 ? -18.277 -13.483 52.316 1.000 16.098 799 ALA A N 1
ATOM 6162 C CA . ALA A 1 798 ? -19.289 -14.509 52.500 1.000 17.278 799 ALA A CA 1
ATOM 6163 C C . ALA A 1 798 ? -18.950 -15.713 51.615 1.000 15.715 799 ALA A C 1
ATOM 6164 O O . ALA A 1 798 ? -19.046 -16.861 52.044 1.000 14.134 799 ALA A O 1
ATOM 6166 N N . LEU A 1 799 ? -18.535 -15.459 50.372 1.000 16.544 800 LEU A N 1
ATOM 6167 C CA . LEU A 1 799 ? -18.106 -16.556 49.509 1.000 18.147 800 LEU A CA 1
ATOM 6168 C C . LEU A 1 799 ? -16.913 -17.313 50.132 1.000 22.578 800 LEU A C 1
ATOM 6169 O O . LEU A 1 799 ? -16.848 -18.577 50.104 1.000 22.058 800 LEU A O 1
ATOM 6174 N N . ALA A 1 800 ? -15.948 -16.557 50.724 1.000 23.976 801 ALA A N 1
ATOM 6175 C CA . ALA A 1 800 ? -14.786 -17.197 51.339 1.000 22.793 801 ALA A CA 1
ATOM 6176 C C . ALA A 1 800 ? -15.274 -18.108 52.446 1.000 23.742 801 ALA A C 1
ATOM 6177 O O . ALA A 1 800 ? -14.737 -19.207 52.615 1.000 20.948 801 ALA A O 1
ATOM 6179 N N . LEU A 1 801 ? -16.196 -17.577 53.266 1.000 21.312 802 LEU A N 1
ATOM 6180 C CA . LEU A 1 801 ? -16.648 -18.312 54.433 1.000 22.863 802 LEU A CA 1
ATOM 6181 C C . LEU A 1 801 ? -17.270 -19.646 53.977 1.000 22.494 802 LEU A C 1
ATOM 6182 O O . LEU A 1 801 ? -16.922 -20.678 54.499 1.000 18.967 802 LEU A O 1
ATOM 6187 N N . VAL A 1 802 ? -18.177 -19.641 53.009 1.000 24.951 803 VAL A N 1
ATOM 6188 C CA . VAL A 1 802 ? -18.925 -20.865 52.703 1.000 26.196 803 VAL A CA 1
ATOM 6189 C C . VAL A 1 802 ? -18.011 -21.882 52.001 1.000 28.151 803 VAL A C 1
ATOM 6190 O O . VAL A 1 802 ? -18.270 -23.076 52.122 1.000 35.080 803 VAL A O 1
ATOM 6194 N N . SER A 1 803 ? -16.943 -21.425 51.318 1.000 26.585 804 SER A N 1
ATOM 6195 C CA . SER A 1 803 ? -16.082 -22.250 50.464 1.000 25.094 804 SER A CA 1
ATOM 6196 C C . SER A 1 803 ? -14.739 -22.556 51.104 1.000 28.013 804 SER A C 1
ATOM 6197 O O . SER A 1 803 ? -13.865 -23.115 50.436 1.000 31.157 804 SER A O 1
ATOM 6200 N N . GLY A 1 804 ? -14.529 -22.178 52.354 1.000 30.308 805 GLY A N 1
ATOM 6201 C CA . GLY A 1 804 ? -13.175 -22.113 52.864 1.000 38.242 805 GLY A CA 1
ATOM 6202 C C . GLY A 1 804 ? -12.770 -23.253 53.794 1.000 45.563 805 GLY A C 1
ATOM 6203 O O . GLY A 1 804 ? -11.727 -23.105 54.434 1.000 49.425 805 GLY A O 1
ATOM 6204 N N . GLY A 1 805 ? -13.580 -24.333 53.898 1.000 44.849 806 GLY A N 1
ATOM 6205 C CA . GLY A 1 805 ? -13.391 -25.431 54.861 1.000 45.232 806 GLY A CA 1
ATOM 6206 C C . GLY A 1 805 ? -12.580 -25.085 56.121 1.000 51.396 806 GLY A C 1
ATOM 6207 O O . GLY A 1 805 ? -13.011 -24.317 56.990 1.000 56.564 806 GLY A O 1
ATOM 6208 N N . SER A 1 806 ? -11.380 -25.686 56.214 1.000 61.766 807 SER A N 1
ATOM 6209 C CA . SER A 1 806 ? -10.275 -25.186 57.034 1.000 63.787 807 SER A CA 1
ATOM 6210 C C . SER A 1 806 ? -10.826 -24.505 58.295 1.000 64.379 807 SER A C 1
ATOM 6211 O O . SER A 1 806 ? -10.179 -23.529 58.662 1.000 61.508 807 SER A O 1
ATOM 6214 N N . VAL B 1 25 ? -23.096 -36.417 128.752 1.000 44.663 26 VAL B N 1
ATOM 6215 C CA . VAL B 1 25 ? -24.393 -35.688 128.931 1.000 47.983 26 VAL B CA 1
ATOM 6216 C C . VAL B 1 25 ? -25.155 -35.455 127.602 1.000 42.214 26 VAL B C 1
ATOM 6217 O O . VAL B 1 25 ? -26.369 -35.626 127.606 1.000 44.530 26 VAL B O 1
ATOM 6221 N N . ILE B 1 26 ? -24.501 -35.095 126.473 1.000 36.034 27 ILE B N 1
ATOM 6222 C CA . ILE B 1 26 ? -25.118 -35.241 125.148 1.000 34.678 27 ILE B CA 1
ATOM 6223 C C . ILE B 1 26 ? -25.523 -36.717 124.993 1.000 35.915 27 ILE B C 1
ATOM 6224 O O . ILE B 1 26 ? -24.671 -37.577 125.092 1.000 31.844 27 ILE B O 1
ATOM 6229 N N . GLU B 1 27 ? -26.795 -37.053 124.735 1.000 34.918 28 GLU B N 1
ATOM 6230 C CA . GLU B 1 27 ? -27.158 -38.445 124.489 1.000 34.030 28 GLU B CA 1
ATOM 6231 C C . GLU B 1 27 ? -26.969 -38.808 123.009 1.000 32.032 28 GLU B C 1
ATOM 6232 O O . GLU B 1 27 ? -27.629 -38.232 122.126 1.000 28.402 28 GLU B O 1
ATOM 6238 N N . PHE B 1 28 ? -26.051 -39.754 122.756 1.000 29.474 29 PHE B N 1
ATOM 6239 C CA . PHE B 1 28 ? -25.757 -40.314 121.430 1.000 28.836 29 PHE B CA 1
ATOM 6240 C C . PHE B 1 28 ? -25.258 -39.206 120.487 1.000 29.396 29 PHE B C 1
ATOM 6241 O O . PHE B 1 28 ? -25.938 -38.891 119.490 1.000 25.288 29 PHE B O 1
ATOM 6249 N N . ALA B 1 29 ? -24.058 -38.657 120.797 1.000 23.821 30 ALA B N 1
ATOM 6250 C CA . ALA B 1 29 ? -23.454 -37.564 120.051 1.000 26.284 30 ALA B CA 1
ATOM 6251 C C . ALA B 1 29 ? -23.142 -37.965 118.615 1.000 25.050 30 ALA B C 1
ATOM 6252 O O . ALA B 1 29 ? -23.039 -37.096 117.713 1.000 30.500 30 ALA B O 1
ATOM 6254 N N . ASN B 1 30 ? -23.035 -39.278 118.384 1.000 29.522 31 ASN B N 1
ATOM 6255 C CA . ASN B 1 30 ? -22.760 -39.791 117.047 1.000 27.514 31 ASN B CA 1
ATOM 6256 C C . ASN B 1 30 ? -23.974 -39.624 116.139 1.000 25.149 31 ASN B C 1
ATOM 6257 O O . ASN B 1 30 ? -23.812 -39.612 114.917 1.000 29.475 31 ASN B O 1
ATOM 6262 N N . CYS B 1 31 ? -25.174 -39.549 116.743 1.000 21.822 32 CYS B N 1
ATOM 6263 C CA . CYS B 1 31 ? -26.423 -39.277 116.047 1.000 22.036 32 CYS B CA 1
ATOM 6264 C C . CYS B 1 31 ? -26.919 -37.852 116.257 1.000 20.937 32 CYS B C 1
ATOM 6265 O O . CYS B 1 31 ? -28.133 -37.611 116.314 1.000 20.402 32 CYS B O 1
ATOM 6268 N N . ALA B 1 32 ? -25.962 -36.923 116.295 1.000 20.550 33 ALA B N 1
ATOM 6269 C CA . ALA B 1 32 ? -26.238 -35.501 116.412 1.000 20.076 33 ALA B CA 1
ATOM 6270 C C . ALA B 1 32 ? -25.253 -34.743 115.536 1.000 20.086 33 ALA B C 1
ATOM 6271 O O . ALA B 1 32 ? -24.146 -35.218 115.357 1.000 19.415 33 ALA B O 1
ATOM 6273 N N . TRP B 1 33 ? -25.613 -33.521 115.117 1.000 19.198 34 TRP B N 1
ATOM 6274 C CA . TRP B 1 33 ? -24.696 -32.621 114.430 1.000 20.095 34 TRP B CA 1
ATOM 6275 C C . TRP B 1 33 ? -23.908 -31.851 115.478 1.000 21.676 34 TRP B C 1
ATOM 6276 O O . TRP B 1 33 ? -24.524 -31.243 116.376 1.000 22.327 34 TRP B O 1
ATOM 6287 N N . THR B 1 34 ? -22.567 -31.936 115.359 1.000 22.084 35 THR B N 1
ATOM 6288 C CA . THR B 1 34 ? -21.655 -31.357 116.337 1.000 22.255 35 THR B CA 1
ATOM 6289 C C . THR B 1 34 ? -20.683 -30.425 115.652 1.000 21.614 35 THR B C 1
ATOM 6290 O O . THR B 1 34 ? -20.304 -30.636 114.503 1.000 19.338 35 THR B O 1
ATOM 6294 N N . ARG B 1 35 ? -20.397 -29.329 116.350 1.000 22.206 36 ARG B N 1
ATOM 6295 C CA . ARG B 1 35 ? -19.365 -28.398 115.946 1.000 22.927 36 ARG B CA 1
ATOM 6296 C C . ARG B 1 35 ? -18.854 -27.720 117.215 1.000 24.395 36 ARG B C 1
ATOM 6297 O O . ARG B 1 35 ? -19.642 -27.460 118.133 1.000 24.979 36 ARG B O 1
ATOM 6305 N N . ALA B 1 36 ? -17.548 -27.409 117.245 1.000 21.499 37 ALA B N 1
ATOM 6306 C CA . ALA B 1 36 ? -16.994 -26.652 118.345 1.000 20.428 37 ALA B CA 1
ATOM 6307 C C . ALA B 1 36 ? -17.753 -25.322 118.435 1.000 20.082 37 ALA B C 1
ATOM 6308 O O . ALA B 1 36 ? -18.029 -24.711 117.395 1.000 18.720 37 ALA B O 1
ATOM 6310 N N . ILE B 1 37 ? -18.101 -24.908 119.678 1.000 21.033 38 ILE B N 1
ATOM 6311 C CA . ILE B 1 37 ? -18.689 -23.606 120.011 1.000 22.857 38 ILE B CA 1
ATOM 6312 C C . ILE B 1 37 ? -17.894 -22.476 119.360 1.000 22.527 38 ILE B C 1
ATOM 6313 O O . ILE B 1 37 ? -16.695 -22.328 119.569 1.000 26.034 38 ILE B O 1
ATOM 6318 N N . GLY B 1 38 ? -18.556 -21.672 118.556 1.000 20.609 39 GLY B N 1
ATOM 6319 C CA . GLY B 1 38 ? -17.870 -20.529 118.019 1.000 21.296 39 GLY B CA 1
ATOM 6320 C C . GLY B 1 38 ? -16.912 -20.832 116.871 1.000 20.894 39 GLY B C 1
ATOM 6321 O O . GLY B 1 38 ? -16.324 -19.883 116.360 1.000 22.217 39 GLY B O 1
ATOM 6322 N N . GLN B 1 39 ? -16.882 -22.064 116.351 1.000 23.107 40 GLN B N 1
ATOM 6323 C CA . GLN B 1 39 ? -16.078 -22.337 115.166 1.000 24.447 40 GLN B CA 1
ATOM 6324 C C . GLN B 1 39 ? -16.896 -22.140 113.875 1.000 22.408 40 GLN B C 1
ATOM 6325 O O . GLN B 1 39 ? -17.967 -22.747 113.682 1.000 22.765 40 GLN B O 1
ATOM 6331 N N . GLY B 1 40 ? -16.397 -21.241 113.016 1.000 22.676 41 GLY B N 1
ATOM 6332 C CA . GLY B 1 40 ? -17.023 -20.876 111.744 1.000 23.811 41 GLY B CA 1
ATOM 6333 C C . GLY B 1 40 ? -16.569 -21.776 110.592 1.000 22.568 41 GLY B C 1
ATOM 6334 O O . GLY B 1 40 ? -16.146 -22.882 110.808 1.000 23.507 41 GLY B O 1
ATOM 6335 N N . TRP B 1 41 ? -16.635 -21.279 109.369 1.000 22.253 42 TRP B N 1
ATOM 6336 C CA . TRP B 1 41 ? -16.509 -22.042 108.136 1.000 22.392 42 TRP B CA 1
ATOM 6337 C C . TRP B 1 41 ? -15.530 -21.293 107.255 1.000 22.081 42 TRP B C 1
ATOM 6338 O O . TRP B 1 41 ? -15.728 -20.103 107.000 1.000 20.924 42 TRP B O 1
ATOM 6349 N N . GLU B 1 42 ? -14.518 -21.984 106.773 1.000 27.349 43 GLU B N 1
ATOM 6350 C CA . GLU B 1 42 ? -13.577 -21.374 105.841 1.000 33.512 43 GLU B CA 1
ATOM 6351 C C . GLU B 1 42 ? -14.332 -20.987 104.564 1.000 32.952 43 GLU B C 1
ATOM 6352 O O . GLU B 1 42 ? -14.221 -19.859 104.092 1.000 32.971 43 GLU B O 1
ATOM 6358 N N . THR B 1 43 ? -15.099 -21.913 103.967 1.000 29.978 44 THR B N 1
ATOM 6359 C CA . THR B 1 43 ? -15.773 -21.623 102.704 1.000 31.814 44 THR B CA 1
ATOM 6360 C C . THR B 1 43 ? -17.180 -22.230 102.747 1.000 27.076 44 THR B C 1
ATOM 6361 O O . THR B 1 43 ? -17.436 -23.241 102.141 1.000 23.811 44 THR B O 1
ATOM 6365 N N . PRO B 1 44 ? -18.179 -21.619 103.416 1.000 27.661 45 PRO B N 1
ATOM 6366 C CA . PRO B 1 44 ? -19.525 -22.191 103.404 1.000 23.943 45 PRO B CA 1
ATOM 6367 C C . PRO B 1 44 ? -20.133 -22.059 102.025 1.000 22.661 45 PRO B C 1
ATOM 6368 O O . PRO B 1 44 ? -19.717 -21.193 101.287 1.000 22.567 45 PRO B O 1
ATOM 6372 N N . TYR B 1 45 ? -21.183 -22.807 101.737 1.000 24.424 46 TYR B N 1
ATOM 6373 C CA . TYR B 1 45 ? -22.031 -22.531 100.585 1.000 24.128 46 TYR B CA 1
ATOM 6374 C C . TYR B 1 45 ? -22.523 -21.081 100.636 1.000 21.510 46 TYR B C 1
ATOM 6375 O O . TYR B 1 45 ? -22.896 -20.570 101.711 1.000 17.746 46 TYR B O 1
ATOM 6384 N N . ARG B 1 46 ? -22.633 -20.464 99.440 1.000 21.351 47 ARG B N 1
ATOM 6385 C CA . ARG B 1 46 ? -23.194 -19.120 99.309 1.000 22.289 47 ARG B CA 1
ATOM 6386 C C . ARG B 1 46 ? -24.341 -19.142 98.302 1.000 21.069 47 ARG B C 1
ATOM 6387 O O . ARG B 1 46 ? -24.296 -19.976 97.388 1.000 17.503 47 ARG B O 1
ATOM 6395 N N . VAL B 1 47 ? -25.254 -18.144 98.383 1.000 19.381 48 VAL B N 1
ATOM 6396 C CA . VAL B 1 47 ? -26.434 -18.066 97.529 1.000 20.932 48 VAL B CA 1
ATOM 6397 C C . VAL B 1 47 ? -25.988 -17.771 96.082 1.000 22.293 48 VAL B C 1
ATOM 6398 O O . VAL B 1 47 ? -25.018 -17.072 95.885 1.000 24.192 48 VAL B O 1
ATOM 6402 N N . ARG B 1 48 ? -26.601 -18.420 95.093 1.000 22.018 49 ARG B N 1
ATOM 6403 C CA . ARG B 1 48 ? -26.105 -18.366 93.728 1.000 27.626 49 ARG B CA 1
ATOM 6404 C C . ARG B 1 48 ? -26.515 -17.047 93.067 1.000 25.975 49 ARG B C 1
ATOM 6405 O O . ARG B 1 48 ? -25.799 -16.609 92.180 1.000 31.376 49 ARG B O 1
ATOM 6413 N N . TYR B 1 49 ? -27.655 -16.458 93.493 1.000 26.936 50 TYR B N 1
ATOM 6414 C CA . TYR B 1 49 ? -28.161 -15.166 93.005 1.000 27.181 50 TYR B CA 1
ATOM 6415 C C . TYR B 1 49 ? -28.160 -14.127 94.154 1.000 28.646 50 TYR B C 1
ATOM 6416 O O . TYR B 1 49 ? -28.715 -14.363 95.255 1.000 26.216 50 TYR B O 1
ATOM 6425 N N . ALA B 1 50 ? -27.511 -12.969 93.894 1.000 29.222 51 ALA B N 1
ATOM 6426 C CA . ALA B 1 50 ? -27.200 -11.960 94.903 1.000 29.424 51 ALA B CA 1
ATOM 6427 C C . ALA B 1 50 ? -28.499 -11.381 95.463 1.000 30.249 51 ALA B C 1
ATOM 6428 O O . ALA B 1 50 ? -28.562 -11.138 96.655 1.000 32.252 51 ALA B O 1
ATOM 6430 N N . SER B 1 51 ? -29.579 -11.295 94.684 1.000 27.152 52 SER B N 1
ATOM 6431 C CA . SER B 1 51 ? -30.829 -10.759 95.250 1.000 28.241 52 SER B CA 1
ATOM 6432 C C . SER B 1 51 ? -31.511 -11.684 96.273 1.000 29.384 52 SER B C 1
ATOM 6433 O O . SER B 1 51 ? -32.496 -11.270 96.876 1.000 28.854 52 SER B O 1
ATOM 6436 N N . ASN B 1 52 ? -31.112 -12.968 96.359 1.000 27.367 53 ASN B N 1
ATOM 6437 C CA . ASN B 1 52 ? -31.797 -13.942 97.199 1.000 27.129 53 ASN B CA 1
ATOM 6438 C C . ASN B 1 52 ? -31.184 -13.891 98.601 1.000 24.685 53 ASN B C 1
ATOM 6439 O O . ASN B 1 52 ? -30.047 -13.436 98.772 1.000 26.864 53 ASN B O 1
ATOM 6444 N N . LEU B 1 53 ? -31.879 -14.491 99.559 1.000 20.831 54 LEU B N 1
ATOM 6445 C CA . LEU B 1 53 ? -31.428 -14.519 100.948 1.000 19.338 54 LEU B CA 1
ATOM 6446 C C . LEU B 1 53 ? -30.154 -15.365 101.175 1.000 20.437 54 LEU B C 1
ATOM 6447 O O . LEU B 1 53 ? -30.005 -16.496 100.713 1.000 21.142 54 LEU B O 1
ATOM 6452 N N . ASP B 1 54 ? -29.220 -14.789 101.919 1.000 20.213 55 ASP B N 1
ATOM 6453 C CA . ASP B 1 54 ? -28.065 -15.482 102.474 1.000 19.768 55 ASP B CA 1
ATOM 6454 C C . ASP B 1 54 ? -27.653 -14.730 103.725 1.000 16.630 55 ASP B C 1
ATOM 6455 O O . ASP B 1 54 ? -26.884 -13.807 103.587 1.000 17.360 55 ASP B O 1
ATOM 6460 N N . ASP B 1 55 ? -28.107 -15.184 104.903 1.000 17.421 56 ASP B N 1
ATOM 6461 C CA . ASP B 1 55 ? -27.694 -14.678 106.213 1.000 18.475 56 ASP B CA 1
ATOM 6462 C C . ASP B 1 55 ? -26.355 -15.252 106.627 1.000 18.627 56 ASP B C 1
ATOM 6463 O O . ASP B 1 55 ? -25.854 -14.854 107.668 1.000 19.045 56 ASP B O 1
ATOM 6468 N N . GLY B 1 56 ? -25.786 -16.136 105.790 1.000 20.503 57 GLY B N 1
ATOM 6469 C CA . GLY B 1 56 ? -24.540 -16.812 106.088 1.000 19.802 57 GLY B CA 1
ATOM 6470 C C . GLY B 1 56 ? -24.817 -18.035 106.957 1.000 19.166 57 GLY B C 1
ATOM 6471 O O . GLY B 1 56 ? -25.963 -18.345 107.275 1.000 22.145 57 GLY B O 1
ATOM 6472 N N . PRO B 1 57 ? -23.782 -18.781 107.346 1.000 16.959 58 PRO B N 1
ATOM 6473 C CA . PRO B 1 57 ? -23.945 -20.114 107.911 1.000 16.462 58 PRO B CA 1
ATOM 6474 C C . PRO B 1 57 ? -24.247 -20.226 109.410 1.000 18.480 58 PRO B C 1
ATOM 6475 O O . PRO B 1 57 ? -24.381 -21.331 109.925 1.000 19.613 58 PRO B O 1
ATOM 6479 N N . TRP B 1 58 ? -24.342 -19.128 110.159 1.000 18.754 59 TRP B N 1
ATOM 6480 C CA . TRP B 1 58 ? -24.501 -19.258 111.607 1.000 17.721 59 TRP B CA 1
ATOM 6481 C C . TRP B 1 58 ? -25.970 -19.465 111.968 1.000 19.051 59 TRP B C 1
ATOM 6482 O O . TRP B 1 58 ? -26.517 -18.697 112.756 1.000 20.934 59 TRP B O 1
ATOM 6493 N N . TYR B 1 59 ? -26.651 -20.485 111.418 1.000 18.480 60 TYR B N 1
ATOM 6494 C CA . TYR B 1 59 ? -27.948 -20.884 111.949 1.000 17.616 60 TYR B CA 1
ATOM 6495 C C . TYR B 1 59 ? -27.658 -22.039 112.900 1.000 17.145 60 TYR B C 1
ATOM 6496 O O . TYR B 1 59 ? -26.819 -22.872 112.594 1.000 19.266 60 TYR B O 1
ATOM 6505 N N . GLY B 1 60 ? -28.289 -22.042 114.075 1.000 17.461 61 GLY B N 1
ATOM 6506 C CA . GLY B 1 60 ? -28.358 -23.232 114.926 1.000 16.936 61 GLY B CA 1
ATOM 6507 C C . GLY B 1 60 ? -29.814 -23.699 115.039 1.000 16.624 61 GLY B C 1
ATOM 6508 O O . GLY B 1 60 ? -30.703 -23.250 114.291 1.000 17.472 61 GLY B O 1
ATOM 6509 N N . MET B 1 61 ? -30.088 -24.506 116.032 1.000 15.372 62 MET B N 1
ATOM 6510 C CA . MET B 1 61 ? -31.393 -25.115 116.130 1.000 17.423 62 MET B CA 1
ATOM 6511 C C . MET B 1 61 ? -32.412 -24.052 116.502 1.000 18.315 62 MET B C 1
ATOM 6512 O O . MET B 1 61 ? -32.225 -23.323 117.481 1.000 22.048 62 MET B O 1
ATOM 6517 N N . PRO B 1 62 ? -33.560 -23.986 115.807 1.000 18.149 63 PRO B N 1
ATOM 6518 C CA . PRO B 1 62 ? -34.646 -23.129 116.231 1.000 17.500 63 PRO B CA 1
ATOM 6519 C C . PRO B 1 62 ? -35.329 -23.659 117.480 1.000 18.455 63 PRO B C 1
ATOM 6520 O O . PRO B 1 62 ? -35.568 -24.874 117.550 1.000 18.334 63 PRO B O 1
ATOM 6524 N N . LEU B 1 63 ? -35.712 -22.736 118.391 1.000 17.981 64 LEU B N 1
ATOM 6525 C CA . LEU B 1 63 ? -36.506 -23.052 119.586 1.000 18.015 64 LEU B CA 1
ATOM 6526 C C . LEU B 1 63 ? -37.929 -22.486 119.477 1.000 16.863 64 LEU B C 1
ATOM 6527 O O . LEU B 1 63 ? -38.119 -21.427 118.899 1.000 20.605 64 LEU B O 1
ATOM 6532 N N . GLY B 1 64 ? -38.918 -23.176 120.035 1.000 15.465 65 GLY B N 1
ATOM 6533 C CA . GLY B 1 64 ? -40.329 -22.829 119.973 1.000 14.465 65 GLY B CA 1
ATOM 6534 C C . GLY B 1 64 ? -41.133 -23.884 119.199 1.000 15.927 65 GLY B C 1
ATOM 6535 O O . GLY B 1 64 ? -40.594 -24.561 118.310 1.000 16.992 65 GLY B O 1
ATOM 6536 N N . GLY B 1 65 ? -42.445 -23.949 119.503 1.000 15.378 66 GLY B N 1
ATOM 6537 C CA . GLY B 1 65 ? -43.369 -24.831 118.854 1.000 14.748 66 GLY B CA 1
ATOM 6538 C C . GLY B 1 65 ? -43.588 -24.407 117.410 1.000 15.913 66 GLY B C 1
ATOM 6539 O O . GLY B 1 65 ? -43.285 -23.278 117.040 1.000 17.426 66 GLY B O 1
ATOM 6540 N N . PHE B 1 66 ? -44.214 -25.304 116.638 1.000 15.598 67 PHE B N 1
ATOM 6541 C CA . PHE B 1 66 ? -44.702 -24.990 115.309 1.000 15.151 67 PHE B CA 1
ATOM 6542 C C . PHE B 1 66 ? -45.839 -23.965 115.435 1.000 17.465 67 PHE B C 1
ATOM 6543 O O . PHE B 1 66 ? -46.720 -24.103 116.302 1.000 16.441 67 PHE B O 1
ATOM 6551 N N . GLY B 1 67 ? -45.723 -22.871 114.648 1.000 17.002 68 GLY B N 1
ATOM 6552 C CA . GLY B 1 67 ? -46.750 -21.858 114.613 1.000 16.700 68 GLY B CA 1
ATOM 6553 C C . GLY B 1 67 ? -46.799 -21.008 115.890 1.000 16.756 68 GLY B C 1
ATOM 6554 O O . GLY B 1 67 ? -47.823 -20.337 116.100 1.000 18.055 68 GLY B O 1
ATOM 6555 N N . ALA B 1 68 ? -45.719 -21.028 116.704 1.000 17.310 69 ALA B N 1
ATOM 6556 C CA . ALA B 1 68 ? -45.698 -20.335 118.002 1.000 18.358 69 ALA B CA 1
ATOM 6557 C C . ALA B 1 68 ? -44.890 -19.051 117.934 1.000 18.351 69 ALA B C 1
ATOM 6558 O O . ALA B 1 68 ? -44.890 -18.287 118.898 1.000 19.856 69 ALA B O 1
ATOM 6560 N N . GLY B 1 69 ? -44.238 -18.832 116.805 1.000 15.068 70 GLY B N 1
ATOM 6561 C CA . GLY B 1 69 ? -43.141 -17.904 116.721 1.000 18.533 70 GLY B CA 1
ATOM 6562 C C . GLY B 1 69 ? -41.896 -18.572 117.251 1.000 19.376 70 GLY B C 1
ATOM 6563 O O . GLY B 1 69 ? -41.914 -19.317 118.217 1.000 26.671 70 GLY B O 1
ATOM 6564 N N . CYS B 1 70 ? -40.822 -18.466 116.555 1.000 19.996 71 CYS B N 1
ATOM 6565 C CA . CYS B 1 70 ? -39.680 -19.195 117.057 1.000 24.016 71 CYS B CA 1
ATOM 6566 C C . CYS B 1 70 ? -38.482 -18.264 117.100 1.000 17.497 71 CYS B C 1
ATOM 6567 O O . CYS B 1 70 ? -38.490 -17.183 116.495 1.000 17.945 71 CYS B O 1
ATOM 6570 N N . ILE B 1 71 ? -37.459 -18.704 117.801 1.000 16.489 72 ILE B N 1
ATOM 6571 C CA . ILE B 1 71 ? -36.239 -17.929 117.914 1.000 20.412 72 ILE B CA 1
ATOM 6572 C C . ILE B 1 71 ? -35.123 -18.920 117.728 1.000 19.183 72 ILE B C 1
ATOM 6573 O O . ILE B 1 71 ? -35.249 -20.047 118.219 1.000 21.324 72 ILE B O 1
ATOM 6578 N N . GLY B 1 72 ? -34.056 -18.481 117.072 1.000 19.201 73 GLY B N 1
ATOM 6579 C CA . GLY B 1 72 ? -32.919 -19.351 116.832 1.000 19.271 73 GLY B CA 1
ATOM 6580 C C . GLY B 1 72 ? -31.682 -18.867 117.561 1.000 18.682 73 GLY B C 1
ATOM 6581 O O . GLY B 1 72 ? -31.504 -17.681 117.767 1.000 19.101 73 GLY B O 1
ATOM 6582 N N . ARG B 1 73 ? -30.797 -19.804 117.899 1.000 18.920 74 ARG B N 1
ATOM 6583 C CA . ARG B 1 73 ? -29.515 -19.457 118.502 1.000 18.676 74 ARG B CA 1
ATOM 6584 C C . ARG B 1 73 ? -28.407 -20.219 117.784 1.000 15.978 74 ARG B C 1
ATOM 6585 O O . ARG B 1 73 ? -28.523 -21.418 117.594 1.000 15.115 74 ARG B O 1
ATOM 6593 N N . SER B 1 74 ? -27.366 -19.494 117.425 1.000 15.413 75 SER B N 1
ATOM 6594 C CA . SER B 1 74 ? -26.251 -19.970 116.658 1.000 17.922 75 SER B CA 1
ATOM 6595 C C . SER B 1 74 ? -25.373 -20.905 117.488 1.000 17.925 75 SER B C 1
ATOM 6596 O O . SER B 1 74 ? -25.463 -20.957 118.728 1.000 18.312 75 SER B O 1
ATOM 6599 N N . SER B 1 75 ? -24.548 -21.698 116.785 1.000 18.517 76 SER B N 1
ATOM 6600 C CA . SER B 1 75 ? -23.514 -22.522 117.439 1.000 19.777 76 SER B CA 1
ATOM 6601 C C . SER B 1 75 ? -22.420 -21.676 118.122 1.000 19.074 76 SER B C 1
ATOM 6602 O O . SER B 1 75 ? -21.553 -22.266 118.742 1.000 19.025 76 SER B O 1
ATOM 6605 N N . ALA B 1 76 ? -22.417 -20.334 117.929 1.000 19.474 77 ALA B N 1
ATOM 6606 C CA . ALA B 1 76 ? -21.597 -19.385 118.697 1.000 19.264 77 ALA B CA 1
ATOM 6607 C C . ALA B 1 76 ? -22.290 -18.895 119.966 1.000 19.018 77 ALA B C 1
ATOM 6608 O O . ALA B 1 76 ? -21.645 -18.275 120.822 1.000 20.538 77 ALA B O 1
ATOM 6610 N N . GLY B 1 77 ? -23.594 -19.148 120.070 1.000 19.571 78 GLY B N 1
ATOM 6611 C CA . GLY B 1 77 ? -24.363 -18.829 121.263 1.000 20.577 78 GLY B CA 1
ATOM 6612 C C . GLY B 1 77 ? -25.260 -17.604 121.088 1.000 20.459 78 GLY B C 1
ATOM 6613 O O . GLY B 1 77 ? -25.858 -17.165 122.069 1.000 20.648 78 GLY B O 1
ATOM 6614 N N . ASP B 1 78 ? -25.329 -17.037 119.869 1.000 20.454 79 ASP B N 1
ATOM 6615 C CA . ASP B 1 78 ? -26.038 -15.773 119.643 1.000 19.138 79 ASP B CA 1
ATOM 6616 C C . ASP B 1 78 ? -27.505 -16.030 119.264 1.000 18.186 79 ASP B C 1
ATOM 6617 O O . ASP B 1 78 ? -27.770 -16.814 118.367 1.000 18.472 79 ASP B O 1
ATOM 6622 N N . PHE B 1 79 ? -28.446 -15.341 119.895 1.000 15.587 80 PHE B N 1
ATOM 6623 C CA . PHE B 1 79 ? -29.850 -15.419 119.528 1.000 16.473 80 PHE B CA 1
ATOM 6624 C C . PHE B 1 79 ? -30.068 -14.506 118.332 1.000 16.952 80 PHE B C 1
ATOM 6625 O O . PHE B 1 79 ? -30.111 -13.286 118.503 1.000 17.653 80 PHE B O 1
ATOM 6633 N N . ASN B 1 80 ? -30.124 -15.094 117.123 1.000 17.592 81 ASN B N 1
ATOM 6634 C CA . ASN B 1 80 ? -29.969 -14.310 115.912 1.000 17.346 81 ASN B CA 1
ATOM 6635 C C . ASN B 1 80 ? -31.075 -14.515 114.925 1.000 16.452 81 ASN B C 1
ATOM 6636 O O . ASN B 1 80 ? -30.965 -13.970 113.831 1.000 19.427 81 ASN B O 1
ATOM 6641 N N . LEU B 1 81 ? -32.076 -15.297 115.290 1.000 17.263 82 LEU B N 1
ATOM 6642 C CA . LEU B 1 81 ? -33.167 -15.523 114.356 1.000 20.702 82 LEU B CA 1
ATOM 6643 C C . LEU B 1 81 ? -34.454 -15.274 115.107 1.000 17.474 82 LEU B C 1
ATOM 6644 O O . LEU B 1 81 ? -34.635 -15.952 116.109 1.000 17.360 82 LEU B O 1
ATOM 6649 N N . TRP B 1 82 ? -35.264 -14.322 114.618 1.000 16.044 83 TRP B N 1
ATOM 6650 C CA . TRP B 1 82 ? -36.474 -13.868 115.270 1.000 16.857 83 TRP B CA 1
ATOM 6651 C C . TRP B 1 82 ? -37.646 -14.014 114.322 1.000 15.506 83 TRP B C 1
ATOM 6652 O O . TRP B 1 82 ? -37.777 -13.254 113.364 1.000 17.964 83 TRP B O 1
ATOM 6663 N N . HIS B 1 83 ? -38.481 -14.989 114.627 1.000 17.371 84 HIS B N 1
ATOM 6664 C CA . HIS B 1 83 ? -39.627 -15.404 113.834 1.000 18.417 84 HIS B CA 1
ATOM 6665 C C . HIS B 1 83 ? -40.877 -15.277 114.686 1.000 19.465 84 HIS B C 1
ATOM 6666 O O . HIS B 1 83 ? -41.835 -15.990 114.488 1.000 23.365 84 HIS B O 1
ATOM 6673 N N . VAL B 1 84 ? -40.920 -14.289 115.571 1.000 18.501 85 VAL B N 1
ATOM 6674 C CA . VAL B 1 84 ? -42.069 -14.070 116.432 1.000 20.576 85 VAL B CA 1
ATOM 6675 C C . VAL B 1 84 ? -43.293 -13.579 115.657 1.000 19.836 85 VAL B C 1
ATOM 6676 O O . VAL B 1 84 ? -44.387 -13.806 116.128 1.000 23.311 85 VAL B O 1
ATOM 6680 N N . ASP B 1 85 ? -43.076 -12.842 114.569 1.000 19.467 86 ASP B N 1
ATOM 6681 C CA . ASP B 1 85 ? -44.086 -12.384 113.627 1.000 19.517 86 ASP B CA 1
ATOM 6682 C C . ASP B 1 85 ? -44.235 -13.513 112.600 1.000 19.905 86 ASP B C 1
ATOM 6683 O O . ASP B 1 85 ? -43.269 -13.839 111.892 1.000 19.585 86 ASP B O 1
ATOM 6688 N N . GLY B 1 86 ? -45.421 -14.142 112.583 1.000 18.282 87 GLY B N 1
ATOM 6689 C CA . GLY B 1 86 ? -45.613 -15.391 111.887 1.000 17.777 87 GLY B CA 1
ATOM 6690 C C . GLY B 1 86 ? -45.489 -15.160 110.384 1.000 19.669 87 GLY B C 1
ATOM 6691 O O . GLY B 1 86 ? -46.159 -14.284 109.818 1.000 19.562 87 GLY B O 1
ATOM 6692 N N . GLY B 1 87 ? -44.577 -15.912 109.781 1.000 17.305 88 GLY B N 1
ATOM 6693 C CA . GLY B 1 87 ? -44.370 -15.890 108.341 1.000 17.765 88 GLY B CA 1
ATOM 6694 C C . GLY B 1 87 ? -43.288 -14.907 107.946 1.000 17.694 88 GLY B C 1
ATOM 6695 O O . GLY B 1 87 ? -42.970 -14.869 106.769 1.000 18.153 88 GLY B O 1
ATOM 6696 N N . GLU B 1 88 ? -42.757 -14.158 108.943 1.000 15.518 89 GLU B N 1
ATOM 6697 C CA . GLU B 1 88 ? -41.728 -13.163 108.718 1.000 16.105 89 GLU B CA 1
ATOM 6698 C C . GLU B 1 88 ? -40.369 -13.664 109.179 1.000 16.274 89 GLU B C 1
ATOM 6699 O O . GLU B 1 88 ? -40.239 -14.476 110.075 1.000 20.849 89 GLU B O 1
ATOM 6705 N N . HIS B 1 89 ? -39.328 -13.036 108.675 1.000 18.338 90 HIS B N 1
ATOM 6706 C CA . HIS B 1 89 ? -37.949 -13.444 108.952 1.000 19.909 90 HIS B CA 1
ATOM 6707 C C . HIS B 1 89 ? -37.109 -12.200 109.256 1.000 21.509 90 HIS B C 1
ATOM 6708 O O . HIS B 1 89 ? -37.096 -11.252 108.485 1.000 21.579 90 HIS B O 1
ATOM 6715 N N . ILE B 1 90 ? -36.502 -12.193 110.451 1.000 23.449 91 ILE B N 1
ATOM 6716 C CA . ILE B 1 90 ? -35.476 -11.247 110.799 1.000 22.470 91 ILE B CA 1
ATOM 6717 C C . ILE B 1 90 ? -34.278 -12.042 111.276 1.000 19.616 91 ILE B C 1
ATOM 6718 O O . ILE B 1 90 ? -34.421 -12.898 112.129 1.000 21.926 91 ILE B O 1
ATOM 6723 N N . PHE B 1 91 ? -33.109 -11.702 110.747 1.000 20.026 92 PHE B N 1
ATOM 6724 C CA . PHE B 1 91 ? -31.840 -12.259 111.174 1.000 20.708 92 PHE B CA 1
ATOM 6725 C C . PHE B 1 91 ? -31.025 -11.135 111.780 1.000 22.630 92 PHE B C 1
ATOM 6726 O O . PHE B 1 91 ? -30.873 -10.079 111.180 1.000 19.939 92 PHE B O 1
ATOM 6734 N N . GLY B 1 92 ? -30.514 -11.363 112.993 1.000 23.989 93 GLY B N 1
ATOM 6735 C CA . GLY B 1 92 ? -29.902 -10.268 113.739 1.000 26.059 93 GLY B CA 1
ATOM 6736 C C . GLY B 1 92 ? -29.825 -10.591 115.222 1.000 24.208 93 GLY B C 1
ATOM 6737 O O . GLY B 1 92 ? -30.820 -11.060 115.802 1.000 17.855 93 GLY B O 1
ATOM 6738 N N . THR B 1 93 ? -28.633 -10.349 115.787 1.000 22.806 94 THR B N 1
ATOM 6739 C CA . THR B 1 93 ? -28.377 -10.695 117.179 1.000 23.786 94 THR B CA 1
ATOM 6740 C C . THR B 1 93 ? -28.799 -9.535 118.057 1.000 22.599 94 THR B C 1
ATOM 6741 O O . THR B 1 93 ? -28.457 -8.428 117.721 1.000 20.242 94 THR B O 1
ATOM 6745 N N . LEU B 1 94 ? -29.417 -9.806 119.218 1.000 26.960 95 LEU B N 1
ATOM 6746 C CA . LEU B 1 94 ? -29.642 -8.782 120.254 1.000 24.376 95 LEU B CA 1
ATOM 6747 C C . LEU B 1 94 ? -28.795 -9.238 121.417 1.000 21.518 95 LEU B C 1
ATOM 6748 O O . LEU B 1 94 ? -29.176 -10.163 122.123 1.000 18.602 95 LEU B O 1
ATOM 6753 N N . PRO B 1 95 ? -27.580 -8.712 121.588 1.000 20.342 96 PRO B N 1
ATOM 6754 C CA . PRO B 1 95 ? -26.599 -9.396 122.406 1.000 23.877 96 PRO B CA 1
ATOM 6755 C C . PRO B 1 95 ? -26.949 -9.412 123.901 1.000 22.821 96 PRO B C 1
ATOM 6756 O O . PRO B 1 95 ? -26.497 -10.293 124.613 1.000 18.005 96 PRO B O 1
ATOM 6760 N N . ALA B 1 96 ? -27.884 -8.562 124.312 1.000 20.454 97 ALA B N 1
ATOM 6761 C CA . ALA B 1 96 ? -28.375 -8.576 125.678 1.000 22.891 97 ALA B CA 1
ATOM 6762 C C . ALA B 1 96 ? -29.265 -9.790 125.978 1.000 20.439 97 ALA B C 1
ATOM 6763 O O . ALA B 1 96 ? -29.557 -10.057 127.154 1.000 19.431 97 ALA B O 1
ATOM 6765 N N . CYS B 1 97 ? -29.698 -10.505 124.942 1.000 19.440 98 CYS B N 1
ATOM 6766 C CA . CYS B 1 97 ? -30.490 -11.720 125.120 1.000 19.966 98 CYS B CA 1
ATOM 6767 C C . CYS B 1 97 ? -29.516 -12.891 125.182 1.000 20.524 98 CYS B C 1
ATOM 6768 O O . CYS B 1 97 ? -28.976 -13.322 124.156 1.000 21.462 98 CYS B O 1
ATOM 6771 N N . GLN B 1 98 ? -29.196 -13.320 126.394 1.000 18.587 99 GLN B N 1
ATOM 6772 C CA . GLN B 1 98 ? -27.974 -14.088 126.573 1.000 19.203 99 GLN B CA 1
ATOM 6773 C C . GLN B 1 98 ? -27.872 -14.681 127.989 1.000 18.023 99 GLN B C 1
ATOM 6774 O O . GLN B 1 98 ? -28.439 -14.131 128.922 1.000 18.526 99 GLN B O 1
ATOM 6780 N N . PHE B 1 99 ? -27.203 -15.840 128.092 1.000 19.586 100 PHE B N 1
ATOM 6781 C CA . PHE B 1 99 ? -26.825 -16.477 129.352 1.000 18.323 100 PHE B CA 1
ATOM 6782 C C . PHE B 1 99 ? -25.389 -16.077 129.682 1.000 20.306 100 PHE B C 1
ATOM 6783 O O . PHE B 1 99 ? -24.602 -15.859 128.751 1.000 19.140 100 PHE B O 1
ATOM 6791 N N . SER B 1 100 ? -25.126 -15.811 130.978 1.000 20.586 101 SER B N 1
ATOM 6792 C CA . SER B 1 100 ? -23.773 -15.613 131.457 1.000 20.250 101 SER B CA 1
ATOM 6793 C C . SER B 1 100 ? -23.548 -16.505 132.675 1.000 23.920 101 SER B C 1
ATOM 6794 O O . SER B 1 100 ? -24.490 -16.848 133.395 1.000 23.957 101 SER B O 1
ATOM 6797 N N . LEU B 1 101 ? -22.273 -16.865 132.861 1.000 23.983 102 LEU B N 1
ATOM 6798 C CA . LEU B 1 101 ? -21.805 -17.772 133.904 1.000 25.904 102 LEU B CA 1
ATOM 6799 C C . LEU B 1 101 ? -20.721 -17.071 134.704 1.000 24.506 102 LEU B C 1
ATOM 6800 O O . LEU B 1 101 ? -19.816 -16.523 134.107 1.000 24.520 102 LEU B O 1
ATOM 6805 N N . PHE B 1 102 ? -20.822 -17.131 136.030 1.000 25.122 103 PHE B N 1
ATOM 6806 C CA . PHE B 1 102 ? -19.738 -16.751 136.915 1.000 24.118 103 PHE B CA 1
ATOM 6807 C C . PHE B 1 102 ? -19.346 -17.987 137.712 1.000 25.163 103 PHE B C 1
ATOM 6808 O O . PHE B 1 102 ? -20.227 -18.722 138.159 1.000 24.532 103 PHE B O 1
ATOM 6816 N N . GLU B 1 103 ? -18.033 -18.164 137.901 1.000 24.674 104 GLU B N 1
ATOM 6817 C CA . GLU B 1 103 ? -17.491 -19.264 138.703 1.000 34.257 104 GLU B CA 1
ATOM 6818 C C . GLU B 1 103 ? -16.341 -18.746 139.583 1.000 30.567 104 GLU B C 1
ATOM 6819 O O . GLU B 1 103 ? -15.413 -18.093 139.084 1.000 29.567 104 GLU B O 1
ATOM 6825 N N . GLN B 1 104 ? -16.379 -19.120 140.879 1.000 31.508 105 GLN B N 1
ATOM 6826 C CA . GLN B 1 104 ? -15.276 -18.894 141.799 1.000 34.750 105 GLN B CA 1
ATOM 6827 C C . GLN B 1 104 ? -14.821 -20.176 142.508 1.000 31.117 105 GLN B C 1
ATOM 6828 O O . GLN B 1 104 ? -15.579 -20.850 143.189 1.000 27.129 105 GLN B O 1
ATOM 6834 N N . GLY B 1 105 ? -13.530 -20.471 142.370 1.000 38.161 106 GLY B N 1
ATOM 6835 C CA . GLY B 1 105 ? -12.790 -21.354 143.266 1.000 41.148 106 GLY B CA 1
ATOM 6836 C C . GLY B 1 105 ? -11.403 -20.768 143.462 1.000 38.539 106 GLY B C 1
ATOM 6837 O O . GLY B 1 105 ? -11.306 -19.667 143.965 1.000 39.940 106 GLY B O 1
ATOM 6838 N N . GLU B 1 106 ? -10.368 -21.452 142.966 1.000 48.647 107 GLU B N 1
ATOM 6839 C CA . GLU B 1 106 ? -9.008 -20.914 142.933 1.000 56.179 107 GLU B CA 1
ATOM 6840 C C . GLU B 1 106 ? -9.043 -19.550 142.251 1.000 56.839 107 GLU B C 1
ATOM 6841 O O . GLU B 1 106 ? -8.500 -18.579 142.770 1.000 52.445 107 GLU B O 1
ATOM 6847 N N . GLN B 1 107 ? -9.696 -19.522 141.080 1.000 55.292 108 GLN B N 1
ATOM 6848 C CA . GLN B 1 107 ? -9.835 -18.352 140.226 1.000 50.241 108 GLN B CA 1
ATOM 6849 C C . GLN B 1 107 ? -11.285 -17.834 140.251 1.000 43.394 108 GLN B C 1
ATOM 6850 O O . GLN B 1 107 ? -12.206 -18.558 140.662 1.000 38.128 108 GLN B O 1
ATOM 6856 N N . THR B 1 108 ? -11.454 -16.566 139.827 1.000 35.196 109 THR B N 1
ATOM 6857 C CA . THR B 1 108 ? -12.736 -15.929 139.559 1.000 33.891 109 THR B CA 1
ATOM 6858 C C . THR B 1 108 ? -12.849 -15.702 138.055 1.000 31.141 109 THR B C 1
ATOM 6859 O O . THR B 1 108 ? -11.946 -15.111 137.504 1.000 26.276 109 THR B O 1
ATOM 6863 N N . GLN B 1 109 ? -13.952 -16.162 137.420 1.000 30.335 110 GLN B N 1
ATOM 6864 C CA . GLN B 1 109 ? -14.153 -16.060 135.975 1.000 29.024 110 GLN B CA 1
ATOM 6865 C C . GLN B 1 109 ? -15.625 -15.811 135.687 1.000 26.230 110 GLN B C 1
ATOM 6866 O O . GLN B 1 109 ? -16.471 -16.325 136.401 1.000 26.513 110 GLN B O 1
ATOM 6872 N N . ALA B 1 110 ? -15.903 -15.041 134.636 1.000 26.397 111 ALA B N 1
ATOM 6873 C CA . ALA B 1 110 ? -17.253 -14.667 134.257 1.000 23.605 111 ALA B CA 1
ATOM 6874 C C . ALA B 1 110 ? -17.267 -14.417 132.750 1.000 24.143 111 ALA B C 1
ATOM 6875 O O . ALA B 1 110 ? -16.446 -13.658 132.221 1.000 26.479 111 ALA B O 1
ATOM 6877 N N . TYR B 1 111 ? -18.145 -15.143 132.027 1.000 25.673 112 TYR B N 1
ATOM 6878 C CA . TYR B 1 111 ? -18.369 -14.889 130.610 1.000 23.616 112 TYR B CA 1
ATOM 6879 C C . TYR B 1 111 ? -19.869 -14.936 130.261 1.000 22.414 112 TYR B C 1
ATOM 6880 O O . TYR B 1 111 ? -20.656 -15.724 130.845 1.000 20.550 112 TYR B O 1
ATOM 6889 N N . ALA B 1 112 ? -20.226 -14.057 129.298 1.000 19.861 113 ALA B N 1
ATOM 6890 C CA . ALA B 1 112 ? -21.455 -14.134 128.535 1.000 20.506 113 ALA B CA 1
ATOM 6891 C C . ALA B 1 112 ? -21.237 -15.131 127.383 1.000 20.835 113 ALA B C 1
ATOM 6892 O O . ALA B 1 112 ? -20.160 -15.152 126.753 1.000 17.345 113 ALA B O 1
ATOM 6894 N N . LEU B 1 113 ? -22.260 -15.961 127.100 1.000 19.360 114 LEU B N 1
ATOM 6895 C CA . LEU B 1 113 ? -22.047 -17.166 126.316 1.000 18.765 114 LEU B CA 1
ATOM 6896 C C . LEU B 1 113 ? -22.456 -16.992 124.861 1.000 17.775 114 LEU B C 1
ATOM 6897 O O . LEU B 1 113 ? -23.134 -17.861 124.319 1.000 20.203 114 LEU B O 1
ATOM 6902 N N . GLY B 1 114 ? -22.011 -15.899 124.262 1.000 18.141 115 GLY B N 1
ATOM 6903 C CA . GLY B 1 114 ? -22.146 -15.571 122.862 1.000 19.735 115 GLY B CA 1
ATOM 6904 C C . GLY B 1 114 ? -20.863 -14.927 122.295 1.000 21.830 115 GLY B C 1
ATOM 6905 O O . GLY B 1 114 ? -19.802 -15.035 122.913 1.000 20.758 115 GLY B O 1
ATOM 6906 N N . SER B 1 115 ? -20.994 -14.259 121.119 1.000 23.492 116 SER B N 1
ATOM 6907 C CA . SER B 1 115 ? -19.958 -13.532 120.408 1.000 24.346 116 SER B CA 1
ATOM 6908 C C . SER B 1 115 ? -19.867 -12.137 120.986 1.000 25.504 116 SER B C 1
ATOM 6909 O O . SER B 1 115 ? -20.923 -11.483 121.165 1.000 24.316 116 SER B O 1
ATOM 6912 N N . ALA B 1 116 ? -18.632 -11.645 121.038 1.000 25.772 117 ALA B N 1
ATOM 6913 C CA . ALA B 1 116 ? -18.360 -10.238 121.262 1.000 30.940 117 ALA B CA 1
ATOM 6914 C C . ALA B 1 116 ? -19.112 -9.419 120.209 1.000 28.315 117 ALA B C 1
ATOM 6915 O O . ALA B 1 116 ? -18.912 -9.634 119.030 1.000 31.349 117 ALA B O 1
ATOM 6917 N N . PRO B 1 117 ? -20.016 -8.491 120.580 1.000 27.932 118 PRO B N 1
ATOM 6918 C CA . PRO B 1 117 ? -20.635 -7.595 119.615 1.000 30.451 118 PRO B CA 1
ATOM 6919 C C . PRO B 1 117 ? -19.615 -6.805 118.801 1.000 32.359 118 PRO B C 1
ATOM 6920 O O . PRO B 1 117 ? -18.671 -6.286 119.362 1.000 32.927 118 PRO B O 1
ATOM 6924 N N . LYS B 1 118 ? -19.853 -6.643 117.497 1.000 45.335 119 LYS B N 1
ATOM 6925 C CA . LYS B 1 118 ? -18.904 -5.975 116.611 1.000 52.350 119 LYS B CA 1
ATOM 6926 C C . LYS B 1 118 ? -18.988 -4.448 116.733 1.000 54.935 119 LYS B C 1
ATOM 6927 O O . LYS B 1 118 ? -18.024 -3.761 116.384 1.000 54.501 119 LYS B O 1
ATOM 6933 N N . ASP B 1 119 ? -20.093 -3.932 117.292 1.000 46.421 120 ASP B N 1
ATOM 6934 C CA . ASP B 1 119 ? -20.337 -2.500 117.379 1.000 51.801 120 ASP B CA 1
ATOM 6935 C C . ASP B 1 119 ? -19.982 -1.932 118.748 1.000 48.216 120 ASP B C 1
ATOM 6936 O O . ASP B 1 119 ? -20.332 -0.789 119.029 1.000 60.153 120 ASP B O 1
ATOM 6941 N N . GLY B 1 120 ? -19.403 -2.727 119.648 1.000 47.610 121 GLY B N 1
ATOM 6942 C CA . GLY B 1 120 ? -18.999 -2.228 120.961 1.000 46.475 121 GLY B CA 1
ATOM 6943 C C . GLY B 1 120 ? -20.140 -1.935 121.953 1.000 44.824 121 GLY B C 1
ATOM 6944 O O . GLY B 1 120 ? -19.929 -1.280 122.958 1.000 46.139 121 GLY B O 1
ATOM 6945 N N . ARG B 1 121 ? -21.341 -2.478 121.759 1.000 41.602 122 ARG B N 1
ATOM 6946 C CA . ARG B 1 121 ? -22.328 -2.532 122.836 1.000 38.592 122 ARG B CA 1
ATOM 6947 C C . ARG B 1 121 ? -21.883 -3.537 123.903 1.000 32.191 122 ARG B C 1
ATOM 6948 O O . ARG B 1 121 ? -21.114 -4.456 123.631 1.000 36.390 122 ARG B O 1
ATOM 6956 N N . LEU B 1 122 ? -22.327 -3.352 125.140 1.000 28.309 123 LEU B N 1
ATOM 6957 C CA . LEU B 1 122 ? -21.938 -4.221 126.248 1.000 28.868 123 LEU B CA 1
ATOM 6958 C C . LEU B 1 122 ? -20.419 -4.370 126.333 1.000 28.534 123 LEU B C 1
ATOM 6959 O O . LEU B 1 122 ? -19.951 -5.472 126.655 1.000 29.371 123 LEU B O 1
ATOM 6964 N N . SER B 1 123 ? -19.678 -3.251 126.178 1.000 28.308 124 SER B N 1
ATOM 6965 C CA . SER B 1 123 ? -18.210 -3.243 126.154 1.000 29.796 124 SER B CA 1
ATOM 6966 C C . SER B 1 123 ? -17.572 -3.812 127.440 1.000 27.050 124 SER B C 1
ATOM 6967 O O . SER B 1 123 ? -16.514 -4.409 127.383 1.000 27.857 124 SER B O 1
ATOM 6970 N N . SER B 1 124 ? -18.211 -3.659 128.601 1.000 27.838 125 SER B N 1
ATOM 6971 C CA . SER B 1 124 ? -17.698 -4.195 129.866 1.000 27.904 125 SER B CA 1
ATOM 6972 C C . SER B 1 124 ? -17.775 -5.726 129.993 1.000 29.473 125 SER B C 1
ATOM 6973 O O . SER B 1 124 ? -17.092 -6.315 130.831 1.000 29.668 125 SER B O 1
ATOM 6976 N N . TRP B 1 125 ? -18.676 -6.384 129.239 1.000 30.188 126 TRP B N 1
ATOM 6977 C CA . TRP B 1 125 ? -18.884 -7.817 129.378 1.000 27.640 126 TRP B CA 1
ATOM 6978 C C . TRP B 1 125 ? -17.675 -8.518 128.763 1.000 23.929 126 TRP B C 1
ATOM 6979 O O . TRP B 1 125 ? -17.056 -7.956 127.877 1.000 19.802 126 TRP B O 1
ATOM 6990 N N . GLN B 1 126 ? -17.349 -9.714 129.269 1.000 24.646 127 GLN B N 1
ATOM 6991 C CA . GLN B 1 126 ? -16.392 -10.626 128.657 1.000 28.650 127 GLN B CA 1
ATOM 6992 C C . GLN B 1 126 ? -17.158 -11.798 128.012 1.000 23.248 127 GLN B C 1
ATOM 6993 O O . GLN B 1 126 ? -18.083 -12.369 128.566 1.000 24.946 127 GLN B O 1
ATOM 6999 N N . TRP B 1 127 ? -16.716 -12.210 126.845 1.000 25.020 128 TRP B N 1
ATOM 7000 C CA . TRP B 1 127 ? -17.402 -13.184 126.017 1.000 24.669 128 TRP B CA 1
ATOM 7001 C C . TRP B 1 127 ? -16.651 -14.508 125.998 1.000 22.124 128 TRP B C 1
ATOM 7002 O O . TRP B 1 127 ? -15.448 -14.533 125.854 1.000 23.873 128 TRP B O 1
ATOM 7013 N N . TYR B 1 128 ? -17.378 -15.599 126.159 1.000 22.892 129 TYR B N 1
ATOM 7014 C CA . TYR B 1 128 ? -16.796 -16.920 126.321 1.000 23.757 129 TYR B CA 1
ATOM 7015 C C . TYR B 1 128 ? -15.882 -17.224 125.139 1.000 27.428 129 TYR B C 1
ATOM 7016 O O . TYR B 1 128 ? -16.246 -16.927 124.011 1.000 23.546 129 TYR B O 1
ATOM 7025 N N . PRO B 1 129 ? -14.660 -17.772 125.376 1.000 27.862 130 PRO B N 1
ATOM 7026 C CA . PRO B 1 129 ? -13.698 -17.991 124.301 1.000 27.755 130 PRO B CA 1
ATOM 7027 C C . PRO B 1 129 ? -14.155 -19.064 123.300 1.000 23.640 130 PRO B C 1
ATOM 7028 O O . PRO B 1 129 ? -14.600 -20.102 123.720 1.000 22.061 130 PRO B O 1
ATOM 7032 N N . ALA B 1 130 ? -14.015 -18.792 122.002 1.000 22.030 131 ALA B N 1
ATOM 7033 C CA . ALA B 1 130 ? -14.387 -19.707 120.929 1.000 24.427 131 ALA B CA 1
ATOM 7034 C C . ALA B 1 130 ? -13.564 -20.990 121.026 1.000 30.950 131 ALA B C 1
ATOM 7035 O O . ALA B 1 130 ? -12.425 -20.955 121.486 1.000 33.306 131 ALA B O 1
ATOM 7037 N N . GLY B 1 131 ? -14.161 -22.136 120.644 1.000 32.925 132 GLY B N 1
ATOM 7038 C CA . GLY B 1 131 ? -13.463 -23.411 120.604 1.000 30.206 132 GLY B CA 1
ATOM 7039 C C . GLY B 1 131 ? -13.452 -24.212 121.916 1.000 31.397 132 GLY B C 1
ATOM 7040 O O . GLY B 1 131 ? -13.071 -25.367 121.900 1.000 41.804 132 GLY B O 1
ATOM 7041 N N . LYS B 1 132 ? -13.951 -23.675 123.031 1.000 30.734 133 LYS B N 1
ATOM 7042 C CA . LYS B 1 132 ? -13.849 -24.324 124.338 1.000 28.780 133 LYS B CA 1
ATOM 7043 C C . LYS B 1 132 ? -15.174 -25.000 124.689 1.000 27.192 133 LYS B C 1
ATOM 7044 O O . LYS B 1 132 ? -15.854 -24.618 125.654 1.000 25.760 133 LYS B O 1
ATOM 7050 N N . GLY B 1 133 ? -15.526 -26.004 123.882 1.000 28.739 134 GLY B N 1
ATOM 7051 C CA . GLY B 1 133 ? -16.750 -26.799 124.060 1.000 25.932 134 GLY B CA 1
ATOM 7052 C C . GLY B 1 133 ? -17.387 -27.208 122.721 1.000 22.714 134 GLY B C 1
ATOM 7053 O O . GLY B 1 133 ? -16.941 -26.780 121.653 1.000 19.399 134 GLY B O 1
ATOM 7054 N N . THR B 1 134 ? -18.505 -27.943 122.820 1.000 21.385 135 THR B N 1
ATOM 7055 C CA . THR B 1 134 ? -19.255 -28.423 121.685 1.000 21.929 135 THR B CA 1
ATOM 7056 C C . THR B 1 134 ? -20.684 -27.918 121.740 1.000 22.454 135 THR B C 1
ATOM 7057 O O . THR B 1 134 ? -21.355 -27.973 122.802 1.000 18.058 135 THR B O 1
ATOM 7061 N N . TYR B 1 135 ? -21.156 -27.602 120.520 1.000 21.995 136 TYR B N 1
ATOM 7062 C CA . TYR B 1 135 ? -22.580 -27.444 120.224 1.000 20.265 136 TYR B CA 1
ATOM 7063 C C . TYR B 1 135 ? -23.024 -28.716 119.515 1.000 19.102 136 TYR B C 1
ATOM 7064 O O . TYR B 1 135 ? -22.355 -29.159 118.578 1.000 18.820 136 TYR B O 1
ATOM 7073 N N . ALA B 1 136 ? -24.164 -29.275 119.935 1.000 18.279 137 ALA B N 1
ATOM 7074 C CA . ALA B 1 136 ? -24.696 -30.499 119.323 1.000 17.270 137 ALA B CA 1
ATOM 7075 C C . ALA B 1 136 ? -26.199 -30.361 119.148 1.000 17.998 137 ALA B C 1
ATOM 7076 O O . ALA B 1 136 ? -26.867 -29.876 120.063 1.000 18.357 137 ALA B O 1
ATOM 7078 N N . VAL B 1 137 ? -26.719 -30.852 118.004 1.000 19.017 138 VAL B N 1
ATOM 7079 C CA . VAL B 1 137 ? -28.155 -30.866 117.773 1.000 19.249 138 VAL B CA 1
ATOM 7080 C C . VAL B 1 137 ? -28.676 -32.227 117.291 1.000 18.280 138 VAL B C 1
ATOM 7081 O O . VAL B 1 137 ? -28.160 -32.813 116.329 1.000 16.712 138 VAL B O 1
ATOM 7085 N N . ARG B 1 138 ? -29.775 -32.671 117.915 1.000 17.088 139 ARG B N 1
ATOM 7086 C CA . ARG B 1 138 ? -30.679 -33.639 117.309 1.000 18.998 139 ARG B CA 1
ATOM 7087 C C . ARG B 1 138 ? -32.088 -33.156 117.593 1.000 15.696 139 ARG B C 1
ATOM 7088 O O . ARG B 1 138 ? -32.639 -33.457 118.644 1.000 16.545 139 ARG B O 1
ATOM 7096 N N . TYR B 1 139 ? -32.608 -32.345 116.678 1.000 17.287 140 TYR B N 1
ATOM 7097 C CA . TYR B 1 139 ? -33.901 -31.688 116.842 1.000 16.801 140 TYR B CA 1
ATOM 7098 C C . TYR B 1 139 ? -34.890 -32.673 117.476 1.000 18.958 140 TYR B C 1
ATOM 7099 O O . TYR B 1 139 ? -35.043 -33.774 116.956 1.000 20.335 140 TYR B O 1
ATOM 7108 N N . PRO B 1 140 ? -35.680 -32.285 118.504 1.000 19.351 141 PRO B N 1
ATOM 7109 C CA . PRO B 1 140 ? -35.774 -30.896 118.980 1.000 19.246 141 PRO B CA 1
ATOM 7110 C C . PRO B 1 140 ? -34.828 -30.540 120.110 1.000 19.116 141 PRO B C 1
ATOM 7111 O O . PRO B 1 140 ? -35.075 -29.582 120.846 1.000 18.199 141 PRO B O 1
ATOM 7115 N N . ARG B 1 141 ? -33.752 -31.313 120.238 1.000 18.114 142 ARG B N 1
ATOM 7116 C CA . ARG B 1 141 ? -32.854 -31.124 121.357 1.000 22.298 142 ARG B CA 1
ATOM 7117 C C . ARG B 1 141 ? -31.506 -30.629 120.869 1.000 17.659 142 ARG B C 1
ATOM 7118 O O . ARG B 1 141 ? -31.019 -31.070 119.847 1.000 16.690 142 ARG B O 1
ATOM 7126 N N . SER B 1 142 ? -30.905 -29.743 121.647 1.000 17.184 143 SER B N 1
ATOM 7127 C CA . SER B 1 142 ? -29.537 -29.248 121.421 1.000 17.502 143 SER B CA 1
ATOM 7128 C C . SER B 1 142 ? -28.843 -29.077 122.765 1.000 17.189 143 SER B C 1
ATOM 7129 O O . SER B 1 142 ? -29.488 -29.028 123.818 1.000 18.747 143 SER B O 1
ATOM 7132 N N . TRP B 1 143 ? -27.524 -28.939 122.695 1.000 18.081 144 TRP B N 1
ATOM 7133 C CA . TRP B 1 143 ? -26.667 -28.917 123.854 1.000 17.735 144 TRP B CA 1
ATOM 7134 C C . TRP B 1 143 ? -25.476 -28.036 123.582 1.000 17.244 144 TRP B C 1
ATOM 7135 O O . TRP B 1 143 ? -24.908 -28.090 122.496 1.000 17.945 144 TRP B O 1
ATOM 7146 N N . PHE B 1 144 ? -25.145 -27.234 124.594 1.000 17.886 145 PHE B N 1
ATOM 7147 C CA . PHE B 1 144 ? -23.884 -26.524 124.672 1.000 17.785 145 PHE B CA 1
ATOM 7148 C C . PHE B 1 144 ? -23.129 -27.171 125.826 1.000 19.772 145 PHE B C 1
ATOM 7149 O O . PHE B 1 144 ? -23.672 -27.234 126.921 1.000 22.672 145 PHE B O 1
ATOM 7157 N N . VAL B 1 145 ? -21.963 -27.753 125.527 1.000 17.944 146 VAL B N 1
ATOM 7158 C CA . VAL B 1 145 ? -21.109 -28.427 126.490 1.000 22.057 146 VAL B CA 1
ATOM 7159 C C . VAL B 1 145 ? -19.854 -27.558 126.598 1.000 21.607 146 VAL B C 1
ATOM 7160 O O . VAL B 1 145 ? -19.101 -27.474 125.624 1.000 24.547 146 VAL B O 1
ATOM 7164 N N . TYR B 1 146 ? -19.719 -26.816 127.711 1.000 22.584 147 TYR B N 1
ATOM 7165 C CA . TYR B 1 146 ? -18.607 -25.881 127.913 1.000 22.761 147 TYR B CA 1
ATOM 7166 C C . TYR B 1 146 ? -17.448 -26.618 128.592 1.000 23.379 147 TYR B C 1
ATOM 7167 O O . TYR B 1 146 ? -17.676 -27.345 129.577 1.000 25.844 147 TYR B O 1
ATOM 7176 N N . GLU B 1 147 ? -16.242 -26.542 128.015 1.000 26.037 148 GLU B N 1
ATOM 7177 C CA . GLU B 1 147 ? -15.102 -27.288 128.574 1.000 33.491 148 GLU B CA 1
ATOM 7178 C C . GLU B 1 147 ? -13.787 -26.525 128.416 1.000 32.243 148 GLU B C 1
ATOM 7179 O O . GLU B 1 147 ? -13.578 -25.861 127.408 1.000 38.723 148 GLU B O 1
ATOM 7185 N N . GLY B 1 148 ? -12.885 -26.642 129.407 1.000 33.410 149 GLY B N 1
ATOM 7186 C CA . GLY B 1 148 ? -11.511 -26.147 129.265 1.000 34.517 149 GLY B CA 1
ATOM 7187 C C . GLY B 1 148 ? -11.318 -24.673 129.670 1.000 34.830 149 GLY B C 1
ATOM 7188 O O . GLY B 1 148 ? -10.264 -24.113 129.413 1.000 35.788 149 GLY B O 1
ATOM 7189 N N . VAL B 1 149 ? -12.315 -24.059 130.319 1.000 33.035 150 VAL B N 1
ATOM 7190 C CA . VAL B 1 149 ? -12.248 -22.667 130.762 1.000 34.060 150 VAL B CA 1
ATOM 7191 C C . VAL B 1 149 ? -12.678 -22.656 132.237 1.000 31.386 150 VAL B C 1
ATOM 7192 O O . VAL B 1 149 ? -11.878 -22.461 133.131 1.000 30.615 150 VAL B O 1
ATOM 7196 N N . PHE B 1 150 ? -13.962 -22.885 132.485 1.000 27.953 151 PHE B N 1
ATOM 7197 C CA . PHE B 1 150 ? -14.473 -23.082 133.822 1.000 29.366 151 PHE B CA 1
ATOM 7198 C C . PHE B 1 150 ? -13.960 -24.413 134.365 1.000 30.512 151 PHE B C 1
ATOM 7199 O O . PHE B 1 150 ? -13.752 -25.338 133.578 1.000 37.287 151 PHE B O 1
ATOM 7207 N N . ARG B 1 151 ? -13.947 -24.543 135.700 1.000 27.615 152 ARG B N 1
ATOM 7208 C CA . ARG B 1 151 ? -13.467 -25.741 136.388 1.000 32.009 152 ARG B CA 1
ATOM 7209 C C . ARG B 1 151 ? -14.589 -26.776 136.516 1.000 28.648 152 ARG B C 1
ATOM 7210 O O . ARG B 1 151 ? -14.336 -27.967 136.460 1.000 30.728 152 ARG B O 1
ATOM 7218 N N . ALA B 1 152 ? -15.836 -26.316 136.697 1.000 27.662 153 ALA B N 1
ATOM 7219 C CA . ALA B 1 152 ? -17.027 -27.168 136.645 1.000 23.082 153 ALA B CA 1
ATOM 7220 C C . ALA B 1 152 ? -17.313 -27.629 135.218 1.000 24.182 153 ALA B C 1
ATOM 7221 O O . ALA B 1 152 ? -16.993 -26.971 134.216 1.000 23.963 153 ALA B O 1
ATOM 7223 N N . GLN B 1 153 ? -17.916 -28.806 135.195 1.000 24.430 154 GLN B N 1
ATOM 7224 C CA . GLN B 1 153 ? -18.549 -29.393 134.033 1.000 28.140 154 GLN B CA 1
ATOM 7225 C C . GLN B 1 153 ? -19.947 -28.791 133.942 1.000 28.100 154 GLN B C 1
ATOM 7226 O O . GLN B 1 153 ? -20.724 -28.859 134.899 1.000 27.013 154 GLN B O 1
ATOM 7232 N N . ILE B 1 154 ? -20.208 -28.168 132.788 1.000 26.906 155 ILE B N 1
ATOM 7233 C CA . ILE B 1 154 ? -21.423 -27.411 132.555 1.000 27.174 155 ILE B CA 1
ATOM 7234 C C . ILE B 1 154 ? -21.955 -27.785 131.181 1.000 27.117 155 ILE B C 1
ATOM 7235 O O . ILE B 1 154 ? -21.270 -27.562 130.158 1.000 27.957 155 ILE B O 1
ATOM 7240 N N . THR B 1 155 ? -23.213 -28.246 131.185 1.000 23.760 156 THR B N 1
ATOM 7241 C CA . THR B 1 155 ? -23.955 -28.422 129.954 1.000 24.199 156 THR B CA 1
ATOM 7242 C C . THR B 1 155 ? -25.286 -27.672 130.052 1.000 22.448 156 THR B C 1
ATOM 7243 O O . THR B 1 155 ? -25.927 -27.691 131.103 1.000 22.404 156 THR B O 1
ATOM 7247 N N . CYS B 1 156 ? -25.691 -27.065 128.926 1.000 21.091 157 CYS B N 1
ATOM 7248 C CA . CYS B 1 156 ? -27.025 -26.485 128.728 1.000 23.864 157 CYS B CA 1
ATOM 7249 C C . CYS B 1 156 ? -27.716 -27.290 127.626 1.000 21.447 157 CYS B C 1
ATOM 7250 O O . CYS B 1 156 ? -27.237 -27.273 126.506 1.000 19.923 157 CYS B O 1
ATOM 7253 N N . GLU B 1 157 ? -28.779 -28.034 127.966 1.000 20.262 158 GLU B N 1
ATOM 7254 C CA . GLU B 1 157 ? -29.631 -28.664 126.980 1.000 20.113 158 GLU B CA 1
ATOM 7255 C C . GLU B 1 157 ? -30.790 -27.711 126.702 1.000 21.306 158 GLU B C 1
ATOM 7256 O O . GLU B 1 157 ? -31.557 -27.416 127.625 1.000 19.921 158 GLU B O 1
ATOM 7262 N N . GLN B 1 158 ? -30.922 -27.265 125.427 1.000 19.906 159 GLN B N 1
ATOM 7263 C CA . GLN B 1 158 ? -32.040 -26.437 124.994 1.000 19.577 159 GLN B CA 1
ATOM 7264 C C . GLN B 1 158 ? -33.041 -27.321 124.236 1.000 20.649 159 GLN B C 1
ATOM 7265 O O . GLN B 1 158 ? -32.642 -28.059 123.354 1.000 21.311 159 GLN B O 1
ATOM 7271 N N . PHE B 1 159 ? -34.340 -27.209 124.518 1.000 17.626 160 PHE B N 1
ATOM 7272 C CA . PHE B 1 159 ? -35.322 -27.929 123.731 1.000 17.439 160 PHE B CA 1
ATOM 7273 C C . PHE B 1 159 ? -36.698 -27.272 123.919 1.000 17.159 160 PHE B C 1
ATOM 7274 O O . PHE B 1 159 ? -36.949 -26.576 124.904 1.000 15.200 160 PHE B O 1
ATOM 7282 N N . SER B 1 160 ? -37.575 -27.522 122.939 1.000 15.630 161 SER B N 1
ATOM 7283 C CA . SER B 1 160 ? -38.998 -27.275 123.029 1.000 16.205 161 SER B CA 1
ATOM 7284 C C . SER B 1 160 ? -39.710 -28.612 122.984 1.000 14.797 161 SER B C 1
ATOM 7285 O O . SER B 1 160 ? -39.186 -29.595 122.428 1.000 15.209 161 SER B O 1
ATOM 7288 N N . PRO B 1 161 ? -40.940 -28.713 123.516 1.000 15.292 162 PRO B N 1
ATOM 7289 C CA . PRO B 1 161 ? -41.662 -29.982 123.520 1.000 15.966 162 PRO B CA 1
ATOM 7290 C C . PRO B 1 161 ? -42.299 -30.333 122.172 1.000 15.902 162 PRO B C 1
ATOM 7291 O O . PRO B 1 161 ? -43.538 -30.276 122.044 1.000 15.956 162 PRO B O 1
ATOM 7295 N N . ILE B 1 162 ? -41.456 -30.671 121.190 1.000 15.084 163 ILE B N 1
ATOM 7296 C CA . ILE B 1 162 ? -41.908 -31.123 119.862 1.000 15.062 163 ILE B CA 1
ATOM 7297 C C . ILE B 1 162 ? -42.205 -32.616 119.962 1.000 14.745 163 ILE B C 1
ATOM 7298 O O . ILE B 1 162 ? -41.275 -33.411 120.055 1.000 13.544 163 ILE B O 1
ATOM 7303 N N . LEU B 1 163 ? -43.494 -32.968 119.928 1.000 13.792 164 LEU B N 1
ATOM 7304 C CA . LEU B 1 163 ? -43.971 -34.307 120.187 1.000 15.183 164 LEU B CA 1
ATOM 7305 C C . LEU B 1 163 ? -44.906 -34.804 119.085 1.000 15.472 164 LEU B C 1
ATOM 7306 O O . LEU B 1 163 ? -46.064 -34.369 118.990 1.000 17.607 164 LEU B O 1
ATOM 7311 N N . PRO B 1 164 ? -44.489 -35.833 118.324 1.000 17.033 165 PRO B N 1
ATOM 7312 C CA . PRO B 1 164 ? -45.378 -36.487 117.380 1.000 16.230 165 PRO B CA 1
ATOM 7313 C C . PRO B 1 164 ? -46.702 -36.878 118.005 1.000 15.920 165 PRO B C 1
ATOM 7314 O O . PRO B 1 164 ? -46.723 -37.284 119.166 1.000 16.605 165 PRO B O 1
ATOM 7318 N N . HIS B 1 165 ? -47.791 -36.710 117.239 1.000 14.420 166 HIS B N 1
ATOM 7319 C CA . HIS B 1 165 ? -49.122 -37.185 117.655 1.000 17.411 166 HIS B CA 1
ATOM 7320 C C . HIS B 1 165 ? -49.618 -36.364 118.821 1.000 16.649 166 HIS B C 1
ATOM 7321 O O . HIS B 1 165 ? -50.624 -36.714 119.417 1.000 16.952 166 HIS B O 1
ATOM 7328 N N . ASN B 1 166 ? -48.938 -35.243 119.068 1.000 16.863 167 ASN B N 1
ATOM 7329 C CA . ASN B 1 166 ? -49.344 -34.320 120.109 1.000 16.234 167 ASN B CA 1
ATOM 7330 C C . ASN B 1 166 ? -49.601 -32.982 119.423 1.000 14.024 167 ASN B C 1
ATOM 7331 O O . ASN B 1 166 ? -48.680 -32.476 118.830 1.000 14.143 167 ASN B O 1
ATOM 7336 N N . TYR B 1 167 ? -50.860 -32.483 119.527 1.000 13.482 168 TYR B N 1
ATOM 7337 C CA . TYR B 1 167 ? -51.343 -31.278 118.905 1.000 15.187 168 TYR B CA 1
ATOM 7338 C C . TYR B 1 167 ? -51.499 -30.162 119.942 1.000 14.552 168 TYR B C 1
ATOM 7339 O O . TYR B 1 167 ? -52.250 -29.197 119.725 1.000 15.559 168 TYR B O 1
ATOM 7348 N N . GLN B 1 168 ? -50.797 -30.288 121.065 1.000 15.739 169 GLN B N 1
ATOM 7349 C CA . GLN B 1 168 ? -50.857 -29.312 122.161 1.000 16.609 169 GLN B CA 1
ATOM 7350 C C . GLN B 1 168 ? -49.475 -28.688 122.337 1.000 16.029 169 GLN B C 1
ATOM 7351 O O . GLN B 1 168 ? -49.237 -27.561 121.883 1.000 15.307 169 GLN B O 1
ATOM 7357 N N . GLU B 1 169 ? -48.577 -29.388 123.046 1.000 15.995 170 GLU B N 1
ATOM 7358 C CA . GLU B 1 169 ? -47.306 -28.805 123.459 1.000 16.314 170 GLU B CA 1
ATOM 7359 C C . GLU B 1 169 ? -46.441 -28.450 122.250 1.000 16.533 170 GLU B C 1
ATOM 7360 O O . GLU B 1 169 ? -45.585 -27.543 122.306 1.000 17.324 170 GLU B O 1
ATOM 7366 N N . THR B 1 170 ? -46.605 -29.231 121.158 1.000 14.648 171 THR B N 1
ATOM 7367 C CA . THR B 1 170 ? -45.866 -29.027 119.911 1.000 12.908 171 THR B CA 1
ATOM 7368 C C . THR B 1 170 ? -46.123 -27.600 119.371 1.000 12.893 171 THR B C 1
ATOM 7369 O O . THR B 1 170 ? -45.288 -27.032 118.676 1.000 14.842 171 THR B O 1
ATOM 7373 N N . SER B 1 171 ? -47.264 -26.994 119.721 1.000 13.015 172 SER B N 1
ATOM 7374 C CA . SER B 1 171 ? -47.646 -25.634 119.355 1.000 13.621 172 SER B CA 1
ATOM 7375 C C . SER B 1 171 ? -47.153 -24.527 120.303 1.000 14.988 172 SER B C 1
ATOM 7376 O O . SER B 1 171 ? -47.288 -23.318 119.985 1.000 14.632 172 SER B O 1
ATOM 7379 N N . TYR B 1 172 ? -46.520 -24.894 121.437 1.000 15.909 173 TYR B N 1
ATOM 7380 C CA . TYR B 1 172 ? -46.234 -23.927 122.500 1.000 17.477 173 TYR B CA 1
ATOM 7381 C C . TYR B 1 172 ? -44.998 -23.042 122.237 1.000 15.647 173 TYR B C 1
ATOM 7382 O O . TYR B 1 172 ? -43.946 -23.490 121.788 1.000 13.886 173 TYR B O 1
ATOM 7391 N N . PRO B 1 173 ? -45.114 -21.729 122.503 1.000 15.755 174 PRO B N 1
ATOM 7392 C CA . PRO B 1 173 ? -43.972 -20.829 122.446 1.000 16.368 174 PRO B CA 1
ATOM 7393 C C . PRO B 1 173 ? -43.137 -20.837 123.718 1.000 16.219 174 PRO B C 1
ATOM 7394 O O . PRO B 1 173 ? -43.193 -19.886 124.457 1.000 16.505 174 PRO B O 1
ATOM 7398 N N . VAL B 1 174 ? -42.397 -21.931 123.954 1.000 16.917 175 VAL B N 1
ATOM 7399 C CA . VAL B 1 174 ? -41.611 -22.166 125.158 1.000 17.942 175 VAL B CA 1
ATOM 7400 C C . VAL B 1 174 ? -40.292 -22.784 124.705 1.000 17.336 175 VAL B C 1
ATOM 7401 O O . VAL B 1 174 ? -40.282 -23.518 123.723 1.000 17.783 175 VAL B O 1
ATOM 7405 N N . ALA B 1 175 ? -39.201 -22.380 125.368 1.000 15.479 176 ALA B N 1
ATOM 7406 C CA . ALA B 1 175 ? -37.889 -23.018 125.270 1.000 16.604 176 ALA B CA 1
ATOM 7407 C C . ALA B 1 175 ? -37.407 -23.394 126.692 1.000 18.146 176 ALA B C 1
ATOM 7408 O O . ALA B 1 175 ? -37.441 -22.562 127.626 1.000 14.536 176 ALA B O 1
ATOM 7410 N N . VAL B 1 176 ? -37.077 -24.686 126.882 1.000 16.267 177 VAL B N 1
ATOM 7411 C CA . VAL B 1 176 ? -36.473 -25.163 128.111 1.000 17.116 177 VAL B CA 1
ATOM 7412 C C . VAL B 1 176 ? -34.956 -25.140 127.973 1.000 17.278 177 VAL B C 1
ATOM 7413 O O . VAL B 1 176 ? -34.433 -25.671 127.007 1.000 17.144 177 VAL B O 1
ATOM 7417 N N . PHE B 1 177 ? -34.258 -24.490 128.924 1.000 17.435 178 PHE B N 1
ATOM 7418 C CA . PHE B 1 177 ? -32.788 -24.491 128.989 1.000 16.577 178 PHE B CA 1
ATOM 7419 C C . PHE B 1 177 ? -32.481 -25.222 130.285 1.000 18.232 178 PHE B C 1
ATOM 7420 O O . PHE B 1 177 ? -32.648 -24.606 131.365 1.000 19.018 178 PHE B O 1
ATOM 7428 N N . LEU B 1 178 ? -32.070 -26.510 130.150 1.000 17.390 179 LEU B N 1
ATOM 7429 C CA . LEU B 1 178 ? -31.763 -27.383 131.274 1.000 19.077 179 LEU B CA 1
ATOM 7430 C C . LEU B 1 178 ? -30.252 -27.479 131.489 1.000 21.287 179 LEU B C 1
ATOM 7431 O O . LEU B 1 178 ? -29.523 -28.071 130.684 1.000 21.118 179 LEU B O 1
ATOM 7436 N N . TRP B 1 179 ? -29.802 -26.834 132.579 1.000 18.430 180 TRP B N 1
ATOM 7437 C CA . TRP B 1 179 ? -28.396 -26.685 132.899 1.000 18.632 180 TRP B CA 1
ATOM 7438 C C . TRP B 1 179 ? -27.970 -27.786 133.879 1.000 20.624 180 TRP B C 1
ATOM 7439 O O . TRP B 1 179 ? -28.677 -28.063 134.819 1.000 21.752 180 TRP B O 1
ATOM 7450 N N . THR B 1 180 ? -26.849 -28.440 133.590 1.000 21.479 181 THR B N 1
ATOM 7451 C CA . THR B 1 180 ? -26.274 -29.445 134.458 1.000 23.729 181 THR B CA 1
ATOM 7452 C C . THR B 1 180 ? -24.860 -29.001 134.769 1.000 21.028 181 THR B C 1
ATOM 7453 O O . THR B 1 180 ? -24.111 -28.657 133.872 1.000 17.785 181 THR B O 1
ATOM 7457 N N . PHE B 1 181 ? -24.627 -28.820 136.071 1.000 24.797 182 PHE B N 1
ATOM 7458 C CA . PHE B 1 181 ? -23.347 -28.462 136.655 1.000 24.765 182 PHE B CA 1
ATOM 7459 C C . PHE B 1 181 ? -22.878 -29.620 137.541 1.000 24.881 182 PHE B C 1
ATOM 7460 O O . PHE B 1 181 ? -23.668 -30.128 138.346 1.000 21.777 182 PHE B O 1
ATOM 7468 N N . SER B 1 182 ? -21.587 -29.974 137.443 1.000 26.848 183 SER B N 1
ATOM 7469 C CA . SER B 1 182 ? -20.951 -30.830 138.449 1.000 29.324 183 SER B CA 1
ATOM 7470 C C . SER B 1 182 ? -19.512 -30.385 138.701 1.000 30.027 183 SER B C 1
ATOM 7471 O O . SER B 1 182 ? -18.857 -29.783 137.829 1.000 28.437 183 SER B O 1
ATOM 7474 N N . ASN B 1 183 ? -19.051 -30.684 139.929 1.000 32.614 184 ASN B N 1
ATOM 7475 C CA . ASN B 1 183 ? -17.730 -30.280 140.408 1.000 35.848 184 ASN B CA 1
ATOM 7476 C C . ASN B 1 183 ? -16.769 -31.473 140.408 1.000 29.034 184 ASN B C 1
ATOM 7477 O O . ASN B 1 183 ? -16.822 -32.298 141.312 1.000 31.028 184 ASN B O 1
ATOM 7482 N N . PRO B 1 184 ? -15.884 -31.628 139.406 1.000 28.277 185 PRO B N 1
ATOM 7483 C CA . PRO B 1 184 ? -14.926 -32.733 139.394 1.000 34.513 185 PRO B CA 1
ATOM 7484 C C . PRO B 1 184 ? -13.627 -32.453 140.183 1.000 35.920 185 PRO B C 1
ATOM 7485 O O . PRO B 1 184 ? -12.726 -33.281 140.208 1.000 35.100 185 PRO B O 1
ATOM 7489 N N . THR B 1 185 ? -13.510 -31.250 140.778 1.000 38.690 186 THR B N 1
ATOM 7490 C CA . THR B 1 185 ? -12.336 -30.816 141.536 1.000 38.456 186 THR B CA 1
ATOM 7491 C C . THR B 1 185 ? -12.492 -31.164 143.027 1.000 42.914 186 THR B C 1
ATOM 7492 O O . THR B 1 185 ? -13.547 -31.651 143.449 1.000 44.234 186 THR B O 1
ATOM 7496 N N . ASP B 1 186 ? -11.431 -30.853 143.804 1.000 46.095 187 ASP B N 1
ATOM 7497 C CA . ASP B 1 186 ? -11.262 -31.227 145.213 1.000 55.730 187 ASP B CA 1
ATOM 7498 C C . ASP B 1 186 ? -11.805 -30.116 146.119 1.000 51.870 187 ASP B C 1
ATOM 7499 O O . ASP B 1 186 ? -12.028 -30.327 147.311 1.000 46.204 187 ASP B O 1
ATOM 7504 N N . GLN B 1 187 ? -12.074 -28.934 145.538 1.000 52.425 188 GLN B N 1
ATOM 7505 C CA . GLN B 1 187 ? -12.594 -27.824 146.318 1.000 53.730 188 GLN B CA 1
ATOM 7506 C C . GLN B 1 187 ? -13.956 -27.347 145.816 1.000 46.445 188 GLN B C 1
ATOM 7507 O O . GLN B 1 187 ? -14.263 -27.450 144.622 1.000 39.905 188 GLN B O 1
ATOM 7513 N N . SER B 1 188 ? -14.716 -26.772 146.766 1.000 45.441 189 SER B N 1
ATOM 7514 C CA . SER B 1 188 ? -15.982 -26.079 146.525 1.000 48.297 189 SER B CA 1
ATOM 7515 C C . SER B 1 188 ? -15.877 -25.025 145.423 1.000 39.289 189 SER B C 1
ATOM 7516 O O . SER B 1 188 ? -14.833 -24.384 145.273 1.000 35.508 189 SER B O 1
ATOM 7519 N N . LEU B 1 189 ? -16.956 -24.914 144.625 1.000 35.812 190 LEU B N 1
ATOM 7520 C CA . LEU B 1 189 ? -17.081 -23.839 143.639 1.000 35.439 190 LEU B CA 1
ATOM 7521 C C . LEU B 1 189 ? -18.293 -23.001 144.017 1.000 29.935 190 LEU B C 1
ATOM 7522 O O . LEU B 1 189 ? -19.240 -23.564 144.560 1.000 33.532 190 LEU B O 1
ATOM 7527 N N . THR B 1 190 ? -18.236 -21.681 143.760 1.000 29.641 191 THR B N 1
ATOM 7528 C CA . THR B 1 190 ? -19.419 -20.830 143.754 1.000 29.436 191 THR B CA 1
ATOM 7529 C C . THR B 1 190 ? -19.709 -20.478 142.285 1.000 29.031 191 THR B C 1
ATOM 7530 O O . THR B 1 190 ? -18.800 -20.034 141.559 1.000 27.151 191 THR B O 1
ATOM 7534 N N . LEU B 1 191 ? -20.963 -20.764 141.867 1.000 26.500 192 LEU B N 1
ATOM 7535 C CA . LEU B 1 191 ? -21.469 -20.502 140.523 1.000 27.541 192 LEU B CA 1
ATOM 7536 C C . LEU B 1 191 ? -22.687 -19.576 140.563 1.000 24.863 192 LEU B C 1
ATOM 7537 O O . LEU B 1 191 ? -23.487 -19.590 141.522 1.000 25.128 192 LEU B O 1
ATOM 7542 N N . SER B 1 192 ? -22.841 -18.799 139.487 1.000 23.183 193 SER B N 1
ATOM 7543 C CA . SER B 1 192 ? -24.041 -18.011 139.260 1.000 21.150 193 SER B CA 1
ATOM 7544 C C . SER B 1 192 ? -24.357 -18.079 137.761 1.000 23.981 193 SER B C 1
ATOM 7545 O O . SER B 1 192 ? -23.471 -17.909 136.904 1.000 24.606 193 SER B O 1
ATOM 7548 N N . LEU B 1 193 ? -25.635 -18.331 137.471 1.000 24.380 194 LEU B N 1
ATOM 7549 C CA . LEU B 1 193 ? -26.161 -18.390 136.124 1.000 24.026 194 LEU B CA 1
ATOM 7550 C C . LEU B 1 193 ? -27.037 -17.154 135.952 1.000 24.713 194 LEU B C 1
ATOM 7551 O O . LEU B 1 193 ? -27.979 -16.963 136.726 1.000 22.596 194 LEU B O 1
ATOM 7556 N N . MET B 1 194 ? -26.727 -16.331 134.945 1.000 23.468 195 MET B N 1
ATOM 7557 C CA . MET B 1 194 ? -27.561 -15.198 134.608 1.000 21.174 195 MET B CA 1
ATOM 7558 C C . MET B 1 194 ? -28.261 -15.433 133.277 1.000 19.623 195 MET B C 1
ATOM 7559 O O . MET B 1 194 ? -27.629 -15.956 132.336 1.000 18.027 195 MET B O 1
ATOM 7564 N N . LEU B 1 195 ? -29.531 -14.991 133.216 1.000 18.451 196 LEU B N 1
ATOM 7565 C CA . LEU B 1 195 ? -30.264 -14.797 131.965 1.000 18.518 196 LEU B CA 1
ATOM 7566 C C . LEU B 1 195 ? -30.687 -13.320 131.909 1.000 18.261 196 LEU B C 1
ATOM 7567 O O . LEU B 1 195 ? -31.378 -12.822 132.793 1.000 15.408 196 LEU B O 1
ATOM 7572 N N . SER B 1 196 ? -30.248 -12.620 130.852 1.000 19.856 197 SER B N 1
ATOM 7573 C CA . SER B 1 196 ? -30.648 -11.260 130.550 1.000 18.031 197 SER B CA 1
ATOM 7574 C C . SER B 1 196 ? -31.414 -11.325 129.240 1.000 16.858 197 SER B C 1
ATOM 7575 O O . SER B 1 196 ? -31.176 -12.235 128.447 1.000 16.050 197 SER B O 1
ATOM 7578 N N . TRP B 1 197 ? -32.339 -10.387 129.048 1.000 17.616 198 TRP B N 1
ATOM 7579 C CA . TRP B 1 197 ? -33.156 -10.349 127.845 1.000 18.825 198 TRP B CA 1
ATOM 7580 C C . TRP B 1 197 ? -33.611 -8.914 127.573 1.000 17.893 198 TRP B C 1
ATOM 7581 O O . TRP B 1 197 ? -34.107 -8.257 128.521 1.000 15.177 198 TRP B O 1
ATOM 7592 N N . GLN B 1 198 ? -33.529 -8.486 126.274 1.000 17.515 199 GLN B N 1
ATOM 7593 C CA . GLN B 1 198 ? -34.144 -7.228 125.835 1.000 17.137 199 GLN B CA 1
ATOM 7594 C C . GLN B 1 198 ? -35.669 -7.340 125.620 1.000 15.665 199 GLN B C 1
ATOM 7595 O O . GLN B 1 198 ? -36.162 -8.264 125.032 1.000 17.550 199 GLN B O 1
ATOM 7601 N N . ASN B 1 199 ? -36.436 -6.383 126.147 1.000 16.009 200 ASN B N 1
ATOM 7602 C CA . ASN B 1 199 ? -37.874 -6.239 125.935 1.000 14.704 200 ASN B CA 1
ATOM 7603 C C . ASN B 1 199 ? -38.097 -5.781 124.492 1.000 17.884 200 ASN B C 1
ATOM 7604 O O . ASN B 1 199 ? -37.936 -4.602 124.166 1.000 15.838 200 ASN B O 1
ATOM 7609 N N . THR B 1 200 ? -38.530 -6.751 123.661 1.000 16.863 201 THR B N 1
ATOM 7610 C CA . THR B 1 200 ? -38.892 -6.538 122.269 1.000 17.714 201 THR B CA 1
ATOM 7611 C C . THR B 1 200 ? -40.411 -6.488 122.101 1.000 15.105 201 THR B C 1
ATOM 7612 O O . THR B 1 200 ? -40.893 -6.671 120.990 1.000 18.723 201 THR B O 1
ATOM 7616 N N . VAL B 1 201 ? -41.186 -6.293 123.159 1.000 13.296 202 VAL B N 1
ATOM 7617 C CA . VAL B 1 201 ? -42.652 -6.222 122.972 1.000 15.160 202 VAL B CA 1
ATOM 7618 C C . VAL B 1 201 ? -42.963 -5.071 121.998 1.000 16.633 202 VAL B C 1
ATOM 7619 O O . VAL B 1 201 ? -42.263 -4.072 121.992 1.000 15.409 202 VAL B O 1
ATOM 7623 N N . GLY B 1 202 ? -43.901 -5.287 121.084 1.000 18.590 203 GLY B N 1
ATOM 7624 C CA . GLY B 1 202 ? -44.271 -4.313 120.077 1.000 18.607 203 GLY B CA 1
ATOM 7625 C C . GLY B 1 202 ? -43.437 -4.313 118.806 1.000 18.275 203 GLY B C 1
ATOM 7626 O O . GLY B 1 202 ? -43.797 -3.584 117.886 1.000 21.968 203 GLY B O 1
ATOM 7627 N N . TRP B 1 203 ? -42.311 -5.022 118.768 1.000 17.657 204 TRP B N 1
ATOM 7628 C CA . TRP B 1 203 ? -41.368 -4.915 117.662 1.000 18.673 204 TRP B CA 1
ATOM 7629 C C . TRP B 1 203 ? -41.841 -5.654 116.404 1.000 21.760 204 TRP B C 1
ATOM 7630 O O . TRP B 1 203 ? -41.532 -5.211 115.287 1.000 19.372 204 TRP B O 1
ATOM 7641 N N . PHE B 1 204 ? -42.538 -6.795 116.621 1.000 22.323 205 PHE B N 1
ATOM 7642 C CA . PHE B 1 204 ? -42.676 -7.890 115.648 1.000 23.059 205 PHE B CA 1
ATOM 7643 C C . PHE B 1 204 ? -44.055 -7.822 115.011 1.000 21.048 205 PHE B C 1
ATOM 7644 O O . PHE B 1 204 ? -44.990 -8.581 115.372 1.000 20.865 205 PHE B O 1
ATOM 7652 N N . CYS B 1 205 ? -44.147 -6.833 114.112 1.000 21.182 206 CYS B N 1
ATOM 7653 C CA . CYS B 1 205 ? -45.312 -6.501 113.294 1.000 22.650 206 CYS B CA 1
ATOM 7654 C C . CYS B 1 205 ? -44.828 -5.680 112.097 1.000 23.734 206 CYS B C 1
ATOM 7655 O O . CYS B 1 205 ? -43.699 -5.203 112.113 1.000 23.366 206 CYS B O 1
ATOM 7658 N N . ASN B 1 206 ? -45.661 -5.568 111.057 1.000 26.422 207 ASN B N 1
ATOM 7659 C CA . ASN B 1 206 ? -45.277 -4.882 109.830 1.000 30.374 207 ASN B CA 1
ATOM 7660 C C . ASN B 1 206 ? -45.902 -3.476 109.868 1.000 29.564 207 ASN B C 1
ATOM 7661 O O . ASN B 1 206 ? -47.128 -3.335 109.968 1.000 28.692 207 ASN B O 1
ATOM 7666 N N . THR B 1 207 ? -45.052 -2.451 109.737 1.000 29.944 208 THR B N 1
ATOM 7667 C CA . THR B 1 207 ? -45.548 -1.084 109.570 1.000 37.645 208 THR B CA 1
ATOM 7668 C C . THR B 1 207 ? -46.058 -0.862 108.145 1.000 36.463 208 THR B C 1
ATOM 7669 O O . THR B 1 207 ? -46.853 0.039 107.982 1.000 37.515 208 THR B O 1
ATOM 7673 N N . THR B 1 208 ? -45.677 -1.723 107.178 1.000 37.116 209 THR B N 1
ATOM 7674 C CA . THR B 1 208 ? -46.095 -1.653 105.774 1.000 34.028 209 THR B CA 1
ATOM 7675 C C . THR B 1 208 ? -46.805 -2.927 105.318 1.000 31.794 209 THR B C 1
ATOM 7676 O O . THR B 1 208 ? -46.321 -3.561 104.371 1.000 35.978 209 THR B O 1
ATOM 7680 N N . PRO B 1 209 ? -48.003 -3.284 105.866 1.000 33.662 210 PRO B N 1
ATOM 7681 C CA . PRO B 1 209 ? -48.733 -4.512 105.463 1.000 34.178 210 PRO B CA 1
ATOM 7682 C C . PRO B 1 209 ? -49.486 -4.378 104.140 1.000 35.655 210 PRO B C 1
ATOM 7683 O O . PRO B 1 209 ? -49.775 -3.258 103.762 1.000 40.425 210 PRO B O 1
ATOM 7687 N N . SER B 1 210 ? -49.882 -5.490 103.474 1.000 41.961 211 SER B N 1
ATOM 7688 C CA . SER B 1 210 ? -50.620 -5.457 102.194 1.000 43.919 211 SER B CA 1
ATOM 7689 C C . SER B 1 210 ? -50.039 -4.425 101.219 1.000 54.003 211 SER B C 1
ATOM 7690 O O . SER B 1 210 ? -50.794 -3.881 100.388 1.000 48.828 211 SER B O 1
ATOM 7693 N N . SER B 1 211 ? -48.693 -4.238 101.321 1.000 63.528 212 SER B N 1
ATOM 7694 C CA . SER B 1 211 ? -47.857 -3.353 100.501 1.000 61.768 212 SER B CA 1
ATOM 7695 C C . SER B 1 211 ? -47.818 -3.831 99.041 1.000 63.215 212 SER B C 1
ATOM 7696 O O . SER B 1 211 ? -48.132 -5.012 98.767 1.000 53.664 212 SER B O 1
ATOM 7699 N N . ALA B 1 212 ? -47.415 -2.915 98.120 1.000 57.092 213 ALA B N 1
ATOM 7700 C CA . ALA B 1 212 ? -47.231 -3.245 96.705 1.000 54.567 213 ALA B CA 1
ATOM 7701 C C . ALA B 1 212 ? -46.331 -4.484 96.560 1.000 59.615 213 ALA B C 1
ATOM 7702 O O . ALA B 1 212 ? -45.384 -4.716 97.351 1.000 44.116 213 ALA B O 1
ATOM 7704 N N . ILE B 1 213 ? -46.689 -5.303 95.555 1.000 54.323 214 ILE B N 1
ATOM 7705 C CA . ILE B 1 213 ? -46.018 -6.562 95.270 1.000 54.929 214 ILE B CA 1
ATOM 7706 C C . ILE B 1 213 ? -45.181 -6.293 94.020 1.000 56.695 214 ILE B C 1
ATOM 7707 O O . ILE B 1 213 ? -45.766 -6.034 92.964 1.000 56.495 214 ILE B O 1
ATOM 7712 N N . ALA B 1 214 ? -43.830 -6.266 94.161 1.000 54.708 215 ALA B N 1
ATOM 7713 C CA . ALA B 1 214 ? -42.887 -6.150 93.036 1.000 55.420 215 ALA B CA 1
ATOM 7714 C C . ALA B 1 214 ? -42.514 -7.542 92.485 1.000 57.264 215 ALA B C 1
ATOM 7715 O O . ALA B 1 214 ? -42.596 -8.557 93.181 1.000 52.842 215 ALA B O 1
ATOM 7717 N N . ILE B 1 215 ? -42.115 -7.621 91.210 1.000 58.104 216 ILE B N 1
ATOM 7718 C CA . ILE B 1 215 ? -41.564 -8.851 90.636 1.000 53.918 216 ILE B CA 1
ATOM 7719 C C . ILE B 1 215 ? -40.026 -8.822 90.781 1.000 51.758 216 ILE B C 1
ATOM 7720 O O . ILE B 1 215 ? -39.353 -7.980 90.188 1.000 47.655 216 ILE B O 1
ATOM 7725 N N . ARG B 1 216 ? -39.442 -9.729 91.594 1.000 51.527 217 ARG B N 1
ATOM 7726 C CA . ARG B 1 216 ? -37.994 -9.769 91.818 1.000 49.899 217 ARG B CA 1
ATOM 7727 C C . ARG B 1 216 ? -37.323 -10.267 90.532 1.000 49.301 217 ARG B C 1
ATOM 7728 O O . ARG B 1 216 ? -38.057 -10.770 89.657 1.000 40.451 217 ARG B O 1
ATOM 7736 N N . ASP B 1 217 ? -35.965 -10.137 90.440 1.000 44.661 218 ASP B N 1
ATOM 7737 C CA . ASP B 1 217 ? -35.178 -10.385 89.219 1.000 49.343 218 ASP B CA 1
ATOM 7738 C C . ASP B 1 217 ? -35.197 -11.863 88.796 1.000 45.730 218 ASP B C 1
ATOM 7739 O O . ASP B 1 217 ? -34.908 -12.157 87.632 1.000 47.123 218 ASP B O 1
ATOM 7744 N N . ASP B 1 218 ? -35.567 -12.775 89.722 1.000 43.798 219 ASP B N 1
ATOM 7745 C CA . ASP B 1 218 ? -35.764 -14.212 89.448 1.000 46.842 219 ASP B CA 1
ATOM 7746 C C . ASP B 1 218 ? -37.204 -14.559 88.974 1.000 44.198 219 ASP B C 1
ATOM 7747 O O . ASP B 1 218 ? -37.474 -15.718 88.618 1.000 44.536 219 ASP B O 1
ATOM 7752 N N . GLY B 1 219 ? -38.131 -13.573 89.047 1.000 36.745 220 GLY B N 1
ATOM 7753 C CA . GLY B 1 219 ? -39.510 -13.637 88.565 1.000 42.399 220 GLY B CA 1
ATOM 7754 C C . GLY B 1 219 ? -40.597 -13.751 89.653 1.000 46.426 220 GLY B C 1
ATOM 7755 O O . GLY B 1 219 ? -41.808 -13.666 89.357 1.000 48.903 220 GLY B O 1
ATOM 7756 N N . SER B 1 220 ? -40.156 -13.991 90.900 1.000 40.086 221 SER B N 1
ATOM 7757 C CA . SER B 1 220 ? -41.026 -14.269 92.032 1.000 39.208 221 SER B CA 1
ATOM 7758 C C . SER B 1 220 ? -41.613 -12.963 92.571 1.000 39.660 221 SER B C 1
ATOM 7759 O O . SER B 1 220 ? -40.916 -11.940 92.612 1.000 33.404 221 SER B O 1
ATOM 7762 N N . PRO B 1 221 ? -42.915 -12.952 92.978 1.000 43.934 222 PRO B N 1
ATOM 7763 C CA . PRO B 1 221 ? -43.476 -11.831 93.734 1.000 44.246 222 PRO B CA 1
ATOM 7764 C C . PRO B 1 221 ? -42.911 -11.693 95.164 1.000 47.375 222 PRO B C 1
ATOM 7765 O O . PRO B 1 221 ? -42.670 -12.707 95.844 1.000 56.294 222 PRO B O 1
ATOM 7769 N N . VAL B 1 222 ? -42.686 -10.424 95.596 1.000 42.280 223 VAL B N 1
ATOM 7770 C CA . VAL B 1 222 ? -42.090 -10.052 96.887 1.000 46.798 223 VAL B CA 1
ATOM 7771 C C . VAL B 1 222 ? -42.856 -8.842 97.467 1.000 43.573 223 VAL B C 1
ATOM 7772 O O . VAL B 1 222 ? -43.387 -8.034 96.705 1.000 41.692 223 VAL B O 1
ATOM 7776 N N . TYR B 1 223 ? -42.949 -8.730 98.811 1.000 35.819 224 TYR B N 1
ATOM 7777 C CA . TYR B 1 223 ? -43.538 -7.563 99.475 1.000 32.712 224 TYR B CA 1
ATOM 7778 C C . TYR B 1 223 ? -42.501 -6.880 100.384 1.000 32.280 224 TYR B C 1
ATOM 7779 O O . TYR B 1 223 ? -41.401 -7.385 100.564 1.000 28.657 224 TYR B O 1
ATOM 7788 N N . THR B 1 224 ? -42.880 -5.756 101.015 1.000 29.923 225 THR B N 1
ATOM 7789 C CA . THR B 1 224 ? -42.005 -5.044 101.932 1.000 31.582 225 THR B CA 1
ATOM 7790 C C . THR B 1 224 ? -42.448 -5.336 103.368 1.000 28.814 225 THR B C 1
ATOM 7791 O O . THR B 1 224 ? -43.625 -5.108 103.726 1.000 30.067 225 THR B O 1
ATOM 7795 N N . TYR B 1 225 ? -41.478 -5.844 104.146 1.000 26.829 226 TYR B N 1
ATOM 7796 C CA . TYR B 1 225 ? -41.577 -6.020 105.595 1.000 27.503 226 TYR B CA 1
ATOM 7797 C C . TYR B 1 225 ? -40.731 -4.955 106.314 1.000 28.086 226 TYR B C 1
ATOM 7798 O O . TYR B 1 225 ? -39.507 -4.928 106.174 1.000 26.330 226 TYR B O 1
ATOM 7807 N N . THR B 1 226 ? -41.419 -4.106 107.097 1.000 27.064 227 THR B N 1
ATOM 7808 C CA . THR B 1 226 ? -40.813 -3.017 107.879 1.000 31.125 227 THR B CA 1
ATOM 7809 C C . THR B 1 226 ? -41.175 -3.201 109.361 1.000 24.986 227 THR B C 1
ATOM 7810 O O . THR B 1 226 ? -42.198 -2.698 109.819 1.000 26.331 227 THR B O 1
ATOM 7814 N N . PRO B 1 227 ? -40.454 -4.019 110.144 1.000 22.046 228 PRO B N 1
ATOM 7815 C CA . PRO B 1 227 ? -40.851 -4.293 111.530 1.000 25.130 228 PRO B CA 1
ATOM 7816 C C . PRO B 1 227 ? -40.627 -3.064 112.411 1.000 28.358 228 PRO B C 1
ATOM 7817 O O . PRO B 1 227 ? -39.940 -2.174 111.962 1.000 28.084 228 PRO B O 1
ATOM 7821 N N . ARG B 1 228 ? -41.220 -2.993 113.606 1.000 27.134 229 ARG B N 1
ATOM 7822 C CA . ARG B 1 228 ? -40.935 -1.913 114.539 1.000 26.346 229 ARG B CA 1
ATOM 7823 C C . ARG B 1 228 ? -39.730 -2.324 115.377 1.000 26.681 229 ARG B C 1
ATOM 7824 O O . ARG B 1 228 ? -39.773 -2.255 116.585 1.000 31.894 229 ARG B O 1
ATOM 7832 N N . TRP B 1 229 ? -38.669 -2.831 114.739 1.000 29.621 230 TRP B N 1
ATOM 7833 C CA . TRP B 1 229 ? -37.416 -3.165 115.415 1.000 29.586 230 TRP B CA 1
ATOM 7834 C C . TRP B 1 229 ? -36.846 -1.945 116.122 1.000 28.714 230 TRP B C 1
ATOM 7835 O O . TRP B 1 229 ? -36.709 -0.909 115.502 1.000 25.337 230 TRP B O 1
ATOM 7846 N N . GLY B 1 230 ? -36.548 -2.101 117.427 1.000 25.689 231 GLY B N 1
ATOM 7847 C CA . GLY B 1 230 ? -35.918 -1.079 118.244 1.000 22.038 231 GLY B CA 1
ATOM 7848 C C . GLY B 1 230 ? -36.905 -0.055 118.782 1.000 22.091 231 GLY B C 1
ATOM 7849 O O . GLY B 1 230 ? -36.486 0.941 119.300 1.000 26.404 231 GLY B O 1
ATOM 7850 N N . GLN B 1 231 ? -38.205 -0.269 118.664 1.000 23.891 232 GLN B N 1
ATOM 7851 C CA . GLN B 1 231 ? -39.202 0.724 119.026 1.000 26.368 232 GLN B CA 1
ATOM 7852 C C . GLN B 1 231 ? -39.949 0.199 120.254 1.000 26.473 232 GLN B C 1
ATOM 7853 O O . GLN B 1 231 ? -40.907 -0.554 120.113 1.000 27.561 232 GLN B O 1
ATOM 7859 N N . SER B 1 232 ? -39.539 0.692 121.430 1.000 22.283 233 SER B N 1
ATOM 7860 C CA . SER B 1 232 ? -39.783 0.092 122.723 1.000 20.885 233 SER B CA 1
ATOM 7861 C C . SER B 1 232 ? -40.564 1.019 123.653 1.000 23.583 233 SER B C 1
ATOM 7862 O O . SER B 1 232 ? -40.559 0.792 124.859 1.000 27.786 233 SER B O 1
ATOM 7865 N N . ASP B 1 233 ? -41.139 2.100 123.138 1.000 24.856 234 ASP B N 1
ATOM 7866 C CA . ASP B 1 233 ? -41.862 3.085 123.937 1.000 27.296 234 ASP B CA 1
ATOM 7867 C C . ASP B 1 233 ? -42.987 2.399 124.704 1.000 22.221 234 ASP B C 1
ATOM 7868 O O . ASP B 1 233 ? -43.782 1.726 124.084 1.000 18.557 234 ASP B O 1
ATOM 7873 N N . GLY B 1 234 ? -43.067 2.582 126.033 1.000 19.743 235 GLY B N 1
ATOM 7874 C CA . GLY B 1 234 ? -44.100 1.911 126.822 1.000 19.693 235 GLY B CA 1
ATOM 7875 C C . GLY B 1 234 ? -43.678 0.537 127.392 1.000 18.725 235 GLY B C 1
ATOM 7876 O O . GLY B 1 234 ? -44.411 -0.035 128.203 1.000 19.863 235 GLY B O 1
ATOM 7877 N N . ASN B 1 235 ? -42.536 -0.023 126.948 1.000 19.409 236 ASN B N 1
ATOM 7878 C CA . ASN B 1 235 ? -42.059 -1.350 127.358 1.000 17.132 236 ASN B CA 1
ATOM 7879 C C . ASN B 1 235 ? -41.566 -1.258 128.808 1.000 18.077 236 ASN B C 1
ATOM 7880 O O . ASN B 1 235 ? -40.777 -0.378 129.151 1.000 19.739 236 ASN B O 1
ATOM 7885 N N . PHE B 1 236 ? -41.999 -2.196 129.652 1.000 16.735 237 PHE B N 1
ATOM 7886 C CA . PHE B 1 236 ? -41.541 -2.310 131.026 1.000 16.853 237 PHE B CA 1
ATOM 7887 C C . PHE B 1 236 ? -41.336 -3.790 131.386 1.000 17.896 237 PHE B C 1
ATOM 7888 O O . PHE B 1 236 ? -41.935 -4.691 130.806 1.000 13.278 237 PHE B O 1
ATOM 7896 N N . ASN B 1 237 ? -40.478 -3.991 132.387 1.000 17.568 238 ASN B N 1
ATOM 7897 C CA . ASN B 1 237 ? -40.167 -5.283 132.954 1.000 18.888 238 ASN B CA 1
ATOM 7898 C C . ASN B 1 237 ? -40.472 -5.290 134.451 1.000 21.633 238 ASN B C 1
ATOM 7899 O O . ASN B 1 237 ? -40.431 -4.246 135.106 1.000 22.755 238 ASN B O 1
ATOM 7904 N N . GLU B 1 238 ? -40.796 -6.476 134.975 1.000 20.919 239 GLU B N 1
ATOM 7905 C CA . GLU B 1 238 ? -41.107 -6.680 136.387 1.000 20.494 239 GLU B CA 1
ATOM 7906 C C . GLU B 1 238 ? -40.493 -7.998 136.821 1.000 21.700 239 GLU B C 1
ATOM 7907 O O . GLU B 1 238 ? -40.385 -8.910 136.003 1.000 21.560 239 GLU B O 1
ATOM 7913 N N . LEU B 1 239 ? -40.022 -8.062 138.077 1.000 20.542 240 LEU B N 1
ATOM 7914 C CA . LEU B 1 239 ? -39.613 -9.325 138.677 1.000 18.827 240 LEU B CA 1
ATOM 7915 C C . LEU B 1 239 ? -40.839 -10.185 138.967 1.000 18.187 240 LEU B C 1
ATOM 7916 O O . LEU B 1 239 ? -41.928 -9.688 139.175 1.000 16.273 240 LEU B O 1
ATOM 7921 N N . ILE B 1 240 ? -40.677 -11.508 138.907 1.000 19.642 241 ILE B N 1
ATOM 7922 C CA . ILE B 1 240 ? -41.746 -12.424 139.267 1.000 20.384 241 ILE B CA 1
ATOM 7923 C C . ILE B 1 240 ? -41.231 -13.185 140.492 1.000 19.849 241 ILE B C 1
ATOM 7924 O O . ILE B 1 240 ? -40.097 -13.697 140.443 1.000 18.781 241 ILE B O 1
ATOM 7929 N N . GLN B 1 241 ? -42.113 -13.364 141.487 1.000 21.980 242 GLN B N 1
ATOM 7930 C CA . GLN B 1 241 ? -41.779 -14.066 142.732 1.000 31.021 242 GLN B CA 1
ATOM 7931 C C . GLN B 1 241 ? -43.013 -14.731 143.335 1.000 29.992 242 GLN B C 1
ATOM 7932 O O . GLN B 1 241 ? -43.987 -14.057 143.587 1.000 33.130 242 GLN B O 1
ATOM 7938 N N . THR B 1 242 ? -42.992 -16.072 143.435 1.000 28.412 243 THR B N 1
ATOM 7939 C CA . THR B 1 242 ? -44.000 -16.873 144.108 1.000 25.800 243 THR B CA 1
ATOM 7940 C C . THR B 1 242 ? -43.245 -17.894 144.967 1.000 26.881 243 THR B C 1
ATOM 7941 O O . THR B 1 242 ? -42.009 -18.020 144.846 1.000 22.349 243 THR B O 1
ATOM 7945 N N . GLU B 1 243 ? -44.001 -18.696 145.743 1.000 29.544 244 GLU B N 1
ATOM 7946 C CA . GLU B 1 243 ? -43.451 -19.842 146.479 1.000 33.834 244 GLU B CA 1
ATOM 7947 C C . GLU B 1 243 ? -42.712 -20.820 145.546 1.000 30.537 244 GLU B C 1
ATOM 7948 O O . GLU B 1 243 ? -41.644 -21.337 145.910 1.000 28.869 244 GLU B O 1
ATOM 7954 N N . SER B 1 244 ? -43.226 -20.997 144.321 1.000 23.039 245 SER B N 1
ATOM 7955 C CA . SER B 1 244 ? -42.804 -22.087 143.437 1.000 23.879 245 SER B CA 1
ATOM 7956 C C . SER B 1 244 ? -41.759 -21.652 142.416 1.000 21.354 245 SER B C 1
ATOM 7957 O O . SER B 1 244 ? -40.929 -22.449 142.038 1.000 21.276 245 SER B O 1
ATOM 7960 N N . PHE B 1 245 ? -41.769 -20.378 141.971 1.000 22.126 246 PHE B N 1
ATOM 7961 C CA . PHE B 1 245 ? -40.938 -19.936 140.857 1.000 18.874 246 PHE B CA 1
ATOM 7962 C C . PHE B 1 245 ? -40.657 -18.447 140.985 1.000 19.689 246 PHE B C 1
ATOM 7963 O O . PHE B 1 245 ? -41.397 -17.674 141.625 1.000 19.132 246 PHE B O 1
ATOM 7971 N N . GLN B 1 246 ? -39.580 -18.065 140.302 1.000 21.090 247 GLN B N 1
ATOM 7972 C CA . GLN B 1 246 ? -39.154 -16.684 140.235 1.000 19.750 247 GLN B CA 1
ATOM 7973 C C . GLN B 1 246 ? -38.485 -16.433 138.887 1.000 17.823 247 GLN B C 1
ATOM 7974 O O . GLN B 1 246 ? -38.056 -17.367 138.215 1.000 18.260 247 GLN B O 1
ATOM 7980 N N . GLY B 1 247 ? -38.401 -15.150 138.530 1.000 18.927 248 GLY B N 1
ATOM 7981 C CA . GLY B 1 247 ? -37.827 -14.687 137.267 1.000 17.870 248 GLY B CA 1
ATOM 7982 C C . GLY B 1 247 ? -38.261 -13.258 136.947 1.000 17.733 248 GLY B C 1
ATOM 7983 O O . GLY B 1 247 ? -38.315 -12.401 137.853 1.000 14.891 248 GLY B O 1
ATOM 7984 N N . TRP B 1 248 ? -38.452 -13.007 135.636 1.000 17.367 249 TRP B N 1
ATOM 7985 C CA . TRP B 1 248 ? -38.949 -11.742 135.158 1.000 17.394 249 TRP B CA 1
ATOM 7986 C C . TRP B 1 248 ? -40.028 -11.927 134.084 1.000 18.335 249 TRP B C 1
ATOM 7987 O O . TRP B 1 248 ? -40.336 -13.063 133.669 1.000 16.552 249 TRP B O 1
ATOM 7998 N N . ARG B 1 249 ? -40.675 -10.793 133.769 1.000 16.740 250 ARG B N 1
ATOM 7999 C CA . ARG B 1 249 ? -41.765 -10.704 132.812 1.000 16.514 250 ARG B CA 1
ATOM 8000 C C . ARG B 1 249 ? -41.616 -9.374 132.075 1.000 18.263 250 ARG B C 1
ATOM 8001 O O . ARG B 1 249 ? -41.521 -8.353 132.753 1.000 18.738 250 ARG B O 1
ATOM 8009 N N . LEU B 1 250 ? -41.606 -9.416 130.720 1.000 18.639 251 LEU B N 1
ATOM 8010 C CA . LEU B 1 250 ? -41.462 -8.262 129.840 1.000 16.634 251 LEU B CA 1
ATOM 8011 C C . LEU B 1 250 ? -42.825 -7.962 129.197 1.000 18.731 251 LEU B C 1
ATOM 8012 O O . LEU B 1 250 ? -43.424 -8.823 128.532 1.000 16.165 251 LEU B O 1
ATOM 8017 N N . ARG B 1 251 ? -43.307 -6.717 129.369 1.000 17.931 252 ARG B N 1
ATOM 8018 C CA . ARG B 1 251 ? -44.610 -6.276 128.883 1.000 17.975 252 ARG B CA 1
ATOM 8019 C C . ARG B 1 251 ? -44.494 -4.888 128.251 1.000 17.097 252 ARG B C 1
ATOM 8020 O O . ARG B 1 251 ? -43.404 -4.341 128.053 1.000 12.775 252 ARG B O 1
ATOM 8028 N N . ARG B 1 252 ? -45.653 -4.299 127.986 1.000 16.047 253 ARG B N 1
ATOM 8029 C CA . ARG B 1 252 ? -45.712 -2.968 127.471 1.000 19.017 253 ARG B CA 1
ATOM 8030 C C . ARG B 1 252 ? -46.998 -2.372 128.018 1.000 20.209 253 ARG B C 1
ATOM 8031 O O . ARG B 1 252 ? -48.047 -3.072 128.027 1.000 18.067 253 ARG B O 1
ATOM 8039 N N . MET B 1 253 ? -46.904 -1.076 128.352 1.000 21.914 254 MET B N 1
ATOM 8040 C CA . MET B 1 253 ? -48.061 -0.292 128.784 1.000 31.973 254 MET B CA 1
ATOM 8041 C C . MET B 1 253 ? -48.336 0.799 127.760 1.000 32.257 254 MET B C 1
ATOM 8042 O O . MET B 1 253 ? -47.401 1.520 127.412 1.000 33.832 254 MET B O 1
ATOM 8047 N N . PRO B 1 254 ? -49.572 0.930 127.233 1.000 28.128 255 PRO B N 1
ATOM 8048 C CA . PRO B 1 254 ? -50.674 0.039 127.590 1.000 32.506 255 PRO B CA 1
ATOM 8049 C C . PRO B 1 254 ? -50.658 -1.247 126.758 1.000 28.003 255 PRO B C 1
ATOM 8050 O O . PRO B 1 254 ? -50.026 -1.243 125.707 1.000 32.046 255 PRO B O 1
ATOM 8054 N N . HIS B 1 255 ? -51.325 -2.296 127.263 1.000 27.319 256 HIS B N 1
ATOM 8055 C CA . HIS B 1 255 ? -51.619 -3.547 126.568 1.000 28.120 256 HIS B CA 1
ATOM 8056 C C . HIS B 1 255 ? -53.083 -3.581 126.176 1.000 23.886 256 HIS B C 1
ATOM 8057 O O . HIS B 1 255 ? -53.946 -3.780 127.012 1.000 27.271 256 HIS B O 1
ATOM 8064 N N . PRO B 1 256 ? -53.408 -3.454 124.883 1.000 27.969 257 PRO B N 1
ATOM 8065 C CA . PRO B 1 256 ? -54.807 -3.400 124.467 1.000 26.921 257 PRO B CA 1
ATOM 8066 C C . PRO B 1 256 ? -55.529 -4.736 124.494 1.000 25.676 257 PRO B C 1
ATOM 8067 O O . PRO B 1 256 ? -54.909 -5.791 124.477 1.000 21.887 257 PRO B O 1
ATOM 8071 N N . ASN B 1 257 ? -56.851 -4.630 124.567 1.000 27.555 258 ASN B N 1
ATOM 8072 C CA . ASN B 1 257 ? -57.767 -5.738 124.500 1.000 33.398 258 ASN B CA 1
ATOM 8073 C C . ASN B 1 257 ? -58.809 -5.452 123.424 1.000 30.185 258 ASN B C 1
ATOM 8074 O O . ASN B 1 257 ? -59.612 -4.574 123.579 1.000 31.362 258 ASN B O 1
ATOM 8079 N N . PRO B 1 258 ? -58.846 -6.131 122.269 1.000 29.448 259 PRO B N 1
ATOM 8080 C CA . PRO B 1 258 ? -57.982 -7.270 121.985 1.000 24.498 259 PRO B CA 1
ATOM 8081 C C . PRO B 1 258 ? -56.536 -6.865 121.724 1.000 24.141 259 PRO B C 1
ATOM 8082 O O . PRO B 1 258 ? -56.267 -5.736 121.307 1.000 22.120 259 PRO B O 1
ATOM 8086 N N . PRO B 1 259 ? -55.538 -7.767 121.901 1.000 22.734 260 PRO B N 1
ATOM 8087 C CA . PRO B 1 259 ? -54.178 -7.472 121.469 1.000 20.175 260 PRO B CA 1
ATOM 8088 C C . PRO B 1 259 ? -54.109 -7.419 119.929 1.000 19.484 260 PRO B C 1
ATOM 8089 O O . PRO B 1 259 ? -54.911 -8.030 119.291 1.000 17.447 260 PRO B O 1
ATOM 8093 N N . GLN B 1 260 ? -53.232 -6.612 119.365 1.000 20.297 261 GLN B N 1
ATOM 8094 C CA . GLN B 1 260 ? -52.951 -6.566 117.946 1.000 24.880 261 GLN B CA 1
ATOM 8095 C C . GLN B 1 260 ? -51.640 -7.343 117.784 1.000 26.908 261 GLN B C 1
ATOM 8096 O O . GLN B 1 260 ? -51.007 -7.711 118.800 1.000 21.737 261 GLN B O 1
ATOM 8102 N N . GLU B 1 261 ? -51.237 -7.534 116.520 1.000 19.106 262 GLU B N 1
ATOM 8103 C CA . GLU B 1 261 ? -49.979 -8.151 116.235 1.000 20.346 262 GLU B CA 1
ATOM 8104 C C . GLU B 1 261 ? -48.863 -7.359 116.928 1.000 19.311 262 GLU B C 1
ATOM 8105 O O . GLU B 1 261 ? -48.864 -6.136 116.851 1.000 19.646 262 GLU B O 1
ATOM 8111 N N . GLY B 1 262 ? -47.933 -8.083 117.551 1.000 15.827 263 GLY B N 1
ATOM 8112 C CA . GLY B 1 262 ? -46.727 -7.578 118.165 1.000 16.229 263 GLY B CA 1
ATOM 8113 C C . GLY B 1 262 ? -46.953 -7.314 119.674 1.000 16.232 263 GLY B C 1
ATOM 8114 O O . GLY B 1 262 ? -45.981 -7.101 120.374 1.000 15.397 263 GLY B O 1
ATOM 8115 N N . ASP B 1 263 ? -48.222 -7.256 120.105 1.000 14.592 264 ASP B N 1
ATOM 8116 C CA . ASP B 1 263 ? -48.640 -7.102 121.486 1.000 16.437 264 ASP B CA 1
ATOM 8117 C C . ASP B 1 263 ? -48.564 -8.442 122.218 1.000 19.526 264 ASP B C 1
ATOM 8118 O O . ASP B 1 263 ? -48.996 -9.500 121.708 1.000 23.109 264 ASP B O 1
ATOM 8123 N N . GLY B 1 264 ? -48.003 -8.426 123.423 1.000 21.069 265 GLY B N 1
ATOM 8124 C CA . GLY B 1 264 ? -47.799 -9.640 124.199 1.000 19.341 265 GLY B CA 1
ATOM 8125 C C . GLY B 1 264 ? -46.697 -9.457 125.237 1.000 18.512 265 GLY B C 1
ATOM 8126 O O . GLY B 1 264 ? -46.446 -8.329 125.645 1.000 16.139 265 GLY B O 1
ATOM 8127 N N . GLU B 1 265 ? -46.083 -10.575 125.668 1.000 18.227 266 GLU B N 1
ATOM 8128 C CA . GLU B 1 265 ? -45.168 -10.558 126.789 1.000 18.110 266 GLU B CA 1
ATOM 8129 C C . GLU B 1 265 ? -44.191 -11.709 126.694 1.000 16.747 266 GLU B C 1
ATOM 8130 O O . GLU B 1 265 ? -44.474 -12.690 126.018 1.000 16.014 266 GLU B O 1
ATOM 8136 N N . TRP B 1 266 ? -43.004 -11.491 127.283 1.000 15.215 267 TRP B N 1
ATOM 8137 C CA . TRP B 1 266 ? -42.020 -12.530 127.562 1.000 15.210 267 TRP B CA 1
ATOM 8138 C C . TRP B 1 266 ? -41.996 -12.847 129.075 1.000 15.756 267 TRP B C 1
ATOM 8139 O O . TRP B 1 266 ? -42.330 -11.992 129.902 1.000 17.350 267 TRP B O 1
ATOM 8150 N N . ALA B 1 267 ? -41.596 -14.055 129.440 1.000 12.798 268 ALA B N 1
ATOM 8151 C CA . ALA B 1 267 ? -41.280 -14.394 130.816 1.000 15.186 268 ALA B CA 1
ATOM 8152 C C . ALA B 1 267 ? -40.212 -15.483 130.795 1.000 17.930 268 ALA B C 1
ATOM 8153 O O . ALA B 1 267 ? -40.152 -16.310 129.857 1.000 21.736 268 ALA B O 1
ATOM 8155 N N . ALA B 1 268 ? -39.376 -15.464 131.828 1.000 16.739 269 ALA B N 1
ATOM 8156 C CA . ALA B 1 268 ? -38.369 -16.474 132.098 1.000 16.178 269 ALA B CA 1
ATOM 8157 C C . ALA B 1 268 ? -38.420 -16.773 133.605 1.000 19.309 269 ALA B C 1
ATOM 8158 O O . ALA B 1 268 ? -38.578 -15.856 134.421 1.000 18.906 269 ALA B O 1
ATOM 8160 N N . LEU B 1 269 ? -38.400 -18.069 133.956 1.000 18.280 270 LEU B N 1
ATOM 8161 C CA . LEU B 1 269 ? -38.583 -18.554 135.322 1.000 17.263 270 LEU B CA 1
ATOM 8162 C C . LEU B 1 269 ? -37.558 -19.669 135.572 1.000 17.908 270 LEU B C 1
ATOM 8163 O O . LEU B 1 269 ? -37.074 -20.337 134.629 1.000 13.754 270 LEU B O 1
ATOM 8168 N N . ILE B 1 270 ? -37.290 -19.823 136.871 1.000 16.507 271 ILE B N 1
ATOM 8169 C CA . ILE B 1 270 ? -36.634 -20.957 137.480 1.000 19.410 271 ILE B CA 1
ATOM 8170 C C . ILE B 1 270 ? -37.436 -21.338 138.726 1.000 20.683 271 ILE B C 1
ATOM 8171 O O . ILE B 1 270 ? -38.173 -20.514 139.288 1.000 18.330 271 ILE B O 1
ATOM 8176 N N . PRO B 1 271 ? -37.324 -22.607 139.195 1.000 21.093 272 PRO B N 1
ATOM 8177 C CA . PRO B 1 271 ? -37.985 -23.006 140.445 1.000 21.860 272 PRO B CA 1
ATOM 8178 C C . PRO B 1 271 ? -37.356 -22.290 141.614 1.000 17.586 272 PRO B C 1
ATOM 8179 O O . PRO B 1 271 ? -36.180 -21.937 141.514 1.000 18.097 272 PRO B O 1
ATOM 8183 N N . THR B 1 272 ? -38.122 -22.018 142.683 1.000 19.261 273 THR B N 1
ATOM 8184 C CA . THR B 1 272 ? -37.455 -21.600 143.939 1.000 19.705 273 THR B CA 1
ATOM 8185 C C . THR B 1 272 ? -36.673 -22.772 144.524 1.000 22.065 273 THR B C 1
ATOM 8186 O O . THR B 1 272 ? -36.915 -23.910 144.164 1.000 20.533 273 THR B O 1
ATOM 8190 N N . GLY B 1 273 ? -35.877 -22.495 145.557 1.000 26.298 274 GLY B N 1
ATOM 8191 C CA . GLY B 1 273 ? -35.278 -23.528 146.379 1.000 23.758 274 GLY B CA 1
ATOM 8192 C C . GLY B 1 273 ? -33.895 -23.938 145.892 1.000 27.417 274 GLY B C 1
ATOM 8193 O O . GLY B 1 273 ? -33.273 -24.725 146.581 1.000 29.746 274 GLY B O 1
ATOM 8194 N N . LEU B 1 274 ? -33.376 -23.341 144.801 1.000 24.810 275 LEU B N 1
ATOM 8195 C CA . LEU B 1 274 ? -32.155 -23.830 144.178 1.000 23.033 275 LEU B CA 1
ATOM 8196 C C . LEU B 1 274 ? -30.911 -23.014 144.493 1.000 22.224 275 LEU B C 1
ATOM 8197 O O . LEU B 1 274 ? -29.824 -23.397 144.106 1.000 22.724 275 LEU B O 1
ATOM 8202 N N . GLY B 1 275 ? -31.034 -21.857 145.135 1.000 24.980 276 GLY B N 1
ATOM 8203 C CA . GLY B 1 275 ? -29.868 -21.019 145.378 1.000 22.445 276 GLY B CA 1
ATOM 8204 C C . GLY B 1 275 ? -30.342 -19.608 145.656 1.000 21.864 276 GLY B C 1
ATOM 8205 O O . GLY B 1 275 ? -31.490 -19.443 145.993 1.000 21.020 276 GLY B O 1
ATOM 8206 N N . GLU B 1 276 ? -29.468 -18.621 145.528 1.000 22.978 277 GLU B N 1
ATOM 8207 C CA . GLU B 1 276 ? -29.826 -17.266 145.880 1.000 27.751 277 GLU B CA 1
ATOM 8208 C C . GLU B 1 276 ? -30.203 -16.536 144.601 1.000 24.794 277 GLU B C 1
ATOM 8209 O O . GLU B 1 276 ? -29.374 -16.435 143.698 1.000 24.078 277 GLU B O 1
ATOM 8215 N N . PHE B 1 277 ? -31.441 -16.030 144.584 1.000 24.496 278 PHE B N 1
ATOM 8216 C CA . PHE B 1 277 ? -31.999 -15.293 143.464 1.000 25.134 278 PHE B CA 1
ATO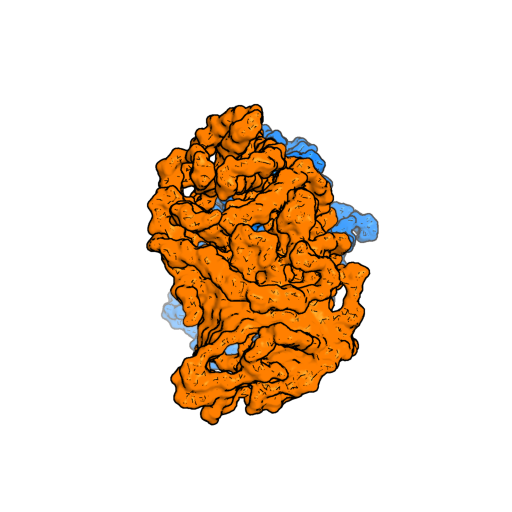M 8217 C C . PHE B 1 277 ? -31.671 -13.801 143.542 1.000 24.504 278 PHE B C 1
ATOM 8218 O O . PHE B 1 277 ? -31.937 -13.140 144.528 1.000 26.619 278 PHE B O 1
ATOM 8226 N N . PHE B 1 278 ? -31.134 -13.275 142.452 1.000 23.248 279 PHE B N 1
ATOM 8227 C CA . PHE B 1 278 ? -30.895 -11.858 142.236 1.000 22.586 279 PHE B CA 1
ATOM 8228 C C . PHE B 1 278 ? -31.610 -11.384 140.975 1.000 22.143 279 PHE B C 1
ATOM 8229 O O . PHE B 1 278 ? -31.416 -11.955 139.914 1.000 26.021 279 PHE B O 1
ATOM 8237 N N . GLY B 1 279 ? -32.406 -10.334 141.083 1.000 22.911 280 GLY B N 1
ATOM 8238 C CA . GLY B 1 279 ? -33.204 -9.857 139.972 1.000 27.295 280 GLY B CA 1
ATOM 8239 C C . GLY B 1 279 ? -32.939 -8.370 139.712 1.000 24.688 280 GLY B C 1
ATOM 8240 O O . GLY B 1 279 ? -32.961 -7.564 140.632 1.000 25.840 280 GLY B O 1
ATOM 8241 N N . CYS B 1 280 ? -32.778 -8.030 138.435 1.000 23.375 281 CYS B N 1
ATOM 8242 C CA . CYS B 1 280 ? -32.638 -6.661 138.006 1.000 24.016 281 CYS B CA 1
ATOM 8243 C C . CYS B 1 280 ? -33.563 -6.418 136.823 1.000 24.337 281 CYS B C 1
ATOM 8244 O O . CYS B 1 280 ? -33.192 -6.690 135.681 1.000 22.933 281 CYS B O 1
ATOM 8247 N N . SER B 1 281 ? -34.742 -5.839 137.092 1.000 21.220 282 SER B N 1
ATOM 8248 C CA . SER B 1 281 ? -35.795 -5.794 136.097 1.000 21.381 282 SER B CA 1
ATOM 8249 C C . SER B 1 281 ? -35.552 -4.748 135.013 1.000 20.585 282 SER B C 1
ATOM 8250 O O . SER B 1 281 ? -36.236 -4.766 134.015 1.000 20.144 282 SER B O 1
ATOM 8253 N N . ARG B 1 282 ? -34.645 -3.802 135.198 1.000 22.171 283 ARG B N 1
ATOM 8254 C CA . ARG B 1 282 ? -34.567 -2.660 134.292 1.000 23.372 283 ARG B CA 1
ATOM 8255 C C . ARG B 1 282 ? -33.105 -2.247 134.165 1.000 23.278 283 ARG B C 1
ATOM 8256 O O . ARG B 1 282 ? -32.530 -1.698 135.104 1.000 23.112 283 ARG B O 1
ATOM 8264 N N . TRP B 1 283 ? -32.524 -2.511 133.000 1.000 20.518 284 TRP B N 1
ATOM 8265 C CA . TRP B 1 283 ? -31.167 -2.111 132.705 1.000 20.724 284 TRP B CA 1
ATOM 8266 C C . TRP B 1 283 ? -31.084 -1.781 131.227 1.000 22.277 284 TRP B C 1
ATOM 8267 O O . TRP B 1 283 ? -32.068 -1.989 130.516 1.000 19.532 284 TRP B O 1
ATOM 8278 N N . GLN B 1 284 ? -29.971 -1.156 130.822 1.000 23.375 285 GLN B N 1
ATOM 8279 C CA . GLN B 1 284 ? -29.915 -0.442 129.552 1.000 23.174 285 GLN B CA 1
ATOM 8280 C C . GLN B 1 284 ? -29.106 -1.245 128.543 1.000 19.745 285 GLN B C 1
ATOM 8281 O O . GLN B 1 284 ? -27.889 -1.216 128.557 1.000 22.668 285 GLN B O 1
ATOM 8287 N N . PRO B 1 285 ? -29.746 -2.023 127.662 1.000 20.437 286 PRO B N 1
ATOM 8288 C CA . PRO B 1 285 ? -29.031 -2.931 126.745 1.000 23.113 286 PRO B CA 1
ATOM 8289 C C . PRO B 1 285 ? -28.169 -2.272 125.667 1.000 23.434 286 PRO B C 1
ATOM 8290 O O . PRO B 1 285 ? -27.334 -2.931 125.115 1.000 22.581 286 PRO B O 1
ATOM 8294 N N . GLU B 1 286 ? -28.332 -0.972 125.397 1.000 28.192 287 GLU B N 1
ATOM 8295 C CA . GLU B 1 286 ? -27.500 -0.285 124.426 1.000 38.186 287 GLU B CA 1
ATOM 8296 C C . GLU B 1 286 ? -26.263 0.298 125.110 1.000 34.925 287 GLU B C 1
ATOM 8297 O O . GLU B 1 286 ? -25.358 0.761 124.448 1.000 37.099 287 GLU B O 1
ATOM 8303 N N . GLY B 1 287 ? -26.161 0.164 126.422 1.000 31.926 288 GLY B N 1
ATOM 8304 C CA . GLY B 1 287 ? -25.056 0.767 127.147 1.000 28.469 288 GLY B CA 1
ATOM 8305 C C . GLY B 1 287 ? -23.885 -0.197 127.299 1.000 27.494 288 GLY B C 1
ATOM 8306 O O . GLY B 1 287 ? -23.825 -1.203 126.602 1.000 29.083 288 GLY B O 1
ATOM 8307 N N . ASP B 1 288 ? -22.969 0.109 128.221 1.000 26.397 289 ASP B N 1
ATOM 8308 C CA . ASP B 1 288 ? -21.767 -0.693 128.415 1.000 31.300 289 ASP B CA 1
ATOM 8309 C C . ASP B 1 288 ? -22.058 -1.969 129.213 1.000 24.178 289 ASP B C 1
ATOM 8310 O O . ASP B 1 288 ? -21.183 -2.823 129.324 1.000 24.931 289 ASP B O 1
ATOM 8315 N N . GLY B 1 289 ? -23.251 -2.079 129.785 1.000 24.296 290 GLY B N 1
ATOM 8316 C CA . GLY B 1 289 ? -23.592 -3.245 130.602 1.000 25.011 290 GLY B CA 1
ATOM 8317 C C . GLY B 1 289 ? -22.904 -3.354 131.978 1.000 27.246 290 GLY B C 1
ATOM 8318 O O . GLY B 1 289 ? -23.101 -4.340 132.712 1.000 26.966 290 GLY B O 1
ATOM 8319 N N . ALA B 1 290 ? -22.203 -2.305 132.419 1.000 28.907 291 ALA B N 1
ATOM 8320 C CA . ALA B 1 290 ? -21.433 -2.346 133.657 1.000 30.372 291 ALA B CA 1
ATOM 8321 C C . ALA B 1 290 ? -22.304 -2.394 134.901 1.000 30.119 291 ALA B C 1
ATOM 8322 O O . ALA B 1 290 ? -21.880 -2.930 135.916 1.000 33.509 291 ALA B O 1
ATOM 8324 N N . HIS B 1 291 ? -23.525 -1.864 134.876 1.000 31.382 292 HIS B N 1
ATOM 8325 C CA . HIS B 1 291 ? -24.344 -1.939 136.082 1.000 31.807 292 HIS B CA 1
ATOM 8326 C C . HIS B 1 291 ? -24.473 -3.402 136.513 1.000 30.428 292 HIS B C 1
ATOM 8327 O O . HIS B 1 291 ? -24.552 -3.698 137.697 1.000 38.093 292 HIS B O 1
ATOM 8334 N N . LEU B 1 292 ? -24.562 -4.315 135.537 1.000 28.224 293 LEU B N 1
ATOM 8335 C CA . LEU B 1 292 ? -24.734 -5.735 135.805 1.000 27.206 293 LEU B CA 1
ATOM 8336 C C . LEU B 1 292 ? -23.369 -6.359 136.044 1.000 23.448 293 LEU B C 1
ATOM 8337 O O . LEU B 1 292 ? -23.137 -6.979 137.069 1.000 21.760 293 LEU B O 1
ATOM 8342 N N . TRP B 1 293 ? -22.485 -6.209 135.058 1.000 23.267 294 TRP B N 1
ATOM 8343 C CA . TRP B 1 293 ? -21.191 -6.874 135.050 1.000 25.054 294 TRP B CA 1
ATOM 8344 C C . TRP B 1 293 ? -20.337 -6.594 136.295 1.000 28.953 294 TRP B C 1
ATOM 8345 O O . TRP B 1 293 ? -19.656 -7.519 136.765 1.000 30.549 294 TRP B O 1
ATOM 8356 N N . GLN B 1 294 ? -20.407 -5.370 136.857 1.000 30.880 295 GLN B N 1
ATOM 8357 C CA . GLN B 1 294 ? -19.577 -4.931 137.993 1.000 31.338 295 GLN B CA 1
ATOM 8358 C C . GLN B 1 294 ? -19.933 -5.710 139.261 1.000 30.972 295 GLN B C 1
ATOM 8359 O O . GLN B 1 294 ? -19.055 -5.942 140.064 1.000 39.125 295 GLN B O 1
ATOM 8365 N N . SER B 1 295 ? -21.185 -6.186 139.373 1.000 26.509 296 SER B N 1
ATOM 8366 C CA . SER B 1 295 ? -21.604 -7.140 140.373 1.000 26.129 296 SER B CA 1
ATOM 8367 C C . SER B 1 295 ? -21.322 -8.583 139.928 1.000 27.616 296 SER B C 1
ATOM 8368 O O . SER B 1 295 ? -20.691 -9.354 140.650 1.000 28.066 296 SER B O 1
ATOM 8371 N N . PHE B 1 296 ? -21.852 -8.985 138.762 1.000 24.476 297 PHE B N 1
ATOM 8372 C CA . PHE B 1 296 ? -21.863 -10.377 138.321 1.000 22.318 297 PHE B CA 1
ATOM 8373 C C . PHE B 1 296 ? -20.453 -10.966 138.187 1.000 21.668 297 PHE B C 1
ATOM 8374 O O . PHE B 1 296 ? -20.193 -12.078 138.660 1.000 21.481 297 PHE B O 1
ATOM 8382 N N . SER B 1 297 ? -19.549 -10.239 137.531 1.000 23.701 298 SER B N 1
ATOM 8383 C CA . SER B 1 297 ? -18.186 -10.719 137.316 1.000 26.219 298 SER B CA 1
ATOM 8384 C C . SER B 1 297 ? -17.384 -10.811 138.622 1.000 27.517 298 SER B C 1
ATOM 8385 O O . SER B 1 297 ? -16.302 -11.400 138.655 1.000 32.841 298 SER B O 1
ATOM 8388 N N . VAL B 1 298 ? -17.905 -10.245 139.716 1.000 27.924 299 VAL B N 1
ATOM 8389 C CA . VAL B 1 298 ? -17.123 -10.091 140.933 1.000 28.623 299 VAL B CA 1
ATOM 8390 C C . VAL B 1 298 ? -17.567 -11.117 141.958 1.000 28.194 299 VAL B C 1
ATOM 8391 O O . VAL B 1 298 ? -16.706 -11.844 142.438 1.000 28.593 299 VAL B O 1
ATOM 8395 N N . ASP B 1 299 ? -18.885 -11.291 142.165 1.000 28.870 300 ASP B N 1
ATOM 8396 C CA . ASP B 1 299 ? -19.361 -12.323 143.082 1.000 29.308 300 ASP B CA 1
ATOM 8397 C C . ASP B 1 299 ? -20.616 -13.065 142.579 1.000 27.424 300 ASP B C 1
ATOM 8398 O O . ASP B 1 299 ? -21.232 -13.782 143.361 1.000 26.197 300 ASP B O 1
ATOM 8403 N N . GLY B 1 300 ? -21.076 -12.841 141.323 1.000 28.273 301 GLY B N 1
ATOM 8404 C CA . GLY B 1 300 ? -22.237 -13.560 140.794 1.000 27.704 301 GLY B CA 1
ATOM 8405 C C . GLY B 1 300 ? -23.605 -13.011 141.211 1.000 28.349 301 GLY B C 1
ATOM 8406 O O . GLY B 1 300 ? -24.656 -13.665 141.076 1.000 29.054 301 GLY B O 1
ATOM 8407 N N . SER B 1 301 ? -23.599 -11.792 141.743 1.000 27.307 302 SER B N 1
ATOM 8408 C CA . SER B 1 301 ? -24.826 -11.133 142.159 1.000 25.672 302 SER B CA 1
ATOM 8409 C C . SER B 1 301 ? -25.216 -10.112 141.094 1.000 23.164 302 SER B C 1
ATOM 8410 O O . SER B 1 301 ? -24.434 -9.794 140.199 1.000 24.333 302 SER B O 1
ATOM 8413 N N . LEU B 1 302 ? -26.431 -9.589 141.232 1.000 24.464 303 LEU B N 1
ATOM 8414 C CA . LEU B 1 302 ? -26.914 -8.460 140.469 1.000 22.702 303 LEU B CA 1
ATOM 8415 C C . LEU B 1 302 ? -27.464 -7.458 141.475 1.000 23.735 303 LEU B C 1
ATOM 8416 O O . LEU B 1 302 ? -27.989 -7.852 142.510 1.000 21.075 303 LEU B O 1
ATOM 8421 N N . PRO B 1 303 ? -27.413 -6.140 141.172 1.000 21.733 304 PRO B N 1
ATOM 8422 C CA . PRO B 1 303 ? -28.112 -5.155 141.977 1.000 23.609 304 PRO B CA 1
ATOM 8423 C C . PRO B 1 303 ? -29.633 -5.311 141.863 1.000 24.131 304 PRO B C 1
ATOM 8424 O O . PRO B 1 303 ? -30.162 -5.604 140.788 1.000 23.458 304 PRO B O 1
ATOM 8428 N N . PHE B 1 304 ? -30.323 -5.132 142.986 1.000 21.765 305 PHE B N 1
ATOM 8429 C CA . PHE B 1 304 ? -31.723 -5.437 143.122 1.000 22.165 305 PHE B CA 1
ATOM 8430 C C . PHE B 1 304 ? -32.474 -4.292 142.468 1.000 22.504 305 PHE B C 1
ATOM 8431 O O . PHE B 1 304 ? -32.293 -3.151 142.864 1.000 23.252 305 PHE B O 1
ATOM 8439 N N . VAL B 1 305 ? -33.226 -4.598 141.398 1.000 22.428 306 VAL B N 1
ATOM 8440 C CA . VAL B 1 305 ? -34.091 -3.608 140.784 1.000 22.387 306 VAL B CA 1
ATOM 8441 C C . VAL B 1 305 ? -35.417 -4.265 140.452 1.000 21.714 306 VAL B C 1
ATOM 8442 O O . VAL B 1 305 ? -35.452 -5.271 139.729 1.000 23.015 306 VAL B O 1
ATOM 8446 N N . ASN B 1 306 ? -36.493 -3.654 140.921 1.000 19.346 307 ASN B N 1
ATOM 8447 C CA . ASN B 1 306 ? -37.838 -4.014 140.497 1.000 21.533 307 ASN B CA 1
ATOM 8448 C C . ASN B 1 306 ? -38.538 -2.705 140.135 1.000 20.070 307 ASN B C 1
ATOM 8449 O O . ASN B 1 306 ? -39.195 -2.140 140.977 1.000 21.128 307 ASN B O 1
ATOM 8454 N N . ASP B 1 307 ? -38.370 -2.243 138.880 1.000 20.921 308 ASP B N 1
ATOM 8455 C CA . ASP B 1 307 ? -38.731 -0.908 138.407 1.000 18.530 308 ASP B CA 1
ATOM 8456 C C . ASP B 1 307 ? -39.469 -1.099 137.096 1.000 17.988 308 ASP B C 1
ATOM 8457 O O . ASP B 1 307 ? -38.850 -1.325 136.080 1.000 14.669 308 ASP B O 1
ATOM 8462 N N . PRO B 1 308 ? -40.816 -1.071 137.140 1.000 18.471 309 PRO B N 1
ATOM 8463 C CA . PRO B 1 308 ? -41.645 -1.191 135.972 1.000 17.286 309 PRO B CA 1
ATOM 8464 C C . PRO B 1 308 ? -41.963 0.109 135.225 1.000 21.546 309 PRO B C 1
ATOM 8465 O O . PRO B 1 308 ? -43.020 0.180 134.600 1.000 21.822 309 PRO B O 1
ATOM 8469 N N . THR B 1 309 ? -41.054 1.083 135.265 1.000 18.910 310 THR B N 1
ATOM 8470 C CA . THR B 1 309 ? -41.167 2.348 134.566 1.000 21.491 310 THR B CA 1
ATOM 8471 C C . THR B 1 309 ? -41.186 2.088 133.057 1.000 19.765 310 THR B C 1
ATOM 8472 O O . THR B 1 309 ? -40.257 1.477 132.540 1.000 19.341 310 THR B O 1
ATOM 8476 N N . PRO B 1 310 ? -42.265 2.453 132.335 1.000 20.928 311 PRO B N 1
ATOM 8477 C CA . PRO B 1 310 ? -42.299 2.321 130.872 1.000 24.258 311 PRO B CA 1
ATOM 8478 C C . PRO B 1 310 ? -41.121 3.027 130.239 1.000 22.784 311 PRO B C 1
ATOM 8479 O O . PRO B 1 310 ? -40.715 4.050 130.745 1.000 24.920 311 PRO B O 1
ATOM 8483 N N . ALA B 1 311 ? -40.552 2.439 129.190 1.000 22.496 312 ALA B N 1
ATOM 8484 C CA . ALA B 1 311 ? -39.437 3.030 128.461 1.000 23.036 312 ALA B CA 1
ATOM 8485 C C . ALA B 1 311 ? -39.831 4.383 127.839 1.000 21.001 312 ALA B C 1
ATOM 8486 O O . ALA B 1 311 ? -40.924 4.505 127.271 1.000 19.579 312 ALA B O 1
ATOM 8488 N N . ALA B 1 312 ? -38.929 5.383 127.934 1.000 22.264 313 ALA B N 1
ATOM 8489 C CA . ALA B 1 312 ? -39.128 6.727 127.358 1.000 25.722 313 ALA B CA 1
ATOM 8490 C C . ALA B 1 312 ? -38.887 6.629 125.851 1.000 25.187 313 ALA B C 1
ATOM 8491 O O . ALA B 1 312 ? -38.308 5.637 125.417 1.000 24.746 313 ALA B O 1
ATOM 8493 N N . ALA B 1 313 ? -39.326 7.626 125.069 1.000 21.884 314 ALA B N 1
ATOM 8494 C CA . ALA B 1 313 ? -38.989 7.741 123.653 1.000 20.583 314 ALA B CA 1
ATOM 8495 C C . ALA B 1 313 ? -37.479 7.608 123.476 1.000 20.485 314 ALA B C 1
ATOM 8496 O O . ALA B 1 313 ? -36.781 8.179 124.270 1.000 19.492 314 ALA B O 1
ATOM 8498 N N . GLY B 1 314 ? -37.006 6.753 122.536 1.000 22.118 315 GLY B N 1
ATOM 8499 C CA . GLY B 1 314 ? -35.585 6.561 122.246 1.000 21.985 315 GLY B CA 1
ATOM 8500 C C . GLY B 1 314 ? -34.865 5.561 123.163 1.000 23.278 315 GLY B C 1
ATOM 8501 O O . GLY B 1 314 ? -33.678 5.321 122.985 1.000 26.460 315 GLY B O 1
ATOM 8502 N N . GLU B 1 315 ? -35.537 5.064 124.206 1.000 22.092 316 GLU B N 1
ATOM 8503 C CA . GLU B 1 315 ? -34.923 4.264 125.263 1.000 22.138 316 GLU B CA 1
ATOM 8504 C C . GLU B 1 315 ? -35.208 2.747 125.020 1.000 21.405 316 GLU B C 1
ATOM 8505 O O . GLU B 1 315 ? -36.344 2.300 124.869 1.000 20.405 316 GLU B O 1
ATOM 8511 N N . GLN B 1 316 ? -34.182 1.914 125.063 1.000 19.582 317 GLN B N 1
ATOM 8512 C CA . GLN B 1 316 ? -34.349 0.471 125.152 1.000 20.681 317 GLN B CA 1
ATOM 8513 C C . GLN B 1 316 ? -34.318 0.014 126.631 1.000 22.970 317 GLN B C 1
ATOM 8514 O O . GLN B 1 316 ? -33.792 0.711 127.508 1.000 20.438 317 GLN B O 1
ATOM 8520 N N A VAL B 1 317 ? -34.873 -1.183 126.895 0.500 21.971 318 VAL B N 1
ATOM 8521 N N B VAL B 1 317 ? -34.919 -1.157 126.912 0.500 21.594 318 VAL B N 1
ATOM 8522 C CA A VAL B 1 317 ? -34.927 -1.747 128.231 0.500 20.864 318 VAL B CA 1
ATOM 8523 C CA B VAL B 1 317 ? -34.913 -1.744 128.241 0.500 20.286 318 VAL B CA 1
ATOM 8524 C C A VAL B 1 317 ? -34.789 -3.279 128.183 0.500 21.052 318 VAL B C 1
ATOM 8525 C C B VAL B 1 317 ? -34.740 -3.272 128.164 0.500 20.744 318 VAL B C 1
ATOM 8526 O O A VAL B 1 317 ? -35.214 -3.961 127.241 0.500 20.532 318 VAL B O 1
ATOM 8527 O O B VAL B 1 317 ? -35.088 -3.949 127.187 0.500 20.376 318 VAL B O 1
ATOM 8534 N N . ALA B 1 318 ? -34.180 -3.816 129.240 1.000 19.598 319 ALA B N 1
ATOM 8535 C CA . ALA B 1 318 ? -33.909 -5.237 129.378 1.000 21.849 319 ALA B CA 1
ATOM 8536 C C . ALA B 1 318 ? -34.024 -5.627 130.856 1.000 18.930 319 ALA B C 1
ATOM 8537 O O . ALA B 1 318 ? -33.988 -4.772 131.711 1.000 17.963 319 ALA B O 1
ATOM 8539 N N . ALA B 1 319 ? -34.120 -6.935 131.127 1.000 18.643 320 ALA B N 1
ATOM 8540 C CA . ALA B 1 319 ? -34.142 -7.478 132.479 1.000 16.164 320 ALA B CA 1
ATOM 8541 C C . ALA B 1 319 ? -33.054 -8.527 132.613 1.000 15.526 320 ALA B C 1
ATOM 8542 O O . ALA B 1 319 ? -32.508 -8.968 131.584 1.000 18.272 320 ALA B O 1
ATOM 8544 N N . ALA B 1 320 ? -32.843 -8.993 133.855 1.000 14.731 321 ALA B N 1
ATOM 8545 C CA . ALA B 1 320 ? -31.854 -10.011 134.166 1.000 15.733 321 ALA B CA 1
ATOM 8546 C C . ALA B 1 320 ? -32.174 -10.609 135.509 1.000 17.977 321 ALA B C 1
ATOM 8547 O O . ALA B 1 320 ? -32.729 -9.918 136.353 1.000 20.355 321 ALA B O 1
ATOM 8549 N N . PHE B 1 321 ? -31.922 -11.906 135.645 1.000 17.612 322 PHE B N 1
ATOM 8550 C CA . PHE B 1 321 ? -31.858 -12.495 136.966 1.000 19.191 322 PHE B CA 1
ATOM 8551 C C . PHE B 1 321 ? -30.631 -13.405 136.961 1.000 21.059 322 PHE B C 1
ATOM 8552 O O . PHE B 1 321 ? -30.098 -13.709 135.898 1.000 22.642 322 PHE B O 1
ATOM 8560 N N . ALA B 1 322 ? -30.176 -13.769 138.159 1.000 20.276 323 ALA B N 1
ATOM 8561 C CA . ALA B 1 322 ? -29.069 -14.676 138.342 1.000 21.290 323 ALA B CA 1
ATOM 8562 C C . ALA B 1 322 ? -29.374 -15.503 139.582 1.000 22.919 323 ALA B C 1
ATOM 8563 O O . ALA B 1 322 ? -30.070 -15.036 140.487 1.000 20.540 323 ALA B O 1
ATOM 8565 N N . LEU B 1 323 ? -28.938 -16.768 139.508 1.000 21.914 324 LEU B N 1
ATOM 8566 C CA . LEU B 1 323 ? -29.115 -17.725 140.563 1.000 22.910 324 LEU B CA 1
ATOM 8567 C C . LEU B 1 323 ? -27.710 -18.187 140.944 1.000 25.120 324 LEU B C 1
ATOM 8568 O O . LEU B 1 323 ? -26.995 -18.767 140.122 1.000 22.868 324 LEU B O 1
ATOM 8573 N N . ARG B 1 324 ? -27.331 -17.869 142.186 1.000 24.062 325 ARG B N 1
ATOM 8574 C CA . ARG B 1 324 ? -26.018 -18.175 142.734 1.000 24.600 325 ARG B CA 1
ATOM 8575 C C . ARG B 1 324 ? -26.138 -19.360 143.687 1.000 23.331 325 ARG B C 1
ATOM 8576 O O . ARG B 1 324 ? -27.089 -19.444 144.470 1.000 21.132 325 ARG B O 1
ATOM 8584 N N . PHE B 1 325 ? -25.164 -20.264 143.590 1.000 23.750 326 PHE B N 1
ATOM 8585 C CA . PHE B 1 325 ? -25.228 -21.525 144.315 1.000 27.540 326 PHE B CA 1
ATOM 8586 C C . PHE B 1 325 ? -23.799 -22.031 144.474 1.000 29.881 326 PHE B C 1
ATOM 8587 O O . PHE B 1 325 ? -22.865 -21.628 143.757 1.000 30.026 326 PHE B O 1
ATOM 8595 N N . SER B 1 326 ? -23.633 -22.905 145.462 1.000 31.400 327 SER B N 1
ATOM 8596 C CA . SER B 1 326 ? -22.336 -23.523 145.701 1.000 34.736 327 SER B CA 1
ATOM 8597 C C . SER B 1 326 ? -22.407 -24.991 145.276 1.000 29.381 327 SER B C 1
ATOM 8598 O O . SER B 1 326 ? -23.463 -25.613 145.333 1.000 28.969 327 SER B O 1
ATOM 8601 N N . LEU B 1 327 ? -21.272 -25.532 144.854 1.000 29.639 328 LEU B N 1
ATOM 8602 C CA . LEU B 1 327 ? -21.185 -26.901 144.365 1.000 34.663 328 LEU B CA 1
ATOM 8603 C C . LEU B 1 327 ? -20.015 -27.571 145.083 1.000 32.754 328 LEU B C 1
ATOM 8604 O O . LEU B 1 327 ? -18.859 -27.158 144.909 1.000 30.494 328 LEU B O 1
ATOM 8609 N N . ALA B 1 328 ? -20.328 -28.552 145.931 1.000 38.145 329 ALA B N 1
ATOM 8610 C CA . ALA B 1 328 ? -19.309 -29.253 146.712 1.000 40.450 329 ALA B CA 1
ATOM 8611 C C . ALA B 1 328 ? -18.558 -30.205 145.785 1.000 44.639 329 ALA B C 1
ATOM 8612 O O . ALA B 1 328 ? -19.101 -30.587 144.730 1.000 37.485 329 ALA B O 1
ATOM 8614 N N . PRO B 1 329 ? -17.331 -30.650 146.171 1.000 42.497 330 PRO B N 1
ATOM 8615 C CA . PRO B 1 329 ? -16.561 -31.596 145.365 1.000 35.316 330 PRO B CA 1
ATOM 8616 C C . PRO B 1 329 ? -17.402 -32.804 145.009 1.000 34.182 330 PRO B C 1
ATOM 8617 O O . PRO B 1 329 ? -18.067 -33.343 145.884 1.000 35.067 330 PRO B O 1
ATOM 8621 N N . GLY B 1 330 ? -17.455 -33.150 143.720 1.000 29.540 331 GLY B N 1
ATOM 8622 C CA . GLY B 1 330 ? -18.295 -34.247 143.277 1.000 29.369 331 GLY B CA 1
ATOM 8623 C C . GLY B 1 330 ? -19.796 -34.002 143.361 1.000 27.456 331 GLY B C 1
ATOM 8624 O O . GLY B 1 330 ? -20.546 -34.931 143.104 1.000 31.021 331 GLY B O 1
ATOM 8625 N N . GLU B 1 331 ? -20.268 -32.790 143.650 1.000 31.775 332 GLU B N 1
ATOM 8626 C CA . GLU B 1 331 ? -21.719 -32.524 143.582 1.000 34.839 332 GLU B CA 1
ATOM 8627 C C . GLU B 1 331 ? -22.201 -32.274 142.135 1.000 35.484 332 GLU B C 1
ATOM 8628 O O . GLU B 1 331 ? -21.491 -31.666 141.312 1.000 29.674 332 GLU B O 1
ATOM 8634 N N . ARG B 1 332 ? -23.433 -32.739 141.839 1.000 38.116 333 ARG B N 1
ATOM 8635 C CA . ARG B 1 332 ? -24.089 -32.523 140.557 1.000 36.727 333 ARG B CA 1
ATOM 8636 C C . ARG B 1 332 ? -25.414 -31.799 140.797 1.000 38.731 333 ARG B C 1
ATOM 8637 O O . ARG B 1 332 ? -26.235 -32.278 141.580 1.000 33.451 333 ARG B O 1
ATOM 8645 N N . LYS B 1 333 ? -25.610 -30.644 140.118 1.000 34.228 334 LYS B N 1
ATOM 8646 C CA . LYS B 1 333 ? -26.843 -29.866 140.224 1.000 33.861 334 LYS B CA 1
ATOM 8647 C C . LYS B 1 333 ? -27.393 -29.505 138.827 1.000 29.586 334 LYS B C 1
ATOM 8648 O O . LYS B 1 333 ? -26.630 -29.226 137.904 1.000 27.364 334 LYS B O 1
ATOM 8654 N N . GLN B 1 334 ? -28.726 -29.467 138.749 1.000 27.427 335 GLN B N 1
ATOM 8655 C CA . GLN B 1 334 ? -29.526 -29.110 137.591 1.000 30.887 335 GLN B CA 1
ATOM 8656 C C . GLN B 1 334 ? -30.439 -27.940 137.932 1.000 29.407 335 GLN B C 1
ATOM 8657 O O . GLN B 1 334 ? -31.104 -27.957 138.954 1.000 27.345 335 GLN B O 1
ATOM 8663 N N . ILE B 1 335 ? -30.390 -26.914 137.073 1.000 26.702 336 ILE B N 1
ATOM 8664 C CA . ILE B 1 335 ? -31.333 -25.816 137.072 1.000 25.097 336 ILE B CA 1
ATOM 8665 C C . ILE B 1 335 ? -32.109 -25.804 135.747 1.000 21.283 336 ILE B C 1
ATOM 8666 O O . ILE B 1 335 ? -31.543 -25.565 134.690 1.000 17.326 336 ILE B O 1
ATOM 8671 N N . PRO B 1 336 ? -33.444 -25.975 135.800 1.000 21.580 337 PRO B N 1
ATOM 8672 C CA . PRO B 1 336 ? -34.291 -25.654 134.674 1.000 21.019 337 PRO B CA 1
ATOM 8673 C C . PRO B 1 336 ? -34.608 -24.157 134.590 1.000 22.003 337 PRO B C 1
ATOM 8674 O O . PRO B 1 336 ? -35.260 -23.593 135.467 1.000 19.856 337 PRO B O 1
ATOM 8678 N N . VAL B 1 337 ? -34.240 -23.565 133.451 1.000 21.089 338 VAL B N 1
ATOM 8679 C CA . VAL B 1 337 ? -34.640 -22.218 133.070 1.000 21.999 338 VAL B CA 1
ATOM 8680 C C . VAL B 1 337 ? -35.561 -22.298 131.857 1.000 21.284 338 VAL B C 1
ATOM 8681 O O . VAL B 1 337 ? -35.131 -22.819 130.843 1.000 19.108 338 VAL B O 1
ATOM 8685 N N . VAL B 1 338 ? -36.762 -21.703 131.963 1.000 20.163 339 VAL B N 1
ATOM 8686 C CA . VAL B 1 338 ? -37.731 -21.658 130.884 1.000 20.297 339 VAL B CA 1
ATOM 8687 C C . VAL B 1 338 ? -38.019 -20.193 130.464 1.000 18.065 339 VAL B C 1
ATOM 8688 O O . VAL B 1 338 ? -38.177 -19.278 131.303 1.000 15.294 339 VAL B O 1
ATOM 8692 N N . LEU B 1 339 ? -38.018 -19.980 129.132 1.000 16.998 340 LEU B N 1
ATOM 8693 C CA . LEU B 1 339 ? -38.499 -18.799 128.411 1.000 15.556 340 LEU B CA 1
ATOM 8694 C C . LEU B 1 339 ? -39.822 -19.119 127.699 1.000 15.360 340 LEU B C 1
ATOM 8695 O O . LEU B 1 339 ? -39.924 -20.137 126.990 1.000 15.637 340 LEU B O 1
ATOM 8700 N N . ALA B 1 340 ? -40.796 -18.211 127.844 1.000 14.651 341 ALA B N 1
ATOM 8701 C CA . ALA B 1 340 ? -42.094 -18.230 127.173 1.000 14.422 341 ALA B CA 1
ATOM 8702 C C . ALA B 1 340 ? -42.396 -16.857 126.575 1.000 16.371 341 ALA B C 1
ATOM 8703 O O . ALA B 1 340 ? -42.010 -15.819 127.136 1.000 17.193 341 ALA B O 1
ATOM 8705 N N . TRP B 1 341 ? -42.995 -16.871 125.382 1.000 18.028 342 TRP B N 1
ATOM 8706 C CA . TRP B 1 341 ? -43.418 -15.658 124.699 1.000 18.357 342 TRP B CA 1
ATOM 8707 C C . TRP B 1 341 ? -44.891 -15.802 124.276 1.000 16.312 342 TRP B C 1
ATOM 8708 O O . TRP B 1 341 ? -45.270 -16.792 123.678 1.000 21.207 342 TRP B O 1
ATOM 8719 N N . ASP B 1 342 ? -45.748 -14.913 124.734 1.000 16.022 343 ASP B N 1
ATOM 8720 C CA . ASP B 1 342 ? -47.169 -14.927 124.413 1.000 15.273 343 ASP B CA 1
ATOM 8721 C C . ASP B 1 342 ? -47.430 -13.776 123.440 1.000 15.082 343 ASP B C 1
ATOM 8722 O O . ASP B 1 342 ? -47.597 -12.628 123.852 1.000 15.007 343 ASP B O 1
ATOM 8727 N N . PHE B 1 343 ? -47.334 -14.064 122.137 1.000 15.825 344 PHE B N 1
ATOM 8728 C CA . PHE B 1 343 ? -47.714 -13.180 121.042 1.000 15.470 344 PHE B CA 1
ATOM 8729 C C . PHE B 1 343 ? -48.855 -13.829 120.258 1.000 18.786 344 PHE B C 1
ATOM 8730 O O . PHE B 1 343 ? -48.612 -14.512 119.260 1.000 18.695 344 PHE B O 1
ATOM 8738 N N . PRO B 1 344 ? -50.126 -13.681 120.726 1.000 16.999 345 PRO B N 1
ATOM 8739 C CA . PRO B 1 344 ? -51.205 -14.514 120.227 1.000 17.821 345 PRO B CA 1
ATOM 8740 C C . PRO B 1 344 ? -51.620 -14.263 118.787 1.000 17.671 345 PRO B C 1
ATOM 8741 O O . PRO B 1 344 ? -52.227 -15.142 118.200 1.000 17.821 345 PRO B O 1
ATOM 8745 N N . VAL B 1 345 ? -51.382 -13.057 118.263 1.000 19.227 346 VAL B N 1
ATOM 8746 C CA . VAL B 1 345 ? -51.988 -12.654 116.995 1.000 18.742 346 VAL B CA 1
ATOM 8747 C C . VAL B 1 345 ? -51.000 -12.858 115.860 1.000 16.423 346 VAL B C 1
ATOM 8748 O O . VAL B 1 345 ? -49.889 -12.304 115.928 1.000 17.755 346 VAL B O 1
ATOM 8752 N N . THR B 1 346 ? -51.429 -13.612 114.850 1.000 14.096 347 THR B N 1
ATOM 8753 C CA . THR B 1 346 ? -50.818 -13.583 113.516 1.000 14.941 347 THR B CA 1
ATOM 8754 C C . THR B 1 346 ? -51.702 -12.785 112.557 1.000 15.537 347 THR B C 1
ATOM 8755 O O . THR B 1 346 ? -52.795 -13.259 112.185 1.000 17.777 347 THR B O 1
ATOM 8759 N N . GLU B 1 347 ? -51.253 -11.539 112.241 1.000 16.927 348 GLU B N 1
ATOM 8760 C CA . GLU B 1 347 ? -51.909 -10.705 111.237 1.000 18.498 348 GLU B CA 1
ATOM 8761 C C . GLU B 1 347 ? -51.194 -10.923 109.917 1.000 16.018 348 GLU B C 1
ATOM 8762 O O . GLU B 1 347 ? -49.975 -10.898 109.885 1.000 16.430 348 GLU B O 1
ATOM 8768 N N . PHE B 1 348 ? -51.932 -11.192 108.853 1.000 16.830 349 PHE B N 1
ATOM 8769 C CA . PHE B 1 348 ? -51.289 -11.414 107.540 1.000 17.340 349 PHE B CA 1
ATOM 8770 C C . PHE B 1 348 ? -51.458 -10.133 106.712 1.000 18.467 349 PHE B C 1
ATOM 8771 O O . PHE B 1 348 ? -50.893 -9.099 107.092 1.000 17.125 349 PHE B O 1
ATOM 8779 N N . GLY B 1 349 ? -52.287 -10.176 105.651 1.000 20.355 350 GLY B N 1
ATOM 8780 C CA . GLY B 1 349 ? -52.787 -8.952 105.021 1.000 20.126 350 GLY B CA 1
ATOM 8781 C C . GLY B 1 349 ? -53.431 -8.072 106.082 1.000 19.864 350 GLY B C 1
ATOM 8782 O O . GLY B 1 349 ? -53.743 -8.575 107.165 1.000 23.768 350 GLY B O 1
ATOM 8783 N N . LYS B 1 350 ? -53.596 -6.777 105.801 1.000 21.164 351 LYS B N 1
ATOM 8784 C CA . LYS B 1 350 ? -54.166 -5.815 106.748 1.000 24.923 351 LYS B CA 1
ATOM 8785 C C . LYS B 1 350 ? -55.577 -6.240 107.133 1.000 22.535 351 LYS B C 1
ATOM 8786 O O . LYS B 1 350 ? -56.369 -6.500 106.240 1.000 19.930 351 LYS B O 1
ATOM 8792 N N . GLY B 1 351 ? -55.836 -6.474 108.437 1.000 19.711 352 GLY B N 1
ATOM 8793 C CA . GLY B 1 351 ? -57.164 -6.871 108.929 1.000 19.675 352 GLY B CA 1
ATOM 8794 C C . GLY B 1 351 ? -57.482 -8.371 108.839 1.000 21.148 352 GLY B C 1
ATOM 8795 O O . GLY B 1 351 ? -58.605 -8.821 109.108 1.000 20.976 352 GLY B O 1
ATOM 8796 N N . VAL B 1 352 ? -56.494 -9.155 108.373 1.000 21.078 353 VAL B N 1
ATOM 8797 C CA . VAL B 1 352 ? -56.601 -10.607 108.377 1.000 15.614 353 VAL B CA 1
ATOM 8798 C C . VAL B 1 352 ? -55.896 -11.129 109.639 1.000 14.801 353 VAL B C 1
ATOM 8799 O O . VAL B 1 352 ? -54.659 -11.237 109.669 1.000 14.039 353 VAL B O 1
ATOM 8803 N N . ILE B 1 353 ? -56.716 -11.498 110.622 1.000 16.158 354 ILE B N 1
ATOM 8804 C CA . ILE B 1 353 ? -56.319 -11.797 111.993 1.000 18.967 354 ILE B CA 1
ATOM 8805 C C . ILE B 1 353 ? -56.605 -13.271 112.263 1.000 18.204 354 ILE B C 1
ATOM 8806 O O . ILE B 1 353 ? -57.754 -13.668 112.155 1.000 17.508 354 ILE B O 1
ATOM 8811 N N . TYR B 1 354 ? -55.576 -14.063 112.578 1.000 15.867 355 TYR B N 1
ATOM 8812 C CA . TYR B 1 354 ? -55.781 -15.367 113.185 1.000 17.234 355 TYR B CA 1
ATOM 8813 C C . TYR B 1 354 ? -55.095 -15.376 114.556 1.000 18.317 355 TYR B C 1
ATOM 8814 O O . TYR B 1 354 ? -54.188 -14.533 114.831 1.000 18.523 355 TYR B O 1
ATOM 8823 N N . TYR B 1 355 ? -55.511 -16.318 115.406 1.000 17.437 356 TYR B N 1
ATOM 8824 C CA . TYR B 1 355 ? -54.870 -16.556 116.708 1.000 17.470 356 TYR B CA 1
ATOM 8825 C C . TYR B 1 355 ? -54.037 -17.836 116.623 1.000 19.417 356 TYR B C 1
ATOM 8826 O O . TYR B 1 355 ? -54.373 -18.767 115.888 1.000 19.949 356 TYR B O 1
ATOM 8835 N N . ARG B 1 356 ? -52.927 -17.863 117.362 1.000 17.834 357 ARG B N 1
ATOM 8836 C CA . ARG B 1 356 ? -52.036 -19.013 117.396 1.000 18.323 357 ARG B CA 1
ATOM 8837 C C . ARG B 1 356 ? -52.654 -20.191 118.152 1.000 15.987 357 ARG B C 1
ATOM 8838 O O . ARG B 1 356 ? -53.409 -19.964 119.085 1.000 15.618 357 ARG B O 1
ATOM 8846 N N . ARG B 1 357 ? -52.283 -21.425 117.732 1.000 15.106 358 ARG B N 1
ATOM 8847 C CA . ARG B 1 357 ? -52.807 -22.673 118.285 1.000 15.979 358 ARG B CA 1
ATOM 8848 C C . ARG B 1 357 ? -52.693 -22.706 119.817 1.000 14.768 358 ARG B C 1
ATOM 8849 O O . ARG B 1 357 ? -53.629 -23.159 120.487 1.000 16.258 358 ARG B O 1
ATOM 8857 N N . TYR B 1 358 ? -51.576 -22.237 120.348 1.000 13.170 359 TYR B N 1
ATOM 8858 C CA . TYR B 1 358 ? -51.280 -22.421 121.766 1.000 16.281 359 TYR B CA 1
ATOM 8859 C C . TYR B 1 358 ? -52.306 -21.717 122.681 1.000 17.060 359 TYR B C 1
ATOM 8860 O O . TYR B 1 358 ? -52.469 -22.105 123.859 1.000 18.193 359 TYR B O 1
ATOM 8869 N N . THR B 1 359 ? -52.970 -20.687 122.141 1.000 16.813 360 THR B N 1
ATOM 8870 C CA . THR B 1 359 ? -54.007 -19.940 122.826 1.000 18.536 360 THR B CA 1
ATOM 8871 C C . THR B 1 359 ? -55.234 -20.794 123.167 1.000 18.708 360 THR B C 1
ATOM 8872 O O . THR B 1 359 ? -56.039 -20.395 124.024 1.000 19.574 360 THR B O 1
ATOM 8876 N N . ASP B 1 360 ? -55.407 -21.952 122.523 1.000 17.811 361 ASP B N 1
ATOM 8877 C CA . ASP B 1 360 ? -56.508 -22.840 122.864 1.000 17.943 361 ASP B CA 1
ATOM 8878 C C . ASP B 1 360 ? -56.243 -23.464 124.232 1.000 17.902 361 ASP B C 1
ATOM 8879 O O . ASP B 1 360 ? -57.142 -24.052 124.780 1.000 15.089 361 ASP B O 1
ATOM 8884 N N . PHE B 1 361 ? -54.990 -23.406 124.720 1.000 17.619 362 PHE B N 1
ATOM 8885 C CA . PHE B 1 361 ? -54.609 -24.021 125.979 1.000 21.496 362 PHE B CA 1
ATOM 8886 C C . PHE B 1 361 ? -54.385 -22.956 127.052 1.000 23.254 362 PHE B C 1
ATOM 8887 O O . PHE B 1 361 ? -54.165 -23.357 128.182 1.000 26.131 362 PHE B O 1
ATOM 8895 N N . CYS B 1 362 ? -54.536 -21.647 126.725 1.000 24.253 363 CYS B N 1
ATOM 8896 C CA . CYS B 1 362 ? -54.594 -20.576 127.733 1.000 22.992 363 CYS B CA 1
ATOM 8897 C C . CYS B 1 362 ? -55.707 -19.590 127.384 1.000 20.593 363 CYS B C 1
ATOM 8898 O O . CYS B 1 362 ? -56.861 -19.879 127.640 1.000 23.326 363 CYS B O 1
ATOM 8901 N N . ASP B 1 363 ? -55.392 -18.449 126.764 1.000 21.893 364 ASP B N 1
ATOM 8902 C CA . ASP B 1 363 ? -56.434 -17.596 126.204 1.000 22.593 364 ASP B CA 1
ATOM 8903 C C . ASP B 1 363 ? -55.822 -16.697 125.140 1.000 18.424 364 ASP B C 1
ATOM 8904 O O . ASP B 1 363 ? -54.622 -16.794 124.868 1.000 16.855 364 ASP B O 1
ATOM 8909 N N . ARG B 1 364 ? -56.630 -15.794 124.598 1.000 19.263 365 ARG B N 1
ATOM 8910 C CA . ARG B 1 364 ? -56.193 -14.968 123.467 1.000 21.967 365 ARG B CA 1
ATOM 8911 C C . ARG B 1 364 ? -55.733 -13.579 123.892 1.000 19.606 365 ARG B C 1
ATOM 8912 O O . ARG B 1 364 ? -55.490 -12.743 123.037 1.000 20.037 365 ARG B O 1
ATOM 8920 N N . HIS B 1 365 ? -55.536 -13.362 125.192 1.000 19.096 366 HIS B N 1
ATOM 8921 C CA . HIS B 1 365 ? -55.387 -12.010 125.722 1.000 19.762 366 HIS B CA 1
ATOM 8922 C C . HIS B 1 365 ? -53.948 -11.550 125.668 1.000 17.923 366 HIS B C 1
ATOM 8923 O O . HIS B 1 365 ? -53.739 -10.352 125.872 1.000 18.990 366 HIS B O 1
ATOM 8930 N N . GLY B 1 366 ? -52.988 -12.484 125.480 1.000 17.024 367 GLY B N 1
ATOM 8931 C CA . GLY B 1 366 ? -51.554 -12.153 125.443 1.000 17.890 367 GLY B CA 1
ATOM 8932 C C . GLY B 1 366 ? -50.982 -11.747 126.819 1.000 19.645 367 GLY B C 1
ATOM 8933 O O . GLY B 1 366 ? -50.101 -10.871 126.897 1.000 20.118 367 GLY B O 1
ATOM 8934 N N . THR B 1 367 ? -51.499 -12.351 127.910 1.000 18.922 368 THR B N 1
ATOM 8935 C CA . THR B 1 367 ? -51.089 -12.035 129.285 1.000 20.233 368 THR B CA 1
ATOM 8936 C C . THR B 1 367 ? -50.691 -13.342 129.984 1.000 21.787 368 THR B C 1
ATOM 8937 O O . THR B 1 367 ? -50.946 -13.489 131.190 1.000 20.180 368 THR B O 1
ATOM 8941 N N . ASN B 1 368 ? -50.125 -14.323 129.228 1.000 18.627 369 ASN B N 1
ATOM 8942 C CA . ASN B 1 368 ? -50.007 -15.688 129.747 1.000 17.866 369 ASN B CA 1
ATOM 8943 C C . ASN B 1 368 ? -48.570 -16.202 129.787 1.000 14.702 369 ASN B C 1
ATOM 8944 O O . ASN B 1 368 ? -48.366 -17.393 130.112 1.000 14.484 369 ASN B O 1
ATOM 8949 N N . ALA B 1 369 ? -47.565 -15.348 129.539 1.000 12.703 370 ALA B N 1
ATOM 8950 C CA . ALA B 1 369 ? -46.203 -15.865 129.460 1.000 12.666 370 ALA B CA 1
ATOM 8951 C C . ALA B 1 369 ? -45.804 -16.582 130.765 1.000 15.866 370 ALA B C 1
ATOM 8952 O O . ALA B 1 369 ? -45.072 -17.603 130.701 1.000 15.756 370 ALA B O 1
ATOM 8954 N N . VAL B 1 370 ? -46.237 -16.050 131.943 1.000 14.843 371 VAL B N 1
ATOM 8955 C CA . VAL B 1 370 ? -45.867 -16.661 133.220 1.000 15.264 371 VAL B CA 1
ATOM 8956 C C . VAL B 1 370 ? -46.538 -18.022 133.406 1.000 18.158 371 VAL B C 1
ATOM 8957 O O . VAL B 1 370 ? -45.870 -18.991 133.753 1.000 20.163 371 VAL B O 1
ATOM 8961 N N . THR B 1 371 ? -47.845 -18.135 133.186 1.000 18.021 372 THR B N 1
ATOM 8962 C CA . THR B 1 371 ? -48.506 -19.403 133.369 1.000 18.975 372 THR B CA 1
ATOM 8963 C C . THR B 1 371 ? -47.904 -20.430 132.388 1.000 19.989 372 THR B C 1
ATOM 8964 O O . THR B 1 371 ? -47.683 -21.554 132.790 1.000 19.620 372 THR B O 1
ATOM 8968 N N . LEU B 1 372 ? -47.496 -20.041 131.162 1.000 18.147 373 LEU B N 1
ATOM 8969 C CA . LEU B 1 372 ? -46.890 -20.919 130.186 1.000 19.607 373 LEU B CA 1
ATOM 8970 C C . LEU B 1 372 ? -45.493 -21.361 130.637 1.000 19.992 373 LEU B C 1
ATOM 8971 O O . LEU B 1 372 ? -45.122 -22.540 130.506 1.000 19.752 373 LEU B O 1
ATOM 8976 N N . ALA B 1 373 ? -44.723 -20.427 131.162 1.000 15.703 374 ALA B N 1
ATOM 8977 C CA . ALA B 1 373 ? -43.407 -20.740 131.698 1.000 17.167 374 ALA B CA 1
ATOM 8978 C C . ALA B 1 373 ? -43.537 -21.671 132.911 1.000 17.3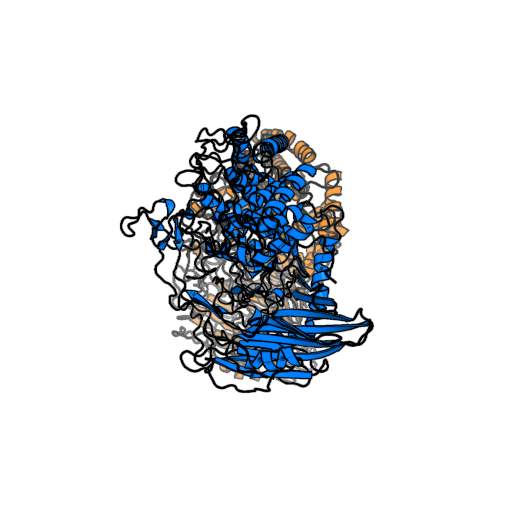51 374 ALA B C 1
ATOM 8979 O O . ALA B 1 373 ? -42.727 -22.573 133.064 1.000 18.423 374 ALA B O 1
ATOM 8981 N N . ALA B 1 374 ? -44.603 -21.490 133.695 1.000 16.639 375 ALA B N 1
ATOM 8982 C CA . ALA B 1 374 ? -44.793 -22.222 134.939 1.000 18.893 375 ALA B CA 1
ATOM 8983 C C . ALA B 1 374 ? -45.175 -23.658 134.612 1.000 19.719 375 ALA B C 1
ATOM 8984 O O . ALA B 1 374 ? -44.695 -24.566 135.284 1.000 22.207 375 ALA B O 1
ATOM 8986 N N . GLN B 1 375 ? -45.958 -23.848 133.537 1.000 20.878 376 GLN B N 1
ATOM 8987 C CA . GLN B 1 375 ? -46.311 -25.163 133.005 1.000 17.675 376 GLN B CA 1
ATOM 8988 C C . GLN B 1 375 ? -45.062 -25.919 132.567 1.000 18.766 376 GLN B C 1
ATOM 8989 O O . GLN B 1 375 ? -44.949 -27.098 132.897 1.000 19.424 376 GLN B O 1
ATOM 8995 N N . ALA B 1 376 ? -44.179 -25.245 131.806 1.000 20.736 377 ALA B N 1
ATOM 8996 C CA . ALA B 1 376 ? -42.877 -25.764 131.397 1.000 21.916 377 ALA B CA 1
ATOM 8997 C C . ALA B 1 376 ? -42.022 -26.140 132.606 1.000 21.242 377 ALA B C 1
ATOM 8998 O O . ALA B 1 376 ? -41.416 -27.194 132.595 1.000 18.654 377 ALA B O 1
ATOM 9000 N N . LEU B 1 377 ? -41.959 -25.294 133.646 1.000 22.262 378 LEU B N 1
ATOM 9001 C CA . LEU B 1 377 ? -41.220 -25.660 134.867 1.000 20.693 378 LEU B CA 1
ATOM 9002 C C . LEU B 1 377 ? -41.761 -26.959 135.462 1.000 16.926 378 LEU B C 1
ATOM 9003 O O . LEU B 1 377 ? -41.019 -27.842 135.798 1.000 21.356 378 LEU B O 1
ATOM 9008 N N . ALA B 1 378 ? -43.071 -27.132 135.449 1.000 16.753 379 ALA B N 1
ATOM 9009 C CA . ALA B 1 378 ? -43.747 -28.300 135.961 1.000 16.200 379 ALA B CA 1
ATOM 9010 C C . ALA B 1 378 ? -43.446 -29.521 135.094 1.000 19.804 379 ALA B C 1
ATOM 9011 O O . ALA B 1 378 ? -43.111 -30.583 135.653 1.000 22.284 379 ALA B O 1
ATOM 9013 N N . ALA B 1 379 ? -43.507 -29.386 133.742 1.000 18.917 380 ALA B N 1
ATOM 9014 C CA . ALA B 1 379 ? -43.561 -30.536 132.851 1.000 16.354 380 ALA B CA 1
ATOM 9015 C C . ALA B 1 379 ? -42.283 -30.829 132.067 1.000 17.516 380 ALA B C 1
ATOM 9016 O O . ALA B 1 379 ? -42.235 -31.808 131.308 1.000 17.415 380 ALA B O 1
ATOM 9018 N N . TYR B 1 380 ? -41.227 -30.028 132.226 1.000 19.008 381 TYR B N 1
ATOM 9019 C CA . TYR B 1 380 ? -40.088 -30.130 131.311 1.000 19.787 381 TYR B CA 1
ATOM 9020 C C . TYR B 1 380 ? -39.487 -31.550 131.319 1.000 17.755 381 TYR B C 1
ATOM 9021 O O . TYR B 1 380 ? -39.006 -32.023 130.294 1.000 15.486 381 TYR B O 1
ATOM 9030 N N . ALA B 1 381 ? -39.460 -32.219 132.476 1.000 16.880 382 ALA B N 1
ATOM 9031 C CA . ALA B 1 381 ? -38.828 -33.533 132.598 1.000 16.720 382 ALA B CA 1
ATOM 9032 C C . ALA B 1 381 ? -39.664 -34.620 131.899 1.000 16.224 382 ALA B C 1
ATOM 9033 O O . ALA B 1 381 ? -39.073 -35.534 131.329 1.000 15.974 382 ALA B O 1
ATOM 9035 N N . THR B 1 382 ? -41.017 -34.550 132.010 1.000 15.748 383 THR B N 1
ATOM 9036 C CA . THR B 1 382 ? -41.944 -35.375 131.249 1.000 18.496 383 THR B CA 1
ATOM 9037 C C . THR B 1 382 ? -41.705 -35.175 129.740 1.000 21.821 383 THR B C 1
ATOM 9038 O O . THR B 1 382 ? -41.530 -36.157 128.999 1.000 21.427 383 THR B O 1
ATOM 9042 N N . TRP B 1 383 ? -41.610 -33.896 129.302 1.000 18.305 384 TRP B N 1
ATOM 9043 C CA . TRP B 1 383 ? -41.413 -33.556 127.891 1.000 17.943 384 TRP B CA 1
ATOM 9044 C C . TRP B 1 383 ? -40.098 -34.139 127.398 1.000 17.399 384 TRP B C 1
ATOM 9045 O O . TRP B 1 383 ? -40.055 -34.758 126.361 1.000 16.404 384 TRP B O 1
ATOM 9056 N N . GLN B 1 384 ? -39.031 -33.922 128.170 1.000 18.939 385 GLN B N 1
ATOM 9057 C CA . GLN B 1 384 ? -37.752 -34.513 127.833 1.000 21.142 385 GLN B CA 1
ATOM 9058 C C . GLN B 1 384 ? -37.853 -36.046 127.652 1.000 22.054 385 GLN B C 1
ATOM 9059 O O . GLN B 1 384 ? -37.382 -36.579 126.646 1.000 20.999 385 GLN B O 1
ATOM 9065 N N . GLU B 1 385 ? -38.484 -36.741 128.609 1.000 19.605 386 GLU B N 1
ATOM 9066 C CA . GLU B 1 385 ? -38.768 -38.167 128.543 1.000 20.532 386 GLU B CA 1
ATOM 9067 C C . GLU B 1 385 ? -39.528 -38.543 127.254 1.000 19.290 386 GLU B C 1
ATOM 9068 O O . GLU B 1 385 ? -39.171 -39.510 126.584 1.000 15.708 386 GLU B O 1
ATOM 9074 N N . GLN B 1 386 ? -40.592 -37.805 126.939 1.000 17.016 387 GLN B N 1
ATOM 9075 C CA . GLN B 1 386 ? -41.388 -38.045 125.759 1.000 17.957 387 GLN B CA 1
ATOM 9076 C C . GLN B 1 386 ? -40.559 -37.860 124.486 1.000 19.239 387 GLN B C 1
ATOM 9077 O O . GLN B 1 386 ? -40.744 -38.602 123.498 1.000 18.418 387 GLN B O 1
ATOM 9083 N N . ILE B 1 387 ? -39.648 -36.870 124.478 1.000 19.026 388 ILE B N 1
ATOM 9084 C CA . ILE B 1 387 ? -38.789 -36.697 123.304 1.000 21.599 388 ILE B CA 1
ATOM 9085 C C . ILE B 1 387 ? -37.861 -37.925 123.172 1.000 20.431 388 ILE B C 1
ATOM 9086 O O . ILE B 1 387 ? -37.625 -38.440 122.073 1.000 18.307 388 ILE B O 1
ATOM 9091 N N . ARG B 1 388 ? -37.296 -38.395 124.277 1.000 20.014 389 ARG B N 1
ATOM 9092 C CA . ARG B 1 388 ? -36.452 -39.592 124.228 1.000 22.530 389 ARG B CA 1
ATOM 9093 C C . ARG B 1 388 ? -37.214 -40.832 123.742 1.000 17.884 389 ARG B C 1
ATOM 9094 O O . ARG B 1 388 ? -36.675 -41.616 122.930 1.000 17.832 389 ARG B O 1
ATOM 9102 N N . THR B 1 389 ? -38.485 -40.940 124.155 1.000 16.566 390 THR B N 1
ATOM 9103 C CA . THR B 1 389 ? -39.331 -42.067 123.771 1.000 15.848 390 THR B CA 1
ATOM 9104 C C . THR B 1 389 ? -39.532 -42.084 122.251 1.000 16.664 390 THR B C 1
ATOM 9105 O O . THR B 1 389 ? -39.329 -43.110 121.606 1.000 18.528 390 THR B O 1
ATOM 9109 N N . TRP B 1 390 ? -39.909 -40.944 121.643 1.000 17.052 391 TRP B N 1
ATOM 9110 C CA . TRP B 1 390 ? -40.248 -40.946 120.233 1.000 16.925 391 TRP B CA 1
ATOM 9111 C C . TRP B 1 390 ? -38.971 -41.056 119.400 1.000 16.419 391 TRP B C 1
ATOM 9112 O O . TRP B 1 390 ? -38.965 -41.685 118.363 1.000 21.656 391 TRP B O 1
ATOM 9123 N N . GLN B 1 391 ? -37.834 -40.602 119.895 1.000 17.552 392 GLN B N 1
ATOM 9124 C CA . GLN B 1 391 ? -36.620 -40.744 119.115 1.000 20.608 392 GLN B CA 1
ATOM 9125 C C . GLN B 1 391 ? -35.978 -42.126 119.241 1.000 21.641 392 GLN B C 1
ATOM 9126 O O . GLN B 1 391 ? -35.176 -42.478 118.382 1.000 18.542 392 GLN B O 1
ATOM 9132 N N . ALA B 1 392 ? -36.223 -42.848 120.359 1.000 22.877 393 ALA B N 1
ATOM 9133 C CA . ALA B 1 392 ? -35.509 -44.083 120.676 1.000 23.878 393 ALA B CA 1
ATOM 9134 C C . ALA B 1 392 ? -35.601 -45.125 119.542 1.000 21.034 393 ALA B C 1
ATOM 9135 O O . ALA B 1 392 ? -34.565 -45.628 119.110 1.000 24.258 393 ALA B O 1
ATOM 9137 N N . PRO B 1 393 ? -36.771 -45.474 118.972 1.000 22.232 394 PRO B N 1
ATOM 9138 C CA . PRO B 1 393 ? -36.801 -46.401 117.841 1.000 25.791 394 PRO B CA 1
ATOM 9139 C C . PRO B 1 393 ? -36.014 -45.921 116.623 1.000 23.888 394 PRO B C 1
ATOM 9140 O O . PRO B 1 393 ? -35.561 -46.739 115.844 1.000 22.777 394 PRO B O 1
ATOM 9144 N N . ILE B 1 394 ? -35.842 -44.600 116.450 1.000 22.326 395 ILE B N 1
ATOM 9145 C CA . ILE B 1 394 ? -34.985 -44.064 115.394 1.000 23.252 395 ILE B CA 1
ATOM 9146 C C . ILE B 1 394 ? -33.516 -44.380 115.715 1.000 20.485 395 ILE B C 1
ATOM 9147 O O . ILE B 1 394 ? -32.803 -44.910 114.870 1.000 19.727 395 ILE B O 1
ATOM 9152 N N . LEU B 1 395 ? -33.075 -44.050 116.930 1.000 21.530 396 LEU B N 1
ATOM 9153 C CA . LEU B 1 395 ? -31.682 -44.188 117.367 1.000 23.899 396 LEU B CA 1
ATOM 9154 C C . LEU B 1 395 ? -31.281 -45.671 117.496 1.000 19.011 396 LEU B C 1
ATOM 9155 O O . LEU B 1 395 ? -30.130 -45.999 117.225 1.000 17.015 396 LEU B O 1
ATOM 9160 N N . SER B 1 396 ? -32.254 -46.549 117.726 1.000 18.269 397 SER B N 1
ATOM 9161 C CA . SER B 1 396 ? -31.955 -47.965 117.893 1.000 21.903 397 SER B CA 1
ATOM 9162 C C . SER B 1 396 ? -32.215 -48.741 116.619 1.000 22.068 397 SER B C 1
ATOM 9163 O O . SER B 1 396 ? -32.032 -49.915 116.656 1.000 22.984 397 SER B O 1
ATOM 9166 N N . HIS B 1 397 ? -32.610 -48.116 115.493 1.000 24.939 398 HIS B N 1
ATOM 9167 C CA . HIS B 1 397 ? -32.734 -48.875 114.242 1.000 24.966 398 HIS B CA 1
ATOM 9168 C C . HIS B 1 397 ? -31.405 -49.559 113.860 1.000 25.222 398 HIS B C 1
ATOM 9169 O O . HIS B 1 397 ? -30.387 -48.904 113.609 1.000 21.060 398 HIS B O 1
ATOM 9176 N N . PRO B 1 398 ? -31.354 -50.910 113.756 1.000 27.294 399 PRO B N 1
ATOM 9177 C CA . PRO B 1 398 ? -30.102 -51.598 113.447 1.000 27.954 399 PRO B CA 1
ATOM 9178 C C . PRO B 1 398 ? -29.605 -51.411 112.003 1.000 30.124 399 PRO B C 1
ATOM 9179 O O . PRO B 1 398 ? -28.446 -51.672 111.743 1.000 34.854 399 PRO B O 1
ATOM 9183 N N . ASP B 1 399 ? -30.432 -50.960 111.052 1.000 30.810 400 ASP B N 1
ATOM 9184 C CA . ASP B 1 399 ? -30.002 -50.829 109.651 1.000 36.773 400 ASP B CA 1
ATOM 9185 C C . ASP B 1 399 ? -29.964 -49.380 109.157 1.000 35.337 400 ASP B C 1
ATOM 9186 O O . ASP B 1 399 ? -29.986 -49.143 107.934 1.000 37.196 400 ASP B O 1
ATOM 9191 N N . TRP B 1 400 ? -29.992 -48.409 110.094 1.000 28.079 401 TRP B N 1
ATOM 9192 C CA . TRP B 1 400 ? -29.878 -47.016 109.704 1.000 22.680 401 TRP B CA 1
ATOM 9193 C C . TRP B 1 400 ? -28.526 -46.506 110.160 1.000 20.104 401 TRP B C 1
ATOM 9194 O O . TRP B 1 400 ? -28.146 -46.692 111.315 1.000 24.565 401 TRP B O 1
ATOM 9205 N N . PRO B 1 401 ? -27.765 -45.837 109.297 1.000 17.440 402 PRO B N 1
ATOM 9206 C CA . PRO B 1 401 ? -26.491 -45.275 109.712 1.000 18.538 402 PRO B CA 1
ATOM 9207 C C . PRO B 1 401 ? -26.711 -44.094 110.655 1.000 17.423 402 PRO B C 1
ATOM 9208 O O . PRO B 1 401 ? -27.795 -43.526 110.672 1.000 18.337 402 PRO B O 1
ATOM 9212 N N . ASP B 1 402 ? -25.688 -43.725 111.402 1.000 17.611 403 ASP B N 1
ATOM 9213 C CA . ASP B 1 402 ? -25.714 -42.579 112.327 1.000 21.579 403 ASP B CA 1
ATOM 9214 C C . ASP B 1 402 ? -26.040 -41.249 111.615 1.000 19.218 403 ASP B C 1
ATOM 9215 O O . ASP B 1 402 ? -26.821 -40.464 112.132 1.000 21.632 403 ASP B O 1
ATOM 9220 N N . TRP B 1 403 ? -25.462 -40.995 110.434 1.000 17.089 404 TRP B N 1
ATOM 9221 C CA . TRP B 1 403 ? -25.736 -39.735 109.805 1.000 16.485 404 TRP B CA 1
ATOM 9222 C C . TRP B 1 403 ? -27.239 -39.613 109.471 1.000 16.112 404 TRP B C 1
ATOM 9223 O O . TRP B 1 403 ? -27.766 -38.524 109.433 1.000 16.548 404 TRP B O 1
ATOM 9234 N N . PHE B 1 404 ? -27.929 -40.721 109.197 1.000 16.927 405 PHE B N 1
ATOM 9235 C CA . PHE B 1 404 ? -29.320 -40.767 108.761 1.000 17.246 405 PHE B CA 1
ATOM 9236 C C . PHE B 1 404 ? -30.199 -40.454 109.955 1.000 17.761 405 PHE B C 1
ATOM 9237 O O . PHE B 1 404 ? -31.175 -39.697 109.854 1.000 16.683 405 PHE B O 1
ATOM 9245 N N . LYS B 1 405 ? -29.853 -41.080 111.091 1.000 20.112 406 LYS B N 1
ATOM 9246 C CA . LYS B 1 405 ? -30.581 -40.891 112.343 1.000 18.193 406 LYS B CA 1
ATOM 9247 C C . LYS B 1 405 ? -30.526 -39.428 112.757 1.000 19.433 406 LYS B C 1
ATOM 9248 O O . LYS B 1 405 ? -31.559 -38.849 113.097 1.000 20.182 406 LYS B O 1
ATOM 9254 N N . MET B 1 406 ? -29.333 -38.836 112.616 1.000 17.123 407 MET B N 1
ATOM 9255 C CA . MET B 1 406 ? -29.148 -37.422 112.846 1.000 18.251 407 MET B CA 1
ATOM 9256 C C . MET B 1 406 ? -30.031 -36.595 111.928 1.000 17.151 407 MET B C 1
ATOM 9257 O O . MET B 1 406 ? -30.752 -35.778 112.420 1.000 16.251 407 MET B O 1
ATOM 9262 N N . ALA B 1 407 ? -29.983 -36.837 110.595 1.000 18.645 408 ALA B N 1
ATOM 9263 C CA . ALA B 1 407 ? -30.559 -35.949 109.593 1.000 16.933 408 ALA B CA 1
ATOM 9264 C C . ALA B 1 407 ? -32.093 -36.009 109.607 1.000 18.722 408 ALA B C 1
ATOM 9265 O O . ALA B 1 407 ? -32.761 -35.005 109.394 1.000 17.667 408 ALA B O 1
ATOM 9267 N N . LEU B 1 408 ? -32.620 -37.190 109.904 1.000 16.319 409 LEU B N 1
ATOM 9268 C CA . LEU B 1 408 ? -34.045 -37.438 109.985 1.000 18.920 409 LEU B CA 1
ATOM 9269 C C . LEU B 1 408 ? -34.657 -36.527 111.040 1.000 21.325 409 LEU B C 1
ATOM 9270 O O . LEU B 1 408 ? -35.719 -35.981 110.794 1.000 23.211 409 LEU B O 1
ATOM 9275 N N . CYS B 1 409 ? -33.996 -36.378 112.205 1.000 18.254 410 CYS B N 1
ATOM 9276 C CA . CYS B 1 409 ? -34.488 -35.504 113.262 1.000 19.680 410 CYS B CA 1
ATOM 9277 C C . CYS B 1 409 ? -34.272 -34.035 112.888 1.000 18.306 410 CYS B C 1
ATOM 9278 O O . CYS B 1 409 ? -35.211 -33.258 112.905 1.000 16.076 410 CYS B O 1
ATOM 9281 N N . ASN B 1 410 ? -33.055 -33.698 112.440 1.000 17.914 411 ASN B N 1
ATOM 9282 C CA . ASN B 1 410 ? -32.652 -32.326 112.217 1.000 17.435 411 ASN B CA 1
ATOM 9283 C C . ASN B 1 410 ? -33.414 -31.631 111.071 1.000 19.082 411 ASN B C 1
ATOM 9284 O O . ASN B 1 410 ? -33.774 -30.476 111.226 1.000 16.584 411 ASN B O 1
ATOM 9289 N N . GLU B 1 411 ? -33.782 -32.321 109.991 1.000 16.969 412 GLU B N 1
ATOM 9290 C CA . GLU B 1 411 ? -34.604 -31.748 108.925 1.000 19.105 412 GLU B CA 1
ATOM 9291 C C . GLU B 1 411 ? -36.036 -31.382 109.364 1.000 17.770 412 GLU B C 1
ATOM 9292 O O . GLU B 1 411 ? -36.704 -30.672 108.625 1.000 16.636 412 GLU B O 1
ATOM 9298 N N . LEU B 1 412 ? -36.474 -31.805 110.565 1.000 16.818 413 LEU B N 1
ATOM 9299 C CA . LEU B 1 412 ? -37.747 -31.405 111.146 1.000 16.904 413 LEU B CA 1
ATOM 9300 C C . LEU B 1 412 ? -37.727 -29.923 111.542 1.000 16.280 413 LEU B C 1
ATOM 9301 O O . LEU B 1 412 ? -38.814 -29.332 111.768 1.000 15.373 413 LEU B O 1
ATOM 9306 N N . TYR B 1 413 ? -36.518 -29.329 111.581 1.000 14.075 414 TYR B N 1
ATOM 9307 C CA . TYR B 1 413 ? -36.312 -27.980 112.116 1.000 17.022 414 TYR B CA 1
ATOM 9308 C C . TYR B 1 413 ? -37.250 -26.951 111.426 1.000 16.633 414 TYR B C 1
ATOM 9309 O O . TYR B 1 413 ? -37.749 -26.010 112.050 1.000 15.477 414 TYR B O 1
ATOM 9318 N N . VAL B 1 414 ? -37.465 -27.154 110.121 1.000 15.568 415 VAL B N 1
ATOM 9319 C CA . VAL B 1 414 ? -38.156 -26.228 109.258 1.000 15.955 415 VAL B CA 1
ATOM 9320 C C . VAL B 1 414 ? -39.641 -26.180 109.630 1.000 14.269 415 VAL B C 1
ATOM 9321 O O . VAL B 1 414 ? -40.295 -25.197 109.323 1.000 15.814 415 VAL B O 1
ATOM 9325 N N . LEU B 1 415 ? -40.176 -27.184 110.312 1.000 14.661 416 LEU B N 1
ATOM 9326 C CA . LEU B 1 415 ? -41.560 -27.109 110.799 1.000 16.518 416 LEU B CA 1
ATOM 9327 C C . LEU B 1 415 ? -41.698 -26.037 111.887 1.000 14.702 416 LEU B C 1
ATOM 9328 O O . LEU B 1 415 ? -42.803 -25.521 112.139 1.000 12.847 416 LEU B O 1
ATOM 9333 N N . SER B 1 416 ? -40.554 -25.678 112.487 1.000 14.437 417 SER B N 1
ATOM 9334 C CA . SER B 1 416 ? -40.523 -24.517 113.368 1.000 19.460 417 SER B CA 1
ATOM 9335 C C . SER B 1 416 ? -40.159 -23.220 112.612 1.000 17.991 417 SER B C 1
ATOM 9336 O O . SER B 1 416 ? -41.002 -22.328 112.536 1.000 18.750 417 SER B O 1
ATOM 9339 N N . SER B 1 417 ? -38.956 -23.171 112.005 1.000 16.029 418 SER B N 1
ATOM 9340 C CA . SER B 1 417 ? -38.379 -21.957 111.445 1.000 18.411 418 SER B CA 1
ATOM 9341 C C . SER B 1 417 ? -38.852 -21.608 110.005 1.000 19.761 418 SER B C 1
ATOM 9342 O O . SER B 1 417 ? -38.505 -20.507 109.505 1.000 20.420 418 SER B O 1
ATOM 9345 N N . GLY B 1 418 ? -39.694 -22.448 109.362 1.000 17.787 419 GLY B N 1
ATOM 9346 C CA . GLY B 1 418 ? -40.141 -22.158 107.984 1.000 16.020 419 GLY B CA 1
ATOM 9347 C C . GLY B 1 418 ? -41.386 -21.267 107.969 1.000 15.822 419 GLY B C 1
ATOM 9348 O O . GLY B 1 418 ? -42.420 -21.639 107.416 1.000 14.556 419 GLY B O 1
ATOM 9349 N N . GLY B 1 419 ? -41.366 -20.160 108.730 1.000 15.445 420 GLY B N 1
ATOM 9350 C CA . GLY B 1 419 ? -42.549 -19.301 108.804 1.000 14.823 420 GLY B CA 1
ATOM 9351 C C . GLY B 1 419 ? -43.808 -20.040 109.210 1.000 15.659 420 GLY B C 1
ATOM 9352 O O . GLY B 1 419 ? -44.882 -19.667 108.778 1.000 16.564 420 GLY B O 1
ATOM 9353 N N . SER B 1 420 ? -43.680 -21.055 110.080 1.000 16.456 421 SER B N 1
ATOM 9354 C CA . SER B 1 420 ? -44.778 -21.952 110.328 1.000 15.063 421 SER B CA 1
ATOM 9355 C C . SER B 1 420 ? -45.968 -21.219 110.930 1.000 14.648 421 SER B C 1
ATOM 9356 O O . SER B 1 420 ? -45.815 -20.335 111.789 1.000 13.212 421 SER B O 1
ATOM 9359 N N . LEU B 1 421 ? -47.174 -21.644 110.499 1.000 14.047 422 LEU B N 1
ATOM 9360 C CA . LEU B 1 421 ? -48.459 -21.191 110.996 1.000 13.850 422 LEU B CA 1
ATOM 9361 C C . LEU B 1 421 ? -49.225 -22.384 111.577 1.000 15.394 422 LEU B C 1
ATOM 9362 O O . LEU B 1 421 ? -49.322 -23.461 110.977 1.000 14.636 422 LEU B O 1
ATOM 9367 N N . TRP B 1 422 ? -49.783 -22.187 112.781 1.000 15.546 423 TRP B N 1
ATOM 9368 C CA . TRP B 1 422 ? -50.672 -23.141 113.382 1.000 13.454 423 TRP B CA 1
ATOM 9369 C C . TRP B 1 422 ? -51.725 -22.351 114.127 1.000 15.209 423 TRP B C 1
ATOM 9370 O O . TRP B 1 422 ? -51.406 -21.695 115.084 1.000 14.162 423 TRP B O 1
ATOM 9381 N N . SER B 1 423 ? -52.966 -22.381 113.618 1.000 18.100 424 SER B N 1
ATOM 9382 C CA . SER B 1 423 ? -54.040 -21.509 114.074 1.000 17.298 424 SER B CA 1
ATOM 9383 C C . SER B 1 423 ? -54.866 -22.209 115.139 1.000 15.999 424 SER B C 1
ATOM 9384 O O . SER B 1 423 ? -54.758 -23.406 115.353 1.000 14.279 424 SER B O 1
ATOM 9387 N N . ALA B 1 424 ? -55.701 -21.436 115.826 1.000 18.126 425 ALA B N 1
ATOM 9388 C CA . ALA B 1 424 ? -56.598 -21.953 116.858 1.000 18.399 425 ALA B CA 1
ATOM 9389 C C . ALA B 1 424 ? -57.689 -22.801 116.195 1.000 18.408 425 ALA B C 1
ATOM 9390 O O . ALA B 1 424 ? -58.051 -22.554 115.049 1.000 19.051 425 ALA B O 1
ATOM 9392 N N . ALA B 1 425 ? -58.152 -23.802 116.929 1.000 17.038 426 ALA B N 1
ATOM 9393 C CA . ALA B 1 425 ? -59.168 -24.775 116.547 1.000 20.007 426 ALA B CA 1
ATOM 9394 C C . ALA B 1 425 ? -60.486 -24.109 116.103 1.000 18.962 426 ALA B C 1
ATOM 9395 O O . ALA B 1 425 ? -60.828 -23.054 116.567 1.000 17.807 426 ALA B O 1
ATOM 9397 N N . SER B 1 426 ? -61.200 -24.767 115.207 1.000 20.394 427 SER B N 1
ATOM 9398 C CA . SER B 1 426 ? -62.537 -24.429 114.777 1.000 22.742 427 SER B CA 1
ATOM 9399 C C . SER B 1 426 ? -63.292 -25.735 114.613 1.000 19.555 427 SER B C 1
ATOM 9400 O O . SER B 1 426 ? -62.657 -26.773 114.661 1.000 18.312 427 SER B O 1
ATOM 9403 N N . ASP B 1 427 ? -64.609 -25.692 114.341 1.000 25.588 428 ASP B N 1
ATOM 9404 C CA . ASP B 1 427 ? -65.400 -26.888 114.050 1.000 28.447 428 ASP B CA 1
ATOM 9405 C C . ASP B 1 427 ? -64.835 -27.666 112.863 1.000 26.848 428 ASP B C 1
ATOM 9406 O O . ASP B 1 427 ? -64.737 -28.876 112.972 1.000 25.566 428 ASP B O 1
ATOM 9411 N N . ARG B 1 428 ? -64.521 -26.992 111.747 1.000 23.013 429 ARG B N 1
ATOM 9412 C CA . ARG B 1 428 ? -64.051 -27.671 110.549 1.000 27.616 429 ARG B CA 1
ATOM 9413 C C . ARG B 1 428 ? -62.599 -28.152 110.724 1.000 25.542 429 ARG B C 1
ATOM 9414 O O . ARG B 1 428 ? -62.174 -29.108 110.059 1.000 30.368 429 ARG B O 1
ATOM 9422 N N . ASP B 1 429 ? -61.811 -27.457 111.564 1.000 22.275 430 ASP B N 1
ATOM 9423 C CA . ASP B 1 429 ? -60.391 -27.789 111.799 1.000 21.522 430 ASP B CA 1
ATOM 9424 C C . ASP B 1 429 ? -60.105 -27.944 113.296 1.000 22.319 430 ASP B C 1
ATOM 9425 O O . ASP B 1 429 ? -59.725 -26.982 113.989 1.000 19.405 430 ASP B O 1
ATOM 9430 N N . PRO B 1 430 ? -60.375 -29.151 113.842 1.000 21.544 431 PRO B N 1
ATOM 9431 C CA . PRO B 1 430 ? -60.479 -29.328 115.291 1.000 20.705 431 PRO B CA 1
ATOM 9432 C C . PRO B 1 430 ? -59.153 -29.281 116.039 1.000 20.378 431 PRO B C 1
ATOM 9433 O O . PRO B 1 430 ? -59.186 -29.188 117.236 1.000 22.994 431 PRO B O 1
ATOM 9437 N N . VAL B 1 431 ? -58.002 -29.338 115.359 1.000 19.157 432 VAL B N 1
ATOM 9438 C CA . VAL B 1 431 ? -56.722 -29.030 116.010 1.000 18.556 432 VAL B CA 1
ATOM 9439 C C . VAL B 1 431 ? -56.038 -27.816 115.370 1.000 16.761 432 VAL B C 1
ATOM 9440 O O . VAL B 1 431 ? -54.840 -27.608 115.564 1.000 18.972 432 VAL B O 1
ATOM 9444 N N . GLY B 1 432 ? -56.796 -26.997 114.633 1.000 16.050 433 GLY B N 1
ATOM 9445 C CA . GLY B 1 432 ? -56.264 -25.827 113.951 1.000 15.806 433 GLY B CA 1
ATOM 9446 C C . GLY B 1 432 ? -55.829 -26.123 112.524 1.000 14.326 433 GLY B C 1
ATOM 9447 O O . GLY B 1 432 ? -55.812 -27.284 112.122 1.000 14.845 433 GLY B O 1
ATOM 9448 N N . GLN B 1 433 ? -55.581 -25.067 111.750 1.000 14.335 434 GLN B N 1
ATOM 9449 C CA . GLN B 1 433 ? -54.976 -25.212 110.436 1.000 14.640 434 GLN B CA 1
ATOM 9450 C C . GLN B 1 433 ? -53.476 -24.965 110.590 1.000 16.436 434 GLN B C 1
ATOM 9451 O O . GLN B 1 433 ? -53.019 -24.391 111.584 1.000 16.098 434 GLN B O 1
ATOM 9457 N N . PHE B 1 434 ? -52.725 -25.475 109.608 1.000 16.306 435 PHE B N 1
ATOM 9458 C CA . PHE B 1 434 ? -51.277 -25.571 109.638 1.000 14.465 435 PHE B CA 1
ATOM 9459 C C . PHE B 1 434 ? -50.717 -25.260 108.262 1.000 13.490 435 PHE B C 1
ATOM 9460 O O . PHE B 1 434 ? -51.321 -25.607 107.265 1.000 13.647 435 PHE B O 1
ATOM 9468 N N . ALA B 1 435 ? -49.536 -24.653 108.235 1.000 12.958 436 ALA B N 1
ATOM 9469 C CA . ALA B 1 435 ? -48.865 -24.410 106.987 1.000 14.879 436 ALA B CA 1
ATOM 9470 C C . ALA B 1 435 ? -47.395 -24.118 107.272 1.000 15.022 436 ALA B C 1
ATOM 9471 O O . ALA B 1 435 ? -47.108 -23.337 108.161 1.000 18.069 436 ALA B O 1
ATOM 9473 N N . VAL B 1 436 ? -46.500 -24.618 106.458 1.000 13.000 437 VAL B N 1
ATOM 9474 C CA . VAL B 1 436 ? -45.100 -24.234 106.457 1.000 14.019 437 VAL B CA 1
ATOM 9475 C C . VAL B 1 436 ? -44.801 -23.602 105.105 1.000 13.580 437 VAL B C 1
ATOM 9476 O O . VAL B 1 436 ? -45.405 -24.003 104.135 1.000 13.705 437 VAL B O 1
ATOM 9480 N N . LEU B 1 437 ? -43.903 -22.604 105.054 1.000 16.423 438 LEU B N 1
ATOM 9481 C CA . LEU B 1 437 ? -43.551 -21.931 103.811 1.000 16.040 438 LEU B CA 1
ATOM 9482 C C . LEU B 1 437 ? -42.771 -22.883 102.940 1.000 15.544 438 LEU B C 1
ATOM 9483 O O . LEU B 1 437 ? -42.102 -23.756 103.498 1.000 16.651 438 LEU B O 1
ATOM 9488 N N . GLU B 1 438 ? -42.847 -22.646 101.619 1.000 14.567 439 GLU B N 1
ATOM 9489 C CA . GLU B 1 438 ? -42.000 -23.287 100.659 1.000 14.073 439 GLU B CA 1
ATOM 9490 C C . GLU B 1 438 ? -40.549 -22.930 101.024 1.000 16.740 439 GLU B C 1
ATOM 9491 O O . GLU B 1 438 ? -39.696 -23.825 101.077 1.000 15.669 439 GLU B O 1
ATOM 9497 N N . CYS B 1 439 ? -40.307 -21.635 101.277 1.000 15.355 440 CYS B N 1
ATOM 9498 C CA . CYS B 1 439 ? -39.047 -21.133 101.787 1.000 16.348 440 CYS B CA 1
ATOM 9499 C C . CYS B 1 439 ? -39.198 -19.652 102.116 1.000 17.443 440 CYS B C 1
ATOM 9500 O O . CYS B 1 439 ? -40.280 -19.085 101.990 1.000 17.465 440 CYS B O 1
ATOM 9503 N N . LEU B 1 440 ? -38.079 -18.990 102.435 1.000 19.400 441 LEU B N 1
ATOM 9504 C CA . LEU B 1 440 ? -38.078 -17.553 102.709 1.000 20.808 441 LEU B CA 1
ATOM 9505 C C . LEU B 1 440 ? -38.071 -16.687 101.437 1.000 22.678 441 LEU B C 1
ATOM 9506 O O . LEU B 1 440 ? -38.755 -15.679 101.417 1.000 19.382 441 LEU B O 1
ATOM 9511 N N . ASP B 1 441 ? -37.384 -17.133 100.380 1.000 19.839 442 ASP B N 1
ATOM 9512 C CA . ASP B 1 441 ? -37.351 -16.447 99.098 1.000 20.486 442 ASP B CA 1
ATOM 9513 C C . ASP B 1 441 ? -38.697 -16.564 98.365 1.000 19.308 442 ASP B C 1
ATOM 9514 O O . ASP B 1 441 ? -39.093 -15.612 97.699 1.000 19.843 442 ASP B O 1
ATOM 9519 N N . TYR B 1 442 ? -39.349 -17.739 98.443 1.000 17.194 443 TYR B N 1
ATOM 9520 C CA . TYR B 1 442 ? -40.562 -18.059 97.740 1.000 18.103 443 TYR B CA 1
ATOM 9521 C C . TYR B 1 442 ? -41.626 -18.148 98.827 1.000 17.142 443 TYR B C 1
ATOM 9522 O O . TYR B 1 442 ? -41.926 -19.215 99.319 1.000 17.255 443 TYR B O 1
ATOM 9531 N N . ARG B 1 443 ? -42.177 -16.995 99.193 1.000 16.959 444 ARG B N 1
ATOM 9532 C CA . ARG B 1 443 ? -42.851 -16.772 100.469 1.000 16.853 444 ARG B CA 1
ATOM 9533 C C . ARG B 1 443 ? -44.357 -17.028 100.358 1.000 16.986 444 ARG B C 1
ATOM 9534 O O . ARG B 1 443 ? -45.155 -16.105 100.508 1.000 16.105 444 ARG B O 1
ATOM 9542 N N . TRP B 1 444 ? -44.684 -18.325 100.195 1.000 17.342 445 TRP B N 1
ATOM 9543 C CA . TRP B 1 444 ? -46.046 -18.837 100.195 1.000 19.225 445 TRP B CA 1
ATOM 9544 C C . TRP B 1 444 ? -46.066 -20.261 100.744 1.000 16.449 445 TRP B C 1
ATOM 9545 O O . TRP B 1 444 ? -45.027 -20.892 100.844 1.000 15.754 445 TRP B O 1
ATOM 9556 N N . TYR B 1 445 ? -47.248 -20.759 101.049 1.000 16.166 446 TYR B N 1
ATOM 9557 C CA . TYR B 1 445 ? -47.432 -21.869 101.973 1.000 17.636 446 TYR B CA 1
ATOM 9558 C C . TYR B 1 445 ? -47.753 -23.182 101.253 1.000 18.048 446 TYR B C 1
ATOM 9559 O O . TYR B 1 445 ? -48.658 -23.231 100.411 1.000 18.183 446 TYR B O 1
ATOM 9568 N N . GLU B 1 446 ? -47.029 -24.244 101.671 1.000 17.590 447 GLU B N 1
ATOM 9569 C CA . GLU B 1 446 ? -47.454 -25.632 101.493 1.000 16.752 447 GLU B CA 1
ATOM 9570 C C . GLU B 1 446 ? -47.560 -25.986 99.988 1.000 15.420 447 GLU B C 1
ATOM 9571 O O . GLU B 1 446 ? -48.512 -26.646 99.597 1.000 15.661 447 GLU B O 1
ATOM 9577 N N . SER B 1 447 ? -46.603 -25.528 99.183 1.000 13.679 448 SER B N 1
ATOM 9578 C CA . SER B 1 447 ? -46.590 -25.693 97.728 1.000 15.189 448 SER B CA 1
ATOM 9579 C C . SER B 1 447 ? -46.762 -27.163 97.416 1.000 15.055 448 SER B C 1
ATOM 9580 O O . SER B 1 447 ? -45.991 -27.995 97.890 1.000 16.606 448 SER B O 1
ATOM 9583 N N . LEU B 1 448 ? -47.829 -27.470 96.689 1.000 16.608 449 LEU B N 1
ATOM 9584 C CA . LEU B 1 448 ? -48.343 -28.829 96.468 1.000 15.884 449 LEU B CA 1
ATOM 9585 C C . LEU B 1 448 ? -47.319 -29.769 95.829 1.000 17.559 449 LEU B C 1
ATOM 9586 O O . LEU B 1 448 ? -47.187 -30.897 96.290 1.000 20.595 449 LEU B O 1
ATOM 9591 N N . ASP B 1 449 ? -46.658 -29.319 94.754 1.000 17.032 450 ASP B N 1
ATOM 9592 C CA . ASP B 1 449 ? -45.579 -30.006 94.078 1.000 18.532 450 ASP B CA 1
ATOM 9593 C C . ASP B 1 449 ? -44.400 -30.246 95.034 1.000 17.791 450 ASP B C 1
ATOM 9594 O O . ASP B 1 449 ? -43.740 -31.279 95.016 1.000 18.388 450 ASP B O 1
ATOM 9599 N N . VAL B 1 450 ? -44.130 -29.286 95.893 1.000 16.263 451 VAL B N 1
ATOM 9600 C CA . VAL B 1 450 ? -43.009 -29.425 96.818 1.000 19.080 451 VAL B CA 1
ATOM 9601 C C . VAL B 1 450 ? -43.328 -30.440 97.938 1.000 16.692 451 VAL B C 1
ATOM 9602 O O . VAL B 1 450 ? -42.440 -31.214 98.365 1.000 15.254 451 VAL B O 1
ATOM 9606 N N . ARG B 1 451 ? -44.585 -30.455 98.365 1.000 13.077 452 ARG B N 1
ATOM 9607 C CA . ARG B 1 451 ? -44.957 -31.226 99.544 1.000 14.746 452 ARG B CA 1
ATOM 9608 C C . ARG B 1 451 ? -45.208 -32.686 99.145 1.000 13.561 452 ARG B C 1
ATOM 9609 O O . ARG B 1 451 ? -45.285 -33.567 100.030 1.000 11.937 452 ARG B O 1
ATOM 9617 N N . LEU B 1 452 ? -45.279 -32.938 97.817 1.000 11.776 453 LEU B N 1
ATOM 9618 C CA . LEU B 1 452 ? -45.374 -34.310 97.325 1.000 14.090 453 LEU B CA 1
ATOM 9619 C C . LEU B 1 452 ? -44.270 -35.141 97.967 1.000 13.611 453 LEU B C 1
ATOM 9620 O O . LEU B 1 452 ? -44.517 -36.270 98.364 1.000 15.427 453 LEU B O 1
ATOM 9625 N N . TYR B 1 453 ? -43.025 -34.638 97.935 1.000 16.359 454 TYR B N 1
ATOM 9626 C CA . TYR B 1 453 ? -41.881 -35.235 98.632 1.000 19.063 454 TYR B CA 1
ATOM 9627 C C . TYR B 1 453 ? -41.753 -34.677 100.055 1.000 18.759 454 TYR B C 1
ATOM 9628 O O . TYR B 1 453 ? -41.366 -35.390 100.978 1.000 14.734 454 TYR B O 1
ATOM 9637 N N . GLY B 1 454 ? -42.086 -33.402 100.240 1.000 17.342 455 GLY B N 1
ATOM 9638 C CA . GLY B 1 454 ? -41.735 -32.753 101.490 1.000 20.614 455 GLY B CA 1
ATOM 9639 C C . GLY B 1 454 ? -42.598 -33.143 102.689 1.000 19.302 455 GLY B C 1
ATOM 9640 O O . GLY B 1 454 ? -42.190 -32.878 103.817 1.000 27.022 455 GLY B O 1
ATOM 9641 N N . SER B 1 455 ? -43.834 -33.629 102.497 1.000 18.958 456 SER B N 1
ATOM 9642 C CA . SER B 1 455 ? -44.802 -33.741 103.582 1.000 16.244 456 SER B CA 1
ATOM 9643 C C . SER B 1 455 ? -44.686 -35.069 104.355 1.000 15.634 456 SER B C 1
ATOM 9644 O O . SER B 1 455 ? -45.591 -35.429 105.123 1.000 16.106 456 SER B O 1
ATOM 9647 N N . PHE B 1 456 ? -43.654 -35.876 104.081 1.000 15.011 457 PHE B N 1
ATOM 9648 C CA . PHE B 1 456 ? -43.592 -37.255 104.595 1.000 15.906 457 PHE B CA 1
ATOM 9649 C C . PHE B 1 456 ? -43.407 -37.267 106.118 1.000 16.617 457 PHE B C 1
ATOM 9650 O O . PHE B 1 456 ? -44.025 -38.055 106.835 1.000 17.242 457 PHE B O 1
ATOM 9658 N N . ALA B 1 457 ? -42.672 -36.286 106.627 1.000 15.650 458 ALA B N 1
ATOM 9659 C CA . ALA B 1 457 ? -42.513 -36.139 108.078 1.000 17.784 458 ALA B CA 1
ATOM 9660 C C . ALA B 1 457 ? -43.845 -35.774 108.718 1.000 15.672 458 ALA B C 1
ATOM 9661 O O . ALA B 1 457 ? -44.203 -36.417 109.702 1.000 17.280 458 ALA B O 1
ATOM 9663 N N . LEU B 1 458 ? -44.537 -34.760 108.163 1.000 15.943 459 LEU B N 1
ATOM 9664 C CA . LEU B 1 458 ? -45.842 -34.347 108.659 1.000 16.855 459 LEU B CA 1
ATOM 9665 C C . LEU B 1 458 ? -46.798 -35.531 108.673 1.000 16.372 459 LEU B C 1
ATOM 9666 O O . LEU B 1 458 ? -47.444 -35.787 109.673 1.000 14.768 459 LEU B O 1
ATOM 9671 N N . LEU B 1 459 ? -46.853 -36.302 107.566 1.000 19.123 460 LEU B N 1
ATOM 9672 C CA . LEU B 1 459 ? -47.680 -37.502 107.516 1.000 16.927 460 LEU B CA 1
ATOM 9673 C C . LEU B 1 459 ? -47.412 -38.463 108.679 1.000 15.958 460 LEU B C 1
ATOM 9674 O O . LEU B 1 459 ? -48.353 -38.953 109.318 1.000 14.830 460 LEU B O 1
ATOM 9679 N N A GLN B 1 460 ? -46.131 -38.819 108.876 0.500 14.983 461 GLN B N 1
ATOM 9680 N N B GLN B 1 460 ? -46.121 -38.771 108.909 0.500 15.055 461 GLN B N 1
ATOM 9681 C CA A GLN B 1 460 ? -45.789 -39.850 109.836 0.500 14.737 461 GLN B CA 1
ATOM 9682 C CA B GLN B 1 460 ? -45.736 -39.853 109.799 0.500 14.858 461 GLN B CA 1
ATOM 9683 C C A GLN B 1 460 ? -46.108 -39.343 111.248 0.500 14.327 461 GLN B C 1
ATOM 9684 C C B GLN B 1 460 ? -45.794 -39.410 111.276 0.500 14.271 461 GLN B C 1
ATOM 9685 O O A GLN B 1 460 ? -46.809 -40.032 111.974 0.500 15.228 461 GLN B O 1
ATOM 9686 O O B GLN B 1 460 ? -45.825 -40.261 112.155 0.500 13.937 461 GLN B O 1
ATOM 9697 N N . LEU B 1 461 ? -45.697 -38.094 111.570 1.000 14.405 462 LEU B N 1
ATOM 9698 C CA . LEU B 1 461 ? -45.594 -37.580 112.927 1.000 13.283 462 LEU B CA 1
ATOM 9699 C C . LEU B 1 461 ? -46.782 -36.728 113.355 1.000 14.182 462 LEU B C 1
ATOM 9700 O O . LEU B 1 461 ? -47.110 -36.715 114.549 1.000 15.493 462 LEU B O 1
ATOM 9705 N N . TRP B 1 462 ? -47.370 -35.928 112.454 1.000 13.289 463 TRP B N 1
ATOM 9706 C CA . TRP B 1 462 ? -48.503 -35.069 112.820 1.000 14.598 463 TRP B CA 1
ATOM 9707 C C . TRP B 1 462 ? -49.646 -35.202 111.812 1.000 14.937 463 TRP B C 1
ATOM 9708 O O . TRP B 1 462 ? -50.013 -34.227 111.161 1.000 15.878 463 TRP B O 1
ATOM 9719 N N . PRO B 1 463 ? -50.152 -36.432 111.584 1.000 15.863 464 PRO B N 1
ATOM 9720 C CA . PRO B 1 463 ? -51.097 -36.696 110.517 1.000 15.826 464 PRO B CA 1
ATOM 9721 C C . PRO B 1 463 ? -52.351 -35.826 110.553 1.000 16.478 464 PRO B C 1
ATOM 9722 O O . PRO B 1 463 ? -52.912 -35.570 109.494 1.000 16.982 464 PRO B O 1
ATOM 9726 N N . GLU B 1 464 ? -52.779 -35.344 111.721 1.000 17.581 465 GLU B N 1
ATOM 9727 C CA . GLU B 1 464 ? -53.949 -34.467 111.765 1.000 18.341 465 GLU B CA 1
ATOM 9728 C C . GLU B 1 464 ? -53.621 -33.109 111.128 1.000 16.649 465 GLU B C 1
ATOM 9729 O O . GLU B 1 464 ? -54.515 -32.429 110.598 1.000 15.840 465 GLU B O 1
ATOM 9735 N N . LEU B 1 465 ? -52.351 -32.671 111.196 1.000 16.379 466 LEU B N 1
ATOM 9736 C CA . LEU B 1 465 ? -51.949 -31.437 110.544 1.000 15.849 466 LEU B CA 1
ATOM 9737 C C . LEU B 1 465 ? -51.865 -31.690 109.032 1.000 17.346 466 LEU B C 1
ATOM 9738 O O . LEU B 1 465 ? -52.305 -30.860 108.266 1.000 18.924 466 LEU B O 1
ATOM 9743 N N . GLU B 1 466 ? -51.279 -32.811 108.619 1.000 18.122 467 GLU B N 1
ATOM 9744 C CA . GLU B 1 466 ? -51.206 -33.199 107.215 1.000 20.216 467 GLU B CA 1
ATOM 9745 C C . GLU B 1 466 ? -52.621 -33.190 106.601 1.000 18.260 467 GLU B C 1
ATOM 9746 O O . GLU B 1 466 ? -52.829 -32.607 105.525 1.000 15.327 467 GLU B O 1
ATOM 9752 N N . LYS B 1 467 ? -53.588 -33.832 107.277 1.000 16.848 468 LYS B N 1
ATOM 9753 C CA . LYS B 1 467 ? -54.976 -33.831 106.804 1.000 17.785 468 LYS B CA 1
ATOM 9754 C C . LYS B 1 467 ? -55.575 -32.424 106.718 1.000 19.858 468 LYS B C 1
ATOM 9755 O O . LYS B 1 467 ? -56.272 -32.144 105.742 1.000 19.241 468 LYS B O 1
ATOM 9761 N N . SER B 1 468 ? -55.311 -31.541 107.714 1.000 19.053 469 SER B N 1
ATOM 9762 C CA . SER B 1 468 ? -55.844 -30.196 107.653 1.000 19.446 469 SER B CA 1
ATOM 9763 C C . SER B 1 468 ? -55.328 -29.523 106.391 1.000 16.095 469 SER B C 1
ATOM 9764 O O . SER B 1 468 ? -56.074 -28.797 105.745 1.000 15.376 469 SER B O 1
ATOM 9767 N N . VAL B 1 469 ? -54.050 -29.673 106.080 1.000 14.550 470 VAL B N 1
ATOM 9768 C CA . VAL B 1 469 ? -53.500 -29.055 104.883 1.000 15.767 470 VAL B CA 1
ATOM 9769 C C . VAL B 1 469 ? -54.237 -29.560 103.639 1.000 15.253 470 VAL B C 1
ATOM 9770 O O . VAL B 1 469 ? -54.583 -28.749 102.800 1.000 16.997 470 VAL B O 1
ATOM 9774 N N . MET B 1 470 ? -54.423 -30.885 103.490 1.000 16.764 471 MET B N 1
ATOM 9775 C CA . MET B 1 470 ? -55.061 -31.433 102.283 1.000 18.361 471 MET B CA 1
ATOM 9776 C C . MET B 1 470 ? -56.531 -31.013 102.178 1.000 17.381 471 MET B C 1
ATOM 9777 O O . MET B 1 470 ? -56.991 -30.817 101.071 1.000 17.206 471 MET B O 1
ATOM 9782 N N . ARG B 1 471 ? -57.216 -30.774 103.305 1.000 16.898 472 ARG B N 1
ATOM 9783 C CA . ARG B 1 471 ? -58.596 -30.307 103.284 1.000 19.363 472 ARG B CA 1
ATOM 9784 C C . ARG B 1 471 ? -58.673 -28.882 102.755 1.000 18.162 472 ARG B C 1
ATOM 9785 O O . ARG B 1 471 ? -59.656 -28.542 102.064 1.000 18.880 472 ARG B O 1
ATOM 9793 N N . ALA B 1 472 ? -57.633 -28.083 103.102 1.000 16.406 473 ALA B N 1
ATOM 9794 C CA . ALA B 1 472 ? -57.507 -26.732 102.602 1.000 18.380 473 ALA B CA 1
ATOM 9795 C C . ALA B 1 472 ? -57.375 -26.725 101.049 1.000 17.053 473 ALA B C 1
ATOM 9796 O O . ALA B 1 472 ? -57.961 -25.867 100.364 1.000 17.882 473 ALA B O 1
ATOM 9798 N N . PHE B 1 473 ? -56.568 -27.615 100.494 1.000 15.396 474 PHE B N 1
ATOM 9799 C CA . PHE B 1 473 ? -56.466 -27.712 99.036 1.000 15.742 474 PHE B CA 1
ATOM 9800 C C . PHE B 1 473 ? -57.839 -28.111 98.495 1.000 15.178 474 PHE B C 1
ATOM 9801 O O . PHE B 1 473 ? -58.243 -27.650 97.470 1.000 15.894 474 PHE B O 1
ATOM 9809 N N . ALA B 1 474 ? -58.484 -29.080 99.131 1.000 15.941 475 ALA B N 1
ATOM 9810 C CA . ALA B 1 474 ? -59.711 -29.668 98.617 1.000 19.796 475 ALA B CA 1
ATOM 9811 C C . ALA B 1 474 ? -60.803 -28.600 98.497 1.000 17.957 475 ALA B C 1
ATOM 9812 O O . ALA B 1 474 ? -61.468 -28.553 97.487 1.000 17.091 475 ALA B O 1
ATOM 9814 N N . ARG B 1 475 ? -60.958 -27.751 99.529 1.000 20.258 476 ARG B N 1
ATOM 9815 C CA . ARG B 1 475 ? -61.960 -26.677 99.578 1.000 20.094 476 ARG B CA 1
ATOM 9816 C C . ARG B 1 475 ? -61.740 -25.614 98.499 1.000 17.230 476 ARG B C 1
ATOM 9817 O O . ARG B 1 475 ? -62.707 -25.059 98.010 1.000 19.511 476 ARG B O 1
ATOM 9825 N N . ALA B 1 476 ? -60.458 -25.341 98.145 1.000 15.568 477 ALA B N 1
ATOM 9826 C CA . ALA B 1 476 ? -60.058 -24.312 97.199 1.000 14.680 477 ALA B CA 1
ATOM 9827 C C . ALA B 1 476 ? -60.201 -24.780 95.745 1.000 16.070 477 ALA B C 1
ATOM 9828 O O . ALA B 1 476 ? -60.322 -23.961 94.847 1.000 14.449 477 ALA B O 1
ATOM 9830 N N . ILE B 1 477 ? -60.159 -26.096 95.493 1.000 17.461 478 ILE B N 1
ATOM 9831 C CA . ILE B 1 477 ? -60.175 -26.591 94.117 1.000 18.590 478 ILE B CA 1
ATOM 9832 C C . ILE B 1 477 ? -61.420 -26.123 93.340 1.000 18.384 478 ILE B C 1
ATOM 9833 O O . ILE B 1 477 ? -61.313 -25.670 92.209 1.000 17.801 478 ILE B O 1
ATOM 9838 N N . PRO B 1 478 ? -62.669 -26.316 93.812 1.000 22.775 479 PRO B N 1
ATOM 9839 C CA . PRO B 1 478 ? -63.825 -25.940 93.000 1.000 23.217 479 PRO B CA 1
ATOM 9840 C C . PRO B 1 478 ? -64.061 -24.433 92.821 1.000 22.086 479 PRO B C 1
ATOM 9841 O O . PRO B 1 478 ? -64.850 -24.088 91.957 1.000 24.209 479 PRO B O 1
ATOM 9845 N N . THR B 1 479 ? -63.352 -23.561 93.536 1.000 21.652 480 THR B N 1
ATOM 9846 C CA . THR B 1 479 ? -63.673 -22.150 93.584 1.000 23.017 480 THR B CA 1
ATOM 9847 C C . THR B 1 479 ? -62.677 -21.336 92.766 1.000 22.495 480 THR B C 1
ATOM 9848 O O . THR B 1 479 ? -61.576 -21.812 92.476 1.000 19.121 480 THR B O 1
ATOM 9852 N N . ALA B 1 480 ? -63.072 -20.076 92.425 1.000 23.010 481 ALA B N 1
ATOM 9853 C CA . ALA B 1 480 ? -62.351 -19.213 91.489 1.000 21.629 481 ALA B CA 1
ATOM 9854 C C . ALA B 1 480 ? -61.840 -17.951 92.175 1.000 22.666 481 ALA B C 1
ATOM 9855 O O . ALA B 1 480 ? -62.549 -17.488 93.013 1.000 19.712 481 ALA B O 1
ATOM 9857 N N . ASP B 1 481 ? -60.587 -17.475 91.894 1.000 20.837 482 ASP B N 1
ATOM 9858 C CA . ASP B 1 481 ? -60.180 -16.093 92.106 1.000 20.690 482 ASP B CA 1
ATOM 9859 C C . ASP B 1 481 ? -59.795 -15.510 90.740 1.000 18.866 482 ASP B C 1
ATOM 9860 O O . ASP B 1 481 ? -58.739 -15.818 90.201 1.000 17.923 482 ASP B O 1
ATOM 9865 N N . PRO B 1 482 ? -60.670 -14.678 90.108 1.000 17.878 483 PRO B N 1
ATOM 9866 C CA . PRO B 1 482 ? -60.425 -14.184 88.731 1.000 17.840 483 PRO B CA 1
ATOM 9867 C C . PRO B 1 482 ? -59.452 -13.018 88.602 1.000 21.816 483 PRO B C 1
ATOM 9868 O O . PRO B 1 482 ? -59.223 -12.539 87.485 1.000 21.310 483 PRO B O 1
ATOM 9872 N N . THR B 1 483 ? -58.967 -12.485 89.749 1.000 19.831 484 THR B N 1
ATOM 9873 C CA . THR B 1 483 ? -58.058 -11.346 89.752 1.000 20.137 484 THR B CA 1
ATOM 9874 C C . THR B 1 483 ? -56.904 -11.569 88.769 1.000 18.964 484 THR B C 1
ATOM 9875 O O . THR B 1 483 ? -56.219 -12.589 88.825 1.000 18.640 484 THR B O 1
ATOM 9879 N N . LEU B 1 484 ? -56.739 -10.605 87.856 1.000 19.420 485 LEU B N 1
ATOM 9880 C CA . LEU B 1 484 ? -55.721 -10.573 86.834 1.000 24.606 485 LEU B CA 1
ATOM 9881 C C . LEU B 1 484 ? -54.405 -10.218 87.496 1.000 24.603 485 LEU B C 1
ATOM 9882 O O . LEU B 1 484 ? -54.341 -9.248 88.224 1.000 26.097 485 LEU B O 1
ATOM 9887 N N . ARG B 1 485 ? -53.374 -11.025 87.251 1.000 25.789 486 ARG B N 1
ATOM 9888 C CA . ARG B 1 485 ? -52.061 -10.804 87.879 1.000 24.894 486 ARG B CA 1
ATOM 9889 C C . ARG B 1 485 ? -50.959 -11.090 86.852 1.000 22.483 486 ARG B C 1
ATOM 9890 O O . ARG B 1 485 ? -51.073 -12.001 86.035 1.000 21.621 486 ARG B O 1
ATOM 9898 N N . ILE B 1 486 ? -49.875 -10.318 86.928 1.000 26.288 487 ILE B N 1
ATOM 9899 C CA . ILE B 1 486 ? -48.703 -10.441 86.065 1.000 26.105 487 ILE B CA 1
ATOM 9900 C C . ILE B 1 486 ? -48.064 -11.816 86.264 1.000 20.679 487 ILE B C 1
ATOM 9901 O O . ILE B 1 486 ? -47.861 -12.227 87.393 1.000 17.595 487 ILE B O 1
ATOM 9906 N N . ILE B 1 487 ? -47.763 -12.505 85.160 1.000 16.173 488 ILE B N 1
ATOM 9907 C CA . ILE B 1 487 ? -47.030 -13.751 85.236 1.000 19.418 488 ILE B CA 1
ATOM 9908 C C . ILE B 1 487 ? -45.519 -13.467 85.089 1.000 20.720 488 ILE B C 1
ATOM 9909 O O . ILE B 1 487 ? -45.057 -12.976 84.041 1.000 20.444 488 ILE B O 1
ATOM 9914 N N . GLY B 1 488 ? -44.779 -13.769 86.154 1.000 18.680 489 GLY B N 1
ATOM 9915 C CA . GLY B 1 488 ? -43.369 -13.410 86.296 1.000 21.436 489 GLY B CA 1
ATOM 9916 C C . GLY B 1 488 ? -42.511 -13.889 85.128 1.000 21.133 489 GLY B C 1
ATOM 9917 O O . GLY B 1 488 ? -41.676 -13.150 84.664 1.000 24.183 489 GLY B O 1
ATOM 9918 N N . TYR B 1 489 ? -42.742 -15.113 84.635 1.000 19.344 490 TYR B N 1
ATOM 9919 C CA . TYR B 1 489 ? -41.924 -15.709 83.592 1.000 18.369 490 TYR B CA 1
ATOM 9920 C C . TYR B 1 489 ? -41.853 -14.781 82.372 1.000 19.383 490 TYR B C 1
ATOM 9921 O O . TYR B 1 489 ? -40.776 -14.677 81.794 1.000 18.294 490 TYR B O 1
ATOM 9930 N N . PHE B 1 490 ? -42.963 -14.099 82.025 1.000 18.473 491 PHE B N 1
ATOM 9931 C CA . PHE B 1 490 ? -43.099 -13.312 80.805 1.000 21.154 491 PHE B CA 1
ATOM 9932 C C . PHE B 1 490 ? -42.746 -11.835 81.058 1.000 22.617 491 PHE B C 1
ATOM 9933 O O . PHE B 1 490 ? -42.564 -11.090 80.104 1.000 23.698 491 PHE B O 1
ATOM 9941 N N . TYR B 1 491 ? -42.627 -11.420 82.329 1.000 20.789 492 TYR B N 1
ATOM 9942 C CA . TYR B 1 491 ? -42.559 -10.015 82.689 1.000 25.122 492 TYR B CA 1
ATOM 9943 C C . TYR B 1 491 ? -41.206 -9.435 82.258 1.000 26.781 492 TYR B C 1
ATOM 9944 O O . TYR B 1 491 ? -40.169 -9.996 82.636 1.000 26.306 492 TYR B O 1
ATOM 9953 N N . ARG B 1 492 ? -41.216 -8.269 81.581 1.000 27.874 493 ARG B N 1
ATOM 9954 C CA . ARG B 1 492 ? -39.993 -7.584 81.172 1.000 36.406 493 ARG B CA 1
ATOM 9955 C C . ARG B 1 492 ? -40.053 -6.073 81.468 1.000 37.678 493 ARG B C 1
ATOM 9956 O O . ARG B 1 492 ? -39.571 -5.275 80.696 1.000 34.945 493 ARG B O 1
ATOM 9964 N N . GLY B 1 493 ? -40.524 -5.641 82.642 1.000 45.513 494 GLY B N 1
ATOM 9965 C CA . GLY B 1 493 ? -40.881 -4.230 82.833 1.000 51.703 494 GLY B CA 1
ATOM 9966 C C . GLY B 1 493 ? -42.192 -3.878 82.102 1.000 56.171 494 GLY B C 1
ATOM 9967 O O . GLY B 1 493 ? -42.800 -4.720 81.426 1.000 52.651 494 GLY B O 1
ATOM 9968 N N . ASP B 1 494 ? -42.682 -2.651 82.306 1.000 57.242 495 ASP B N 1
ATOM 9969 C CA . ASP B 1 494 ? -43.966 -2.176 81.792 1.000 52.552 495 ASP B CA 1
ATOM 9970 C C . ASP B 1 494 ? -45.172 -3.044 82.206 1.000 51.928 495 ASP B C 1
ATOM 9971 O O . ASP B 1 494 ? -45.780 -3.718 81.363 1.000 44.033 495 ASP B O 1
ATOM 9976 N N . PRO B 1 495 ? -45.589 -2.999 83.498 1.000 47.763 496 PRO B N 1
ATOM 9977 C CA . PRO B 1 495 ? -46.879 -3.528 83.961 1.000 53.134 496 PRO B CA 1
ATOM 9978 C C . PRO B 1 495 ? -48.112 -3.333 83.074 1.000 50.290 496 PRO B C 1
ATOM 9979 O O . PRO B 1 495 ? -48.865 -4.277 82.924 1.000 48.333 496 PRO B O 1
ATOM 9983 N N . GLU B 1 496 ? -48.274 -2.169 82.439 1.000 43.494 497 GLU B N 1
ATOM 9984 C CA . GLU B 1 496 ? -49.466 -1.807 81.680 1.000 55.055 497 GLU B CA 1
ATOM 9985 C C . GLU B 1 496 ? -49.652 -2.857 80.580 1.000 47.266 497 GLU B C 1
ATOM 9986 O O . GLU B 1 496 ? -50.782 -3.219 80.272 1.000 51.324 497 GLU B O 1
ATOM 9992 N N . THR B 1 497 ? -48.568 -3.360 79.967 1.000 41.728 498 THR B N 1
ATOM 9993 C CA . THR B 1 497 ? -48.723 -4.293 78.835 1.000 46.282 498 THR B CA 1
ATOM 9994 C C . THR B 1 497 ? -48.101 -5.661 79.153 1.000 36.380 498 THR B C 1
ATOM 9995 O O . THR B 1 497 ? -47.979 -6.491 78.266 1.000 36.904 498 THR B O 1
ATOM 9999 N N . ALA B 1 498 ? -47.639 -5.876 80.383 1.000 33.927 499 ALA B N 1
ATOM 10000 C CA . ALA B 1 498 ? -47.229 -7.213 80.836 1.000 31.711 499 ALA B CA 1
ATOM 10001 C C . ALA B 1 498 ? -48.380 -8.236 80.698 1.000 27.848 499 ALA B C 1
ATOM 10002 O O . ALA B 1 498 ? -49.535 -7.944 81.032 1.000 31.458 499 ALA B O 1
ATOM 10004 N N . TYR B 1 499 ? -48.068 -9.413 80.149 1.000 23.560 500 TYR B N 1
ATOM 10005 C CA . TYR B 1 499 ? -48.974 -10.543 80.124 1.000 24.851 500 TYR B CA 1
ATOM 10006 C C . TYR B 1 499 ? -49.464 -10.860 81.542 1.000 24.640 500 TYR B C 1
ATOM 10007 O O . TYR B 1 499 ? -48.676 -10.898 82.484 1.000 22.834 500 TYR B O 1
ATOM 10016 N N . LYS B 1 500 ? -50.778 -11.018 81.669 1.000 23.251 501 LYS B N 1
ATOM 10017 C CA . LYS B 1 500 ? -51.490 -11.205 82.932 1.000 27.958 501 LYS B CA 1
ATOM 10018 C C . LYS B 1 500 ? -52.499 -12.355 82.767 1.000 25.329 501 LYS B C 1
ATOM 10019 O O . LYS B 1 500 ? -52.982 -12.575 81.672 1.000 25.247 501 LYS B O 1
ATOM 10025 N N . ALA B 1 501 ? -52.750 -13.133 83.836 1.000 23.255 502 ALA B N 1
ATOM 10026 C CA . ALA B 1 501 ? -53.694 -14.240 83.796 1.000 21.974 502 ALA B CA 1
ATOM 10027 C C . ALA B 1 501 ? -54.457 -14.309 85.105 1.000 18.436 502 ALA B C 1
ATOM 10028 O O . ALA B 1 501 ? -53.984 -13.779 86.088 1.000 15.306 502 ALA B O 1
ATOM 10030 N N . PRO B 1 502 ? -55.706 -14.837 85.092 1.000 20.880 503 PRO B N 1
ATOM 10031 C CA . PRO B 1 502 ? -56.478 -14.949 86.310 1.000 17.849 503 PRO B CA 1
ATOM 10032 C C . PRO B 1 502 ? -55.747 -15.794 87.323 1.000 17.156 503 PRO B C 1
ATOM 10033 O O . PRO B 1 502 ? -55.140 -16.831 86.992 1.000 16.956 503 PRO B O 1
ATOM 10037 N N . ARG B 1 503 ? -55.889 -15.376 88.579 1.000 17.874 504 ARG B N 1
ATOM 10038 C CA . ARG B 1 503 ? -55.209 -16.001 89.706 1.000 16.603 504 ARG B CA 1
ATOM 10039 C C . ARG B 1 503 ? -55.540 -17.481 89.829 1.000 15.529 504 ARG B C 1
ATOM 10040 O O . ARG B 1 503 ? -54.624 -18.289 89.861 1.000 16.935 504 ARG B O 1
ATOM 10048 N N . LYS B 1 504 ? -56.822 -17.853 89.948 1.000 14.888 505 LYS B N 1
ATOM 10049 C CA . LYS B 1 504 ? -57.167 -19.247 90.034 1.000 16.713 505 LYS B CA 1
ATOM 10050 C C . LYS B 1 504 ? -58.554 -19.531 89.451 1.000 18.552 505 LYS B C 1
ATOM 10051 O O . LYS B 1 504 ? -59.524 -18.945 89.894 1.000 18.787 505 LYS B O 1
ATOM 10057 N N . LEU B 1 505 ? -58.613 -20.415 88.441 1.000 16.400 506 LEU B N 1
ATOM 10058 C CA . LEU B 1 505 ? -59.835 -20.761 87.768 1.000 17.716 506 LEU B CA 1
ATOM 10059 C C . LEU B 1 505 ? -60.521 -21.822 88.628 1.000 16.830 506 LEU B C 1
ATOM 10060 O O . LEU B 1 505 ? -59.841 -22.672 89.208 1.000 15.193 506 LEU B O 1
ATOM 10065 N N . ALA B 1 506 ? -61.846 -21.837 88.629 1.000 15.869 507 ALA B N 1
ATOM 10066 C CA . ALA B 1 506 ? -62.609 -22.897 89.249 1.000 17.086 507 ALA B CA 1
ATOM 10067 C C . ALA B 1 506 ? -62.195 -24.233 88.663 1.000 15.156 507 ALA B C 1
ATOM 10068 O O . ALA B 1 506 ? -61.902 -24.319 87.484 1.000 17.350 507 ALA B O 1
ATOM 10070 N N . ASN B 1 507 ? -61.980 -25.199 89.558 1.000 15.757 508 ASN B N 1
ATOM 10071 C CA . ASN B 1 507 ? -61.629 -26.565 89.271 1.000 16.550 508 ASN B CA 1
ATOM 10072 C C . ASN B 1 507 ? -60.146 -26.785 88.980 1.000 17.813 508 ASN B C 1
ATOM 10073 O O . ASN B 1 507 ? -59.731 -27.948 88.966 1.000 17.408 508 ASN B O 1
ATOM 10078 N N . ALA B 1 508 ? -59.362 -25.722 88.781 1.000 15.127 509 ALA B N 1
ATOM 10079 C CA . ALA B 1 508 ? -57.914 -25.832 88.795 1.000 15.594 509 ALA B CA 1
ATOM 10080 C C . ALA B 1 508 ? -57.408 -26.130 90.219 1.000 18.118 509 ALA B C 1
ATOM 10081 O O . ALA B 1 508 ? -58.025 -25.805 91.237 1.000 16.095 509 ALA B O 1
ATOM 10083 N N . VAL B 1 509 ? -56.264 -26.810 90.282 1.000 17.208 510 VAL B N 1
ATOM 10084 C CA . VAL B 1 509 ? -55.639 -27.116 91.537 1.000 16.647 510 VAL B CA 1
ATOM 10085 C C . VAL B 1 509 ? -54.627 -26.024 91.796 1.000 15.498 510 VAL B C 1
ATOM 10086 O O . VAL B 1 509 ? -53.770 -25.766 90.960 1.000 14.804 510 VAL B O 1
ATOM 10090 N N . PRO B 1 510 ? -54.701 -25.385 92.986 1.000 15.335 511 PRO B N 1
ATOM 10091 C CA . PRO B 1 510 ? -53.838 -24.273 93.327 1.000 14.686 511 PRO B CA 1
ATOM 10092 C C . PRO B 1 510 ? -52.444 -24.772 93.682 1.000 15.340 511 PRO B C 1
ATOM 10093 O O . PRO B 1 510 ? -52.299 -25.893 94.155 1.000 17.835 511 PRO B O 1
ATOM 10097 N N . HIS B 1 511 ? -51.431 -23.983 93.373 1.000 14.131 512 HIS B N 1
ATOM 10098 C CA . HIS B 1 511 ? -50.060 -24.329 93.666 1.000 15.275 512 HIS B CA 1
ATOM 10099 C C . HIS B 1 511 ? -49.750 -24.284 95.170 1.000 16.047 512 HIS B C 1
ATOM 10100 O O . HIS B 1 511 ? -48.996 -25.089 95.641 1.000 15.451 512 HIS B O 1
ATOM 10107 N N . ASP B 1 512 ? -50.349 -23.371 95.926 1.000 18.841 513 ASP B N 1
ATOM 10108 C CA . ASP B 1 512 ? -50.015 -23.133 97.336 1.000 16.236 513 ASP B CA 1
ATOM 10109 C C . ASP B 1 512 ? -51.242 -22.643 98.089 1.000 14.862 513 ASP B C 1
ATOM 10110 O O . ASP B 1 512 ? -52.276 -22.366 97.503 1.000 14.784 513 ASP B O 1
ATOM 10115 N N . LEU B 1 513 ? -51.122 -22.515 99.408 1.000 16.598 514 LEU B N 1
ATOM 10116 C CA . LEU B 1 513 ? -52.189 -22.065 100.296 1.000 16.656 514 LEU B CA 1
ATOM 10117 C C . LEU B 1 513 ? -52.024 -20.613 100.760 1.000 17.875 514 LEU B C 1
ATOM 10118 O O . LEU B 1 513 ? -52.403 -20.240 101.876 1.000 18.437 514 LEU B O 1
ATOM 10123 N N . GLY B 1 514 ? -51.470 -19.767 99.881 1.000 18.361 515 GLY B N 1
ATOM 10124 C CA . GLY B 1 514 ? -51.407 -18.336 100.113 1.000 14.591 515 GLY B CA 1
ATOM 10125 C C . GLY B 1 514 ? -50.098 -17.905 100.759 1.000 17.552 515 GLY B C 1
ATOM 10126 O O . GLY B 1 514 ? -49.082 -18.638 100.763 1.000 15.809 515 GLY B O 1
ATOM 10127 N N . ALA B 1 515 ? -50.151 -16.699 101.339 1.000 16.105 516 ALA B N 1
ATOM 10128 C CA . ALA B 1 515 ? -48.931 -16.010 101.708 1.000 14.858 516 ALA B CA 1
ATOM 10129 C C . ALA B 1 515 ? -49.143 -15.192 102.986 1.000 14.691 516 ALA B C 1
ATOM 10130 O O . ALA B 1 515 ? -50.257 -14.737 103.286 1.000 15.236 516 ALA B O 1
ATOM 10132 N N . PRO B 1 516 ? -48.059 -14.985 103.753 1.000 14.792 517 PRO B N 1
ATOM 10133 C CA . PRO B 1 516 ? -48.154 -14.303 105.044 1.000 17.640 517 PRO B CA 1
ATOM 10134 C C . PRO B 1 516 ? -48.404 -12.811 104.930 1.000 15.462 517 PRO B C 1
ATOM 10135 O O . PRO B 1 516 ? -48.640 -12.203 105.945 1.000 15.618 517 PRO B O 1
ATOM 10139 N N . ASN B 1 517 ? -48.362 -12.240 103.709 1.000 16.023 518 ASN B N 1
ATOM 10140 C CA . ASN B 1 517 ? -48.728 -10.848 103.494 1.000 16.621 518 ASN B CA 1
ATOM 10141 C C . ASN B 1 517 ? -50.170 -10.771 102.962 1.000 17.606 518 ASN B C 1
ATOM 10142 O O . ASN B 1 517 ? -50.593 -9.699 102.606 1.000 19.205 518 ASN B O 1
ATOM 10147 N N . GLU B 1 518 ? -50.962 -11.859 102.974 1.000 18.274 519 GLU B N 1
ATOM 10148 C CA . GLU B 1 518 ? -52.320 -11.824 102.427 1.000 18.129 519 GLU B CA 1
ATOM 10149 C C . GLU B 1 518 ? -53.251 -12.656 103.296 1.000 16.458 519 GLU B C 1
ATOM 10150 O O . GLU B 1 518 ? -53.686 -12.137 104.302 1.000 19.694 519 GLU B O 1
ATOM 10156 N N . HIS B 1 519 ? -53.562 -13.900 102.934 1.000 14.019 520 HIS B N 1
ATOM 10157 C CA . HIS B 1 519 ? -54.569 -14.674 103.610 1.000 15.033 520 HIS B CA 1
ATOM 10158 C C . HIS B 1 519 ? -54.274 -16.170 103.419 1.000 18.146 520 HIS B C 1
ATOM 10159 O O . HIS B 1 519 ? -54.748 -16.839 102.472 1.000 17.841 520 HIS B O 1
ATOM 10166 N N . PRO B 1 520 ? -53.469 -16.754 104.339 1.000 16.853 521 PRO B N 1
ATOM 10167 C CA . PRO B 1 520 ? -53.139 -18.180 104.269 1.000 15.028 521 PRO B CA 1
ATOM 10168 C C . PRO B 1 520 ? -54.400 -19.019 104.290 1.000 14.754 521 PRO B C 1
ATOM 10169 O O . PRO B 1 520 ? -55.355 -18.596 104.925 1.000 14.007 521 PRO B O 1
ATOM 10173 N N . TRP B 1 521 ? -54.371 -20.186 103.622 1.000 14.917 522 TRP B N 1
ATOM 10174 C CA . TRP B 1 521 ? -55.482 -21.145 103.586 1.000 18.250 522 TRP B CA 1
ATOM 10175 C C . TRP B 1 521 ? -56.685 -20.709 102.715 1.000 17.376 522 TRP B C 1
ATOM 10176 O O . TRP B 1 521 ? -57.192 -21.525 101.959 1.000 20.465 522 TRP B O 1
ATOM 10187 N N . GLU B 1 522 ? -57.175 -19.472 102.841 1.000 19.766 523 GLU B N 1
ATOM 10188 C CA . GLU B 1 522 ? -58.385 -19.000 102.178 1.000 20.433 523 GLU B CA 1
ATOM 10189 C C . GLU B 1 522 ? -58.098 -18.376 100.805 1.000 20.140 523 GLU B C 1
ATOM 10190 O O . GLU B 1 522 ? -58.917 -18.494 99.935 1.000 20.128 523 GLU B O 1
ATOM 10196 N N . LYS B 1 523 ? -56.952 -17.720 100.585 1.000 20.685 524 LYS B N 1
ATOM 10197 C CA . LYS B 1 523 ? -56.550 -17.202 99.272 1.000 20.055 524 LYS B CA 1
ATOM 10198 C C . LYS B 1 523 ? -55.306 -17.948 98.758 1.000 18.613 524 LYS B C 1
ATOM 10199 O O . LYS B 1 523 ? -54.194 -17.652 99.165 1.000 15.698 524 LYS B O 1
ATOM 10205 N N . THR B 1 524 ? -55.544 -18.933 97.897 1.000 18.436 525 THR B N 1
ATOM 10206 C CA . THR B 1 524 ? -54.580 -19.891 97.405 1.000 18.442 525 THR B CA 1
ATOM 10207 C C . THR B 1 524 ? -54.008 -19.402 96.072 1.000 19.766 525 THR B C 1
ATOM 10208 O O . THR B 1 524 ? -54.423 -18.370 95.525 1.000 18.568 525 THR B O 1
ATOM 10212 N N . ASN B 1 525 ? -52.951 -20.109 95.616 1.000 23.527 526 ASN B N 1
ATOM 10213 C CA . ASN B 1 525 ? -52.275 -19.793 94.357 1.000 26.412 526 ASN B CA 1
ATOM 10214 C C . ASN B 1 525 ? -51.698 -18.372 94.391 1.000 22.692 526 ASN B C 1
ATOM 10215 O O . ASN B 1 525 ? -51.812 -17.580 93.453 1.000 23.253 526 ASN B O 1
ATOM 10220 N N . TYR B 1 526 ? -51.002 -18.037 95.461 1.000 19.608 527 TYR B N 1
ATOM 10221 C CA . TYR B 1 526 ? -50.312 -16.758 95.509 1.000 18.957 527 TYR B CA 1
ATOM 10222 C C . TYR B 1 526 ? -49.133 -16.655 94.518 1.000 19.039 527 TYR B C 1
ATOM 10223 O O . TYR B 1 526 ? -48.878 -15.580 93.955 1.000 21.503 527 TYR B O 1
ATOM 10232 N N . THR B 1 527 ? -48.401 -17.746 94.279 1.000 19.225 528 THR B N 1
ATOM 10233 C CA . THR B 1 527 ? -47.233 -17.734 93.394 1.000 21.062 528 THR B CA 1
ATOM 10234 C C . THR B 1 527 ? -47.675 -17.205 92.037 1.000 19.932 528 THR B C 1
ATOM 10235 O O . THR B 1 527 ? -48.795 -17.472 91.626 1.000 18.252 528 THR B O 1
ATOM 10239 N N . ALA B 1 528 ? -46.814 -16.488 91.335 1.000 20.634 529 ALA B N 1
ATOM 10240 C CA . ALA B 1 528 ? -47.216 -15.909 90.049 1.000 20.843 529 ALA B CA 1
ATOM 10241 C C . ALA B 1 528 ? -46.106 -15.950 89.002 1.000 18.801 529 ALA B C 1
ATOM 10242 O O . ALA B 1 528 ? -46.268 -15.374 87.938 1.000 22.278 529 ALA B O 1
ATOM 10244 N N . TYR B 1 529 ? -45.023 -16.682 89.277 1.000 18.025 530 TYR B N 1
ATOM 10245 C CA . TYR B 1 529 ? -43.917 -16.793 88.379 1.000 19.376 530 TYR B CA 1
ATOM 10246 C C . TYR B 1 529 ? -44.411 -17.516 87.115 1.000 19.863 530 TYR B C 1
ATOM 10247 O O . TYR B 1 529 ? -44.201 -17.031 85.982 1.000 16.826 530 TYR B O 1
ATOM 10256 N N . GLN B 1 530 ? -45.051 -18.679 87.331 1.000 19.199 531 GLN B N 1
ATOM 10257 C CA . GLN B 1 530 ? -45.825 -19.320 86.263 1.000 19.873 531 GLN B CA 1
ATOM 10258 C C . GLN B 1 530 ? -47.294 -19.289 86.609 1.000 20.032 531 GLN B C 1
ATOM 10259 O O . GLN B 1 530 ? -47.640 -18.933 87.743 1.000 23.497 531 GLN B O 1
ATOM 10265 N N . ASP B 1 531 ? -48.113 -19.590 85.610 1.000 17.457 532 ASP B N 1
ATOM 10266 C CA . ASP B 1 531 ? -49.562 -19.664 85.754 1.000 16.920 532 ASP B CA 1
ATOM 10267 C C . ASP B 1 531 ? -49.914 -21.110 86.039 1.000 17.190 532 ASP B C 1
ATOM 10268 O O . ASP B 1 531 ? -49.978 -21.924 85.116 1.000 17.508 532 ASP B O 1
ATOM 10273 N N . CYS B 1 532 ? -50.066 -21.428 87.321 1.000 15.852 533 CYS B N 1
ATOM 10274 C CA . CYS B 1 532 ? -50.190 -22.796 87.791 1.000 17.175 533 CYS B CA 1
ATOM 10275 C C . CYS B 1 532 ? -51.554 -23.409 87.403 1.000 16.577 533 CYS B C 1
ATOM 10276 O O . CYS B 1 532 ? -51.716 -24.626 87.618 1.000 17.660 533 CYS B O 1
ATOM 10279 N N . ASN B 1 533 ? -52.530 -22.602 86.917 1.000 14.206 534 ASN B N 1
ATOM 10280 C CA . ASN B 1 533 ? -53.761 -23.154 86.355 1.000 17.972 534 ASN B CA 1
ATOM 10281 C C . ASN B 1 533 ? -53.444 -24.039 85.127 1.000 18.309 534 ASN B C 1
ATOM 10282 O O . ASN B 1 533 ? -54.266 -24.899 84.757 1.000 19.311 534 ASN B O 1
ATOM 10287 N N . LEU B 1 534 ? -52.191 -23.941 84.609 1.000 17.375 535 LEU B N 1
ATOM 10288 C CA . LEU B 1 534 ? -51.715 -24.720 83.457 1.000 19.112 535 LEU B CA 1
ATOM 10289 C C . LEU B 1 534 ? -50.832 -25.914 83.873 1.000 18.129 535 LEU B C 1
ATOM 10290 O O . LEU B 1 534 ? -50.327 -26.648 83.015 1.000 15.953 535 LEU B O 1
ATOM 10295 N N . TRP B 1 535 ? -50.532 -26.074 85.172 1.000 16.559 536 TRP B N 1
ATOM 10296 C CA . TRP B 1 535 ? -49.518 -27.072 85.516 1.000 17.701 536 TRP B CA 1
ATOM 10297 C C . TRP B 1 535 ? -50.082 -28.470 85.245 1.000 16.056 536 TRP B C 1
ATOM 10298 O O . TRP B 1 535 ? -51.299 -28.664 85.390 1.000 15.913 536 TRP B O 1
ATOM 10309 N N . LYS B 1 536 ? -49.209 -29.400 84.795 1.000 15.073 537 LYS B N 1
ATOM 10310 C CA . LYS B 1 536 ? -49.635 -30.757 84.430 1.000 17.256 537 LYS B CA 1
ATOM 10311 C C . LYS B 1 536 ? -49.331 -31.810 85.502 1.000 16.654 537 LYS B C 1
ATOM 10312 O O . LYS B 1 536 ? -49.678 -33.003 85.306 1.000 15.952 537 LYS B O 1
ATOM 10318 N N . ASP B 1 537 ? -48.768 -31.359 86.637 1.000 16.042 538 ASP B N 1
ATOM 10319 C CA . ASP B 1 537 ? -48.430 -32.257 87.767 1.000 18.504 538 ASP B CA 1
ATOM 10320 C C . ASP B 1 537 ? -49.338 -32.061 88.985 1.000 17.451 538 ASP B C 1
ATOM 10321 O O . ASP B 1 537 ? -49.544 -33.019 89.725 1.000 17.982 538 ASP B O 1
ATOM 10326 N N . LEU B 1 538 ? -49.783 -30.809 89.255 1.000 17.186 539 LEU B N 1
ATOM 10327 C CA . LEU B 1 538 ? -50.440 -30.496 90.522 1.000 16.953 539 LEU B CA 1
ATOM 10328 C C . LEU B 1 538 ? -51.693 -31.343 90.803 1.000 15.080 539 LEU B C 1
ATOM 10329 O O . LEU B 1 538 ? -51.888 -31.827 91.942 1.000 15.123 539 LEU B O 1
ATOM 10334 N N . ALA B 1 539 ? -52.552 -31.528 89.821 1.000 14.972 540 ALA B N 1
ATOM 10335 C CA . ALA B 1 539 ? -53.741 -32.348 90.045 1.000 17.881 540 ALA B CA 1
ATOM 10336 C C . ALA B 1 539 ? -53.360 -33.756 90.473 1.000 17.954 540 ALA B C 1
ATOM 10337 O O . ALA B 1 539 ? -54.004 -34.337 91.320 1.000 21.857 540 ALA B O 1
ATOM 10339 N N . SER B 1 540 ? -52.327 -34.311 89.845 1.000 18.519 541 SER B N 1
ATOM 10340 C CA . SER B 1 540 ? -51.863 -35.665 90.121 1.000 18.078 541 SER B CA 1
ATOM 10341 C C . SER B 1 540 ? -51.323 -35.706 91.547 1.000 17.468 541 SER B C 1
ATOM 10342 O O . SER B 1 540 ? -51.644 -36.627 92.315 1.000 17.487 541 SER B O 1
ATOM 10345 N N . ASP B 1 541 ? -50.507 -34.697 91.877 1.000 16.616 542 ASP B N 1
ATOM 10346 C CA . ASP B 1 541 ? -50.012 -34.493 93.229 1.000 15.810 542 ASP B CA 1
ATOM 10347 C C . ASP B 1 541 ? -51.115 -34.506 94.290 1.000 15.106 542 ASP B C 1
ATOM 10348 O O . ASP B 1 541 ? -51.024 -35.223 95.293 1.000 14.163 542 ASP B O 1
ATOM 10353 N N . PHE B 1 542 ? -52.152 -33.697 94.084 1.000 15.316 543 PHE B N 1
ATOM 10354 C CA . PHE B 1 542 ? -53.299 -33.645 94.965 1.000 13.637 543 PHE B CA 1
ATOM 10355 C C . PHE B 1 542 ? -53.826 -35.041 95.228 1.000 13.545 543 PHE B C 1
ATOM 10356 O O . PHE B 1 542 ? -53.925 -35.448 96.384 1.000 13.795 543 PHE B O 1
ATOM 10364 N N . VAL B 1 543 ? -54.099 -35.795 94.170 1.000 13.964 544 VAL B N 1
ATOM 10365 C CA . VAL B 1 543 ? -54.755 -37.098 94.279 1.000 16.003 544 VAL B CA 1
ATOM 10366 C C . VAL B 1 543 ? -53.856 -38.112 95.014 1.000 17.214 544 VAL B C 1
ATOM 10367 O O . VAL B 1 543 ? -54.317 -38.814 95.937 1.000 16.322 544 VAL B O 1
ATOM 10371 N N . LEU B 1 544 ? -52.559 -38.119 94.679 1.000 14.969 545 LEU B N 1
ATOM 10372 C CA . LEU B 1 544 ? -51.631 -39.032 95.302 1.000 14.056 545 LEU B CA 1
ATOM 10373 C C . LEU B 1 544 ? -51.537 -38.709 96.791 1.000 14.431 545 LEU B C 1
ATOM 10374 O O . LEU B 1 544 ? -51.467 -39.608 97.624 1.000 15.144 545 LEU B O 1
ATOM 10379 N N . LEU B 1 545 ? -51.478 -37.420 97.139 1.000 13.981 546 LEU B N 1
ATOM 10380 C CA . LEU B 1 545 ? -51.362 -37.010 98.530 1.000 12.963 546 LEU B CA 1
ATOM 10381 C C . LEU B 1 545 ? -52.635 -37.371 99.279 1.000 14.525 546 LEU B C 1
ATOM 10382 O O . LEU B 1 545 ? -52.542 -37.782 100.453 1.000 15.023 546 LEU B O 1
ATOM 10387 N N . VAL B 1 546 ? -53.826 -37.229 98.629 1.000 15.024 547 VAL B N 1
ATOM 10388 C CA . VAL B 1 546 ? -55.057 -37.619 99.307 1.000 14.019 547 VAL B CA 1
ATOM 10389 C C . VAL B 1 546 ? -55.018 -39.100 99.682 1.000 15.017 547 VAL B C 1
ATOM 10390 O O . VAL B 1 546 ? -55.304 -39.466 100.873 1.000 13.791 547 VAL B O 1
ATOM 10394 N N . TYR B 1 547 ? -54.686 -39.945 98.682 1.000 14.025 548 TYR B N 1
ATOM 10395 C CA . TYR B 1 547 ? -54.696 -41.403 98.880 1.000 15.546 548 TYR B CA 1
ATOM 10396 C C . TYR B 1 547 ? -53.649 -41.841 99.910 1.000 15.139 548 TYR B C 1
ATOM 10397 O O . TYR B 1 547 ? -53.935 -42.673 100.789 1.000 15.135 548 TYR B O 1
ATOM 10406 N N . ARG B 1 548 ? -52.431 -41.314 99.752 1.000 14.937 549 ARG B N 1
ATOM 10407 C CA . ARG B 1 548 ? -51.348 -41.569 100.678 1.000 15.534 549 ARG B CA 1
ATOM 10408 C C . ARG B 1 548 ? -51.741 -41.243 102.113 1.000 16.442 549 ARG B C 1
ATOM 10409 O O . ARG B 1 548 ? -51.478 -42.036 103.003 1.000 15.025 549 ARG B O 1
ATOM 10417 N N . ASP B 1 549 ? -52.351 -40.062 102.321 1.000 18.185 550 ASP B N 1
ATOM 10418 C CA . ASP B 1 549 ? -52.756 -39.606 103.653 1.000 20.564 550 ASP B CA 1
ATOM 10419 C C . ASP B 1 549 ? -53.819 -40.536 104.284 1.000 25.709 550 ASP B C 1
ATOM 10420 O O . ASP B 1 549 ? -53.782 -40.814 105.513 1.000 20.869 550 ASP B O 1
ATOM 10425 N N . PHE B 1 550 ? -54.732 -41.056 103.423 1.000 22.099 551 PHE B N 1
ATOM 10426 C CA . PHE B 1 550 ? -55.744 -42.008 103.860 1.000 20.490 551 PHE B CA 1
ATOM 10427 C C . PHE B 1 550 ? -55.097 -43.354 104.221 1.000 18.493 551 PHE B C 1
ATOM 10428 O O . PHE B 1 550 ? -55.317 -43.916 105.285 1.000 18.674 551 PHE B O 1
ATOM 10436 N N . LEU B 1 551 ? -54.305 -43.872 103.305 1.000 19.910 552 LEU B N 1
ATOM 10437 C CA . LEU B 1 551 ? -53.729 -45.205 103.386 1.000 22.675 552 LEU B CA 1
ATOM 10438 C C . LEU B 1 551 ? -52.787 -45.326 104.572 1.000 21.719 552 LEU B C 1
ATOM 10439 O O . LEU B 1 551 ? -52.858 -46.340 105.265 1.000 20.370 552 LEU B O 1
ATOM 10444 N N . PHE B 1 552 ? -51.908 -44.331 104.772 1.000 20.408 553 PHE B N 1
ATOM 10445 C CA . PHE B 1 552 ? -50.850 -44.416 105.789 1.000 20.736 553 PHE B CA 1
ATOM 10446 C C . PHE B 1 552 ? -51.317 -43.875 107.161 1.000 22.215 553 PHE B C 1
ATOM 10447 O O . PHE B 1 552 ? -50.497 -43.672 108.038 1.000 22.304 553 PHE B O 1
ATOM 10455 N N . THR B 1 553 ? -52.592 -43.536 107.344 1.000 22.025 554 THR B N 1
ATOM 10456 C CA . THR B 1 553 ? -53.180 -43.298 108.647 1.000 21.340 554 THR B CA 1
ATOM 10457 C C . THR B 1 553 ? -54.168 -44.428 108.950 1.000 22.597 554 THR B C 1
ATOM 10458 O O . THR B 1 553 ? -55.125 -44.214 109.696 1.000 22.325 554 THR B O 1
ATOM 10462 N N . GLY B 1 554 ? -53.961 -45.602 108.339 1.000 22.757 555 GLY B N 1
ATOM 10463 C CA . GLY B 1 554 ? -54.631 -46.838 108.731 1.000 24.891 555 GLY B CA 1
ATOM 10464 C C . GLY B 1 554 ? -55.737 -47.264 107.777 1.000 30.046 555 GLY B C 1
ATOM 10465 O O . GLY B 1 554 ? -56.381 -48.293 107.995 1.000 31.419 555 GLY B O 1
ATOM 10466 N N . GLY B 1 555 ? -55.944 -46.503 106.691 1.000 27.725 556 GLY B N 1
ATOM 10467 C CA . GLY B 1 555 ? -56.989 -46.855 105.754 1.000 26.000 556 GLY B CA 1
ATOM 10468 C C . GLY B 1 555 ? -58.379 -46.856 106.387 1.000 27.219 556 GLY B C 1
ATOM 10469 O O . GLY B 1 555 ? -59.246 -47.536 105.857 1.000 27.672 556 GLY B O 1
ATOM 10470 N N . THR B 1 556 ? -58.627 -46.046 107.445 1.000 25.115 557 THR B N 1
ATOM 10471 C CA . THR B 1 556 ? -59.933 -46.046 108.099 1.000 24.790 557 THR B CA 1
ATOM 10472 C C . THR B 1 556 ? -60.660 -44.698 108.028 1.000 27.815 557 THR B C 1
ATOM 10473 O O . THR B 1 556 ? -61.866 -44.667 108.266 1.000 29.622 557 THR B O 1
ATOM 10477 N N . ASP B 1 557 ? -59.994 -43.597 107.658 1.000 26.365 558 ASP B N 1
ATOM 10478 C CA . ASP B 1 557 ? -60.622 -42.287 107.734 1.000 27.445 558 ASP B CA 1
ATOM 10479 C C . ASP B 1 557 ? -61.472 -42.037 106.484 1.000 29.795 558 ASP B C 1
ATOM 10480 O O . ASP B 1 557 ? -61.084 -41.310 105.578 1.000 28.178 558 ASP B O 1
ATOM 10485 N N . LEU B 1 558 ? -62.688 -42.584 106.492 1.000 28.983 559 LEU B N 1
ATOM 10486 C CA . LEU B 1 558 ? -63.621 -42.367 105.403 1.000 31.578 559 LEU B CA 1
ATOM 10487 C C . LEU B 1 558 ? -64.111 -40.922 105.365 1.000 26.545 559 LEU B C 1
ATOM 10488 O O . LEU B 1 558 ? -64.417 -40.457 104.289 1.000 25.972 559 LEU B O 1
ATOM 10493 N N . ASN B 1 559 ? -64.194 -40.224 106.504 1.000 24.080 560 ASN B N 1
ATOM 10494 C CA . ASN B 1 559 ? -64.630 -38.836 106.521 1.000 26.122 560 ASN B CA 1
ATOM 10495 C C . ASN B 1 559 ? -63.679 -37.983 105.678 1.000 22.393 560 ASN B C 1
ATOM 10496 O O . ASN B 1 559 ? -64.130 -37.212 104.868 1.000 22.729 560 ASN B O 1
ATOM 10501 N N . PHE B 1 560 ? -62.361 -38.137 105.852 1.000 20.275 561 PHE B N 1
ATOM 10502 C CA . PHE B 1 560 ? -61.370 -37.468 105.031 1.000 19.854 561 PHE B CA 1
ATOM 10503 C C . PHE B 1 560 ? -61.521 -37.815 103.557 1.000 19.658 561 PHE B C 1
ATOM 10504 O O . PHE B 1 560 ? -61.545 -36.919 102.753 1.000 20.807 561 PHE B O 1
ATOM 10512 N N . ALA B 1 561 ? -61.561 -39.111 103.221 1.000 21.882 562 ALA B N 1
ATOM 10513 C CA . ALA B 1 561 ? -61.707 -39.560 101.847 1.000 23.771 562 ALA B CA 1
ATOM 10514 C C . ALA B 1 561 ? -62.956 -38.953 101.206 1.000 22.948 562 ALA B C 1
ATOM 10515 O O . ALA B 1 561 ? -62.870 -38.345 100.152 1.000 22.929 562 ALA B O 1
ATOM 10517 N N . ARG B 1 562 ? -64.101 -39.030 101.889 1.000 26.270 563 ARG B N 1
ATOM 10518 C CA . ARG B 1 562 ? -65.368 -38.534 101.354 1.000 26.381 563 ARG B CA 1
ATOM 10519 C C . ARG B 1 562 ? -65.244 -37.048 101.070 1.000 28.986 563 ARG B C 1
ATOM 10520 O O . ARG B 1 562 ? -65.699 -36.587 100.039 1.000 30.924 563 ARG B O 1
ATOM 10528 N N . GLU B 1 563 ? -64.621 -36.336 102.005 1.000 26.464 564 GLU B N 1
ATOM 10529 C CA . GLU B 1 563 ? -64.453 -34.900 101.950 1.000 28.448 564 GLU B CA 1
ATOM 10530 C C . GLU B 1 563 ? -63.577 -34.456 100.781 1.000 27.631 564 GLU B C 1
ATOM 10531 O O . GLU B 1 563 ? -63.834 -33.407 100.201 1.000 26.786 564 GLU B O 1
ATOM 10537 N N . CYS B 1 564 ? -62.527 -35.232 100.466 1.000 22.763 565 CYS B N 1
ATOM 10538 C CA . CYS B 1 564 ? -61.617 -34.929 99.380 1.000 20.346 565 CYS B CA 1
ATOM 10539 C C . CYS B 1 564 ? -62.125 -35.420 98.008 1.000 21.022 565 CYS B C 1
ATOM 10540 O O . CYS B 1 564 ? -61.588 -35.032 96.975 1.000 20.035 565 CYS B O 1
ATOM 10543 N N . TRP B 1 565 ? -63.119 -36.327 97.964 1.000 19.657 566 TRP B N 1
ATOM 10544 C CA . TRP B 1 565 ? -63.398 -37.057 96.751 1.000 16.022 566 TRP B CA 1
ATOM 10545 C C . TRP B 1 565 ? -63.870 -36.118 95.644 1.000 18.232 566 TRP B C 1
ATOM 10546 O O . TRP B 1 565 ? -63.367 -36.213 94.532 1.000 18.701 566 TRP B O 1
ATOM 10557 N N . PRO B 1 566 ? -64.878 -35.230 95.860 1.000 17.711 567 PRO B N 1
ATOM 10558 C CA . PRO B 1 566 ? -65.272 -34.283 94.816 1.000 18.868 567 PRO B CA 1
ATOM 10559 C C . PRO B 1 566 ? -64.083 -33.508 94.251 1.000 17.814 567 PRO B C 1
ATOM 10560 O O . PRO B 1 566 ? -63.969 -33.309 93.045 1.000 19.238 567 PRO B O 1
ATOM 10564 N N . ALA B 1 567 ? -63.186 -33.045 95.107 1.000 17.427 568 ALA B N 1
ATOM 10565 C CA . ALA B 1 567 ? -61.971 -32.314 94.675 1.000 19.399 568 ALA B CA 1
ATOM 10566 C C . ALA B 1 567 ? -61.060 -33.172 93.771 1.000 17.512 568 ALA B C 1
ATOM 10567 O O . ALA B 1 567 ? -60.553 -32.686 92.770 1.000 16.156 568 ALA B O 1
ATOM 10569 N N . VAL B 1 568 ? -60.928 -34.460 94.095 1.000 18.097 569 VAL B N 1
ATOM 10570 C CA . VAL B 1 568 ? -60.231 -35.438 93.262 1.000 18.144 569 VAL B CA 1
ATOM 10571 C C . VAL B 1 568 ? -60.852 -35.488 91.852 1.000 18.496 569 VAL B C 1
ATOM 10572 O O . VAL B 1 568 ? -60.115 -35.438 90.845 1.000 16.863 569 VAL B O 1
ATOM 10576 N N . VAL B 1 569 ? -62.209 -35.611 91.786 1.000 16.510 570 VAL B N 1
ATOM 10577 C CA . VAL B 1 569 ? -62.891 -35.706 90.515 1.000 17.120 570 VAL B CA 1
ATOM 10578 C C . VAL B 1 569 ? -62.625 -34.424 89.715 1.000 18.041 570 VAL B C 1
ATOM 10579 O O . VAL B 1 569 ? -62.216 -34.484 88.549 1.000 17.803 570 VAL B O 1
ATOM 10583 N N . ALA B 1 570 ? -62.804 -33.251 90.353 1.000 15.995 571 ALA B N 1
ATOM 10584 C CA . ALA B 1 570 ? -62.538 -31.965 89.709 1.000 16.157 571 ALA B CA 1
ATOM 10585 C C . ALA B 1 570 ? -61.085 -31.853 89.245 1.000 16.450 571 ALA B C 1
ATOM 10586 O O . ALA B 1 570 ? -60.825 -31.452 88.095 1.000 17.861 571 ALA B O 1
ATOM 10588 N N . ALA B 1 571 ? -60.150 -32.307 90.070 1.000 15.723 572 ALA B N 1
ATOM 10589 C CA . ALA B 1 571 ? -58.718 -32.248 89.725 1.000 19.085 572 ALA B CA 1
ATOM 10590 C C . ALA B 1 571 ? -58.378 -33.049 88.465 1.000 19.116 572 ALA B C 1
ATOM 10591 O O . ALA B 1 571 ? -57.721 -32.536 87.560 1.000 18.240 572 ALA B O 1
ATOM 10593 N N . LEU B 1 572 ? -58.820 -34.301 88.423 1.000 17.543 573 LEU B N 1
ATOM 10594 C CA . LEU B 1 572 ? -58.508 -35.153 87.305 1.000 18.353 573 LEU B CA 1
ATOM 10595 C C . LEU B 1 572 ? -59.190 -34.711 85.997 1.000 21.155 573 LEU B C 1
ATOM 10596 O O . LEU B 1 572 ? -58.501 -34.707 84.972 1.000 20.794 573 LEU B O 1
ATOM 10601 N N . ASP B 1 573 ? -60.479 -34.273 86.031 1.000 21.308 574 ASP B N 1
ATOM 10602 C CA . ASP B 1 573 ? -61.103 -33.619 84.894 1.000 19.939 574 ASP B CA 1
ATOM 10603 C C . ASP B 1 573 ? -60.293 -32.400 84.445 1.000 19.526 574 ASP B C 1
ATOM 10604 O O . ASP B 1 573 ? -60.096 -32.189 83.262 1.000 20.054 574 ASP B O 1
ATOM 10609 N N . HIS B 1 574 ? -59.880 -31.522 85.355 1.000 19.494 575 HIS B N 1
ATOM 10610 C CA . HIS B 1 574 ? -59.039 -30.368 85.015 1.000 20.517 575 HIS B CA 1
ATOM 10611 C C . HIS B 1 574 ? -57.802 -30.748 84.201 1.000 20.103 575 HIS B C 1
ATOM 10612 O O . HIS B 1 574 ? -57.528 -30.130 83.174 1.000 20.079 575 HIS B O 1
ATOM 10619 N N . LEU B 1 575 ? -57.078 -31.772 84.664 1.000 20.654 576 LEU B N 1
ATOM 10620 C CA . LEU B 1 575 ? -55.843 -32.204 84.028 1.000 19.311 576 LEU B CA 1
ATOM 10621 C C . LEU B 1 575 ? -56.136 -32.954 82.713 1.000 20.990 576 LEU B C 1
ATOM 10622 O O . LEU B 1 575 ? -55.355 -32.795 81.765 1.000 18.161 576 LEU B O 1
ATOM 10627 N N . LYS B 1 576 ? -57.260 -33.720 82.653 1.000 19.339 577 LYS B N 1
ATOM 10628 C CA . LYS B 1 576 ? -57.663 -34.488 81.460 1.000 18.888 577 LYS B CA 1
ATOM 10629 C C . LYS B 1 576 ? -57.812 -33.566 80.232 1.000 19.495 577 LYS B C 1
ATOM 10630 O O . LYS B 1 576 ? -57.576 -33.972 79.090 1.000 20.779 577 LYS B O 1
ATOM 10636 N N . GLN B 1 577 ? -58.253 -32.331 80.461 1.000 19.130 578 GLN B N 1
ATOM 10637 C CA . GLN B 1 577 ? -58.432 -31.351 79.401 1.000 21.699 578 GLN B CA 1
ATOM 10638 C C . GLN B 1 577 ? -57.107 -31.136 78.685 1.000 19.472 578 GLN B C 1
ATOM 10639 O O . GLN B 1 577 ? -57.124 -30.673 77.573 1.000 20.859 578 GLN B O 1
ATOM 10645 N N . PHE B 1 578 ? -55.943 -31.465 79.284 1.000 19.736 579 PHE B N 1
ATOM 10646 C CA . PHE B 1 578 ? -54.657 -31.229 78.627 1.000 18.109 579 PHE B CA 1
ATOM 10647 C C . PHE B 1 578 ? -54.233 -32.455 77.830 1.000 18.616 579 PHE B C 1
ATOM 10648 O O . PHE B 1 578 ? -53.135 -32.477 77.250 1.000 19.396 579 PHE B O 1
ATOM 10656 N N . ASP B 1 579 ? -55.069 -33.488 77.837 1.000 17.930 580 ASP B N 1
ATOM 10657 C CA . ASP B 1 579 ? -54.951 -34.568 76.854 1.000 18.703 580 ASP B CA 1
ATOM 10658 C C . ASP B 1 579 ? -55.576 -34.099 75.525 1.000 20.800 580 ASP B C 1
ATOM 10659 O O . ASP B 1 579 ? -56.792 -34.231 75.318 1.000 21.643 580 ASP B O 1
ATOM 10664 N N . GLN B 1 580 ? -54.761 -33.529 74.645 1.000 21.767 581 GLN B N 1
ATOM 10665 C CA . GLN B 1 580 ? -55.225 -32.828 73.450 1.000 25.315 581 GLN B CA 1
ATOM 10666 C C . GLN B 1 580 ? -55.638 -33.805 72.355 1.000 24.730 581 GLN B C 1
ATOM 10667 O O . GLN B 1 580 ? -56.641 -33.545 71.717 1.000 27.786 581 GLN B O 1
ATOM 10673 N N . ASP B 1 581 ? -54.947 -34.957 72.203 1.000 27.144 582 ASP B N 1
ATOM 10674 C CA . ASP B 1 581 ? -55.219 -35.943 71.147 1.000 26.779 582 ASP B CA 1
ATOM 10675 C C . ASP B 1 581 ? -56.130 -37.076 71.631 1.000 25.913 582 ASP B C 1
ATOM 10676 O O . ASP B 1 581 ? -56.566 -37.898 70.853 1.000 25.741 582 ASP B O 1
ATOM 10681 N N . GLY B 1 582 ? -56.462 -37.153 72.919 1.000 26.372 583 GLY B N 1
ATOM 10682 C CA . GLY B 1 582 ? -57.379 -38.180 73.397 1.000 21.504 583 GLY B CA 1
ATOM 10683 C C . GLY B 1 582 ? -56.730 -39.557 73.517 1.000 22.638 583 GLY B C 1
ATOM 10684 O O . GLY B 1 582 ? -57.423 -40.542 73.567 1.000 26.157 583 GLY B O 1
ATOM 10685 N N . ASP B 1 583 ? -55.404 -39.649 73.634 1.000 22.748 584 ASP B N 1
ATOM 10686 C CA . ASP B 1 583 ? -54.719 -40.926 73.818 1.000 20.901 584 ASP B CA 1
ATOM 10687 C C . ASP B 1 583 ? -54.741 -41.319 75.307 1.000 20.723 584 ASP B C 1
ATOM 10688 O O . ASP B 1 583 ? -54.182 -42.349 75.680 1.000 21.636 584 ASP B O 1
ATOM 10693 N N . GLY B 1 584 ? -55.268 -40.468 76.204 1.000 19.788 585 GLY B N 1
ATOM 10694 C CA . GLY B 1 584 ? -55.338 -40.848 77.624 1.000 18.910 585 GLY B CA 1
ATOM 10695 C C . GLY B 1 584 ? -54.318 -40.155 78.516 1.000 17.182 585 GLY B C 1
ATOM 10696 O O . GLY B 1 584 ? -54.481 -40.195 79.746 1.000 18.051 585 GLY B O 1
ATOM 10697 N N . LEU B 1 585 ? -53.346 -39.482 77.905 1.000 15.046 586 LEU B N 1
ATOM 10698 C CA . LEU B 1 585 ? -52.233 -38.835 78.593 1.000 15.520 586 LEU B CA 1
ATOM 10699 C C . LEU B 1 585 ? -52.278 -37.323 78.386 1.000 15.437 586 LEU B C 1
ATOM 10700 O O . LEU B 1 585 ? -52.364 -36.834 77.261 1.000 14.703 586 LEU B O 1
ATOM 10705 N N . PRO B 1 586 ? -52.099 -36.538 79.457 1.000 15.979 587 PRO B N 1
ATOM 10706 C CA . PRO B 1 586 ? -51.955 -35.098 79.335 1.000 16.879 587 PRO B CA 1
ATOM 10707 C C . PRO B 1 586 ? -50.602 -34.712 78.765 1.000 16.878 587 PRO B C 1
ATOM 10708 O O . PRO B 1 586 ? -49.608 -35.421 78.977 1.000 16.698 587 PRO B O 1
ATOM 10712 N N . GLU B 1 587 ? -50.578 -33.590 78.051 1.000 16.271 588 GLU B N 1
ATOM 10713 C CA . GLU B 1 587 ? -49.391 -33.143 77.337 1.000 17.232 588 GLU B CA 1
ATOM 10714 C C . GLU B 1 587 ? -48.938 -31.799 77.896 1.000 17.789 588 GLU B C 1
ATOM 10715 O O . GLU B 1 587 ? -49.738 -30.884 78.001 1.000 18.042 588 GLU B O 1
ATOM 10721 N N . ASN B 1 588 ? -47.635 -31.714 78.201 1.000 18.019 589 ASN B N 1
ATOM 10722 C CA . ASN B 1 588 ? -46.862 -30.527 78.533 1.000 18.519 589 ASN B CA 1
ATOM 10723 C C . ASN B 1 588 ? -46.719 -29.639 77.304 1.000 21.565 589 ASN B C 1
ATOM 10724 O O . ASN B 1 588 ? -46.798 -30.075 76.140 1.000 18.475 589 ASN B O 1
ATOM 10729 N N . GLY B 1 589 ? -46.575 -28.352 77.586 1.000 20.326 590 GLY B N 1
ATOM 10730 C CA . GLY B 1 589 ? -46.407 -27.385 76.515 1.000 23.258 590 GLY B CA 1
ATOM 10731 C C . GLY B 1 589 ? -46.291 -25.960 77.068 1.000 20.144 590 GLY B C 1
ATOM 10732 O O . GLY B 1 589 ? -46.670 -25.713 78.208 1.000 17.115 590 GLY B O 1
ATOM 10733 N N . GLY B 1 590 ? -45.848 -25.022 76.223 1.000 19.353 591 GLY B N 1
ATOM 10734 C CA . GLY B 1 590 ? -45.822 -23.631 76.659 1.000 20.575 591 GLY B CA 1
ATOM 10735 C C . GLY B 1 590 ? -44.724 -23.432 77.696 1.000 21.812 591 GLY B C 1
ATOM 10736 O O . GLY B 1 590 ? -43.695 -24.129 77.661 1.000 22.735 591 GLY B O 1
ATOM 10737 N N . ALA B 1 591 ? -44.910 -22.399 78.541 1.000 22.610 592 ALA B N 1
ATOM 10738 C CA . ALA B 1 591 ? -43.978 -22.077 79.604 1.000 20.800 592 ALA B CA 1
ATOM 10739 C C . ALA B 1 591 ? -43.856 -23.268 80.567 1.000 17.432 592 ALA B C 1
ATOM 10740 O O . ALA B 1 591 ? -44.765 -24.089 80.657 1.000 14.249 592 ALA B O 1
ATOM 10742 N N . PRO B 1 592 ? -42.706 -23.468 81.263 1.000 17.484 593 PRO B N 1
ATOM 10743 C CA . PRO B 1 592 ? -42.609 -24.556 82.252 1.000 17.903 593 PRO B CA 1
ATOM 10744 C C . PRO B 1 592 ? -43.911 -24.724 83.041 1.000 16.897 593 PRO B C 1
ATOM 10745 O O . PRO B 1 592 ? -44.464 -23.704 83.525 1.000 14.763 593 PRO B O 1
ATOM 10749 N N . ASP B 1 593 ? -44.445 -25.966 83.044 1.000 14.734 594 ASP B N 1
ATOM 10750 C CA . ASP B 1 593 ? -45.786 -26.254 83.544 1.000 15.040 594 ASP B CA 1
ATOM 10751 C C . ASP B 1 593 ? -45.756 -27.418 84.561 1.000 14.740 594 ASP B C 1
ATOM 10752 O O . ASP B 1 593 ? -46.624 -28.334 84.546 1.000 14.300 594 ASP B O 1
ATOM 10757 N N . GLN B 1 594 ? -44.716 -27.415 85.401 1.000 14.018 595 GLN B N 1
ATOM 10758 C CA . GLN B 1 594 ? -44.572 -28.354 86.518 1.000 15.173 595 GLN B CA 1
ATOM 10759 C C . GLN B 1 594 ? -43.434 -27.889 87.410 1.000 15.555 595 GLN B C 1
ATOM 10760 O O . GLN B 1 594 ? -42.836 -26.844 87.133 1.000 15.589 595 GLN B O 1
ATOM 10766 N N . THR B 1 595 ? -43.128 -28.690 88.445 1.000 19.754 596 THR B N 1
ATOM 10767 C CA . THR B 1 595 ? -42.273 -28.313 89.580 1.000 19.255 596 THR B CA 1
ATOM 10768 C C . THR B 1 595 ? -40.882 -27.875 89.096 1.000 18.522 596 THR B C 1
ATOM 10769 O O . THR B 1 595 ? -40.263 -26.948 89.650 1.000 16.585 596 THR B O 1
ATOM 10773 N N . TYR B 1 596 ? -40.406 -28.460 88.000 1.000 18.929 597 TYR B N 1
ATOM 10774 C CA . TYR B 1 596 ? -39.192 -27.990 87.341 1.000 17.442 597 TYR B CA 1
ATOM 10775 C C . TYR B 1 596 ? -39.534 -26.775 86.472 1.000 14.506 597 TYR B C 1
ATOM 10776 O O . TYR B 1 596 ? -39.501 -26.850 85.223 1.000 15.595 597 TYR B O 1
ATOM 10785 N N . ASP B 1 597 ? -39.663 -25.623 87.133 1.000 16.279 598 ASP B N 1
ATOM 10786 C CA . ASP B 1 597 ? -40.403 -24.475 86.606 1.000 19.348 598 ASP B CA 1
ATOM 10787 C C . ASP B 1 597 ? -39.521 -23.529 85.792 1.000 20.092 598 ASP B C 1
ATOM 10788 O O . ASP B 1 597 ? -40.032 -22.488 85.382 1.000 19.587 598 ASP B O 1
ATOM 10793 N N . ASP B 1 598 ? -38.235 -23.867 85.619 1.000 18.900 599 ASP B N 1
ATOM 10794 C CA . ASP B 1 598 ? -37.401 -23.284 84.595 1.000 23.162 599 ASP B CA 1
ATOM 10795 C C . ASP B 1 598 ? -37.193 -24.234 83.406 1.000 22.228 599 ASP B C 1
ATOM 10796 O O . ASP B 1 598 ? -36.372 -23.964 82.554 1.000 28.355 599 ASP B O 1
ATOM 10801 N N . TRP B 1 599 ? -37.847 -25.391 83.363 1.000 22.177 600 TRP B N 1
ATOM 10802 C CA . TRP B 1 599 ? -37.543 -26.416 82.374 1.000 20.904 600 TRP B CA 1
ATOM 10803 C C . TRP B 1 599 ? -38.779 -26.701 81.515 1.000 20.669 600 TRP B C 1
ATOM 10804 O O . TRP B 1 599 ? -39.749 -27.281 81.987 1.000 18.941 600 TRP B O 1
ATOM 10815 N N . LYS B 1 600 ? -38.714 -26.332 80.237 1.000 21.168 601 LYS B N 1
ATOM 10816 C CA . LYS B 1 600 ? -39.781 -26.575 79.277 1.000 23.187 601 LYS B CA 1
ATOM 10817 C C . LYS B 1 600 ? -39.890 -28.049 78.891 1.000 20.160 601 LYS B C 1
ATOM 10818 O O . LYS B 1 600 ? -38.900 -28.709 78.603 1.000 20.426 601 LYS B O 1
ATOM 10824 N N . LEU B 1 601 ? -41.128 -28.548 78.891 1.000 18.557 602 LEU B N 1
ATOM 10825 C CA . LEU B 1 601 ? -41.455 -29.880 78.465 1.000 20.000 602 LEU B CA 1
ATOM 10826 C C . LEU B 1 601 ? -42.474 -29.757 77.361 1.000 20.126 602 LEU B C 1
ATOM 10827 O O . LEU B 1 601 ? -43.307 -28.881 77.464 1.000 23.923 602 LEU B O 1
ATOM 10832 N N . GLN B 1 602 ? -42.424 -30.667 76.362 1.000 23.686 603 GLN B N 1
ATOM 10833 C CA . GLN B 1 602 ? -43.333 -30.679 75.210 1.000 22.439 603 GLN B CA 1
ATOM 10834 C C . GLN B 1 602 ? -43.824 -32.096 74.888 1.000 19.064 603 GLN B C 1
ATOM 10835 O O . GLN B 1 602 ? -43.007 -32.967 74.673 1.000 17.419 603 GLN B O 1
ATOM 10841 N N . GLY B 1 603 ? -45.147 -32.283 74.835 1.000 15.036 604 GLY B N 1
ATOM 10842 C CA . GLY B 1 603 ? -45.800 -33.567 74.680 1.000 15.748 604 GLY B CA 1
ATOM 10843 C C . GLY B 1 603 ? -45.941 -34.303 76.000 1.000 17.856 604 GLY B C 1
ATOM 10844 O O . GLY B 1 603 ? -45.834 -33.731 77.115 1.000 16.920 604 GLY B O 1
ATOM 10845 N N . VAL B 1 604 ? -46.115 -35.613 75.883 1.000 17.488 605 VAL B N 1
ATOM 10846 C CA . VAL B 1 604 ? -46.175 -36.454 77.067 1.000 18.950 605 VAL B CA 1
ATOM 10847 C C . VAL B 1 604 ? -44.765 -36.440 77.649 1.000 19.180 605 VAL B C 1
ATOM 10848 O O . VAL B 1 604 ? -43.806 -36.622 76.912 1.000 17.816 605 VAL B O 1
ATOM 10852 N N . SER B 1 605 ? -44.661 -36.088 78.944 1.000 18.717 606 SER B N 1
ATOM 10853 C CA . SER B 1 605 ? -43.394 -36.099 79.652 1.000 17.530 606 SER B CA 1
ATOM 10854 C C . SER B 1 605 ? -43.374 -37.337 80.543 1.000 18.372 606 SER B C 1
ATOM 10855 O O . SER B 1 605 ? -44.426 -37.777 81.010 1.000 18.701 606 SER B O 1
ATOM 10858 N N . ALA B 1 606 ? -42.167 -37.888 80.784 1.000 17.217 607 ALA B N 1
ATOM 10859 C CA . ALA B 1 606 ? -41.990 -38.999 81.716 1.000 17.336 607 ALA B CA 1
ATOM 10860 C C . ALA B 1 606 ? -42.526 -38.610 83.097 1.000 15.899 607 ALA B C 1
ATOM 10861 O O . ALA B 1 606 ? -43.196 -39.391 83.777 1.000 15.149 607 ALA B O 1
ATOM 10863 N N . TYR B 1 607 ? -42.140 -37.407 83.520 1.000 16.158 608 TYR B N 1
ATOM 10864 C CA . TYR B 1 607 ? -42.455 -36.925 84.849 1.000 16.070 608 TYR B CA 1
ATOM 10865 C C . TYR B 1 607 ? -43.989 -36.816 85.046 1.000 15.366 608 TYR B C 1
ATOM 10866 O O . TYR B 1 607 ? -44.535 -37.432 85.963 1.000 15.200 608 TYR B O 1
ATOM 10875 N N . CYS B 1 608 ? -44.675 -36.007 84.253 1.000 15.301 609 CYS B N 1
ATOM 10876 C CA . CYS B 1 608 ? -46.095 -35.729 84.504 1.000 16.589 609 CYS B CA 1
ATOM 10877 C C . CYS B 1 608 ? -46.990 -36.872 84.070 1.000 15.077 609 CYS B C 1
ATOM 10878 O O . CYS B 1 608 ? -47.931 -37.224 84.768 1.000 16.396 609 CYS B O 1
ATOM 10881 N N . GLY B 1 609 ? -46.613 -37.508 82.950 1.000 15.908 610 GLY B N 1
ATOM 10882 C CA . GLY B 1 609 ? -47.231 -38.739 82.513 1.000 13.859 610 GLY B CA 1
ATOM 10883 C C . GLY B 1 609 ? -47.249 -39.800 83.606 1.000 13.542 610 GLY B C 1
ATOM 10884 O O . GLY B 1 609 ? -48.306 -40.425 83.845 1.000 12.572 610 GLY B O 1
ATOM 10885 N N . GLY B 1 610 ? -46.061 -40.064 84.167 1.000 12.136 611 GLY B N 1
ATOM 10886 C CA . GLY B 1 610 ? -45.941 -41.051 85.222 1.000 13.517 611 GLY B CA 1
ATOM 10887 C C . GLY B 1 610 ? -46.757 -40.718 86.480 1.000 14.314 611 GLY B C 1
ATOM 10888 O O . GLY B 1 610 ? -47.440 -41.611 87.017 1.000 14.275 611 GLY B O 1
ATOM 10889 N N . LEU B 1 611 ? -46.687 -39.454 86.943 1.000 13.487 612 LEU B N 1
ATOM 10890 C CA . LEU B 1 611 ? -47.532 -39.022 88.051 1.000 14.033 612 LEU B CA 1
ATOM 10891 C C . LEU B 1 611 ? -49.035 -39.220 87.763 1.000 13.457 612 LEU B C 1
ATOM 10892 O O . LEU B 1 611 ? -49.822 -39.539 88.651 1.000 13.635 612 LEU B O 1
ATOM 10897 N N . TRP B 1 612 ? -49.431 -38.996 86.522 1.000 13.500 613 TRP B N 1
ATOM 10898 C CA . TRP B 1 612 ? -50.811 -39.127 86.071 1.000 15.720 613 TRP B CA 1
ATOM 10899 C C . TRP B 1 612 ? -51.278 -40.590 86.132 1.000 16.388 613 TRP B C 1
ATOM 10900 O O . TRP B 1 612 ? -52.337 -40.852 86.704 1.000 17.688 613 TRP B O 1
ATOM 10911 N N . LEU B 1 613 ? -50.446 -41.535 85.657 1.000 14.730 614 LEU B N 1
ATOM 10912 C CA . LEU B 1 613 ? -50.790 -42.949 85.741 1.000 16.317 614 LEU B CA 1
ATOM 10913 C C . LEU B 1 613 ? -50.959 -43.357 87.206 1.000 17.734 614 LEU B C 1
ATOM 10914 O O . LEU B 1 613 ? -51.956 -43.965 87.591 1.000 16.774 614 LEU B O 1
ATOM 10919 N N . ALA B 1 614 ? -50.014 -42.932 88.056 1.000 17.512 615 ALA B N 1
ATOM 10920 C CA . ALA B 1 614 ? -50.102 -43.217 89.495 1.000 17.495 615 ALA B CA 1
ATOM 10921 C C . ALA B 1 614 ? -51.361 -42.586 90.123 1.000 14.595 615 ALA B C 1
ATOM 10922 O O . ALA B 1 614 ? -52.088 -43.263 90.821 1.000 14.737 615 ALA B O 1
ATOM 10924 N N . ALA B 1 615 ? -51.677 -41.332 89.806 1.000 14.165 616 ALA B N 1
ATOM 10925 C CA . ALA B 1 615 ? -52.891 -40.688 90.280 1.000 14.365 616 ALA B CA 1
ATOM 10926 C C . ALA B 1 615 ? -54.185 -41.419 89.891 1.000 14.309 616 ALA B C 1
ATOM 10927 O O . ALA B 1 615 ? -55.140 -41.546 90.691 1.000 14.071 616 ALA B O 1
ATOM 10929 N N . LEU B 1 616 ? -54.245 -41.897 88.636 1.000 15.861 617 LEU B N 1
ATOM 10930 C CA . LEU B 1 616 ? -55.400 -42.674 88.189 1.000 14.121 617 LEU B CA 1
ATOM 10931 C C . LEU B 1 616 ? -55.556 -43.904 89.064 1.000 13.459 617 LEU B C 1
ATOM 10932 O O . LEU B 1 616 ? -56.677 -44.267 89.488 1.000 13.595 617 LEU B O 1
ATOM 10937 N N . GLU B 1 617 ? -54.437 -44.578 89.318 1.000 14.251 618 GLU B N 1
ATOM 10938 C CA . GLU B 1 617 ? -54.471 -45.797 90.126 1.000 15.230 618 GLU B CA 1
ATOM 10939 C C . GLU B 1 617 ? -54.936 -45.500 91.556 1.000 15.707 618 GLU B C 1
ATOM 10940 O O . GLU B 1 617 ? -55.810 -46.196 92.087 1.000 16.615 618 GLU B O 1
ATOM 10946 N N . ALA B 1 618 ? -54.493 -44.354 92.100 1.000 15.951 619 ALA B N 1
ATOM 10947 C CA . ALA B 1 618 ? -54.863 -43.929 93.445 1.000 14.323 619 ALA B CA 1
ATOM 10948 C C . ALA B 1 618 ? -56.348 -43.576 93.503 1.000 16.746 619 ALA B C 1
ATOM 10949 O O . ALA B 1 618 ? -56.975 -43.937 94.484 1.000 17.929 619 ALA B O 1
ATOM 10951 N N . ALA B 1 619 ? -56.900 -42.919 92.453 1.000 17.951 620 ALA B N 1
ATOM 10952 C CA . ALA B 1 619 ? -58.310 -42.505 92.436 1.000 16.946 620 ALA B CA 1
ATOM 10953 C C . ALA B 1 619 ? -59.222 -43.727 92.309 1.000 17.256 620 ALA B C 1
ATOM 10954 O O . ALA B 1 619 ? -60.315 -43.770 92.880 1.000 20.930 620 ALA B O 1
ATOM 10956 N N . ILE B 1 620 ? -58.779 -44.720 91.530 1.000 18.216 621 ILE B N 1
ATOM 10957 C CA . ILE B 1 620 ? -59.451 -46.020 91.416 1.000 17.091 621 ILE B CA 1
ATOM 10958 C C . ILE B 1 620 ? -59.537 -46.697 92.797 1.000 16.969 621 ILE B C 1
ATOM 10959 O O . ILE B 1 620 ? -60.615 -47.130 93.247 1.000 18.755 621 ILE B O 1
ATOM 10964 N N . ALA B 1 621 ? -58.418 -46.770 93.477 1.000 16.010 622 ALA B N 1
ATOM 10965 C CA . ALA B 1 621 ? -58.368 -47.382 94.809 1.000 18.471 622 ALA B CA 1
ATOM 10966 C C . ALA B 1 621 ? -59.271 -46.635 95.762 1.000 18.539 622 ALA B C 1
ATOM 10967 O O . ALA B 1 621 ? -60.079 -47.263 96.423 1.000 20.472 622 ALA B O 1
ATOM 10969 N N . LEU B 1 622 ? -59.188 -45.301 95.758 1.000 20.560 623 LEU B N 1
ATOM 10970 C CA . LEU B 1 622 ? -59.957 -44.500 96.689 1.000 22.427 623 LEU B CA 1
ATOM 10971 C C . LEU B 1 622 ? -61.470 -44.547 96.377 1.000 23.712 623 LEU B C 1
ATOM 10972 O O . LEU B 1 622 ? -62.295 -44.683 97.284 1.000 25.170 623 LEU B O 1
ATOM 10977 N N . GLY B 1 623 ? -61.810 -44.465 95.096 1.000 19.763 624 GLY B N 1
ATOM 10978 C CA . GLY B 1 623 ? -63.181 -44.450 94.638 1.000 22.018 624 GLY B CA 1
ATOM 10979 C C . GLY B 1 623 ? -63.843 -45.799 94.822 1.000 19.751 624 GLY B C 1
ATOM 10980 O O . GLY B 1 623 ? -65.055 -45.823 94.972 1.000 20.887 624 GLY B O 1
ATOM 10981 N N . THR B 1 624 ? -63.057 -46.865 94.743 1.000 20.011 625 THR B N 1
ATOM 10982 C CA . THR B 1 624 ? -63.549 -48.229 94.972 1.000 24.987 625 THR B CA 1
ATOM 10983 C C . THR B 1 624 ? -63.983 -48.334 96.442 1.000 26.065 625 THR B C 1
ATOM 10984 O O . THR B 1 624 ? -65.149 -48.628 96.731 1.000 25.941 625 THR B O 1
ATOM 10988 N N . LEU B 1 625 ? -63.116 -47.901 97.354 1.000 26.868 626 LEU B N 1
ATOM 10989 C CA . LEU B 1 625 ? -63.456 -47.811 98.768 1.000 28.742 626 LEU B CA 1
ATOM 10990 C C . LEU B 1 625 ? -64.775 -47.084 98.989 1.000 24.623 626 LEU B C 1
ATOM 10991 O O . LEU B 1 625 ? -65.570 -47.528 99.796 1.000 26.128 626 LEU B O 1
ATOM 10996 N N . LEU B 1 626 ? -64.966 -45.965 98.283 1.000 20.322 627 LEU B N 1
ATOM 10997 C CA . LEU B 1 626 ? -66.123 -45.096 98.416 1.000 21.542 627 LEU B CA 1
ATOM 10998 C C . LEU B 1 626 ? -67.318 -45.521 97.552 1.000 21.333 627 LEU B C 1
ATOM 10999 O O . LEU B 1 626 ? -68.271 -44.765 97.488 1.000 22.392 627 LEU B O 1
ATOM 11004 N N . GLN B 1 627 ? -67.206 -46.632 96.794 1.000 22.704 628 GLN B N 1
ATOM 11005 C CA . GLN B 1 627 ? -68.236 -47.127 95.887 1.000 25.056 628 GLN B CA 1
ATOM 11006 C C . GLN B 1 627 ? -68.726 -46.042 94.917 1.000 21.336 628 GLN B C 1
ATOM 11007 O O . GLN B 1 627 ? -69.936 -45.866 94.725 1.000 18.690 628 GLN B O 1
ATOM 11013 N N . GLN B 1 628 ? -67.762 -45.397 94.272 1.000 18.603 629 GLN B N 1
ATOM 11014 C CA . GLN B 1 628 ? -67.983 -44.332 93.305 1.000 21.327 629 GLN B CA 1
ATOM 11015 C C . GLN B 1 628 ? -67.919 -44.846 91.857 1.000 22.726 629 GLN B C 1
ATOM 11016 O O . GLN B 1 628 ? -66.942 -45.436 91.423 1.000 21.311 629 GLN B O 1
ATOM 11022 N N . PRO B 1 629 ? -68.996 -44.650 91.070 1.000 25.908 630 PRO B N 1
ATOM 11023 C CA . PRO B 1 629 ? -69.027 -44.973 89.661 1.000 24.022 630 PRO B CA 1
ATOM 11024 C C . PRO B 1 629 ? -67.863 -44.468 88.845 1.000 20.238 630 PRO B C 1
ATOM 11025 O O . PRO B 1 629 ? -67.455 -45.151 87.916 1.000 22.132 630 PRO B O 1
ATOM 11029 N N . GLN B 1 630 ? -67.391 -43.270 89.163 1.000 20.598 631 GLN B N 1
ATOM 11030 C CA . GLN B 1 630 ? -66.347 -42.569 88.412 1.000 20.004 631 GLN B CA 1
ATOM 11031 C C . GLN B 1 630 ? -65.092 -43.438 88.189 1.000 20.365 631 GLN B C 1
ATOM 11032 O O . GLN B 1 630 ? -64.392 -43.286 87.194 1.000 18.494 631 GLN B O 1
ATOM 11038 N N . VAL B 1 631 ? -64.841 -44.388 89.089 1.000 17.951 632 VAL B N 1
ATOM 11039 C CA . VAL B 1 631 ? -63.692 -45.282 89.010 1.000 20.166 632 VAL B CA 1
ATOM 11040 C C . VAL B 1 631 ? -63.584 -45.951 87.624 1.000 20.450 632 VAL B C 1
ATOM 11041 O O . VAL B 1 631 ? -62.470 -46.226 87.111 1.000 18.217 632 VAL B O 1
ATOM 11045 N N . GLU B 1 632 ? -64.730 -46.272 87.027 1.000 17.459 633 GLU B N 1
ATOM 11046 C CA . GLU B 1 632 ? -64.732 -47.058 85.792 1.000 20.058 633 GLU B CA 1
ATOM 11047 C C . GLU B 1 632 ? -64.236 -46.204 84.637 1.000 17.829 633 GLU B C 1
ATOM 11048 O O . GLU B 1 632 ? -63.708 -46.687 83.651 1.000 18.426 633 GLU B O 1
ATOM 11054 N N . ILE B 1 633 ? -64.480 -44.896 84.729 1.000 17.358 634 ILE B N 1
ATOM 11055 C CA . ILE B 1 633 ? -63.973 -43.999 83.708 1.000 18.783 634 ILE B CA 1
ATOM 11056 C C . ILE B 1 633 ? -62.440 -43.957 83.812 1.000 18.998 634 ILE B C 1
ATOM 11057 O O . ILE B 1 633 ? -61.764 -43.863 82.792 1.000 20.250 634 ILE B O 1
ATOM 11062 N N . TYR B 1 634 ? -61.906 -43.895 85.048 1.000 17.526 635 TYR B N 1
ATOM 11063 C CA . TYR B 1 634 ? -60.457 -43.804 85.249 1.000 17.405 635 TYR B CA 1
ATOM 11064 C C . TYR B 1 634 ? -59.816 -45.089 84.732 1.000 16.215 635 TYR B C 1
ATOM 11065 O O . TYR B 1 634 ? -58.675 -45.067 84.276 1.000 15.646 635 TYR B O 1
ATOM 11074 N N . ARG B 1 635 ? -60.531 -46.199 84.858 1.000 19.224 636 ARG B N 1
ATOM 11075 C CA . ARG B 1 635 ? -60.019 -47.480 84.391 1.000 23.810 636 ARG B CA 1
ATOM 11076 C C . ARG B 1 635 ? -59.903 -47.496 82.864 1.000 20.631 636 ARG B C 1
ATOM 11077 O O . ARG B 1 635 ? -58.886 -47.960 82.386 1.000 22.012 636 ARG B O 1
ATOM 11085 N N . GLN B 1 636 ? -60.903 -46.927 82.166 1.000 23.457 637 GLN B N 1
ATOM 11086 C CA . GLN B 1 636 ? -60.903 -46.657 80.719 1.000 23.131 637 GLN B CA 1
ATOM 11087 C C . GLN B 1 636 ? -59.654 -45.841 80.403 1.000 19.416 637 GLN B C 1
ATOM 11088 O O . GLN B 1 636 ? -58.816 -46.285 79.649 1.000 19.646 637 GLN B O 1
ATOM 11094 N N . TRP B 1 637 ? -59.474 -44.681 81.042 1.000 19.200 638 TRP B N 1
ATOM 11095 C CA . TRP B 1 637 ? -58.344 -43.803 80.738 1.000 18.788 638 TRP B CA 1
ATOM 11096 C C . TRP B 1 637 ? -56.997 -44.504 80.943 1.000 17.688 638 TRP B C 1
ATOM 11097 O O . TRP B 1 637 ? -56.080 -44.454 80.098 1.000 16.007 638 TRP B O 1
ATOM 11108 N N . LEU B 1 638 ? -56.912 -45.184 82.075 1.000 18.615 639 LEU B N 1
ATOM 11109 C CA . LEU B 1 638 ? -55.726 -45.953 82.442 1.000 23.266 639 LEU B CA 1
ATOM 11110 C C . LEU B 1 638 ? -55.384 -47.045 81.408 1.000 23.143 639 LEU B C 1
ATOM 11111 O O . LEU B 1 638 ? -54.189 -47.162 81.034 1.000 21.351 639 LEU B O 1
ATOM 11116 N N . SER B 1 639 ? -56.402 -47.797 80.938 1.000 21.162 640 SER B N 1
ATOM 11117 C CA . SER B 1 639 ? -56.162 -48.929 80.038 1.000 21.716 640 SER B CA 1
ATOM 11118 C C . SER B 1 639 ? -55.519 -48.449 78.744 1.000 19.861 640 SER B C 1
ATOM 11119 O O . SER B 1 639 ? -54.758 -49.191 78.160 1.000 23.277 640 SER B O 1
ATOM 11122 N N . GLN B 1 640 ? -55.727 -47.182 78.383 1.000 22.096 641 GLN B N 1
ATOM 11123 C CA . GLN B 1 640 ? -55.161 -46.570 77.161 1.000 24.840 641 GLN B CA 1
ATOM 11124 C C . GLN B 1 640 ? -53.839 -45.888 77.487 1.000 24.218 641 GLN B C 1
ATOM 11125 O O . GLN B 1 640 ? -52.900 -46.001 76.724 1.000 21.666 641 GLN B O 1
ATOM 11131 N N . ALA B 1 641 ? -53.790 -45.210 78.662 1.000 23.853 642 ALA B N 1
ATOM 11132 C CA . ALA B 1 641 ? -52.696 -44.319 78.990 1.000 21.835 642 ALA B CA 1
ATOM 11133 C C . ALA B 1 641 ? -51.435 -45.117 79.320 1.000 17.425 642 ALA B C 1
ATOM 11134 O O . ALA B 1 641 ? -50.361 -44.743 78.859 1.000 17.654 642 ALA B O 1
ATOM 11136 N N . ARG B 1 642 ? -51.623 -46.223 80.039 1.000 15.775 643 ARG B N 1
ATOM 11137 C CA . ARG B 1 642 ? -50.520 -46.931 80.646 1.000 19.352 643 ARG B CA 1
ATOM 11138 C C . ARG B 1 642 ? -49.615 -47.579 79.591 1.000 19.926 643 ARG B C 1
ATOM 11139 O O . ARG B 1 642 ? -48.423 -47.279 79.578 1.000 22.025 643 ARG B O 1
ATOM 11147 N N . PRO B 1 643 ? -50.110 -48.431 78.658 1.000 19.399 644 PRO B N 1
ATOM 11148 C CA . PRO B 1 643 ? -49.256 -48.930 77.582 1.000 21.040 644 PRO B CA 1
ATOM 11149 C C . PRO B 1 643 ? -48.686 -47.852 76.671 1.000 18.727 644 PRO B C 1
ATOM 11150 O O . PRO B 1 643 ? -47.521 -47.883 76.240 1.000 15.997 644 PRO B 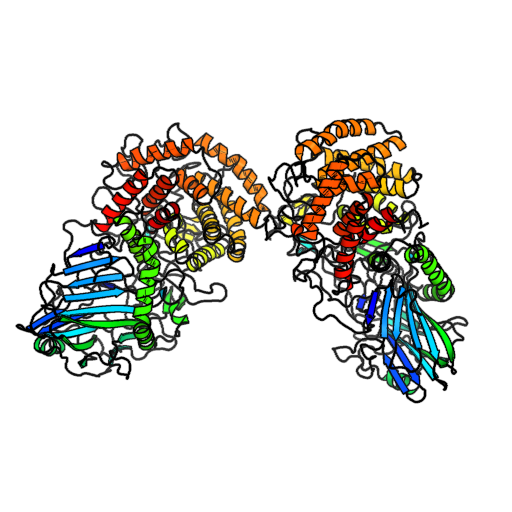O 1
ATOM 11154 N N . ARG B 1 644 ? -49.522 -46.871 76.385 1.000 17.422 645 ARG B N 1
ATOM 11155 C CA . ARG B 1 644 ? -49.082 -45.785 75.525 1.000 17.916 645 ARG B CA 1
ATOM 11156 C C . ARG B 1 644 ? -47.858 -45.025 76.088 1.000 17.459 645 ARG B C 1
ATOM 11157 O O . ARG B 1 644 ? -47.035 -44.546 75.331 1.000 17.125 645 ARG B O 1
ATOM 11165 N N . TYR B 1 645 ? -47.789 -44.791 77.415 1.000 14.936 646 TYR B N 1
ATOM 11166 C CA . TYR B 1 645 ? -46.701 -44.029 77.974 1.000 16.287 646 TYR B CA 1
ATOM 11167 C C . TYR B 1 645 ? -45.363 -44.735 77.717 1.000 16.201 646 TYR B C 1
ATOM 11168 O O . TYR B 1 645 ? -44.400 -44.107 77.321 1.000 16.010 646 TYR B O 1
ATOM 11177 N N . HIS B 1 646 ? -45.359 -46.049 77.972 1.000 18.497 647 HIS B N 1
ATOM 11178 C CA . HIS B 1 646 ? -44.253 -46.938 77.735 1.000 20.535 647 HIS B CA 1
ATOM 11179 C C . HIS B 1 646 ? -43.818 -46.907 76.263 1.000 20.933 647 HIS B C 1
ATOM 11180 O O . HIS B 1 646 ? -42.656 -46.615 75.973 1.000 18.452 647 HIS B O 1
ATOM 11187 N N . GLN B 1 647 ? -44.738 -47.150 75.348 1.000 20.519 648 GLN B N 1
ATOM 11188 C CA . GLN B 1 647 ? -44.402 -47.127 73.934 1.000 23.547 648 GLN B CA 1
ATOM 11189 C C . GLN B 1 647 ? -43.810 -45.783 73.535 1.000 23.177 648 GLN B C 1
ATOM 11190 O O . GLN B 1 647 ? -42.860 -45.816 72.798 1.000 23.695 648 GLN B O 1
ATOM 11196 N N . LEU B 1 648 ? -44.315 -44.626 74.014 1.000 19.420 649 LEU B N 1
ATOM 11197 C CA . LEU B 1 648 ? -43.848 -43.334 73.542 1.000 17.907 649 LEU B CA 1
ATOM 11198 C C . LEU B 1 648 ? -42.431 -43.026 74.051 1.000 19.474 649 LEU B C 1
ATOM 11199 O O . LEU B 1 648 ? -41.676 -42.273 73.422 1.000 17.970 649 LEU B O 1
ATOM 11204 N N . LEU B 1 649 ? -42.122 -43.459 75.284 1.000 19.875 650 LEU B N 1
ATOM 11205 C CA . LEU B 1 649 ? -41.014 -42.876 76.033 1.000 18.366 650 LEU B CA 1
ATOM 11206 C C . LEU B 1 649 ? -39.871 -43.864 76.268 1.000 16.640 650 LEU B C 1
ATOM 11207 O O . LEU B 1 649 ? -38.718 -43.457 76.405 1.000 15.416 650 LEU B O 1
ATOM 11212 N N . TRP B 1 650 ? -40.172 -45.150 76.323 1.000 17.562 651 TRP B N 1
ATOM 11213 C CA . TRP B 1 650 ? -39.156 -46.149 76.617 1.000 18.750 651 TRP B CA 1
ATOM 11214 C C . TRP B 1 650 ? -38.180 -46.269 75.446 1.000 19.763 651 TRP B C 1
ATOM 11215 O O . TRP B 1 650 ? -38.608 -46.491 74.320 1.000 19.834 651 TRP B O 1
ATOM 11226 N N . ASN B 1 651 ? -36.877 -46.107 75.720 1.000 20.074 652 ASN B N 1
ATOM 11227 C CA . ASN B 1 651 ? -35.854 -46.198 74.699 1.000 22.498 652 ASN B CA 1
ATOM 11228 C C . ASN B 1 651 ? -34.990 -47.446 74.854 1.000 22.047 652 ASN B C 1
ATOM 11229 O O . ASN B 1 651 ? -34.011 -47.572 74.138 1.000 22.329 652 ASN B O 1
ATOM 11234 N N . GLY B 1 652 ? -35.349 -48.338 75.774 1.000 22.667 653 GLY B N 1
ATOM 11235 C CA . GLY B 1 652 ? -34.564 -49.528 76.080 1.000 24.058 653 GLY B CA 1
ATOM 11236 C C . GLY B 1 652 ? -33.565 -49.337 77.237 1.000 24.838 653 GLY B C 1
ATOM 11237 O O . GLY B 1 652 ? -33.006 -50.308 77.699 1.000 21.967 653 GLY B O 1
ATOM 11238 N N . GLU B 1 653 ? -33.345 -48.109 77.723 1.000 25.137 654 GLU B N 1
ATOM 11239 C CA . GLU B 1 653 ? -32.365 -47.819 78.760 1.000 27.819 654 GLU B CA 1
ATOM 11240 C C . GLU B 1 653 ? -33.000 -46.918 79.833 1.000 26.680 654 GLU B C 1
ATOM 11241 O O . GLU B 1 653 ? -32.893 -47.174 81.038 1.000 26.022 654 GLU B O 1
ATOM 11247 N N . TYR B 1 654 ? -33.760 -45.911 79.406 1.000 22.423 655 TYR B N 1
ATOM 11248 C CA . TYR B 1 654 ? -34.480 -45.074 80.353 1.000 23.190 655 TYR B CA 1
ATOM 11249 C C . TYR B 1 654 ? -35.772 -44.576 79.704 1.000 22.211 655 TYR B C 1
ATOM 11250 O O . TYR B 1 654 ? -36.013 -44.844 78.512 1.000 21.397 655 TYR B O 1
ATOM 11259 N N . TYR B 1 655 ? -36.584 -43.851 80.479 1.000 18.299 656 TYR B N 1
ATOM 11260 C CA . TYR B 1 655 ? -37.695 -43.091 79.897 1.000 18.199 656 TYR B CA 1
ATOM 11261 C C . TYR B 1 655 ? -37.208 -41.715 79.458 1.000 19.462 656 TYR B C 1
ATOM 11262 O O . TYR B 1 655 ? -36.673 -40.944 80.238 1.000 20.052 656 TYR B O 1
ATOM 11271 N N . ARG B 1 656 ? -37.393 -41.421 78.166 1.000 20.103 657 ARG B N 1
ATOM 11272 C CA . ARG B 1 656 ? -37.058 -40.133 77.592 1.000 19.410 657 ARG B CA 1
ATOM 11273 C C . ARG B 1 656 ? -37.890 -39.026 78.258 1.000 16.899 657 ARG B C 1
ATOM 11274 O O . ARG B 1 656 ? -39.029 -39.249 78.689 1.000 16.454 657 ARG B O 1
ATOM 11282 N N . LEU B 1 657 ? -37.362 -37.799 78.180 1.000 16.315 658 LEU B N 1
ATOM 11283 C CA . LEU B 1 657 ? -37.854 -36.643 78.922 1.000 16.623 658 LEU B CA 1
ATOM 11284 C C . LEU B 1 657 ? -39.312 -36.318 78.545 1.000 16.618 658 LEU B C 1
ATOM 11285 O O . LEU B 1 657 ? -40.159 -36.064 79.412 1.000 13.649 658 LEU B O 1
ATOM 11290 N N . ASP B 1 658 ? -39.599 -36.337 77.222 1.000 16.400 659 ASP B N 1
ATOM 11291 C CA . ASP B 1 658 ? -40.887 -35.980 76.659 1.000 19.297 659 ASP B CA 1
ATOM 11292 C C . ASP B 1 658 ? -40.911 -36.431 75.198 1.000 20.552 659 ASP B C 1
ATOM 11293 O O . ASP B 1 658 ? -39.864 -36.793 74.683 1.000 19.431 659 ASP B O 1
ATOM 11298 N N . THR B 1 659 ? -42.093 -36.326 74.553 1.000 20.904 660 THR B N 1
ATOM 11299 C CA . THR B 1 659 ? -42.321 -36.824 73.199 1.000 21.232 660 THR B CA 1
ATOM 11300 C C . THR B 1 659 ? -41.947 -35.751 72.185 1.000 21.400 660 THR B C 1
ATOM 11301 O O . THR B 1 659 ? -41.733 -36.042 71.033 1.000 25.427 660 THR B O 1
ATOM 11305 N N . GLY B 1 660 ? -41.992 -34.483 72.575 1.000 24.451 661 GLY B N 1
ATOM 11306 C CA . GLY B 1 660 ? -41.983 -33.362 71.651 1.000 22.395 661 GLY B CA 1
ATOM 11307 C C . GLY B 1 660 ? -40.593 -32.762 71.402 1.000 24.315 661 GLY B C 1
ATOM 11308 O O . GLY B 1 660 ? -40.396 -32.150 70.372 1.000 26.225 661 GLY B O 1
ATOM 11309 N N . SER B 1 661 ? -39.680 -32.811 72.369 1.000 21.053 662 SER B N 1
ATOM 11310 C CA . SER B 1 661 ? -38.508 -31.932 72.357 1.000 24.850 662 SER B CA 1
ATOM 11311 C C . SER B 1 661 ? -37.370 -32.549 71.543 1.000 22.158 662 SER B C 1
ATOM 11312 O O . SER B 1 661 ? -36.504 -31.836 71.119 1.000 25.587 662 SER B O 1
ATOM 11315 N N . GLY B 1 662 ? -37.289 -33.873 71.420 1.000 22.974 663 GLY B N 1
ATOM 11316 C CA . GLY B 1 662 ? -36.089 -34.478 70.869 1.000 24.622 663 GLY B CA 1
ATOM 11317 C C . GLY B 1 662 ? -34.906 -34.537 71.828 1.000 24.039 663 GLY B C 1
ATOM 11318 O O . GLY B 1 662 ? -33.896 -35.095 71.485 1.000 28.195 663 GLY B O 1
ATOM 11319 N N . SER B 1 663 ? -35.087 -34.147 73.085 1.000 24.128 664 SER B N 1
ATOM 11320 C CA . SER B 1 663 ? -34.034 -34.214 74.081 1.000 23.238 664 SER B CA 1
ATOM 11321 C C . SER B 1 663 ? -33.659 -35.639 74.471 1.000 20.987 664 SER B C 1
ATOM 11322 O O . SER B 1 663 ? -34.526 -36.431 74.772 1.000 22.940 664 SER B O 1
ATOM 11325 N N . ASP B 1 664 ? -32.347 -35.919 74.612 1.000 20.876 665 ASP B N 1
ATOM 11326 C CA . ASP B 1 664 ? -31.849 -37.200 75.079 1.000 23.548 665 ASP B CA 1
ATOM 11327 C C . ASP B 1 664 ? -31.560 -37.174 76.590 1.000 21.588 665 ASP B C 1
ATOM 11328 O O . ASP B 1 664 ? -31.006 -38.133 77.159 1.000 20.462 665 ASP B O 1
ATOM 11333 N N . VAL B 1 665 ? -31.856 -36.045 77.225 1.000 20.833 666 VAL B N 1
ATOM 11334 C CA . VAL B 1 665 ? -31.543 -35.909 78.641 1.000 24.647 666 VAL B CA 1
ATOM 11335 C C . VAL B 1 665 ? -32.218 -36.993 79.506 1.000 20.313 666 VAL B C 1
ATOM 11336 O O . VAL B 1 665 ? -33.413 -37.281 79.396 1.000 22.755 666 VAL B O 1
ATOM 11340 N N . ILE B 1 666 ? -31.442 -37.574 80.417 1.000 18.339 667 ILE B N 1
ATOM 11341 C CA . ILE B 1 666 ? -31.937 -38.423 81.489 1.000 18.095 667 ILE B CA 1
ATOM 11342 C C . ILE B 1 666 ? -32.387 -37.544 82.665 1.000 17.830 667 ILE B C 1
ATOM 11343 O O . ILE B 1 666 ? -31.561 -36.975 83.372 1.000 16.077 667 ILE B O 1
ATOM 11348 N N . MET B 1 667 ? -33.707 -37.460 82.892 1.000 20.431 668 MET B N 1
ATOM 11349 C CA . MET B 1 667 ? -34.248 -36.732 84.033 1.000 20.958 668 MET B CA 1
ATOM 11350 C C . MET B 1 667 ? -34.243 -37.659 85.260 1.000 19.467 668 MET B C 1
ATOM 11351 O O . MET B 1 667 ? -34.880 -38.707 85.260 1.000 18.882 668 MET B O 1
ATOM 11356 N N . ALA B 1 668 ? -33.586 -37.244 86.346 1.000 19.004 669 ALA B N 1
ATOM 11357 C CA . ALA B 1 668 ? -33.427 -38.091 87.509 1.000 19.179 669 ALA B CA 1
ATOM 11358 C C . ALA B 1 668 ? -34.779 -38.538 88.073 1.000 17.845 669 ALA B C 1
ATOM 11359 O O . ALA B 1 668 ? -34.893 -39.662 88.554 1.000 18.064 669 ALA B O 1
ATOM 11361 N N . ASP B 1 669 ? -35.789 -37.654 88.017 1.000 17.287 670 ASP B N 1
ATOM 11362 C CA . ASP B 1 669 ? -37.066 -37.835 88.700 1.000 17.901 670 ASP B CA 1
ATOM 11363 C C . ASP B 1 669 ? -38.149 -38.354 87.767 1.000 16.027 670 ASP B C 1
ATOM 11364 O O . ASP B 1 669 ? -39.306 -38.303 88.139 1.000 12.824 670 ASP B O 1
ATOM 11369 N N . GLN B 1 670 ? -37.746 -38.901 86.606 1.000 17.277 671 GLN B N 1
ATOM 11370 C CA . GLN B 1 670 ? -38.628 -39.312 85.536 1.000 17.671 671 GLN B CA 1
ATOM 11371 C C . GLN B 1 670 ? -39.727 -40.290 85.964 1.000 19.796 671 GLN B C 1
ATOM 11372 O O . GLN B 1 670 ? -40.809 -40.223 85.429 1.000 20.327 671 GLN B O 1
ATOM 11378 N N . LEU B 1 671 ? -39.432 -41.196 86.896 1.000 20.164 672 LEU B N 1
ATOM 11379 C CA . LEU B 1 671 ? -40.348 -42.231 87.328 1.000 18.488 672 LEU B CA 1
ATOM 11380 C C . LEU B 1 671 ? -40.747 -42.006 88.783 1.000 17.350 672 LEU B C 1
ATOM 11381 O O . LEU B 1 671 ? -41.075 -42.943 89.492 1.000 16.914 672 LEU B O 1
ATOM 11386 N N . CYS B 1 672 ? -40.839 -40.749 89.181 1.000 18.377 673 CYS B N 1
ATOM 11387 C CA . CYS B 1 672 ? -41.545 -40.342 90.389 1.000 19.007 673 CYS B CA 1
ATOM 11388 C C . CYS B 1 672 ? -42.897 -41.056 90.583 1.000 17.025 673 CYS B C 1
ATOM 11389 O O . CYS B 1 672 ? -43.247 -41.461 91.725 1.000 13.868 673 CYS B O 1
ATOM 11392 N N . GLY B 1 673 ? -43.679 -41.134 89.499 1.000 14.974 674 GLY B N 1
ATOM 11393 C CA . GLY B 1 673 ? -44.975 -41.821 89.495 1.000 14.482 674 GLY B CA 1
ATOM 11394 C C . GLY B 1 673 ? -44.858 -43.307 89.873 1.000 15.779 674 GLY B C 1
ATOM 11395 O O . GLY B 1 673 ? -45.791 -43.850 90.485 1.000 16.191 674 GLY B O 1
ATOM 11396 N N . GLN B 1 674 ? -43.746 -43.973 89.498 1.000 14.782 675 GLN B N 1
ATOM 11397 C CA . GLN B 1 674 ? -43.571 -45.401 89.807 1.000 15.896 675 GLN B CA 1
ATOM 11398 C C . GLN B 1 674 ? -43.220 -45.542 91.285 1.000 15.202 675 GLN B C 1
ATOM 11399 O O . GLN B 1 674 ? -43.622 -46.468 91.992 1.000 14.524 675 GLN B O 1
ATOM 11405 N N . PHE B 1 675 ? -42.332 -44.672 91.743 1.000 16.996 676 PHE B N 1
ATOM 11406 C CA . PHE B 1 675 ? -42.012 -44.610 93.177 1.000 16.518 676 PHE B CA 1
ATOM 11407 C C . PHE B 1 675 ? -43.294 -44.557 94.000 1.000 15.374 676 PHE B C 1
ATOM 11408 O O . PHE B 1 675 ? -43.502 -45.368 94.909 1.000 17.487 676 PHE B O 1
ATOM 11416 N N . TYR B 1 676 ? -44.139 -43.574 93.697 1.000 16.446 677 TYR B N 1
ATOM 11417 C CA . TYR B 1 676 ? -45.392 -43.324 94.409 1.000 16.436 677 TYR B CA 1
ATOM 11418 C C . TYR B 1 676 ? -46.373 -44.464 94.262 1.000 14.660 677 TYR B C 1
ATOM 11419 O O . TYR B 1 676 ? -46.998 -44.879 95.252 1.000 15.845 677 TYR B O 1
ATOM 11428 N N . ALA B 1 677 ? -46.549 -44.973 93.045 1.000 16.334 678 ALA B N 1
ATOM 11429 C CA . ALA B 1 677 ? -47.487 -46.083 92.848 1.000 17.698 678 ALA B CA 1
ATOM 11430 C C . ALA B 1 677 ? -47.169 -47.254 93.774 1.000 18.326 678 ALA B C 1
ATOM 11431 O O . ALA B 1 677 ? -48.052 -47.780 94.471 1.000 18.567 678 ALA B O 1
ATOM 11433 N N . GLN B 1 678 ? -45.900 -47.651 93.814 1.000 17.369 679 GLN B N 1
ATOM 11434 C CA . GLN B 1 678 ? -45.522 -48.786 94.632 1.000 18.595 679 GLN B CA 1
ATOM 11435 C C . GLN B 1 678 ? -45.624 -48.441 96.123 1.000 20.550 679 GLN B C 1
ATOM 11436 O O . GLN B 1 678 ? -46.094 -49.213 96.962 1.000 17.285 679 GLN B O 1
ATOM 11442 N N . LEU B 1 679 ? -45.186 -47.249 96.472 1.000 19.992 680 LEU B N 1
ATOM 11443 C CA . LEU B 1 679 ? -45.343 -46.842 97.854 1.000 20.770 680 LEU B CA 1
ATOM 11444 C C . LEU B 1 679 ? -46.802 -46.982 98.265 1.000 19.751 680 LEU B C 1
ATOM 11445 O O . LEU B 1 679 ? -47.068 -47.308 99.409 1.000 20.784 680 LEU B O 1
ATOM 11450 N N . LEU B 1 680 ? -47.764 -46.692 97.374 1.000 21.008 681 LEU B N 1
ATOM 11451 C CA . LEU B 1 680 ? -49.178 -46.724 97.762 1.000 17.923 681 LEU B CA 1
ATOM 11452 C C . LEU B 1 680 ? -49.780 -48.116 97.577 1.000 18.761 681 LEU B C 1
ATOM 11453 O O . LEU B 1 680 ? -50.999 -48.258 97.700 1.000 18.163 681 LEU B O 1
ATOM 11458 N N . GLY B 1 681 ? -48.935 -49.126 97.285 1.000 16.872 682 GLY B N 1
ATOM 11459 C CA . GLY B 1 681 ? -49.399 -50.497 97.128 1.000 17.533 682 GLY B CA 1
ATOM 11460 C C . GLY B 1 681 ? -50.233 -50.658 95.845 1.000 19.714 682 GLY B C 1
ATOM 11461 O O . GLY B 1 681 ? -51.133 -51.498 95.807 1.000 20.921 682 GLY B O 1
ATOM 11462 N N . LEU B 1 682 ? -49.977 -49.827 94.824 1.000 18.998 683 LEU B N 1
ATOM 11463 C CA . LEU B 1 682 ? -50.753 -49.849 93.587 1.000 19.958 683 LEU B CA 1
ATOM 11464 C C . LEU B 1 682 ? -49.986 -50.639 92.544 1.000 19.734 683 LEU B C 1
ATOM 11465 O O . LEU B 1 682 ? -48.788 -50.830 92.704 1.000 21.452 683 LEU B O 1
ATOM 11470 N N . VAL B 1 683 ? -50.638 -50.976 91.431 1.000 20.708 684 VAL B N 1
ATOM 11471 C CA . VAL B 1 683 ? -49.986 -51.660 90.325 1.000 20.829 684 VAL B CA 1
ATOM 11472 C C . VAL B 1 683 ? -48.844 -50.816 89.764 1.000 19.502 684 VAL B C 1
ATOM 11473 O O . VAL B 1 683 ? -48.942 -49.599 89.681 1.000 16.189 684 VAL B O 1
ATOM 11477 N N . ASP B 1 684 ? -47.733 -51.470 89.397 1.000 19.985 685 ASP B N 1
ATOM 11478 C CA . ASP B 1 684 ? -46.670 -50.770 88.699 1.000 23.206 685 ASP B CA 1
ATOM 11479 C C . ASP B 1 684 ? -47.220 -50.035 87.465 1.000 21.889 685 ASP B C 1
ATOM 11480 O O . ASP B 1 684 ? -48.107 -50.538 86.809 1.000 22.119 685 ASP B O 1
ATOM 11485 N N . ILE B 1 685 ? -46.741 -48.806 87.198 1.000 19.323 686 ILE B N 1
ATOM 11486 C CA . ILE B 1 685 ? -47.173 -47.993 86.074 1.000 18.958 686 ILE B CA 1
ATOM 11487 C C . ILE B 1 685 ? -46.342 -48.262 84.832 1.000 18.972 686 ILE B C 1
ATOM 11488 O O . ILE B 1 685 ? -46.710 -47.847 83.735 1.000 17.022 686 ILE B O 1
ATOM 11493 N N . VAL B 1 686 ? -45.174 -48.883 85.053 1.000 22.005 687 VAL B N 1
ATOM 11494 C CA . VAL B 1 686 ? -44.291 -49.344 83.989 1.000 19.861 687 VAL B CA 1
ATOM 11495 C C . VAL B 1 686 ? -43.848 -50.784 84.320 1.000 19.446 687 VAL B C 1
ATOM 11496 O O . VAL B 1 686 ? -43.988 -51.217 85.485 1.000 18.188 687 VAL B O 1
ATOM 11500 N N . PRO B 1 687 ? -43.316 -51.572 83.339 1.000 17.214 688 PRO B N 1
ATOM 11501 C CA . PRO B 1 687 ? -42.810 -52.922 83.609 1.000 17.549 688 PRO B CA 1
ATOM 11502 C C . PRO B 1 687 ? -41.675 -52.866 84.615 1.000 19.995 688 PRO B C 1
ATOM 11503 O O . PRO B 1 687 ? -40.832 -51.984 84.500 1.000 19.259 688 PRO B O 1
ATOM 11507 N N . PRO B 1 688 ? -41.734 -53.627 85.735 1.000 24.538 689 PRO B N 1
ATOM 11508 C CA . PRO B 1 688 ? -40.748 -53.526 86.800 1.000 23.414 689 PRO B CA 1
ATOM 11509 C C . PRO B 1 688 ? -39.275 -53.621 86.378 1.000 24.661 689 PRO B C 1
ATOM 11510 O O . PRO B 1 688 ? -38.445 -52.964 87.001 1.000 22.126 689 PRO B O 1
ATOM 11514 N N . ASP B 1 689 ? -38.928 -54.399 85.332 1.000 23.676 690 ASP B N 1
ATOM 11515 C CA . ASP B 1 689 ? -37.540 -54.519 84.880 1.000 26.000 690 ASP B CA 1
ATOM 11516 C C . ASP B 1 689 ? -37.085 -53.278 84.112 1.000 23.608 690 ASP B C 1
ATOM 11517 O O . ASP B 1 689 ? -35.900 -52.934 84.138 1.000 26.447 690 ASP B O 1
ATOM 11522 N N . CYS B 1 690 ? -38.010 -52.590 83.453 1.000 19.497 691 CYS B N 1
ATOM 11523 C CA . CYS B 1 690 ? -37.723 -51.306 82.799 1.000 21.069 691 CYS B CA 1
ATOM 11524 C C . CYS B 1 690 ? -37.478 -50.201 83.839 1.000 20.077 691 CYS B C 1
ATOM 11525 O O . CYS B 1 690 ? -36.536 -49.424 83.764 1.000 19.545 691 CYS B O 1
ATOM 11528 N N . CYS B 1 691 ? -38.303 -50.190 84.883 1.000 21.056 692 CYS B N 1
ATOM 11529 C CA . CYS B 1 691 ? -38.121 -49.325 86.058 1.000 20.858 692 CYS B CA 1
ATOM 11530 C C . CYS B 1 691 ? -36.704 -49.464 86.635 1.000 19.550 692 CYS B C 1
ATOM 11531 O O . CYS B 1 691 ? -36.007 -48.468 86.849 1.000 19.603 692 CYS B O 1
ATOM 11534 N N . ASP B 1 692 ? -36.292 -50.708 86.888 1.000 19.975 693 ASP B N 1
ATOM 11535 C CA . ASP B 1 692 ? -35.007 -51.008 87.510 1.000 22.389 693 ASP B CA 1
ATOM 11536 C C . ASP B 1 692 ? -33.831 -50.600 86.636 1.000 21.006 693 ASP B C 1
ATOM 11537 O O . ASP B 1 692 ? -32.908 -49.951 87.112 1.000 21.073 693 ASP B O 1
ATOM 11542 N N . ARG B 1 693 ? -33.963 -50.877 85.334 1.000 19.410 694 ARG B N 1
ATOM 11543 C CA . ARG B 1 693 ? -32.969 -50.504 84.365 1.000 18.582 694 ARG B CA 1
ATOM 11544 C C . ARG B 1 693 ? -32.854 -48.982 84.276 1.000 15.761 694 ARG B C 1
ATOM 11545 O O . ARG B 1 693 ? -31.747 -48.448 84.252 1.000 14.599 694 ARG B O 1
ATOM 11553 N N . ALA B 1 694 ? -33.975 -48.296 84.130 1.000 14.847 695 ALA B N 1
ATOM 11554 C CA . ALA B 1 694 ? -33.988 -46.841 84.154 1.000 16.620 695 ALA B CA 1
ATOM 11555 C C . ALA B 1 694 ? -33.347 -46.321 85.441 1.000 15.130 695 ALA B C 1
ATOM 11556 O O . ALA B 1 694 ? -32.587 -45.363 85.381 1.000 16.463 695 ALA B O 1
ATOM 11558 N N . LEU B 1 695 ? -33.649 -46.912 86.605 1.000 15.758 696 LEU B N 1
ATOM 11559 C CA . LEU B 1 695 ? -33.160 -46.354 87.867 1.000 17.667 696 LEU B CA 1
ATOM 11560 C C . LEU B 1 695 ? -31.634 -46.571 88.002 1.000 21.354 696 LEU B C 1
ATOM 11561 O O . LEU B 1 695 ? -30.902 -45.644 88.410 1.000 19.353 696 LEU B O 1
ATOM 11566 N N . ARG B 1 696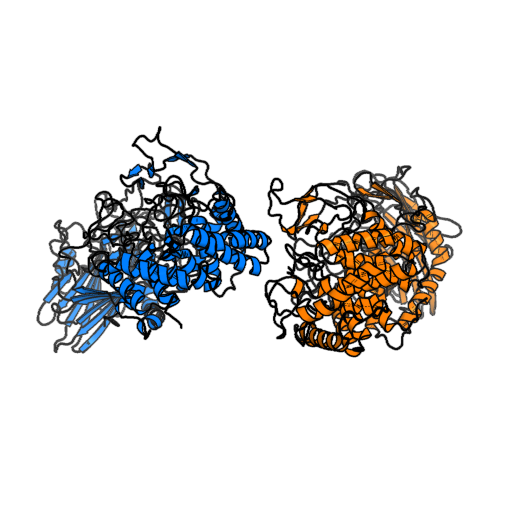 ? -31.119 -47.697 87.483 1.000 21.010 697 ARG B N 1
ATOM 11567 C CA . ARG B 1 696 ? -29.681 -47.925 87.422 1.000 25.741 697 ARG B CA 1
ATOM 11568 C C . ARG B 1 696 ? -29.041 -46.837 86.567 1.000 23.533 697 ARG B C 1
ATOM 11569 O O . ARG B 1 696 ? -27.963 -46.309 86.873 1.000 25.771 697 ARG B O 1
ATOM 11577 N N . LYS B 1 697 ? -29.714 -46.495 85.476 1.000 21.377 698 LYS B N 1
ATOM 11578 C CA . LYS B 1 697 ? -29.143 -45.580 84.503 1.000 23.088 698 LYS B CA 1
ATOM 11579 C C . LYS B 1 697 ? -29.063 -44.182 85.112 1.000 19.963 698 LYS B C 1
ATOM 11580 O O . LYS B 1 697 ? -28.037 -43.472 85.005 1.000 20.342 698 LYS B O 1
ATOM 11586 N N . ILE B 1 698 ? -30.152 -43.797 85.764 1.000 18.557 699 ILE B N 1
ATOM 11587 C CA . ILE B 1 698 ? -30.190 -42.535 86.505 1.000 19.099 699 ILE B CA 1
ATOM 11588 C C . ILE B 1 698 ? -29.044 -42.450 87.506 1.000 17.074 699 ILE B C 1
ATOM 11589 O O . ILE B 1 698 ? -28.373 -41.451 87.601 1.000 16.607 699 ILE B O 1
ATOM 11594 N N . TYR B 1 699 ? -28.867 -43.501 88.289 1.000 18.542 700 TYR B N 1
ATOM 11595 C CA . TYR B 1 699 ? -27.902 -43.524 89.363 1.000 19.648 700 TYR B CA 1
ATOM 11596 C C . TYR B 1 699 ? -26.498 -43.437 88.787 1.000 21.130 700 TYR B C 1
ATOM 11597 O O . TYR B 1 699 ? -25.723 -42.610 89.252 1.000 19.555 700 TYR B O 1
ATOM 11606 N N . ASP B 1 700 ? -26.247 -44.216 87.722 1.000 23.503 701 ASP B N 1
ATOM 11607 C CA . ASP B 1 700 ? -24.940 -44.298 87.083 1.000 25.792 701 ASP B CA 1
ATOM 11608 C C . ASP B 1 700 ? -24.583 -42.996 86.357 1.000 23.953 701 ASP B C 1
ATOM 11609 O O . ASP B 1 700 ? -23.404 -42.670 86.279 1.000 24.399 701 ASP B O 1
ATOM 11614 N N . THR B 1 701 ? -25.592 -42.251 85.849 1.000 22.095 702 THR B N 1
ATOM 11615 C CA . THR B 1 701 ? -25.378 -41.033 85.070 1.000 21.819 702 THR B CA 1
ATOM 11616 C C . THR B 1 701 ? -25.551 -39.755 85.917 1.000 21.103 702 THR B C 1
ATOM 11617 O O . THR B 1 701 ? -24.612 -38.974 86.088 1.000 19.058 702 THR B O 1
ATOM 11621 N N . CYS B 1 702 ? -26.769 -39.492 86.388 1.000 19.283 703 CYS B N 1
ATOM 11622 C CA . CYS B 1 702 ? -27.088 -38.223 87.032 1.000 21.476 703 CYS B CA 1
ATOM 11623 C C . CYS B 1 702 ? -26.334 -38.052 88.341 1.000 20.767 703 CYS B C 1
ATOM 11624 O O . CYS B 1 702 ? -26.061 -36.935 88.725 1.000 21.527 703 CYS B O 1
ATOM 11627 N N . PHE B 1 703 ? -25.989 -39.153 89.008 1.000 20.526 704 PHE B N 1
ATOM 11628 C CA . PHE B 1 703 ? -25.197 -39.101 90.222 1.000 19.707 704 PHE B CA 1
ATOM 11629 C C . PHE B 1 703 ? -23.716 -39.376 89.895 1.000 20.181 704 PHE B C 1
ATOM 11630 O O . PHE B 1 703 ? -22.904 -38.448 90.007 1.000 20.462 704 PHE B O 1
ATOM 11638 N N . LEU B 1 704 ? -23.367 -40.598 89.448 1.000 21.079 705 LEU B N 1
ATOM 11639 C CA . LEU B 1 704 ? -21.972 -41.033 89.416 1.000 24.489 705 LEU B CA 1
ATOM 11640 C C . LEU B 1 704 ? -21.189 -40.344 88.295 1.000 24.040 705 LEU B C 1
ATOM 11641 O O . LEU B 1 704 ? -19.976 -40.248 88.440 1.000 28.774 705 LEU B O 1
ATOM 11646 N N . LYS B 1 705 ? -21.819 -39.839 87.223 1.000 22.579 706 LYS B N 1
ATOM 11647 C CA . LYS B 1 705 ? -21.046 -39.156 86.178 1.000 24.118 706 LYS B CA 1
ATOM 11648 C C . LYS B 1 705 ? -21.097 -37.642 86.347 1.000 25.159 706 LYS B C 1
ATOM 11649 O O . LYS B 1 705 ? -20.687 -36.896 85.447 1.000 27.619 706 LYS B O 1
ATOM 11655 N N . PHE B 1 706 ? -21.601 -37.214 87.520 1.000 26.245 707 PHE B N 1
ATOM 11656 C CA . PHE B 1 706 ? -21.790 -35.808 87.851 1.000 24.116 707 PHE B CA 1
ATOM 11657 C C . PHE B 1 706 ? -20.734 -35.527 88.890 1.000 21.869 707 PHE B C 1
ATOM 11658 O O . PHE B 1 706 ? -20.940 -35.813 90.068 1.000 21.895 707 PHE B O 1
ATOM 11666 N N . HIS B 1 707 ? -19.596 -35.049 88.378 1.000 24.228 708 HIS B N 1
ATOM 11667 C CA . HIS B 1 707 ? -18.410 -34.691 89.146 1.000 22.777 708 HIS B CA 1
ATOM 11668 C C . HIS B 1 707 ? -18.103 -35.849 90.072 1.000 23.317 708 HIS B C 1
ATOM 11669 O O . HIS B 1 707 ? -17.902 -35.646 91.262 1.000 24.169 708 HIS B O 1
ATOM 11676 N N . ASN B 1 708 ? -18.147 -37.078 89.529 1.000 26.364 709 ASN B N 1
ATOM 11677 C CA . ASN B 1 708 ? -17.763 -38.273 90.268 1.000 29.035 709 ASN B CA 1
ATOM 11678 C C . ASN B 1 708 ? -18.602 -38.536 91.508 1.000 28.198 709 ASN B C 1
ATOM 11679 O O . ASN B 1 708 ? -18.078 -39.068 92.483 1.000 26.420 709 ASN B O 1
ATOM 11684 N N . GLY B 1 709 ? -19.907 -38.236 91.467 1.000 24.733 710 GLY B N 1
ATOM 11685 C CA . GLY B 1 709 ? -20.735 -38.511 92.621 1.000 22.223 710 GLY B CA 1
ATOM 11686 C C . GLY B 1 709 ? -20.414 -37.652 93.839 1.000 21.511 710 GLY B C 1
ATOM 11687 O O . GLY B 1 709 ? -20.804 -38.033 94.937 1.000 20.552 710 GLY B O 1
ATOM 11688 N N . GLN B 1 710 ? -19.817 -36.473 93.649 1.000 22.542 711 GLN B N 1
ATOM 11689 C CA . GLN B 1 710 ? -19.402 -35.663 94.780 1.000 25.367 711 GLN B CA 1
ATOM 11690 C C . GLN B 1 710 ? -20.559 -34.880 95.380 1.000 23.776 711 GLN B C 1
ATOM 11691 O O . GLN B 1 710 ? -20.440 -34.501 96.534 1.000 25.134 711 GLN B O 1
ATOM 11697 N N . PHE B 1 711 ? -21.635 -34.603 94.636 1.000 20.628 712 PHE B N 1
ATOM 11698 C CA . PHE B 1 711 ? -22.619 -33.653 95.128 1.000 21.246 712 PHE B CA 1
ATOM 11699 C C . PHE B 1 711 ? -23.983 -34.283 95.327 1.000 20.570 712 PHE B C 1
ATOM 11700 O O . PHE B 1 711 ? -24.804 -33.667 96.004 1.000 24.338 712 PHE B O 1
ATOM 11708 N N . GLY B 1 712 ? -24.236 -35.428 94.679 1.000 20.160 713 GLY B N 1
ATOM 11709 C CA . GLY B 1 712 ? -25.569 -36.016 94.538 1.000 18.036 713 GLY B CA 1
ATOM 11710 C C . GLY B 1 712 ? -25.997 -36.077 93.064 1.000 17.717 713 GLY B C 1
ATOM 11711 O O . GLY B 1 712 ? -25.171 -35.834 92.186 1.000 16.113 713 GLY B O 1
ATOM 11712 N N . ALA B 1 713 ? -27.313 -36.337 92.824 1.000 16.977 714 ALA B N 1
ATOM 11713 C CA . ALA B 1 713 ? -27.882 -36.503 91.499 1.000 16.999 714 ALA B CA 1
ATOM 11714 C C . ALA B 1 713 ? -28.315 -35.145 90.935 1.000 17.529 714 ALA B C 1
ATOM 11715 O O . ALA B 1 713 ? -29.132 -34.485 91.522 1.000 20.564 714 ALA B O 1
ATOM 11717 N N . ALA B 1 714 ? -27.757 -34.741 89.796 1.000 19.466 715 ALA B N 1
ATOM 11718 C CA . ALA B 1 714 ? -28.247 -33.628 88.991 1.000 18.545 715 ALA B CA 1
ATOM 11719 C C . ALA B 1 714 ? -29.632 -33.969 88.451 1.000 17.600 715 ALA B C 1
ATOM 11720 O O . ALA B 1 714 ? -29.940 -35.144 88.222 1.000 17.678 715 ALA B O 1
ATOM 11722 N N . ASN B 1 715 ? -30.476 -32.958 88.255 1.000 15.473 716 ASN B N 1
ATOM 11723 C CA . ASN B 1 715 ? -31.833 -33.209 87.827 1.000 16.304 716 ASN B CA 1
ATOM 11724 C C . ASN B 1 715 ? -31.833 -33.824 86.408 1.000 18.279 716 ASN B C 1
ATOM 11725 O O . ASN B 1 715 ? -32.740 -34.568 86.063 1.000 18.726 716 ASN B O 1
ATOM 11730 N N . GLY B 1 716 ? -30.841 -33.515 85.577 1.000 20.382 717 GLY B N 1
ATOM 11731 C CA . GLY B 1 716 ? -30.873 -33.886 84.157 1.000 22.965 717 GLY B CA 1
ATOM 11732 C C . GLY B 1 716 ? -29.496 -33.790 83.500 1.000 21.547 717 GLY B C 1
ATOM 11733 O O . GLY B 1 716 ? -28.998 -32.665 83.384 1.000 22.633 717 GLY B O 1
ATOM 11734 N N . LEU B 1 717 ? -28.943 -34.951 83.078 1.000 20.678 718 LEU B N 1
ATOM 11735 C CA . LEU B 1 717 ? -27.759 -35.053 82.219 1.000 21.178 718 LEU B CA 1
ATOM 11736 C C . LEU B 1 717 ? -27.986 -35.940 80.983 1.000 22.565 718 LEU B C 1
ATOM 11737 O O . LEU B 1 717 ? -28.813 -36.876 81.020 1.000 18.065 718 LEU B O 1
ATOM 11742 N N . LEU B 1 718 ? -27.151 -35.723 79.938 1.000 23.474 719 LEU B N 1
ATOM 11743 C CA . LEU B 1 718 ? -27.059 -36.636 78.807 1.000 22.974 719 LEU B CA 1
ATOM 11744 C C . LEU B 1 718 ? -26.463 -37.944 79.295 1.000 23.219 719 LEU B C 1
ATOM 11745 O O . LEU B 1 718 ? -25.863 -37.964 80.379 1.000 22.212 719 LEU B O 1
ATOM 11750 N N . PRO B 1 719 ? -26.669 -39.056 78.547 1.000 22.060 720 PRO B N 1
ATOM 11751 C CA . PRO B 1 719 ? -26.086 -40.348 78.885 1.000 21.367 720 PRO B CA 1
ATOM 11752 C C . PRO B 1 719 ? -24.581 -40.331 79.093 1.000 23.592 720 PRO B C 1
ATOM 11753 O O . PRO B 1 719 ? -24.114 -40.971 80.027 1.000 27.736 720 PRO B O 1
ATOM 11757 N N . ASN B 1 720 ? -23.841 -39.511 78.346 1.000 25.566 721 ASN B N 1
ATOM 11758 C CA . ASN B 1 720 ? -22.390 -39.409 78.512 1.000 25.585 721 ASN B CA 1
ATOM 11759 C C . ASN B 1 720 ? -21.982 -38.568 79.735 1.000 28.689 721 ASN B C 1
ATOM 11760 O O . ASN B 1 720 ? -20.810 -38.311 79.905 1.000 33.729 721 ASN B O 1
ATOM 11765 N N . GLY B 1 721 ? -22.909 -38.074 80.573 1.000 28.778 722 GLY B N 1
ATOM 11766 C CA . GLY B 1 721 ? -22.552 -37.311 81.762 1.000 27.550 722 GLY B CA 1
ATOM 11767 C C . GLY B 1 721 ? -22.449 -35.782 81.549 1.000 26.552 722 GLY B C 1
ATOM 11768 O O . GLY B 1 721 ? -22.172 -35.044 82.493 1.000 22.099 722 GLY B O 1
ATOM 11769 N N . GLN B 1 722 ? -22.680 -35.290 80.335 1.000 24.899 723 GLN B N 1
ATOM 11770 C CA . GLN B 1 722 ? -22.554 -33.868 80.023 1.000 26.980 723 GLN B CA 1
ATOM 11771 C C . GLN B 1 722 ? -23.930 -33.189 80.078 1.000 25.973 723 GLN B C 1
ATOM 11772 O O . GLN B 1 722 ? -24.970 -33.829 79.891 1.000 22.930 723 GLN B O 1
ATOM 11778 N N . PRO B 1 723 ? -24.004 -31.868 80.333 1.000 28.980 724 PRO B N 1
ATOM 11779 C CA . PRO B 1 723 ? -25.291 -31.153 80.219 1.000 29.175 724 PRO B CA 1
ATOM 11780 C C . PRO B 1 723 ? -25.772 -31.000 78.771 1.000 28.798 724 PRO B C 1
ATOM 11781 O O . PRO B 1 723 ? -24.968 -30.712 77.908 1.000 26.730 724 PRO B O 1
ATOM 11785 N N . GLU B 1 724 ? -27.076 -31.130 78.507 1.000 28.658 725 GLU B N 1
ATOM 11786 C CA . GLU B 1 724 ? -27.602 -30.927 77.172 1.000 31.001 725 GLU B CA 1
ATOM 11787 C C . GLU B 1 724 ? -27.325 -29.473 76.781 1.000 31.333 725 GLU B C 1
ATOM 11788 O O . GLU B 1 724 ? -26.875 -29.190 75.687 1.000 30.607 725 GLU B O 1
ATOM 11794 N N . ASN B 1 725 ? -27.610 -28.552 77.702 1.000 28.658 726 ASN B N 1
ATOM 11795 C CA . ASN B 1 725 ? -27.408 -27.119 77.539 1.000 27.292 726 ASN B CA 1
ATOM 11796 C C . ASN B 1 725 ? -26.631 -26.650 78.763 1.000 28.336 726 ASN B C 1
ATOM 11797 O O . ASN B 1 725 ? -27.167 -26.545 79.862 1.000 25.948 726 ASN B O 1
ATOM 11802 N N . PRO B 1 726 ? -25.336 -26.337 78.638 1.000 30.862 727 PRO B N 1
ATOM 11803 C CA . PRO B 1 726 ? -24.540 -26.067 79.826 1.000 27.988 727 PRO B CA 1
ATOM 11804 C C . PRO B 1 726 ? -24.952 -24.797 80.556 1.000 29.329 727 PRO B C 1
ATOM 11805 O O . PRO B 1 726 ? -24.487 -24.566 81.649 1.000 32.823 727 PRO B O 1
ATOM 11809 N N . HIS B 1 727 ? -25.806 -23.975 79.930 1.000 32.805 728 HIS B N 1
ATOM 11810 C CA . HIS B 1 727 ? -26.241 -22.672 80.449 1.000 37.669 728 HIS B CA 1
ATOM 11811 C C . HIS B 1 727 ? -27.626 -22.782 81.101 1.000 34.672 728 HIS B C 1
ATOM 11812 O O . HIS B 1 727 ? -28.121 -21.786 81.598 1.000 29.290 728 HIS B O 1
ATOM 11819 N N . ALA B 1 728 ? -28.219 -23.997 81.130 1.000 31.348 729 ALA B N 1
ATOM 11820 C CA . ALA B 1 728 ? -29.504 -24.2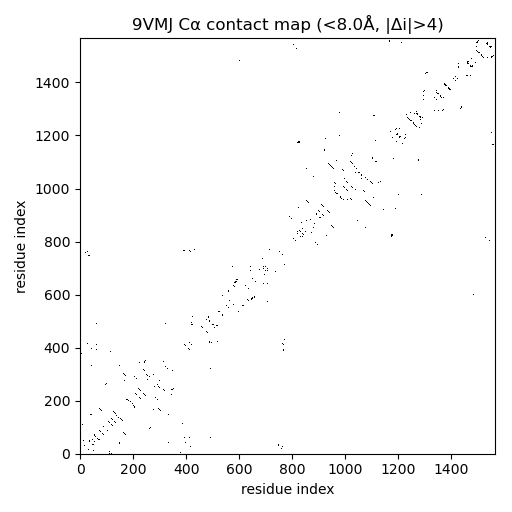42 81.775 1.000 29.074 729 ALA B CA 1
ATOM 11821 C C . ALA B 1 728 ? -29.344 -24.245 83.309 1.000 28.425 729 ALA B C 1
ATOM 11822 O O . ALA B 1 728 ? -28.231 -24.403 83.833 1.000 25.631 729 ALA B O 1
ATOM 11824 N N . THR B 1 729 ? -30.482 -24.079 84.016 1.000 22.310 730 THR B N 1
ATOM 11825 C CA . THR B 1 729 ? -30.483 -23.927 85.461 1.000 21.718 730 THR B CA 1
ATOM 11826 C C . THR B 1 729 ? -30.764 -25.280 86.116 1.000 18.636 730 THR B C 1
ATOM 11827 O O . THR B 1 729 ? -29.867 -25.884 86.702 1.000 20.970 730 THR B O 1
ATOM 11831 N N . HIS B 1 730 ? -32.046 -25.695 86.069 1.000 16.351 731 HIS B N 1
ATOM 11832 C CA . HIS B 1 730 ? -32.587 -26.739 86.902 1.000 18.903 731 HIS B CA 1
ATOM 11833 C C . HIS B 1 730 ? -31.881 -28.081 86.648 1.000 17.543 731 HIS B C 1
ATOM 11834 O O . HIS B 1 730 ? -31.622 -28.791 87.610 1.000 16.540 731 HIS B O 1
ATOM 11841 N N . PRO B 1 731 ? -31.555 -28.475 85.395 1.000 17.304 732 PRO B N 1
ATOM 11842 C CA . PRO B 1 731 ? -30.898 -29.749 85.141 1.000 19.830 732 PRO B CA 1
ATOM 11843 C C . PRO B 1 731 ? -29.536 -29.900 85.807 1.000 21.505 732 PRO B C 1
ATOM 11844 O O . PRO B 1 731 ? -29.167 -31.032 86.090 1.000 23.133 732 PRO B O 1
ATOM 11848 N N . LEU B 1 732 ? -28.801 -28.777 86.034 1.000 20.801 733 LEU B N 1
ATOM 11849 C CA . LEU B 1 732 ? -27.448 -28.824 86.588 1.000 20.689 733 LEU B CA 1
ATOM 11850 C C . LEU B 1 732 ? -27.413 -28.577 88.104 1.000 20.170 733 LEU B C 1
ATOM 11851 O O . LEU B 1 732 ? -26.327 -28.480 88.708 1.000 18.608 733 LEU B O 1
ATOM 11856 N N . GLU B 1 733 ? -28.610 -28.455 88.707 1.000 15.886 734 GLU B N 1
ATOM 11857 C CA . GLU B 1 733 ? -28.735 -28.345 90.154 1.000 16.169 734 GLU B CA 1
ATOM 11858 C C . GLU B 1 733 ? -28.963 -29.751 90.698 1.000 15.279 734 GLU B C 1
ATOM 11859 O O . GLU B 1 733 ? -29.504 -30.624 89.984 1.000 14.610 734 GLU B O 1
ATOM 11865 N N . VAL B 1 734 ? -28.545 -29.904 91.944 1.000 16.383 735 VAL B N 1
ATOM 11866 C CA . VAL B 1 734 ? -28.823 -31.038 92.801 1.000 18.492 735 VAL B CA 1
ATOM 11867 C C . VAL B 1 734 ? -29.864 -30.538 93.786 1.000 17.928 735 VAL B C 1
ATOM 11868 O O . VAL B 1 734 ? -29.538 -29.643 94.547 1.000 17.314 735 VAL B O 1
ATOM 11872 N N . TRP B 1 735 ? -31.105 -31.054 93.655 1.000 16.864 736 TRP B N 1
ATOM 11873 C CA . TRP B 1 735 ? -32.194 -30.746 94.575 1.000 16.607 736 TRP B CA 1
ATOM 11874 C C . TRP B 1 735 ? -32.193 -31.786 95.694 1.000 15.137 736 TRP B C 1
ATOM 11875 O O . TRP B 1 735 ? -32.415 -32.973 95.453 1.000 15.671 736 TRP B O 1
ATOM 11886 N N . THR B 1 736 ? -32.016 -31.280 96.931 1.000 15.510 737 THR B N 1
ATOM 11887 C CA . THR B 1 736 ? -31.903 -32.081 98.148 1.000 14.121 737 THR B CA 1
ATOM 11888 C C . THR B 1 736 ? -33.108 -33.008 98.313 1.000 14.522 737 THR B C 1
ATOM 11889 O O . THR B 1 736 ? -32.942 -34.220 98.451 1.000 16.649 737 THR B O 1
ATOM 11893 N N . GLY B 1 737 ? -34.341 -32.472 98.234 1.000 14.886 738 GLY B N 1
ATOM 11894 C CA . GLY B 1 737 ? -35.522 -33.287 98.432 1.000 12.654 738 GLY B CA 1
ATOM 11895 C C . GLY B 1 737 ? -35.703 -34.334 97.343 1.000 13.612 738 GLY B C 1
ATOM 11896 O O . GLY B 1 737 ? -36.256 -35.392 97.639 1.000 15.021 738 GLY B O 1
ATOM 11897 N N . ILE B 1 738 ? -35.369 -33.967 96.068 1.000 13.186 739 ILE B N 1
ATOM 11898 C CA . ILE B 1 738 ? -35.520 -34.891 94.960 1.000 12.354 739 ILE B CA 1
ATOM 11899 C C . ILE B 1 738 ? -34.543 -36.036 95.194 1.000 14.074 739 ILE B C 1
ATOM 11900 O O . ILE B 1 738 ? -34.948 -37.165 95.028 1.000 13.605 739 ILE B O 1
ATOM 11905 N N . ASN B 1 739 ? -33.292 -35.743 95.627 1.000 14.978 740 ASN B N 1
ATOM 11906 C CA . ASN B 1 739 ? -32.321 -36.787 95.924 1.000 15.300 740 ASN B CA 1
ATOM 11907 C C . ASN B 1 739 ? -32.796 -37.720 97.034 1.000 18.375 740 ASN B C 1
ATOM 11908 O O . ASN B 1 739 ? -32.656 -38.944 96.875 1.000 17.129 740 ASN B O 1
ATOM 11913 N N . PHE B 1 740 ? -33.396 -37.162 98.124 1.000 18.492 741 PHE B N 1
ATOM 11914 C CA . PHE B 1 740 ? -33.913 -37.987 99.209 1.000 17.131 741 PHE B CA 1
ATOM 11915 C C . PHE B 1 740 ? -35.047 -38.868 98.674 1.000 18.281 741 PHE B C 1
ATOM 11916 O O . PHE B 1 740 ? -35.163 -40.027 99.067 1.000 16.247 741 PHE B O 1
ATOM 11924 N N . GLY B 1 741 ? -35.881 -38.325 97.775 1.000 17.478 742 GLY B N 1
ATOM 11925 C CA . GLY B 1 741 ? -36.951 -39.136 97.211 1.000 17.796 742 GLY B CA 1
ATOM 11926 C C . GLY B 1 741 ? -36.393 -40.247 96.328 1.000 17.717 742 GLY B C 1
ATOM 11927 O O . GLY B 1 741 ? -36.898 -41.351 96.338 1.000 16.305 742 GLY B O 1
ATOM 11928 N N . LEU B 1 742 ? -35.316 -39.927 95.608 1.000 20.461 743 LEU B N 1
ATOM 11929 C CA . LEU B 1 742 ? -34.619 -40.837 94.721 1.000 23.215 743 LEU B CA 1
ATOM 11930 C C . LEU B 1 742 ? -34.055 -42.006 95.511 1.000 19.415 743 LEU B C 1
ATOM 11931 O O . LEU B 1 742 ? -34.162 -43.175 95.072 1.000 18.293 743 LEU B O 1
ATOM 11936 N N . ALA B 1 743 ? -33.486 -41.661 96.667 1.000 19.053 744 ALA B N 1
ATOM 11937 C CA . ALA B 1 743 ? -32.960 -42.634 97.653 1.000 20.830 744 ALA B CA 1
ATOM 11938 C C . ALA B 1 743 ? -34.044 -43.566 98.179 1.000 16.389 744 ALA B C 1
ATOM 11939 O O . ALA B 1 743 ? -33.880 -44.777 98.137 1.000 17.892 744 ALA B O 1
ATOM 11941 N N . ALA B 1 744 ? -35.194 -43.032 98.564 1.000 16.894 745 ALA B N 1
ATOM 11942 C CA . ALA B 1 744 ? -36.333 -43.886 98.937 1.000 14.713 745 ALA B CA 1
ATOM 11943 C C . ALA B 1 744 ? -36.708 -44.863 97.825 1.000 14.471 745 ALA B C 1
ATOM 11944 O O . ALA B 1 744 ? -36.959 -46.041 98.083 1.000 15.841 745 ALA B O 1
ATOM 11946 N N . PHE B 1 745 ? -36.784 -44.383 96.579 1.000 15.717 746 PHE B N 1
ATOM 11947 C CA . PHE B 1 745 ? -37.125 -45.194 95.414 1.000 14.694 746 PHE B CA 1
ATOM 11948 C C . PHE B 1 745 ? -36.086 -46.299 95.219 1.000 14.824 746 PHE B C 1
ATOM 11949 O O . PHE B 1 745 ? -36.441 -47.472 95.030 1.000 15.099 746 PHE B O 1
ATOM 11957 N N . LEU B 1 746 ? -34.799 -45.928 95.250 1.000 14.708 747 LEU B N 1
ATOM 11958 C CA . LEU B 1 746 ? -33.712 -46.879 95.208 1.000 15.883 747 LEU B CA 1
ATOM 11959 C C . LEU B 1 746 ? -33.881 -47.976 96.258 1.000 15.935 747 LEU B C 1
ATOM 11960 O O . LEU B 1 746 ? -33.854 -49.182 95.971 1.000 18.909 747 LEU B O 1
ATOM 11965 N N . TRP B 1 747 ? -34.138 -47.594 97.482 1.000 14.776 748 TRP B N 1
ATOM 11966 C CA . TRP B 1 747 ? -34.255 -48.586 98.539 1.000 15.510 748 TRP B CA 1
ATOM 11967 C C . TRP B 1 747 ? -35.442 -49.486 98.243 1.000 15.475 748 TRP B C 1
ATOM 11968 O O . TRP B 1 747 ? -35.358 -50.682 98.445 1.000 18.655 748 TRP B O 1
ATOM 11979 N N . GLN B 1 748 ? -36.580 -48.907 97.870 1.000 14.334 749 GLN B N 1
ATOM 11980 C CA . GLN B 1 748 ? -37.809 -49.662 97.650 1.000 16.827 749 GLN B CA 1
ATOM 11981 C C . GLN B 1 748 ? -37.603 -50.631 96.487 1.000 16.594 749 GLN B C 1
ATOM 11982 O O . GLN B 1 748 ? -38.254 -51.660 96.438 1.000 15.856 749 GLN B O 1
ATOM 11988 N N . ARG B 1 749 ? -36.714 -50.308 95.542 1.000 17.251 750 ARG B N 1
ATOM 11989 C CA . ARG B 1 749 ? -36.427 -51.222 94.445 1.000 20.025 750 ARG B CA 1
ATOM 11990 C C . ARG B 1 749 ? -35.275 -52.192 94.775 1.000 21.755 750 ARG B C 1
ATOM 11991 O O . ARG B 1 749 ? -34.799 -52.880 93.880 1.000 18.279 750 ARG B O 1
ATOM 11999 N N . GLY B 1 750 ? -34.868 -52.302 96.059 1.000 18.094 751 GLY B N 1
ATOM 12000 C CA . GLY B 1 750 ? -33.847 -53.264 96.448 1.000 18.507 751 GLY B CA 1
ATOM 12001 C C . GLY B 1 750 ? -32.423 -52.772 96.167 1.000 18.935 751 GLY B C 1
ATOM 12002 O O . GLY B 1 750 ? -31.477 -53.482 96.445 1.000 18.666 751 GLY B O 1
ATOM 12003 N N . MET B 1 751 ? -32.252 -51.541 95.673 1.000 19.676 752 MET B N 1
ATOM 12004 C CA . MET B 1 751 ? -30.929 -50.952 95.466 1.000 20.396 752 MET B CA 1
ATOM 12005 C C . MET B 1 751 ? -30.504 -50.202 96.745 1.000 20.610 752 MET B C 1
ATOM 12006 O O . MET B 1 751 ? -30.420 -48.972 96.765 1.000 20.049 752 MET B O 1
ATOM 12011 N N . ILE B 1 752 ? -30.243 -50.974 97.813 1.000 19.324 753 ILE B N 1
ATOM 12012 C CA . ILE B 1 752 ? -30.103 -50.509 99.194 1.000 19.102 753 ILE B CA 1
ATOM 12013 C C . ILE B 1 752 ? -28.772 -49.758 99.353 1.000 19.118 753 ILE B C 1
ATOM 12014 O O . ILE B 1 752 ? -28.779 -48.668 99.880 1.000 25.534 753 ILE B O 1
ATOM 12019 N N . ASP B 1 753 ? -27.627 -50.342 98.977 1.000 18.450 7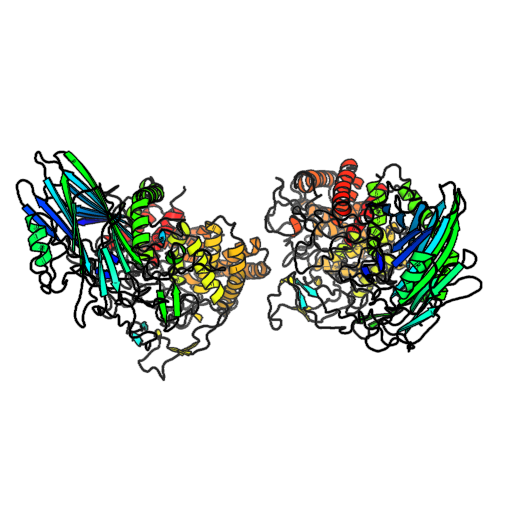54 ASP B N 1
ATOM 12020 C CA . ASP B 1 753 ? -26.337 -49.649 99.032 1.000 23.118 754 ASP B CA 1
ATOM 12021 C C . ASP B 1 753 ? -26.356 -48.319 98.263 1.000 25.189 754 ASP B C 1
ATOM 12022 O O . ASP B 1 753 ? -25.768 -47.332 98.743 1.000 20.906 754 ASP B O 1
ATOM 12027 N N . GLU B 1 754 ? -27.001 -48.327 97.070 1.000 21.513 755 GLU B N 1
ATOM 12028 C CA . GLU B 1 754 ? -27.128 -47.127 96.250 1.000 22.809 755 GLU B CA 1
ATOM 12029 C C . GLU B 1 754 ? -27.883 -46.013 97.001 1.000 19.442 755 GLU B C 1
ATOM 12030 O O . GLU B 1 754 ? -27.473 -44.855 96.982 1.000 19.663 755 GLU B O 1
ATOM 12036 N N . ALA B 1 755 ? -28.991 -46.383 97.655 1.000 19.257 756 ALA B N 1
ATOM 12037 C CA . ALA B 1 755 ? -29.862 -45.470 98.380 1.000 19.764 756 ALA B CA 1
ATOM 12038 C C . ALA B 1 755 ? -29.040 -44.798 99.475 1.000 18.582 756 ALA B C 1
ATOM 12039 O O . ALA B 1 755 ? -29.061 -43.586 99.592 1.000 21.475 756 ALA B O 1
ATOM 12041 N N . TRP B 1 756 ? -28.304 -45.576 100.251 1.000 18.733 757 TRP B N 1
ATOM 12042 C CA . TRP B 1 756 ? -27.568 -45.020 101.374 1.000 20.879 757 TRP B CA 1
ATOM 12043 C C . TRP B 1 756 ? -26.401 -44.180 100.875 1.000 22.706 757 TRP B C 1
ATOM 12044 O O . TRP B 1 756 ? -26.107 -43.134 101.466 1.000 22.613 757 TRP B O 1
ATOM 12055 N N . ARG B 1 757 ? -25.740 -44.622 99.797 1.000 21.854 758 ARG B N 1
ATOM 12056 C CA . ARG B 1 757 ? -24.643 -43.874 99.240 1.000 20.253 758 ARG B CA 1
ATOM 12057 C C . ARG B 1 757 ? -25.104 -42.515 98.730 1.000 21.333 758 ARG B C 1
ATOM 12058 O O . ARG B 1 757 ? -24.418 -41.508 98.966 1.000 20.066 758 ARG B O 1
ATOM 12066 N N . LEU B 1 758 ? -26.243 -42.468 98.030 1.000 22.752 759 LEU B N 1
ATOM 12067 C CA . LEU B 1 758 ? -26.745 -41.209 97.486 1.000 22.205 759 LEU B CA 1
ATOM 12068 C C . LEU B 1 758 ? -27.167 -40.255 98.626 1.000 24.001 759 LEU B C 1
ATOM 12069 O O . LEU B 1 758 ? -26.813 -39.079 98.613 1.000 20.452 759 LEU B O 1
ATOM 12074 N N . ALA B 1 759 ? -27.897 -40.788 99.617 1.000 21.427 760 ALA B N 1
ATOM 12075 C CA . ALA B 1 759 ? -28.425 -39.988 100.697 1.000 20.674 760 ALA B CA 1
ATOM 12076 C C . ALA B 1 759 ? -27.307 -39.441 101.580 1.000 19.262 760 ALA B C 1
ATOM 12077 O O . ALA B 1 759 ? -27.322 -38.256 101.928 1.000 19.931 760 ALA B O 1
ATOM 12079 N N . GLU B 1 760 ? -26.280 -40.244 101.840 1.000 21.221 761 GLU B N 1
ATOM 12080 C CA . GLU B 1 760 ? -25.109 -39.778 102.580 1.000 22.191 761 GLU B CA 1
ATOM 12081 C C . GLU B 1 760 ? -24.410 -38.589 101.921 1.000 17.394 761 GLU B C 1
ATOM 12082 O O . GLU B 1 760 ? -24.059 -37.619 102.568 1.000 15.889 761 GLU B O 1
ATOM 12088 N N . VAL B 1 761 ? -24.226 -38.607 100.607 1.000 18.664 762 VAL B N 1
ATOM 12089 C CA . VAL B 1 761 ? -23.578 -37.506 99.945 1.000 17.408 762 VAL B CA 1
ATOM 12090 C C . VAL B 1 761 ? -24.343 -36.206 100.192 1.000 18.188 762 VAL B C 1
ATOM 12091 O O . VAL B 1 761 ? -23.762 -35.175 100.442 1.000 19.205 762 VAL B O 1
ATOM 12095 N N . VAL B 1 762 ? -25.665 -36.217 100.085 1.000 17.795 763 VAL B N 1
ATOM 12096 C CA . VAL B 1 762 ? -26.452 -35.000 100.197 1.000 16.884 763 VAL B CA 1
ATOM 12097 C C . VAL B 1 762 ? -26.435 -34.530 101.643 1.000 15.961 763 VAL B C 1
ATOM 12098 O O . VAL B 1 762 ? -26.234 -33.328 101.872 1.000 16.031 763 VAL B O 1
ATOM 12102 N N . VAL B 1 763 ? -26.588 -35.451 102.614 1.000 17.650 764 VAL B N 1
ATOM 12103 C CA . VAL B 1 763 ? -26.501 -35.086 104.036 1.000 17.010 764 VAL B CA 1
ATOM 12104 C C . VAL B 1 763 ? -25.157 -34.401 104.360 1.000 20.931 764 VAL B C 1
ATOM 12105 O O . VAL B 1 763 ? -25.179 -33.338 104.998 1.000 22.150 764 VAL B O 1
ATOM 12109 N N . ARG B 1 764 ? -24.008 -34.952 103.881 1.000 19.954 765 ARG B N 1
ATOM 12110 C CA . ARG B 1 764 ? -22.701 -34.369 104.121 1.000 22.920 765 ARG B CA 1
ATOM 12111 C C . ARG B 1 764 ? -22.604 -32.986 103.464 1.000 24.681 765 ARG B C 1
ATOM 12112 O O . ARG B 1 764 ? -22.082 -32.079 104.084 1.000 19.838 765 ARG B O 1
ATOM 12120 N N . GLN B 1 765 ? -23.068 -32.817 102.217 1.000 19.038 766 GLN B N 1
ATOM 12121 C CA . GLN B 1 765 ? -23.025 -31.497 101.614 1.000 23.729 766 GLN B CA 1
ATOM 12122 C C . GLN B 1 765 ? -23.662 -30.446 102.543 1.000 25.708 766 GLN B C 1
ATOM 12123 O O . GLN B 1 765 ? -23.083 -29.368 102.761 1.000 26.284 766 GLN B O 1
ATOM 12129 N N . ILE B 1 766 ? -24.867 -30.761 103.059 1.000 22.929 767 ILE B N 1
ATOM 12130 C CA . ILE B 1 766 ? -25.645 -29.834 103.863 1.000 24.396 767 ILE B CA 1
ATOM 12131 C C . ILE B 1 766 ? -24.929 -29.553 105.192 1.000 20.526 767 ILE B C 1
ATOM 12132 O O . ILE B 1 766 ? -24.701 -28.400 105.532 1.000 19.499 767 ILE B O 1
ATOM 12137 N N . TYR B 1 767 ? -24.593 -30.619 105.923 1.000 18.431 768 TYR B N 1
ATOM 12138 C CA . TYR B 1 767 ? -24.175 -30.548 107.311 1.000 19.380 768 TYR B CA 1
ATOM 12139 C C . TYR B 1 767 ? -22.691 -30.203 107.513 1.000 19.645 768 TYR B C 1
ATOM 12140 O O . TYR B 1 767 ? -22.365 -29.700 108.579 1.000 17.579 768 TYR B O 1
ATOM 12149 N N . GLU B 1 768 ? -21.848 -30.303 106.484 1.000 18.625 769 GLU B N 1
ATOM 12150 C CA . GLU B 1 768 ? -20.441 -29.949 106.587 1.000 22.278 769 GLU B CA 1
ATOM 12151 C C . GLU B 1 768 ? -20.172 -28.568 105.981 1.000 22.651 769 GLU B C 1
ATOM 12152 O O . GLU B 1 768 ? -19.160 -27.964 106.309 1.000 28.638 769 GLU B O 1
ATOM 12158 N N . ASN B 1 769 ? -21.068 -28.015 105.153 1.000 22.371 770 ASN B N 1
ATOM 12159 C CA . ASN B 1 769 ? -20.727 -26.831 104.385 1.000 19.447 770 ASN B CA 1
ATOM 12160 C C . ASN B 1 769 ? -21.626 -25.649 104.734 1.000 19.804 770 ASN B C 1
ATOM 12161 O O . ASN B 1 769 ? -21.839 -24.779 103.872 1.000 21.464 770 ASN B O 1
ATOM 12166 N N . GLY B 1 770 ? -22.145 -25.606 105.977 1.000 16.427 771 GLY B N 1
ATOM 12167 C CA . GLY B 1 770 ? -22.769 -24.402 106.481 1.000 18.420 771 GLY B CA 1
ATOM 12168 C C . GLY B 1 770 ? -24.223 -24.159 106.030 1.000 18.884 771 GLY B C 1
ATOM 12169 O O . GLY B 1 770 ? -24.640 -22.980 105.901 1.000 21.126 771 GLY B O 1
ATOM 12170 N N . LEU B 1 771 ? -25.003 -25.244 105.851 1.000 15.840 772 LEU B N 1
ATOM 12171 C CA . LEU B 1 771 ? -26.400 -25.120 105.491 1.000 15.626 772 LEU B CA 1
ATOM 12172 C C . LEU B 1 771 ? -27.309 -25.756 106.533 1.000 16.035 772 LEU B C 1
ATOM 12173 O O . LEU B 1 771 ? -28.528 -25.786 106.315 1.000 16.387 772 LEU B O 1
ATOM 12178 N N . GLN B 1 772 ? -26.763 -26.200 107.684 1.000 17.003 773 GLN B N 1
ATOM 12179 C CA . GLN B 1 772 ? -27.550 -26.737 108.792 1.000 17.860 773 GLN B CA 1
ATOM 12180 C C . GLN B 1 772 ? -28.595 -25.736 109.276 1.000 17.885 773 GLN B C 1
ATOM 12181 O O . GLN B 1 772 ? -28.252 -24.577 109.377 1.000 17.829 773 GLN B O 1
ATOM 12187 N N . PHE B 1 773 ? -29.863 -26.177 109.347 1.000 16.565 774 PHE B N 1
ATOM 12188 C CA . PHE B 1 773 ? -31.016 -25.427 109.832 1.000 16.172 774 PHE B CA 1
ATOM 12189 C C . PHE B 1 773 ? -31.393 -24.326 108.840 1.000 15.831 774 PHE B C 1
ATOM 12190 O O . PHE B 1 773 ? -32.002 -23.324 109.223 1.000 16.023 774 PHE B O 1
ATOM 12198 N N . ARG B 1 774 ? -31.108 -24.579 107.552 1.000 16.650 775 ARG B N 1
ATOM 12199 C CA . ARG B 1 774 ? -31.571 -23.774 106.451 1.000 16.067 775 ARG B CA 1
ATOM 12200 C C . ARG B 1 774 ? -31.337 -24.534 105.142 1.000 17.244 775 ARG B C 1
ATOM 12201 O O . ARG B 1 774 ? -31.031 -23.909 104.098 1.000 16.029 775 ARG B O 1
ATOM 12209 N N . THR B 1 775 ? -31.558 -25.863 105.193 1.000 16.851 776 THR B N 1
ATOM 12210 C CA . THR B 1 775 ? -31.383 -26.740 104.033 1.000 16.357 776 THR B CA 1
ATOM 12211 C C . THR B 1 775 ? -32.026 -26.118 102.778 1.000 16.741 776 THR B C 1
ATOM 12212 O O . THR B 1 775 ? -33.246 -25.780 102.758 1.000 16.659 776 THR B O 1
ATOM 12216 N N . PRO B 1 776 ? -31.246 -25.920 101.692 1.000 17.598 777 PRO B N 1
ATOM 12217 C CA . PRO B 1 776 ? -31.778 -25.304 100.469 1.000 17.953 777 PRO B CA 1
ATOM 12218 C C . PRO B 1 776 ? -32.534 -26.266 99.563 1.000 17.155 777 PRO B C 1
ATOM 12219 O O . PRO B 1 776 ? -32.443 -27.467 99.718 1.000 18.102 777 PRO B O 1
ATOM 12223 N N . GLU B 1 777 ? -33.326 -25.747 98.634 1.000 19.528 778 GLU B N 1
ATOM 12224 C CA . GLU B 1 777 ? -33.806 -26.553 97.506 1.000 18.085 778 GLU B CA 1
ATOM 12225 C C . GLU B 1 777 ? -32.591 -27.237 96.874 1.000 17.695 778 GLU B C 1
ATOM 12226 O O . GLU B 1 777 ? -32.571 -28.453 96.661 1.000 15.229 778 GLU B O 1
ATOM 12232 N N . ALA B 1 778 ? -31.624 -26.400 96.490 1.000 17.295 779 ALA B N 1
ATOM 12233 C CA . ALA B 1 778 ? -30.639 -26.760 95.493 1.000 16.992 779 ALA B CA 1
ATOM 12234 C C . ALA B 1 778 ? -29.237 -26.399 95.969 1.000 16.559 779 ALA B C 1
ATOM 12235 O O . ALA B 1 778 ? -29.050 -25.410 96.665 1.000 13.565 779 ALA B O 1
ATOM 12237 N N . ILE B 1 779 ? -28.273 -27.268 95.646 1.000 18.672 780 ILE B N 1
ATOM 12238 C CA . ILE B 1 779 ? -26.861 -26.908 95.620 1.000 20.581 780 ILE B CA 1
ATOM 12239 C C . ILE B 1 779 ? -26.369 -27.088 94.191 1.000 18.966 780 ILE B C 1
ATOM 12240 O O . ILE B 1 779 ? -27.003 -27.773 93.397 1.000 21.905 780 ILE B O 1
ATOM 12245 N N . THR B 1 780 ? -25.237 -26.486 93.880 1.000 19.878 781 THR B N 1
ATOM 12246 C CA . THR B 1 780 ? -24.544 -26.635 92.610 1.000 21.989 781 THR B CA 1
ATOM 12247 C C . THR B 1 780 ? -23.184 -27.269 92.869 1.000 24.248 781 THR B C 1
ATOM 12248 O O . THR B 1 780 ? -22.810 -27.487 94.018 1.000 24.472 781 THR B O 1
ATOM 12252 N N . ALA B 1 781 ? -22.415 -27.448 91.799 1.000 24.465 782 ALA B N 1
ATOM 12253 C CA . ALA B 1 781 ? -21.047 -27.975 91.879 1.000 26.538 782 ALA B CA 1
ATOM 12254 C C . ALA B 1 781 ? -20.033 -26.857 92.092 1.000 21.919 782 ALA B C 1
ATOM 12255 O O . ALA B 1 781 ? -18.849 -27.100 92.030 1.000 29.018 782 ALA B O 1
ATOM 12257 N N . ASN B 1 782 ? -20.508 -25.619 92.265 1.000 24.922 783 ASN B N 1
ATOM 12258 C CA . ASN B 1 782 ? -19.656 -24.451 92.327 1.000 22.446 783 ASN B CA 1
ATOM 12259 C C . ASN B 1 782 ? -19.767 -23.739 93.672 1.000 22.491 783 ASN B C 1
ATOM 12260 O O . ASN B 1 782 ? -19.537 -22.555 93.704 1.000 24.504 783 ASN B O 1
ATOM 12265 N N . GLY B 1 783 ? -20.099 -24.452 94.752 1.000 21.769 784 GLY B N 1
ATOM 12266 C CA . GLY B 1 783 ? -20.131 -23.917 96.109 1.000 21.355 784 GLY B CA 1
ATOM 12267 C C . GLY B 1 783 ? -21.318 -22.972 96.322 1.000 24.358 784 GLY B C 1
ATOM 12268 O O . GLY B 1 783 ? -21.284 -22.128 97.202 1.000 23.742 784 GLY B O 1
ATOM 12269 N N . THR B 1 784 ? -22.393 -23.082 95.530 1.000 21.660 785 THR B N 1
ATOM 12270 C CA . THR B 1 784 ? -23.494 -22.143 95.705 1.000 21.281 785 THR B CA 1
ATOM 12271 C C . THR B 1 784 ? -24.773 -22.940 95.980 1.000 20.984 785 THR B C 1
ATOM 12272 O O . THR B 1 784 ? -24.818 -24.128 95.672 1.000 20.864 785 THR B O 1
ATOM 12276 N N . PHE B 1 785 ? -25.809 -22.252 96.498 1.000 19.265 786 PHE B N 1
ATOM 12277 C CA . PHE B 1 785 ? -27.103 -22.837 96.800 1.000 15.928 786 PHE B CA 1
ATOM 12278 C C . PHE B 1 785 ? -28.186 -21.929 96.259 1.000 15.316 786 PHE B C 1
ATOM 12279 O O . PHE B 1 785 ? -27.946 -20.781 95.926 1.000 17.088 786 PHE B O 1
ATOM 12287 N N . ARG B 1 786 ? -29.400 -22.474 96.219 1.000 16.762 787 ARG B N 1
ATOM 12288 C CA . ARG B 1 786 ? -30.589 -21.724 95.865 1.000 18.018 787 ARG B CA 1
ATOM 12289 C C . ARG B 1 786 ? -31.717 -22.140 96.821 1.000 15.789 787 ARG B C 1
ATOM 12290 O O . ARG B 1 786 ? -31.939 -23.332 97.054 1.000 15.706 787 ARG B O 1
ATOM 12298 N N . ALA B 1 787 ? -32.365 -21.118 97.383 1.000 14.498 788 ALA B N 1
ATOM 12299 C CA . ALA B 1 787 ? -33.601 -21.181 98.139 1.000 15.198 788 ALA B CA 1
ATOM 12300 C C . ALA B 1 787 ? -33.328 -21.873 99.471 1.000 15.671 788 ALA B C 1
ATOM 12301 O O . ALA B 1 787 ? -33.776 -22.998 99.686 1.000 16.246 788 ALA B O 1
ATOM 12303 N N . CYS B 1 788 ? -32.690 -21.169 100.402 1.000 16.728 789 CYS B N 1
ATOM 12304 C CA . CYS B 1 788 ? -32.485 -21.718 101.748 1.000 16.942 789 CYS B CA 1
ATOM 12305 C C . CYS B 1 788 ? -33.792 -21.907 102.535 1.000 16.083 789 CYS B C 1
ATOM 12306 O O . CYS B 1 788 ? -34.804 -21.307 102.224 1.000 13.675 789 CYS B O 1
ATOM 12309 N N . MET B 1 789 ? -33.734 -22.785 103.560 1.000 16.294 790 MET B N 1
ATOM 12310 C CA . MET B 1 789 ? -34.822 -23.126 104.455 1.000 16.742 790 MET B CA 1
ATOM 12311 C C . MET B 1 789 ? -36.053 -23.638 103.707 1.000 14.309 790 MET B C 1
ATOM 12312 O O . MET B 1 789 ? -37.137 -23.050 103.806 1.000 14.623 790 MET B O 1
ATOM 12317 N N . TYR B 1 790 ? -35.869 -24.763 103.002 1.000 14.445 791 TYR B N 1
ATOM 12318 C CA . TYR B 1 790 ? -36.767 -25.233 101.963 1.000 14.763 791 TYR B CA 1
ATOM 12319 C C . TYR B 1 790 ? -37.605 -26.385 102.514 1.000 15.057 791 TYR B C 1
ATOM 12320 O O . TYR B 1 790 ? -37.148 -27.141 103.353 1.000 16.987 791 TYR B O 1
ATOM 12329 N N . LEU B 1 791 ? -38.857 -26.468 102.071 1.000 15.600 792 LEU B N 1
ATOM 12330 C CA . LEU B 1 791 ? -39.825 -27.480 102.511 1.000 17.084 792 LEU B CA 1
ATOM 12331 C C . LEU B 1 791 ? -39.489 -28.891 101.968 1.000 17.656 792 LEU B C 1
ATOM 12332 O O . LEU B 1 791 ? -39.750 -29.904 102.624 1.000 21.797 792 LEU B O 1
ATOM 12337 N N . ARG B 1 792 ? -38.942 -29.005 100.753 1.000 17.838 793 ARG B N 1
ATOM 12338 C CA . ARG B 1 792 ? -38.777 -30.311 100.084 1.000 19.416 793 ARG B CA 1
ATOM 12339 C C . ARG B 1 792 ? -37.872 -31.306 100.855 1.000 18.653 793 ARG B C 1
ATOM 12340 O O . ARG B 1 792 ? -38.085 -32.506 100.727 1.000 18.649 793 ARG B O 1
ATOM 12348 N N . PRO B 1 793 ? -36.698 -30.902 101.442 1.000 19.700 794 PRO B N 1
ATOM 12349 C CA . PRO B 1 793 ? -35.757 -31.836 102.065 1.000 20.089 794 PRO B CA 1
ATOM 12350 C C . PRO B 1 793 ? -36.270 -32.703 103.208 1.000 19.798 794 PRO B C 1
ATOM 12351 O O . PRO B 1 793 ? -35.659 -33.720 103.535 1.000 17.254 794 PRO B O 1
ATOM 12355 N N . MET B 1 794 ? -37.460 -32.383 103.732 1.000 19.876 795 MET B N 1
ATOM 12356 C CA . MET B 1 794 ? -38.101 -33.281 104.682 1.000 16.937 795 MET B CA 1
ATOM 12357 C C . MET B 1 794 ? -38.407 -34.619 104.017 1.000 17.162 795 MET B C 1
ATOM 12358 O O . MET B 1 794 ? -38.774 -35.549 104.731 1.000 16.254 795 MET B O 1
ATOM 12363 N N . ALA B 1 795 ? -38.270 -34.696 102.670 1.000 15.182 796 ALA B N 1
ATOM 12364 C CA . ALA B 1 795 ? -38.438 -35.930 101.906 1.000 14.926 796 ALA B CA 1
ATOM 12365 C C . ALA B 1 795 ? -37.521 -37.031 102.407 1.000 15.530 796 ALA B C 1
ATOM 12366 O O . ALA B 1 795 ? -37.683 -38.192 102.031 1.000 15.681 796 ALA B O 1
ATOM 12368 N N . ILE B 1 796 ? -36.525 -36.654 103.223 1.000 19.457 797 ILE B N 1
ATOM 12369 C CA . ILE B 1 796 ? -35.694 -37.633 103.898 1.000 19.929 797 ILE B CA 1
ATOM 12370 C C . ILE B 1 796 ? -36.554 -38.636 104.662 1.000 17.899 797 ILE B C 1
ATOM 12371 O O . ILE B 1 796 ? -36.148 -39.815 104.754 1.000 18.517 797 ILE B O 1
ATOM 12376 N N . TRP B 1 797 ? -37.744 -38.205 105.100 1.000 14.354 798 TRP B N 1
ATOM 12377 C CA . TRP B 1 797 ? -38.683 -39.082 105.756 1.000 13.841 798 TRP B CA 1
ATOM 12378 C C . TRP B 1 797 ? -39.359 -40.086 104.834 1.000 14.956 798 TRP B C 1
ATOM 12379 O O . TRP B 1 797 ? -39.854 -41.094 105.312 1.000 15.333 798 TRP B O 1
ATOM 12390 N N . ALA B 1 798 ? -39.255 -39.934 103.510 1.000 14.826 799 ALA B N 1
ATOM 12391 C CA . ALA B 1 798 ? -39.652 -40.988 102.587 1.000 13.548 799 ALA B CA 1
ATOM 12392 C C . ALA B 1 798 ? -38.703 -42.202 102.692 1.000 14.436 799 ALA B C 1
ATOM 12393 O O . ALA B 1 798 ? -39.144 -43.344 102.676 1.000 14.463 799 ALA B O 1
ATOM 12395 N N . LEU B 1 799 ? -37.383 -41.966 102.740 1.000 12.787 800 LEU B N 1
ATOM 12396 C CA . LEU B 1 799 ? -36.425 -43.039 102.902 1.000 14.050 800 LEU B CA 1
ATOM 12397 C C . LEU B 1 799 ? -36.675 -43.724 104.261 1.000 16.116 800 LEU B C 1
ATOM 12398 O O . LEU B 1 799 ? -36.640 -44.937 104.353 1.000 16.418 800 LEU B O 1
ATOM 12403 N N . ALA B 1 800 ? -37.044 -42.975 105.310 1.000 16.754 801 ALA B N 1
ATOM 12404 C CA . ALA B 1 800 ? -37.355 -43.594 106.585 1.000 17.654 801 ALA B CA 1
ATOM 12405 C C . ALA B 1 800 ? -38.588 -44.492 106.467 1.000 17.956 801 ALA B C 1
ATOM 12406 O O . ALA B 1 800 ? -38.579 -45.611 106.991 1.000 20.318 801 ALA B O 1
ATOM 12408 N N . LEU B 1 801 ? -39.643 -44.022 105.812 1.000 15.049 802 LEU B N 1
ATOM 12409 C CA . LEU B 1 801 ? -40.858 -44.824 105.723 1.000 18.044 802 LEU B CA 1
ATOM 12410 C C . LEU B 1 801 ? -40.629 -46.159 104.982 1.000 19.047 802 LEU B C 1
ATOM 12411 O O . LEU B 1 801 ? -41.096 -47.187 105.433 1.000 19.144 802 LEU B O 1
ATOM 12416 N N . VAL B 1 802 ? -39.947 -46.177 103.841 1.000 19.443 803 VAL B N 1
ATOM 12417 C CA . VAL B 1 802 ? -39.772 -47.428 103.075 1.000 20.883 803 VAL B CA 1
ATOM 12418 C C . VAL B 1 802 ? -38.852 -48.395 103.822 1.000 21.933 803 VAL B C 1
ATOM 12419 O O . VAL B 1 802 ? -39.106 -49.586 103.786 1.000 23.931 803 VAL B O 1
ATOM 12423 N N . SER B 1 803 ? -37.824 -47.893 104.537 1.000 23.516 804 SER B N 1
ATOM 12424 C CA . SER B 1 803 ? -36.809 -48.728 105.166 1.000 22.949 804 SER B CA 1
ATOM 12425 C C . SER B 1 803 ? -37.134 -48.938 106.655 1.000 26.148 804 SER B C 1
ATOM 12426 O O . SER B 1 803 ? -36.418 -49.606 107.355 1.000 28.515 804 SER B O 1
ATOM 12429 N N . GLY B 1 804 ? -38.263 -48.441 107.138 1.000 29.305 805 GLY B N 1
ATOM 12430 C CA . GLY B 1 804 ? -38.510 -48.295 108.561 1.000 31.594 805 GLY B CA 1
ATOM 12431 C C . GLY B 1 804 ? -38.970 -49.555 109.289 1.000 39.703 805 GLY B C 1
ATOM 12432 O O . GLY B 1 804 ? -38.903 -49.526 110.516 1.000 42.452 805 GLY B O 1
ATOM 12433 N N . GLY B 1 805 ? -39.500 -50.578 108.564 1.000 43.372 806 GLY B N 1
ATOM 12434 C CA . GLY B 1 805 ? -39.966 -51.865 109.109 1.000 40.746 806 GLY B CA 1
ATOM 12435 C C . GLY B 1 805 ? -41.087 -51.764 110.154 1.000 48.293 806 GLY B C 1
ATOM 12436 O O . GLY B 1 805 ? -41.197 -52.638 111.025 1.000 45.063 806 GLY B O 1
ATOM 12437 N N . SER B 1 806 ? -41.901 -50.683 110.086 1.000 52.647 807 SER B N 1
ATOM 12438 C CA . SER B 1 806 ? -43.020 -50.435 111.004 1.000 59.677 807 SER B CA 1
ATOM 12439 C C . SER B 1 806 ? -42.572 -50.401 112.466 1.000 61.073 807 SER B C 1
ATOM 12440 O O . SER B 1 806 ? -43.145 -51.122 113.273 1.000 58.019 807 SER B O 1
ATOM 12443 N N . ARG B 1 807 ? -41.601 -49.541 112.806 1.000 63.936 808 ARG B N 1
ATOM 12444 C CA . ARG B 1 807 ? -41.094 -49.398 114.167 1.000 57.037 808 ARG B CA 1
ATOM 12445 C C . ARG B 1 807 ? -41.768 -48.257 114.946 1.000 66.040 808 ARG B C 1
ATOM 12446 O O . ARG B 1 807 ? -41.823 -48.307 116.178 1.000 60.094 808 ARG B O 1
ATOM 12454 N N . LEU B 1 808 ? -42.252 -47.215 114.239 1.000 75.976 809 LEU B N 1
ATOM 12455 C CA . LEU B 1 808 ? -42.757 -45.988 114.855 1.000 73.269 809 LEU B CA 1
ATOM 12456 C C . LEU B 1 808 ? -44.254 -46.114 115.157 1.000 78.593 809 LEU B C 1
ATOM 12457 O O . LEU B 1 808 ? -44.986 -46.654 114.336 1.000 76.886 809 LEU B O 1
ATOM 12462 N N . PRO B 1 809 ? -44.774 -45.638 116.325 1.000 81.721 810 PRO B N 1
ATOM 12463 C CA . PRO B 1 809 ? -46.221 -45.563 116.528 1.000 77.843 810 PRO B CA 1
ATOM 12464 C C . PRO B 1 809 ? -46.870 -44.438 115.720 1.000 68.266 810 PRO B C 1
ATOM 12465 O O . PRO B 1 809 ? -48.102 -44.514 115.508 1.000 70.327 810 PRO B O 1
#